Protein 9Q9S (pdb70)

InterPro domains:
  IPR000234 Herpesvirus Glycoprotein B [MF_04032] (1-897)
  IPR035377 Herpesvirus Glycoprotein B, PH-like domain 1 [PF17416] (148-359)
  IPR035381 Herpesvirus Glycoprotein B, PH-like domain 2 [PF17417] (361-458)
  IPR038631 Herpesvirus Glycoprotein B, PH-like domain 2 superfamily [G3DSA:2.30.29.100] (345-460)
  IPR055341 Herpesvirus glycoprotein B ectodomain C-terminal [PF00606] (497-718)

Secondary structure (DSSP, 8-state):
-HHHHHHHHHTT------EEE-PPP-SSSEEE------PPPTT--EEEEEEEEEEEEE----EEEEEEEEEEEE-----EEEEPPHHHIIIIIIHHSEEES-EEEEETTEEEEE-GGGPPP-EEE-EE-SS--SSS-EEES---EEEEEEEEEEEE-TT-S-EEETTS-EE-B-TT-SSSTTTTTS-B-S-GGGEEEEEEE--B-TTT-PBPSS-EEEEEEEETTEEEEEE--PPPPP--SEEEEEEEEEEEEEEETTEEEEE-SS-SS-EEE-SS---GGGT-TT-HHHHHHHHHHHHHHHHTGGGTEEE-SS-EEEEBSSSEEEEEEEEEEHHHHHHHHHHH---GGGGGG-HHHHHHHHHHHHHHHHHHHHHHHHHHHHHHHHHHH-HHHHHHHHHTS-EEEE-TBTSEEEEE-EEE-GGGEEE-SB-B-TT-TTEEESS-EEEE-SSTTSPPEEEEE-STTEEES----EEE--SS-EEEEEETTEEEEEETTEEEEEE-GGGSEE--SHHHHHTT----------/-THHHHHHHHTT------EEE-PPP-SSSEEE------PPPTT--EEEEEEEEEEEEE----EEEEEEEEEEEE-----EEEEPPHHHIIIIIHHHSEEES-EEEEETTEEEEE-GGGPPS-EEE-EE-SS--SSS-EEES---EEEEEEEEEEEE-TT-S-EEETTS-EE-B-TT--SSTTTTTS-B-S-GGGEEEEEEE--B-TTT-PBPSS-EEEEEEEETTEEEEEE--PPPPP--SEEEEEEEEEEEEEEETTEEEEE-SS--S--EE-SSPP-GGGT-TT-HHHHHHHHHHHHHHHHTGGGTEEE-SS-EEEEBSSSEEEEEEEEEEHHHHHHHHHHH---GGGTTT-HHHHHHHHHHHHHHHHHHHHHHHHHHHHHHHHHHH-HHHHHHHHHTS-EEEE-TBTSEEEEE-EEE-GGGEEE-SB-B-TT-TTEEESS-EEEE-SSTTSPPEEEEE-STTEEES----EEE--TT-EEEEEETTEEEEEETTEEEEEEEGGGSEE---HHHHHTT----------/-HHHHHHHHHTT------EEE-PPP-SSSEEE------PPPTT--EEEEEEEEEEEEE----EEEEEEEEEEEE-----EEEEPPHHHIIIIIIHHSEEES-EEEEETTEEEEE-GGGPPP-EEE-EE-SS--SSS-EEES---EEEEEEEEEEEE-TT-S-EEETTS-EE-B-TT-SSSTTTTTS-B-S-GGGEEEEEEE--B-TTT-PBPSS-EEEEEEEETTEEEEEE--PPPPP--SEEEEEEEEEEEEEEETTEEEEE-SS-----EE-SSPP-GGGT-TT-HHHHHHHHHHHHHHHHTGGGTEEE-SS-EEEEBSTTEEEEEEEEEEHHHHHHHHHHHT--GGGTTT-HHHHHHHHHHHHHHHHHHHHHHHHHHHHHHHHHHH-HHHHHHHHHTS-EEEE-TBTSEEEEEPEEE-GGGEEE-SB-B-TTSTTEEESS-EEEE-SSTTSPPEEEEE-STTEEES----EEE--TT-EEEEE-SSEEEEEETTEEEEEEEGGGSEEP-SHHHHHTT----------/---EEEE--EE--TT--EEEEEEE-TTB-GGG-SEEEEEEEETTEEEEEEEEESSTT--EE-TTTTTTEEEEEETTTTEEEEEE-S--GGG-EEEEEEEEETTEEEE--PEEEE-/---EEEE--EE--TT--EEEEEEE-TTB-GGG-SEEEEEEEETTEEEEEEEEEEETTEEEE-TTTTTTEEEEEETTTTEEEEEE-S--GGG-EEEEEEEEETTEEEE--PEEEE-/---EEEE--EE--TT--EEEEEEE-TTB-GGG-SEEEEEEEETTEEEEEEEEEEETTEEEE-TTTTTTEEEEEETTTTEEEEEE-S--GGG-EEEEEEEEETTEEEE--PEEEE-

B-factor: mean 46.83, std 28.15, range [9.67, 315.81]

Sequence (1935 aa):
QVQLVESGGGSVQPGGSLRLSCAASASGRLSMSGALGWYRQVQGKSRELVATITDRSSTNYADSVKGRFTISIDDAENTMYLQMNSLKPEDTGVYYCNARWRGMNVWGKGTRVTVQVQLVESGGGSVQPGGSLRLSCAASASGRLSMSGALGWYRQVQGKSRELVATITDRSSTNYADSVKGRFTISIDDAENTMYLQMNSLKPEDTGVYYCNARWRGMNVWGKGTRVTVQVQLVESGGGSVQPGGSLRLSCAASASGRLSMSGALGWYRQVQGKSRELVATITDRSSTNYADSVKGRFTISIDDAENTMYLQMNSLKPEDTGVYYCNARWRGMNVWGKGTRVTVATLRAHLREIKVENADAQFYVCPPPTGATVVQFEQPRRCPTRPEGQNYTEGIAVVFKENIAPYKFKATMYYKDVTVIFEDRAPVPFEEVIDKINAKGVCRSTAKYVRNNMETTAFHRDDHETDMELKPAKVATRTSRGWHTTDTVNCIVEEVDARSVYPYDEFVLATGDFVYMSPFYGYREGSHTEHTSYAADRFKQVDGFYARDLTTKARATSPTTRNLLTTPKFTVAWDWVPKRPAVCTMTKWQEVDEMLRAEYGGSFRFSSDAISTTFTTNLTQYSLSRVDLGDCIGRDAREAIDRMFARKYNATHIKVGQPQYYLATGGFLIAYQPLLSNTLAELYVREYMRFARLQFTYNHIQRHVNDMLGRIAVAWCELQNHELTLWNEARKLNPNAIASATVGRRVSARMLGDVMAVSTCVPVAPDNVIVQNSMRVSSRPGTCYSRPLVSFRYEDQGPLIEGQLGENNELRLTRDALEPCTVGHRRYFIFGGGYVYFEEYAYSHQLSRADVTTVSTFIDLNITMLEDHEFVPLATLRAHLREIKVENADAQFYVCPPPTGATVVQFEQPRRCPTRPEGQNYTEGIAVVFKENIAPYKFKATMYYKDVTVIFEDRAPVPFEEVIDKINAKGVCRSTAKYVRNNMETTAFHRDDHETDMELKPAKVATRTSRGWHTTDTVNCIVEEVDARSVYPYDEFVLATGDFVYMSPFYGYREGSHTEHTSYAADRFKQVDGFYARDLTTKARATSPTTRNLLTTPKFTVAWDWVPKRPAVCTMTKWQEVDEMLRAEYGGSFRFSSDAISTTFTTNLTQYSLSRVDLGDCIGRDAREAIDRMFARKYNATHIKVGQPQYYLATGGFLIAYQPLLSNTLAELYVREYMRFARLQFTYNHIQRHVNDMLGRIAVAWCELQNHELTLWNEARKLNPNAIASATVGRRVSARMLGDVMAVSTCVPVAPDNVIVQNSMRVSSRPGTCYSRPLVSFRYEDQGPLIEGQLGENNELRLTRDALEPCTVGHRRYFIFGGGYVYFEEYAYSHQLSRADVTTVSTFIDLNITMLEDHEFVPLATLRAHLREIKVENADAQFYVCPPPTGATVVQFEQPRRCPTRPEGQNYTEGIAVVFKENIAPYKFKATMYYKDVTVIFEDRAPVPFEEVIDKINAKGVCRSTAKYVRNNMETTAFHRDDHETDMELKPAKVATRTSRGWHTTDTVNCIVEEVDARSVYPYDEFVLATGDFVYMSPFYGYREGSHTEHTSYAADRFKQVDGFYARDLTTKARATSPTTRNLLTTPKFTVAWDWVPKRPAVCTMTKWQEVDEMLRAEYGGSFRFSSDAISTTFTTNLTQYSLSRVDLGDCIGRDAREAIDRMFARKYNATHIKVGQPQYYLATGGFLIAYQPLLSNTLAELYVREYMRFARLQFTYNHIQRHVNDMLGRIAVAWCELQNHELTLWNEARKLNPNAIASATVGRRVSARMLGDVMAVSTCVPVAPDNVIVQNSMRVSSRPGTCYSRPLVSFRYEDQGPLIEGQLGENNELRLTRDALEPCTVGHRRYFIFGGGYVYFEEYAYSHQLSRADVTTVSTFIDLNITMLEDHEFVPL

Solvent-accessible surface area: 89804 Å² total; per-residue (Å²): 110,4,107,12,102,20,58,37,37,36,79,42,125,87,55,11,65,23,118,0,25,0,31,15,40,86,14,0,33,3,27,22,3,16,3,4,0,0,7,18,62,53,198,73,126,67,99,47,28,0,0,1,20,10,57,105,116,22,61,3,38,20,134,75,0,151,77,47,3,73,14,47,61,52,59,98,115,22,12,0,49,0,49,0,64,60,2,103,71,130,6,46,7,25,0,36,0,2,0,2,4,50,38,33,57,19,73,4,163,29,27,148,0,54,38,112,5,120,18,106,26,55,33,36,34,90,29,122,87,56,14,60,32,116,0,22,0,34,14,41,88,15,0,33,2,32,22,3,14,3,5,0,0,8,20,62,58,196,73,130,67,98,45,28,0,0,0,17,9,44,105,115,17,66,4,38,21,136,71,0,144,82,38,4,73,9,49,62,50,58,98,115,23,12,0,47,0,50,0,62,57,3,86,81,140,3,47,10,27,0,36,0,3,0,2,4,50,40,32,57,18,80,5,180,29,26,154,1,49,37,112,4,119,13,104,27,60,33,38,37,79,45,126,85,59,13,62,19,121,0,24,0,36,15,41,88,15,0,33,3,29,24,4,16,2,4,0,0,7,21,58,46,203,72,127,68,99,46,28,0,0,1,18,9,43,96,114,22,59,3,40,24,143,81,0,146,81,44,3,72,10,48,60,52,60,98,115,23,11,0,49,0,45,0,65,63,1,102,71,123,2,47,5,29,0,36,0,2,0,1,4,50,38,34,55,18,70,4,171,30,26,147,0,52,41,114,74,8,33,65,71,1,127,124,41,29,71,126,100,73,142,30,67,0,37,4,18,29,72,2,6,2,6,4,20,1,15,28,52,41,44,54,171,21,30,88,94,109,78,8,85,54,20,6,36,0,0,0,0,0,2,61,16,28,65,24,37,44,85,30,84,0,12,0,15,12,7,33,1,42,82,188,59,88,32,38,10,39,0,69,23,105,6,3,37,86,38,4,28,52,132,8,22,0,81,2,24,5,123,28,73,116,118,147,135,118,51,58,10,70,24,218,129,82,150,90,75,76,59,93,9,92,76,28,122,83,33,24,162,50,17,88,6,15,37,14,39,154,77,2,26,2,19,3,31,34,2,22,0,29,2,58,92,74,26,34,24,2,4,0,0,5,1,32,49,1,15,0,0,4,4,34,0,129,100,155,62,7,112,88,38,26,22,0,12,8,84,118,74,13,79,15,32,89,46,17,70,46,57,69,22,58,91,128,58,152,37,142,66,76,55,18,28,0,0,0,32,21,59,106,5,0,0,0,2,68,32,60,86,92,150,99,104,94,52,24,5,52,78,35,44,56,5,54,58,1,7,11,9,43,86,80,51,22,23,44,0,12,3,76,80,20,48,34,32,6,68,8,104,81,110,92,41,56,8,90,197,39,13,145,61,50,34,4,4,129,58,0,109,89,0,0,74,98,3,23,67,98,89,9,100,83,73,30,94,71,20,32,155,30,35,31,7,25,1,58,16,11,36,0,0,0,0,6,2,1,25,23,73,102,19,21,99,47,12,73,132,30,130,132,216,172,53,185,30,14,68,88,34,109,108,20,10,150,96,4,13,51,82,11,0,86,68,11,23,56,42,5,106,103,7,11,60,82,18,5,17,24,19,17,6,8,98,76,29,27,41,30,0,1,19,28,45,11,29,93,70,2,4,8,80,40,10,20,16,0,3,0,1,0,42,15,25,76,1,37,60,110,6,9,90,19,62,65,53,0,119,18,118,94,136,119,55,23,0,31,27,34,0,16,0,15,0,56,35,75,90,168,25,83,100,16,116,0,1,1,4,79,41,10,26,1,65,61,78,72,90,34,70,63,104,32,80,114,36,4,58,54,12,4,8,14,23,15,8,2,0,6,0,20,98,4,23,7,2,5,48,17,17,70,38,66,10,48,38,25,38,58,42,124,26,1,80,88,12,3,2,26,6,42,96,28,101,85,113,115,78,5,35,63,58,0,130,116,33,24,71,118,65,77,137,30,68,1,54,8,20,35,67,4,11,2,7,4,20,2,13,35,36,40,47,82,148,24,35,90,96,111,68,11,88,42,19,5,38,0,0,0,0,0,2,62,21,28,67,24,37,45,88,29,88,0,15,0,15,11,7,36,2,44,82,188,59,92,32,36,9,40,0,68,23,104,6,4,41,86,36,5,30,48,130,7,20,0,85,4,20,6,133,29,80,108,120,146,138,117,47,60,10,77,33,197,132,82,152,89,78,70,39,97,11,109,77,25,133,79,34,20,170,54,12,86,7,12,36,15,31,150,75,4,27,3,18,2,26,37,0,20,0,29,2,57,93,76,25,36,25,1,4,0,0,5,2,33,48,1,14,1,0,4,5,35,0,132,104,153,61,8,111,85,36,28,21,0,12,10,90,116,71,10,76,19,31,89,46,15,72,48,54,40,22,57,96,129,59,156,39,141,59,77,52,17,32,0,0,0,26,19,56,108,4,0,0,0,2,68,34,60,84,93,143,99,106,94,43,18,8,53,79,35,45,60,6,48,66,1,10,12,11,46,88,80,59,23,13,49,0,12,1,78,77,19,44,30,24,7,65,9,105,74,113,92,35,49,8,90,192,38,11,149,60,50,37,4,3,131,55,0,112,92,0,2,72,90,2,27,68,96,85,10,98,80,72,25,97,73,20,29,153,28,36,30,8,25,1,63,18,11,36,0,0,0,0,5,1,1,26,22,62,103,22,22,94,55,11,64,139,30,129,141,214,174,53,183,27,12,74,82,43,111,105,14,11,149,112,4,17,51,82,9,0,91,68,16,31,55,39,15,112,101,15,20,57,81,22,6,15,26,19,18,7,10,98,77,33,26,42,30,0,0,20,27,46,13,26,111,75,2,4,9,92,37,8,18,10,0,4,0,1,0,46,16,25,76,2,37,55,114,5,13,74,19,63,67,53,0,118,17,116,93,135,120,55,24,0,32,27,32,0,16,0,13,0,50,38,76,90,168,23,89,99,18,104,0,0,1,4,72,38,11,26,1,64,69,80,70,84,31,69,65,101,39,90,104,37,8,55,60,11,3,9,14,26,14,7,1,0,7,0,21,89,4,23,7,4,5,47,19,18,62,34,60,9,55,50,24,31,60,37,123,34,0,77,92,16,1,1,31,5,41,77,19,111,78,107,116,75,3,32,64,65,1,128,126,37,29,73,122,92,73,142,29,67,1,47,5,19,28,62,4,10,2,6,4,20,2,16,30,39,43,45,72,141,21,36,84,99,112,77,9,85,56,19,4,46,1,0,0,0,0,2,52,25,27,72,27,36,46,88,30,87,1,14,0,15,11,7,31,1,44,81,188,61,90,28,21,9,38,0,69,22,103,7,4,39,90,41,6,24,42,123,8,21,0,76,5,18,5,133,26,78,107,120,147,137,118,50,61,12,76,31,192,131,84,148,90,82,62,38,101,13,103,77,27,121,82,32,19,172,51,15,80,6,14,37,16,34,152,72,5,30,4,18,3,30,36,2,20,0,30,2,56,98,78,25,38,23,2,6,0,0,5,2,36,50,1,14,2,0,4,4,33,0,132,103,155,60,6,104,85,35,27,20,1,12,9,85,122,74,11,79,21,30,90,44,17,92,44,43,59,21,56,90,130,58,122,43,143,63,77,52,18,32,0,0,0,31,23,53,97,9,1,0,0,2,69,34,60,85,91,146,101,106,95,50,25,8,54,78,35,36,60,5,48,62,1,8,12,8,44,100,77,49,23,23,55,0,17,1,78,76,24,40,24,23,6,64,10,104,80,108,95,36,48,8,94,192,38,14,144,62,52,37,5,4,131,57,0,110,89,0,0,72,101,6,26,64,98,93,12,97,80,70,29,97,74,28,33,155,27,34,29,8,25,1,63,19,10,37,0,0,0,0,6,2,2,28,24,63,103,25,21,97,45,14,88,134,30,125,139,197,176,48,195,33,12,69,84,44,113,108,18,10,149,102,5,15,50,87,14,0,89,72,15,23,55,38,11,107,97,13,13,59,82,20,5,18,25,15,17,8,11,98,75,37,28,42,36,0,0,17,30,48,11,38,98,68,2,4,10,94,38,10,20,12,0,4,0,1,0,46,16,23,76,2,37,61,114,6,12,79,20,61,66,52,0,120,16,115,94,135,115,54,30,0,34,34,38,0,15,0,15,0,54,36,76,92,167,24,90,94,17,116,0,0,1,4,67,33,11,24,1,65,61,84,71,88,32,71,59,96,39,82,110,36,7,56,58,12,4,10,15,25,15,6,1,0,6,0,20,94,4,22,7,3,5,49,19,18,70,40,66,11,54,47,23,34,58,40,122,25,1,80,88,17,2,1,20,6,42,104,24,101,78,109

Foldseek 3Di:
DKAWEKDWADEDDAQAKTKIKIAMDPVDQQLQFQKKAKWWDDPPDDTHGAKMDNHSPRIDGDPVQPPFWDKDDDRVRSMIMIIGGRDDQVPWGWMKIKTHHPPRIDIHDTGTHGD/DKAWDKDWADEDDAQAKTKIKIAMDPVDQQLQFQKKAKWWDDPPDDTHGAWMANHSPDIDGDPVCVPAKDKDDDRVRSMIMIIGGRDDQVPWGWMKIKTHHPHRIDIHDTGTHGD/DKAWDKDWADEDDFQDKTKIKIAMDPVDQQLQFQKKAKWWDDPPDDTHGAKMARHSPRIDGDPVCVPAKDKDDDRVRSMIMIIGGRDDQVPWGWMKIKTHHPPRIDIHDTGTHGD/DVVVVVVVVVLVDFDQDFFWAADAAQQLDWFADDAADDFDDLVFFFLKFKWWKFKKFFAFPKDKFKKKWKWKWDDLVDTDIFADDPCQCQVPCFPPQWGWQWDWDDDPNDIDIDGQVNDDIDIFHWDWDAPDDPVFTWTWRDCSMIIIMTMWMKMATPVQQWIATSNRDIARHGLQADPDDVHVPHHDDDDPVFKDKDWQDWGADSPPRDIHPGGFIKIWGGDGRIIMMGTHDHDDDDDDRIDGDDTDLMKMWTDGPQWIWIDDLPDLDIWTFHPDFDPCVVPCVVPPPPVVRVVSRVVSCVVPVVVFKDWLDDWTWTDTPDRMIMIITTIDTPVLVVVQVVVVVCGNVSSNPPCVSRVVVSSVVSVVSSVSSVVSNVVCVVLVVVCVVDVQVSVCVVVVHGWHWDCPDNIIRIDHIAIAGQVFKDWDFFQQDPVDRQKGAPFTKIWGDRDPPRDIQTFTQDAPSYTGNDSPHMDGQDPFDWDWGDGRQWTWIDTSRGTDDIGHNVVDDDDDDVVSPVVPDDPDDDDDDD/DCVVVVVVVCLVVFDQDFFWAADAAQQLDWFADDDADDDDALVFFALKFKWWKWKKFFDFPKDKFKKKWKKKWDDLVDTDIFADDPCQCQVPCQVPQWGWQWDWDADPNDIDIHGQVPDDTDIFHWDWDAPDDPPWTWIWRDCSMIIIMIMWMKMATPVQQWIATSNRDIARHGLQADPDDVRVPHHHPDDPVFKDKDWQDWGADSPVRDIHPGGFIKIWGGDGRIIMMGTHDHDDDDDDGMDGDDGGLMKMWTQGPQWIWIDDLPDLDIWIFHPDFDPCCVPCVVCPVPVVLVVSSVVSCVVPVVVFKDWLDDWTWTATPDRMIMIIITIDTPVLVVVQVVVVVCGNVSSRPPPVSRVVVSSVVSVVRVVSSVVSSVVCVVLVVVCVVPVQVSVCVVVVHGWHWDCPDNIIGIGHIQIARQVFKDWDFFFQDPVDRQKGAPFTKIWGDRDPPRDIQTFTQDAPSYTGRDSPHMDGQDPFDWDWGDGGSWTWIDTSRGTDDIGHNVVDDDDDDVVSPVVPDDPDDDDDDD/DVVVVVVVVVLVDFDQDFFWAADAAQQLDWFADDAADDFDDLVFFFLKFKWWKWKKFFAFPKDKFKKKWKKKWDDLCDTDIFADDPCQCQVPCFVPQWGWQWDWDADPNDIDIHGQVPDDIDIFHWDWDAPDDPQFTWTWRDCSMIIIMTMWMKMATPVQQWIATSNRDIARHGLQADPDPVHVPHHDDDDPVFKDKDWQDWGADSPPRDIDPGGFIKIWGGDGRIIMMGTHDHDDDDDDRIDGDDTALMKMWTDGPQWIWIDDLPDLDIWIFHPDFDPCVVPCVVPPPPVVLVVSSVVSCVVPVVPFKDWLDDWTWTATPDRMIMIIITIDTPVLVVVQVVVVVCDSVSSNPPPVSRVVVSSVVSVVSSVSSVVSNVVCVVLVVVCVVDVQVSVCVVVVHGWHWDCPDNIIGIGHIQIAGQVFKDWDFFFADPVDRQKGAPFTKIWGDRDPPRDIQTFTQDAPSYTGNDRPHMDGQDPFDWDWGDGRSWTWIDTSRGTDDIGHNVVDDDDDDVVSVVVPDDPDDDPDDD

GO terms:
  GO:0001618 virus receptor activity (F, TAS)

Radius of gyration: 41.73 Å; Cα contacts (8 Å, |Δi|>4): 4363; chains: 6; bounding box: 126×120×90 Å

Structure (mmCIF, N/CA/C/O backbone):
data_9Q9S
#
_entry.id   9Q9S
#
_cell.length_a   1.00
_cell.length_b   1.00
_cell.length_c   1.00
_cell.angle_alpha   90.00
_cell.angle_beta   90.00
_cell.angle_gamma   90.00
#
_symmetry.space_group_name_H-M   'P 1'
#
loop_
_entity.id
_entity.type
_entity.pdbx_description
1 polymer Nb1_gbHSV
2 polymer 'Envelope glycoprotein B'
3 branched 2-acetamido-2-deoxy-beta-D-glucopyranose-(1-4)-2-acetamido-2-deoxy-beta-D-glucopyranose
#
loop_
_atom_site.group_PDB
_atom_site.id
_atom_site.type_symbol
_atom_site.label_atom_id
_atom_site.label_alt_id
_atom_site.label_comp_id
_atom_site.label_asym_id
_atom_site.label_entity_id
_atom_site.label_seq_id
_atom_site.pdbx_PDB_ins_code
_atom_site.Cartn_x
_atom_site.Cartn_y
_atom_site.Cartn_z
_atom_site.occupancy
_atom_site.B_iso_or_equiv
_atom_site.auth_seq_id
_atom_site.auth_comp_id
_atom_site.auth_asym_id
_atom_site.auth_atom_id
_atom_site.pdbx_PDB_model_num
ATOM 1 N N . GLN A 1 1 ? 160.169 205.343 166.662 1.00 54.39 1 GLN d N 1
ATOM 2 C CA . GLN A 1 1 ? 160.014 206.796 166.487 1.00 51.80 1 GLN d CA 1
ATOM 3 C C . GLN A 1 1 ? 159.553 207.439 167.788 1.00 48.03 1 GLN d C 1
ATOM 4 O O . GLN A 1 1 ? 158.757 206.839 168.508 1.00 45.60 1 GLN d O 1
ATOM 10 N N . VAL A 1 2 ? 160.039 208.639 168.115 1.00 42.07 2 VAL d N 1
ATOM 11 C CA . VAL A 1 2 ? 159.684 209.383 169.308 1.00 36.51 2 VAL d CA 1
ATOM 12 C C . VAL A 1 2 ? 159.096 210.738 168.941 1.00 38.69 2 VAL d C 1
ATOM 13 O O . VAL A 1 2 ? 159.579 211.404 168.028 1.00 42.07 2 VAL d O 1
ATOM 17 N N . GLN A 1 3 ? 158.054 211.149 169.668 1.00 38.69 3 GLN d N 1
ATOM 18 C CA . GLN A 1 3 ? 157.354 212.406 169.489 1.00 38.69 3 GLN d CA 1
ATOM 19 C C . GLN A 1 3 ? 157.508 213.269 170.733 1.00 36.51 3 GLN d C 1
ATOM 20 O O . GLN A 1 3 ? 157.299 212.779 171.841 1.00 36.51 3 GLN d O 1
ATOM 26 N N . LEU A 1 4 ? 157.859 214.543 170.550 1.00 34.39 4 LEU d N 1
ATOM 27 C CA . LEU A 1 4 ? 158.003 215.539 171.594 1.00 33.36 4 LEU d CA 1
ATOM 28 C C . LEU A 1 4 ? 156.922 216.590 171.381 1.00 36.51 4 LEU d C 1
ATOM 29 O O . LEU A 1 4 ? 157.004 217.383 170.445 1.00 38.69 4 LEU d O 1
ATOM 34 N N . VAL A 1 5 ? 155.886 216.585 172.222 1.00 38.69 5 VAL d N 1
ATOM 35 C CA . VAL A 1 5 ? 154.798 217.542 172.169 1.00 39.80 5 VAL d CA 1
ATOM 36 C C . VAL A 1 5 ? 155.077 218.646 173.179 1.00 40.93 5 VAL d C 1
ATOM 37 O O . VAL A 1 5 ? 155.094 218.441 174.391 1.00 40.93 5 VAL d O 1
ATOM 41 N N . GLU A 1 6 ? 155.356 219.838 172.648 1.00 40.93 6 GLU d N 1
ATOM 42 C CA . GLU A 1 6 ? 155.736 221.024 173.390 1.00 42.07 6 GLU d CA 1
ATOM 43 C C . GLU A 1 6 ? 154.564 221.952 173.681 1.00 44.41 6 GLU d C 1
ATOM 44 O O . GLU A 1 6 ? 153.678 222.112 172.843 1.00 46.81 6 GLU d O 1
ATOM 50 N N . SER A 1 7 ? 154.518 222.577 174.860 1.00 44.41 7 SER d N 1
ATOM 51 C CA . SER A 1 7 ? 153.456 223.469 175.285 1.00 45.60 7 SER d CA 1
ATOM 52 C C . SER A 1 7 ? 153.858 224.385 176.432 1.00 45.60 7 SER d C 1
ATOM 53 O O . SER A 1 7 ? 154.721 224.029 177.231 1.00 44.41 7 SER d O 1
ATOM 56 N N . GLY A 1 8 ? 153.206 225.543 176.560 1.00 45.60 8 GLY d N 1
ATOM 57 C CA . GLY A 1 8 ? 153.446 226.514 177.611 1.00 45.60 8 GLY d CA 1
ATOM 58 C C . GLY A 1 8 ? 153.950 227.882 177.169 1.00 46.81 8 GLY d C 1
ATOM 59 O O . GLY A 1 8 ? 154.259 228.709 178.024 1.00 46.81 8 GLY d O 1
ATOM 60 N N . GLY A 1 9 ? 154.061 228.137 175.863 1.00 46.81 9 GLY d N 1
ATOM 61 C CA . GLY A 1 9 ? 154.494 229.404 175.305 1.00 44.41 9 GLY d CA 1
ATOM 62 C C . GLY A 1 9 ? 153.484 230.528 175.491 1.00 48.03 9 GLY d C 1
ATOM 63 O O . GLY A 1 9 ? 152.403 230.316 176.036 1.00 51.80 9 GLY d O 1
ATOM 64 N N . GLY A 1 10 ? 153.810 231.741 175.037 1.00 46.81 10 GLY d N 1
ATOM 65 C CA . GLY A 1 10 ? 152.930 232.887 175.156 1.00 48.03 10 GLY d CA 1
ATOM 66 C C . GLY A 1 10 ? 153.634 234.235 175.221 1.00 50.53 10 GLY d C 1
ATOM 67 O O . GLY A 1 10 ? 154.716 234.422 174.667 1.00 50.53 10 GLY d O 1
ATOM 68 N N . SER A 1 11 ? 153.016 235.189 175.922 1.00 50.53 11 SER d N 1
ATOM 69 C CA . SER A 1 11 ? 153.511 236.541 176.093 1.00 51.80 11 SER d CA 1
ATOM 70 C C . SER A 1 11 ? 153.170 237.109 177.464 1.00 53.09 11 SER d C 1
ATOM 71 O O . SER A 1 11 ? 152.040 236.959 177.924 1.00 54.39 11 SER d O 1
ATOM 74 N N . VAL A 1 12 ? 154.125 237.796 178.096 1.00 51.80 12 VAL d N 1
ATOM 75 C CA . VAL A 1 12 ? 153.978 238.439 179.387 1.00 54.39 12 VAL d CA 1
ATOM 76 C C . VAL A 1 12 ? 154.840 239.692 179.461 1.00 58.39 12 VAL d C 1
ATOM 77 O O . VAL A 1 12 ? 155.834 239.813 178.749 1.00 57.04 12 VAL d O 1
ATOM 81 N N . GLN A 1 13 ? 154.467 240.645 180.317 1.00 62.54 13 GLN d N 1
ATOM 82 C CA . GLN A 1 13 ? 155.218 241.865 180.541 1.00 63.95 13 GLN d CA 1
ATOM 83 C C . GLN A 1 13 ? 156.513 241.594 181.295 1.00 58.39 13 GLN d C 1
ATOM 84 O O . GLN A 1 13 ? 156.615 240.571 181.969 1.00 57.04 13 GLN d O 1
ATOM 90 N N . PRO A 1 14 ? 157.506 242.487 181.240 1.00 57.04 14 PRO d N 1
ATOM 91 C CA . PRO A 1 14 ? 158.754 242.323 181.960 1.00 57.04 14 PRO d CA 1
ATOM 92 C C . PRO A 1 14 ? 158.540 242.069 183.446 1.00 57.04 14 PRO d C 1
ATOM 93 O O . PRO A 1 14 ? 157.657 242.653 184.072 1.00 61.14 14 PRO d O 1
ATOM 97 N N . GLY A 1 15 ? 159.353 241.187 184.030 1.00 54.39 15 GLY d N 1
ATOM 98 C CA . GLY A 1 15 ? 159.254 240.773 185.416 1.00 55.71 15 GLY d CA 1
ATOM 99 C C . GLY A 1 15 ? 158.278 239.629 185.659 1.00 54.39 15 GLY d C 1
ATOM 100 O O . GLY A 1 15 ? 158.211 239.127 186.779 1.00 55.71 15 GLY d O 1
ATOM 101 N N . GLY A 1 16 ? 157.523 239.199 184.645 1.00 51.80 16 GLY d N 1
ATOM 102 C CA . GLY A 1 16 ? 156.595 238.087 184.722 1.00 50.53 16 GLY d CA 1
ATOM 103 C C . GLY A 1 16 ? 157.281 236.731 184.815 1.00 48.03 16 GLY d C 1
ATOM 104 O O . GLY A 1 16 ? 158.506 236.646 184.868 1.00 46.81 16 GLY d O 1
ATOM 105 N N . SER A 1 17 ? 156.494 235.652 184.810 1.00 45.60 17 SER d N 1
ATOM 106 C CA . SER A 1 17 ? 156.959 234.281 184.892 1.00 44.41 17 SER d CA 1
ATOM 107 C C . SER A 1 17 ? 156.177 233.345 183.980 1.00 40.93 17 SER d C 1
ATOM 108 O O . SER A 1 17 ? 154.982 233.542 183.769 1.00 42.07 17 SER d O 1
ATOM 111 N N . LEU A 1 18 ? 156.830 232.299 183.469 1.00 39.80 18 LEU d N 1
ATOM 112 C CA . LEU A 1 18 ? 156.295 231.298 182.567 1.00 37.59 18 LEU d CA 1
ATOM 113 C C . LEU A 1 18 ? 156.778 229.906 182.950 1.00 37.59 18 LEU d C 1
ATOM 114 O O . LEU A 1 18 ? 157.714 229.751 183.732 1.00 39.80 18 LEU d O 1
ATOM 119 N N . ARG A 1 19 ? 156.177 228.873 182.355 1.00 37.59 19 ARG d N 1
ATOM 120 C CA . ARG A 1 19 ? 156.556 227.489 182.565 1.00 36.51 19 ARG d CA 1
ATOM 121 C C . ARG A 1 19 ? 156.342 226.695 181.285 1.00 35.44 19 ARG d C 1
ATOM 122 O O . ARG A 1 19 ? 155.205 226.381 180.937 1.00 38.69 19 ARG d O 1
ATOM 130 N N . LEU A 1 20 ? 157.430 226.412 180.565 1.00 34.39 20 LEU d N 1
ATOM 131 C CA . LEU A 1 20 ? 157.373 225.602 179.364 1.00 33.36 20 LEU d CA 1
ATOM 132 C C . LEU A 1 20 ? 157.383 224.132 179.760 1.00 33.36 20 LEU d C 1
ATOM 133 O O . LEU A 1 20 ? 157.901 223.764 180.812 1.00 35.44 20 LEU d O 1
ATOM 138 N N . SER A 1 21 ? 156.830 223.282 178.893 1.00 36.51 21 SER d N 1
ATOM 139 C CA . SER A 1 21 ? 156.745 221.848 179.082 1.00 35.44 21 SER d CA 1
ATOM 140 C C . SER A 1 21 ? 156.932 221.128 177.754 1.00 36.51 21 SER d C 1
ATOM 141 O O . SER A 1 21 ? 156.575 221.638 176.694 1.00 38.69 21 SER d O 1
ATOM 144 N N . CYS A 1 22 ? 157.515 219.930 177.816 1.00 35.44 22 CYS d N 1
ATOM 145 C CA . CYS A 1 22 ? 157.782 219.088 176.667 1.00 36.51 22 CYS d CA 1
ATOM 146 C C . CYS A 1 22 ? 157.542 217.654 177.118 1.00 35.44 22 CYS d C 1
ATOM 147 O O . CYS A 1 22 ? 158.282 217.143 177.956 1.00 35.44 22 CYS d O 1
ATOM 150 N N . ALA A 1 23 ? 156.455 217.043 176.641 1.00 35.44 23 ALA d N 1
ATOM 151 C CA . ALA A 1 23 ? 156.076 215.681 176.960 1.00 33.36 23 ALA d CA 1
ATOM 152 C C . ALA A 1 23 ? 156.481 214.747 175.828 1.00 32.34 23 ALA d C 1
ATOM 153 O O . ALA A 1 23 ? 156.349 215.112 174.662 1.00 35.44 23 ALA d O 1
ATOM 155 N N . ALA A 1 24 ? 156.941 213.538 176.154 1.00 30.35 24 ALA d N 1
ATOM 156 C CA . ALA A 1 24 ? 157.388 212.577 175.166 1.00 29.38 24 ALA d CA 1
ATOM 157 C C . ALA A 1 24 ? 156.557 211.301 175.118 1.00 30.35 24 ALA d C 1
ATOM 158 O O . ALA A 1 24 ? 156.036 210.833 176.128 1.00 33.36 24 ALA d O 1
ATOM 160 N N . SER A 1 25 ? 156.450 210.720 173.921 1.00 32.34 25 SER d N 1
ATOM 161 C CA . SER A 1 25 ? 155.775 209.456 173.698 1.00 33.36 25 SER d CA 1
ATOM 162 C C . SER A 1 25 ? 156.465 208.335 174.463 1.00 32.34 25 SER d C 1
ATOM 163 O O . SER A 1 25 ? 157.652 208.422 174.768 1.00 33.36 25 SER d O 1
ATOM 166 N N . ALA A 1 26 ? 155.766 207.233 174.745 1.00 35.44 26 ALA d N 1
ATOM 167 C CA . ALA A 1 26 ? 156.300 206.110 175.492 1.00 35.44 26 ALA d CA 1
ATOM 168 C C . ALA A 1 26 ? 157.590 205.521 174.936 1.00 33.36 26 ALA d C 1
ATOM 169 O O . ALA A 1 26 ? 158.388 204.948 175.674 1.00 33.36 26 ALA d O 1
ATOM 171 N N . SER A 1 27 ? 157.833 205.664 173.631 1.00 32.34 27 SER d N 1
ATOM 172 C CA . SER A 1 27 ? 159.009 205.190 172.927 1.00 30.35 27 SER d CA 1
ATOM 173 C C . SER A 1 27 ? 160.317 205.872 173.303 1.00 30.35 27 SER d C 1
ATOM 174 O O . SER A 1 27 ? 161.369 205.463 172.816 1.00 30.35 27 SER d O 1
ATOM 177 N N . GLY A 1 28 ? 160.313 206.899 174.156 1.00 29.38 28 GLY d N 1
ATOM 178 C CA . GLY A 1 28 ? 161.507 207.579 174.619 1.00 26.56 28 GLY d CA 1
ATOM 179 C C . GLY A 1 28 ? 161.300 208.095 176.036 1.00 27.48 28 GLY d C 1
ATOM 180 O O . GLY A 1 28 ? 160.527 209.025 176.253 1.00 29.38 28 GLY d O 1
ATOM 181 N N . ARG A 1 29 ? 161.979 207.500 177.019 1.00 27.48 29 ARG d N 1
ATOM 182 C CA . ARG A 1 29 ? 161.874 207.855 178.421 1.00 26.56 29 ARG d CA 1
ATOM 183 C C . ARG A 1 29 ? 162.834 208.987 178.759 1.00 26.56 29 ARG d C 1
ATOM 184 O O . ARG A 1 29 ? 164.044 208.776 178.764 1.00 28.42 29 ARG d O 1
ATOM 192 N N . LEU A 1 30 ? 162.333 210.181 179.087 1.00 27.48 30 LEU d N 1
ATOM 193 C CA . LEU A 1 30 ? 163.173 211.332 179.357 1.00 27.48 30 LEU d CA 1
ATOM 194 C C . LEU A 1 30 ? 164.141 211.143 180.516 1.00 29.38 30 LEU d C 1
ATOM 195 O O . LEU A 1 30 ? 165.292 211.555 180.395 1.00 31.34 30 LEU d O 1
ATOM 200 N N . SER A 1 31 ? 163.759 210.485 181.613 1.00 31.34 31 SER d N 1
ATOM 201 C CA . SER A 1 31 ? 164.655 210.299 182.738 1.00 30.35 31 SER d CA 1
ATOM 202 C C . SER A 1 31 ? 165.900 209.481 182.422 1.00 31.34 31 SER d C 1
ATOM 203 O O . SER A 1 31 ? 166.876 209.557 183.164 1.00 33.36 31 SER d O 1
ATOM 206 N N . MET A 1 32 ? 165.901 208.721 181.324 1.00 30.35 32 MET d N 1
ATOM 207 C CA . MET A 1 32 ? 167.027 207.928 180.870 1.00 28.42 32 MET d CA 1
ATOM 208 C C . MET A 1 32 ? 167.788 208.575 179.721 1.00 29.38 32 MET d C 1
ATOM 209 O O . MET A 1 32 ? 168.807 208.039 179.290 1.00 32.34 32 MET d O 1
ATOM 214 N N . SER A 1 33 ? 167.330 209.723 179.218 1.00 29.38 33 SER d N 1
ATOM 215 C CA . SER A 1 33 ? 167.964 210.445 178.133 1.00 26.56 33 SER d CA 1
ATOM 216 C C . SER A 1 33 ? 169.378 210.867 178.504 1.00 25.65 33 SER d C 1
ATOM 217 O O . SER A 1 33 ? 169.633 211.247 179.644 1.00 27.48 33 SER d O 1
ATOM 220 N N . GLY A 1 34 ? 170.309 210.813 177.548 1.00 25.65 34 GLY d N 1
ATOM 221 C CA . GLY A 1 34 ? 171.688 211.198 177.772 1.00 25.65 34 GLY d CA 1
ATOM 222 C C . GLY A 1 34 ? 171.843 212.708 177.878 1.00 26.56 34 GLY d C 1
ATOM 223 O O . GLY A 1 34 ? 172.686 213.179 178.637 1.00 28.42 34 GLY d O 1
ATOM 224 N N . ALA A 1 35 ? 171.029 213.473 177.146 1.00 25.65 35 ALA d N 1
ATOM 225 C CA . ALA A 1 35 ? 171.024 214.922 177.187 1.00 25.65 35 ALA d CA 1
ATOM 226 C C . ALA A 1 35 ? 169.639 215.447 176.835 1.00 25.65 35 ALA d C 1
ATOM 227 O O . ALA A 1 35 ? 169.086 215.126 175.785 1.00 26.56 35 ALA d O 1
ATOM 229 N N . LEU A 1 36 ? 169.027 216.211 177.742 1.00 27.48 36 LEU d N 1
ATOM 230 C CA . LEU A 1 36 ? 167.726 216.834 177.594 1.00 28.42 36 LEU d CA 1
ATOM 231 C C . LEU A 1 36 ? 167.898 218.344 177.653 1.00 28.42 36 LEU d C 1
ATOM 232 O O . LEU A 1 36 ? 168.754 218.789 178.414 1.00 30.35 36 LEU d O 1
ATOM 237 N N . GLY A 1 37 ? 167.056 219.141 176.993 1.00 27.48 37 GLY d N 1
ATOM 238 C CA . GLY A 1 37 ? 167.219 220.573 177.146 1.00 27.48 37 GLY d CA 1
ATOM 239 C C . GLY A 1 37 ? 166.371 221.458 176.246 1.00 28.42 37 GLY d C 1
ATOM 240 O O . GLY A 1 37 ? 165.626 220.985 175.391 1.00 29.38 37 GLY d O 1
ATOM 241 N N . TRP A 1 38 ? 166.535 222.763 176.470 1.00 28.42 38 TRP d N 1
ATOM 242 C CA . TRP A 1 38 ? 165.864 223.837 175.765 1.00 29.38 38 TRP d CA 1
ATOM 243 C C . TRP A 1 38 ? 166.900 224.699 175.058 1.00 29.38 38 TRP d C 1
ATOM 244 O O . TRP A 1 38 ? 167.910 225.076 175.648 1.00 30.35 38 TRP d O 1
ATOM 255 N N . TYR A 1 39 ? 166.619 225.042 173.799 1.00 30.35 39 TYR d N 1
ATOM 256 C CA . TYR A 1 39 ? 167.472 225.865 172.966 1.00 31.34 39 TYR d CA 1
ATOM 257 C C . TYR A 1 39 ? 166.667 227.036 172.422 1.00 31.34 39 TYR d C 1
ATOM 258 O O . TYR A 1 39 ? 165.520 226.844 172.027 1.00 33.36 39 TYR d O 1
ATOM 267 N N . ARG A 1 40 ? 167.248 228.237 172.362 1.00 32.34 40 ARG d N 1
ATOM 268 C CA . ARG A 1 40 ? 166.580 229.440 171.904 1.00 33.36 40 ARG d CA 1
ATOM 269 C C . ARG A 1 40 ? 167.120 229.943 170.573 1.00 36.51 40 ARG d C 1
ATOM 270 O O . ARG A 1 40 ? 168.333 230.002 170.388 1.00 39.80 40 ARG d O 1
ATOM 278 N N . GLN A 1 41 ? 166.233 230.338 169.658 1.00 40.93 41 GLN d N 1
ATOM 279 C CA . GLN A 1 41 ? 166.598 231.036 168.440 1.00 46.81 41 GLN d CA 1
ATOM 280 C C . GLN A 1 41 ? 166.198 232.497 168.590 1.00 53.09 41 GLN d C 1
ATOM 281 O O . GLN A 1 41 ? 165.147 232.825 169.139 1.00 51.80 41 GLN d O 1
ATOM 287 N N . VAL A 1 42 ? 167.047 233.370 168.046 1.00 62.54 42 VAL d N 1
ATOM 288 C CA . VAL A 1 42 ? 166.882 234.810 168.008 1.00 68.29 42 VAL d CA 1
ATOM 289 C C . VAL A 1 42 ? 167.042 235.224 166.552 1.00 77.38 42 VAL d C 1
ATOM 290 O O . VAL A 1 42 ? 167.766 234.569 165.805 1.00 80.54 42 VAL d O 1
ATOM 294 N N . GLN A 1 43 ? 166.390 236.310 166.128 1.00 87.04 43 GLN d N 1
ATOM 295 C CA . GLN A 1 43 ? 166.380 236.786 164.758 1.00 93.80 43 GLN d CA 1
ATOM 296 C C . GLN A 1 43 ? 167.729 236.805 164.051 1.00 90.39 43 GLN d C 1
ATOM 297 O O . GLN A 1 43 ? 167.798 236.470 162.871 1.00 88.71 43 GLN d O 1
ATOM 303 N N . GLY A 1 44 ? 168.809 237.160 164.752 1.00 82.14 44 GLY d N 1
ATOM 304 C CA . GLY A 1 44 ? 170.162 237.221 164.235 1.00 80.54 44 GLY d CA 1
ATOM 305 C C . GLY A 1 44 ? 171.120 236.135 164.708 1.00 75.83 44 GLY d C 1
ATOM 306 O O . GLY A 1 44 ? 172.327 236.340 164.599 1.00 75.83 44 GLY d O 1
ATOM 307 N N . LYS A 1 45 ? 170.645 235.007 165.243 1.00 71.25 45 LYS d N 1
ATOM 308 C CA . LYS A 1 45 ? 171.484 233.948 165.772 1.00 68.29 45 LYS d CA 1
ATOM 309 C C . LYS A 1 45 ? 170.969 232.531 165.557 1.00 65.38 45 LYS d C 1
ATOM 310 O O . LYS A 1 45 ? 169.777 232.300 165.364 1.00 66.83 45 LYS d O 1
ATOM 316 N N . SER A 1 46 ? 171.894 231.571 165.638 1.00 61.14 46 SER d N 1
ATOM 317 C CA . SER A 1 46 ? 171.601 230.151 165.622 1.00 58.39 46 SER d CA 1
ATOM 318 C C . SER A 1 46 ? 171.084 229.722 166.990 1.00 55.71 46 SER d C 1
ATOM 319 O O . SER A 1 46 ? 170.930 230.550 167.885 1.00 53.09 46 SER d O 1
ATOM 322 N N . ARG A 1 47 ? 170.793 228.435 167.197 1.00 50.53 47 ARG d N 1
ATOM 323 C CA . ARG A 1 47 ? 170.286 227.902 168.447 1.00 44.41 47 ARG d CA 1
ATOM 324 C C . ARG A 1 47 ? 171.264 228.038 169.606 1.00 43.23 47 ARG d C 1
ATOM 325 O O . ARG A 1 47 ? 172.306 227.388 169.635 1.00 43.23 47 ARG d O 1
ATOM 333 N N . GLU A 1 48 ? 170.916 228.876 170.585 1.00 43.23 48 GLU d N 1
ATOM 334 C CA . GLU A 1 48 ? 171.657 229.063 171.817 1.00 43.23 48 GLU d CA 1
ATOM 335 C C . GLU A 1 48 ? 171.245 227.996 172.822 1.00 37.59 48 GLU d C 1
ATOM 336 O O . GLU A 1 48 ? 170.082 227.604 172.876 1.00 37.59 48 GLU d O 1
ATOM 342 N N . LEU A 1 49 ? 172.179 227.530 173.654 1.00 35.44 49 LEU d N 1
ATOM 343 C CA . LEU A 1 49 ? 171.927 226.597 174.735 1.00 32.34 49 LEU d CA 1
ATOM 344 C C . LEU A 1 49 ? 171.254 227.384 175.852 1.00 32.34 49 LEU d C 1
ATOM 345 O O . LEU A 1 49 ? 171.840 228.366 176.303 1.00 35.44 49 LEU d O 1
ATOM 350 N N . VAL A 1 50 ? 170.053 227.021 176.309 1.00 31.34 50 VAL d N 1
ATOM 351 C CA . VAL A 1 50 ? 169.392 227.726 177.391 1.00 30.35 50 VAL d CA 1
ATOM 352 C C . VAL A 1 50 ? 169.544 226.985 178.712 1.00 30.35 50 VAL d C 1
ATOM 353 O O . VAL A 1 50 ? 170.082 227.542 179.667 1.00 32.34 50 VAL d O 1
ATOM 357 N N . ALA A 1 51 ? 169.081 225.735 178.771 1.00 29.38 51 ALA d N 1
ATOM 358 C CA . ALA A 1 51 ? 169.155 224.904 179.957 1.00 28.42 51 ALA d CA 1
ATOM 359 C C . ALA A 1 51 ? 169.100 223.429 179.583 1.00 28.42 51 ALA d C 1
ATOM 360 O O . ALA A 1 51 ? 168.271 223.057 178.756 1.00 29.38 51 ALA d O 1
ATOM 362 N N . THR A 1 52 ? 169.932 222.577 180.187 1.00 28.42 52 THR d N 1
ATOM 363 C CA . THR A 1 52 ? 169.983 221.161 179.877 1.00 27.48 52 THR d CA 1
ATOM 364 C C . THR A 1 52 ? 170.382 220.292 181.061 1.00 27.48 52 THR d C 1
ATOM 365 O O . THR A 1 52 ? 170.939 220.775 182.044 1.00 30.35 52 THR d O 1
ATOM 369 N N . ILE A 1 53 ? 170.154 218.983 180.941 1.00 28.42 53 ILE d N 1
ATOM 370 C CA . ILE A 1 53 ? 170.508 217.943 181.888 1.00 28.42 53 ILE d CA 1
ATOM 371 C C . ILE A 1 53 ? 171.343 216.954 181.086 1.00 29.38 53 ILE d C 1
ATOM 372 O O . ILE A 1 53 ? 170.798 216.069 180.431 1.00 30.35 53 ILE d O 1
ATOM 377 N N . THR A 1 54 ? 172.663 217.146 181.037 1.00 28.42 54 THR d N 1
ATOM 378 C CA . THR A 1 54 ? 173.609 216.400 180.227 1.00 27.48 54 THR d CA 1
ATOM 379 C C . THR A 1 54 ? 174.056 215.034 180.724 1.00 29.38 54 THR d C 1
ATOM 380 O O . THR A 1 54 ? 174.930 214.385 180.153 1.00 30.35 54 THR d O 1
ATOM 384 N N . ASP A 1 55 ? 173.511 214.633 181.873 1.00 29.38 55 ASP d N 1
ATOM 385 C CA . ASP A 1 55 ? 173.691 213.324 182.466 1.00 30.35 55 ASP d CA 1
ATOM 386 C C . ASP A 1 55 ? 172.497 213.227 183.404 1.00 31.34 55 ASP d C 1
ATOM 387 O O . ASP A 1 55 ? 171.997 214.257 183.851 1.00 34.39 55 ASP d O 1
ATOM 392 N N . ARG A 1 56 ? 172.052 212.019 183.755 1.00 32.34 56 ARG d N 1
ATOM 393 C CA . ARG A 1 56 ? 170.833 211.820 184.514 1.00 34.39 56 ARG d CA 1
ATOM 394 C C . ARG A 1 56 ? 170.725 212.630 185.799 1.00 36.51 56 ARG d C 1
ATOM 395 O O . ARG A 1 56 ? 169.607 212.848 186.262 1.00 40.93 56 ARG d O 1
ATOM 403 N N . SER A 1 57 ? 171.834 213.157 186.324 1.00 36.51 57 SER d N 1
ATOM 404 C CA . SER A 1 57 ? 171.892 213.987 187.511 1.00 38.69 57 SER d CA 1
ATOM 405 C C . SER A 1 57 ? 172.585 215.335 187.356 1.00 35.44 57 SER d C 1
ATOM 406 O O . SER A 1 57 ? 172.631 216.086 188.329 1.00 38.69 57 SER d O 1
ATOM 409 N N . SER A 1 58 ? 173.146 215.687 186.197 1.00 32.34 58 SER d N 1
ATOM 410 C CA . SER A 1 58 ? 173.849 216.941 185.998 1.00 31.34 58 SER d CA 1
ATOM 411 C C . SER A 1 58 ? 172.947 218.059 185.493 1.00 31.34 58 SER d C 1
ATOM 412 O O . SER A 1 58 ? 171.811 217.794 185.107 1.00 32.34 58 SER d O 1
ATOM 415 N N . THR A 1 59 ? 173.387 219.319 185.467 1.00 31.34 59 THR d N 1
ATOM 416 C CA . THR A 1 59 ? 172.596 220.441 184.997 1.00 31.34 59 THR d CA 1
ATOM 417 C C . THR A 1 59 ? 173.467 221.534 184.392 1.00 31.34 59 THR d C 1
ATOM 418 O O . THR A 1 59 ? 174.605 221.727 184.816 1.00 34.39 59 THR d O 1
ATOM 422 N N . ASN A 1 60 ? 172.955 222.282 183.412 1.00 29.38 60 ASN d N 1
ATOM 423 C CA . ASN A 1 60 ? 173.655 223.340 182.710 1.00 28.42 60 ASN d CA 1
ATOM 424 C C . ASN A 1 60 ? 172.713 224.496 182.404 1.00 27.48 60 ASN d C 1
ATOM 425 O O . ASN A 1 60 ? 171.587 224.236 181.987 1.00 30.35 60 ASN d O 1
ATOM 430 N N . TYR A 1 61 ? 173.180 225.741 182.518 1.00 29.38 61 TYR d N 1
ATOM 431 C CA . TYR A 1 61 ? 172.406 226.932 182.227 1.00 30.35 61 TYR d CA 1
ATOM 432 C C . TYR A 1 61 ? 173.261 227.982 181.534 1.00 30.35 61 TYR d C 1
ATOM 433 O O . TYR A 1 61 ? 174.456 228.079 181.808 1.00 32.34 61 TYR d O 1
ATOM 442 N N . ALA A 1 62 ? 172.659 228.790 180.659 1.00 32.34 62 ALA d N 1
ATOM 443 C CA . ALA A 1 62 ? 173.382 229.884 180.041 1.00 34.39 62 ALA d CA 1
ATOM 444 C C . ALA A 1 62 ? 173.761 230.908 181.102 1.00 37.59 62 ALA d C 1
ATOM 445 O O . ALA A 1 62 ? 173.026 231.142 182.059 1.00 39.80 62 ALA d O 1
ATOM 447 N N . ASP A 1 63 ? 174.901 231.580 180.924 1.00 42.07 63 ASP d N 1
ATOM 448 C CA . ASP A 1 63 ? 175.399 232.594 181.833 1.00 44.41 63 ASP d CA 1
ATOM 449 C C . ASP A 1 63 ? 174.372 233.677 182.138 1.00 43.23 63 ASP d C 1
ATOM 450 O O . ASP A 1 63 ? 174.168 234.047 183.293 1.00 45.60 63 ASP d O 1
ATOM 455 N N . SER A 1 64 ? 173.668 234.142 181.104 1.00 43.23 64 SER d N 1
ATOM 456 C CA . SER A 1 64 ? 172.636 235.161 181.121 1.00 43.23 64 SER d CA 1
ATOM 457 C C . SER A 1 64 ? 171.278 234.685 181.619 1.00 39.80 64 SER d C 1
ATOM 458 O O . SER A 1 64 ? 170.308 235.438 181.575 1.00 42.07 64 SER d O 1
ATOM 461 N N . VAL A 1 65 ? 171.184 233.449 182.114 1.00 36.51 65 VAL d N 1
ATOM 462 C CA . VAL A 1 65 ? 169.971 232.812 182.589 1.00 34.39 65 VAL d CA 1
ATOM 463 C C . VAL A 1 65 ? 170.136 232.184 183.966 1.00 34.39 65 VAL d C 1
ATOM 464 O O . VAL A 1 65 ? 169.164 232.083 184.711 1.00 36.51 65 VAL d O 1
ATOM 468 N N . LYS A 1 66 ? 171.353 231.769 184.326 1.00 38.69 66 LYS d N 1
ATOM 469 C CA . LYS A 1 66 ? 171.662 231.124 185.587 1.00 40.93 66 LYS d CA 1
ATOM 470 C C . LYS A 1 66 ? 171.070 231.896 186.758 1.00 40.93 66 LYS d C 1
ATOM 471 O O . LYS A 1 66 ? 171.272 233.102 186.888 1.00 42.07 66 LYS d O 1
ATOM 477 N N . GLY A 1 67 ? 170.294 231.193 187.586 1.00 42.07 67 GLY d N 1
ATOM 478 C CA . GLY A 1 67 ? 169.593 231.726 188.738 1.00 40.93 67 GLY d CA 1
ATOM 479 C C . GLY A 1 67 ? 168.139 232.102 188.487 1.00 39.80 67 GLY d C 1
ATOM 480 O O . GLY A 1 67 ? 167.343 232.026 189.420 1.00 42.07 67 GLY d O 1
ATOM 481 N N . ARG A 1 68 ? 167.750 232.468 187.262 1.00 36.51 68 ARG d N 1
ATOM 482 C CA . ARG A 1 68 ? 166.384 232.828 186.933 1.00 34.39 68 ARG d CA 1
ATOM 483 C C . ARG A 1 68 ? 165.531 231.648 186.489 1.00 35.44 68 ARG d C 1
ATOM 484 O O . ARG A 1 68 ? 164.382 231.541 186.912 1.00 38.69 68 ARG d O 1
ATOM 492 N N . PHE A 1 69 ? 166.051 230.790 185.609 1.00 34.39 69 PHE d N 1
ATOM 493 C CA . PHE A 1 69 ? 165.320 229.639 185.117 1.00 33.36 69 PHE d CA 1
ATOM 494 C C . PHE A 1 69 ? 165.707 228.367 185.858 1.00 33.36 69 PHE d C 1
ATOM 495 O O . PHE A 1 69 ? 166.721 228.317 186.552 1.00 36.51 69 PHE d O 1
ATOM 503 N N . THR A 1 70 ? 164.907 227.307 185.726 1.00 34.39 70 THR d N 1
ATOM 504 C CA . THR A 1 70 ? 165.154 226.025 186.357 1.00 34.39 70 THR d CA 1
ATOM 505 C C . THR A 1 70 ? 164.540 224.899 185.538 1.00 33.36 70 THR d C 1
ATOM 506 O O . THR A 1 70 ? 163.355 224.949 185.213 1.00 35.44 70 THR d O 1
ATOM 510 N N . ILE A 1 71 ? 165.341 223.885 185.204 1.00 33.36 71 ILE d N 1
ATOM 511 C CA . ILE A 1 71 ? 164.908 222.719 184.458 1.00 31.34 71 ILE d CA 1
ATOM 512 C C . ILE A 1 71 ? 164.654 221.556 185.407 1.00 33.36 71 ILE d C 1
ATOM 513 O O . ILE A 1 71 ? 165.393 221.348 186.367 1.00 35.44 71 ILE d O 1
ATOM 518 N N . SER A 1 72 ? 163.594 220.786 185.150 1.00 34.39 72 SER d N 1
ATOM 519 C CA . SER A 1 72 ? 163.199 219.637 185.942 1.00 35.44 72 SER d CA 1
ATOM 520 C C . SER A 1 72 ? 162.445 218.621 185.096 1.00 34.39 72 SER d C 1
ATOM 521 O O . SER A 1 72 ? 161.958 218.951 184.017 1.00 34.39 72 SER d O 1
ATOM 524 N N . ILE A 1 73 ? 162.324 217.384 185.584 1.00 35.44 73 ILE d N 1
ATOM 525 C CA . ILE A 1 73 ? 161.636 216.311 184.893 1.00 35.44 73 ILE d CA 1
ATOM 526 C C . ILE A 1 73 ? 160.724 215.517 185.818 1.00 35.44 73 ILE d C 1
ATOM 527 O O . ILE A 1 73 ? 160.903 215.489 187.034 1.00 38.69 73 ILE d O 1
ATOM 532 N N . ASP A 1 74 ? 159.748 214.831 185.219 1.00 35.44 74 ASP d N 1
ATOM 533 C CA . ASP A 1 74 ? 158.796 213.961 185.880 1.00 36.51 74 ASP d CA 1
ATOM 534 C C . ASP A 1 74 ? 158.761 212.631 185.139 1.00 35.44 74 ASP d C 1
ATOM 535 O O . ASP A 1 74 ? 158.250 212.537 184.025 1.00 36.51 74 ASP d O 1
ATOM 540 N N . ASP A 1 75 ? 159.324 211.587 185.752 1.00 36.51 75 ASP d N 1
ATOM 541 C CA . ASP A 1 75 ? 159.399 210.259 185.176 1.00 37.59 75 ASP d CA 1
ATOM 542 C C . ASP A 1 75 ? 158.052 209.557 185.065 1.00 39.80 75 ASP d C 1
ATOM 543 O O . ASP A 1 75 ? 157.894 208.670 184.229 1.00 42.07 75 ASP d O 1
ATOM 548 N N . ALA A 1 76 ? 157.062 209.926 185.881 1.00 40.93 76 ALA d N 1
ATOM 549 C CA . ALA A 1 76 ? 155.744 209.324 185.841 1.00 40.93 76 ALA d CA 1
ATOM 550 C C . ALA A 1 76 ? 154.952 209.849 184.652 1.00 40.93 76 ALA d C 1
ATOM 551 O O . ALA A 1 76 ? 154.299 209.088 183.942 1.00 44.41 76 ALA d O 1
ATOM 553 N N . GLU A 1 77 ? 155.018 211.161 184.413 1.00 39.80 77 GLU d N 1
ATOM 554 C CA . GLU A 1 77 ? 154.354 211.805 183.296 1.00 39.80 77 GLU d CA 1
ATOM 555 C C . GLU A 1 77 ? 155.152 211.727 182.002 1.00 39.80 77 GLU d C 1
ATOM 556 O O . GLU A 1 77 ? 154.578 211.888 180.927 1.00 40.93 77 GLU d O 1
ATOM 562 N N . ASN A 1 78 ? 156.453 211.440 182.085 1.00 35.44 78 ASN d N 1
ATOM 563 C CA . ASN A 1 78 ? 157.395 211.415 180.982 1.00 33.36 78 ASN d CA 1
ATOM 564 C C . ASN A 1 78 ? 157.428 212.773 180.295 1.00 31.34 78 ASN d C 1
ATOM 565 O O . ASN A 1 78 ? 157.312 212.894 179.077 1.00 32.34 78 ASN d O 1
ATOM 570 N N . THR A 1 79 ? 157.595 213.807 181.123 1.00 32.34 79 THR d N 1
ATOM 571 C CA . THR A 1 79 ? 157.585 215.203 180.732 1.00 33.36 79 THR d CA 1
ATOM 572 C C . THR A 1 79 ? 158.677 215.987 181.445 1.00 32.34 79 THR d C 1
ATOM 573 O O . THR A 1 79 ? 159.011 215.682 182.588 1.00 34.39 79 THR d O 1
ATOM 577 N N . MET A 1 80 ? 159.231 217.003 180.779 1.00 32.34 80 MET d N 1
ATOM 578 C CA . MET A 1 80 ? 160.192 217.916 181.364 1.00 31.34 80 MET d CA 1
ATOM 579 C C . MET A 1 80 ? 159.645 219.335 181.313 1.00 33.36 80 MET d C 1
ATOM 580 O O . MET A 1 80 ? 158.937 219.685 180.371 1.00 35.44 80 MET d O 1
ATOM 585 N N . TYR A 1 81 ? 160.011 220.149 182.306 1.00 34.39 81 TYR d N 1
ATOM 586 C CA . TYR A 1 81 ? 159.557 221.517 182.456 1.00 33.36 81 TYR d CA 1
ATOM 587 C C . TYR A 1 81 ? 160.710 222.495 182.627 1.00 33.36 81 TYR d C 1
ATOM 588 O O . TYR A 1 81 ? 161.707 222.186 183.277 1.00 34.39 81 TYR d O 1
ATOM 597 N N . LEU A 1 82 ? 160.532 223.702 182.087 1.00 33.36 82 LEU d N 1
ATOM 598 C CA . LEU A 1 82 ? 161.462 224.805 182.230 1.00 32.34 82 LEU d CA 1
ATOM 599 C C . LEU A 1 82 ? 160.713 225.940 182.913 1.00 34.39 82 LEU d C 1
ATOM 600 O O . LEU A 1 82 ? 159.912 226.635 182.291 1.00 35.44 82 LEU d O 1
ATOM 605 N N . GLN A 1 83 ? 160.935 226.084 184.221 1.00 35.44 83 GLN d N 1
ATOM 606 C CA . GLN A 1 83 ? 160.346 227.152 185.004 1.00 36.51 83 GLN d CA 1
ATOM 607 C C . GLN A 1 83 ? 161.152 228.411 184.720 1.00 35.44 83 GLN d C 1
ATOM 608 O O . GLN A 1 83 ? 162.364 228.411 184.925 1.00 36.51 83 GLN d O 1
ATOM 614 N N . MET A 1 84 ? 160.515 229.483 184.244 1.00 35.44 84 MET d N 1
ATOM 615 C CA . MET A 1 84 ? 161.187 230.724 183.912 1.00 36.51 84 MET d CA 1
ATOM 616 C C . MET A 1 84 ? 160.621 231.860 184.751 1.00 37.59 84 MET d C 1
ATOM 617 O O . MET A 1 84 ? 159.477 232.264 184.553 1.00 40.93 84 MET d O 1
ATOM 622 N N . ASN A 1 85 ? 161.416 232.379 185.689 1.00 39.80 85 ASN d N 1
ATOM 623 C CA . ASN A 1 85 ? 161.014 233.461 186.565 1.00 42.07 85 ASN d CA 1
ATOM 624 C C . ASN A 1 85 ? 161.694 234.771 186.191 1.00 43.23 85 ASN d C 1
ATOM 625 O O . ASN A 1 85 ? 162.786 234.766 185.625 1.00 44.41 85 ASN d O 1
ATOM 630 N N . SER A 1 86 ? 161.062 235.900 186.520 1.00 44.41 86 SER d N 1
ATOM 631 C CA . SER A 1 86 ? 161.580 237.239 186.312 1.00 45.60 86 SER d CA 1
ATOM 632 C C . SER A 1 86 ? 162.078 237.506 184.898 1.00 43.23 86 SER d C 1
ATOM 633 O O . SER A 1 86 ? 163.226 237.900 184.703 1.00 43.23 86 SER d O 1
ATOM 636 N N . LEU A 1 87 ? 161.233 237.282 183.889 1.00 42.07 87 LEU d N 1
ATOM 637 C CA . LEU A 1 87 ? 161.618 237.456 182.501 1.00 43.23 87 LEU d CA 1
ATOM 638 C C . LEU A 1 87 ? 162.013 238.882 182.139 1.00 45.60 87 LEU d C 1
ATOM 639 O O . LEU A 1 87 ? 161.484 239.849 182.683 1.00 49.27 87 LEU d O 1
ATOM 644 N N . LYS A 1 88 ? 162.903 239.009 181.153 1.00 48.03 88 LYS d N 1
ATOM 645 C CA . LYS A 1 88 ? 163.419 240.248 180.603 1.00 49.27 88 LYS d CA 1
ATOM 646 C C . LYS A 1 88 ? 163.104 240.333 179.116 1.00 48.03 88 LYS d C 1
ATOM 647 O O . LYS A 1 88 ? 162.927 239.282 178.502 1.00 49.27 88 LYS d O 1
ATOM 653 N N . PRO A 1 89 ? 163.036 241.508 178.484 1.00 48.03 89 PRO d N 1
ATOM 654 C CA . PRO A 1 89 ? 162.747 241.620 177.068 1.00 48.03 89 PRO d CA 1
ATOM 655 C C . PRO A 1 89 ? 163.683 240.808 176.182 1.00 50.53 89 PRO d C 1
ATOM 656 O O . PRO A 1 89 ? 163.246 240.261 175.171 1.00 51.80 89 PRO d O 1
ATOM 660 N N . GLU A 1 90 ? 164.946 240.644 176.582 1.00 50.53 90 GLU d N 1
ATOM 661 C CA . GLU A 1 90 ? 165.955 239.867 175.888 1.00 51.80 90 GLU d CA 1
ATOM 662 C C . GLU A 1 90 ? 165.638 238.379 175.819 1.00 50.53 90 GLU d C 1
ATOM 663 O O . GLU A 1 90 ? 166.176 237.676 174.966 1.00 51.80 90 GLU d O 1
ATOM 669 N N . ASP A 1 91 ? 164.758 237.876 176.688 1.00 48.03 91 ASP d N 1
ATOM 670 C CA . ASP A 1 91 ? 164.331 236.490 176.724 1.00 45.60 91 ASP d CA 1
ATOM 671 C C . ASP A 1 91 ? 163.364 236.142 175.601 1.00 45.60 91 ASP d C 1
ATOM 672 O O . ASP A 1 91 ? 162.962 234.987 175.470 1.00 45.60 91 ASP d O 1
ATOM 677 N N . THR A 1 92 ? 162.972 237.109 174.768 1.00 48.03 92 THR d N 1
ATOM 678 C CA . THR A 1 92 ? 162.094 236.915 173.630 1.00 48.03 92 THR d CA 1
ATOM 679 C C . THR A 1 92 ? 162.743 236.045 172.562 1.00 45.60 92 THR d C 1
ATOM 680 O O . THR A 1 92 ? 163.911 236.235 172.232 1.00 48.03 92 THR d O 1
ATOM 684 N N . GLY A 1 93 ? 161.992 235.104 171.984 1.00 43.23 93 GLY d N 1
ATOM 685 C CA . GLY A 1 93 ? 162.464 234.224 170.933 1.00 40.93 93 GLY d CA 1
ATOM 686 C C . GLY A 1 93 ? 161.658 232.940 170.796 1.00 39.80 93 GLY d C 1
ATOM 687 O O . GLY A 1 93 ? 160.591 232.790 171.386 1.00 42.07 93 GLY d O 1
ATOM 688 N N . VAL A 1 94 ? 162.174 232.002 169.998 1.00 38.69 94 VAL d N 1
ATOM 689 C CA . VAL A 1 94 ? 161.563 230.703 169.788 1.00 37.59 94 VAL d CA 1
ATOM 690 C C . VAL A 1 94 ? 162.374 229.656 170.536 1.00 35.44 94 VAL d C 1
ATOM 691 O O . VAL A 1 94 ? 163.556 229.472 170.253 1.00 37.59 94 VAL d O 1
ATOM 695 N N . TYR A 1 95 ? 161.741 228.980 171.497 1.00 33.36 95 TYR d N 1
ATOM 696 C CA . TYR A 1 95 ? 162.345 227.960 172.331 1.00 31.34 95 TYR d CA 1
ATOM 697 C C . TYR A 1 95 ? 162.017 226.587 171.763 1.00 31.34 95 TYR d C 1
ATOM 698 O O . TYR A 1 95 ? 160.864 226.332 171.423 1.00 36.51 95 TYR d O 1
ATOM 707 N N . TYR A 1 96 ? 163.008 225.697 171.670 1.00 31.34 96 TYR d N 1
ATOM 708 C CA . TYR A 1 96 ? 162.878 224.359 171.129 1.00 30.35 96 TYR d CA 1
ATOM 709 C C . TYR A 1 96 ? 163.356 223.313 172.127 1.00 29.38 96 TYR d C 1
ATOM 710 O O . TYR A 1 96 ? 164.486 223.424 172.597 1.00 29.38 96 TYR d O 1
ATOM 719 N N . CYS A 1 97 ? 162.541 222.311 172.462 1.00 32.34 97 CYS d N 1
ATOM 720 C CA . CYS A 1 97 ? 163.016 221.233 173.306 1.00 30.35 97 CYS d CA 1
ATOM 721 C C . CYS A 1 97 ? 163.765 220.204 172.471 1.00 28.42 97 CYS d C 1
ATOM 722 O O . CYS A 1 97 ? 163.455 219.969 171.305 1.00 30.35 97 CYS d O 1
ATOM 725 N N . ASN A 1 98 ? 164.763 219.564 173.085 1.00 28.42 98 ASN d N 1
ATOM 726 C CA . ASN A 1 98 ? 165.602 218.538 172.498 1.00 26.56 98 ASN d CA 1
ATOM 727 C C . ASN A 1 98 ? 165.851 217.429 173.510 1.00 26.56 98 ASN d C 1
ATOM 728 O O . ASN A 1 98 ? 166.050 217.689 174.694 1.00 28.42 98 ASN d O 1
ATOM 733 N N . ALA A 1 99 ? 165.860 216.179 173.044 1.00 25.65 99 ALA d N 1
ATOM 734 C CA . ALA A 1 99 ? 166.141 215.015 173.860 1.00 24.76 99 ALA d CA 1
ATOM 735 C C . ALA A 1 99 ? 166.887 214.022 172.980 1.00 23.88 99 ALA d C 1
ATOM 736 O O . ALA A 1 99 ? 166.497 213.828 171.831 1.00 26.56 99 ALA d O 1
ATOM 738 N N . ARG A 1 100 ? 167.957 213.408 173.488 1.00 24.76 100 ARG d N 1
ATOM 739 C CA . ARG A 1 100 ? 168.747 212.469 172.715 1.00 24.76 100 ARG d CA 1
ATOM 740 C C . ARG A 1 100 ? 169.221 211.284 173.543 1.00 23.02 100 ARG d C 1
ATOM 741 O O . ARG A 1 100 ? 169.737 211.444 174.647 1.00 23.88 100 ARG d O 1
ATOM 749 N N . TRP A 1 101 ? 169.033 210.086 172.987 1.00 23.88 101 TRP d N 1
ATOM 750 C CA . TRP A 1 101 ? 169.380 208.825 173.610 1.00 23.88 101 TRP d CA 1
ATOM 751 C C . TRP A 1 101 ? 170.431 208.096 172.786 1.00 24.76 101 TRP d C 1
ATOM 752 O O . TRP A 1 101 ? 170.124 207.584 171.711 1.00 26.56 101 TRP d O 1
ATOM 763 N N . ARG A 1 102 ? 171.680 208.078 173.256 1.00 25.65 102 ARG d N 1
ATOM 764 C CA . ARG A 1 102 ? 172.751 207.281 172.690 1.00 24.76 102 ARG d CA 1
ATOM 765 C C . ARG A 1 102 ? 172.861 207.305 171.172 1.00 24.76 102 ARG d C 1
ATOM 766 O O . ARG A 1 102 ? 172.929 206.261 170.527 1.00 26.56 102 ARG d O 1
ATOM 774 N N . GLY A 1 103 ? 172.839 208.493 170.563 1.00 25.65 103 GLY d N 1
ATOM 775 C CA . GLY A 1 103 ? 172.931 208.661 169.126 1.00 24.76 103 GLY d CA 1
ATOM 776 C C . GLY A 1 103 ? 171.609 208.927 168.420 1.00 26.56 103 GLY d C 1
ATOM 777 O O . GLY A 1 103 ? 171.614 209.500 167.333 1.00 28.42 103 GLY d O 1
ATOM 778 N N . MET A 1 104 ? 170.466 208.537 168.990 1.00 26.56 104 MET d N 1
ATOM 779 C CA . MET A 1 104 ? 169.160 208.868 168.456 1.00 25.65 104 MET d CA 1
ATOM 780 C C . MET A 1 104 ? 168.814 210.252 168.987 1.00 23.88 104 MET d C 1
ATOM 781 O O . MET A 1 104 ? 168.934 210.498 170.185 1.00 25.65 104 MET d O 1
ATOM 786 N N . ASN A 1 105 ? 168.335 211.158 168.133 1.00 25.65 105 ASN d N 1
ATOM 787 C CA . ASN A 1 105 ? 168.066 212.539 168.482 1.00 25.65 105 ASN d CA 1
ATOM 788 C C . ASN A 1 105 ? 166.667 212.981 168.075 1.00 26.56 105 ASN d C 1
ATOM 789 O O . ASN A 1 105 ? 166.153 212.502 167.067 1.00 29.38 105 ASN d O 1
ATOM 794 N N . VAL A 1 106 ? 166.044 213.900 168.818 1.00 26.56 106 VAL d N 1
ATOM 795 C CA . VAL A 1 106 ? 164.703 214.389 168.563 1.00 26.56 106 VAL d CA 1
ATOM 796 C C . VAL A 1 106 ? 164.539 215.858 168.926 1.00 26.56 106 VAL d C 1
ATOM 797 O O . VAL A 1 106 ? 165.013 216.291 169.974 1.00 28.42 106 VAL d O 1
ATOM 801 N N . TRP A 1 107 ? 163.817 216.621 168.102 1.00 28.42 107 TRP d N 1
ATOM 802 C CA . TRP A 1 107 ? 163.525 218.026 168.305 1.00 29.38 107 TRP d CA 1
ATOM 803 C C . TRP A 1 107 ? 162.026 218.290 168.295 1.00 30.35 107 TRP d C 1
ATOM 804 O O . TRP A 1 107 ? 161.296 217.702 167.500 1.00 33.36 107 TRP d O 1
ATOM 815 N N . GLY A 1 108 ? 161.553 219.184 169.166 1.00 33.36 108 GLY d N 1
ATOM 816 C CA . GLY A 1 108 ? 160.166 219.604 169.208 1.00 35.44 108 GLY d CA 1
ATOM 817 C C . GLY A 1 108 ? 159.917 220.799 168.298 1.00 38.69 108 GLY d C 1
ATOM 818 O O . GLY A 1 108 ? 160.855 221.486 167.898 1.00 39.80 108 GLY d O 1
ATOM 819 N N . LYS A 1 109 ? 158.662 221.051 167.916 1.00 40.93 109 LYS d N 1
ATOM 820 C CA . LYS A 1 109 ? 158.291 222.210 167.126 1.00 42.07 109 LYS d CA 1
ATOM 821 C C . LYS A 1 109 ? 158.312 223.394 168.083 1.00 42.07 109 LYS d C 1
ATOM 822 O O . LYS A 1 109 ? 157.476 223.475 168.981 1.00 44.41 109 LYS d O 1
ATOM 828 N N . GLY A 1 110 ? 159.265 224.309 167.891 1.00 42.07 110 GLY d N 1
ATOM 829 C CA . GLY A 1 110 ? 159.501 225.411 168.802 1.00 42.07 110 GLY d CA 1
ATOM 830 C C . GLY A 1 110 ? 158.320 226.319 169.119 1.00 42.07 110 GLY d C 1
ATOM 831 O O . GLY A 1 110 ? 157.623 226.779 168.217 1.00 46.81 110 GLY d O 1
ATOM 832 N N . THR A 1 111 ? 158.097 226.586 170.408 1.00 42.07 111 THR d N 1
ATOM 833 C CA . THR A 1 111 ? 157.085 227.487 170.925 1.00 43.23 111 THR d CA 1
ATOM 834 C C . THR A 1 111 ? 157.656 228.889 171.092 1.00 40.93 111 THR d C 1
ATOM 835 O O . THR A 1 111 ? 158.824 229.068 171.430 1.00 40.93 111 THR d O 1
ATOM 839 N N . ARG A 1 112 ? 156.844 229.920 170.844 1.00 42.07 112 ARG d N 1
ATOM 840 C CA . ARG A 1 112 ? 157.251 231.307 170.954 1.00 42.07 112 ARG d CA 1
ATOM 841 C C . ARG A 1 112 ? 157.030 231.863 172.354 1.00 42.07 112 ARG d C 1
ATOM 842 O O . ARG A 1 112 ? 156.044 231.543 173.014 1.00 44.41 112 ARG d O 1
ATOM 850 N N . VAL A 1 113 ? 157.952 232.729 172.780 1.00 40.93 113 VAL d N 1
ATOM 851 C CA . VAL A 1 113 ? 157.912 233.455 174.034 1.00 40.93 113 VAL d CA 1
ATOM 852 C C . VAL A 1 113 ? 158.288 234.899 173.735 1.00 44.41 113 VAL d C 1
ATOM 853 O O . VAL A 1 113 ? 159.279 235.139 173.049 1.00 46.81 113 VAL d O 1
ATOM 857 N N . THR A 1 114 ? 157.521 235.871 174.234 1.00 46.81 114 THR d N 1
ATOM 858 C CA . THR A 1 114 ? 157.799 237.276 174.008 1.00 50.53 114 THR d CA 1
ATOM 859 C C . THR A 1 114 ? 157.510 238.139 175.229 1.00 51.80 114 THR d C 1
ATOM 860 O O . THR A 1 114 ? 156.555 237.901 175.966 1.00 51.80 114 THR d O 1
ATOM 864 N N . VAL A 1 115 ? 158.376 239.133 175.441 1.00 53.09 115 VAL d N 1
ATOM 865 C CA . VAL A 1 115 ? 158.360 240.064 176.553 1.00 54.39 115 VAL d CA 1
ATOM 866 C C . VAL A 1 115 ? 158.453 241.509 176.083 1.00 61.14 115 VAL d C 1
ATOM 867 O O . VAL A 1 115 ? 159.441 241.854 175.399 1.00 62.54 115 VAL d O 1
ATOM 871 N N . GLN B 1 1 ? 208.241 171.079 166.700 1.00 53.09 1 GLN e N 1
ATOM 872 C CA . GLN B 1 1 ? 209.552 170.435 166.519 1.00 51.80 1 GLN e CA 1
ATOM 873 C C . GLN B 1 1 ? 210.361 170.516 167.806 1.00 46.81 1 GLN e C 1
ATOM 874 O O . GLN B 1 1 ? 210.308 171.535 168.492 1.00 45.60 1 GLN e O 1
ATOM 880 N N . VAL B 1 2 ? 211.100 169.461 168.156 1.00 42.07 2 VAL e N 1
ATOM 881 C CA . VAL B 1 2 ? 211.940 169.374 169.336 1.00 36.51 2 VAL e CA 1
ATOM 882 C C . VAL B 1 2 ? 213.385 169.132 168.922 1.00 37.59 2 VAL e C 1
ATOM 883 O O . VAL B 1 2 ? 213.636 168.443 167.936 1.00 40.93 2 VAL e O 1
ATOM 887 N N . GLN B 1 3 ? 214.337 169.686 169.676 1.00 39.80 3 GLN e N 1
ATOM 888 C CA . GLN B 1 3 ? 215.760 169.566 169.424 1.00 40.93 3 GLN e CA 1
ATOM 889 C C . GLN B 1 3 ? 216.510 169.169 170.687 1.00 38.69 3 GLN e C 1
ATOM 890 O O . GLN B 1 3 ? 216.184 169.655 171.768 1.00 37.59 3 GLN e O 1
ATOM 896 N N . LEU B 1 4 ? 217.515 168.301 170.549 1.00 36.51 4 LEU e N 1
ATOM 897 C CA . LEU B 1 4 ? 218.340 167.812 171.637 1.00 34.39 4 LEU e CA 1
ATOM 898 C C . LEU B 1 4 ? 219.776 168.294 171.487 1.00 37.59 4 LEU e C 1
ATOM 899 O O . LEU B 1 4 ? 220.495 167.886 170.578 1.00 39.80 4 LEU e O 1
ATOM 904 N N . VAL B 1 5 ? 220.199 169.187 172.385 1.00 40.93 5 VAL e N 1
ATOM 905 C CA . VAL B 1 5 ? 221.530 169.759 172.445 1.00 42.07 5 VAL e CA 1
ATOM 906 C C . VAL B 1 5 ? 222.372 168.859 173.339 1.00 42.07 5 VAL e C 1
ATOM 907 O O . VAL B 1 5 ? 222.242 168.875 174.561 1.00 42.07 5 VAL e O 1
ATOM 911 N N . GLU B 1 6 ? 223.218 168.032 172.721 1.00 42.07 6 GLU e N 1
ATOM 912 C CA . GLU B 1 6 ? 224.048 167.051 173.393 1.00 42.07 6 GLU e CA 1
ATOM 913 C C . GLU B 1 6 ? 225.470 167.531 173.655 1.00 44.41 6 GLU e C 1
ATOM 914 O O . GLU B 1 6 ? 226.074 168.168 172.795 1.00 46.81 6 GLU e O 1
ATOM 920 N N . SER B 1 7 ? 226.046 167.212 174.817 1.00 45.60 7 SER e N 1
ATOM 921 C CA . SER B 1 7 ? 227.381 167.624 175.208 1.00 45.60 7 SER e CA 1
ATOM 922 C C . SER B 1 7 ? 228.015 166.731 176.266 1.00 45.60 7 SER e C 1
ATOM 923 O O . SER B 1 7 ? 227.376 165.820 176.789 1.00 44.41 7 SER e O 1
ATOM 926 N N . GLY B 1 8 ? 229.286 166.977 176.595 1.00 45.60 8 GLY e N 1
ATOM 927 C CA . GLY B 1 8 ? 230.037 166.258 177.606 1.00 45.60 8 GLY e CA 1
ATOM 928 C C . GLY B 1 8 ? 230.962 165.152 177.118 1.00 45.60 8 GLY e C 1
ATOM 929 O O . GLY B 1 8 ? 231.603 164.507 177.945 1.00 45.60 8 GLY e O 1
ATOM 930 N N . GLY B 1 9 ? 231.054 164.902 175.809 1.00 45.60 9 GLY e N 1
ATOM 931 C CA . GLY B 1 9 ? 231.926 163.896 175.233 1.00 45.60 9 GLY e CA 1
ATOM 932 C C . GLY B 1 9 ? 233.408 164.222 175.366 1.00 48.03 9 GLY e C 1
ATOM 933 O O . GLY B 1 9 ? 233.770 165.309 175.813 1.00 51.80 9 GLY e O 1
ATOM 934 N N . GLY B 1 10 ? 234.291 163.301 174.973 1.00 48.03 10 GLY e N 1
ATOM 935 C CA . GLY B 1 10 ? 235.726 163.499 175.042 1.00 49.27 10 GLY e CA 1
ATOM 936 C C . GLY B 1 10 ? 236.559 162.234 175.199 1.00 49.27 10 GLY e C 1
ATOM 937 O O . GLY B 1 10 ? 236.115 161.131 174.889 1.00 50.53 10 GLY e O 1
ATOM 938 N N . SER B 1 11 ? 237.788 162.404 175.694 1.00 50.53 11 SER e N 1
ATOM 939 C CA . SER B 1 11 ? 238.759 161.355 175.933 1.00 51.80 11 SER e CA 1
ATOM 940 C C . SER B 1 11 ? 239.176 161.314 177.396 1.00 53.09 11 SER e C 1
ATOM 941 O O . SER B 1 11 ? 239.513 162.348 177.970 1.00 55.71 11 SER e O 1
ATOM 944 N N . VAL B 1 12 ? 239.162 160.127 178.008 1.00 53.09 12 VAL e N 1
ATOM 945 C CA . VAL B 1 12 ? 239.511 159.900 179.398 1.00 54.39 12 VAL e CA 1
ATOM 946 C C . VAL B 1 12 ? 240.218 158.558 179.528 1.00 57.04 12 VAL e C 1
ATOM 947 O O . VAL B 1 12 ? 239.765 157.569 178.957 1.00 57.04 12 VAL e O 1
ATOM 951 N N . GLN B 1 13 ? 241.323 158.488 180.274 1.00 59.76 13 GLN e N 1
ATOM 952 C CA . GLN B 1 13 ? 242.069 157.260 180.475 1.00 61.14 13 GLN e CA 1
ATOM 953 C C . GLN B 1 13 ? 241.289 156.207 181.253 1.00 57.04 13 GLN e C 1
ATOM 954 O O . GLN B 1 13 ? 240.371 156.555 181.994 1.00 54.39 13 GLN e O 1
ATOM 960 N N . PRO B 1 14 ? 241.639 154.921 181.155 1.00 54.39 14 PRO e N 1
ATOM 961 C CA . PRO B 1 14 ? 240.971 153.863 181.888 1.00 54.39 14 PRO e CA 1
ATOM 962 C C . PRO B 1 14 ? 240.895 154.129 183.386 1.00 53.09 14 PRO e C 1
ATOM 963 O O . PRO B 1 14 ? 241.835 154.639 183.992 1.00 55.71 14 PRO e O 1
ATOM 967 N N . GLY B 1 15 ? 239.767 153.768 184.002 1.00 51.80 15 GLY e N 1
ATOM 968 C CA . GLY B 1 15 ? 239.486 153.975 185.409 1.00 53.09 15 GLY e CA 1
ATOM 969 C C . GLY B 1 15 ? 238.914 155.345 185.748 1.00 51.80 15 GLY e C 1
ATOM 970 O O . GLY B 1 15 ? 238.447 155.535 186.869 1.00 54.39 15 GLY e O 1
ATOM 971 N N . GLY B 1 16 ? 238.913 156.298 184.813 1.00 49.27 16 GLY e N 1
ATOM 972 C CA . GLY B 1 16 ? 238.377 157.631 185.009 1.00 49.27 16 GLY e CA 1
ATOM 973 C C . GLY B 1 16 ? 236.856 157.711 185.039 1.00 48.03 16 GLY e C 1
ATOM 974 O O . GLY B 1 16 ? 236.154 156.702 185.014 1.00 49.27 16 GLY e O 1
ATOM 975 N N . SER B 1 17 ? 236.341 158.942 185.068 1.00 48.03 17 SER e N 1
ATOM 976 C CA . SER B 1 17 ? 234.930 159.281 185.088 1.00 48.03 17 SER e CA 1
ATOM 977 C C . SER B 1 17 ? 234.601 160.362 184.067 1.00 45.60 17 SER e C 1
ATOM 978 O O . SER B 1 17 ? 235.470 161.142 183.684 1.00 48.03 17 SER e O 1
ATOM 981 N N . LEU B 1 18 ? 233.341 160.432 183.632 1.00 42.07 18 LEU e N 1
ATOM 982 C CA . LEU B 1 18 ? 232.847 161.378 182.650 1.00 39.80 18 LEU e CA 1
ATOM 983 C C . LEU B 1 18 ? 231.349 161.591 182.820 1.00 38.69 18 LEU e C 1
ATOM 984 O O . LEU B 1 18 ? 230.678 160.745 183.409 1.00 40.93 18 LEU e O 1
ATOM 989 N N . ARG B 1 19 ? 230.782 162.689 182.315 1.00 37.59 19 ARG e N 1
ATOM 990 C CA . ARG B 1 19 ? 229.369 162.989 182.447 1.00 36.51 19 ARG e CA 1
ATOM 991 C C . ARG B 1 19 ? 228.784 163.596 181.179 1.00 36.51 19 ARG e C 1
ATOM 992 O O . ARG B 1 19 ? 229.142 164.713 180.813 1.00 39.80 19 ARG e O 1
ATOM 1000 N N . LEU B 1 20 ? 227.889 162.861 180.515 1.00 36.51 20 LEU e N 1
ATOM 1001 C CA . LEU B 1 20 ? 227.208 163.331 179.324 1.00 35.44 20 LEU e CA 1
ATOM 1002 C C . LEU B 1 20 ? 225.938 164.079 179.704 1.00 36.51 20 LEU e C 1
ATOM 1003 O O . LEU B 1 20 ? 225.329 163.768 180.725 1.00 36.51 20 LEU e O 1
ATOM 1008 N N . SER B 1 21 ? 225.513 165.032 178.872 1.00 37.59 21 SER e N 1
ATOM 1009 C CA . SER B 1 21 ? 224.285 165.777 179.073 1.00 37.59 21 SER e CA 1
ATOM 1010 C C . SER B 1 21 ? 223.550 165.977 177.755 1.00 37.59 21 SER e C 1
ATOM 1011 O O . SER B 1 21 ? 224.162 166.050 176.691 1.00 39.80 21 SER e O 1
ATOM 1014 N N . CYS B 1 22 ? 222.219 166.040 177.825 1.00 36.51 22 CYS e N 1
ATOM 1015 C CA . CYS B 1 22 ? 221.339 166.208 176.685 1.00 36.51 22 CYS e CA 1
ATOM 1016 C C . CYS B 1 22 ? 220.217 167.137 177.127 1.00 35.44 22 CYS e C 1
ATOM 1017 O O . CYS B 1 22 ? 219.385 166.755 177.947 1.00 36.51 22 CYS e O 1
ATOM 1020 N N . ALA B 1 23 ? 220.251 168.386 176.656 1.00 36.51 23 ALA e N 1
ATOM 1021 C CA . ALA B 1 23 ? 219.289 169.424 176.971 1.00 36.51 23 ALA e CA 1
ATOM 1022 C C . ALA B 1 23 ? 218.262 169.552 175.856 1.00 34.39 23 ALA e C 1
ATOM 1023 O O . ALA B 1 23 ? 218.639 169.576 174.686 1.00 36.51 23 ALA e O 1
ATOM 1025 N N . ALA B 1 24 ? 216.976 169.683 176.189 1.00 32.34 24 ALA e N 1
ATOM 1026 C CA . ALA B 1 24 ? 215.919 169.768 175.200 1.00 30.35 24 ALA e CA 1
ATOM 1027 C C . ALA B 1 24 ? 215.234 171.125 175.119 1.00 31.34 24 ALA e C 1
ATOM 1028 O O . ALA B 1 24 ? 215.094 171.832 176.115 1.00 34.39 24 ALA e O 1
ATOM 1030 N N . SER B 1 25 ? 214.775 171.485 173.918 1.00 32.34 25 SER e N 1
ATOM 1031 C CA . SER B 1 25 ? 214.028 172.703 173.673 1.00 32.34 25 SER e CA 1
ATOM 1032 C C . SER B 1 25 ? 212.714 172.693 174.443 1.00 31.34 25 SER e C 1
ATOM 1033 O O . SER B 1 25 ? 212.177 171.631 174.749 1.00 32.34 25 SER e O 1
ATOM 1036 N N . ALA B 1 26 ? 212.129 173.856 174.735 1.00 33.36 26 ALA e N 1
ATOM 1037 C CA . ALA B 1 26 ? 210.900 173.962 175.498 1.00 33.36 26 ALA e CA 1
ATOM 1038 C C . ALA B 1 26 ? 209.722 173.169 174.948 1.00 32.34 26 ALA e C 1
ATOM 1039 O O . ALA B 1 26 ? 208.821 172.782 175.689 1.00 32.34 26 ALA e O 1
ATOM 1041 N N . SER B 1 27 ? 209.718 172.895 173.642 1.00 30.35 27 SER e N 1
ATOM 1042 C CA . SER B 1 27 ? 208.711 172.132 172.931 1.00 28.42 27 SER e CA 1
ATOM 1043 C C . SER B 1 27 ? 208.632 170.658 173.305 1.00 27.48 27 SER e C 1
ATOM 1044 O O . SER B 1 27 ? 207.724 169.971 172.842 1.00 28.42 27 SER e O 1
ATOM 1047 N N . GLY B 1 28 ? 209.539 170.128 174.129 1.00 26.56 28 GLY e N 1
ATOM 1048 C CA . GLY B 1 28 ? 209.521 168.751 174.581 1.00 24.76 28 GLY e CA 1
ATOM 1049 C C . GLY B 1 28 ? 210.066 168.660 175.999 1.00 25.65 28 GLY e C 1
ATOM 1050 O O . GLY B 1 28 ? 211.257 168.863 176.221 1.00 28.42 28 GLY e O 1
ATOM 1051 N N . ARG B 1 29 ? 209.207 168.362 176.977 1.00 26.56 29 ARG e N 1
ATOM 1052 C CA . ARG B 1 29 ? 209.576 168.275 178.376 1.00 27.48 29 ARG e CA 1
ATOM 1053 C C . ARG B 1 29 ? 210.079 166.880 178.715 1.00 28.42 29 ARG e C 1
ATOM 1054 O O . ARG B 1 29 ? 209.282 165.947 178.785 1.00 29.38 29 ARG e O 1
ATOM 1062 N N . LEU B 1 30 ? 211.378 166.715 178.978 1.00 29.38 30 LEU e N 1
ATOM 1063 C CA . LEU B 1 30 ? 211.960 165.418 179.263 1.00 27.48 30 LEU e CA 1
ATOM 1064 C C . LEU B 1 30 ? 211.312 164.707 180.442 1.00 27.48 30 LEU e C 1
ATOM 1065 O O . LEU B 1 30 ? 211.113 163.496 180.380 1.00 29.38 30 LEU e O 1
ATOM 1070 N N . SER B 1 31 ? 210.908 165.432 181.487 1.00 29.38 31 SER e N 1
ATOM 1071 C CA . SER B 1 31 ? 210.277 164.850 182.655 1.00 30.35 31 SER e CA 1
ATOM 1072 C C . SER B 1 31 ? 209.001 164.076 182.352 1.00 30.35 31 SER e C 1
ATOM 1073 O O . SER B 1 31 ? 208.678 163.121 183.054 1.00 32.34 31 SER e O 1
ATOM 1076 N N . MET B 1 32 ? 208.282 164.444 181.289 1.00 29.38 32 MET e N 1
ATOM 1077 C CA . MET B 1 32 ? 207.059 163.791 180.867 1.00 28.42 32 MET e CA 1
ATOM 1078 C C . MET B 1 32 ? 207.268 162.791 179.737 1.00 27.48 32 MET e C 1
ATOM 1079 O O . MET B 1 32 ? 206.310 162.148 179.315 1.00 31.34 32 MET e O 1
ATOM 1084 N N . SER B 1 33 ? 208.495 162.629 179.236 1.00 27.48 33 SER e N 1
ATOM 1085 C CA . SER B 1 33 ? 208.802 161.712 178.157 1.00 25.65 33 SER e CA 1
ATOM 1086 C C . SER B 1 33 ? 208.460 160.275 178.526 1.00 24.76 33 SER e C 1
ATOM 1087 O O . SER B 1 33 ? 208.684 159.843 179.654 1.00 27.48 33 SER e O 1
ATOM 1090 N N . GLY B 1 34 ? 207.927 159.521 177.562 1.00 25.65 34 GLY e N 1
ATOM 1091 C CA . GLY B 1 34 ? 207.550 158.134 177.756 1.00 23.88 34 GLY e CA 1
ATOM 1092 C C . GLY B 1 34 ? 208.770 157.234 177.886 1.00 24.76 34 GLY e C 1
ATOM 1093 O O . GLY B 1 34 ? 208.746 156.286 178.669 1.00 27.48 34 GLY e O 1
ATOM 1094 N N . ALA B 1 35 ? 209.844 157.535 177.154 1.00 24.76 35 ALA e N 1
ATOM 1095 C CA . ALA B 1 35 ? 211.105 156.823 177.209 1.00 23.88 35 ALA e CA 1
ATOM 1096 C C . ALA B 1 35 ? 212.240 157.771 176.847 1.00 24.76 35 ALA e C 1
ATOM 1097 O O . ALA B 1 35 ? 212.194 158.454 175.827 1.00 25.65 35 ALA e O 1
ATOM 1099 N N . LEU B 1 36 ? 213.251 157.870 177.713 1.00 27.48 36 LEU e N 1
ATOM 1100 C CA . LEU B 1 36 ? 214.436 158.690 177.561 1.00 26.56 36 LEU e CA 1
ATOM 1101 C C . LEU B 1 36 ? 215.667 157.800 177.627 1.00 27.48 36 LEU e C 1
ATOM 1102 O O . LEU B 1 36 ? 215.617 156.814 178.359 1.00 29.38 36 LEU e O 1
ATOM 1107 N N . GLY B 1 37 ? 216.791 158.167 177.008 1.00 26.56 37 GLY e N 1
ATOM 1108 C CA . GLY B 1 37 ? 217.960 157.327 177.174 1.00 27.48 37 GLY e CA 1
ATOM 1109 C C . GLY B 1 37 ? 219.139 157.610 176.255 1.00 27.48 37 GLY e C 1
ATOM 1110 O O . GLY B 1 37 ? 219.097 158.502 175.411 1.00 29.38 37 GLY e O 1
ATOM 1111 N N . TRP B 1 38 ? 220.174 156.791 176.451 1.00 29.38 38 TRP e N 1
ATOM 1112 C CA . TRP B 1 38 ? 221.433 156.828 175.735 1.00 29.38 38 TRP e CA 1
ATOM 1113 C C . TRP B 1 38 ? 221.663 155.500 175.030 1.00 29.38 38 TRP e C 1
ATOM 1114 O O . TRP B 1 38 ? 221.475 154.437 175.618 1.00 31.34 38 TRP e O 1
ATOM 1125 N N . TYR B 1 39 ? 222.112 155.570 173.775 1.00 30.35 39 TYR e N 1
ATOM 1126 C CA . TYR B 1 39 ? 222.406 154.411 172.955 1.00 30.35 39 TYR e CA 1
ATOM 1127 C C . TYR B 1 39 ? 223.822 154.529 172.411 1.00 31.34 39 TYR e C 1
ATOM 1128 O O . TYR B 1 39 ? 224.223 155.616 171.999 1.00 33.36 39 TYR e O 1
ATOM 1137 N N . ARG B 1 40 ? 224.581 153.431 172.380 1.00 33.36 40 ARG e N 1
ATOM 1138 C CA . ARG B 1 40 ? 225.958 153.406 171.927 1.00 34.39 40 ARG e CA 1
ATOM 1139 C C . ARG B 1 40 ? 226.103 152.723 170.575 1.00 38.69 40 ARG e C 1
ATOM 1140 O O . ARG B 1 40 ? 225.490 151.684 170.344 1.00 40.93 40 ARG e O 1
ATOM 1148 N N . GLN B 1 41 ? 226.932 153.287 169.695 1.00 44.41 41 GLN e N 1
ATOM 1149 C CA . GLN B 1 41 ? 227.354 152.654 168.460 1.00 49.27 41 GLN e CA 1
ATOM 1150 C C . GLN B 1 41 ? 228.837 152.333 168.587 1.00 57.04 41 GLN e C 1
ATOM 1151 O O . GLN B 1 41 ? 229.621 153.105 169.134 1.00 55.71 41 GLN e O 1
ATOM 1157 N N . VAL B 1 42 ? 229.211 151.177 168.035 1.00 66.83 42 VAL e N 1
ATOM 1158 C CA . VAL B 1 42 ? 230.561 150.653 167.971 1.00 75.83 42 VAL e CA 1
ATOM 1159 C C . VAL B 1 42 ? 230.755 150.115 166.559 1.00 85.39 42 VAL e C 1
ATOM 1160 O O . VAL B 1 42 ? 229.789 149.688 165.930 1.00 85.39 42 VAL e O 1
ATOM 1164 N N . GLN B 1 43 ? 231.986 150.122 166.043 1.00 92.09 43 GLN e N 1
ATOM 1165 C CA . GLN B 1 43 ? 232.326 149.736 164.687 1.00 100.81 43 GLN e CA 1
ATOM 1166 C C . GLN B 1 43 ? 231.640 148.490 164.141 1.00 99.04 43 GLN e C 1
ATOM 1167 O O . GLN B 1 43 ? 231.227 148.484 162.983 1.00 99.04 43 GLN e O 1
ATOM 1173 N N . GLY B 1 44 ? 231.484 147.438 164.948 1.00 93.80 44 GLY e N 1
ATOM 1174 C CA . GLY B 1 44 ? 230.874 146.183 164.554 1.00 95.53 44 GLY e CA 1
ATOM 1175 C C . GLY B 1 44 ? 229.400 145.972 164.873 1.00 88.71 44 GLY e C 1
ATOM 1176 O O . GLY B 1 44 ? 228.932 144.852 164.674 1.00 90.39 44 GLY e O 1
ATOM 1177 N N . LYS B 1 45 ? 228.651 146.967 165.357 1.00 82.14 45 LYS e N 1
ATOM 1178 C CA . LYS B 1 45 ? 227.262 146.802 165.744 1.00 78.95 45 LYS e CA 1
ATOM 1179 C C . LYS B 1 45 ? 226.365 148.015 165.538 1.00 74.29 45 LYS e C 1
ATOM 1180 O O . LYS B 1 45 ? 226.827 149.140 165.364 1.00 72.76 45 LYS e O 1
ATOM 1186 N N . SER B 1 46 ? 225.055 147.764 165.598 1.00 68.29 46 SER e N 1
ATOM 1187 C CA . SER B 1 46 ? 224.015 148.774 165.586 1.00 63.95 46 SER e CA 1
ATOM 1188 C C . SER B 1 46 ? 223.902 149.408 166.967 1.00 58.39 46 SER e C 1
ATOM 1189 O O . SER B 1 46 ? 224.689 149.105 167.861 1.00 55.71 46 SER e O 1
ATOM 1192 N N . ARG B 1 47 ? 222.935 150.303 167.183 1.00 53.09 47 ARG e N 1
ATOM 1193 C CA . ARG B 1 47 ? 222.711 150.994 168.438 1.00 44.41 47 ARG e CA 1
ATOM 1194 C C . ARG B 1 47 ? 222.351 150.068 169.591 1.00 42.07 47 ARG e C 1
ATOM 1195 O O . ARG B 1 47 ? 221.271 149.482 169.618 1.00 43.23 47 ARG e O 1
ATOM 1203 N N . GLU B 1 48 ? 223.255 149.950 170.566 1.00 42.07 48 GLU e N 1
ATOM 1204 C CA . GLU B 1 48 ? 223.047 149.205 171.793 1.00 40.93 48 GLU e CA 1
ATOM 1205 C C . GLU B 1 48 ? 222.338 150.094 172.806 1.00 36.51 48 GLU e C 1
ATOM 1206 O O . GLU B 1 48 ? 222.602 151.292 172.879 1.00 36.51 48 GLU e O 1
ATOM 1212 N N . LEU B 1 49 ? 221.455 149.523 173.628 1.00 34.39 49 LEU e N 1
ATOM 1213 C CA . LEU B 1 49 ? 220.795 150.207 174.722 1.00 31.34 49 LEU e CA 1
ATOM 1214 C C . LEU B 1 49 ? 221.831 150.389 175.823 1.00 30.35 49 LEU e C 1
ATOM 1215 O O . LEU B 1 49 ? 222.428 149.391 176.222 1.00 34.39 49 LEU e O 1
ATOM 1220 N N . VAL B 1 50 ? 222.090 151.601 176.319 1.00 30.35 50 VAL e N 1
ATOM 1221 C CA . VAL B 1 50 ? 223.043 151.813 177.392 1.00 30.35 50 VAL e CA 1
ATOM 1222 C C . VAL B 1 50 ? 222.340 152.041 178.722 1.00 30.35 50 VAL e C 1
ATOM 1223 O O . VAL B 1 50 ? 222.557 151.290 179.670 1.00 33.36 50 VAL e O 1
ATOM 1227 N N . ALA B 1 51 ? 221.488 153.067 178.786 1.00 30.35 51 ALA e N 1
ATOM 1228 C CA . ALA B 1 51 ? 220.736 153.453 179.964 1.00 28.42 51 ALA e CA 1
ATOM 1229 C C . ALA B 1 51 ? 219.493 154.231 179.555 1.00 28.42 51 ALA e C 1
ATOM 1230 O O . ALA B 1 51 ? 219.598 155.117 178.710 1.00 30.35 51 ALA e O 1
ATOM 1232 N N . THR B 1 52 ? 218.329 153.956 180.149 1.00 28.42 52 THR e N 1
ATOM 1233 C CA . THR B 1 52 ? 217.083 154.626 179.827 1.00 27.48 52 THR e CA 1
ATOM 1234 C C . THR B 1 52 ? 216.159 154.752 181.030 1.00 27.48 52 THR e C 1
ATOM 1235 O O . THR B 1 52 ? 216.383 154.131 182.066 1.00 29.38 52 THR e O 1
ATOM 1239 N N . ILE B 1 53 ? 215.115 155.574 180.903 1.00 27.48 53 ILE e N 1
ATOM 1240 C CA . ILE B 1 53 ? 214.057 155.780 181.874 1.00 27.48 53 ILE e CA 1
ATOM 1241 C C . ILE B 1 53 ? 212.776 155.518 181.095 1.00 26.56 53 ILE e C 1
ATOM 1242 O O . ILE B 1 53 ? 212.257 156.420 180.441 1.00 28.42 53 ILE e O 1
ATOM 1247 N N . THR B 1 54 ? 212.314 154.266 181.066 1.00 27.48 54 THR e N 1
ATOM 1248 C CA . THR B 1 54 ? 211.216 153.773 180.256 1.00 26.56 54 THR e CA 1
ATOM 1249 C C . THR B 1 54 ? 209.794 154.049 180.718 1.00 29.38 54 THR e C 1
ATOM 1250 O O . THR B 1 54 ? 208.814 153.625 180.108 1.00 31.34 54 THR e O 1
ATOM 1254 N N . ASP B 1 55 ? 209.690 154.744 181.851 1.00 29.38 55 ASP e N 1
ATOM 1255 C CA . ASP B 1 55 ? 208.462 155.259 182.421 1.00 30.35 55 ASP e CA 1
ATOM 1256 C C . ASP B 1 55 ? 208.972 156.344 183.359 1.00 32.34 55 ASP e C 1
ATOM 1257 O O . ASP B 1 55 ? 210.114 156.266 183.807 1.00 34.39 55 ASP e O 1
ATOM 1262 N N . ARG B 1 56 ? 208.148 157.329 183.722 1.00 32.34 56 ARG e N 1
ATOM 1263 C CA . ARG B 1 56 ? 208.567 158.477 184.501 1.00 34.39 56 ARG e CA 1
ATOM 1264 C C . ARG B 1 56 ? 209.285 158.178 185.811 1.00 36.51 56 ARG e C 1
ATOM 1265 O O . ARG B 1 56 ? 209.873 159.094 186.380 1.00 42.07 56 ARG e O 1
ATOM 1273 N N . SER B 1 57 ? 209.315 156.921 186.262 1.00 37.59 57 SER e N 1
ATOM 1274 C CA . SER B 1 57 ? 209.970 156.462 187.471 1.00 39.80 57 SER e CA 1
ATOM 1275 C C . SER B 1 57 ? 210.723 155.142 187.359 1.00 35.44 57 SER e C 1
ATOM 1276 O O . SER B 1 57 ? 211.034 154.567 188.400 1.00 38.69 57 SER e O 1
ATOM 1279 N N . SER B 1 58 ? 211.054 154.620 186.175 1.00 31.34 58 SER e N 1
ATOM 1280 C CA . SER B 1 58 ? 211.716 153.336 186.039 1.00 31.34 58 SER e CA 1
ATOM 1281 C C . SER B 1 58 ? 212.995 153.356 185.213 1.00 29.38 58 SER e C 1
ATOM 1282 O O . SER B 1 58 ? 212.931 153.619 184.014 1.00 31.34 58 SER e O 1
ATOM 1285 N N . THR B 1 59 ? 214.157 153.070 185.804 1.00 30.35 59 THR e N 1
ATOM 1286 C CA . THR B 1 59 ? 215.443 153.047 185.132 1.00 30.35 59 THR e CA 1
ATOM 1287 C C . THR B 1 59 ? 215.801 151.670 184.593 1.00 31.34 59 THR e C 1
ATOM 1288 O O . THR B 1 59 ? 215.469 150.650 185.193 1.00 35.44 59 THR e O 1
ATOM 1292 N N . ASN B 1 60 ? 216.505 151.611 183.460 1.00 30.35 60 ASN e N 1
ATOM 1293 C CA . ASN B 1 60 ? 216.941 150.401 182.790 1.00 29.38 60 ASN e CA 1
ATOM 1294 C C . ASN B 1 60 ? 218.388 150.558 182.346 1.00 28.42 60 ASN e C 1
ATOM 1295 O O . ASN B 1 60 ? 218.704 151.570 181.725 1.00 29.38 60 ASN e O 1
ATOM 1300 N N . TYR B 1 61 ? 219.255 149.572 182.587 1.00 30.35 61 TYR e N 1
ATOM 1301 C CA . TYR B 1 61 ? 220.661 149.616 182.233 1.00 31.34 61 TYR e CA 1
ATOM 1302 C C . TYR B 1 61 ? 221.151 148.342 181.559 1.00 32.34 61 TYR e C 1
ATOM 1303 O O . TYR B 1 61 ? 220.645 147.258 181.842 1.00 35.44 61 TYR e O 1
ATOM 1312 N N . ALA B 1 62 ? 222.164 148.459 180.698 1.00 33.36 62 ALA e N 1
ATOM 1313 C CA . ALA B 1 62 ? 222.790 147.300 180.093 1.00 35.44 62 ALA e CA 1
ATOM 1314 C C . ALA B 1 62 ? 223.538 146.505 181.154 1.00 38.69 62 ALA e C 1
ATOM 1315 O O . ALA B 1 62 ? 224.072 147.066 182.109 1.00 42.07 62 ALA e O 1
ATOM 1317 N N . ASP B 1 63 ? 223.648 145.186 180.982 1.00 43.23 63 ASP e N 1
ATOM 1318 C CA . ASP B 1 63 ? 224.310 144.299 181.919 1.00 45.60 63 ASP e CA 1
ATOM 1319 C C . ASP B 1 63 ? 225.739 144.702 182.257 1.00 45.60 63 ASP e C 1
ATOM 1320 O O . ASP B 1 63 ? 226.106 144.719 183.431 1.00 48.03 63 ASP e O 1
ATOM 1325 N N . SER B 1 64 ? 226.547 145.093 181.268 1.00 45.60 64 SER e N 1
ATOM 1326 C CA . SER B 1 64 ? 227.928 145.511 181.415 1.00 45.60 64 SER e CA 1
ATOM 1327 C C . SER B 1 64 ? 228.120 146.901 182.008 1.00 42.07 64 SER e C 1
ATOM 1328 O O . SER B 1 64 ? 229.244 147.333 182.258 1.00 44.41 64 SER e O 1
ATOM 1331 N N . VAL B 1 65 ? 227.020 147.616 182.250 1.00 37.59 65 VAL e N 1
ATOM 1332 C CA . VAL B 1 65 ? 226.967 148.972 182.761 1.00 36.51 65 VAL e CA 1
ATOM 1333 C C . VAL B 1 65 ? 226.262 149.068 184.106 1.00 37.59 65 VAL e C 1
ATOM 1334 O O . VAL B 1 65 ? 226.481 150.025 184.847 1.00 39.80 65 VAL e O 1
ATOM 1338 N N . LYS B 1 66 ? 225.429 148.085 184.458 1.00 40.93 66 LYS e N 1
ATOM 1339 C CA . LYS B 1 66 ? 224.656 148.079 185.684 1.00 42.07 66 LYS e CA 1
ATOM 1340 C C . LYS B 1 66 ? 225.541 148.308 186.902 1.00 43.23 66 LYS e C 1
ATOM 1341 O O . LYS B 1 66 ? 226.564 147.650 187.075 1.00 44.41 66 LYS e O 1
ATOM 1347 N N . GLY B 1 67 ? 225.167 149.291 187.724 1.00 44.41 67 GLY e N 1
ATOM 1348 C CA . GLY B 1 67 ? 225.892 149.702 188.911 1.00 45.60 67 GLY e CA 1
ATOM 1349 C C . GLY B 1 67 ? 227.123 150.567 188.667 1.00 43.23 67 GLY e C 1
ATOM 1350 O O . GLY B 1 67 ? 227.670 151.113 189.622 1.00 45.60 67 GLY e O 1
ATOM 1351 N N . ARG B 1 68 ? 227.562 150.732 187.417 1.00 39.80 68 ARG e N 1
ATOM 1352 C CA . ARG B 1 68 ? 228.724 151.504 187.017 1.00 37.59 68 ARG e CA 1
ATOM 1353 C C . ARG B 1 68 ? 228.370 152.896 186.512 1.00 37.59 68 ARG e C 1
ATOM 1354 O O . ARG B 1 68 ? 229.081 153.845 186.834 1.00 40.93 68 ARG e O 1
ATOM 1362 N N . PHE B 1 69 ? 227.294 153.043 185.735 1.00 37.59 69 PHE e N 1
ATOM 1363 C CA . PHE B 1 69 ? 226.780 154.314 185.261 1.00 35.44 69 PHE e CA 1
ATOM 1364 C C . PHE B 1 69 ? 225.476 154.655 185.969 1.00 35.44 69 PHE e C 1
ATOM 1365 O O . PHE B 1 69 ? 224.915 153.836 186.694 1.00 39.80 69 PHE e O 1
ATOM 1373 N N . THR B 1 70 ? 224.953 155.869 185.781 1.00 36.51 70 THR e N 1
ATOM 1374 C CA . THR B 1 70 ? 223.710 156.319 186.377 1.00 37.59 70 THR e CA 1
ATOM 1375 C C . THR B 1 70 ? 223.046 157.399 185.535 1.00 37.59 70 THR e C 1
ATOM 1376 O O . THR B 1 70 ? 223.706 158.360 185.145 1.00 37.59 70 THR e O 1
ATOM 1380 N N . ILE B 1 71 ? 221.748 157.256 185.258 1.00 36.51 71 ILE e N 1
ATOM 1381 C CA . ILE B 1 71 ? 220.968 158.213 184.498 1.00 34.39 71 ILE e CA 1
ATOM 1382 C C . ILE B 1 71 ? 220.072 159.030 185.419 1.00 35.44 71 ILE e C 1
ATOM 1383 O O . ILE B 1 71 ? 219.500 158.499 186.368 1.00 37.59 71 ILE e O 1
ATOM 1388 N N . SER B 1 72 ? 219.929 160.329 185.146 1.00 36.51 72 SER e N 1
ATOM 1389 C CA . SER B 1 72 ? 219.110 161.244 185.918 1.00 36.51 72 SER e CA 1
ATOM 1390 C C . SER B 1 72 ? 218.621 162.411 185.073 1.00 35.44 72 SER e C 1
ATOM 1391 O O . SER B 1 72 ? 219.160 162.678 184.001 1.00 35.44 72 SER e O 1
ATOM 1394 N N . ILE B 1 73 ? 217.596 163.121 185.549 1.00 35.44 73 ILE e N 1
ATOM 1395 C CA . ILE B 1 73 ? 217.002 164.250 184.858 1.00 34.39 73 ILE e CA 1
ATOM 1396 C C . ILE B 1 73 ? 216.748 165.431 185.786 1.00 34.39 73 ILE e C 1
ATOM 1397 O O . ILE B 1 73 ? 216.587 165.275 186.994 1.00 37.59 73 ILE e O 1
ATOM 1402 N N . ASP B 1 74 ? 216.669 166.626 185.197 1.00 35.44 74 ASP e N 1
ATOM 1403 C CA . ASP B 1 74 ? 216.404 167.884 185.866 1.00 36.51 74 ASP e CA 1
ATOM 1404 C C . ASP B 1 74 ? 215.285 168.602 185.125 1.00 35.44 74 ASP e C 1
ATOM 1405 O O . ASP B 1 74 ? 215.478 169.110 184.023 1.00 36.51 74 ASP e O 1
ATOM 1410 N N . ASP B 1 75 ? 214.094 168.635 185.726 1.00 35.44 75 ASP e N 1
ATOM 1411 C CA . ASP B 1 75 ? 212.918 169.253 185.144 1.00 35.44 75 ASP e CA 1
ATOM 1412 C C . ASP B 1 75 ? 213.006 170.770 185.040 1.00 38.69 75 ASP e C 1
ATOM 1413 O O . ASP B 1 75 ? 212.336 171.360 184.195 1.00 40.93 75 ASP e O 1
ATOM 1418 N N . ALA B 1 76 ? 213.818 171.438 185.862 1.00 40.93 76 ALA e N 1
ATOM 1419 C CA . ALA B 1 76 ? 213.967 172.879 185.806 1.00 40.93 76 ALA e CA 1
ATOM 1420 C C . ALA B 1 76 ? 214.823 173.275 184.610 1.00 42.07 76 ALA e C 1
ATOM 1421 O O . ALA B 1 76 ? 214.493 174.200 183.871 1.00 45.60 76 ALA e O 1
ATOM 1423 N N . GLU B 1 77 ? 215.918 172.545 184.390 1.00 40.93 77 GLU e N 1
ATOM 1424 C CA . GLU B 1 77 ? 216.824 172.752 183.276 1.00 39.80 77 GLU e CA 1
ATOM 1425 C C . GLU B 1 77 ? 216.396 172.026 182.008 1.00 39.80 77 GLU e C 1
ATOM 1426 O O . GLU B 1 77 ? 217.033 172.192 180.970 1.00 40.93 77 GLU e O 1
ATOM 1432 N N . ASN B 1 78 ? 215.346 171.204 182.069 1.00 36.51 78 ASN e N 1
ATOM 1433 C CA . ASN B 1 78 ? 214.843 170.379 180.987 1.00 34.39 78 ASN e CA 1
ATOM 1434 C C . ASN B 1 78 ? 215.988 169.629 180.319 1.00 33.36 78 ASN e C 1
ATOM 1435 O O . ASN B 1 78 ? 216.153 169.648 179.101 1.00 34.39 78 ASN e O 1
ATOM 1440 N N . THR B 1 79 ? 216.826 169.001 181.147 1.00 33.36 79 THR e N 1
ATOM 1441 C CA . THR B 1 79 ? 218.040 168.324 180.733 1.00 33.36 79 THR e CA 1
ATOM 1442 C C . THR B 1 79 ? 218.220 166.994 181.451 1.00 32.34 79 THR e C 1
ATOM 1443 O O . THR B 1 79 ? 217.827 166.865 182.609 1.00 34.39 79 THR e O 1
ATOM 1447 N N . MET B 1 80 ? 218.813 166.006 180.776 1.00 33.36 80 MET e N 1
ATOM 1448 C CA . MET B 1 80 ? 219.145 164.722 181.361 1.00 33.36 80 MET e CA 1
ATOM 1449 C C . MET B 1 80 ? 220.646 164.485 181.291 1.00 34.39 80 MET e C 1
ATOM 1450 O O . MET B 1 80 ? 221.303 164.945 180.359 1.00 36.51 80 MET e O 1
ATOM 1455 N N . TYR B 1 81 ? 221.166 163.727 182.259 1.00 35.44 81 TYR e N 1
ATOM 1456 C CA . TYR B 1 81 ? 222.576 163.423 182.398 1.00 35.44 81 TYR e CA 1
ATOM 1457 C C . TYR B 1 81 ? 222.840 161.931 182.544 1.00 35.44 81 TYR e C 1
ATOM 1458 O O . TYR B 1 81 ? 222.033 161.204 183.120 1.00 36.51 81 TYR e O 1
ATOM 1467 N N . LEU B 1 82 ? 224.000 161.490 182.054 1.00 34.39 82 LEU e N 1
ATOM 1468 C CA . 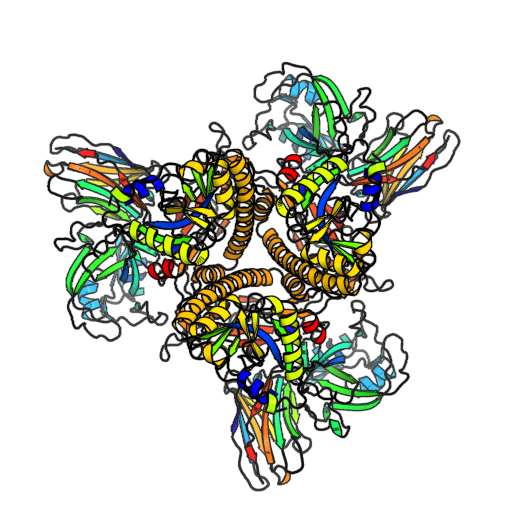LEU B 1 82 ? 224.487 160.133 182.202 1.00 34.39 82 LEU e CA 1
ATOM 1469 C C . LEU B 1 82 ? 225.834 160.224 182.905 1.00 35.44 82 LEU e C 1
ATOM 1470 O O . LEU B 1 82 ? 226.832 160.606 182.297 1.00 36.51 82 LEU e O 1
ATOM 1475 N N . GLN B 1 83 ? 225.846 159.929 184.206 1.00 36.51 83 GLN e N 1
ATOM 1476 C CA . GLN B 1 83 ? 227.061 159.918 184.996 1.00 37.59 83 GLN e CA 1
ATOM 1477 C C . GLN B 1 83 ? 227.771 158.593 184.754 1.00 36.51 83 GLN e C 1
ATOM 1478 O O . GLN B 1 83 ? 227.185 157.533 184.963 1.00 37.59 83 GLN e O 1
ATOM 1484 N N . MET B 1 84 ? 229.033 158.641 184.323 1.00 37.59 84 MET e N 1
ATOM 1485 C CA . MET B 1 84 ? 229.845 157.472 184.049 1.00 36.51 84 MET e CA 1
ATOM 1486 C C . MET B 1 84 ? 231.054 157.454 184.974 1.00 39.80 84 MET e C 1
ATOM 1487 O O . MET B 1 84 ? 231.713 158.474 185.168 1.00 43.23 84 MET e O 1
ATOM 1492 N N . ASN B 1 85 ? 231.354 156.286 185.545 1.00 40.93 85 ASN e N 1
ATOM 1493 C CA . ASN B 1 85 ? 232.453 156.056 186.462 1.00 43.23 85 ASN e CA 1
ATOM 1494 C C . ASN B 1 85 ? 233.147 154.744 186.122 1.00 44.41 85 ASN e C 1
ATOM 1495 O O . ASN B 1 85 ? 232.545 153.888 185.479 1.00 46.81 85 ASN e O 1
ATOM 1500 N N . SER B 1 86 ? 234.394 154.560 186.565 1.00 45.60 86 SER e N 1
ATOM 1501 C CA . SER B 1 86 ? 235.160 153.351 186.328 1.00 48.03 86 SER e CA 1
ATOM 1502 C C . SER B 1 86 ? 235.161 152.955 184.857 1.00 46.81 86 SER e C 1
ATOM 1503 O O . SER B 1 86 ? 234.823 151.834 184.483 1.00 49.27 86 SER e O 1
ATOM 1506 N N . LEU B 1 87 ? 235.460 153.918 183.983 1.00 44.41 87 LEU e N 1
ATOM 1507 C CA . LEU B 1 87 ? 235.477 153.729 182.545 1.00 44.41 87 LEU e CA 1
ATOM 1508 C C . LEU B 1 87 ? 236.485 152.675 182.105 1.00 46.81 87 LEU e C 1
ATOM 1509 O O . LEU B 1 87 ? 237.585 152.584 182.647 1.00 50.53 87 LEU e O 1
ATOM 1514 N N . LYS B 1 88 ? 236.130 151.894 181.082 1.00 49.27 88 LYS e N 1
ATOM 1515 C CA . LYS B 1 88 ? 236.910 150.818 180.501 1.00 51.80 88 LYS e CA 1
ATOM 1516 C C . LYS B 1 88 ? 237.144 151.070 179.017 1.00 53.09 88 LYS e C 1
ATOM 1517 O O . LYS B 1 88 ? 236.322 151.752 178.409 1.00 53.09 88 LYS e O 1
ATOM 1523 N N . PRO B 1 89 ? 238.180 150.513 178.383 1.00 54.39 89 PRO e N 1
ATOM 1524 C CA . PRO B 1 89 ? 238.414 150.700 176.964 1.00 55.71 89 PRO e CA 1
ATOM 1525 C C . PRO B 1 89 ? 237.220 150.291 176.111 1.00 55.71 89 PRO e C 1
ATOM 1526 O O . PRO B 1 89 ? 236.933 150.911 175.089 1.00 54.39 89 PRO e O 1
ATOM 1530 N N . GLU B 1 90 ? 236.470 149.292 176.582 1.00 55.71 90 GLU e N 1
ATOM 1531 C CA . GLU B 1 90 ? 235.271 148.738 175.984 1.00 57.04 90 GLU e CA 1
ATOM 1532 C C . GLU B 1 90 ? 234.132 149.740 175.851 1.00 53.09 90 GLU e C 1
ATOM 1533 O O . GLU B 1 90 ? 233.264 149.573 174.996 1.00 54.39 90 GLU e O 1
ATOM 1539 N N . ASP B 1 91 ? 234.112 150.792 176.672 1.00 50.53 91 ASP e N 1
ATOM 1540 C CA . ASP B 1 91 ? 233.104 151.834 176.649 1.00 46.81 91 ASP e CA 1
ATOM 1541 C C . ASP B 1 91 ? 233.294 152.817 175.502 1.00 45.60 91 ASP e C 1
ATOM 1542 O O . ASP B 1 91 ? 232.456 153.695 175.304 1.00 45.60 91 ASP e O 1
ATOM 1547 N N . THR B 1 92 ? 234.383 152.713 174.737 1.00 45.60 92 THR e N 1
ATOM 1548 C CA . THR B 1 92 ? 234.669 153.579 173.610 1.00 45.60 92 THR e CA 1
ATOM 1549 C C . THR B 1 92 ? 233.616 153.458 172.517 1.00 44.41 92 THR e C 1
ATOM 1550 O O . THR B 1 92 ? 233.257 152.351 172.121 1.00 46.81 92 THR e O 1
ATOM 1554 N N . GLY B 1 93 ? 233.136 154.585 171.988 1.00 42.07 93 GLY e N 1
ATOM 1555 C CA . GLY B 1 93 ? 232.150 154.622 170.926 1.00 40.93 93 GLY e CA 1
ATOM 1556 C C . GLY B 1 93 ? 231.420 155.954 170.812 1.00 40.93 93 GLY e C 1
ATOM 1557 O O . GLY B 1 93 ? 231.802 156.946 171.430 1.00 42.07 93 GLY e O 1
ATOM 1558 N N . VAL B 1 94 ? 230.361 155.980 169.999 1.00 40.93 94 VAL e N 1
ATOM 1559 C CA . VAL B 1 94 ? 229.529 157.150 169.796 1.00 39.80 94 VAL e CA 1
ATOM 1560 C C . VAL B 1 94 ? 228.216 156.961 170.542 1.00 38.69 94 VAL e C 1
ATOM 1561 O O . VAL B 1 94 ? 227.471 156.027 170.257 1.00 40.93 94 VAL e O 1
ATOM 1565 N N . TYR B 1 95 ? 227.943 157.843 171.505 1.00 36.51 95 TYR e N 1
ATOM 1566 C CA . TYR B 1 95 ? 226.758 157.834 172.340 1.00 33.36 95 TYR e CA 1
ATOM 1567 C C . TYR B 1 95 ? 225.731 158.802 171.770 1.00 33.36 95 TYR e C 1
ATOM 1568 O O . TYR B 1 95 ? 226.083 159.931 171.438 1.00 38.69 95 TYR e O 1
ATOM 1577 N N . TYR B 1 96 ? 224.467 158.385 171.665 1.00 32.34 96 TYR e N 1
ATOM 1578 C CA . TYR B 1 96 ? 223.373 159.169 171.127 1.00 32.34 96 TYR e CA 1
ATOM 1579 C C . TYR B 1 96 ? 222.230 159.278 172.126 1.00 31.34 96 TYR e C 1
ATOM 1580 O O . TYR B 1 96 ? 221.763 158.244 172.600 1.00 32.34 96 TYR e O 1
ATOM 1589 N N . CYS B 1 97 ? 221.764 160.487 172.446 1.00 32.34 97 CYS e N 1
ATOM 1590 C CA . CYS B 1 97 ? 220.599 160.617 173.299 1.00 30.35 97 CYS e CA 1
ATOM 1591 C C . CYS B 1 97 ? 219.328 160.495 172.470 1.00 28.42 97 CYS e C 1
ATOM 1592 O O . CYS B 1 97 ? 219.278 160.882 171.304 1.00 30.35 97 CYS e O 1
ATOM 1595 N N . ASN B 1 98 ? 218.273 159.955 173.083 1.00 28.42 98 ASN e N 1
ATOM 1596 C CA . ASN B 1 98 ? 216.971 159.749 172.480 1.00 26.56 98 ASN e CA 1
ATOM 1597 C C . ASN B 1 98 ? 215.871 160.066 173.483 1.00 26.56 98 ASN e C 1
ATOM 1598 O O . ASN B 1 98 ? 215.982 159.722 174.658 1.00 28.42 98 ASN e O 1
ATOM 1603 N N . ALA B 1 99 ? 214.785 160.691 173.024 1.00 24.76 99 ALA e N 1
ATOM 1604 C CA . ALA B 1 99 ? 213.630 160.991 173.846 1.00 23.88 99 ALA e CA 1
ATOM 1605 C C . ALA B 1 99 ? 212.396 160.827 172.971 1.00 23.02 99 ALA e C 1
ATOM 1606 O O . ALA B 1 99 ? 212.415 161.251 171.817 1.00 25.65 99 ALA e O 1
ATOM 1608 N N . ARG B 1 100 ? 211.330 160.212 173.490 1.00 23.02 100 ARG e N 1
ATOM 1609 C CA . ARG B 1 100 ? 210.124 159.995 172.717 1.00 23.02 100 ARG e CA 1
ATOM 1610 C C . ARG B 1 100 ? 208.865 160.174 173.552 1.00 23.02 100 ARG e C 1
ATOM 1611 O O . ARG B 1 100 ? 208.739 159.621 174.642 1.00 23.88 100 ARG e O 1
ATOM 1619 N N . TRP B 1 101 ? 207.940 160.966 173.006 1.00 23.02 101 TRP e N 1
ATOM 1620 C CA . TRP B 1 101 ? 206.678 161.316 173.625 1.00 24.76 101 TRP e CA 1
ATOM 1621 C C . TRP B 1 101 ? 205.520 160.774 172.801 1.00 24.76 101 TRP e C 1
ATOM 1622 O O . TRP B 1 101 ? 205.220 161.300 171.732 1.00 27.48 101 TRP e O 1
ATOM 1633 N N . ARG B 1 102 ? 204.896 159.690 173.268 1.00 26.56 102 ARG e N 1
ATOM 1634 C CA . ARG B 1 102 ? 203.669 159.155 172.713 1.00 25.65 102 ARG e CA 1
ATOM 1635 C C . ARG B 1 102 ? 203.623 159.054 171.194 1.00 26.56 102 ARG e C 1
ATOM 1636 O O . ARG B 1 102 ? 202.694 159.542 170.554 1.00 28.42 102 ARG e O 1
ATOM 1644 N N . GLY B 1 103 ? 204.649 158.458 170.582 1.00 26.56 103 GLY e N 1
ATOM 1645 C CA . GLY B 1 103 ? 204.739 158.288 169.145 1.00 27.48 103 GLY e CA 1
ATOM 1646 C C . GLY B 1 103 ? 205.620 159.302 168.429 1.00 27.48 103 GLY e C 1
ATOM 1647 O O . GLY B 1 103 ? 206.097 159.014 167.333 1.00 29.38 103 GLY e O 1
ATOM 1648 N N . MET B 1 104 ? 205.866 160.483 169.001 1.00 27.48 104 MET e N 1
ATOM 1649 C CA . MET B 1 104 ? 206.793 161.459 168.462 1.00 25.65 104 MET e CA 1
ATOM 1650 C C . MET B 1 104 ? 208.172 161.083 168.986 1.00 24.76 104 MET e C 1
ATOM 1651 O O . MET B 1 104 ? 208.343 160.912 170.191 1.00 26.56 104 MET e O 1
ATOM 1656 N N . ASN B 1 105 ? 209.185 160.979 168.124 1.00 25.65 105 ASN e N 1
ATOM 1657 C CA . ASN B 1 105 ? 210.517 160.529 168.478 1.00 25.65 105 ASN e CA 1
ATOM 1658 C C . ASN B 1 105 ? 211.598 161.515 168.055 1.00 26.56 105 ASN e C 1
ATOM 1659 O O . ASN B 1 105 ? 211.450 162.172 167.027 1.00 31.34 105 ASN e O 1
ATOM 1664 N N . VAL B 1 106 ? 212.696 161.614 168.808 1.00 26.56 106 VAL e N 1
ATOM 1665 C CA . VAL B 1 106 ? 213.791 162.531 168.551 1.00 27.48 106 VAL e CA 1
ATOM 1666 C C . VAL B 1 106 ? 215.146 161.948 168.926 1.00 27.48 106 VAL e C 1
ATOM 1667 O O . VAL B 1 106 ? 215.290 161.353 169.991 1.00 29.38 106 VAL e O 1
ATOM 1671 N N . TRP B 1 107 ? 216.163 162.161 168.087 1.00 29.38 107 TRP e N 1
ATOM 1672 C CA . TRP B 1 107 ? 217.528 161.720 168.299 1.00 29.38 107 TRP e CA 1
ATOM 1673 C C . TRP B 1 107 ? 218.498 162.893 168.294 1.00 31.34 107 TRP e C 1
ATOM 1674 O O . TRP B 1 107 ? 218.349 163.824 167.506 1.00 33.36 107 TRP e O 1
ATOM 1685 N N . GLY B 1 108 ? 219.509 162.862 169.165 1.00 33.36 108 GLY e N 1
ATOM 1686 C CA . GLY B 1 108 ? 220.554 163.866 169.216 1.00 35.44 108 GLY e CA 1
ATOM 1687 C C . GLY B 1 108 ? 221.728 163.500 168.317 1.00 38.69 108 GLY e C 1
ATOM 1688 O O . GLY B 1 108 ? 221.875 162.345 167.922 1.00 38.69 108 GLY e O 1
ATOM 1689 N N . LYS B 1 109 ? 222.570 164.468 167.948 1.00 44.41 109 LYS e N 1
ATOM 1690 C CA . LYS B 1 109 ? 223.760 164.232 167.153 1.00 48.03 109 LYS e CA 1
ATOM 1691 C C . LYS B 1 109 ? 224.794 163.602 168.077 1.00 45.60 109 LYS e C 1
ATOM 1692 O O . LYS B 1 109 ? 225.301 164.270 168.976 1.00 48.03 109 LYS e O 1
ATOM 1698 N N . GLY B 1 110 ? 225.112 162.324 167.861 1.00 43.23 110 GLY e N 1
ATOM 1699 C CA . GLY B 1 110 ? 225.967 161.553 168.742 1.00 43.23 110 GLY e CA 1
ATOM 1700 C C . GLY B 1 110 ? 227.336 162.129 169.079 1.00 43.23 110 GLY e C 1
ATOM 1701 O O . GLY B 1 110 ? 228.085 162.534 168.193 1.00 46.81 110 GLY e O 1
ATOM 1702 N N . THR B 1 111 ? 227.675 162.149 170.370 1.00 42.07 111 THR e N 1
ATOM 1703 C CA . THR B 1 111 ? 228.947 162.586 170.913 1.00 42.07 111 THR e CA 1
ATOM 1704 C C . THR B 1 111 ? 229.882 161.402 171.115 1.00 40.93 111 THR e C 1
ATOM 1705 O O . THR B 1 111 ? 229.458 160.322 171.521 1.00 43.23 111 THR e O 1
ATOM 1709 N N . ARG B 1 112 ? 231.174 161.568 170.821 1.00 42.07 112 ARG e N 1
ATOM 1710 C CA . ARG B 1 112 ? 232.163 160.518 170.976 1.00 42.07 112 ARG e CA 1
ATOM 1711 C C . ARG B 1 112 ? 232.750 160.471 172.379 1.00 42.07 112 ARG e C 1
ATOM 1712 O O . ARG B 1 112 ? 232.994 161.499 173.007 1.00 44.41 112 ARG e O 1
ATOM 1720 N N . VAL B 1 113 ? 233.016 159.247 172.841 1.00 40.93 113 VAL e N 1
ATOM 1721 C CA . VAL B 1 113 ? 233.648 158.932 174.107 1.00 40.93 113 VAL e CA 1
ATOM 1722 C C . VAL B 1 113 ? 234.727 157.902 173.807 1.00 43.23 113 VAL e C 1
ATOM 1723 O O . VAL B 1 113 ? 234.445 156.903 173.149 1.00 45.60 113 VAL e O 1
ATOM 1727 N N . THR B 1 114 ? 235.960 158.133 174.264 1.00 48.03 114 THR e N 1
ATOM 1728 C CA . THR B 1 114 ? 237.075 157.241 174.012 1.00 50.53 114 THR e CA 1
ATOM 1729 C C . THR B 1 114 ? 237.942 157.031 175.246 1.00 51.80 114 THR e C 1
ATOM 1730 O O . THR B 1 114 ? 238.200 157.962 176.006 1.00 51.80 114 THR e O 1
ATOM 1734 N N . VAL B 1 115 ? 238.382 155.783 175.429 1.00 51.80 115 VAL e N 1
ATOM 1735 C CA . VAL B 1 115 ? 239.165 155.311 176.554 1.00 54.39 115 VAL e CA 1
ATOM 1736 C C . VAL B 1 115 ? 240.414 154.560 176.115 1.00 59.76 115 VAL e C 1
ATOM 1737 O O . VAL B 1 115 ? 240.279 153.515 175.442 1.00 59.76 115 VAL e O 1
ATOM 1741 N N . GLN C 1 1 ? 154.604 146.493 166.699 1.00 54.39 1 GLN f N 1
ATOM 1742 C CA . GLN C 1 1 ? 153.370 145.710 166.522 1.00 51.80 1 GLN f CA 1
ATOM 1743 C C . GLN C 1 1 ? 153.015 144.978 167.809 1.00 46.81 1 GLN f C 1
ATOM 1744 O O . GLN C 1 1 ? 153.914 144.500 168.497 1.00 46.81 1 GLN f O 1
ATOM 1750 N N . VAL C 1 2 ? 151.731 144.888 168.163 1.00 42.07 2 VAL f N 1
ATOM 1751 C CA . VAL C 1 2 ? 151.231 144.207 169.342 1.00 36.51 2 VAL f CA 1
ATOM 1752 C C . VAL C 1 2 ? 150.316 143.062 168.930 1.00 37.59 2 VAL f C 1
ATOM 1753 O O . VAL C 1 2 ? 149.598 143.173 167.939 1.00 39.80 2 VAL f O 1
ATOM 1757 N N . GLN C 1 3 ? 150.333 141.962 169.686 1.00 38.69 3 GLN f N 1
ATOM 1758 C CA . GLN C 1 3 ? 149.528 140.784 169.427 1.00 40.93 3 GLN f CA 1
ATOM 1759 C C . GLN C 1 3 ? 148.818 140.320 170.691 1.00 37.59 3 GLN f C 1
ATOM 1760 O O . GLN C 1 3 ? 149.426 140.269 171.758 1.00 36.51 3 GLN f O 1
ATOM 1766 N N . LEU C 1 4 ? 147.532 139.986 170.559 1.00 35.44 4 LEU f N 1
ATOM 1767 C CA . LEU C 1 4 ? 146.662 139.521 171.622 1.00 33.36 4 LEU f CA 1
ATOM 1768 C C . LEU C 1 4 ? 146.366 138.038 171.439 1.00 36.51 4 LEU f C 1
ATOM 1769 O O . LEU C 1 4 ? 145.701 137.631 170.489 1.00 38.69 4 LEU f O 1
ATOM 1774 N N . VAL C 1 5 ? 146.876 137.217 172.360 1.00 39.80 5 VAL f N 1
ATOM 1775 C CA . VAL C 1 5 ? 146.721 135.776 172.403 1.00 40.93 5 VAL f CA 1
ATOM 1776 C C . VAL C 1 5 ? 145.530 135.461 173.297 1.00 42.07 5 VAL f C 1
ATOM 1777 O O . VAL C 1 5 ? 145.612 135.509 174.523 1.00 42.07 5 VAL f O 1
ATOM 1781 N N . GLU C 1 6 ? 144.386 135.188 172.665 1.00 40.93 6 GLU f N 1
ATOM 1782 C CA . GLU C 1 6 ? 143.127 134.919 173.332 1.00 42.07 6 GLU f CA 1
ATOM 1783 C C . GLU C 1 6 ? 142.902 133.440 173.615 1.00 44.41 6 GLU f C 1
ATOM 1784 O O . GLU C 1 6 ? 143.205 132.593 172.777 1.00 46.81 6 GLU f O 1
ATOM 1790 N N . SER C 1 7 ? 142.346 133.107 174.782 1.00 44.41 7 SER f N 1
ATOM 1791 C CA . SER C 1 7 ? 142.101 131.749 175.231 1.00 44.41 7 SER f CA 1
ATOM 1792 C C . SER C 1 7 ? 141.002 131.659 176.283 1.00 43.23 7 SER f C 1
ATOM 1793 O O . SER C 1 7 ? 140.494 132.675 176.751 1.00 44.41 7 SER f O 1
ATOM 1796 N N . GLY C 1 8 ? 140.609 130.443 176.668 1.00 44.41 8 GLY f N 1
ATOM 1797 C CA . GLY C 1 8 ? 139.613 130.161 177.683 1.00 44.41 8 GLY f CA 1
ATOM 1798 C C . GLY C 1 8 ? 138.185 129.919 177.212 1.00 45.60 8 GLY f C 1
ATOM 1799 O O . GLY C 1 8 ? 137.303 129.763 178.054 1.00 45.60 8 GLY f O 1
ATOM 1800 N N . GLY C 1 9 ? 137.926 129.890 175.902 1.00 45.60 9 GLY f N 1
ATOM 1801 C CA . GLY C 1 9 ? 136.616 129.643 175.331 1.00 44.41 9 GLY f CA 1
ATOM 1802 C C . GLY C 1 9 ? 136.116 128.218 175.528 1.00 48.03 9 GLY f C 1
ATOM 1803 O O . GLY C 1 9 ? 136.812 127.390 176.112 1.00 51.80 9 GLY f O 1
ATOM 1804 N N . GLY C 1 10 ? 134.915 127.894 175.044 1.00 48.03 10 GLY f N 1
ATOM 1805 C CA . GLY C 1 10 ? 134.353 126.563 175.169 1.00 49.27 10 GLY f CA 1
ATOM 1806 C C . GLY C 1 10 ? 132.834 126.506 175.256 1.00 50.53 10 GLY f C 1
ATOM 1807 O O . GLY C 1 10 ? 132.134 127.316 174.652 1.00 51.80 10 GLY f O 1
ATOM 1808 N N . SER C 1 11 ? 132.310 125.536 176.010 1.00 51.80 11 SER f N 1
ATOM 1809 C CA . SER C 1 11 ? 130.887 125.337 176.205 1.00 51.80 11 SER f CA 1
ATOM 1810 C C . SER C 1 11 ? 130.555 124.688 177.542 1.00 53.09 11 SER f C 1
ATOM 1811 O O . SER C 1 11 ? 131.283 123.817 178.012 1.00 54.39 11 SER f O 1
ATOM 1814 N N . VAL C 1 12 ? 129.446 125.112 178.154 1.00 53.09 12 VAL f N 1
ATOM 1815 C CA . VAL C 1 12 ? 128.929 124.630 179.420 1.00 54.39 12 VAL f CA 1
ATOM 1816 C C . VAL C 1 12 ? 127.417 124.798 179.468 1.00 57.04 12 VAL f C 1
ATOM 1817 O O . VAL C 1 12 ? 126.864 125.658 178.785 1.00 57.04 12 VAL f O 1
ATOM 1821 N N . GLN C 1 13 ? 126.727 123.988 180.274 1.00 61.14 13 GLN f N 1
ATOM 1822 C CA . GLN C 1 13 ? 125.294 124.080 180.479 1.00 62.54 13 GLN f CA 1
ATOM 1823 C C . GLN C 1 13 ? 124.929 125.315 181.294 1.00 58.39 13 GLN f C 1
ATOM 1824 O O . GLN C 1 13 ? 125.798 125.878 181.956 1.00 57.04 13 GLN f O 1
ATOM 1830 N N . PRO C 1 14 ? 123.668 125.757 181.301 1.00 57.04 14 PRO f N 1
ATOM 1831 C CA . PRO C 1 14 ? 123.238 126.901 182.083 1.00 57.04 14 PRO f CA 1
ATOM 1832 C C . PRO C 1 14 ? 123.611 126.791 183.555 1.00 55.71 14 PRO f C 1
ATOM 1833 O O . PRO C 1 14 ? 123.598 125.711 184.142 1.00 59.76 14 PRO f O 1
ATOM 1837 N N . GLY C 1 15 ? 123.942 127.927 184.173 1.00 54.39 15 GLY f N 1
ATOM 1838 C CA . GLY C 1 15 ? 124.381 128.020 185.552 1.00 54.39 15 GLY f CA 1
ATOM 1839 C C . GLY C 1 15 ? 125.870 127.776 185.754 1.00 54.39 15 GLY f C 1
ATOM 1840 O O . GLY C 1 15 ? 126.356 127.939 186.872 1.00 55.71 15 GLY f O 1
ATOM 1841 N N . GLY C 1 16 ? 126.613 127.400 184.710 1.00 51.80 16 GLY f N 1
ATOM 1842 C CA . GLY C 1 16 ? 128.042 127.156 184.759 1.00 50.53 16 GLY f CA 1
ATOM 1843 C C . GLY C 1 16 ? 128.896 128.409 184.898 1.00 48.03 16 GLY f C 1
ATOM 1844 O O . GLY C 1 16 ? 128.391 129.514 185.089 1.00 48.03 16 GLY f O 1
ATOM 1845 N N . SER C 1 17 ? 130.215 128.244 184.773 1.00 46.81 17 SER f N 1
ATOM 1846 C CA . SER C 1 17 ? 131.204 129.300 184.871 1.00 45.60 17 SER f CA 1
ATOM 1847 C C . SER C 1 17 ? 132.389 129.085 183.939 1.00 43.23 17 SER f C 1
ATOM 1848 O O . SER C 1 17 ? 132.817 127.952 183.728 1.00 44.41 17 SER f O 1
ATOM 1851 N N . LEU C 1 18 ? 132.933 130.175 183.392 1.00 42.07 18 LEU f N 1
ATOM 1852 C CA . LEU C 1 18 ? 134.065 130.230 182.487 1.00 39.80 18 LEU f CA 1
ATOM 1853 C C . LEU C 1 18 ? 135.014 131.349 182.895 1.00 39.80 18 LEU f C 1
ATOM 1854 O O . LEU C 1 18 ? 134.646 132.247 183.650 1.00 40.93 18 LEU f O 1
ATOM 1859 N N . ARG C 1 19 ? 136.234 131.328 182.354 1.00 38.69 19 ARG f N 1
ATOM 1860 C CA . ARG C 1 19 ? 137.236 132.351 182.581 1.00 37.59 19 ARG f CA 1
ATOM 1861 C C . ARG C 1 19 ? 138.040 132.567 181.306 1.00 38.69 19 ARG f C 1
ATOM 1862 O O . ARG C 1 19 ? 138.931 131.782 180.989 1.00 40.93 19 ARG f O 1
ATOM 1870 N N . LEU C 1 20 ? 137.683 133.610 180.554 1.00 37.59 20 LEU f N 1
ATOM 1871 C CA . LEU C 1 20 ? 138.373 133.982 179.335 1.00 35.44 20 LEU f CA 1
ATOM 1872 C C . LEU C 1 20 ? 139.639 134.741 179.704 1.00 35.44 20 LEU f C 1
ATOM 1873 O O . LEU C 1 20 ? 139.659 135.446 180.711 1.00 36.51 20 LEU f O 1
ATOM 1878 N N . SER C 1 21 ? 140.690 134.621 178.890 1.00 36.51 21 SER f N 1
ATOM 1879 C CA . SER C 1 21 ? 141.948 135.312 179.098 1.00 35.44 21 SER f CA 1
ATOM 1880 C C . SER C 1 21 ? 142.506 135.835 177.782 1.00 36.51 21 SER f C 1
ATOM 1881 O O . SER C 1 21 ? 142.343 135.220 176.729 1.00 39.80 21 SER f O 1
ATOM 1884 N N . CYS C 1 22 ? 143.195 136.975 177.843 1.00 36.51 22 CYS f N 1
ATOM 1885 C CA . CYS C 1 22 ? 143.793 137.629 176.696 1.00 36.51 22 CYS f CA 1
ATOM 1886 C C . CYS C 1 22 ? 145.160 138.134 177.137 1.00 34.39 22 CYS f C 1
ATOM 1887 O O . CYS C 1 22 ? 145.246 139.055 177.946 1.00 33.36 22 CYS f O 1
ATOM 1890 N N . ALA C 1 23 ? 146.219 137.456 176.689 1.00 35.44 23 ALA f N 1
ATOM 1891 C CA . ALA C 1 23 ? 147.600 137.771 176.995 1.00 34.39 23 ALA f CA 1
ATOM 1892 C C . ALA C 1 23 ? 148.212 138.597 175.873 1.00 33.36 23 ALA f C 1
ATOM 1893 O O . ALA C 1 23 ? 147.989 138.287 174.704 1.00 35.44 23 ALA f O 1
ATOM 1895 N N . ALA C 1 24 ? 149.010 139.617 176.194 1.00 32.34 24 ALA f N 1
ATOM 1896 C CA . ALA C 1 24 ? 149.600 140.493 175.201 1.00 30.35 24 ALA f CA 1
ATOM 1897 C C . ALA C 1 24 ? 151.119 140.428 175.135 1.00 31.34 24 ALA f C 1
ATOM 1898 O O . ALA C 1 24 ? 151.798 140.202 176.135 1.00 34.39 24 ALA f O 1
ATOM 1900 N N . SER C 1 25 ? 151.663 140.647 173.936 1.00 33.36 25 SER f N 1
ATOM 1901 C CA . SER C 1 25 ? 153.093 140.697 173.696 1.00 33.36 25 SER f CA 1
ATOM 1902 C C . SER C 1 25 ? 153.731 141.850 174.458 1.00 34.39 25 SER f C 1
ATOM 1903 O O . SER C 1 25 ? 153.073 142.848 174.745 1.00 35.44 25 SER f O 1
ATOM 1906 N N . ALA C 1 26 ? 155.031 141.783 174.753 1.00 35.44 26 ALA f N 1
ATOM 1907 C CA . ALA C 1 26 ? 155.731 142.805 175.508 1.00 35.44 26 ALA f CA 1
ATOM 1908 C C . ALA C 1 26 ? 155.632 144.215 174.942 1.00 33.36 26 ALA f C 1
ATOM 1909 O O . ALA C 1 26 ? 155.780 145.195 175.668 1.00 33.36 26 ALA f O 1
ATOM 1911 N N . SER C 1 27 ? 155.368 144.352 173.640 1.00 31.34 27 SER f N 1
ATOM 1912 C CA . SER C 1 27 ? 155.209 145.608 172.935 1.00 29.38 27 SER f CA 1
ATOM 1913 C C . SER C 1 27 ? 153.972 146.406 173.324 1.00 28.42 27 SER f C 1
ATOM 1914 O O . SER C 1 27 ? 153.818 147.531 172.854 1.00 29.38 27 SER f O 1
ATOM 1917 N N . GLY C 1 28 ? 153.076 145.883 174.165 1.00 28.42 28 GLY f N 1
ATOM 1918 C CA . GLY C 1 28 ? 151.888 146.574 174.625 1.00 26.56 28 GLY f CA 1
ATOM 1919 C C . GLY C 1 28 ? 151.545 146.140 176.043 1.00 25.65 28 GLY f C 1
ATOM 1920 O O . GLY C 1 28 ? 151.157 144.996 176.267 1.00 29.38 28 GLY f O 1
ATOM 1921 N N . ARG C 1 29 ? 151.680 147.041 177.019 1.00 25.65 29 ARG f N 1
ATOM 1922 C CA . ARG C 1 29 ? 151.428 146.765 178.419 1.00 25.65 29 ARG f CA 1
ATOM 1923 C C . ARG C 1 29 ? 149.967 147.016 178.764 1.00 25.65 29 ARG f C 1
ATOM 1924 O O . ARG C 1 29 ? 149.546 148.170 178.793 1.00 27.48 29 ARG f O 1
ATOM 1932 N N . LEU C 1 30 ? 149.186 145.977 179.068 1.00 27.48 30 LEU f N 1
ATOM 1933 C CA . LEU C 1 30 ? 147.768 146.122 179.335 1.00 27.48 30 LEU f CA 1
ATOM 1934 C C . LEU C 1 30 ? 147.444 147.056 180.492 1.00 28.42 30 LEU f C 1
ATOM 1935 O O . LEU C 1 30 ? 146.514 147.849 180.370 1.00 29.38 30 LEU f O 1
ATOM 1940 N N . SER C 1 31 ? 148.206 147.051 181.588 1.00 29.38 31 SER f N 1
ATOM 1941 C CA . SER C 1 31 ? 147.927 147.922 182.713 1.00 30.35 31 SER f CA 1
ATOM 1942 C C . SER C 1 31 ? 148.042 149.407 182.396 1.00 31.34 31 SER f C 1
ATOM 1943 O O . SER C 1 31 ? 147.490 150.223 183.130 1.00 32.34 31 SER f O 1
ATOM 1946 N N . MET C 1 32 ? 148.722 149.773 181.308 1.00 29.38 32 MET f N 1
ATOM 1947 C CA . MET C 1 32 ? 148.867 151.142 180.853 1.00 28.42 32 MET f CA 1
ATOM 1948 C C . MET C 1 32 ? 147.930 151.482 179.702 1.00 27.48 32 MET f C 1
ATOM 1949 O O . MET C 1 32 ? 147.932 152.614 179.224 1.00 29.38 32 MET f O 1
ATOM 1954 N N . SER C 1 33 ? 147.117 150.531 179.235 1.00 26.56 33 SER f N 1
ATOM 1955 C CA . SER C 1 33 ? 146.175 150.730 178.151 1.00 25.65 33 SER f CA 1
ATOM 1956 C C . SER C 1 33 ? 145.118 151.760 178.523 1.00 24.76 33 SER f C 1
ATOM 1957 O O . SER C 1 33 ? 144.669 151.815 179.666 1.00 26.56 33 SER f O 1
ATOM 1960 N N . GLY C 1 34 ? 144.698 152.576 177.554 1.00 25.65 34 GLY f N 1
ATOM 1961 C CA . GLY C 1 34 ? 143.689 153.593 177.774 1.00 24.76 34 GLY f CA 1
ATOM 1962 C C . GLY C 1 34 ? 142.301 152.981 177.897 1.00 24.76 34 GLY f C 1
ATOM 1963 O O . GLY C 1 34 ? 141.495 153.460 178.691 1.00 27.48 34 GLY f O 1
ATOM 1964 N N . ALA C 1 35 ? 142.027 151.910 177.149 1.00 24.76 35 ALA f N 1
ATOM 1965 C CA . ALA C 1 35 ? 140.776 151.179 177.188 1.00 23.88 35 ALA f CA 1
ATOM 1966 C C . ALA C 1 35 ? 141.011 149.724 176.810 1.00 24.76 35 ALA f C 1
ATOM 1967 O O . ALA C 1 35 ? 141.601 149.428 175.773 1.00 25.65 35 ALA f O 1
ATOM 1969 N N . LEU C 1 36 ? 140.603 148.795 177.677 1.00 27.48 36 LEU f N 1
ATOM 1970 C CA . LEU C 1 36 ? 140.698 147.357 177.516 1.00 26.56 36 LEU f CA 1
ATOM 1971 C C . LEU C 1 36 ? 139.305 146.752 177.597 1.00 28.42 36 LEU f C 1
ATOM 1972 O O . LEU C 1 36 ? 138.488 147.310 178.325 1.00 30.35 36 LEU f O 1
ATOM 1977 N N . GLY C 1 37 ? 139.039 145.597 176.983 1.00 28.42 37 GLY f N 1
ATOM 1978 C CA . GLY C 1 37 ? 137.741 144.981 177.176 1.00 29.38 37 GLY f CA 1
ATOM 1979 C C . GLY C 1 37 ? 137.388 143.835 176.241 1.00 29.38 37 GLY f C 1
ATOM 1980 O O . GLY C 1 37 ? 138.164 143.453 175.368 1.00 31.34 37 GLY f O 1
ATOM 1981 N N . TRP C 1 38 ? 136.176 143.320 176.459 1.00 30.35 38 TRP f N 1
ATOM 1982 C CA . TRP C 1 38 ? 135.581 142.212 175.739 1.00 30.35 38 TRP f CA 1
ATOM 1983 C C . TRP C 1 38 ? 134.310 142.675 175.042 1.00 31.34 38 TRP f C 1
ATOM 1984 O O . TRP C 1 38 ? 133.484 143.364 175.636 1.00 30.35 38 TRP f O 1
ATOM 1995 N N . TYR C 1 39 ? 134.148 142.263 173.783 1.00 32.34 39 TYR f N 1
ATOM 1996 C CA . TYR C 1 39 ? 133.003 142.586 172.956 1.00 32.34 39 TYR f CA 1
ATOM 1997 C C . TYR C 1 39 ? 132.405 141.300 172.406 1.00 34.39 39 TYR f C 1
ATOM 1998 O O . TYR C 1 39 ? 133.153 140.419 171.990 1.00 35.44 39 TYR f O 1
ATOM 2007 N N . ARG C 1 40 ? 131.075 141.186 172.374 1.00 35.44 40 ARG f N 1
ATOM 2008 C CA . ARG C 1 40 ? 130.367 140.010 171.908 1.00 36.51 40 ARG f CA 1
ATOM 2009 C C . ARG C 1 40 ? 129.654 140.254 170.585 1.00 39.80 40 ARG f C 1
ATOM 2010 O O . ARG C 1 40 ? 129.060 141.311 170.385 1.00 42.07 40 ARG f O 1
ATOM 2018 N N . GLN C 1 41 ? 129.708 139.273 169.682 1.00 43.23 41 GLN f N 1
ATOM 2019 C CA . GLN C 1 41 ? 128.938 139.237 168.454 1.00 48.03 41 GLN f CA 1
ATOM 2020 C C . GLN C 1 41 ? 127.943 138.089 168.558 1.00 53.09 41 GLN f C 1
ATOM 2021 O O . GLN C 1 41 ? 128.246 137.023 169.091 1.00 51.80 41 GLN f O 1
ATOM 2027 N N . VAL C 1 42 ? 126.760 138.318 167.984 1.00 57.04 42 VAL f N 1
ATOM 2028 C CA . VAL C 1 42 ? 125.663 137.376 167.877 1.00 61.14 42 VAL f CA 1
ATOM 2029 C C . VAL C 1 42 ? 125.156 137.425 166.442 1.00 66.83 42 VAL f C 1
ATOM 2030 O O . VAL C 1 42 ? 125.387 138.405 165.736 1.00 68.29 42 VAL f O 1
ATOM 2034 N N . GLN C 1 43 ? 124.438 136.389 166.003 1.00 69.76 43 GLN f N 1
ATOM 2035 C CA . GLN C 1 43 ? 123.947 136.246 164.646 1.00 72.76 43 GLN f CA 1
ATOM 2036 C C . GLN C 1 43 ? 123.271 137.475 164.053 1.00 74.29 43 GLN f C 1
ATOM 2037 O O . GLN C 1 43 ? 123.486 137.779 162.882 1.00 75.83 43 GLN f O 1
ATOM 2043 N N . GLY C 1 44 ? 122.479 138.204 164.844 1.00 72.76 44 GLY f N 1
ATOM 2044 C CA . GLY C 1 44 ? 121.746 139.380 164.417 1.00 74.29 44 GLY f CA 1
ATOM 2045 C C . GLY C 1 44 ? 122.327 140.746 164.755 1.00 71.25 44 GLY f C 1
ATOM 2046 O O . GLY C 1 44 ? 121.620 141.725 164.531 1.00 72.76 44 GLY f O 1
ATOM 2047 N N . LYS C 1 45 ? 123.550 140.871 165.278 1.00 66.83 45 LYS f N 1
ATOM 2048 C CA . LYS C 1 45 ? 124.111 142.149 165.673 1.00 65.38 45 LYS f CA 1
ATOM 2049 C C . LYS C 1 45 ? 125.615 142.311 165.494 1.00 65.38 45 LYS f C 1
ATOM 2050 O O . LYS C 1 45 ? 126.364 141.341 165.396 1.00 65.38 45 LYS f O 1
ATOM 2056 N N . SER C 1 46 ? 126.044 143.575 165.498 1.00 63.95 46 SER f N 1
ATOM 2057 C CA . SER C 1 46 ? 127.437 143.979 165.503 1.00 62.54 46 SER f CA 1
ATOM 2058 C C . SER C 1 46 ? 128.020 143.787 166.897 1.00 58.39 46 SER f C 1
ATOM 2059 O O . SER C 1 46 ? 127.342 143.291 167.795 1.00 54.39 46 SER f O 1
ATOM 2062 N N . ARG C 1 47 ? 129.282 144.160 167.121 1.00 53.09 47 ARG f N 1
ATOM 2063 C CA . ARG C 1 47 ? 129.973 144.026 168.389 1.00 44.41 47 ARG f CA 1
ATOM 2064 C C . ARG C 1 47 ? 129.335 144.834 169.511 1.00 40.93 47 ARG f C 1
ATOM 2065 O O . ARG C 1 47 ? 129.352 146.063 169.497 1.00 42.07 47 ARG f O 1
ATOM 2073 N N . GLU C 1 48 ? 128.783 144.135 170.505 1.00 42.07 48 GLU f N 1
ATOM 2074 C CA . GLU C 1 48 ? 128.213 144.701 171.712 1.00 42.07 48 GLU f CA 1
ATOM 2075 C C . GLU C 1 48 ? 129.303 144.803 172.771 1.00 37.59 48 GLU f C 1
ATOM 2076 O O . GLU C 1 48 ? 130.114 143.889 172.904 1.00 37.59 48 GLU f O 1
ATOM 2082 N N . LEU C 1 49 ? 129.340 145.883 173.554 1.00 34.39 49 LEU f N 1
ATOM 2083 C CA . LEU C 1 49 ? 130.261 146.003 174.668 1.00 30.35 49 LEU f CA 1
ATOM 2084 C C . LEU C 1 49 ? 129.837 145.018 175.748 1.00 29.38 49 LEU f C 1
ATOM 2085 O O . LEU C 1 49 ? 128.652 144.971 176.071 1.00 32.34 49 LEU f O 1
ATOM 2090 N N . VAL C 1 50 ? 130.758 144.246 176.330 1.00 28.42 50 VAL f N 1
ATOM 2091 C CA . VAL C 1 50 ? 130.461 143.319 177.405 1.00 28.42 50 VAL f CA 1
ATOM 2092 C C . VAL C 1 50 ? 131.043 143.819 178.719 1.00 28.42 50 VAL f C 1
ATOM 2093 O O . VAL C 1 50 ? 130.303 143.971 179.689 1.00 32.34 50 VAL f O 1
ATOM 2097 N N . ALA C 1 51 ? 132.349 144.092 178.750 1.00 29.38 51 ALA f N 1
ATOM 2098 C CA . ALA C 1 51 ? 133.054 144.584 179.918 1.00 28.42 51 ALA f CA 1
ATOM 2099 C C . ALA C 1 51 ? 134.350 145.272 179.512 1.00 29.38 51 ALA f C 1
ATOM 2100 O O . ALA C 1 51 ? 135.082 144.722 178.692 1.00 31.34 51 ALA f O 1
ATOM 2102 N N . THR C 1 52 ? 134.672 146.435 180.083 1.00 29.38 52 THR f N 1
ATOM 2103 C CA . THR C 1 52 ? 135.881 147.179 179.783 1.00 28.42 52 THR f CA 1
ATOM 2104 C C . THR C 1 52 ? 136.437 147.907 180.999 1.00 28.42 52 THR f C 1
ATOM 2105 O O . THR C 1 52 ? 135.741 148.128 181.987 1.00 30.35 52 THR f O 1
ATOM 2109 N N . ILE C 1 53 ? 137.701 148.325 180.902 1.00 28.42 53 ILE f N 1
ATOM 2110 C CA . ILE C 1 53 ? 138.412 149.135 181.871 1.00 28.42 53 ILE f CA 1
ATOM 2111 C C . ILE C 1 53 ? 138.837 150.371 181.091 1.00 28.42 53 ILE f C 1
ATOM 2112 O O . ILE C 1 53 ? 139.870 150.350 180.425 1.00 29.38 53 ILE f O 1
ATOM 2117 N N . THR C 1 54 ? 138.005 151.415 181.069 1.00 29.38 54 THR f N 1
ATOM 2118 C CA . THR C 1 54 ? 138.155 152.604 180.250 1.00 28.42 54 THR f CA 1
ATOM 2119 C C . THR C 1 54 ? 139.101 153.695 180.728 1.00 30.35 54 THR f C 1
ATOM 2120 O O . THR C 1 54 ? 139.205 154.771 180.142 1.00 33.36 54 THR f O 1
ATOM 2124 N N . ASP C 1 55 ? 139.749 153.446 181.865 1.00 29.38 55 ASP f N 1
ATOM 2125 C CA . ASP C 1 55 ? 140.793 154.282 182.422 1.00 31.34 55 ASP f CA 1
ATOM 2126 C C . ASP C 1 55 ? 141.536 153.315 183.333 1.00 32.34 55 ASP f C 1
ATOM 2127 O O . ASP C 1 55 ? 140.949 152.327 183.769 1.00 34.39 55 ASP f O 1
ATOM 2132 N N . ARG C 1 56 ? 142.793 153.587 183.688 1.00 32.34 56 ARG f N 1
ATOM 2133 C CA . ARG C 1 56 ? 143.596 152.647 184.445 1.00 33.36 56 ARG f CA 1
ATOM 2134 C C . ARG C 1 56 ? 142.984 152.150 185.748 1.00 36.51 56 ARG f C 1
ATOM 2135 O O . ARG C 1 56 ? 143.435 151.123 186.250 1.00 40.93 56 ARG f O 1
ATOM 2143 N N . SER C 1 57 ? 141.913 152.776 186.243 1.00 37.59 57 SER f N 1
ATOM 2144 C CA . SER C 1 57 ? 141.203 152.418 187.455 1.00 39.80 57 SER f CA 1
ATOM 2145 C C . SER C 1 57 ? 139.681 152.458 187.380 1.00 36.51 57 SER f C 1
ATOM 2146 O O . SER C 1 57 ? 139.045 152.547 188.428 1.00 38.69 57 SER f O 1
ATOM 2149 N N . SER C 1 58 ? 139.037 152.385 186.212 1.00 32.34 58 SER f N 1
ATOM 2150 C CA . SER C 1 58 ? 137.593 152.465 186.094 1.00 32.34 58 SER f CA 1
ATOM 2151 C C . SER C 1 58 ? 136.985 151.367 185.232 1.00 31.34 58 SER f C 1
ATOM 2152 O O . SER C 1 58 ? 137.508 151.130 184.146 1.00 33.36 58 SER f O 1
ATOM 2155 N N . THR C 1 59 ? 135.888 150.728 185.646 1.00 32.34 59 THR f N 1
ATOM 2156 C CA . THR C 1 59 ? 135.255 149.642 184.921 1.00 31.34 59 THR f CA 1
ATOM 2157 C C . THR C 1 59 ? 133.874 149.958 184.364 1.00 32.34 59 THR f C 1
ATOM 2158 O O . THR C 1 59 ? 133.203 150.890 184.803 1.00 37.59 59 THR f O 1
ATOM 2162 N N . ASN C 1 60 ? 133.418 149.159 183.396 1.00 31.34 60 ASN f N 1
ATOM 2163 C CA . ASN C 1 60 ? 132.134 149.263 182.732 1.00 30.35 60 ASN f CA 1
ATOM 2164 C C . ASN C 1 60 ? 131.611 147.872 182.404 1.00 31.34 60 ASN f C 1
ATOM 2165 O O . ASN C 1 60 ? 132.405 147.039 181.971 1.00 32.34 60 ASN f O 1
ATOM 2170 N N . TYR C 1 61 ? 130.301 147.640 182.508 1.00 32.34 61 TYR f N 1
ATOM 2171 C CA . TYR C 1 61 ? 129.673 146.371 182.196 1.00 33.36 61 TYR f CA 1
ATOM 2172 C C . TYR C 1 61 ? 128.345 146.573 181.481 1.00 33.36 61 TYR f C 1
ATOM 2173 O O . TYR C 1 61 ? 127.651 147.555 181.736 1.00 35.44 61 TYR f O 1
ATOM 2182 N N . ALA C 1 62 ? 127.976 145.642 180.599 1.00 34.39 62 ALA f N 1
ATOM 2183 C CA . ALA C 1 62 ? 126.676 145.680 179.960 1.00 35.44 62 ALA f CA 1
ATOM 2184 C C . ALA C 1 62 ? 125.593 145.477 181.011 1.00 39.80 62 ALA f C 1
ATOM 2185 O O . ALA C 1 62 ? 125.794 144.786 182.007 1.00 42.07 62 ALA f O 1
ATOM 2187 N N . ASP C 1 63 ? 124.396 146.023 180.786 1.00 42.07 63 ASP f N 1
ATOM 2188 C CA . ASP C 1 63 ? 123.320 145.950 181.755 1.00 44.41 63 ASP f CA 1
ATOM 2189 C C . ASP C 1 63 ? 122.909 144.532 182.131 1.00 44.41 63 ASP f C 1
ATOM 2190 O O . ASP C 1 63 ? 122.662 144.237 183.298 1.00 45.60 63 ASP f O 1
ATOM 2195 N N . SER C 1 64 ? 122.893 143.615 181.161 1.00 43.23 64 SER f N 1
ATOM 2196 C CA . SER C 1 64 ? 122.554 142.215 181.326 1.00 43.23 64 SER f CA 1
ATOM 2197 C C . SER C 1 64 ? 123.663 141.362 181.928 1.00 42.07 64 SER f C 1
ATOM 2198 O O . SER C 1 64 ? 123.499 140.160 182.128 1.00 43.23 64 SER f O 1
ATOM 2201 N N . VAL C 1 65 ? 124.810 141.971 182.237 1.00 37.59 65 VAL f N 1
ATOM 2202 C CA . VAL C 1 65 ? 126.007 141.338 182.753 1.00 35.44 65 VAL f CA 1
ATOM 2203 C C . VAL C 1 65 ? 126.455 141.900 184.095 1.00 35.44 65 VAL f C 1
ATOM 2204 O O . VAL C 1 65 ? 127.170 141.224 184.831 1.00 36.51 65 VAL f O 1
ATOM 2208 N N . LYS C 1 66 ? 126.039 143.118 184.447 1.00 38.69 66 LYS f N 1
ATOM 2209 C CA . LYS C 1 66 ? 126.437 143.777 185.676 1.00 38.69 66 LYS f CA 1
ATOM 2210 C C . LYS C 1 66 ? 126.177 142.899 186.892 1.00 40.93 66 LYS f C 1
ATOM 2211 O O . LYS C 1 66 ? 125.087 142.357 187.062 1.00 42.07 66 LYS f O 1
ATOM 2217 N N . GLY C 1 67 ? 127.211 142.715 187.716 1.00 42.07 67 GLY f N 1
ATOM 2218 C CA . GLY C 1 67 ? 127.201 141.876 188.899 1.00 42.07 67 GLY f CA 1
ATOM 2219 C C . GLY C 1 67 ? 127.364 140.385 188.637 1.00 40.93 67 GLY f C 1
ATOM 2220 O O . GLY C 1 67 ? 127.644 139.636 189.571 1.00 42.07 67 GLY f O 1
ATOM 2221 N N . ARG C 1 68 ? 127.231 139.930 187.389 1.00 37.59 68 ARG f N 1
ATOM 2222 C CA . ARG C 1 68 ? 127.339 138.543 186.978 1.00 36.51 68 ARG f CA 1
ATOM 2223 C C . ARG C 1 68 ? 128.731 138.171 186.486 1.00 36.51 68 ARG f C 1
ATOM 2224 O O . ARG C 1 68 ? 129.211 137.091 186.822 1.00 39.80 68 ARG f O 1
ATOM 2232 N N . PHE C 1 69 ? 129.395 139.032 185.710 1.00 36.51 69 PHE f N 1
ATOM 2233 C CA . PHE C 1 69 ? 130.757 138.846 185.247 1.00 34.39 69 PHE f CA 1
ATOM 2234 C C . PHE C 1 69 ? 131.700 139.809 185.957 1.00 34.39 69 PHE f C 1
ATOM 2235 O O . PHE C 1 69 ? 131.270 140.706 186.679 1.00 36.51 69 PHE f O 1
ATOM 2243 N N . THR C 1 70 ? 133.014 139.653 185.775 1.00 33.36 70 THR f N 1
ATOM 2244 C CA . THR C 1 70 ? 134.024 140.504 186.374 1.00 33.36 70 THR f CA 1
ATOM 2245 C C . THR C 1 70 ? 135.285 140.533 185.524 1.00 33.36 70 THR f C 1
ATOM 2246 O O . THR C 1 70 ? 135.772 139.479 185.122 1.00 35.44 70 THR f O 1
ATOM 2250 N N . ILE C 1 71 ? 135.815 141.727 185.248 1.00 33.36 71 ILE f N 1
ATOM 2251 C CA . ILE C 1 71 ? 137.035 141.927 184.489 1.00 31.34 71 ILE f CA 1
ATOM 2252 C C . ILE C 1 71 ? 138.169 142.334 185.419 1.00 33.36 71 ILE f C 1
ATOM 2253 O O . ILE C 1 71 ? 137.973 143.118 186.345 1.00 34.39 71 ILE f O 1
ATOM 2258 N N . SER C 1 72 ? 139.372 141.807 185.179 1.00 33.36 72 SER f N 1
ATOM 2259 C CA . SER C 1 72 ? 140.558 142.076 185.969 1.00 34.39 72 SER f CA 1
ATOM 2260 C C . SER C 1 72 ? 141.823 141.875 185.145 1.00 34.39 72 SER f C 1
ATOM 2261 O O . SER C 1 72 ? 141.791 141.201 184.118 1.00 33.36 72 SER f O 1
ATOM 2264 N N . ILE C 1 73 ? 142.957 142.410 185.603 1.00 33.36 73 ILE f N 1
ATOM 2265 C CA . ILE C 1 73 ? 144.225 142.302 184.906 1.00 33.36 73 ILE f CA 1
ATOM 2266 C C . ILE C 1 73 ? 145.381 141.955 185.833 1.00 34.39 73 ILE f C 1
ATOM 2267 O O . ILE C 1 73 ? 145.331 142.185 187.040 1.00 37.59 73 ILE f O 1
ATOM 2272 N N . ASP C 1 74 ? 146.454 141.425 185.242 1.00 35.44 74 ASP f N 1
ATOM 2273 C CA . ASP C 1 74 ? 147.692 141.048 185.894 1.00 37.59 74 ASP f CA 1
ATOM 2274 C C . ASP C 1 74 ? 148.855 141.690 185.149 1.00 36.51 74 ASP f C 1
ATOM 2275 O O . ASP C 1 74 ? 149.171 141.314 184.022 1.00 36.51 74 ASP f O 1
ATOM 2280 N N . ASP C 1 75 ? 149.497 142.679 185.775 1.00 36.51 75 ASP f N 1
ATOM 2281 C CA . ASP C 1 75 ? 150.607 143.404 185.187 1.00 36.51 75 ASP f CA 1
ATOM 2282 C C . ASP C 1 75 ? 151.879 142.579 185.043 1.00 39.80 75 ASP f C 1
ATOM 2283 O O . ASP C 1 75 ? 152.709 142.884 184.190 1.00 42.07 75 ASP f O 1
ATOM 2288 N N . ALA C 1 76 ? 152.069 141.536 185.854 1.00 42.07 76 ALA f N 1
ATOM 2289 C CA . ALA C 1 76 ? 153.245 140.692 185.786 1.00 42.07 76 ALA f CA 1
ATOM 2290 C C . ALA C 1 76 ? 153.155 139.742 184.600 1.00 42.07 76 ALA f C 1
ATOM 2291 O O . ALA C 1 76 ? 154.126 139.546 183.872 1.00 45.60 76 ALA f O 1
ATOM 2293 N N . GLU C 1 77 ? 151.972 139.164 184.380 1.00 42.07 77 GLU f N 1
ATOM 2294 C CA . GLU C 1 77 ? 151.695 138.268 183.274 1.00 40.93 77 GLU f CA 1
ATOM 2295 C C . GLU C 1 77 ? 151.274 139.000 182.006 1.00 38.69 77 GLU f C 1
ATOM 2296 O O . GLU C 1 77 ? 151.105 138.364 180.968 1.00 39.80 77 GLU f O 1
ATOM 2302 N N . ASN C 1 78 ? 151.075 140.319 182.067 1.00 35.44 78 ASN f N 1
ATOM 2303 C CA . ASN C 1 78 ? 150.606 141.157 180.981 1.00 33.36 78 ASN f CA 1
ATOM 2304 C C . ASN C 1 78 ? 149.385 140.526 180.326 1.00 32.34 78 ASN f C 1
ATOM 2305 O O . ASN C 1 78 ? 149.331 140.311 179.117 1.00 33.36 78 ASN f O 1
ATOM 2310 N N . THR C 1 79 ? 148.408 140.161 181.160 1.00 31.34 79 THR f N 1
ATOM 2311 C CA . THR C 1 79 ? 147.216 139.446 180.750 1.00 31.34 79 THR f CA 1
ATOM 2312 C C . THR C 1 79 ? 145.968 139.950 181.459 1.00 30.35 79 THR f C 1
ATOM 2313 O O . THR C 1 79 ? 146.034 140.301 182.635 1.00 32.34 79 THR f O 1
ATOM 2317 N N . MET C 1 80 ? 144.834 139.982 180.755 1.00 31.34 80 MET f N 1
ATOM 2318 C CA . MET C 1 80 ? 143.548 140.327 181.330 1.00 31.34 80 MET f CA 1
ATOM 2319 C C . MET C 1 80 ? 142.627 139.116 181.295 1.00 33.36 80 MET f C 1
ATOM 2320 O O . MET C 1 80 ? 142.725 138.290 180.390 1.00 35.44 80 MET f O 1
ATOM 2325 N N . TYR C 1 81 ? 141.704 139.054 182.256 1.00 34.39 81 TYR f N 1
ATOM 2326 C CA . TYR C 1 81 ? 140.767 137.963 182.435 1.00 34.39 81 TYR f CA 1
ATOM 2327 C C . TYR C 1 81 ? 139.335 138.453 182.591 1.00 33.36 81 TYR f C 1
ATOM 2328 O O . TYR C 1 81 ? 139.096 139.497 183.195 1.00 34.39 81 TYR f O 1
ATOM 2337 N N . LEU C 1 82 ? 138.382 137.670 182.082 1.00 33.36 82 LEU f N 1
ATOM 2338 C CA . LEU C 1 82 ? 136.961 137.917 182.229 1.00 32.34 82 LEU f CA 1
ATOM 2339 C C . LEU C 1 82 ? 136.362 136.701 182.921 1.00 33.36 82 LEU f C 1
ATOM 2340 O O . LEU C 1 82 ? 136.184 135.650 182.308 1.00 36.51 82 LEU f O 1
ATOM 2345 N N . GLN C 1 83 ? 136.103 136.842 184.222 1.00 35.44 83 GLN f N 1
ATOM 2346 C CA . GLN C 1 83 ? 135.489 135.811 185.034 1.00 36.51 83 GLN f CA 1
ATOM 2347 C C . GLN C 1 83 ? 133.989 135.847 184.776 1.00 35.44 83 GLN f C 1
ATOM 2348 O O . GLN C 1 83 ? 133.343 136.863 185.024 1.00 37.59 83 GLN f O 1
ATOM 2354 N N . MET C 1 84 ? 133.426 134.749 184.268 1.00 36.51 84 MET f N 1
ATOM 2355 C CA . MET C 1 84 ? 132.018 134.636 183.942 1.00 36.51 84 MET f CA 1
ATOM 2356 C C . MET C 1 84 ? 131.365 133.605 184.853 1.00 39.80 84 MET f C 1
ATOM 2357 O O . MET C 1 84 ? 131.769 132.444 184.873 1.00 43.23 84 MET f O 1
ATOM 2362 N N . ASN C 1 85 ? 130.343 134.018 185.606 1.00 40.93 85 ASN f N 1
ATOM 2363 C CA . ASN C 1 85 ? 129.600 133.176 186.522 1.00 42.07 85 ASN f CA 1
ATOM 2364 C C . ASN C 1 85 ? 128.125 133.173 186.144 1.00 43.23 85 ASN f C 1
ATOM 2365 O O . ASN C 1 85 ? 127.660 134.099 185.484 1.00 45.60 85 ASN f O 1
ATOM 2370 N N . SER C 1 86 ? 127.372 132.151 186.560 1.00 44.41 86 SER f N 1
ATOM 2371 C CA . SER C 1 86 ? 125.952 132.026 186.290 1.00 44.41 86 SER f CA 1
ATOM 2372 C C . SER C 1 86 ? 125.597 132.238 184.824 1.00 44.41 86 SER f C 1
ATOM 2373 O O . SER C 1 86 ? 124.761 133.077 184.496 1.00 45.60 86 SER f O 1
ATOM 2376 N N . LEU C 1 87 ? 126.274 131.533 183.914 1.00 44.41 87 LEU f N 1
ATOM 2377 C CA . LEU C 1 87 ? 126.022 131.665 182.492 1.00 44.41 87 LEU f CA 1
ATOM 2378 C C . LEU C 1 87 ? 124.600 131.269 182.118 1.00 48.03 87 LEU f C 1
ATOM 2379 O O . LEU C 1 87 ? 124.016 130.358 182.702 1.00 51.80 87 LEU f O 1
ATOM 2384 N N . LYS C 1 88 ? 124.057 131.929 181.093 1.00 49.27 88 LYS f N 1
ATOM 2385 C CA . LYS C 1 88 ? 122.717 131.764 180.564 1.00 50.53 88 LYS f CA 1
ATOM 2386 C C . LYS C 1 88 ? 122.762 131.537 179.058 1.00 51.80 88 LYS f C 1
ATOM 2387 O O . LYS C 1 88 ? 123.746 131.936 178.439 1.00 51.80 88 LYS f O 1
ATOM 2393 N N . PRO C 1 89 ? 121.753 130.930 178.428 1.00 51.80 89 PRO f N 1
ATOM 2394 C CA . PRO C 1 89 ? 121.754 130.671 177.000 1.00 53.09 89 PRO f CA 1
ATOM 2395 C C . PRO C 1 89 ? 122.014 131.899 176.137 1.00 53.09 89 PRO f C 1
ATOM 2396 O O . PRO C 1 89 ? 122.681 131.789 175.110 1.00 53.09 89 PRO f O 1
ATOM 2400 N N . GLU C 1 90 ? 121.568 133.079 176.573 1.00 54.39 90 GLU f N 1
ATOM 2401 C CA . GLU C 1 90 ? 121.753 134.350 175.900 1.00 55.71 90 GLU f CA 1
ATOM 2402 C C . GLU C 1 90 ? 123.209 134.783 175.795 1.00 54.39 90 GLU f C 1
ATOM 2403 O O . GLU C 1 90 ? 123.541 135.606 174.945 1.00 55.71 90 GLU f O 1
ATOM 2409 N N . ASP C 1 91 ? 124.098 134.239 176.629 1.00 50.53 91 ASP f N 1
ATOM 2410 C CA . ASP C 1 91 ? 125.518 134.529 176.613 1.00 46.81 91 ASP f CA 1
ATOM 2411 C C . ASP C 1 91 ? 126.239 133.856 175.452 1.00 46.81 91 ASP f C 1
ATOM 2412 O O . ASP C 1 91 ? 127.436 134.063 175.267 1.00 46.81 91 ASP f O 1
ATOM 2417 N N . THR C 1 92 ? 125.558 133.032 174.652 1.00 48.03 92 THR f N 1
ATOM 2418 C CA . THR C 1 92 ? 126.146 132.365 173.506 1.00 48.03 92 THR f CA 1
ATOM 2419 C C . THR C 1 92 ? 126.572 133.357 172.433 1.00 46.81 92 THR f C 1
ATOM 2420 O O . THR C 1 92 ? 125.793 134.226 172.046 1.00 49.27 92 THR f O 1
ATOM 2424 N N . GLY C 1 93 ? 127.790 133.218 171.906 1.00 44.41 93 GLY f N 1
ATOM 2425 C CA . GLY C 1 93 ? 128.321 134.067 170.857 1.00 43.23 93 GLY f CA 1
ATOM 2426 C C . GLY C 1 93 ? 129.838 134.022 170.729 1.00 43.23 93 GLY f C 1
ATOM 2427 O O . GLY C 1 93 ? 130.511 133.196 171.341 1.00 44.41 93 GLY f O 1
ATOM 2428 N N . VAL C 1 94 ? 130.379 134.923 169.906 1.00 40.93 94 VAL f N 1
ATOM 2429 C CA . VAL C 1 94 ? 131.806 135.066 169.693 1.00 40.93 94 VAL f CA 1
ATOM 2430 C C . VAL C 1 94 ? 132.287 136.292 170.456 1.00 39.80 94 VAL f C 1
ATOM 2431 O O . VAL C 1 94 ? 131.825 137.403 170.204 1.00 42.07 94 VAL f O 1
ATOM 2435 N N . TYR C 1 95 ? 133.202 136.075 171.402 1.00 37.59 95 TYR f N 1
ATOM 2436 C CA . TYR C 1 95 ? 133.795 137.091 172.250 1.00 35.44 95 TYR f CA 1
ATOM 2437 C C . TYR C 1 95 ? 135.134 137.511 171.662 1.00 34.39 95 TYR f C 1
ATOM 2438 O O . TYR C 1 95 ? 135.901 136.652 171.234 1.00 39.80 95 TYR f O 1
ATOM 2447 N N . TYR C 1 96 ? 135.437 138.811 171.656 1.00 34.39 96 TYR f N 1
ATOM 2448 C CA . TYR C 1 96 ? 136.659 139.373 171.116 1.00 33.36 96 TYR f CA 1
ATOM 2449 C C . TYR C 1 96 ? 137.316 140.307 172.121 1.00 33.36 96 TYR f C 1
ATOM 2450 O O . TYR C 1 96 ? 136.643 141.211 172.612 1.00 32.34 96 TYR f O 1
ATOM 2459 N N . CYS C 1 97 ? 138.600 140.116 172.432 1.00 34.39 97 CYS f N 1
ATOM 2460 C CA . CYS C 1 97 ? 139.300 141.056 173.286 1.00 31.34 97 CYS f CA 1
ATOM 2461 C C . CYS C 1 97 ? 139.830 142.219 172.460 1.00 29.38 97 CYS f C 1
ATOM 2462 O O . CYS C 1 97 ? 140.189 142.076 171.293 1.00 31.34 97 CYS f O 1
ATOM 2465 N N . ASN C 1 98 ? 139.899 143.399 173.081 1.00 28.42 98 ASN f N 1
ATOM 2466 C CA . ASN C 1 98 ? 140.377 144.631 172.487 1.00 27.48 98 ASN f CA 1
ATOM 2467 C C . ASN C 1 98 ? 141.199 145.420 173.496 1.00 26.56 98 ASN f C 1
ATOM 2468 O O . ASN C 1 98 ? 140.831 145.508 174.666 1.00 28.42 98 ASN f O 1
ATOM 2473 N N . ALA C 1 99 ? 142.301 146.023 173.047 1.00 25.65 99 ALA f N 1
ATOM 2474 C CA . ALA C 1 99 ? 143.147 146.865 173.868 1.00 24.76 99 ALA f CA 1
ATOM 2475 C C . ALA C 1 99 ? 143.611 148.019 172.991 1.00 23.88 99 ALA f C 1
ATOM 2476 O O . ALA C 1 99 ? 143.973 147.792 171.839 1.00 25.65 99 ALA f O 1
ATOM 2478 N N . ARG C 1 100 ? 143.595 149.250 173.506 1.00 23.88 100 ARG f N 1
ATOM 2479 C CA . ARG C 1 100 ? 144.006 150.400 172.725 1.00 23.88 100 ARG f CA 1
ATOM 2480 C C . ARG C 1 100 ? 144.792 151.412 173.545 1.00 23.88 100 ARG f C 1
ATOM 2481 O O . ARG C 1 100 ? 144.374 151.817 174.627 1.00 25.65 100 ARG f O 1
ATOM 2489 N N . TRP C 1 101 ? 145.944 151.807 172.999 1.00 23.88 101 TRP f N 1
ATOM 2490 C CA . TRP C 1 101 ? 146.864 152.743 173.613 1.00 24.76 101 TRP f CA 1
ATOM 2491 C C . TRP C 1 101 ? 146.960 154.013 172.780 1.00 25.65 101 TRP f C 1
ATOM 2492 O O . TRP C 1 101 ? 147.574 154.008 171.715 1.00 27.48 101 TRP f O 1
ATOM 2503 N N . ARG C 1 102 ? 146.316 155.091 173.231 1.00 27.48 102 ARG f N 1
ATOM 2504 C CA . ARG C 1 102 ? 146.464 156.420 172.669 1.00 26.56 102 ARG f CA 1
ATOM 2505 C C . ARG C 1 102 ? 146.414 156.509 171.150 1.00 26.56 102 ARG f C 1
ATOM 2506 O O . ARG C 1 102 ? 147.297 157.086 170.519 1.00 28.42 102 ARG f O 1
ATOM 2514 N N . GLY C 1 103 ? 145.396 155.906 170.532 1.00 26.56 103 GLY f N 1
ATOM 2515 C CA . GLY C 1 103 ? 145.219 155.900 169.093 1.00 26.56 103 GLY f CA 1
ATOM 2516 C C . GLY C 1 103 ? 145.667 154.621 168.399 1.00 27.48 103 GLY f C 1
ATOM 2517 O O . GLY C 1 103 ? 145.196 154.344 167.297 1.00 29.38 103 GLY f O 1
ATOM 2518 N N . MET C 1 104 ? 146.549 153.816 168.995 1.00 27.48 104 MET f N 1
ATOM 2519 C CA . MET C 1 104 ? 146.939 152.527 168.459 1.00 26.56 104 MET f CA 1
ATOM 2520 C C . MET C 1 104 ? 145.948 151.499 168.988 1.00 24.76 104 MET f C 1
ATOM 2521 O O . MET C 1 104 ? 145.848 151.295 170.195 1.00 27.48 104 MET f O 1
ATOM 2526 N N . ASN C 1 105 ? 145.220 150.821 168.099 1.00 26.56 105 ASN f N 1
ATOM 2527 C CA . ASN C 1 105 ? 144.187 149.861 168.435 1.00 25.65 105 ASN f CA 1
ATOM 2528 C C . ASN C 1 105 ? 144.558 148.436 168.047 1.00 26.56 105 ASN f C 1
ATOM 2529 O O . ASN C 1 105 ? 145.230 148.240 167.036 1.00 30.35 105 ASN f O 1
ATOM 2534 N N . VAL C 1 106 ? 144.104 147.428 168.796 1.00 26.56 106 VAL f N 1
ATOM 2535 C CA . VAL C 1 106 ? 144.370 146.026 168.537 1.00 27.48 106 VAL f CA 1
ATOM 2536 C C . VAL C 1 106 ? 143.203 145.129 168.923 1.00 27.48 106 VAL f C 1
ATOM 2537 O O . VAL C 1 106 ? 142.624 145.287 169.996 1.00 29.38 106 VAL f O 1
ATOM 2541 N N . TRP C 1 107 ? 142.887 144.138 168.086 1.00 29.38 107 TRP f N 1
ATOM 2542 C CA . TRP C 1 107 ? 141.835 143.164 168.301 1.00 30.35 107 TRP f CA 1
ATOM 2543 C C . TRP C 1 107 ? 142.382 141.743 168.293 1.00 31.34 107 TRP f C 1
ATOM 2544 O O . TRP C 1 107 ? 143.268 141.419 167.505 1.00 33.36 107 TRP f O 1
ATOM 2555 N N . GLY C 1 108 ? 141.860 140.878 169.166 1.00 33.36 108 GLY f N 1
ATOM 2556 C CA . GLY C 1 108 ? 142.207 139.471 169.210 1.00 36.51 108 GLY f CA 1
ATOM 2557 C C . GLY C 1 108 ? 141.298 138.654 168.300 1.00 39.80 108 GLY f C 1
ATOM 2558 O O . GLY C 1 108 ? 140.221 139.115 167.929 1.00 40.93 108 GLY f O 1
ATOM 2559 N N . LYS C 1 109 ? 141.713 137.454 167.888 1.00 43.23 109 LYS f N 1
ATOM 2560 C CA . LYS C 1 109 ? 140.893 136.563 167.089 1.00 45.60 109 LYS f CA 1
ATOM 2561 C C . LYS C 1 109 ? 139.856 135.967 168.031 1.00 43.23 109 LYS f C 1
ATOM 2562 O O . LYS C 1 109 ? 140.212 135.214 168.934 1.00 45.60 109 LYS f O 1
ATOM 2568 N N . GLY C 1 110 ? 138.579 136.294 167.818 1.00 42.07 110 GLY f N 1
ATOM 2569 C CA . GLY C 1 110 ? 137.504 135.918 168.716 1.00 42.07 110 GLY f CA 1
ATOM 2570 C C . GLY C 1 110 ? 137.350 134.442 169.057 1.00 42.07 110 GLY f C 1
ATOM 2571 O O . GLY C 1 110 ? 137.407 133.583 168.180 1.00 46.81 110 GLY f O 1
ATOM 2572 N N . THR C 1 111 ? 137.128 134.148 170.340 1.00 42.07 111 THR f N 1
ATOM 2573 C CA . THR C 1 111 ? 136.874 132.829 170.886 1.00 43.23 111 THR f CA 1
ATOM 2574 C C . THR C 1 111 ? 135.378 132.607 171.064 1.00 43.23 111 THR f C 1
ATOM 2575 O O . THR C 1 111 ? 134.633 133.528 171.393 1.00 43.23 111 THR f O 1
ATOM 2579 N N . ARG C 1 112 ? 134.901 131.382 170.831 1.00 44.41 112 ARG f N 1
ATOM 2580 C CA . ARG C 1 112 ? 133.498 131.036 170.956 1.00 45.60 112 ARG f CA 1
ATOM 2581 C C . ARG C 1 112 ? 133.134 130.570 172.358 1.00 45.60 112 ARG f C 1
ATOM 2582 O O . ARG C 1 112 ? 133.896 129.854 173.005 1.00 46.81 112 ARG f O 1
ATOM 2590 N N . VAL C 1 113 ? 131.933 130.955 172.795 1.00 44.41 113 VAL f N 1
ATOM 2591 C CA . VAL C 1 113 ? 131.328 130.571 174.055 1.00 43.23 113 VAL f CA 1
ATOM 2592 C C . VAL C 1 113 ? 129.883 130.194 173.761 1.00 45.60 113 VAL f C 1
ATOM 2593 O O . VAL C 1 113 ? 129.183 130.940 173.080 1.00 48.03 113 VAL f O 1
ATOM 2597 N N . THR C 1 114 ? 129.415 129.040 174.241 1.00 48.03 114 THR f N 1
ATOM 2598 C CA . THR C 1 114 ? 128.053 128.595 174.011 1.00 49.27 114 THR f CA 1
ATOM 2599 C C . THR C 1 114 ? 127.460 127.865 175.208 1.00 50.53 114 THR f C 1
ATOM 2600 O O . THR C 1 114 ? 128.161 127.169 175.940 1.00 50.53 114 THR f O 1
ATOM 2604 N N . VAL C 1 115 ? 126.154 128.061 175.402 1.00 50.53 115 VAL f N 1
ATOM 2605 C CA . VAL C 1 115 ? 125.349 127.545 176.493 1.00 53.09 115 VAL f CA 1
ATOM 2606 C C . VAL C 1 115 ? 124.094 126.847 175.988 1.00 58.39 115 VAL f C 1
ATOM 2607 O O . VAL C 1 115 ? 123.298 127.500 175.280 1.00 59.76 115 VAL f O 1
ATOM 2611 N N . ALA D 2 90 ? 171.790 217.312 149.902 1.00 75.83 90 ALA A N 1
ATOM 2612 C CA . ALA D 2 90 ? 171.007 217.675 151.095 1.00 77.38 90 ALA A CA 1
ATOM 2613 C C . ALA D 2 90 ? 169.635 217.015 151.142 1.00 71.25 90 ALA A C 1
ATOM 2614 O O . ALA D 2 90 ? 169.445 216.081 151.918 1.00 65.38 90 ALA A O 1
ATOM 2616 N N . THR D 2 91 ? 168.688 217.427 150.296 1.00 65.38 91 THR A N 1
ATOM 2617 C CA . THR D 2 91 ? 167.306 216.986 150.251 1.00 62.54 91 THR A CA 1
ATOM 2618 C C . THR D 2 91 ? 167.070 215.484 150.327 1.00 57.04 91 THR A C 1
ATOM 2619 O O . THR D 2 91 ? 166.114 215.048 150.965 1.00 55.71 91 THR A O 1
ATOM 2623 N N . LEU D 2 92 ? 167.940 214.659 149.738 1.00 53.09 92 LEU A N 1
ATOM 2624 C CA . LEU D 2 92 ? 167.809 213.215 149.772 1.00 48.03 92 LEU A CA 1
ATOM 2625 C C . LEU D 2 92 ? 167.792 212.666 151.192 1.00 48.03 92 LEU A C 1
ATOM 2626 O O . LEU D 2 92 ? 167.020 211.752 151.473 1.00 48.03 92 LEU A O 1
ATOM 2631 N N . ARG D 2 93 ? 168.561 213.233 152.126 1.00 46.81 93 ARG A N 1
ATOM 2632 C CA . ARG D 2 93 ? 168.546 212.783 153.504 1.00 45.60 93 ARG A CA 1
ATOM 2633 C C . ARG D 2 93 ? 167.182 213.017 154.140 1.00 49.27 93 ARG A C 1
ATOM 2634 O O . ARG D 2 93 ? 166.770 212.189 154.949 1.00 53.09 93 ARG A O 1
ATOM 2642 N N . ALA D 2 94 ? 166.460 214.078 153.772 1.00 51.80 94 ALA A N 1
ATOM 2643 C CA . ALA D 2 94 ? 165.131 214.331 154.293 1.00 53.09 94 ALA A CA 1
ATOM 2644 C C . ALA D 2 94 ? 164.165 213.242 153.845 1.00 57.04 94 ALA A C 1
ATOM 2645 O O . ALA D 2 94 ? 163.387 212.747 154.658 1.00 58.39 94 ALA A O 1
ATOM 2647 N N . HIS D 2 95 ? 164.239 212.814 152.582 1.00 54.39 95 HIS A N 1
ATOM 2648 C CA . HIS D 2 95 ? 163.420 211.732 152.069 1.00 55.71 95 HIS A CA 1
ATOM 2649 C C . HIS D 2 95 ? 163.760 210.419 152.760 1.00 54.39 95 HIS A C 1
ATOM 2650 O O . HIS D 2 95 ? 162.856 209.682 153.148 1.00 58.39 95 HIS A O 1
ATOM 2657 N N . LEU D 2 96 ? 165.047 210.133 152.972 1.00 50.53 96 LEU A N 1
ATOM 2658 C CA . LEU D 2 96 ? 165.493 208.936 153.658 1.00 50.53 96 LEU A CA 1
ATOM 2659 C C . LEU D 2 96 ? 165.035 208.936 155.110 1.00 54.39 96 LEU A C 1
ATOM 2660 O O . LEU D 2 96 ? 164.524 207.924 155.584 1.00 57.04 96 LEU A O 1
ATOM 2665 N N . ARG D 2 97 ? 165.159 210.067 155.810 1.00 58.39 97 ARG A N 1
ATOM 2666 C CA . ARG D 2 97 ? 164.714 210.238 157.180 1.00 62.54 97 ARG A CA 1
ATOM 2667 C C . ARG D 2 97 ? 163.215 210.000 157.295 1.00 65.38 97 ARG A C 1
ATOM 2668 O O . ARG D 2 97 ? 162.781 209.396 158.274 1.00 68.29 97 ARG A O 1
ATOM 2676 N N . GLU D 2 98 ? 162.432 210.427 156.301 1.00 69.76 98 GLU A N 1
ATOM 2677 C CA . GLU D 2 98 ? 160.999 210.208 156.258 1.00 77.38 98 GLU A CA 1
ATOM 2678 C C . GLU D 2 98 ? 160.670 208.746 155.984 1.00 74.29 98 GLU A C 1
ATOM 2679 O O . GLU D 2 98 ? 159.820 208.172 156.661 1.00 82.14 98 GLU A O 1
ATOM 2685 N N . ILE D 2 99 ? 161.363 208.093 155.048 1.00 63.95 99 ILE A N 1
ATOM 2686 C CA . ILE D 2 99 ? 161.164 206.690 154.735 1.00 62.54 99 ILE A CA 1
ATOM 2687 C C . ILE D 2 99 ? 161.567 205.806 155.908 1.00 65.38 99 ILE A C 1
ATOM 2688 O O . ILE D 2 99 ? 160.925 204.786 156.149 1.00 68.29 99 ILE A O 1
ATOM 2693 N N . LYS D 2 100 ? 162.564 206.208 156.700 1.00 63.95 100 LYS A N 1
ATOM 2694 C CA . LYS D 2 100 ? 163.018 205.505 157.885 1.00 65.38 100 LYS A CA 1
ATOM 2695 C C . LYS D 2 100 ? 161.957 205.400 158.973 1.00 75.83 100 LYS A C 1
ATOM 2696 O O . LYS D 2 100 ? 162.133 204.618 159.905 1.00 78.95 100 LYS A O 1
ATOM 2702 N N . VAL D 2 101 ? 160.853 206.145 158.872 1.00 85.39 101 VAL A N 1
ATOM 2703 C CA . VAL D 2 101 ? 159.719 206.076 159.774 1.00 93.80 101 VAL A CA 1
ATOM 2704 C C . VAL D 2 101 ? 158.838 204.874 159.456 1.00 97.28 101 VAL A C 1
ATOM 2705 O O . VAL D 2 101 ? 158.156 204.370 160.346 1.00 99.04 101 VAL A O 1
ATOM 2709 N N . GLU D 2 102 ? 158.847 204.362 158.222 1.00 97.28 102 GLU A N 1
ATOM 2710 C CA . GLU D 2 102 ? 158.064 203.210 157.819 1.00 100.81 102 GLU A CA 1
ATOM 2711 C C . GLU D 2 102 ? 158.566 201.937 158.487 1.00 100.81 102 GLU A C 1
ATOM 2712 O O . GLU D 2 102 ? 159.676 201.475 158.230 1.00 100.81 102 GLU A O 1
ATOM 2718 N N . ASN D 2 103 ? 157.736 201.359 159.358 1.00 104.41 103 ASN A N 1
ATOM 2719 C CA . ASN D 2 103 ? 158.019 200.126 160.068 1.00 108.08 103 ASN A CA 1
ATOM 2720 C C . ASN D 2 103 ? 157.425 198.925 159.344 1.00 100.81 103 ASN A C 1
ATOM 2721 O O . ASN D 2 103 ? 156.390 199.025 158.688 1.00 97.28 103 ASN A O 1
ATOM 2726 N N . ALA D 2 104 ? 158.074 197.766 159.483 1.00 93.80 104 ALA A N 1
ATOM 2727 C CA . ALA D 2 104 ? 157.596 196.519 158.919 1.00 92.09 104 ALA A CA 1
ATOM 2728 C C . ALA D 2 104 ? 156.302 196.079 159.592 1.00 90.39 104 ALA A C 1
ATOM 2729 O O . ALA D 2 104 ? 156.020 196.454 160.729 1.00 85.39 104 ALA A O 1
ATOM 2731 N N . ASP D 2 105 ? 155.511 195.238 158.921 1.00 85.39 105 ASP A N 1
ATOM 2732 C CA . ASP D 2 105 ? 154.257 194.713 159.426 1.00 80.54 105 ASP A CA 1
ATOM 2733 C C . ASP D 2 105 ? 154.440 193.554 160.399 1.00 77.38 105 ASP A C 1
ATOM 2734 O O . ASP D 2 105 ? 153.791 192.515 160.306 1.00 75.83 105 ASP A O 1
ATOM 2739 N N . ALA D 2 106 ? 155.393 193.696 161.323 1.00 68.29 106 ALA A N 1
ATOM 2740 C CA . ALA D 2 106 ? 155.733 192.732 162.352 1.00 57.04 106 ALA A CA 1
ATOM 2741 C C . ALA D 2 106 ? 154.704 192.724 163.475 1.00 49.27 106 ALA A C 1
ATOM 2742 O O . ALA D 2 106 ? 154.173 193.763 163.863 1.00 46.81 106 ALA A O 1
ATOM 2744 N N . GLN D 2 107 ? 154.446 191.539 164.033 1.00 43.23 107 GLN A N 1
ATOM 2745 C CA . GLN D 2 107 ? 153.475 191.299 165.082 1.00 36.51 107 GLN A CA 1
ATOM 2746 C C . GLN D 2 107 ? 154.051 190.437 166.196 1.00 34.39 107 GLN A C 1
ATOM 2747 O O . GLN D 2 107 ? 155.051 189.751 165.996 1.00 37.59 107 GLN A O 1
ATOM 2753 N N . PHE D 2 108 ? 153.422 190.483 167.372 1.00 31.34 108 PHE A N 1
ATOM 2754 C CA . PHE D 2 108 ? 153.805 189.658 168.501 1.00 30.35 108 PHE A CA 1
ATOM 2755 C C . PHE D 2 108 ? 153.024 188.352 168.466 1.00 28.42 108 PHE A C 1
ATOM 2756 O O . PHE D 2 108 ? 151.961 188.299 167.852 1.00 30.35 108 PHE A O 1
ATOM 2764 N N . TYR D 2 109 ? 153.511 187.308 169.140 1.00 28.42 109 TYR A N 1
ATOM 2765 C CA . TYR D 2 109 ? 152.861 186.012 169.170 1.00 28.42 109 TYR A CA 1
ATOM 2766 C C . TYR D 2 109 ? 152.857 185.398 170.563 1.00 28.42 109 TYR A C 1
ATOM 2767 O O . TYR D 2 109 ? 153.897 185.323 171.213 1.00 31.34 109 TYR A O 1
ATOM 2776 N N . VAL D 2 110 ? 151.697 184.933 171.031 1.00 29.38 110 VAL A N 1
ATOM 2777 C CA . VAL D 2 110 ? 151.571 184.248 172.303 1.00 29.38 110 VAL A CA 1
ATOM 2778 C C . VAL D 2 110 ? 151.618 182.760 171.986 1.00 29.38 110 VAL A C 1
ATOM 2779 O O . VAL D 2 110 ? 150.638 182.215 171.484 1.00 30.35 110 VAL A O 1
ATOM 2783 N N . CYS D 2 111 ? 152.759 182.109 172.221 1.00 31.34 111 CYS A N 1
ATOM 2784 C CA . CYS D 2 111 ? 152.944 180.702 171.923 1.00 31.34 111 CYS A CA 1
ATOM 2785 C C . CYS D 2 111 ? 152.839 179.840 173.174 1.00 31.34 111 CYS A C 1
ATOM 2786 O O . CYS D 2 111 ? 153.829 179.718 173.892 1.00 34.39 111 CYS A O 1
ATOM 2789 N N . PRO D 2 112 ? 151.681 179.246 173.479 1.00 30.35 112 PRO A N 1
ATOM 2790 C CA . PRO D 2 112 ? 151.498 178.410 174.649 1.00 31.34 112 PRO A CA 1
ATOM 2791 C C . PRO D 2 112 ? 152.215 177.074 174.506 1.00 32.34 112 PRO A C 1
ATOM 2792 O O . PRO D 2 112 ? 152.453 176.642 173.380 1.00 34.39 112 PRO A O 1
ATOM 2796 N N . PRO D 2 113 ? 152.559 176.385 175.597 1.00 32.34 113 PRO A N 1
ATOM 2797 C CA . PRO D 2 113 ? 153.262 175.118 175.539 1.00 33.36 113 PRO A CA 1
ATOM 2798 C C . PRO D 2 113 ? 152.396 173.996 174.982 1.00 31.34 113 PRO A C 1
ATOM 2799 O O . PRO D 2 113 ? 151.273 173.822 175.452 1.00 33.36 113 PRO A O 1
ATOM 2803 N N . PRO D 2 114 ? 152.878 173.207 174.019 1.00 31.34 114 PRO A N 1
ATOM 2804 C CA . PRO D 2 114 ? 152.138 172.086 173.473 1.00 31.34 114 PRO A CA 1
ATOM 2805 C C . PRO D 2 114 ? 151.873 171.022 174.529 1.00 32.34 114 PRO A C 1
ATOM 2806 O O . PRO D 2 114 ? 152.715 170.795 175.395 1.00 35.44 114 PRO A O 1
ATOM 2810 N N . THR D 2 115 ? 150.739 170.323 174.438 1.00 32.34 115 THR A N 1
ATOM 2811 C CA . THR D 2 115 ? 150.330 169.277 175.356 1.00 31.34 115 THR A CA 1
ATOM 2812 C C . THR D 2 115 ? 150.619 167.869 174.857 1.00 30.35 115 THR A C 1
ATOM 2813 O O . THR D 2 115 ? 150.515 166.914 175.624 1.00 32.34 115 THR A O 1
ATOM 2817 N N . GLY D 2 116 ? 151.002 167.710 173.588 1.00 29.38 116 GLY A N 1
ATOM 2818 C CA . GLY D 2 116 ? 151.260 166.416 172.987 1.00 27.48 116 GLY A CA 1
ATOM 2819 C C . GLY D 2 116 ? 150.066 165.857 172.225 1.00 27.48 116 GLY A C 1
ATOM 2820 O O . GLY D 2 116 ? 150.071 164.680 171.871 1.00 30.35 116 GLY A O 1
ATOM 2821 N N . ALA D 2 117 ? 149.023 166.651 171.973 1.00 26.56 117 ALA A N 1
ATOM 2822 C CA . ALA D 2 117 ? 147.890 166.221 171.177 1.00 25.65 117 ALA A CA 1
ATOM 2823 C C . ALA D 2 117 ? 148.265 166.066 169.710 1.00 26.56 117 ALA A C 1
ATOM 2824 O O . ALA D 2 117 ? 147.545 165.416 168.955 1.00 28.42 117 ALA A O 1
ATOM 2826 N N . THR D 2 118 ? 149.381 166.652 169.270 1.00 27.48 118 THR A N 1
ATOM 2827 C CA . THR D 2 118 ? 149.912 166.557 167.924 1.00 26.56 118 THR A CA 1
ATOM 2828 C C . THR D 2 118 ? 151.427 166.438 168.008 1.00 26.56 118 THR A C 1
ATOM 2829 O O . THR D 2 118 ? 152.085 167.369 168.468 1.00 28.42 118 THR A O 1
ATOM 2833 N N . VAL D 2 119 ? 151.987 165.300 167.592 1.00 26.56 119 VAL A N 1
ATOM 2834 C CA . VAL D 2 119 ? 153.417 165.061 167.570 1.00 25.65 119 VAL A CA 1
ATOM 2835 C C . VAL D 2 119 ? 153.849 164.754 166.145 1.00 26.56 119 VAL A C 1
ATOM 2836 O O . VAL D 2 119 ? 153.122 164.093 165.406 1.00 30.35 119 VAL A O 1
ATOM 2840 N N . VAL D 2 120 ? 155.042 165.221 165.768 1.00 27.48 120 VAL A N 1
ATOM 2841 C CA . VAL D 2 120 ? 155.607 165.015 164.450 1.00 27.48 120 VAL A CA 1
ATOM 2842 C C . VAL D 2 120 ? 157.041 164.515 164.544 1.00 28.42 120 VAL A C 1
ATOM 2843 O O . VAL D 2 120 ? 157.816 164.925 165.407 1.00 29.38 120 VAL A O 1
ATOM 2847 N N . GLN D 2 121 ? 157.389 163.592 163.647 1.00 30.35 121 GLN A N 1
ATOM 2848 C CA . GLN D 2 121 ? 158.731 163.052 163.556 1.00 29.38 121 GLN A CA 1
ATOM 2849 C C . GLN D 2 121 ? 159.525 163.768 162.473 1.00 32.34 121 GLN A C 1
ATOM 2850 O O . GLN D 2 121 ? 158.994 164.517 161.656 1.00 36.51 121 GLN A O 1
ATOM 2856 N N . PHE D 2 122 ? 160.823 163.459 162.445 1.00 33.36 122 PHE A N 1
ATOM 2857 C CA . PHE D 2 122 ? 161.808 163.990 161.524 1.00 33.36 122 PHE A CA 1
ATOM 2858 C C . PHE D 2 122 ? 162.801 162.889 161.177 1.00 34.39 122 PHE A C 1
ATOM 2859 O O . PHE D 2 122 ? 162.943 161.916 161.914 1.00 36.51 122 PHE A O 1
ATOM 2867 N N . GLU D 2 123 ? 163.473 163.009 160.030 1.00 35.44 123 GLU A N 1
ATOM 2868 C CA . GLU D 2 123 ? 164.415 162.002 159.586 1.00 36.51 123 GLU A CA 1
ATOM 2869 C C . GLU D 2 123 ? 165.692 161.923 160.412 1.00 36.51 123 GLU A C 1
ATOM 2870 O O . GLU D 2 123 ? 166.136 162.887 161.031 1.00 37.59 123 GLU A O 1
ATOM 2876 N N . GLN D 2 124 ? 166.300 160.734 160.389 1.00 37.59 124 GLN A N 1
ATOM 2877 C CA . GLN D 2 124 ? 167.554 160.401 161.035 1.00 38.69 124 GLN A CA 1
ATOM 2878 C C . GLN D 2 124 ? 168.581 160.055 159.966 1.00 38.69 124 GLN A C 1
ATOM 2879 O O . GLN D 2 124 ? 168.230 159.367 159.009 1.00 39.80 124 GLN A O 1
ATOM 2885 N N . PRO D 2 125 ? 169.835 160.501 160.080 1.00 37.59 125 PRO A N 1
ATOM 2886 C CA . PRO D 2 125 ? 170.860 160.172 159.108 1.00 38.69 125 PRO A CA 1
ATOM 2887 C C . PRO D 2 125 ? 171.039 158.662 159.045 1.00 42.07 125 PRO A C 1
ATOM 2888 O O . PRO D 2 125 ? 170.943 157.969 160.056 1.00 44.41 125 PRO A O 1
ATOM 2892 N N . ARG D 2 126 ? 171.309 158.150 157.842 1.00 45.60 126 ARG A N 1
ATOM 2893 C CA . ARG D 2 126 ? 171.405 156.740 157.515 1.00 48.03 126 ARG A CA 1
ATOM 2894 C C . ARG D 2 126 ? 172.756 156.336 156.941 1.00 50.53 126 ARG A C 1
ATOM 2895 O O . ARG D 2 126 ? 173.477 157.184 156.421 1.00 50.53 126 ARG A O 1
ATOM 2903 N N . ARG D 2 127 ? 173.108 155.049 156.993 1.00 55.71 127 ARG A N 1
ATOM 2904 C CA . ARG D 2 127 ? 174.335 154.540 156.409 1.00 58.39 127 ARG A CA 1
ATOM 2905 C C . ARG D 2 127 ? 174.225 154.652 154.895 1.00 57.04 127 ARG A C 1
ATOM 2906 O O . ARG D 2 127 ? 173.454 153.930 154.266 1.00 59.76 127 ARG A O 1
ATOM 2914 N N . CYS D 2 128 ? 174.979 155.585 154.310 1.00 51.80 128 CYS A N 1
ATOM 2915 C CA . CYS D 2 128 ? 174.958 155.857 152.886 1.00 49.27 128 CYS A CA 1
ATOM 2916 C C . CYS D 2 128 ? 175.658 154.770 152.079 1.00 50.53 128 CYS A C 1
ATOM 2917 O O . CYS D 2 128 ? 176.765 154.387 152.452 1.00 53.09 128 CYS A O 1
ATOM 2920 N N . PRO D 2 129 ? 175.077 154.241 150.998 1.00 51.80 129 PRO A N 1
ATOM 2921 C CA . PRO D 2 129 ? 175.688 153.199 150.195 1.00 53.09 129 PRO A CA 1
ATOM 2922 C C . PRO D 2 129 ? 176.848 153.711 149.352 1.00 57.04 129 PRO A C 1
ATOM 2923 O O . PRO D 2 129 ? 176.911 154.890 149.011 1.00 54.39 129 PRO A O 1
ATOM 2927 N N . THR D 2 130 ? 177.777 152.821 148.993 1.00 58.39 130 THR A N 1
ATOM 2928 C CA . THR D 2 130 ? 178.922 153.118 148.155 1.00 61.14 130 THR A CA 1
ATOM 2929 C C . THR D 2 130 ? 178.568 152.982 146.679 1.00 61.14 130 THR A C 1
ATOM 2930 O O . THR D 2 130 ? 177.700 152.197 146.307 1.00 62.54 130 THR A O 1
ATOM 2934 N N . ARG D 2 131 ? 179.243 153.730 145.802 1.00 61.14 131 ARG A N 1
ATOM 2935 C CA . ARG D 2 131 ? 178.996 153.767 144.372 1.00 61.14 131 ARG A CA 1
ATOM 2936 C C . ARG D 2 131 ? 178.982 152.428 143.645 1.00 62.54 131 ARG A C 1
ATOM 2937 O O . ARG D 2 131 ? 178.202 152.321 142.701 1.00 65.38 131 ARG A O 1
ATOM 2945 N N . PRO D 2 132 ? 179.762 151.411 144.021 1.00 63.95 132 PRO A N 1
ATOM 2946 C CA . PRO D 2 132 ? 179.707 150.111 143.381 1.00 65.38 132 PRO A CA 1
ATOM 2947 C C . PRO D 2 132 ? 178.381 149.382 143.553 1.00 68.29 132 PRO A C 1
ATOM 2948 O O . PRO D 2 132 ? 178.095 148.460 142.792 1.00 72.76 132 PRO A O 1
ATOM 2952 N N . GLU D 2 133 ? 177.574 149.743 144.553 1.00 66.83 133 GLU A N 1
ATOM 2953 C CA . GLU D 2 133 ? 176.287 149.128 144.811 1.00 65.38 133 GLU A CA 1
ATOM 2954 C C . GLU D 2 133 ? 175.194 149.583 143.853 1.00 59.76 133 GLU A C 1
ATOM 2955 O O . GLU D 2 133 ? 175.178 150.703 143.345 1.00 57.04 133 GLU A O 1
ATOM 2961 N N . GLY D 2 134 ? 174.220 148.693 143.650 1.00 58.39 134 GLY A N 1
ATOM 2962 C CA . GLY D 2 134 ? 173.068 148.910 142.796 1.00 57.04 134 GLY A CA 1
ATOM 2963 C C . GLY D 2 134 ? 173.304 148.629 141.319 1.00 54.39 134 GLY A C 1
ATOM 2964 O O . GLY D 2 134 ? 174.417 148.719 140.806 1.00 57.04 134 GLY A O 1
ATOM 2965 N N . GLN D 2 135 ? 172.218 148.291 140.619 1.00 53.09 135 GLN A N 1
ATOM 2966 C CA . GLN D 2 135 ? 172.162 147.951 139.211 1.00 53.09 135 GLN A CA 1
ATOM 2967 C C . GLN D 2 135 ? 170.890 148.496 138.577 1.00 50.53 135 GLN A C 1
ATOM 2968 O O . GLN D 2 135 ? 169.968 148.917 139.272 1.00 51.80 135 GLN A O 1
ATOM 2974 N N . ASN D 2 136 ? 170.817 148.489 137.244 1.00 48.03 136 ASN A N 1
ATOM 2975 C CA . ASN D 2 136 ? 169.680 148.970 136.477 1.00 46.81 136 ASN A CA 1
ATOM 2976 C C . ASN D 2 136 ? 169.272 150.397 136.829 1.00 45.60 136 ASN A C 1
ATOM 2977 O O . ASN D 2 136 ? 168.086 150.707 136.931 1.00 46.81 136 ASN A O 1
ATOM 2982 N N . TYR D 2 137 ? 170.246 151.283 137.050 1.00 42.07 137 TYR A N 1
ATOM 2983 C CA . TYR D 2 137 ? 169.960 152.673 137.349 1.00 39.80 137 TYR A CA 1
ATOM 2984 C C . TYR D 2 137 ? 169.242 153.345 136.186 1.00 39.80 137 TYR A C 1
ATOM 2985 O O . TYR D 2 137 ? 169.579 153.139 135.022 1.00 44.41 137 TYR A O 1
ATOM 2994 N N . THR D 2 138 ? 168.265 154.192 136.518 1.00 39.80 138 THR A N 1
ATOM 2995 C CA . THR D 2 138 ? 167.486 154.983 135.586 1.00 40.93 138 THR A CA 1
ATOM 2996 C C . THR D 2 138 ? 166.933 156.217 136.284 1.00 39.80 138 THR A C 1
ATOM 2997 O O . THR D 2 138 ? 166.770 156.230 137.502 1.00 40.93 138 THR A O 1
ATOM 3001 N N . GLU D 2 139 ? 166.643 157.260 135.504 1.00 40.93 139 GLU A N 1
ATOM 3002 C CA . GLU D 2 139 ? 166.010 158.478 135.970 1.00 42.07 139 GLU A CA 1
ATOM 3003 C C . GLU D 2 139 ? 164.547 158.477 135.549 1.00 43.23 139 GLU A C 1
ATOM 3004 O O . GLU D 2 139 ? 164.168 157.765 134.621 1.00 44.41 139 GLU A O 1
ATOM 3010 N N . GLY D 2 140 ? 163.704 159.262 136.222 1.00 43.23 140 GLY A N 1
ATOM 3011 C CA . GLY D 2 140 ? 162.289 159.349 135.919 1.00 40.93 140 GLY A CA 1
ATOM 3012 C C . GLY D 2 140 ? 161.535 160.342 136.792 1.00 40.93 140 GLY A C 1
ATOM 3013 O O . GLY D 2 140 ? 162.108 160.957 137.689 1.00 42.07 140 GLY A O 1
ATOM 3014 N N . ILE D 2 141 ? 160.244 160.515 136.501 1.00 39.80 141 ILE A N 1
ATOM 3015 C CA . ILE D 2 141 ? 159.333 161.369 137.239 1.00 39.80 141 ILE A CA 1
ATOM 3016 C C . ILE D 2 141 ? 158.571 160.490 138.221 1.00 39.80 141 ILE A C 1
ATOM 3017 O O . ILE D 2 141 ? 158.219 159.365 137.872 1.00 40.93 141 ILE A O 1
ATOM 3022 N N . ALA D 2 142 ? 158.286 160.978 139.431 1.00 38.69 142 ALA A N 1
ATOM 3023 C CA . ALA D 2 142 ? 157.521 160.239 140.416 1.00 37.59 142 ALA A CA 1
ATOM 3024 C C . ALA D 2 142 ? 156.489 161.101 141.132 1.00 36.51 142 ALA A C 1
ATOM 3025 O O . ALA D 2 142 ? 156.615 162.321 141.217 1.00 39.80 142 ALA A O 1
ATOM 3027 N N . VAL D 2 143 ? 155.450 160.459 141.670 1.00 36.51 143 VAL A N 1
ATOM 3028 C CA . VAL D 2 143 ? 154.408 161.098 142.450 1.00 36.51 143 VAL A CA 1
ATOM 3029 C C . VAL D 2 143 ? 154.147 160.190 143.643 1.00 35.44 143 VAL A C 1
ATOM 3030 O O . VAL D 2 143 ? 153.765 159.035 143.466 1.00 36.51 143 VAL A O 1
ATOM 3034 N N . VAL D 2 144 ? 154.408 160.696 144.851 1.00 35.44 144 VAL A N 1
ATOM 3035 C CA . VAL D 2 144 ? 154.248 159.949 146.083 1.00 34.39 144 VAL A CA 1
ATOM 3036 C C . VAL D 2 144 ? 152.918 160.275 146.747 1.00 35.44 144 VAL A C 1
ATOM 3037 O O . VAL D 2 144 ? 152.591 161.435 146.989 1.00 38.69 144 VAL A O 1
ATOM 3041 N N . PHE D 2 145 ? 152.160 159.224 147.066 1.00 35.44 145 PHE A N 1
ATOM 3042 C CA . PHE D 2 145 ? 150.896 159.294 147.770 1.00 35.44 145 PHE A CA 1
ATOM 3043 C C . PHE D 2 145 ? 151.049 158.597 149.115 1.00 37.59 145 PHE A C 1
ATOM 3044 O O . PHE D 2 145 ? 151.876 157.700 149.264 1.00 38.69 145 PHE A O 1
ATOM 3052 N N . LYS D 2 146 ? 150.222 158.983 150.088 1.00 38.69 146 LYS A N 1
ATOM 3053 C CA . LYS D 2 146 ? 150.178 158.385 151.408 1.00 38.69 146 LYS A CA 1
ATOM 3054 C C . LYS D 2 146 ? 148.734 158.165 151.836 1.00 39.80 146 LYS A C 1
ATOM 3055 O O . LYS D 2 146 ? 147.829 158.761 151.256 1.00 39.80 146 LYS A O 1
ATOM 3061 N N . GLU D 2 147 ? 148.514 157.305 152.833 1.00 39.80 147 GLU A N 1
ATOM 3062 C CA . GLU D 2 147 ? 147.179 157.001 153.310 1.00 38.69 147 GLU A CA 1
ATOM 3063 C C . GLU D 2 147 ? 146.441 158.263 153.737 1.00 37.59 147 GLU A C 1
ATOM 3064 O O . GLU D 2 147 ? 146.929 159.038 154.557 1.00 38.69 147 GLU A O 1
ATOM 3070 N N . ASN D 2 148 ? 145.253 158.479 153.168 1.00 37.59 148 ASN A N 1
ATOM 3071 C CA . ASN D 2 148 ? 144.421 159.619 153.494 1.00 36.51 148 ASN A CA 1
ATOM 3072 C C . ASN D 2 148 ? 143.717 159.328 154.811 1.00 37.59 148 ASN A C 1
ATOM 3073 O O . ASN D 2 148 ? 142.826 158.483 154.876 1.00 37.59 148 ASN A O 1
ATOM 3078 N N . ILE D 2 149 ? 144.137 160.025 155.869 1.00 36.51 149 ILE A N 1
ATOM 3079 C CA . ILE D 2 149 ? 143.590 159.856 157.201 1.00 34.39 149 ILE A CA 1
ATOM 3080 C C . ILE D 2 149 ? 142.384 160.744 157.475 1.00 33.36 149 ILE A C 1
ATOM 3081 O O . ILE D 2 149 ? 141.716 160.558 158.489 1.00 32.34 149 ILE A O 1
ATOM 3086 N N . ALA D 2 150 ? 142.099 161.695 156.582 1.00 35.44 150 ALA A N 1
ATOM 3087 C CA . ALA D 2 150 ? 140.977 162.614 156.603 1.00 35.44 150 ALA A CA 1
ATOM 3088 C C . ALA D 2 150 ? 140.612 163.152 157.981 1.00 33.36 150 ALA A C 1
ATOM 3089 O O . ALA D 2 150 ? 139.547 162.819 158.496 1.00 35.44 150 ALA A O 1
ATOM 3091 N N . PRO D 2 151 ? 141.449 163.980 158.612 1.00 31.34 151 PRO A N 1
ATOM 3092 C CA . PRO D 2 151 ? 141.175 164.511 159.933 1.00 29.38 151 PRO A CA 1
ATOM 3093 C C . PRO D 2 151 ? 139.864 165.281 160.010 1.00 30.35 151 PRO A C 1
ATOM 3094 O O . PRO D 2 151 ? 139.534 166.053 159.112 1.00 34.39 151 PRO A O 1
ATOM 3098 N N . TYR D 2 152 ? 139.130 165.099 161.109 1.00 29.38 152 TYR A N 1
ATOM 3099 C CA . TYR D 2 152 ? 137.874 165.761 161.398 1.00 28.42 152 TYR A CA 1
ATOM 3100 C C . TYR D 2 152 ? 138.033 166.556 162.686 1.00 28.42 152 TYR A C 1
ATOM 3101 O O . TYR D 2 152 ? 138.097 165.985 163.772 1.00 29.38 152 TYR A O 1
ATOM 3110 N N . LYS D 2 153 ? 138.170 167.879 162.569 1.00 28.42 153 LYS A N 1
ATOM 3111 C CA . LYS D 2 153 ? 138.324 168.790 163.686 1.00 26.56 153 LYS A CA 1
ATOM 3112 C C . LYS D 2 153 ? 136.972 169.368 164.080 1.00 27.48 153 LYS A C 1
ATOM 3113 O O . LYS D 2 153 ? 136.192 169.758 163.214 1.00 30.35 153 LYS A O 1
ATOM 3119 N N . PHE D 2 154 ? 136.696 169.453 165.383 1.00 28.42 154 PHE A N 1
ATOM 3120 C CA . PHE D 2 154 ? 135.463 169.984 165.931 1.00 28.42 154 PHE A CA 1
ATOM 3121 C C . PHE D 2 154 ? 135.733 170.633 167.281 1.00 28.42 154 PHE A C 1
ATOM 3122 O O . PHE D 2 154 ? 136.883 170.697 167.713 1.00 30.35 154 PHE A O 1
ATOM 3130 N N . LYS D 2 155 ? 134.706 171.175 167.940 1.00 28.42 155 LYS A N 1
ATOM 3131 C CA . LYS D 2 155 ? 134.821 171.810 169.239 1.00 27.48 155 LYS A CA 1
ATOM 3132 C C . LYS D 2 155 ? 133.999 171.078 170.290 1.00 26.56 155 LYS A C 1
ATOM 3133 O O . LYS D 2 155 ? 132.842 170.738 170.052 1.00 29.38 155 LYS A O 1
ATOM 3139 N N . ALA D 2 156 ? 134.624 170.876 171.451 1.00 26.56 156 ALA A N 1
ATOM 3140 C CA . ALA D 2 156 ? 134.070 170.175 172.592 1.00 24.76 156 ALA A CA 1
ATOM 3141 C C . ALA D 2 156 ? 134.175 171.036 173.843 1.00 26.56 156 ALA A C 1
ATOM 3142 O O . ALA D 2 156 ? 135.103 171.827 173.992 1.00 29.38 156 ALA A O 1
ATOM 3144 N N . THR D 2 157 ? 133.227 170.873 174.767 1.00 27.48 157 THR A N 1
ATOM 3145 C CA . THR D 2 157 ? 133.175 171.606 176.017 1.00 27.48 157 THR A CA 1
ATOM 3146 C C . THR D 2 157 ? 133.421 170.654 177.177 1.00 26.56 157 THR A C 1
ATOM 3147 O O . THR D 2 157 ? 132.755 169.624 177.249 1.00 27.48 157 THR A O 1
ATOM 3151 N N . MET D 2 158 ? 134.367 170.955 178.070 1.00 25.65 158 MET A N 1
ATOM 3152 C CA . MET D 2 158 ? 134.666 170.159 179.244 1.00 24.76 158 MET A CA 1
ATOM 3153 C C . MET D 2 158 ? 134.084 170.815 180.488 1.00 23.88 158 MET A C 1
ATOM 3154 O O . MET D 2 158 ? 134.224 172.027 180.638 1.00 25.65 158 MET A O 1
ATOM 3159 N N . TYR D 2 159 ? 133.516 170.049 181.422 1.00 24.76 159 TYR A N 1
ATOM 3160 C CA . TYR D 2 159 ? 132.940 170.567 182.648 1.00 24.76 159 TYR A CA 1
ATOM 3161 C C . TYR D 2 159 ? 133.461 169.767 183.833 1.00 25.65 159 TYR A C 1
ATOM 3162 O O . TYR D 2 159 ? 133.355 168.542 183.849 1.00 28.42 159 TYR A O 1
ATOM 3171 N N . TYR D 2 160 ? 134.022 170.432 184.845 1.00 27.48 160 TYR A N 1
ATOM 3172 C CA . TYR D 2 160 ? 134.556 169.766 186.017 1.00 28.42 160 TYR A CA 1
ATOM 3173 C C . TYR D 2 160 ? 134.602 170.669 187.242 1.00 28.42 160 TYR A C 1
ATOM 3174 O O . TYR D 2 160 ? 134.469 171.887 187.151 1.00 31.34 160 TYR A O 1
ATOM 3183 N N . LYS D 2 161 ? 134.762 170.056 188.418 1.00 30.35 161 LYS A N 1
ATOM 3184 C CA . LYS D 2 161 ? 134.838 170.692 189.718 1.00 30.35 161 LYS A CA 1
ATOM 3185 C C . LYS D 2 161 ? 136.206 170.439 190.337 1.00 33.36 161 LYS A C 1
ATOM 3186 O O . LYS D 2 161 ? 136.663 169.299 190.363 1.00 35.44 161 LYS A O 1
ATOM 3192 N N . ASP D 2 162 ? 136.863 171.496 190.819 1.00 37.59 162 ASP A N 1
ATOM 3193 C CA . ASP D 2 162 ? 138.088 171.435 191.593 1.00 40.93 162 ASP A CA 1
ATOM 3194 C C . ASP D 2 162 ? 137.713 171.468 193.068 1.00 44.41 162 ASP A C 1
ATOM 3195 O O . ASP D 2 162 ? 136.834 172.232 193.462 1.00 44.41 162 ASP A O 1
ATOM 3200 N N . VAL D 2 163 ? 138.387 170.675 193.903 1.00 49.27 163 VAL A N 1
ATOM 3201 C CA . VAL D 2 163 ? 138.164 170.591 195.334 1.00 51.80 163 VAL A CA 1
ATOM 3202 C C . VAL D 2 163 ? 139.509 170.654 196.045 1.00 57.04 163 VAL A C 1
ATOM 3203 O O . VAL D 2 163 ? 140.463 170.001 195.627 1.00 58.39 163 VAL A O 1
ATOM 3207 N N . THR D 2 164 ? 139.598 171.433 197.126 1.00 59.76 164 THR A N 1
ATOM 3208 C CA . THR D 2 164 ? 140.814 171.627 197.893 1.00 61.14 164 THR A CA 1
ATOM 3209 C C . THR D 2 164 ? 140.666 171.386 199.390 1.00 65.38 164 THR A C 1
ATOM 3210 O O . THR D 2 164 ? 141.654 171.443 200.119 1.00 68.29 164 THR A O 1
ATOM 3214 N N . VAL D 2 165 ? 139.441 171.082 199.829 1.00 65.38 165 VAL A N 1
ATOM 3215 C CA . VAL D 2 165 ? 138.978 170.863 201.186 1.00 69.76 165 VAL A CA 1
ATOM 3216 C C . VAL D 2 165 ? 139.086 172.123 202.035 1.00 75.83 165 VAL A C 1
ATOM 3217 O O . VAL D 2 165 ? 138.207 172.991 201.844 1.00 72.76 165 VAL A O 1
ATOM 3221 N N . ILE D 2 180 ? 144.686 172.084 200.715 1.00 78.95 180 ILE A N 1
ATOM 3222 C CA . ILE D 2 180 ? 145.018 171.072 201.731 1.00 83.76 180 ILE A CA 1
ATOM 3223 C C . ILE D 2 180 ? 145.038 169.697 201.075 1.00 82.14 180 ILE A C 1
ATOM 3224 O O . ILE D 2 180 ? 146.115 169.119 200.944 1.00 82.14 180 ILE A O 1
ATOM 3229 N N . PHE D 2 181 ? 143.887 169.170 200.652 1.00 77.38 181 PHE A N 1
ATOM 3230 C CA . PHE D 2 181 ? 143.769 167.911 199.943 1.00 75.83 181 PHE A CA 1
ATOM 3231 C C . PHE D 2 181 ? 143.157 168.208 198.580 1.00 74.29 181 PHE A C 1
ATOM 3232 O O . PHE D 2 181 ? 141.980 168.547 198.480 1.00 72.76 181 PHE A O 1
ATOM 3240 N N . GLU D 2 182 ? 143.976 168.133 197.528 1.00 75.83 182 GLU A N 1
ATOM 3241 C CA . GLU D 2 182 ? 143.596 168.477 196.172 1.00 71.25 182 GLU A CA 1
ATOM 3242 C C . GLU D 2 182 ? 142.907 167.338 195.432 1.00 66.83 182 GLU A C 1
ATOM 3243 O O . GLU D 2 182 ? 143.435 166.230 195.365 1.00 66.83 182 GLU A O 1
ATOM 3249 N N . ASP D 2 183 ? 141.746 167.603 194.829 1.00 61.14 183 ASP A N 1
ATOM 3250 C CA . ASP D 2 183 ? 140.968 166.656 194.053 1.00 57.04 183 ASP A CA 1
ATOM 3251 C C . ASP D 2 183 ? 140.217 167.308 192.899 1.00 51.80 183 ASP A C 1
ATOM 3252 O O . ASP D 2 183 ? 140.002 168.519 192.872 1.00 51.80 183 ASP A O 1
ATOM 3257 N N . ARG D 2 184 ? 139.792 166.493 191.930 1.00 45.60 184 ARG A N 1
ATOM 3258 C CA . ARG D 2 184 ? 139.134 166.834 190.684 1.00 39.80 184 ARG A CA 1
ATOM 3259 C C . ARG D 2 184 ? 137.955 165.904 190.433 1.00 38.69 184 ARG A C 1
ATOM 3260 O O . ARG D 2 184 ? 138.103 164.698 190.624 1.00 40.93 184 ARG A O 1
ATOM 3268 N N . ALA D 2 185 ? 136.815 166.414 189.963 1.00 34.39 185 ALA A N 1
ATOM 3269 C CA . ALA D 2 185 ? 135.635 165.607 189.721 1.00 34.39 185 ALA A CA 1
ATOM 3270 C C . ALA D 2 185 ? 134.780 166.070 188.548 1.00 32.34 185 ALA A C 1
ATOM 3271 O O . ALA D 2 185 ? 134.739 167.267 188.272 1.00 32.34 185 ALA A O 1
ATOM 3273 N N . PRO D 2 186 ? 134.070 165.179 187.851 1.00 31.34 186 PRO A N 1
ATOM 3274 C CA . PRO D 2 186 ? 133.207 165.537 186.743 1.00 30.35 186 PRO A CA 1
ATOM 3275 C C . PRO D 2 186 ? 131.863 166.091 187.196 1.00 30.35 186 PRO A C 1
ATOM 3276 O O . PRO D 2 186 ? 131.344 165.723 188.248 1.00 34.39 186 PRO A O 1
ATOM 3280 N N . VAL D 2 187 ? 131.259 166.960 186.383 1.00 29.38 187 VAL A N 1
ATOM 3281 C CA . VAL D 2 187 ? 129.937 167.503 186.633 1.00 29.38 187 VAL A CA 1
ATOM 3282 C C . VAL D 2 187 ? 128.901 166.533 186.081 1.00 31.34 187 VAL A C 1
ATOM 3283 O O . VAL D 2 187 ? 129.075 166.090 184.948 1.00 32.34 187 VAL A O 1
ATOM 3287 N N . PRO D 2 188 ? 127.843 166.145 186.798 1.00 33.36 188 PRO A N 1
ATOM 3288 C CA . PRO D 2 188 ? 126.831 165.244 186.281 1.00 34.39 188 PRO A CA 1
ATOM 3289 C C . PRO D 2 188 ? 125.948 165.905 185.230 1.00 34.39 188 PRO A C 1
ATOM 3290 O O . PRO D 2 188 ? 125.782 167.122 185.227 1.00 35.44 188 PRO A O 1
ATOM 3294 N N . PHE D 2 189 ? 125.302 165.122 184.363 1.00 35.44 189 PHE A N 1
ATOM 3295 C CA . PHE D 2 189 ? 124.464 165.641 183.299 1.00 36.51 189 PHE A CA 1
ATOM 3296 C C . PHE D 2 189 ? 123.342 166.556 183.768 1.00 39.80 189 PHE A C 1
ATOM 3297 O O . PHE D 2 189 ? 123.043 167.556 183.118 1.00 39.80 189 PHE A O 1
ATOM 3305 N N . GLU D 2 190 ? 122.713 166.240 184.902 1.00 42.07 190 GLU A N 1
ATOM 3306 C CA . GLU D 2 190 ? 121.621 167.019 185.452 1.00 43.23 190 GLU A CA 1
ATOM 3307 C C . GLU D 2 190 ? 122.076 168.431 185.792 1.00 42.07 190 GLU A C 1
ATOM 3308 O O . GLU D 2 190 ? 121.344 169.389 185.553 1.00 43.23 190 GLU A O 1
ATOM 3314 N N . GLU D 2 191 ? 123.302 168.596 186.295 1.00 37.59 191 GLU A N 1
ATOM 3315 C CA . GLU D 2 191 ? 123.849 169.903 186.600 1.00 36.51 191 GLU A CA 1
ATOM 3316 C C . GLU D 2 191 ? 124.214 170.645 185.321 1.00 34.39 191 GLU A C 1
ATOM 3317 O O . GLU D 2 191 ? 123.982 171.848 185.227 1.00 36.51 191 GLU A O 1
ATOM 3323 N N . VAL D 2 192 ? 124.720 169.957 184.295 1.00 33.36 192 VAL A N 1
ATOM 3324 C CA . VAL D 2 192 ? 125.044 170.598 183.034 1.00 31.34 192 VAL A CA 1
ATOM 3325 C C . VAL D 2 192 ? 123.792 171.102 182.330 1.00 32.34 192 VAL A C 1
ATOM 3326 O O . VAL D 2 192 ? 123.765 172.245 181.881 1.00 35.44 192 VAL A O 1
ATOM 3330 N N . ILE D 2 193 ? 122.732 170.294 182.247 1.00 35.44 193 ILE A N 1
ATOM 3331 C CA . ILE D 2 193 ? 121.519 170.671 181.549 1.00 36.51 193 ILE A CA 1
ATOM 3332 C C . ILE D 2 193 ? 120.628 171.610 182.353 1.00 42.07 193 ILE A C 1
ATOM 3333 O O . ILE D 2 193 ? 120.230 172.655 181.844 1.00 44.41 193 ILE A O 1
ATOM 3338 N N . ASP D 2 194 ? 120.337 171.288 183.616 1.00 43.23 194 ASP A N 1
ATOM 3339 C CA . ASP D 2 194 ? 119.404 172.040 184.432 1.00 45.60 194 ASP A CA 1
ATOM 3340 C C . ASP D 2 194 ? 119.961 173.257 185.158 1.00 43.23 194 ASP A C 1
ATOM 3341 O O . ASP D 2 194 ? 119.170 174.052 185.661 1.00 44.41 194 ASP A O 1
ATOM 3346 N N . LYS D 2 195 ? 121.281 173.447 185.226 1.00 39.80 195 LYS A N 1
ATOM 3347 C CA . LYS D 2 195 ? 121.879 174.587 185.894 1.00 38.69 195 LYS A CA 1
ATOM 3348 C C . LYS D 2 195 ? 122.892 175.333 185.038 1.00 36.51 195 LYS A C 1
ATOM 3349 O O . LYS D 2 195 ? 122.718 176.537 184.858 1.00 40.93 195 LYS A O 1
ATOM 3355 N N . ILE D 2 196 ? 123.876 174.662 184.436 1.00 33.36 196 ILE A N 1
ATOM 3356 C CA . ILE D 2 196 ? 124.856 175.351 183.617 1.00 31.34 196 ILE A CA 1
ATOM 3357 C C . ILE D 2 196 ? 124.226 175.880 182.336 1.00 33.36 196 ILE A C 1
ATOM 3358 O O . ILE D 2 196 ? 124.263 177.087 182.108 1.00 37.59 196 ILE A O 1
ATOM 3363 N N . ASN D 2 197 ? 123.589 175.051 181.507 1.00 35.44 197 ASN A N 1
ATOM 3364 C CA . ASN D 2 197 ? 122.980 175.540 180.285 1.00 37.59 197 ASN A CA 1
ATOM 3365 C C . ASN D 2 197 ? 121.706 176.335 180.531 1.00 43.23 197 ASN A C 1
ATOM 3366 O O . ASN D 2 197 ? 121.484 177.351 179.876 1.00 48.03 197 ASN A O 1
ATOM 3371 N N . ALA D 2 198 ? 120.850 175.906 181.462 1.00 45.60 198 ALA A N 1
ATOM 3372 C CA . ALA D 2 198 ? 119.592 176.585 181.703 1.00 46.81 198 ALA A CA 1
ATOM 3373 C C . ALA D 2 198 ? 119.713 177.942 182.384 1.00 48.03 198 ALA A C 1
ATOM 3374 O O . ALA D 2 198 ? 118.996 178.867 182.007 1.00 50.53 198 ALA A O 1
ATOM 3376 N N . LYS D 2 199 ? 120.621 178.095 183.352 1.00 46.81 199 LYS A N 1
ATOM 3377 C CA . LYS D 2 199 ? 120.755 179.292 184.160 1.00 48.03 199 LYS A CA 1
ATOM 3378 C C . LYS D 2 199 ? 122.126 179.954 184.180 1.00 45.60 199 LYS A C 1
ATOM 3379 O O . LYS D 2 199 ? 122.210 181.124 184.549 1.00 48.03 199 LYS A O 1
ATOM 3385 N N . GLY D 2 200 ? 123.202 179.263 183.797 1.00 43.23 200 GLY A N 1
ATOM 3386 C CA . GLY D 2 200 ? 124.552 179.789 183.844 1.00 42.07 200 GLY A CA 1
ATOM 3387 C C . GLY D 2 200 ? 125.154 179.743 185.242 1.00 42.07 200 GLY A C 1
ATOM 3388 O O . GLY D 2 200 ? 125.916 180.638 185.602 1.00 43.23 200 GLY A O 1
ATOM 3389 N N . VAL D 2 201 ? 124.810 178.726 186.036 1.00 42.07 201 VAL A N 1
ATOM 3390 C CA . VAL D 2 201 ? 125.262 178.542 187.402 1.00 43.23 201 VAL A CA 1
ATOM 3391 C C . VAL D 2 201 ? 125.626 177.101 187.732 1.00 42.07 201 VAL A C 1
ATOM 3392 O O . VAL D 2 201 ? 125.158 176.179 187.068 1.00 42.07 201 VAL A O 1
ATOM 3396 N N . CYS D 2 202 ? 126.423 176.885 188.781 1.00 40.93 202 CYS A N 1
ATOM 3397 C CA . CYS D 2 202 ? 126.798 175.584 189.300 1.00 39.80 202 CYS A CA 1
ATOM 3398 C C . CYS D 2 202 ? 126.383 175.450 190.758 1.00 39.80 202 CYS A C 1
ATOM 3399 O O . CYS D 2 202 ? 126.206 176.457 191.441 1.00 44.41 202 CYS A O 1
ATOM 3402 N N . ARG D 2 203 ? 126.245 174.227 191.277 1.00 40.93 203 ARG A N 1
ATOM 3403 C CA . ARG D 2 203 ? 125.968 173.996 192.682 1.00 43.23 203 ARG A CA 1
ATOM 3404 C C . ARG D 2 203 ? 127.266 174.102 193.470 1.00 45.60 203 ARG A C 1
ATOM 3405 O O . ARG D 2 203 ? 128.294 173.590 193.032 1.00 44.41 203 ARG A O 1
ATOM 3413 N N . SER D 2 204 ? 127.217 174.702 194.662 1.00 50.53 204 SER A N 1
ATOM 3414 C CA . SER D 2 204 ? 128.350 174.809 195.561 1.00 51.80 204 SER A CA 1
ATOM 3415 C C . SER D 2 204 ? 128.883 173.448 195.992 1.00 51.80 204 SER A C 1
ATOM 3416 O O . SER D 2 204 ? 130.060 173.304 196.313 1.00 51.80 204 SER A O 1
ATOM 3419 N N . THR D 2 205 ? 128.038 172.414 195.986 1.00 48.03 205 THR A N 1
ATOM 3420 C CA . THR D 2 205 ? 128.395 171.051 196.333 1.00 48.03 205 THR A CA 1
ATOM 3421 C C . THR D 2 205 ? 129.212 170.351 195.256 1.00 46.81 205 THR A C 1
ATOM 3422 O O . THR D 2 205 ? 128.990 170.536 194.061 1.00 44.41 205 THR A O 1
ATOM 3426 N N . ALA D 2 206 ? 130.118 169.471 195.687 1.00 46.81 206 ALA A N 1
ATOM 3427 C CA . ALA D 2 206 ? 130.952 168.671 194.811 1.00 45.60 206 ALA A CA 1
ATOM 3428 C C . ALA D 2 206 ? 131.306 167.340 195.460 1.00 48.03 206 ALA A C 1
ATOM 3429 O O . ALA D 2 206 ? 131.923 167.313 196.523 1.00 53.09 206 ALA A O 1
ATOM 3431 N N . LYS D 2 207 ? 130.902 166.222 194.852 1.00 50.53 207 LYS A N 1
ATOM 3432 C CA . LYS D 2 207 ? 131.231 164.900 195.351 1.00 54.39 207 LYS A CA 1
ATOM 3433 C C . LYS D 2 207 ? 132.656 164.538 194.955 1.00 55.71 207 LYS A C 1
ATOM 3434 O O . LYS D 2 207 ? 133.060 164.749 193.814 1.00 58.39 207 LYS A O 1
ATOM 3440 N N . TYR D 2 208 ? 133.412 163.971 195.897 1.00 59.76 208 TYR A N 1
ATOM 3441 C CA . TYR D 2 208 ? 134.795 163.564 195.740 1.00 61.14 208 TYR A CA 1
ATOM 3442 C C . TYR D 2 208 ? 135.063 162.301 196.549 1.00 65.38 208 TYR A C 1
ATOM 3443 O O . TYR D 2 208 ? 134.158 161.785 197.201 1.00 68.29 208 TYR A O 1
ATOM 3452 N N . VAL D 2 209 ? 136.289 161.773 196.506 1.00 69.76 209 VAL A N 1
ATOM 3453 C CA . VAL D 2 209 ? 136.661 160.560 197.208 1.00 74.29 209 VAL A CA 1
ATOM 3454 C C . VAL D 2 209 ? 137.946 160.743 198.004 1.00 80.54 209 VAL A C 1
ATOM 3455 O O . VAL D 2 209 ? 138.944 161.240 197.486 1.00 83.76 209 VAL A O 1
ATOM 3459 N N . ARG D 2 210 ? 137.933 160.302 199.264 1.00 87.04 210 ARG A N 1
ATOM 3460 C CA . ARG D 2 210 ? 139.048 160.314 200.192 1.00 97.28 210 ARG A CA 1
ATOM 3461 C C . ARG D 2 210 ? 139.046 158.987 200.940 1.00 99.04 210 ARG A C 1
ATOM 3462 O O . ARG D 2 210 ? 137.995 158.554 201.408 1.00 99.04 210 ARG A O 1
ATOM 3470 N N . ASN D 2 211 ? 140.199 158.321 201.029 1.00 108.08 211 ASN A N 1
ATOM 3471 C CA . ASN D 2 211 ? 140.359 157.027 201.664 1.00 115.59 211 ASN A CA 1
ATOM 3472 C C . ASN D 2 211 ? 139.374 155.996 201.125 1.00 115.59 211 ASN A C 1
ATOM 3473 O O . ASN D 2 211 ? 138.785 155.219 201.874 1.00 115.59 211 ASN A O 1
ATOM 3478 N N . ASN D 2 212 ? 139.157 156.008 199.808 1.00 115.59 212 ASN A N 1
ATOM 3479 C CA . ASN D 2 212 ? 138.243 155.173 199.051 1.00 119.45 212 ASN A CA 1
ATOM 3480 C C . ASN D 2 212 ? 136.761 155.336 199.365 1.00 109.93 212 ASN A C 1
ATOM 3481 O O . ASN D 2 212 ? 135.945 154.562 198.867 1.00 111.80 212 ASN A O 1
ATOM 3486 N N . MET D 2 213 ? 136.373 156.343 200.151 1.00 100.81 213 MET A N 1
ATOM 3487 C CA . MET D 2 213 ? 135.006 156.654 200.525 1.00 99.04 213 MET A CA 1
ATOM 3488 C C . MET D 2 213 ? 134.533 157.959 199.901 1.00 93.80 213 MET A C 1
ATOM 3489 O O . MET D 2 213 ? 135.301 158.912 199.781 1.00 87.04 213 MET A O 1
ATOM 3494 N N . GLU D 2 214 ? 133.261 158.020 199.500 1.00 88.71 214 GLU A N 1
ATOM 3495 C CA . GLU D 2 214 ? 132.669 159.219 198.938 1.00 85.39 214 GLU A CA 1
ATOM 3496 C C . GLU D 2 214 ? 132.382 160.264 200.008 1.00 78.95 214 GLU A C 1
ATOM 3497 O O . GLU D 2 214 ? 131.827 159.968 201.063 1.00 78.95 214 GLU A O 1
ATOM 3503 N N . THR D 2 215 ? 132.704 161.521 199.694 1.00 74.29 215 THR A N 1
ATOM 3504 C CA . THR D 2 215 ? 132.553 162.697 200.529 1.00 72.76 215 THR A CA 1
ATOM 3505 C C . THR D 2 215 ? 132.034 163.868 199.705 1.00 66.83 215 THR A C 1
ATOM 3506 O O . THR D 2 215 ? 132.198 163.885 198.487 1.00 65.38 215 THR A O 1
ATOM 3510 N N . THR D 2 216 ? 131.421 164.869 200.341 1.00 61.14 216 THR A N 1
ATOM 3511 C CA . THR D 2 216 ? 130.885 166.037 199.668 1.00 57.04 216 THR A CA 1
ATOM 3512 C C . THR D 2 216 ? 131.501 167.317 200.215 1.00 54.39 216 THR A C 1
ATOM 3513 O O . THR D 2 216 ? 131.442 167.568 201.417 1.00 57.04 216 THR A O 1
ATOM 3517 N N . ALA D 2 217 ? 132.114 168.116 199.339 1.00 51.80 217 ALA A N 1
ATOM 3518 C CA . ALA D 2 217 ? 132.713 169.396 199.664 1.00 53.09 217 ALA A CA 1
ATOM 3519 C C . ALA D 2 217 ? 131.748 170.542 199.390 1.00 53.09 217 ALA A C 1
ATOM 3520 O O . ALA D 2 217 ? 130.800 170.386 198.623 1.00 53.09 217 ALA A O 1
ATOM 3522 N N . PHE D 2 218 ? 132.011 171.710 199.979 1.00 53.09 218 PHE A N 1
ATOM 3523 C CA . PHE D 2 218 ? 131.218 172.917 199.846 1.00 54.39 218 PHE A CA 1
ATOM 3524 C C . PHE D 2 218 ? 132.097 174.161 199.853 1.00 54.39 218 PHE A C 1
ATOM 3525 O O . PHE D 2 218 ? 133.171 174.154 200.451 1.00 54.39 218 PHE A O 1
ATOM 3533 N N . HIS D 2 219 ? 131.666 175.258 199.225 1.00 54.39 219 HIS A N 1
ATOM 3534 C CA . HIS D 2 219 ? 132.411 176.502 199.258 1.00 55.71 219 HIS A CA 1
ATOM 3535 C C . HIS D 2 219 ? 132.430 177.043 200.682 1.00 61.14 219 HIS A C 1
ATOM 3536 O O . HIS D 2 219 ? 131.377 177.367 201.226 1.00 61.14 219 HIS A O 1
ATOM 3543 N N . ARG D 2 220 ? 133.613 177.125 201.297 1.00 65.38 220 ARG A N 1
ATOM 3544 C CA . ARG D 2 220 ? 133.837 177.624 202.641 1.00 68.29 220 ARG A CA 1
ATOM 3545 C C . ARG D 2 220 ? 132.918 176.999 203.682 1.00 66.83 220 ARG A C 1
ATOM 3546 O O . ARG D 2 220 ? 132.482 177.655 204.625 1.00 69.76 220 ARG A O 1
ATOM 3554 N N . ASP D 2 221 ? 132.603 175.714 203.499 1.00 66.83 221 ASP A N 1
ATOM 3555 C CA . ASP D 2 221 ? 131.733 174.906 204.331 1.00 68.29 221 ASP A CA 1
ATOM 3556 C C . ASP D 2 221 ? 130.302 175.407 204.476 1.00 68.29 221 ASP A C 1
ATOM 3557 O O . ASP D 2 221 ? 129.577 174.991 205.377 1.00 68.29 221 ASP A O 1
ATOM 3562 N N . ASP D 2 222 ? 129.856 176.307 203.596 1.00 66.83 222 ASP A N 1
ATOM 3563 C CA . ASP D 2 222 ? 128.513 176.851 203.542 1.00 68.29 222 ASP A CA 1
ATOM 3564 C C . ASP D 2 222 ? 127.519 175.851 202.964 1.00 69.76 222 ASP A C 1
ATOM 3565 O O . ASP D 2 222 ? 127.893 174.790 202.469 1.00 68.29 222 ASP A O 1
ATOM 3570 N N . HIS D 2 223 ? 126.219 176.151 203.009 1.00 71.25 223 HIS A N 1
ATOM 3571 C CA . HIS D 2 223 ? 125.159 175.320 202.472 1.00 72.76 223 HIS A CA 1
ATOM 3572 C C . HIS D 2 223 ? 125.116 175.323 200.950 1.00 71.25 223 HIS A C 1
ATOM 3573 O O . HIS D 2 223 ? 125.629 176.232 200.300 1.00 69.76 223 HIS A O 1
ATOM 3580 N N . GLU D 2 224 ? 124.471 174.320 200.348 1.00 69.76 224 GLU A N 1
ATOM 3581 C CA . GLU D 2 224 ? 124.322 174.219 198.909 1.00 69.76 224 GLU A CA 1
ATOM 3582 C C . GLU D 2 224 ? 123.616 175.450 198.357 1.00 66.83 224 GLU A C 1
ATOM 3583 O O . GLU D 2 224 ? 122.486 175.757 198.731 1.00 68.29 224 GLU A O 1
ATOM 3589 N N . THR D 2 225 ? 124.292 176.160 197.449 1.00 63.95 225 THR A N 1
ATOM 3590 C CA . THR D 2 225 ? 123.841 177.397 196.842 1.00 62.54 225 THR A CA 1
ATOM 3591 C C . THR D 2 225 ? 124.309 177.476 195.395 1.00 59.76 225 THR A C 1
ATOM 3592 O O . THR D 2 225 ? 125.352 176.919 195.059 1.00 61.14 225 THR A O 1
ATOM 3596 N N . ASP D 2 226 ? 123.548 178.143 194.524 1.00 55.71 226 ASP A N 1
ATOM 3597 C CA . ASP D 2 226 ? 123.902 178.330 193.130 1.00 54.39 226 ASP A CA 1
ATOM 3598 C C . ASP D 2 226 ? 124.946 179.427 192.970 1.00 51.80 226 ASP A C 1
ATOM 3599 O O . ASP D 2 226 ? 124.868 180.465 193.625 1.00 54.39 226 ASP A O 1
ATOM 3604 N N . MET D 2 227 ? 125.906 179.235 192.063 1.00 48.03 227 MET A N 1
ATOM 3605 C CA . MET D 2 227 ? 126.985 180.169 191.807 1.00 46.81 227 MET A CA 1
ATOM 3606 C C . MET D 2 227 ? 127.189 180.407 190.317 1.00 46.81 227 MET A C 1
ATOM 3607 O O . MET D 2 227 ? 127.383 179.459 189.560 1.00 46.81 227 MET A O 1
ATOM 3612 N N . GLU D 2 228 ? 127.145 181.666 189.874 1.00 49.27 228 GLU A N 1
ATOM 3613 C CA . GLU D 2 228 ? 127.313 182.037 188.482 1.00 50.53 228 GLU A CA 1
ATOM 3614 C C . GLU D 2 228 ? 128.767 182.022 188.029 1.00 49.27 228 GLU A C 1
ATOM 3615 O O . GLU D 2 228 ? 129.666 182.400 188.776 1.00 49.27 228 GLU A O 1
ATOM 3621 N N . LEU D 2 229 ? 129.001 181.569 186.795 1.00 45.60 229 LEU A N 1
ATOM 3622 C CA . LEU D 2 229 ? 130.319 181.484 186.197 1.00 42.07 229 LEU A CA 1
ATOM 3623 C C . LEU D 2 229 ? 130.696 182.779 185.489 1.00 43.23 229 LEU A C 1
ATOM 3624 O O . LEU D 2 229 ? 129.890 183.361 184.766 1.00 45.60 229 LEU A O 1
ATOM 3629 N N . LYS D 2 230 ? 131.961 183.178 185.638 1.00 45.60 230 LYS A N 1
ATOM 3630 C CA . LYS D 2 230 ? 132.542 184.378 185.068 1.00 44.41 230 LYS A CA 1
ATOM 3631 C C . LYS D 2 230 ? 133.643 184.006 184.084 1.00 43.23 230 LYS A C 1
ATOM 3632 O O . LYS D 2 230 ? 134.378 183.061 184.365 1.00 42.07 230 LYS A O 1
ATOM 3638 N N . PRO D 2 231 ? 133.779 184.693 182.946 1.00 40.93 231 PRO A N 1
ATOM 3639 C CA . PRO D 2 231 ? 134.805 184.375 181.973 1.00 42.07 231 PRO A CA 1
ATOM 3640 C C . PRO D 2 231 ? 136.207 184.558 182.538 1.00 43.23 231 PRO A C 1
ATOM 3641 O O . PRO D 2 231 ? 136.471 185.505 183.275 1.00 45.60 231 PRO A O 1
ATOM 3645 N N . ALA D 2 232 ? 137.119 183.648 182.187 1.00 45.60 232 ALA A N 1
ATOM 3646 C CA . ALA D 2 232 ? 138.499 183.685 182.631 1.00 48.03 232 ALA A CA 1
ATOM 3647 C C . ALA D 2 232 ? 139.251 184.859 182.017 1.00 54.39 232 ALA A C 1
ATOM 3648 O O . ALA D 2 232 ? 139.033 185.209 180.859 1.00 57.04 232 ALA A O 1
ATOM 3650 N N . LYS D 2 233 ? 140.179 185.446 182.776 1.00 61.14 233 LYS A N 1
ATOM 3651 C CA . LYS D 2 233 ? 140.939 186.612 182.366 1.00 65.38 233 LYS A CA 1
ATOM 3652 C C . LYS D 2 233 ? 141.950 186.334 181.262 1.00 59.76 233 LYS A C 1
ATOM 3653 O O . LYS D 2 233 ? 141.946 187.013 180.238 1.00 58.39 233 LYS A O 1
ATOM 3659 N N . VAL D 2 234 ? 142.805 185.327 181.457 1.00 53.09 234 VAL A N 1
ATOM 3660 C CA . VAL D 2 234 ? 143.880 184.950 180.558 1.00 49.27 234 VAL A CA 1
ATOM 3661 C C . VAL D 2 234 ? 143.457 184.196 179.304 1.00 49.27 234 VAL A C 1
ATOM 3662 O O . VAL D 2 234 ? 144.244 184.071 178.368 1.00 48.03 234 VAL A O 1
ATOM 3666 N N . ALA D 2 235 ? 142.219 183.701 179.243 1.00 49.27 235 ALA A N 1
ATOM 3667 C CA . ALA D 2 235 ? 141.725 182.927 178.121 1.00 49.27 235 ALA A CA 1
ATOM 3668 C C . ALA D 2 235 ? 141.689 183.689 176.802 1.00 48.03 235 ALA A C 1
ATOM 3669 O O . ALA D 2 235 ? 141.253 184.835 176.721 1.00 49.27 235 ALA A O 1
ATOM 3671 N N . THR D 2 236 ? 142.130 183.008 175.742 1.00 46.81 236 THR A N 1
ATOM 3672 C CA . THR D 2 236 ? 142.170 183.482 174.373 1.00 44.41 236 THR A CA 1
ATOM 3673 C C . THR D 2 236 ? 140.772 183.633 173.790 1.00 49.27 236 THR A C 1
ATOM 3674 O O . THR D 2 236 ? 139.856 182.924 174.200 1.00 54.39 236 THR A O 1
ATOM 3678 N N . ARG D 2 237 ? 140.594 184.485 172.777 1.00 51.80 237 ARG A N 1
ATOM 3679 C CA . ARG D 2 237 ? 139.323 184.694 172.108 1.00 57.04 237 ARG A CA 1
ATOM 3680 C C . ARG D 2 237 ? 138.705 183.414 171.561 1.00 53.09 237 ARG A C 1
ATOM 3681 O O . ARG D 2 237 ? 137.483 183.285 171.549 1.00 53.09 237 ARG A O 1
ATOM 3689 N N . THR D 2 238 ? 139.526 182.458 171.119 1.00 48.03 238 THR A N 1
ATOM 3690 C CA . THR D 2 238 ? 139.070 181.180 170.606 1.00 48.03 238 THR A CA 1
ATOM 3691 C C . THR D 2 238 ? 138.828 180.167 171.716 1.00 45.60 238 THR A C 1
ATOM 3692 O O . THR D 2 238 ? 137.701 179.710 171.891 1.00 46.81 238 THR A O 1
ATOM 3696 N N . SER D 2 239 ? 139.854 179.819 172.497 1.00 42.07 239 SER A N 1
ATOM 3697 C CA . SER D 2 239 ? 139.785 178.878 173.599 1.00 42.07 239 SER A CA 1
ATOM 3698 C C . SER D 2 239 ? 139.141 179.468 174.847 1.00 42.07 239 SER A C 1
ATOM 3699 O O . SER D 2 239 ? 139.767 179.544 175.902 1.00 44.41 239 SER A O 1
ATOM 3702 N N . ARG D 2 240 ? 137.887 179.916 174.747 1.00 39.80 240 ARG A N 1
ATOM 3703 C CA . ARG D 2 240 ? 137.127 180.532 175.818 1.00 37.59 240 ARG A CA 1
ATOM 3704 C C . ARG D 2 240 ? 136.902 179.600 177.001 1.00 34.39 240 ARG A C 1
ATOM 3705 O O . ARG D 2 240 ? 136.858 178.382 176.841 1.00 35.44 240 ARG A O 1
ATOM 3713 N N . GLY D 2 241 ? 136.722 180.176 178.191 1.00 33.36 241 GLY A N 1
ATOM 3714 C CA . GLY D 2 241 ? 136.497 179.447 179.424 1.00 31.34 241 GLY A CA 1
ATOM 3715 C C . GLY D 2 241 ? 135.873 180.305 180.514 1.00 31.34 241 GLY A C 1
ATOM 3716 O O . GLY D 2 241 ? 135.979 181.530 180.483 1.00 36.51 241 GLY A O 1
ATOM 3717 N N . TRP D 2 242 ? 135.250 179.656 181.500 1.00 30.35 242 TRP A N 1
ATOM 3718 C CA . TRP D 2 242 ? 134.553 180.279 182.609 1.00 31.34 242 TRP A CA 1
ATOM 3719 C C . TRP D 2 242 ? 134.748 179.505 183.905 1.00 31.34 242 TRP A C 1
ATOM 3720 O O . TRP D 2 242 ? 134.977 178.297 183.881 1.00 32.34 242 TRP A O 1
ATOM 3731 N N . HIS D 2 243 ? 134.621 180.180 185.050 1.00 34.39 243 HIS A N 1
ATOM 3732 C CA . HIS D 2 243 ? 134.742 179.579 186.364 1.00 35.44 243 HIS A CA 1
ATOM 3733 C C . HIS D 2 243 ? 133.972 180.357 187.423 1.00 36.51 243 HIS A C 1
ATOM 3734 O O . HIS D 2 243 ? 133.666 181.532 187.231 1.00 39.80 243 HIS A O 1
ATOM 3741 N N . THR D 2 244 ? 133.667 179.724 188.558 1.00 38.69 244 THR A N 1
ATOM 3742 C CA . THR D 2 244 ? 132.940 180.364 189.638 1.00 40.93 244 THR A CA 1
ATOM 3743 C C . THR D 2 244 ? 133.768 181.262 190.548 1.00 45.60 244 THR A C 1
ATOM 3744 O O . THR D 2 244 ? 133.254 182.299 190.961 1.00 49.27 244 THR A O 1
ATOM 3748 N N . THR D 2 245 ? 135.015 180.917 190.879 1.00 48.03 245 THR A N 1
ATOM 3749 C CA . THR D 2 245 ? 135.851 181.687 191.782 1.00 53.09 245 THR A CA 1
ATOM 3750 C C . THR D 2 245 ? 136.935 182.508 191.095 1.00 59.76 245 THR A C 1
ATOM 3751 O O . THR D 2 245 ? 137.289 182.253 189.946 1.00 61.14 245 THR A O 1
ATOM 3755 N N . ASP D 2 246 ? 137.501 183.468 191.832 1.00 74.29 246 ASP A N 1
ATOM 3756 C CA . ASP D 2 246 ? 138.570 184.372 191.448 1.00 85.39 246 ASP A CA 1
ATOM 3757 C C . ASP D 2 246 ? 138.320 185.168 190.173 1.00 95.53 246 ASP A C 1
ATOM 3758 O O . ASP D 2 246 ? 137.187 185.661 189.986 1.00 93.80 246 ASP A O 1
ATOM 3763 N N . THR D 2 263 ? 138.241 174.857 199.804 1.00 63.95 263 THR A N 1
ATOM 3764 C CA . THR D 2 263 ? 137.384 175.515 198.803 1.00 63.95 263 THR A CA 1
ATOM 3765 C C . THR D 2 263 ? 136.995 174.556 197.687 1.00 59.76 263 THR A C 1
ATOM 3766 O O . THR D 2 263 ? 137.440 173.410 197.666 1.00 57.04 263 THR A O 1
ATOM 3770 N N . VAL D 2 264 ? 136.132 175.011 196.775 1.00 54.39 264 VAL A N 1
ATOM 3771 C CA . VAL D 2 264 ? 135.605 174.311 195.619 1.00 48.03 264 VAL A CA 1
ATOM 3772 C C . VAL D 2 264 ? 135.496 175.298 194.463 1.00 45.60 264 VAL A C 1
ATOM 3773 O O . VAL D 2 264 ? 135.327 176.490 194.710 1.00 50.53 264 VAL A O 1
ATOM 3777 N N . ASN D 2 265 ? 135.622 174.867 193.206 1.00 42.07 265 ASN A N 1
ATOM 3778 C CA . ASN D 2 265 ? 135.479 175.729 192.049 1.00 42.07 265 ASN A CA 1
ATOM 3779 C C . ASN D 2 265 ? 134.956 174.974 190.835 1.00 39.80 265 ASN A C 1
ATOM 3780 O O . ASN D 2 265 ? 135.524 173.960 190.438 1.00 40.93 265 ASN A O 1
ATOM 3785 N N . CYS D 2 266 ? 133.855 175.449 190.246 1.00 38.69 266 CYS A N 1
ATOM 3786 C CA . CYS D 2 266 ? 133.263 174.898 189.043 1.00 35.44 266 CYS A CA 1
ATOM 3787 C C . CYS D 2 266 ? 133.928 175.540 187.834 1.00 33.36 266 CYS A C 1
ATOM 3788 O O . CYS D 2 266 ? 134.047 176.763 187.791 1.00 36.51 266 CYS A O 1
ATOM 3791 N N . ILE D 2 267 ? 134.342 174.744 186.845 1.00 31.34 267 ILE A N 1
ATOM 3792 C CA . ILE D 2 267 ? 135.038 175.187 185.652 1.00 30.35 267 ILE A CA 1
ATOM 3793 C C . ILE D 2 267 ? 134.375 174.638 184.396 1.00 27.48 267 ILE A C 1
ATOM 3794 O O . ILE D 2 267 ? 133.934 173.491 184.372 1.00 29.38 267 ILE A O 1
ATOM 3799 N N . VAL D 2 268 ? 134.333 175.448 183.336 1.00 27.48 268 VAL A N 1
ATOM 3800 C CA . VAL D 2 268 ? 133.791 175.114 182.033 1.00 25.65 268 VAL A CA 1
ATOM 3801 C C . VAL D 2 268 ? 134.739 175.657 180.974 1.00 25.65 268 VAL A C 1
ATOM 3802 O O . VAL D 2 268 ? 135.023 176.852 180.987 1.00 30.35 268 VAL A O 1
ATOM 3806 N N . GLU D 2 269 ? 135.228 174.831 180.046 1.00 27.48 269 GLU A N 1
ATOM 3807 C CA . GLU D 2 269 ? 136.166 175.254 179.024 1.00 28.42 269 GLU A CA 1
ATOM 3808 C C . GLU D 2 269 ? 135.813 174.703 177.650 1.00 28.42 269 GLU A C 1
ATOM 3809 O O . GLU D 2 269 ? 135.440 173.538 177.528 1.00 30.35 269 GLU A O 1
ATOM 3815 N N . GLU D 2 270 ? 135.931 175.526 176.606 1.00 30.35 270 GLU A N 1
ATOM 3816 C CA . GLU D 2 270 ? 135.702 175.116 175.234 1.00 31.34 270 GLU A CA 1
ATOM 3817 C C . GLU D 2 270 ? 137.055 174.867 174.582 1.00 31.34 270 GLU A C 1
ATOM 3818 O O . GLU D 2 270 ? 137.891 175.767 174.535 1.00 33.36 270 GLU A O 1
ATOM 3824 N N . VAL D 2 271 ? 137.289 173.658 174.065 1.00 31.34 271 VAL A N 1
ATOM 3825 C CA . VAL D 2 271 ? 138.543 173.223 173.479 1.00 29.38 271 VAL A CA 1
ATOM 3826 C C . VAL D 2 271 ? 138.382 172.542 172.128 1.00 28.42 271 VAL A C 1
ATOM 3827 O O . VAL D 2 271 ? 137.329 171.994 171.806 1.00 29.38 271 VAL A O 1
ATOM 3831 N N . ASP D 2 272 ? 139.447 172.579 171.326 1.00 29.38 272 ASP A N 1
ATOM 3832 C CA . ASP D 2 272 ? 139.506 171.892 170.050 1.00 29.38 272 ASP A CA 1
ATOM 3833 C C . ASP D 2 272 ? 139.598 170.390 170.278 1.00 27.48 272 ASP A C 1
ATOM 3834 O O . ASP D 2 272 ? 140.225 169.936 171.233 1.00 27.48 272 ASP A O 1
ATOM 3839 N N . ALA D 2 273 ? 139.039 169.600 169.359 1.00 27.48 273 ALA A N 1
ATOM 3840 C CA . ALA D 2 273 ? 139.081 168.151 169.381 1.00 25.65 273 ALA A CA 1
ATOM 3841 C C . ALA D 2 273 ? 139.333 167.637 167.971 1.00 26.56 273 ALA A C 1
ATOM 3842 O O . ALA D 2 273 ? 138.900 168.270 167.010 1.00 29.38 273 ALA A O 1
ATOM 3844 N N . ARG D 2 274 ? 140.004 166.494 167.811 1.00 26.56 274 ARG A N 1
ATOM 3845 C CA . ARG D 2 274 ? 140.305 165.917 166.515 1.00 24.76 274 ARG A CA 1
ATOM 3846 C C . ARG D 2 274 ? 140.094 164.410 166.491 1.00 24.76 274 ARG A C 1
ATOM 3847 O O . ARG D 2 274 ? 140.494 163.724 167.428 1.00 24.76 274 ARG A O 1
ATOM 3855 N N . SER D 2 275 ? 139.518 163.899 165.401 1.00 24.76 275 SER A N 1
ATOM 3856 C CA . SER D 2 275 ? 139.290 162.489 165.154 1.00 23.88 275 SER A CA 1
ATOM 3857 C C . SER D 2 275 ? 139.789 162.154 163.756 1.00 24.76 275 SER A C 1
ATOM 3858 O O . SER D 2 275 ? 139.575 162.949 162.844 1.00 28.42 275 SER A O 1
ATOM 3861 N N . VAL D 2 276 ? 140.466 161.023 163.546 1.00 26.56 276 VAL A N 1
ATOM 3862 C CA . VAL D 2 276 ? 140.986 160.618 162.254 1.00 26.56 276 VAL A CA 1
ATOM 3863 C C . VAL D 2 276 ? 140.459 159.241 161.877 1.00 28.42 276 VAL A C 1
ATOM 3864 O O . VAL D 2 276 ? 140.069 158.481 162.761 1.00 30.35 276 VAL A O 1
ATOM 3868 N N . TYR D 2 277 ? 140.441 158.898 160.587 1.00 30.35 277 TYR A N 1
ATOM 3869 C CA . TYR D 2 277 ? 139.906 157.637 160.114 1.00 30.35 277 TYR A CA 1
ATOM 3870 C C . TYR D 2 277 ? 140.426 156.443 160.904 1.00 30.35 277 TYR A C 1
ATOM 3871 O O . TYR D 2 277 ? 141.634 156.386 161.126 1.00 31.34 277 TYR A O 1
ATOM 3880 N N . PRO D 2 278 ? 139.614 155.457 161.296 1.00 29.38 278 PRO A N 1
ATOM 3881 C CA . PRO D 2 278 ? 138.196 155.260 161.063 1.00 29.38 278 PRO A CA 1
ATOM 3882 C C . PRO D 2 278 ? 137.228 155.994 161.982 1.00 30.35 278 PRO A C 1
ATOM 3883 O O . PRO D 2 278 ? 136.044 155.664 161.999 1.00 31.34 278 PRO A O 1
ATOM 3887 N N . TYR D 2 279 ? 137.678 156.992 162.747 1.00 30.35 279 TYR A N 1
ATOM 3888 C CA . TYR D 2 279 ? 136.874 157.781 163.660 1.00 29.38 279 TYR A CA 1
ATOM 3889 C C . TYR D 2 279 ? 136.311 157.032 164.860 1.00 28.42 279 TYR A C 1
ATOM 3890 O O . TYR D 2 279 ? 135.166 157.241 165.255 1.00 28.42 279 TYR A O 1
ATOM 3899 N N . ASP D 2 280 ? 137.096 156.136 165.462 1.00 29.38 280 ASP A N 1
ATOM 3900 C CA . ASP D 2 280 ? 136.719 155.395 166.650 1.00 28.42 280 ASP A CA 1
ATOM 3901 C C . ASP D 2 280 ? 136.978 156.156 167.943 1.00 28.42 280 ASP A C 1
ATOM 3902 O O . ASP D 2 280 ? 136.358 155.865 168.963 1.00 28.42 280 ASP A O 1
ATOM 3907 N N . GLU D 2 281 ? 137.891 157.130 167.940 1.00 27.48 281 GLU A N 1
ATOM 3908 C CA . GLU D 2 281 ? 138.245 157.950 169.082 1.00 24.76 281 GLU A CA 1
ATOM 3909 C C . GLU D 2 281 ? 138.433 159.403 168.670 1.00 23.88 281 GLU A C 1
ATOM 3910 O O . GLU D 2 281 ? 138.475 159.736 167.488 1.00 26.56 281 GLU A O 1
ATOM 3916 N N . PHE D 2 282 ? 138.628 160.273 169.663 1.00 23.02 282 PHE A N 1
ATOM 3917 C CA . PHE D 2 282 ? 139.021 161.649 169.439 1.00 23.02 282 PHE A CA 1
ATOM 3918 C C . PHE D 2 282 ? 139.948 162.093 170.561 1.00 21.35 282 PHE A C 1
ATOM 3919 O O . PHE D 2 282 ? 139.908 161.547 171.661 1.00 23.88 282 PHE A O 1
ATOM 3927 N N . VAL D 2 283 ? 140.830 163.050 170.265 1.00 22.18 283 VAL A N 1
ATOM 3928 C CA . VAL D 2 283 ? 141.764 163.620 171.216 1.00 19.74 283 VAL A CA 1
ATOM 3929 C C . VAL D 2 283 ? 141.372 165.068 171.472 1.00 21.35 283 VAL A C 1
ATOM 3930 O O . VAL D 2 283 ? 140.911 165.747 170.557 1.00 25.65 283 VAL A O 1
ATOM 3934 N N . LEU D 2 284 ? 141.506 165.538 172.714 1.00 23.02 284 LEU A N 1
ATOM 3935 C CA . LEU D 2 284 ? 141.205 166.898 173.116 1.00 23.02 284 LEU A CA 1
ATOM 3936 C C . LEU D 2 284 ? 142.471 167.743 173.101 1.00 23.88 284 LEU A C 1
ATOM 3937 O O . LEU D 2 284 ? 143.573 167.216 173.234 1.00 25.65 284 LEU A O 1
ATOM 3942 N N . ALA D 2 285 ? 142.361 169.072 173.036 1.00 25.65 285 ALA A N 1
ATOM 3943 C CA . ALA D 2 285 ? 143.513 169.952 173.066 1.00 25.65 285 ALA A CA 1
ATOM 3944 C C . ALA D 2 285 ? 144.362 169.824 174.324 1.00 28.42 285 ALA A C 1
ATOM 3945 O O . ALA D 2 285 ? 145.477 170.340 174.374 1.00 32.34 285 ALA A O 1
ATOM 3947 N N . THR D 2 286 ? 143.867 169.155 175.368 1.00 28.42 286 THR A N 1
ATOM 3948 C CA . THR D 2 286 ? 144.568 168.883 176.608 1.00 28.42 286 THR A CA 1
ATOM 3949 C C . THR D 2 286 ? 145.530 167.707 176.506 1.00 28.42 286 THR A C 1
ATOM 3950 O O . THR D 2 286 ? 146.287 167.458 177.442 1.00 31.34 286 THR A O 1
ATOM 3954 N N . GLY D 2 287 ? 145.513 166.974 175.391 1.00 28.42 287 GLY A N 1
ATOM 3955 C CA . GLY D 2 287 ? 146.322 165.797 175.143 1.00 27.48 287 GLY A CA 1
ATOM 3956 C C . GLY D 2 287 ? 145.644 164.497 175.555 1.00 28.42 287 GLY A C 1
ATOM 3957 O O . GLY D 2 287 ? 146.223 163.432 175.353 1.00 30.35 287 GLY A O 1
ATOM 3958 N N . ASP D 2 288 ? 144.437 164.549 176.123 1.00 29.38 288 ASP A N 1
ATOM 3959 C CA . ASP D 2 288 ? 143.678 163.392 176.557 1.00 28.42 288 ASP A CA 1
ATOM 3960 C C . ASP D 2 288 ? 142.792 162.807 175.466 1.00 26.56 288 ASP A C 1
ATOM 3961 O O . ASP D 2 288 ? 142.171 163.530 174.689 1.00 24.76 288 ASP A O 1
ATOM 3966 N N . PHE D 2 289 ? 142.698 161.476 175.429 1.00 24.76 289 PHE A N 1
ATOM 3967 C CA . PHE D 2 289 ? 141.871 160.732 174.500 1.00 23.02 289 PHE A CA 1
ATOM 3968 C C . PHE D 2 289 ? 140.511 160.390 175.091 1.00 22.18 289 PHE A C 1
ATOM 3969 O O . PHE D 2 289 ? 140.361 160.236 176.301 1.00 25.65 289 PHE A O 1
ATOM 3977 N N . VAL D 2 290 ? 139.533 160.200 174.203 1.00 20.54 290 VAL A N 1
ATOM 3978 C CA . VAL D 2 290 ? 138.185 159.773 174.523 1.00 18.96 290 VAL A CA 1
ATOM 3979 C C . VAL D 2 290 ? 137.912 158.588 173.608 1.00 18.96 290 VAL A C 1
ATOM 3980 O O . VAL D 2 290 ? 137.857 158.745 172.390 1.00 20.54 290 VAL A O 1
ATOM 3984 N N . TYR D 2 291 ? 137.756 157.386 174.165 1.00 21.35 291 TYR A N 1
ATOM 3985 C CA . TYR D 2 291 ? 137.592 156.159 173.411 1.00 22.18 291 TYR A CA 1
ATOM 3986 C C . TYR D 2 291 ? 136.158 155.885 172.981 1.00 23.02 291 TYR A C 1
ATOM 3987 O O . TYR D 2 291 ? 135.573 154.854 173.309 1.00 23.88 291 TYR A O 1
ATOM 3996 N N . MET D 2 292 ? 135.580 156.850 172.262 1.00 23.02 292 MET A N 1
ATOM 3997 C CA . MET D 2 292 ? 134.240 156.811 171.711 1.00 23.02 292 MET A CA 1
ATOM 3998 C C . MET D 2 292 ? 134.200 157.586 170.402 1.00 23.02 292 MET A C 1
ATOM 3999 O O . MET D 2 292 ? 134.849 158.625 170.298 1.00 25.65 292 MET A O 1
ATOM 4004 N N . SER D 2 293 ? 133.436 157.140 169.402 1.00 25.65 293 SER A N 1
ATOM 4005 C CA . SER D 2 293 ? 133.368 157.830 168.129 1.00 25.65 293 SER A CA 1
ATOM 4006 C C . SER D 2 293 ? 132.641 159.165 168.214 1.00 26.56 293 SER A C 1
ATOM 4007 O O . SER D 2 293 ? 131.565 159.197 168.806 1.00 29.38 293 SER A O 1
ATOM 4010 N N . PRO D 2 294 ? 133.106 160.248 167.586 1.00 24.76 294 PRO A N 1
ATOM 4011 C CA . PRO D 2 294 ? 132.398 161.513 167.610 1.00 24.76 294 PRO A CA 1
ATOM 4012 C C . PRO D 2 294 ? 131.005 161.432 167.003 1.00 27.48 294 PRO A C 1
ATOM 4013 O O . PRO D 2 294 ? 130.170 162.292 167.278 1.00 29.38 294 PRO A O 1
ATOM 4017 N N . PHE D 2 295 ? 130.754 160.417 166.173 1.00 28.42 295 PHE A N 1
ATOM 4018 C CA . PHE D 2 295 ? 129.506 160.170 165.480 1.00 28.42 295 PHE A CA 1
ATOM 4019 C C . PHE D 2 295 ? 128.558 159.234 166.218 1.00 30.35 295 PHE A C 1
ATOM 4020 O O . PHE D 2 295 ? 127.455 158.996 165.729 1.00 34.39 295 PHE A O 1
ATOM 4028 N N . TYR D 2 296 ? 128.948 158.689 167.373 1.00 31.34 296 TYR A N 1
ATOM 4029 C CA . TYR D 2 296 ? 128.109 157.812 168.166 1.00 30.35 296 TYR A CA 1
ATOM 4030 C C . TYR D 2 296 ? 126.864 158.540 168.652 1.00 30.35 296 TYR A C 1
ATOM 4031 O O . TYR D 2 296 ? 126.899 159.739 168.920 1.00 32.34 296 TYR A O 1
ATOM 4040 N N . GLY D 2 297 ? 125.746 157.827 168.806 1.00 32.34 297 GLY A N 1
ATOM 4041 C CA . GLY D 2 297 ? 124.486 158.383 169.258 1.00 33.36 297 GLY A CA 1
ATOM 4042 C C . GLY D 2 297 ? 123.361 157.360 169.194 1.00 35.44 297 GLY A C 1
ATOM 4043 O O . GLY D 2 297 ? 123.546 156.280 168.637 1.00 37.59 297 GLY A O 1
ATOM 4044 N N . TYR D 2 298 ? 122.191 157.681 169.750 1.00 38.69 298 TYR A N 1
ATOM 4045 C CA . TYR D 2 298 ? 121.042 156.795 169.746 1.00 39.80 298 TYR A CA 1
ATOM 4046 C C . TYR D 2 298 ? 120.318 156.749 168.408 1.00 43.23 298 TYR A C 1
ATOM 4047 O O . TYR D 2 298 ? 119.482 155.872 168.197 1.00 45.60 298 TYR A O 1
ATOM 4056 N N . ARG D 2 299 ? 120.613 157.678 167.496 1.00 45.60 299 ARG A N 1
ATOM 4057 C CA . ARG D 2 299 ? 120.051 157.737 166.161 1.00 49.27 299 ARG A CA 1
ATOM 4058 C C . ARG D 2 299 ? 120.375 156.457 165.402 1.00 53.09 299 ARG A C 1
ATOM 4059 O O . ARG D 2 299 ? 121.432 155.864 165.606 1.00 51.80 299 ARG A O 1
ATOM 4067 N N . GLU D 2 300 ? 119.503 156.051 164.476 1.00 57.04 300 GLU A N 1
ATOM 4068 C CA . GLU D 2 300 ? 119.601 154.805 163.741 1.00 61.14 300 GLU A CA 1
ATOM 4069 C C . GLU D 2 300 ? 120.977 154.461 163.185 1.00 57.04 300 GLU A C 1
ATOM 4070 O O . GLU D 2 300 ? 121.537 153.428 163.547 1.00 54.39 300 GLU A O 1
ATOM 4076 N N . GLY D 2 301 ? 121.572 155.321 162.355 1.00 50.53 301 GLY A N 1
ATOM 4077 C CA . GLY D 2 301 ? 122.877 155.067 161.776 1.00 48.03 301 GLY A CA 1
ATOM 4078 C C . GLY D 2 301 ? 124.063 155.243 162.716 1.00 45.60 301 GLY A C 1
ATOM 4079 O O . GLY D 2 301 ? 125.193 154.997 162.297 1.00 46.81 301 GLY A O 1
ATOM 4080 N N . SER D 2 302 ? 123.851 155.651 163.969 1.00 43.23 302 SER A N 1
ATOM 4081 C CA . SER D 2 302 ? 124.897 155.938 164.930 1.00 39.80 302 SER A CA 1
ATOM 4082 C C . SER D 2 302 ? 125.056 154.954 166.080 1.00 38.69 302 SER A C 1
ATOM 4083 O O . SER D 2 302 ? 126.153 154.853 166.625 1.00 38.69 302 SER A O 1
ATOM 4086 N N . HIS D 2 303 ? 124.025 154.192 166.454 1.00 42.07 303 HIS A N 1
ATOM 4087 C CA . HIS D 2 303 ? 124.137 153.270 167.568 1.00 42.07 303 HIS A CA 1
ATOM 4088 C C . HIS D 2 303 ? 125.081 152.100 167.321 1.00 40.93 303 HIS A C 1
ATOM 4089 O O . HIS D 2 303 ? 125.330 151.306 168.226 1.00 44.41 303 HIS A O 1
ATOM 4096 N N . THR D 2 304 ? 125.621 151.970 166.107 1.00 40.93 304 THR A N 1
ATOM 4097 C CA . THR D 2 304 ? 126.568 150.954 165.689 1.00 40.93 304 THR A CA 1
ATOM 4098 C C . THR D 2 304 ? 128.010 151.444 165.663 1.00 38.69 304 THR A C 1
ATOM 4099 O O . THR D 2 304 ? 128.906 150.661 165.358 1.00 42.07 304 THR A O 1
ATOM 4103 N N . GLU D 2 305 ? 128.274 152.725 165.930 1.00 36.51 305 GLU A N 1
ATOM 4104 C CA . GLU D 2 305 ? 129.614 153.278 165.991 1.00 33.36 305 GLU A CA 1
ATOM 4105 C C . GLU D 2 305 ? 130.364 152.750 167.207 1.00 32.34 305 GLU A C 1
ATOM 4106 O O . GLU D 2 305 ? 129.790 152.089 168.070 1.00 36.51 305 GLU A O 1
ATOM 4112 N N . HIS D 2 306 ? 131.664 153.027 167.327 1.00 30.35 306 HIS A N 1
ATOM 4113 C CA . HIS D 2 306 ? 132.447 152.550 168.450 1.00 28.42 306 HIS A CA 1
ATOM 4114 C C . HIS D 2 306 ? 132.258 153.335 169.741 1.00 26.56 306 HIS A C 1
ATOM 4115 O O . HIS D 2 306 ? 132.125 154.557 169.726 1.00 27.48 306 HIS A O 1
ATOM 4122 N N . THR D 2 307 ? 132.295 152.618 170.867 1.00 26.56 307 THR A N 1
ATOM 4123 C CA . THR D 2 307 ? 132.247 153.134 172.221 1.00 25.65 307 THR A CA 1
ATOM 4124 C C . THR D 2 307 ? 132.844 152.124 173.191 1.00 24.76 307 THR A C 1
ATOM 4125 O O . THR D 2 307 ? 132.562 150.933 173.084 1.00 27.48 307 THR A O 1
ATOM 4129 N N . SER D 2 308 ? 133.662 152.593 174.136 1.00 23.88 308 SER A N 1
ATOM 4130 C CA . SER D 2 308 ? 134.259 151.762 175.164 1.00 24.76 308 SER A CA 1
ATOM 4131 C C . SER D 2 308 ? 133.560 151.869 176.512 1.00 25.65 308 SER A C 1
ATOM 4132 O O . SER D 2 308 ? 133.873 151.082 177.402 1.00 28.42 308 SER A O 1
ATOM 4135 N N . TYR D 2 309 ? 132.635 152.815 176.689 1.00 26.56 309 TYR A N 1
ATOM 4136 C CA . TYR D 2 309 ? 131.971 153.120 177.942 1.00 25.65 309 TYR A CA 1
ATOM 4137 C C . TYR D 2 309 ? 130.581 152.521 178.104 1.00 26.56 309 TYR A C 1
ATOM 4138 O O . TYR D 2 309 ? 129.849 152.380 177.127 1.00 29.38 309 TYR A O 1
ATOM 4147 N N . ALA D 2 310 ? 130.181 152.213 179.340 1.00 28.42 310 ALA A N 1
ATOM 4148 C CA . ALA D 2 310 ? 128.848 151.716 179.621 1.00 28.42 310 ALA A CA 1
ATOM 4149 C C . ALA D 2 310 ? 127.798 152.761 179.271 1.00 29.38 310 ALA A C 1
ATOM 4150 O O . ALA D 2 310 ? 128.052 153.956 179.408 1.00 31.34 310 ALA A O 1
ATOM 4152 N N . ALA D 2 311 ? 126.584 152.337 178.912 1.00 32.34 311 ALA A N 1
ATOM 4153 C CA . ALA D 2 311 ? 125.499 153.224 178.541 1.00 32.34 311 ALA A CA 1
ATOM 4154 C C . ALA D 2 311 ? 125.168 154.276 179.591 1.00 33.36 311 ALA A C 1
ATOM 4155 O O . ALA D 2 311 ? 124.734 155.377 179.259 1.00 35.44 311 ALA A O 1
ATOM 4157 N N . ASP D 2 312 ? 125.409 153.985 180.871 1.00 34.39 312 ASP A N 1
ATOM 4158 C CA . ASP D 2 312 ? 125.176 154.886 181.983 1.00 34.39 312 ASP A CA 1
ATOM 4159 C C . ASP D 2 312 ? 126.081 156.111 181.978 1.00 33.36 312 ASP A C 1
ATOM 4160 O O . ASP D 2 312 ? 125.771 157.102 182.636 1.00 35.44 312 ASP A O 1
ATOM 4165 N N . ARG D 2 313 ? 127.203 156.062 181.256 1.00 31.34 313 ARG A N 1
ATOM 4166 C CA . ARG D 2 313 ? 128.161 157.145 181.138 1.00 29.38 313 ARG A CA 1
ATOM 4167 C C . ARG D 2 313 ? 127.917 158.064 179.949 1.00 29.38 313 ARG A C 1
ATOM 4168 O O . ARG D 2 313 ? 128.671 159.023 179.803 1.00 29.38 313 ARG A O 1
ATOM 4176 N N . PHE D 2 314 ? 126.903 157.817 179.117 1.00 29.38 314 PHE A N 1
ATOM 4177 C CA . PHE D 2 314 ? 126.602 158.622 177.949 1.00 28.42 314 PHE A CA 1
ATOM 4178 C C . PHE D 2 314 ? 125.139 159.041 177.903 1.00 30.35 314 PHE A C 1
ATOM 4179 O O . PHE D 2 314 ? 124.254 158.288 178.304 1.00 33.36 314 PHE A O 1
ATOM 4187 N N . LYS D 2 315 ? 124.884 160.246 177.387 1.00 31.34 315 LYS A N 1
ATOM 4188 C CA . LYS D 2 315 ? 123.564 160.827 177.237 1.00 32.34 315 LYS A CA 1
ATOM 4189 C C . LYS D 2 315 ? 123.518 161.690 175.985 1.00 31.34 315 LYS A C 1
ATOM 4190 O O . LYS D 2 315 ? 124.435 162.472 175.743 1.00 31.34 315 LYS A O 1
ATOM 4196 N N . GLN D 2 316 ? 122.441 161.571 175.206 1.00 32.34 316 GLN A N 1
ATOM 4197 C CA . GLN D 2 316 ? 122.218 162.358 174.009 1.00 32.34 316 GLN A CA 1
ATOM 4198 C C . GLN D 2 316 ? 120.922 163.138 174.177 1.00 34.39 316 GLN A C 1
ATOM 4199 O O . GLN D 2 316 ? 119.900 162.563 174.546 1.00 36.51 316 GLN A O 1
ATOM 4205 N N . VAL D 2 317 ? 120.960 164.445 173.906 1.00 35.44 317 VAL A N 1
ATOM 4206 C CA . VAL D 2 317 ? 119.827 165.341 174.037 1.00 35.44 317 VAL A CA 1
ATOM 4207 C C . VAL D 2 317 ? 119.443 165.927 172.686 1.00 37.59 317 VAL A C 1
ATOM 4208 O O . VAL D 2 317 ? 120.173 166.749 172.136 1.00 37.59 317 VAL A O 1
ATOM 4212 N N . ASP D 2 318 ? 118.310 165.486 172.134 1.00 40.93 318 ASP A N 1
ATOM 4213 C CA . ASP D 2 318 ? 117.755 166.013 170.902 1.00 40.93 318 ASP A CA 1
ATOM 4214 C C . ASP D 2 318 ? 116.988 167.295 171.201 1.00 40.93 318 ASP A C 1
ATOM 4215 O O . ASP D 2 318 ? 116.366 167.422 172.253 1.00 40.93 318 ASP A O 1
ATOM 4220 N N . GLY D 2 319 ? 116.976 168.253 170.271 1.00 40.93 319 GLY A N 1
ATOM 4221 C CA . GLY D 2 319 ? 116.262 169.499 170.471 1.00 39.80 319 GLY A CA 1
ATOM 4222 C C . GLY D 2 319 ? 116.855 170.373 171.567 1.00 39.80 319 GLY A C 1
ATOM 4223 O O . GLY D 2 319 ? 116.125 171.055 172.284 1.00 43.23 319 GLY A O 1
ATOM 4224 N N . PHE D 2 320 ? 118.175 170.311 171.756 1.00 39.80 320 PHE A N 1
ATOM 4225 C CA . PHE D 2 320 ? 118.911 171.097 172.727 1.00 38.69 320 PHE A CA 1
ATOM 4226 C C . PHE D 2 320 ? 119.105 172.526 172.235 1.00 40.93 320 PHE A C 1
ATOM 4227 O O . PHE D 2 320 ? 119.317 172.746 171.045 1.00 44.41 320 PHE A O 1
ATOM 4235 N N . TYR D 2 321 ? 119.063 173.503 173.144 1.00 40.93 321 TYR A N 1
ATOM 4236 C CA . TYR D 2 321 ? 119.269 174.908 172.849 1.00 42.07 321 TYR A CA 1
ATOM 4237 C C . TYR D 2 321 ? 120.343 175.468 173.771 1.00 40.93 321 TYR A C 1
ATOM 4238 O O . TYR D 2 321 ? 120.143 175.587 174.979 1.00 42.07 321 TYR A O 1
ATOM 4247 N N . ALA D 2 322 ? 121.496 175.807 173.190 1.00 39.80 322 ALA A N 1
ATOM 4248 C CA . ALA D 2 322 ? 122.628 176.350 173.915 1.00 39.80 322 ALA A CA 1
ATOM 4249 C C . ALA D 2 322 ? 122.364 177.742 174.472 1.00 42.07 322 ALA A C 1
ATOM 4250 O O . ALA D 2 322 ? 121.462 178.446 174.022 1.00 46.81 322 ALA A O 1
ATOM 4252 N N . ARG D 2 323 ? 123.183 178.176 175.432 1.00 43.23 323 ARG A N 1
ATOM 4253 C CA . ARG D 2 323 ? 123.129 179.479 176.067 1.00 44.41 323 ARG A CA 1
ATOM 4254 C C . ARG D 2 323 ? 124.553 179.908 176.391 1.00 44.41 323 ARG A C 1
ATOM 4255 O O . ARG D 2 323 ? 125.232 179.249 177.175 1.00 46.81 323 ARG A O 1
ATOM 4263 N N . ASP D 2 324 ? 125.016 181.002 175.784 1.00 44.41 324 ASP A N 1
ATOM 4264 C CA . ASP D 2 324 ? 126.374 181.475 175.968 1.00 45.60 324 ASP A CA 1
ATOM 4265 C C . ASP D 2 324 ? 126.639 181.951 177.390 1.00 45.60 324 ASP A C 1
ATOM 4266 O O . ASP D 2 324 ? 125.964 182.855 177.877 1.00 48.03 324 ASP A O 1
ATOM 4271 N N . LEU D 2 325 ? 127.675 181.422 178.044 1.00 44.41 325 LEU A N 1
ATOM 4272 C CA . LEU D 2 325 ? 128.041 181.820 179.390 1.00 44.41 325 LEU A CA 1
ATOM 4273 C C . LEU D 2 325 ? 128.545 183.254 179.488 1.00 48.03 325 LEU A C 1
ATOM 4274 O O . LEU D 2 325 ? 128.718 183.768 180.591 1.00 51.80 325 LEU A O 1
ATOM 4279 N N . THR D 2 326 ? 128.791 183.915 178.355 1.00 49.27 326 THR A N 1
ATOM 4280 C CA . THR D 2 326 ? 129.210 185.301 178.275 1.00 50.53 326 THR A CA 1
ATOM 4281 C C . THR D 2 326 ? 128.018 186.217 178.027 1.00 51.80 326 THR A C 1
ATOM 4282 O O . THR D 2 326 ? 127.566 186.886 178.954 1.00 55.71 326 THR A O 1
ATOM 4286 N N . THR D 2 327 ? 127.427 186.207 176.830 1.00 49.27 327 THR A N 1
ATOM 4287 C CA . THR D 2 327 ? 126.320 187.069 176.462 1.00 49.27 327 THR A CA 1
ATOM 4288 C C . THR D 2 327 ? 124.972 186.703 177.069 1.00 48.03 327 THR A C 1
ATOM 4289 O O . THR D 2 327 ? 124.047 187.509 176.999 1.00 51.80 327 THR A O 1
ATOM 4293 N N . LYS D 2 328 ? 124.827 185.512 177.654 1.00 49.27 328 LYS A N 1
ATOM 4294 C CA . LYS D 2 328 ? 123.601 184.981 178.218 1.00 50.53 328 LYS A CA 1
ATOM 4295 C C . LYS D 2 328 ? 122.481 184.823 177.198 1.00 48.03 328 LYS A C 1
ATOM 4296 O O . LYS D 2 328 ? 121.335 184.562 177.558 1.00 50.53 328 LYS A O 1
ATOM 4302 N N . ALA D 2 329 ? 122.806 184.937 175.909 1.00 46.81 329 ALA A N 1
ATOM 4303 C CA . ALA D 2 329 ? 121.886 184.767 174.802 1.00 46.81 329 ALA A CA 1
ATOM 4304 C C . ALA D 2 329 ? 121.640 183.288 174.539 1.00 46.81 329 ALA A C 1
ATOM 4305 O O . ALA D 2 329 ? 122.583 182.506 174.432 1.00 49.27 329 ALA A O 1
ATOM 4307 N N . ARG D 2 330 ? 120.369 182.890 174.441 1.00 46.81 330 ARG A N 1
ATOM 4308 C CA . ARG D 2 330 ? 119.953 181.536 174.134 1.00 46.81 330 ARG A CA 1
ATOM 4309 C C . ARG D 2 330 ? 119.913 181.345 172.624 1.00 48.03 330 ARG A C 1
ATOM 4310 O O . ARG D 2 330 ? 119.546 182.262 171.893 1.00 51.80 330 ARG A O 1
ATOM 4318 N N . ALA D 2 331 ? 120.287 180.155 172.149 1.00 50.53 331 ALA A N 1
ATOM 4319 C CA . ALA D 2 331 ? 120.346 179.807 170.743 1.00 53.09 331 ALA A CA 1
ATOM 4320 C C . ALA D 2 331 ? 119.005 179.916 170.031 1.00 57.04 331 ALA A C 1
ATOM 4321 O O . ALA D 2 331 ? 117.947 179.659 170.603 1.00 57.04 331 ALA A O 1
ATOM 4323 N N . THR D 2 332 ? 119.063 180.264 168.744 1.00 59.76 332 THR A N 1
ATOM 4324 C CA . THR D 2 332 ? 117.918 180.450 167.872 1.00 63.95 332 THR A CA 1
ATOM 4325 C C . THR D 2 332 ? 117.418 179.178 167.199 1.00 62.54 332 THR A C 1
ATOM 4326 O O . THR D 2 332 ? 116.280 179.153 166.737 1.00 63.95 332 THR A O 1
ATOM 4330 N N . SER D 2 333 ? 118.226 178.116 167.140 1.00 58.39 333 SER A N 1
ATOM 4331 C CA . SER D 2 333 ? 117.891 176.860 166.498 1.00 59.76 333 SER A CA 1
ATOM 4332 C C . SER D 2 333 ? 118.321 175.651 167.317 1.00 57.04 333 SER A C 1
ATOM 4333 O O . SER D 2 333 ? 119.336 175.713 168.007 1.00 57.04 333 SER A O 1
ATOM 4336 N N . PRO D 2 334 ? 117.565 174.550 167.274 1.00 53.09 334 PRO A N 1
ATOM 4337 C CA . PRO D 2 334 ? 117.873 173.348 168.024 1.00 50.53 334 PRO A CA 1
ATOM 4338 C C . PRO D 2 334 ? 119.028 172.564 167.416 1.00 48.03 334 PRO A C 1
ATOM 4339 O O . PRO D 2 334 ? 119.271 172.616 166.212 1.00 49.27 334 PRO A O 1
ATOM 4343 N N . THR D 2 335 ? 119.704 171.776 168.255 1.00 45.60 335 THR A N 1
ATOM 4344 C CA . THR D 2 335 ? 120.798 170.888 167.909 1.00 43.23 335 THR A CA 1
ATOM 4345 C C . THR D 2 335 ? 120.710 169.603 168.720 1.00 42.07 335 THR A C 1
ATOM 4346 O O . THR D 2 335 ? 119.891 169.495 169.631 1.00 42.07 335 THR A O 1
ATOM 4350 N N . THR D 2 336 ? 121.498 168.583 168.369 1.00 38.69 336 THR A N 1
ATOM 4351 C CA . THR D 2 336 ? 121.574 167.344 169.118 1.00 36.51 336 THR A CA 1
ATOM 4352 C C . THR D 2 336 ? 122.902 167.356 169.862 1.00 33.36 336 THR A C 1
ATOM 4353 O O . THR D 2 336 ? 123.943 167.357 169.209 1.00 35.44 336 THR A O 1
ATOM 4357 N N . ARG D 2 337 ? 122.902 167.384 171.197 1.00 32.34 337 ARG A N 1
ATOM 4358 C CA . ARG D 2 337 ? 124.123 167.425 171.978 1.00 30.35 337 ARG A CA 1
ATOM 4359 C C . ARG D 2 337 ? 124.413 166.107 172.681 1.00 31.34 337 ARG A C 1
ATOM 4360 O O . ARG D 2 337 ? 123.556 165.555 173.367 1.00 33.36 337 ARG A O 1
ATOM 4368 N N . ASN D 2 338 ? 125.638 165.611 172.495 1.00 30.35 338 ASN A N 1
ATOM 4369 C CA . ASN D 2 338 ? 126.170 164.424 173.134 1.00 29.38 338 ASN A CA 1
ATOM 4370 C C . ASN D 2 338 ? 126.886 164.839 174.411 1.00 28.42 338 ASN A C 1
ATOM 4371 O O . ASN D 2 338 ? 127.599 165.840 174.390 1.00 29.38 338 ASN A O 1
ATOM 4376 N N . LEU D 2 339 ? 126.746 164.068 175.491 1.00 28.42 339 LEU A N 1
ATOM 4377 C CA . LEU D 2 339 ? 127.410 164.256 176.766 1.00 28.42 339 LEU A CA 1
ATOM 4378 C C . LEU D 2 339 ? 127.991 162.923 177.218 1.00 27.48 339 LEU A C 1
ATOM 4379 O O . LEU D 2 339 ? 127.326 161.896 177.106 1.00 29.38 339 LEU A O 1
ATOM 4384 N N . LEU D 2 340 ? 129.201 162.926 177.782 1.00 27.48 340 LEU A N 1
ATOM 4385 C CA . LEU D 2 340 ? 129.904 161.747 178.248 1.00 26.56 340 LEU A CA 1
ATOM 4386 C C . LEU D 2 340 ? 130.582 162.019 179.584 1.00 26.56 340 LEU A C 1
ATOM 4387 O O . LEU D 2 340 ? 131.184 163.079 179.741 1.00 28.42 340 LEU A O 1
ATOM 4392 N N . THR D 2 341 ? 130.539 161.097 180.548 1.00 27.48 341 THR A N 1
ATOM 4393 C CA . THR D 2 341 ? 131.170 161.263 181.843 1.00 27.48 341 THR A CA 1
ATOM 4394 C C . THR D 2 341 ? 132.442 160.440 181.992 1.00 26.56 341 THR A C 1
ATOM 4395 O O . THR D 2 341 ? 132.398 159.226 182.173 1.00 29.38 341 THR A O 1
ATOM 4399 N N . THR D 2 342 ? 133.602 161.098 181.925 1.00 28.42 342 THR A N 1
ATOM 4400 C CA . THR D 2 342 ? 134.897 160.492 182.169 1.00 29.38 342 THR A CA 1
ATOM 4401 C C . THR D 2 342 ? 135.200 160.675 183.650 1.00 31.34 342 THR A C 1
ATOM 4402 O O . THR D 2 342 ? 134.794 161.693 184.208 1.00 33.36 342 THR A O 1
ATOM 4406 N N . PRO D 2 343 ? 135.938 159.800 184.337 1.00 32.34 343 PRO A N 1
ATOM 4407 C CA . PRO D 2 343 ? 136.243 159.946 185.747 1.00 33.36 343 PRO A CA 1
ATOM 4408 C C . PRO D 2 343 ? 136.910 161.240 186.196 1.00 33.36 343 PRO A C 1
ATOM 4409 O O . PRO D 2 343 ? 136.984 161.479 187.399 1.00 35.44 343 PRO A O 1
ATOM 4413 N N . LYS D 2 344 ? 137.395 162.093 185.290 1.00 33.36 344 LYS A N 1
ATOM 4414 C CA . LYS D 2 344 ? 138.028 163.363 185.593 1.00 33.36 344 LYS A CA 1
ATOM 4415 C C . LYS D 2 344 ? 137.229 164.589 185.170 1.00 32.34 344 LYS A C 1
ATOM 4416 O O . LYS D 2 344 ? 137.488 165.666 185.702 1.00 34.39 344 LYS A O 1
ATOM 4422 N N . PHE D 2 345 ? 136.300 164.472 184.219 1.00 31.34 345 PHE A N 1
ATOM 4423 C CA . PHE D 2 345 ? 135.506 165.560 183.682 1.00 29.38 345 PHE A CA 1
ATOM 4424 C C . PHE D 2 345 ? 134.393 165.030 182.788 1.00 28.42 345 PHE A C 1
ATOM 4425 O O . PHE D 2 345 ? 134.467 163.893 182.327 1.00 29.38 345 PHE A O 1
ATOM 4433 N N . THR D 2 346 ? 133.335 165.804 182.538 1.00 26.56 346 THR A N 1
ATOM 4434 C CA . THR D 2 346 ? 132.344 165.430 181.547 1.00 26.56 346 THR A CA 1
ATOM 4435 C C . THR D 2 346 ? 132.656 166.211 180.279 1.00 25.65 346 THR A C 1
ATOM 4436 O O . THR D 2 346 ? 133.105 167.351 180.368 1.00 27.48 346 THR A O 1
ATOM 4440 N N . VAL D 2 347 ? 132.486 165.606 179.101 1.00 26.56 347 VAL A N 1
ATOM 4441 C CA . VAL D 2 347 ? 132.718 166.228 177.812 1.00 24.76 347 VAL A CA 1
ATOM 4442 C C . VAL D 2 347 ? 131.401 166.269 177.053 1.00 25.65 347 VAL A C 1
ATOM 4443 O O . VAL D 2 347 ? 130.633 165.312 177.119 1.00 27.48 347 VAL A O 1
ATOM 4447 N N . ALA D 2 348 ? 131.160 167.349 176.308 1.00 26.56 348 ALA A N 1
ATOM 4448 C CA . ALA D 2 348 ? 129.991 167.465 175.461 1.00 26.56 348 ALA A CA 1
ATOM 4449 C C . ALA D 2 348 ? 130.368 168.078 174.120 1.00 26.56 348 ALA A C 1
ATOM 4450 O O . ALA D 2 348 ? 131.305 168.869 174.041 1.00 26.56 348 ALA A O 1
ATOM 4452 N N . TRP D 2 349 ? 129.665 167.683 173.056 1.00 27.48 349 TRP A N 1
ATOM 4453 C CA . TRP D 2 349 ? 129.874 168.156 171.701 1.00 27.48 349 TRP A CA 1
ATOM 4454 C C . TRP D 2 349 ? 128.585 168.021 170.902 1.00 29.38 349 TRP A C 1
ATOM 4455 O O . TRP D 2 349 ? 127.698 167.244 171.246 1.00 30.35 349 TRP A O 1
ATOM 4466 N N . ASP D 2 350 ? 128.456 168.809 169.832 1.00 32.34 350 ASP A N 1
ATOM 4467 C CA . ASP D 2 350 ? 127.284 168.758 168.980 1.00 33.36 350 ASP A CA 1
ATOM 4468 C C . ASP D 2 350 ? 127.421 167.604 167.996 1.00 32.34 350 ASP A C 1
ATOM 4469 O O . ASP D 2 350 ? 128.404 167.511 167.264 1.00 34.39 350 ASP A O 1
ATOM 4474 N N . TRP D 2 351 ? 126.433 166.708 167.982 1.00 33.36 351 TRP A N 1
ATOM 4475 C CA . TRP D 2 351 ? 126.406 165.572 167.083 1.00 33.36 351 TRP A CA 1
ATOM 4476 C C . TRP D 2 351 ? 125.969 165.982 165.683 1.00 37.59 351 TRP A C 1
ATOM 4477 O O . TRP D 2 351 ? 125.067 166.799 165.510 1.00 40.93 351 TRP A O 1
ATOM 4488 N N . VAL D 2 352 ? 126.595 165.368 164.677 1.00 39.80 352 VAL A N 1
ATOM 4489 C CA . VAL D 2 352 ? 126.336 165.554 163.263 1.00 38.69 352 VAL A CA 1
ATOM 4490 C C . VAL D 2 352 ? 126.534 164.215 162.565 1.00 40.93 352 VAL A C 1
ATOM 4491 O O . VAL D 2 352 ? 127.384 163.448 163.011 1.00 42.07 352 VAL A O 1
ATOM 4495 N N . PRO D 2 353 ? 125.793 163.888 161.503 1.00 42.07 353 PRO A N 1
ATOM 4496 C CA . PRO D 2 353 ? 125.958 162.631 160.800 1.00 42.07 353 PRO A CA 1
ATOM 4497 C C . PRO D 2 353 ? 127.345 162.528 160.179 1.00 40.93 353 PRO A C 1
ATOM 4498 O O . PRO D 2 353 ? 127.938 163.533 159.792 1.00 40.93 353 PRO A O 1
ATOM 4502 N N . LYS D 2 354 ? 127.867 161.304 160.061 1.00 38.69 354 LYS A N 1
ATOM 4503 C CA . LYS D 2 354 ? 129.188 161.027 159.531 1.00 36.51 354 LYS A CA 1
ATOM 4504 C C . LYS D 2 354 ? 129.385 161.584 158.128 1.00 38.69 354 LYS A C 1
ATOM 4505 O O . LYS D 2 354 ? 128.498 161.492 157.281 1.00 42.07 354 LYS A O 1
ATOM 4511 N N . ARG D 2 355 ? 130.566 162.151 157.874 1.00 40.93 355 ARG A N 1
ATOM 4512 C CA . ARG D 2 355 ? 130.960 162.695 156.588 1.00 44.41 355 ARG A CA 1
ATOM 4513 C C . ARG D 2 355 ? 131.040 161.592 155.540 1.00 46.81 355 ARG A C 1
ATOM 4514 O O . ARG D 2 355 ? 131.422 160.477 155.890 1.00 48.03 355 ARG A O 1
ATOM 4522 N N . PRO D 2 356 ? 130.699 161.838 154.273 1.00 45.60 356 PRO A N 1
ATOM 4523 C CA . PRO D 2 356 ? 130.788 160.833 153.231 1.00 46.81 356 PRO A CA 1
ATOM 4524 C C . PRO D 2 356 ? 132.234 160.437 152.962 1.00 48.03 356 PRO A C 1
ATOM 4525 O O . PRO D 2 356 ? 133.157 161.204 153.228 1.00 51.80 356 PRO A O 1
ATOM 4529 N N . ALA D 2 357 ? 132.449 159.235 152.424 1.00 48.03 357 ALA A N 1
ATOM 4530 C CA . ALA D 2 357 ? 133.766 158.705 152.128 1.00 48.03 357 ALA A CA 1
ATOM 4531 C C . ALA D 2 357 ? 134.542 159.508 151.091 1.00 49.27 357 ALA A C 1
ATOM 4532 O O . ALA D 2 357 ? 133.970 160.225 150.273 1.00 51.80 357 ALA A O 1
ATOM 4534 N N . VAL D 2 358 ? 135.868 159.352 151.098 1.00 48.03 358 VAL A N 1
ATOM 4535 C CA . VAL D 2 358 ? 136.818 160.010 150.221 1.00 48.03 358 VAL A CA 1
ATOM 4536 C C . VAL D 2 358 ? 137.922 159.058 149.781 1.00 48.03 358 VAL A C 1
ATOM 4537 O O . VAL D 2 358 ? 138.042 157.955 150.311 1.00 49.27 358 VAL A O 1
ATOM 4541 N N . CYS D 2 359 ? 138.736 159.469 148.806 1.00 46.81 359 CYS A N 1
ATOM 4542 C CA . CYS D 2 359 ? 139.826 158.679 148.267 1.00 45.60 359 CYS A CA 1
ATOM 4543 C C . CYS D 2 359 ? 140.758 158.171 149.359 1.00 42.07 359 CYS A C 1
ATOM 4544 O O . CYS D 2 359 ? 141.165 158.926 150.239 1.00 40.93 359 CYS A O 1
ATOM 4547 N N . THR D 2 360 ? 141.135 156.893 149.280 1.00 38.69 360 THR A N 1
ATOM 4548 C CA . THR D 2 360 ? 141.967 156.215 150.256 1.00 35.44 360 THR A CA 1
ATOM 4549 C C . THR D 2 360 ? 143.392 156.737 150.372 1.00 35.44 360 THR A C 1
ATOM 4550 O O . THR D 2 360 ? 143.995 156.599 151.435 1.00 36.51 360 THR A O 1
ATOM 4554 N N . MET D 2 361 ? 143.955 157.350 149.328 1.00 36.51 361 MET A N 1
ATOM 4555 C CA . MET D 2 361 ? 145.287 157.923 149.348 1.00 36.51 361 MET A CA 1
ATOM 4556 C C . MET D 2 361 ? 145.236 159.365 148.865 1.00 37.59 361 MET A C 1
ATOM 4557 O O . MET D 2 361 ? 144.381 159.735 148.062 1.00 39.80 361 MET A O 1
ATOM 4562 N N . THR D 2 362 ? 146.180 160.177 149.346 1.00 38.69 362 THR A N 1
ATOM 4563 C CA . THR D 2 362 ? 146.308 161.578 148.998 1.00 39.80 362 THR A CA 1
ATOM 4564 C C . THR D 2 362 ? 147.688 161.874 148.428 1.00 42.07 362 THR A C 1
ATOM 4565 O O . THR D 2 362 ? 148.672 161.255 148.829 1.00 42.07 362 THR A O 1
ATOM 4569 N N . LYS D 2 363 ? 147.766 162.789 147.459 1.00 43.23 363 LYS A N 1
ATOM 4570 C CA . LYS D 2 363 ? 148.995 163.175 146.793 1.00 43.23 363 LYS A CA 1
ATOM 4571 C C . LYS D 2 363 ? 149.844 164.018 147.734 1.00 42.07 363 LYS A C 1
ATOM 4572 O O . LYS D 2 363 ? 149.535 165.178 147.997 1.00 43.23 363 LYS A O 1
ATOM 4578 N N . TRP D 2 364 ? 150.923 163.419 148.243 1.00 42.07 364 TRP A N 1
ATOM 4579 C CA . TRP D 2 364 ? 151.812 164.040 149.205 1.00 40.93 364 TRP A CA 1
ATOM 4580 C C . TRP D 2 364 ? 152.939 164.851 148.580 1.00 42.07 364 TRP A C 1
ATOM 4581 O O . TRP D 2 364 ? 153.174 165.983 148.997 1.00 45.60 364 TRP A O 1
ATOM 4592 N N . GLN D 2 365 ? 153.610 164.301 147.565 1.00 42.07 365 GLN A N 1
ATOM 4593 C CA . GLN D 2 365 ? 154.744 164.921 146.907 1.00 40.93 365 GLN A CA 1
ATOM 4594 C C . GLN D 2 365 ? 154.804 164.641 145.412 1.00 40.93 365 GLN A C 1
ATOM 4595 O O . GLN D 2 365 ? 154.559 163.525 144.961 1.00 40.93 365 GLN A O 1
ATOM 4601 N N . GLU D 2 366 ? 155.175 165.658 144.631 1.00 40.93 366 GLU A N 1
ATOM 4602 C CA . GLU D 2 366 ? 155.404 165.588 143.201 1.00 42.07 366 GLU A CA 1
ATOM 4603 C C . GLU D 2 366 ? 156.894 165.831 143.005 1.00 39.80 366 GLU A C 1
ATOM 4604 O O . GLU D 2 366 ? 157.345 166.959 143.190 1.00 43.23 366 GLU A O 1
ATOM 4610 N N . VAL D 2 367 ? 157.690 164.804 142.694 1.00 38.69 367 VAL A N 1
ATOM 4611 C CA . VAL D 2 367 ? 159.121 164.975 142.532 1.00 39.80 367 VAL A CA 1
ATOM 4612 C C . VAL D 2 367 ? 159.502 165.269 141.088 1.00 43.23 367 VAL A C 1
ATOM 4613 O O . VAL D 2 367 ? 159.187 164.526 140.161 1.00 45.60 367 VAL A O 1
ATOM 4617 N N . ASP D 2 368 ? 160.237 166.371 140.923 1.00 48.03 368 ASP A N 1
ATOM 4618 C CA . ASP D 2 368 ? 160.711 166.888 139.654 1.00 48.03 368 ASP A CA 1
ATOM 4619 C C . ASP D 2 368 ? 161.629 165.921 138.918 1.00 44.41 368 ASP A C 1
ATOM 4620 O O . ASP D 2 368 ? 161.659 165.920 137.689 1.00 45.60 368 ASP A O 1
ATOM 4625 N N . GLU D 2 369 ? 162.383 165.095 139.646 1.00 44.41 369 GLU A N 1
ATOM 4626 C CA . GLU D 2 369 ? 163.276 164.063 139.155 1.00 43.23 369 GLU A CA 1
ATOM 4627 C C . GLU D 2 369 ? 163.511 163.037 140.255 1.00 40.93 369 GLU A C 1
ATOM 4628 O O . GLU D 2 369 ? 163.601 163.394 141.428 1.00 43.23 369 GLU A O 1
ATOM 4634 N N . MET D 2 370 ? 163.632 161.756 139.898 1.00 38.69 370 MET A N 1
ATOM 4635 C CA . MET D 2 370 ? 163.811 160.667 140.838 1.00 36.51 370 MET A CA 1
ATOM 4636 C C . MET D 2 370 ? 164.561 159.503 140.207 1.00 36.51 370 MET A C 1
ATOM 4637 O O . MET D 2 370 ? 164.126 158.942 139.204 1.00 40.93 370 MET A O 1
ATOM 4642 N N . LEU D 2 371 ? 165.693 159.127 140.806 1.00 35.44 371 LEU A N 1
ATOM 4643 C CA . LEU D 2 371 ? 166.478 157.998 140.349 1.00 34.39 371 LEU A CA 1
ATOM 4644 C C . LEU D 2 371 ? 165.953 156.724 140.994 1.00 34.39 371 LEU A C 1
ATOM 4645 O O . LEU D 2 371 ? 165.630 156.715 142.180 1.00 35.44 371 LEU A O 1
ATOM 4650 N N . ARG D 2 372 ? 165.900 155.641 140.215 1.00 36.51 372 ARG A N 1
ATOM 4651 C CA . ARG D 2 372 ? 165.509 154.313 140.644 1.00 36.51 372 ARG A CA 1
ATOM 4652 C C . ARG D 2 372 ? 166.653 153.362 140.322 1.00 39.80 372 ARG A C 1
ATOM 4653 O O . ARG D 2 372 ? 167.238 153.450 139.245 1.00 40.93 372 ARG A O 1
ATOM 4661 N N . ALA D 2 373 ? 166.943 152.440 141.243 1.00 40.93 373 ALA A N 1
ATOM 4662 C CA . ALA D 2 373 ? 167.977 151.437 141.082 1.00 44.41 373 ALA A CA 1
ATOM 4663 C C . ALA D 2 373 ? 167.603 150.159 141.821 1.00 48.03 373 ALA A C 1
ATOM 4664 O O . ALA D 2 373 ? 166.959 150.223 142.866 1.00 48.03 373 ALA A O 1
ATOM 4666 N N . GLU D 2 374 ? 167.956 148.996 141.269 1.00 50.53 374 GLU A N 1
ATOM 4667 C CA . GLU D 2 374 ? 167.753 147.724 141.934 1.00 50.53 374 GLU A CA 1
ATOM 4668 C C . GLU D 2 374 ? 168.941 147.495 142.858 1.00 49.27 374 GLU A C 1
ATOM 4669 O O . GLU D 2 374 ? 170.088 147.619 142.437 1.00 53.09 374 GLU A O 1
ATOM 4675 N N . TYR D 2 375 ? 168.678 147.175 144.127 1.00 53.09 375 TYR A N 1
ATOM 4676 C CA . TYR D 2 375 ? 169.695 146.949 145.135 1.00 57.04 375 TYR A CA 1
ATOM 4677 C C . TYR D 2 375 ? 169.215 145.929 146.158 1.00 61.14 375 TYR A C 1
ATOM 4678 O O . TYR D 2 375 ? 168.200 146.125 146.822 1.00 63.95 375 TYR A O 1
ATOM 4687 N N . GLY D 2 376 ? 169.936 144.812 146.286 1.00 63.95 376 GLY A N 1
ATOM 4688 C CA . GLY D 2 376 ? 169.612 143.746 147.214 1.00 66.83 376 GLY A CA 1
ATOM 4689 C C . GLY D 2 376 ? 168.291 143.036 146.950 1.00 69.76 376 GLY A C 1
ATOM 4690 O O . GLY D 2 376 ? 167.670 142.548 147.892 1.00 71.25 376 GLY A O 1
ATOM 4691 N N . GLY D 2 377 ? 167.819 142.989 145.701 1.00 65.38 377 GLY A N 1
ATOM 4692 C CA . GLY D 2 377 ? 166.573 142.353 145.318 1.00 63.95 377 GLY A CA 1
ATOM 4693 C C . GLY D 2 377 ? 165.332 143.210 145.531 1.00 63.95 377 GLY A C 1
ATOM 4694 O O . GLY D 2 377 ? 164.223 142.684 145.588 1.00 63.95 377 GLY A O 1
ATOM 4695 N N . SER D 2 378 ? 165.505 144.528 145.651 1.00 61.14 378 SER A N 1
ATOM 4696 C CA . SER D 2 378 ? 164.453 145.503 145.868 1.00 58.39 378 SER A CA 1
ATOM 4697 C C . SER D 2 378 ? 164.812 146.833 145.220 1.00 51.80 378 SER A C 1
ATOM 4698 O O . SER D 2 378 ? 165.987 147.174 145.109 1.00 53.09 378 SER A O 1
ATOM 4701 N N . PHE D 2 379 ? 163.820 147.595 144.751 1.00 46.81 379 PHE A N 1
ATOM 4702 C CA . PHE D 2 379 ? 164.072 148.911 144.199 1.00 44.41 379 PHE A CA 1
ATOM 4703 C C . PHE D 2 379 ? 164.319 149.897 145.333 1.00 45.60 379 PHE A C 1
ATOM 4704 O O . PHE D 2 379 ? 163.689 149.814 146.385 1.00 48.03 379 PHE A O 1
ATOM 4712 N N . ARG D 2 380 ? 165.203 150.869 145.093 1.00 45.60 380 ARG A N 1
ATOM 4713 C CA . ARG D 2 380 ? 165.527 151.960 145.992 1.00 44.41 380 ARG A CA 1
ATOM 4714 C C . ARG D 2 380 ? 165.430 153.257 145.201 1.00 43.23 380 ARG A C 1
ATOM 4715 O O . ARG D 2 380 ? 166.135 153.431 144.210 1.00 43.23 380 ARG A O 1
ATOM 4723 N N . PHE D 2 381 ? 164.507 154.133 145.605 1.00 39.80 381 PHE A N 1
ATOM 4724 C CA . PHE D 2 381 ? 164.247 155.417 144.983 1.00 36.51 381 PHE A CA 1
ATOM 4725 C C . PHE D 2 381 ? 164.911 156.545 145.760 1.00 35.44 381 PHE A C 1
ATOM 4726 O O . PHE D 2 381 ? 164.909 156.518 146.989 1.00 38.69 381 PHE A O 1
ATOM 4734 N N . SER D 2 382 ? 165.435 157.565 145.077 1.00 35.44 382 SER A N 1
ATOM 4735 C CA . SER D 2 382 ? 166.061 158.710 145.709 1.00 35.44 382 SER A CA 1
ATOM 4736 C C . SER D 2 382 ? 166.099 159.938 144.810 1.00 35.44 382 SER A C 1
ATOM 4737 O O . SER D 2 382 ? 166.255 159.829 143.596 1.00 37.59 382 SER A O 1
ATOM 4740 N N . SER D 2 383 ? 166.006 161.122 145.421 1.00 36.51 383 SER A N 1
ATOM 4741 C CA . SER D 2 383 ? 166.061 162.422 144.781 1.00 37.59 383 SER A CA 1
ATOM 4742 C C . SER D 2 383 ? 166.794 163.411 145.676 1.00 38.69 383 SER A C 1
ATOM 4743 O O . SER D 2 383 ? 167.087 163.112 146.832 1.00 40.93 383 SER A O 1
ATOM 4746 N N . ASP D 2 384 ? 167.118 164.594 145.151 1.00 42.07 384 ASP A N 1
ATOM 4747 C CA . ASP D 2 384 ? 167.786 165.646 145.893 1.00 44.41 384 ASP A CA 1
ATOM 4748 C C . ASP D 2 384 ? 166.856 166.342 146.878 1.00 48.03 384 ASP A C 1
ATOM 4749 O O . ASP D 2 384 ? 167.250 166.634 148.005 1.00 51.80 384 ASP A O 1
ATOM 4754 N N . ALA D 2 385 ? 165.618 166.611 146.457 1.00 49.27 385 ALA A N 1
ATOM 4755 C CA . ALA D 2 385 ? 164.610 167.313 147.228 1.00 51.80 385 ALA A CA 1
ATOM 4756 C C . ALA D 2 385 ? 164.061 166.518 148.405 1.00 50.53 385 ALA A C 1
ATOM 4757 O O . ALA D 2 385 ? 163.973 167.037 149.516 1.00 53.09 385 ALA A O 1
ATOM 4759 N N . ILE D 2 386 ? 163.668 165.262 148.179 1.00 48.03 386 ILE A N 1
ATOM 4760 C CA . ILE D 2 386 ? 163.104 164.416 149.212 1.00 48.03 386 ILE A CA 1
ATOM 4761 C C . ILE D 2 386 ? 164.228 163.854 150.072 1.00 49.27 386 ILE A C 1
ATOM 4762 O O . ILE D 2 386 ? 165.054 163.081 149.592 1.00 50.53 386 ILE A O 1
ATOM 4767 N N . SER D 2 387 ? 164.252 164.223 151.355 1.00 48.03 387 SER A N 1
ATOM 4768 C CA . SER D 2 387 ? 165.266 163.777 152.290 1.00 49.27 387 SER A CA 1
ATOM 4769 C C . SER D 2 387 ? 165.182 162.295 152.632 1.00 50.53 387 SER A C 1
ATOM 4770 O O . SER D 2 387 ? 166.132 161.747 153.186 1.00 53.09 387 SER A O 1
ATOM 4773 N N . THR D 2 388 ? 164.058 161.639 152.334 1.00 51.80 388 THR A N 1
ATOM 4774 C CA . THR D 2 388 ? 163.815 160.221 152.515 1.00 50.53 388 THR A CA 1
ATOM 4775 C C . THR D 2 388 ? 164.100 159.434 151.243 1.00 48.03 388 THR A C 1
ATOM 4776 O O . THR D 2 388 ? 164.202 159.980 150.146 1.00 48.03 388 THR A O 1
ATOM 4780 N N . THR D 2 389 ? 164.230 158.111 151.371 1.00 44.41 389 THR A N 1
ATOM 4781 C CA . THR D 2 389 ? 164.449 157.186 150.275 1.00 42.07 389 THR A CA 1
ATOM 4782 C C . THR D 2 389 ? 163.488 156.016 150.434 1.00 40.93 389 THR A C 1
ATOM 4783 O O . THR D 2 389 ? 163.337 155.473 151.526 1.00 44.41 389 THR A O 1
ATOM 4787 N N . PHE D 2 390 ? 162.807 155.634 149.351 1.00 40.93 390 PHE A N 1
ATOM 4788 C CA . PHE D 2 390 ? 161.793 154.598 149.390 1.00 42.07 390 PHE A CA 1
ATOM 4789 C C . PHE D 2 390 ? 162.279 153.242 148.898 1.00 43.23 390 PHE A C 1
ATOM 4790 O O . PHE D 2 390 ? 162.807 153.137 147.793 1.00 44.41 390 PHE A O 1
ATOM 4798 N N . THR D 2 391 ? 162.049 152.205 149.707 1.00 45.60 391 THR A N 1
ATOM 4799 C CA . THR D 2 391 ? 162.372 150.819 149.429 1.00 46.81 391 THR A CA 1
ATOM 4800 C C . THR D 2 391 ? 161.097 150.066 149.075 1.00 44.41 391 THR A C 1
ATOM 4801 O O . THR D 2 391 ? 160.122 150.148 149.818 1.00 46.81 391 THR A O 1
ATOM 4805 N N . THR D 2 392 ? 161.090 149.308 147.976 1.00 45.60 392 THR A N 1
ATOM 4806 C CA . THR D 2 392 ? 159.939 148.559 147.511 1.00 45.60 392 THR A CA 1
ATOM 4807 C C . THR D 2 392 ? 160.323 147.323 146.708 1.00 50.53 392 THR A C 1
ATOM 4808 O O . THR D 2 392 ? 161.483 147.151 146.341 1.00 54.39 392 THR A O 1
ATOM 4812 N N . ASN D 2 393 ? 159.384 146.406 146.463 1.00 53.09 393 ASN A N 1
ATOM 4813 C CA . ASN D 2 393 ? 159.605 145.205 145.677 1.00 57.04 393 ASN A CA 1
ATOM 4814 C C . ASN D 2 393 ? 159.708 145.513 144.188 1.00 55.71 393 ASN A C 1
ATOM 4815 O O . ASN D 2 393 ? 159.247 146.547 143.708 1.00 54.39 393 ASN A O 1
ATOM 4820 N N . LEU D 2 394 ? 160.287 144.583 143.425 1.00 55.71 394 LEU A N 1
ATOM 4821 C CA . LEU D 2 394 ? 160.481 144.711 141.993 1.00 55.71 394 LEU A CA 1
ATOM 4822 C C . LEU D 2 394 ? 159.225 144.480 141.163 1.00 55.71 394 LEU A C 1
ATOM 4823 O O . LEU D 2 394 ? 159.264 144.611 139.941 1.00 55.71 394 LEU A O 1
ATOM 4828 N N . THR D 2 395 ? 158.102 144.146 141.803 1.00 54.39 395 THR A N 1
ATOM 4829 C CA . THR D 2 395 ? 156.818 143.882 141.181 1.00 54.39 395 THR A CA 1
ATOM 4830 C C . THR D 2 395 ? 155.850 145.034 141.413 1.00 53.09 395 THR A C 1
ATOM 4831 O O . THR D 2 395 ? 155.654 145.457 142.551 1.00 54.39 395 THR A O 1
ATOM 4835 N N . GLN D 2 396 ? 155.224 145.528 140.343 1.00 53.09 396 GLN A N 1
ATOM 4836 C CA . GLN D 2 396 ? 154.249 146.600 140.413 1.00 51.80 396 GLN A CA 1
ATOM 4837 C C . GLN D 2 396 ? 152.968 146.177 141.120 1.00 53.09 396 GLN A C 1
ATOM 4838 O O . GLN D 2 396 ? 152.538 145.031 141.012 1.00 55.71 396 GLN A O 1
ATOM 4844 N N . TYR D 2 397 ? 152.318 147.111 141.818 1.00 53.09 397 TYR A N 1
ATOM 4845 C CA . TYR D 2 397 ? 151.055 146.872 142.489 1.00 55.71 397 TYR A CA 1
ATOM 4846 C C . TYR D 2 397 ? 149.887 146.994 141.519 1.00 55.71 397 TYR A C 1
ATOM 4847 O O . TYR D 2 397 ? 149.858 147.889 140.677 1.00 54.39 397 TYR A O 1
ATOM 4856 N N . SER D 2 398 ? 148.894 146.110 141.645 1.00 57.04 398 SER A N 1
ATOM 4857 C CA . SER D 2 398 ? 147.721 146.074 140.792 1.00 58.39 398 SER A CA 1
ATOM 4858 C C . SER D 2 398 ? 146.664 147.083 141.222 1.00 57.04 398 SER A C 1
ATOM 4859 O O . SER D 2 398 ? 145.552 146.749 141.629 1.00 61.14 398 SER A O 1
ATOM 4862 N N . LEU D 2 399 ? 147.034 148.363 141.139 1.00 53.09 399 LEU A N 1
ATOM 4863 C CA . LEU D 2 399 ? 146.239 149.506 141.544 1.00 51.80 399 LEU A CA 1
ATOM 4864 C C . LEU D 2 399 ? 144.850 149.570 140.923 1.00 57.04 399 LEU A C 1
ATOM 4865 O O . LEU D 2 399 ? 143.877 149.782 141.642 1.00 59.76 399 LEU A O 1
ATOM 4870 N N . SER D 2 400 ? 144.732 149.346 139.612 1.00 62.54 400 SER A N 1
ATOM 4871 C CA . SER D 2 400 ? 143.492 149.431 138.865 1.00 66.83 400 SER A CA 1
ATOM 4872 C C . SER D 2 400 ? 142.356 148.559 139.383 1.00 71.25 400 SER A C 1
ATOM 4873 O O . SER D 2 400 ? 141.192 148.905 139.191 1.00 72.76 400 SER A O 1
ATOM 4876 N N . ARG D 2 401 ? 142.655 147.450 140.063 1.00 72.76 401 ARG A N 1
ATOM 4877 C CA . ARG D 2 401 ? 141.671 146.554 140.642 1.00 74.29 401 ARG A CA 1
ATOM 4878 C C . ARG D 2 401 ? 141.001 147.116 141.888 1.00 72.76 401 ARG A C 1
ATOM 4879 O O . ARG D 2 401 ? 139.902 146.686 142.234 1.00 74.29 401 ARG A O 1
ATOM 4887 N N . VAL D 2 402 ? 141.661 148.058 142.565 1.00 66.83 402 VAL A N 1
ATOM 4888 C CA . VAL D 2 402 ? 141.213 148.649 143.811 1.00 65.38 402 VAL A CA 1
ATOM 4889 C C . VAL D 2 402 ? 140.837 150.117 143.666 1.00 63.95 402 VAL A C 1
ATOM 4890 O O . VAL D 2 402 ? 139.904 150.580 144.317 1.00 66.83 402 VAL A O 1
ATOM 4894 N N . ASP D 2 403 ? 141.514 150.855 142.783 1.00 62.54 403 ASP A N 1
ATOM 4895 C CA . ASP D 2 403 ? 141.289 152.261 142.506 1.00 62.54 403 ASP A CA 1
ATOM 4896 C C . ASP D 2 403 ? 140.110 152.502 141.571 1.00 62.54 403 ASP A C 1
ATOM 4897 O O . ASP D 2 403 ? 140.230 153.083 140.495 1.00 63.95 403 ASP A O 1
ATOM 4902 N N . LEU D 2 404 ? 138.937 151.998 141.960 1.00 65.38 404 LEU A N 1
ATOM 4903 C CA . LEU D 2 404 ? 137.706 152.166 141.213 1.00 68.29 404 LEU A CA 1
ATOM 4904 C C . LEU D 2 404 ? 137.357 153.649 141.194 1.00 69.76 404 LEU A C 1
ATOM 4905 O O . LEU D 2 404 ? 137.263 154.286 142.241 1.00 69.76 404 LEU A O 1
ATOM 4910 N N . GLY D 2 405 ? 137.184 154.215 139.998 1.00 69.76 405 GLY A N 1
ATOM 4911 C CA . GLY D 2 405 ? 136.929 155.627 139.787 1.00 69.76 405 GLY A CA 1
ATOM 4912 C C . GLY D 2 405 ? 138.179 156.469 139.564 1.00 68.29 405 GLY A C 1
ATOM 4913 O O . GLY D 2 405 ? 138.070 157.683 139.410 1.00 68.29 405 GLY A O 1
ATOM 4914 N N . ASP D 2 406 ? 139.364 155.855 139.532 1.00 62.54 406 ASP A N 1
ATOM 4915 C CA . ASP D 2 406 ? 140.662 156.463 139.309 1.00 59.76 406 ASP A CA 1
ATOM 4916 C C . ASP D 2 406 ? 140.999 157.645 140.208 1.00 57.04 406 ASP A C 1
ATOM 4917 O O . ASP D 2 406 ? 141.416 158.699 139.732 1.00 57.04 406 ASP A O 1
ATOM 4922 N N . CYS D 2 407 ? 140.833 157.509 141.526 1.00 53.09 407 CYS A N 1
ATOM 4923 C CA . CYS D 2 407 ? 141.222 158.540 142.468 1.00 53.09 407 CYS A CA 1
ATOM 4924 C C . CYS D 2 407 ? 142.717 158.810 142.356 1.00 51.80 407 CYS A C 1
ATOM 4925 O O . CYS D 2 407 ? 143.152 159.960 142.360 1.00 51.80 407 CYS A O 1
ATOM 4928 N N . ILE D 2 408 ? 143.511 157.741 142.257 1.00 48.03 408 ILE A N 1
ATOM 4929 C CA . ILE D 2 408 ? 144.960 157.774 142.198 1.00 45.60 408 ILE A CA 1
ATOM 4930 C C . ILE D 2 408 ? 145.458 157.846 140.762 1.00 46.81 408 ILE A C 1
ATOM 4931 O O . ILE D 2 408 ? 146.306 158.679 140.447 1.00 48.03 408 ILE A O 1
ATOM 4936 N N . GLY D 2 409 ? 144.893 157.027 139.872 1.00 49.27 409 GLY A N 1
ATOM 4937 C CA . GLY D 2 409 ? 145.261 156.986 138.470 1.00 48.03 409 GLY A CA 1
ATOM 4938 C C . GLY D 2 409 ? 145.170 158.343 137.786 1.00 49.27 409 GLY A C 1
ATOM 4939 O O . GLY D 2 409 ? 146.148 158.786 137.186 1.00 50.53 409 GLY A O 1
ATOM 4940 N N . ARG D 2 410 ? 144.047 159.053 137.923 1.00 51.80 410 ARG A N 1
ATOM 4941 C CA . ARG D 2 410 ? 143.831 160.344 137.299 1.00 54.39 410 ARG A CA 1
ATOM 4942 C C . ARG D 2 410 ? 144.842 161.397 137.733 1.00 53.09 410 ARG A C 1
ATOM 4943 O O . ARG D 2 410 ? 145.403 162.088 136.886 1.00 53.09 410 ARG A O 1
ATOM 4951 N N . ASP D 2 411 ? 145.106 161.495 139.038 1.00 50.53 411 ASP A N 1
ATOM 4952 C CA . ASP D 2 411 ? 146.054 162.448 139.579 1.00 50.53 411 ASP A CA 1
ATOM 4953 C C . ASP D 2 411 ? 147.493 162.107 139.217 1.00 46.81 411 ASP A C 1
ATOM 4954 O O . ASP D 2 411 ? 148.264 163.008 138.897 1.00 48.03 411 ASP A O 1
ATOM 4959 N N . ALA D 2 412 ? 147.865 160.825 139.227 1.00 44.41 412 ALA A N 1
ATOM 4960 C CA . ALA D 2 412 ? 149.198 160.394 138.853 1.00 42.07 412 ALA A CA 1
ATOM 4961 C C . ALA D 2 412 ? 149.486 160.745 137.399 1.00 43.23 412 ALA A C 1
ATOM 4962 O O . ALA D 2 412 ? 150.533 161.320 137.107 1.00 45.60 412 ALA A O 1
ATOM 4964 N N . ARG D 2 413 ? 148.554 160.470 136.483 1.00 45.60 413 ARG A N 1
ATOM 4965 C CA . ARG D 2 413 ? 148.700 160.790 135.076 1.00 46.81 413 ARG A CA 1
ATOM 4966 C C . ARG D 2 413 ? 148.783 162.292 134.840 1.00 49.27 413 ARG A C 1
ATOM 4967 O O . ARG D 2 413 ? 149.642 162.734 134.080 1.00 51.80 413 ARG A O 1
ATOM 4975 N N . GLU D 2 414 ? 147.939 163.085 135.503 1.00 49.27 414 GLU A N 1
ATOM 4976 C CA . GLU D 2 414 ? 147.932 164.529 135.370 1.00 49.27 414 GLU A CA 1
ATOM 4977 C C . GLU D 2 414 ? 149.237 165.163 135.835 1.00 48.03 414 GLU A C 1
ATOM 4978 O O . GLU D 2 414 ? 149.825 165.957 135.105 1.00 50.53 414 GLU A O 1
ATOM 4984 N N . ALA D 2 415 ? 149.724 164.788 137.021 1.00 45.60 415 ALA A N 1
ATOM 4985 C CA . ALA D 2 415 ? 150.945 165.322 137.592 1.00 45.60 415 ALA A CA 1
ATOM 4986 C C . ALA D 2 415 ? 152.189 164.939 136.802 1.00 44.41 415 ALA A C 1
ATOM 4987 O O . ALA D 2 415 ? 153.041 165.794 136.570 1.00 46.81 415 ALA A O 1
ATOM 4989 N N . ILE D 2 416 ? 152.304 163.685 136.358 1.00 44.41 416 ILE A N 1
ATOM 4990 C CA . ILE D 2 416 ? 153.434 163.218 135.578 1.00 43.23 416 ILE A CA 1
ATOM 4991 C C . ILE D 2 416 ? 153.514 163.983 134.264 1.00 44.41 416 ILE A C 1
ATOM 4992 O O . ILE D 2 416 ? 154.577 164.495 133.918 1.00 46.81 416 ILE A O 1
ATOM 4997 N N . ASP D 2 417 ? 152.397 164.133 133.547 1.00 48.03 417 ASP A N 1
ATOM 4998 C CA . ASP D 2 417 ? 152.372 164.877 132.304 1.00 51.80 417 ASP A CA 1
ATOM 4999 C C . ASP D 2 417 ? 152.687 166.353 132.507 1.00 53.09 417 ASP A C 1
ATOM 5000 O O . ASP D 2 417 ? 153.431 166.928 131.716 1.00 54.39 417 ASP A O 1
ATOM 5005 N N . ARG D 2 418 ? 152.178 166.970 133.576 1.00 53.09 418 ARG A N 1
ATOM 5006 C CA . ARG D 2 418 ? 152.436 168.361 133.895 1.00 55.71 418 ARG A CA 1
ATOM 5007 C C . ARG D 2 418 ? 153.915 168.608 134.161 1.00 53.09 418 ARG A C 1
ATOM 5008 O O . ARG D 2 418 ? 154.479 169.541 133.593 1.00 54.39 418 ARG A O 1
ATOM 5016 N N . MET D 2 419 ? 154.569 167.766 134.964 1.00 49.27 419 MET A N 1
ATOM 5017 C CA . MET D 2 419 ? 155.986 167.883 135.250 1.00 48.03 419 MET A CA 1
ATOM 5018 C C . MET D 2 419 ? 156.845 167.621 134.020 1.00 49.27 419 MET A C 1
ATOM 5019 O O . MET D 2 419 ? 157.844 168.306 133.811 1.00 50.53 419 MET A O 1
ATOM 5024 N N . PHE D 2 420 ? 156.462 166.658 133.179 1.00 48.03 420 PHE A N 1
ATOM 5025 C CA . PHE D 2 420 ? 157.178 166.358 131.954 1.00 48.03 420 PHE A CA 1
ATOM 5026 C C . PHE D 2 420 ? 157.127 167.543 130.998 1.00 50.53 420 PHE A C 1
ATOM 5027 O O . PHE D 2 420 ? 158.165 167.975 130.500 1.00 54.39 420 PHE A O 1
ATOM 5035 N N . ALA D 2 421 ? 155.943 168.127 130.805 1.00 51.80 421 ALA A N 1
ATOM 5036 C CA . ALA D 2 421 ? 155.734 169.284 129.957 1.00 55.71 421 ALA A CA 1
ATOM 5037 C C . ALA D 2 421 ? 156.515 170.503 130.431 1.00 55.71 421 ALA A C 1
ATOM 5038 O O . ALA D 2 421 ? 157.096 171.222 129.620 1.00 59.76 421 ALA A O 1
ATOM 5040 N N . ARG D 2 422 ? 156.571 170.724 131.747 1.00 54.39 422 ARG A N 1
ATOM 5041 C CA . ARG D 2 422 ? 157.252 171.830 132.392 1.00 55.71 422 ARG A CA 1
ATOM 5042 C C . ARG D 2 422 ? 158.766 171.823 132.230 1.00 53.09 422 ARG A C 1
ATOM 5043 O O . ARG D 2 422 ? 159.370 172.889 132.339 1.00 54.39 422 ARG A O 1
ATOM 5051 N N . LYS D 2 423 ? 159.390 170.677 131.946 1.00 51.80 423 LYS A N 1
ATOM 5052 C CA . LYS D 2 423 ? 160.832 170.560 131.831 1.00 51.80 423 LYS A CA 1
ATOM 5053 C C . LYS D 2 423 ? 161.325 169.625 130.736 1.00 53.09 423 LYS A C 1
ATOM 5054 O O . LYS D 2 423 ? 161.866 170.065 129.723 1.00 57.04 423 LYS A O 1
ATOM 5060 N N . TYR D 2 424 ? 161.154 168.320 130.958 1.00 50.53 424 TYR A N 1
ATOM 5061 C CA . TYR D 2 424 ? 161.660 167.240 130.133 1.00 51.80 424 TYR A CA 1
ATOM 5062 C C . TYR D 2 424 ? 161.258 167.210 128.665 1.00 58.39 424 TYR A C 1
ATOM 5063 O O . TYR D 2 424 ? 161.999 166.646 127.862 1.00 58.39 424 TYR A O 1
ATOM 5072 N N . ASN D 2 425 ? 160.136 167.839 128.310 1.00 65.38 425 ASN A N 1
ATOM 5073 C CA . ASN D 2 425 ? 159.569 167.883 126.975 1.00 72.76 425 ASN A CA 1
ATOM 5074 C C . ASN D 2 425 ? 160.564 168.113 125.841 1.00 69.76 425 ASN A C 1
ATOM 5075 O O . ASN D 2 425 ? 160.433 167.496 124.786 1.00 77.38 425 ASN A O 1
ATOM 5080 N N . ALA D 2 426 ? 161.556 168.985 126.034 1.00 66.83 426 ALA A N 1
ATOM 5081 C CA . ALA D 2 426 ? 162.538 169.329 125.024 1.00 66.83 426 ALA A CA 1
ATOM 5082 C C . ALA D 2 426 ? 163.855 168.564 125.062 1.00 63.95 426 ALA A C 1
ATOM 5083 O O . ALA D 2 426 ? 164.668 168.753 124.159 1.00 65.38 426 ALA A O 1
ATOM 5085 N N . THR D 2 427 ? 164.102 167.695 126.046 1.00 61.14 427 THR A N 1
ATOM 5086 C CA . THR D 2 427 ? 165.378 167.025 126.218 1.00 61.14 427 THR A CA 1
ATOM 5087 C C . THR D 2 427 ? 165.338 165.538 126.540 1.00 57.04 427 THR A C 1
ATOM 5088 O O . THR D 2 427 ? 166.376 164.881 126.484 1.00 55.71 427 THR A O 1
ATOM 5092 N N . HIS D 2 428 ? 164.173 164.983 126.882 1.00 54.39 428 HIS A N 1
ATOM 5093 C CA . HIS D 2 428 ? 163.996 163.587 127.229 1.00 51.80 428 HIS A CA 1
ATOM 5094 C C . HIS D 2 428 ? 162.772 162.981 126.554 1.00 53.09 428 HIS A C 1
ATOM 5095 O O . HIS D 2 428 ? 161.908 163.675 126.022 1.00 54.39 428 HIS A O 1
ATOM 5102 N N . ILE D 2 429 ? 162.690 161.651 126.619 1.00 51.80 429 ILE A N 1
ATOM 5103 C CA . ILE D 2 429 ? 161.623 160.829 126.083 1.00 53.09 429 ILE A CA 1
ATOM 5104 C C . ILE D 2 429 ? 161.154 159.843 127.144 1.00 53.09 429 ILE A C 1
ATOM 5105 O O . ILE D 2 429 ? 161.948 159.339 127.936 1.00 50.53 429 ILE A O 1
ATOM 5110 N N . LYS D 2 430 ? 159.843 159.596 127.195 1.00 51.80 430 LYS A N 1
ATOM 5111 C CA . LYS D 2 430 ? 159.209 158.678 128.122 1.00 48.03 430 LYS A CA 1
ATOM 5112 C C . LYS D 2 430 ? 159.477 157.236 127.711 1.00 46.81 430 LYS A C 1
ATOM 5113 O O . LYS D 2 430 ? 159.286 156.894 126.546 1.00 51.80 430 LYS A O 1
ATOM 5119 N N . VAL D 2 431 ? 159.885 156.377 128.648 1.00 45.60 431 VAL A N 1
ATOM 5120 C CA . VAL D 2 431 ? 160.155 154.982 128.357 1.00 46.81 431 VAL A CA 1
ATOM 5121 C C . VAL D 2 431 ? 158.874 154.209 128.075 1.00 50.53 431 VAL A C 1
ATOM 5122 O O . VAL D 2 431 ? 158.827 153.432 127.124 1.00 55.71 431 VAL A O 1
ATOM 5126 N N . GLY D 2 432 ? 157.822 154.436 128.865 1.00 51.80 432 GLY A N 1
ATOM 5127 C CA . GLY D 2 432 ? 156.538 153.777 128.734 1.00 54.39 432 GLY A CA 1
ATOM 5128 C C . GLY D 2 432 ? 155.480 154.363 129.658 1.00 55.71 432 GLY A C 1
ATOM 5129 O O . GLY D 2 432 ? 155.652 155.457 130.191 1.00 54.39 432 GLY A O 1
ATOM 5130 N N . GLN D 2 433 ? 154.370 153.647 129.857 1.00 54.39 433 GLN A N 1
ATOM 5131 C CA . GLN D 2 433 ? 153.283 154.083 130.713 1.00 54.39 433 GLN A CA 1
ATOM 5132 C C . GLN D 2 433 ? 153.652 154.074 132.191 1.00 53.09 433 GLN A C 1
ATOM 5133 O O . GLN D 2 433 ? 154.494 153.271 132.588 1.00 53.09 433 GLN A O 1
ATOM 5139 N N . PRO D 2 434 ? 153.039 154.917 133.028 1.00 50.53 434 PRO A N 1
ATOM 5140 C CA . PRO D 2 434 ? 153.319 154.956 134.450 1.00 46.81 434 PRO A CA 1
ATOM 5141 C C . PRO D 2 434 ? 153.118 153.618 135.150 1.00 45.60 434 PRO A C 1
ATOM 5142 O O . PRO D 2 434 ? 152.244 152.826 134.803 1.00 48.03 434 PRO A O 1
ATOM 5146 N N . GLN D 2 435 ? 153.950 153.388 136.168 1.00 44.41 435 GLN A N 1
ATOM 5147 C CA . GLN D 2 435 ? 154.017 152.204 137.002 1.00 43.23 435 GLN A CA 1
ATOM 5148 C C . GLN D 2 435 ? 153.651 152.550 138.439 1.00 42.07 435 GLN A C 1
ATOM 5149 O O . GLN D 2 435 ? 153.737 153.720 138.805 1.00 44.41 435 GLN A O 1
ATOM 5155 N N . TYR D 2 436 ? 153.315 151.570 139.280 1.00 39.80 436 TYR A N 1
ATOM 5156 C CA . TYR D 2 436 ? 152.948 151.801 140.664 1.00 37.59 436 TYR A CA 1
ATOM 5157 C C . TYR D 2 436 ? 153.620 150.816 141.611 1.00 38.69 436 TYR A C 1
ATOM 5158 O O . TYR D 2 436 ? 153.634 149.618 141.339 1.00 43.23 436 TYR A O 1
ATOM 5167 N N . TYR D 2 437 ? 154.133 151.294 142.748 1.00 37.59 437 TYR A N 1
ATOM 5168 C CA . TYR D 2 437 ? 154.835 150.502 143.739 1.00 38.69 437 TYR A CA 1
ATOM 5169 C C . TYR D 2 437 ? 154.457 150.895 145.160 1.00 38.69 437 TYR A C 1
ATOM 5170 O O . TYR D 2 437 ? 154.172 152.064 145.412 1.00 38.69 437 TYR A O 1
ATOM 5179 N N . LEU D 2 438 ? 154.465 149.957 146.110 1.00 40.93 438 LEU A N 1
ATOM 5180 C CA . LEU D 2 438 ? 154.167 150.210 147.507 1.00 40.93 438 LEU A CA 1
ATOM 5181 C C . LEU D 2 438 ? 155.443 150.105 148.331 1.00 40.93 438 LEU A C 1
ATOM 5182 O O . LEU D 2 438 ? 156.128 149.087 148.267 1.00 45.60 438 LEU A O 1
ATOM 5187 N N . ALA D 2 439 ? 155.764 151.129 149.125 1.00 40.93 439 ALA A N 1
ATOM 5188 C CA . ALA D 2 439 ? 156.972 151.159 149.925 1.00 42.07 439 ALA A CA 1
ATOM 5189 C C . ALA D 2 439 ? 156.723 151.036 151.422 1.00 44.41 439 ALA A C 1
ATOM 5190 O O . ALA D 2 439 ? 155.588 151.158 151.878 1.00 46.81 439 ALA A O 1
ATOM 5192 N N . THR D 2 440 ? 157.793 150.799 152.184 1.00 46.81 440 THR A N 1
ATOM 5193 C CA . THR D 2 440 ? 157.743 150.739 153.633 1.00 51.80 440 THR A CA 1
ATOM 5194 C C . THR D 2 440 ? 157.108 152.014 154.170 1.00 50.53 440 THR A C 1
ATOM 5195 O O . THR D 2 440 ? 157.324 153.099 153.634 1.00 49.27 440 THR A O 1
ATOM 5199 N N . GLY D 2 441 ? 156.323 151.902 155.244 1.00 51.80 441 GLY A N 1
ATOM 5200 C CA . GLY D 2 441 ? 155.533 152.999 155.769 1.00 49.27 441 GLY A CA 1
ATOM 5201 C C . GLY D 2 441 ? 154.202 153.055 155.031 1.00 49.27 441 GLY A C 1
ATOM 5202 O O . GLY D 2 441 ? 153.773 152.075 154.427 1.00 51.80 441 GLY A O 1
ATOM 5203 N N . GLY D 2 442 ? 153.505 154.193 155.060 1.00 46.81 442 GLY A N 1
ATOM 5204 C CA . GLY D 2 442 ? 152.217 154.335 154.409 1.00 48.03 442 GLY A CA 1
ATOM 5205 C C . GLY D 2 442 ? 152.242 154.806 152.961 1.00 45.60 442 GLY A C 1
ATOM 5206 O O . GLY D 2 442 ? 151.232 155.344 152.511 1.00 45.60 442 GLY A O 1
ATOM 5207 N N . PHE D 2 443 ? 153.347 154.648 152.229 1.00 42.07 443 PHE A N 1
ATOM 5208 C CA . PHE D 2 443 ? 153.505 155.206 150.900 1.00 38.69 443 PHE A CA 1
ATOM 5209 C C . PHE D 2 443 ? 153.255 154.311 149.694 1.00 37.59 443 PHE A C 1
ATOM 5210 O O . PHE D 2 443 ? 153.539 153.115 149.689 1.00 39.80 443 PHE A O 1
ATOM 5218 N N . LEU D 2 444 ? 152.810 154.968 148.621 1.00 35.44 444 LEU A N 1
ATOM 5219 C CA . LEU D 2 444 ? 152.599 154.458 147.280 1.00 34.39 444 LEU A CA 1
ATOM 5220 C C . LEU D 2 444 ? 153.344 155.403 146.349 1.00 33.36 444 LEU A C 1
ATOM 5221 O O . LEU D 2 444 ? 153.205 156.617 146.479 1.00 35.44 444 LEU A O 1
ATOM 5226 N N . ILE D 2 445 ? 154.115 154.869 145.398 1.00 34.39 445 ILE A N 1
ATOM 5227 C CA . ILE D 2 445 ? 154.892 155.639 144.447 1.00 33.36 445 ILE A CA 1
ATOM 5228 C C . ILE D 2 445 ? 154.455 155.330 143.023 1.00 34.39 445 ILE A C 1
ATOM 5229 O O . ILE D 2 445 ? 154.536 154.186 142.580 1.00 36.51 445 ILE A O 1
ATOM 5234 N N . ALA D 2 446 ? 153.967 156.351 142.315 1.00 35.44 446 ALA A N 1
ATOM 5235 C CA . ALA D 2 446 ? 153.712 156.272 140.891 1.00 36.51 446 ALA A CA 1
ATOM 5236 C C . ALA D 2 446 ? 155.029 156.674 140.240 1.00 38.69 446 ALA A C 1
ATOM 5237 O O . ALA D 2 446 ? 155.653 157.619 140.719 1.00 40.93 446 ALA A O 1
ATOM 5239 N N . TYR D 2 447 ? 155.478 156.014 139.170 1.00 39.80 447 TYR A N 1
ATOM 5240 C CA . TYR D 2 447 ? 156.751 156.314 138.543 1.00 39.80 447 TYR A CA 1
ATOM 5241 C C . TYR D 2 447 ? 156.729 156.164 137.028 1.00 40.93 447 TYR A C 1
ATOM 5242 O O . TYR D 2 447 ? 156.101 155.247 136.503 1.00 44.41 447 TYR A O 1
ATOM 5251 N N . GLN D 2 448 ? 157.430 157.052 136.320 1.00 40.93 448 GLN A N 1
ATOM 5252 C CA . GLN D 2 448 ? 157.588 157.007 134.879 1.00 39.80 448 GLN A CA 1
ATOM 5253 C C . GLN D 2 448 ? 159.058 157.199 134.533 1.00 39.80 448 GLN A C 1
ATOM 5254 O O . GLN D 2 448 ? 159.539 158.328 134.614 1.00 40.93 448 GLN A O 1
ATOM 5260 N N . PRO D 2 449 ? 159.787 156.143 134.162 1.00 38.69 449 PRO A N 1
ATOM 5261 C CA . PRO D 2 449 ? 161.179 156.271 133.779 1.00 38.69 449 PRO A CA 1
ATOM 5262 C C . PRO D 2 449 ? 161.328 157.044 132.476 1.00 38.69 449 PRO A C 1
ATOM 5263 O O . PRO D 2 449 ? 160.492 156.966 131.577 1.00 43.23 449 PRO A O 1
ATOM 5267 N N . LEU D 2 450 ? 162.417 157.809 132.379 1.00 39.80 450 LEU A N 1
ATOM 5268 C CA . LEU D 2 450 ? 162.789 158.633 131.246 1.00 40.93 450 LEU A CA 1
ATOM 5269 C C . LEU D 2 450 ? 164.166 158.275 130.704 1.00 44.41 450 LEU A C 1
ATOM 5270 O O . LEU D 2 450 ? 165.012 157.708 131.391 1.00 48.03 450 LEU A O 1
ATOM 5275 N N . LEU D 2 451 ? 164.403 158.674 129.452 1.00 46.81 451 LEU A N 1
ATOM 5276 C CA . LEU D 2 451 ? 165.669 158.556 128.756 1.00 46.81 451 LEU A CA 1
ATOM 5277 C C . LEU D 2 451 ? 165.997 159.921 128.168 1.00 50.53 451 LEU A C 1
ATOM 5278 O O . LEU D 2 451 ? 165.142 160.552 127.550 1.00 50.53 451 LEU A O 1
ATOM 5283 N N . SER D 2 452 ? 167.214 160.418 128.399 1.00 53.09 452 SER A N 1
ATOM 5284 C CA . SER D 2 452 ? 167.644 161.661 127.788 1.00 54.39 452 SER A CA 1
ATOM 5285 C C . SER D 2 452 ? 167.875 161.415 126.303 1.00 55.71 452 SER A C 1
ATOM 5286 O O . SER D 2 452 ? 168.320 160.332 125.931 1.00 53.09 452 SER A O 1
ATOM 5289 N N . ASN D 2 453 ? 167.632 162.410 125.446 1.00 54.39 453 ASN A N 1
ATOM 5290 C CA . ASN D 2 453 ? 167.823 162.269 124.015 1.00 54.39 453 ASN A CA 1
ATOM 5291 C C . ASN D 2 453 ? 169.207 161.735 123.667 1.00 55.71 453 ASN A C 1
ATOM 5292 O O . ASN D 2 453 ? 169.323 160.817 122.858 1.00 55.71 453 ASN A O 1
ATOM 5297 N N . THR D 2 454 ? 170.261 162.216 124.330 1.00 57.04 454 THR A N 1
ATOM 5298 C CA . THR D 2 454 ? 171.622 161.769 124.101 1.00 59.76 454 THR A CA 1
ATOM 5299 C C . THR D 2 454 ? 171.840 160.293 124.410 1.00 57.04 454 THR A C 1
ATOM 5300 O O . THR D 2 454 ? 172.645 159.644 123.747 1.00 58.39 454 THR A O 1
ATOM 5304 N N . LEU D 2 455 ? 171.116 159.737 125.384 1.00 53.09 455 LEU A N 1
ATOM 5305 C CA . LEU D 2 455 ? 171.178 158.338 125.761 1.00 50.53 455 LEU A CA 1
ATOM 5306 C C . LEU D 2 455 ? 170.313 157.489 124.840 1.00 50.53 455 LEU A C 1
ATOM 5307 O O . LEU D 2 455 ? 170.705 156.381 124.479 1.00 50.53 455 LEU A O 1
ATOM 5312 N N . ALA D 2 456 ? 169.160 158.006 124.410 1.00 49.27 456 ALA A N 1
ATOM 5313 C CA . ALA D 2 456 ? 168.264 157.326 123.495 1.00 49.27 456 ALA A CA 1
ATOM 5314 C C . ALA D 2 456 ? 168.976 156.971 122.196 1.00 53.09 456 ALA A C 1
ATOM 5315 O O . ALA D 2 456 ? 168.824 155.861 121.691 1.00 55.71 456 ALA A O 1
ATOM 5317 N N . GLU D 2 457 ? 169.823 157.868 121.684 1.00 55.71 457 GLU A N 1
ATOM 5318 C CA . GLU D 2 457 ? 170.610 157.642 120.487 1.00 55.71 457 GLU A CA 1
ATOM 5319 C C . GLU D 2 457 ? 171.525 156.431 120.606 1.00 57.04 457 GLU A C 1
ATOM 5320 O O . GLU D 2 457 ? 171.747 155.743 119.611 1.00 59.76 457 GLU A O 1
ATOM 5326 N N . LEU D 2 458 ? 172.037 156.124 121.800 1.00 55.71 458 LEU A N 1
ATOM 5327 C CA . LEU D 2 458 ? 172.888 154.968 122.010 1.00 55.71 458 LEU A CA 1
ATOM 5328 C C . LEU D 2 458 ? 172.093 153.688 121.795 1.00 58.39 458 LEU A C 1
ATOM 5329 O O . LEU D 2 458 ? 172.555 152.782 121.105 1.00 61.14 458 LEU A O 1
ATOM 5334 N N . TYR D 2 459 ? 170.873 153.624 122.334 1.00 58.39 459 TYR A N 1
ATOM 5335 C CA . TYR D 2 459 ? 169.994 152.484 122.159 1.00 58.39 459 TYR A CA 1
ATOM 5336 C C . TYR D 2 459 ? 169.603 152.312 120.698 1.00 61.14 459 TYR A C 1
ATOM 5337 O O . TYR D 2 459 ? 169.572 151.182 120.213 1.00 63.95 459 TYR A O 1
ATOM 5346 N N . VAL D 2 460 ? 169.365 153.411 119.979 1.00 62.54 460 VAL A N 1
ATOM 5347 C CA . VAL D 2 460 ? 169.028 153.412 118.568 1.00 65.38 460 VAL A CA 1
ATOM 5348 C C . VAL D 2 460 ? 170.165 152.829 117.739 1.00 65.38 460 VAL A C 1
ATOM 5349 O O . VAL D 2 460 ? 169.948 151.882 116.986 1.00 66.83 460 VAL A O 1
ATOM 5353 N N . ARG D 2 461 ? 171.395 153.324 117.899 1.00 63.95 461 ARG A N 1
ATOM 5354 C CA . ARG D 2 461 ? 172.535 152.825 117.155 1.00 65.38 461 ARG A CA 1
ATOM 5355 C C . ARG D 2 461 ? 172.869 151.378 117.493 1.00 63.95 461 ARG A C 1
ATOM 5356 O O . ARG D 2 461 ? 173.209 150.620 116.587 1.00 66.83 461 ARG A O 1
ATOM 5364 N N . GLU D 2 462 ? 172.731 150.956 118.752 1.00 62.54 462 GLU A N 1
ATOM 5365 C CA . GLU D 2 462 ? 172.968 149.582 119.152 1.00 65.38 462 GLU A CA 1
ATOM 5366 C C . GLU D 2 462 ? 171.874 148.624 118.699 1.00 68.29 462 GLU A C 1
ATOM 5367 O O . GLU D 2 462 ? 172.114 147.422 118.618 1.00 72.76 462 GLU A O 1
ATOM 5373 N N . TYR D 2 463 ? 170.675 149.122 118.387 1.00 68.29 463 TYR A N 1
ATOM 5374 C CA . TYR D 2 463 ? 169.585 148.340 117.835 1.00 72.76 463 TYR A CA 1
ATOM 5375 C C . TYR D 2 463 ? 169.814 148.060 116.355 1.00 77.38 463 TYR A C 1
ATOM 5376 O O . TYR D 2 463 ? 169.446 146.995 115.863 1.00 78.95 463 TYR A O 1
ATOM 5385 N N . MET D 2 464 ? 170.462 148.983 115.641 1.00 75.83 464 MET A N 1
ATOM 5386 C CA . MET D 2 464 ? 170.809 148.888 114.236 1.00 75.83 464 MET A CA 1
ATOM 5387 C C . MET D 2 464 ? 172.017 147.992 113.992 1.00 78.95 464 MET A C 1
ATOM 5388 O O . MET D 2 464 ? 173.053 148.430 113.496 1.00 75.83 464 MET A O 1
ATOM 5393 N N . ARG D 2 465 ? 171.890 146.714 114.359 1.00 80.54 465 ARG A N 1
ATOM 5394 C CA . ARG D 2 465 ? 172.876 145.659 114.227 1.00 85.39 465 ARG A CA 1
ATOM 5395 C C . ARG D 2 465 ? 172.230 144.362 113.759 1.00 92.09 465 ARG A C 1
ATOM 5396 O O . ARG D 2 465 ? 171.274 143.894 114.415 1.00 90.39 465 ARG A O 1
ATOM 5404 N N . PHE D 2 500 ? 160.920 152.297 122.874 1.00 83.76 500 PHE A N 1
ATOM 5405 C CA . PHE D 2 500 ? 161.172 150.847 122.922 1.00 83.76 500 PHE A CA 1
ATOM 5406 C C . PHE D 2 500 ? 161.678 150.457 124.304 1.00 77.38 500 PHE A C 1
ATOM 5407 O O . PHE D 2 500 ? 162.878 150.312 124.524 1.00 74.29 500 PHE A O 1
ATOM 5415 N N . ALA D 2 501 ? 160.768 150.251 125.260 1.00 71.25 501 ALA A N 1
ATOM 5416 C CA . ALA D 2 501 ? 161.090 149.948 126.642 1.00 69.76 501 ALA A CA 1
ATOM 5417 C C . ALA D 2 501 ? 161.899 148.681 126.884 1.00 71.25 501 ALA A C 1
ATOM 5418 O O . ALA D 2 501 ? 162.772 148.671 127.750 1.00 72.76 501 ALA A O 1
ATOM 5420 N N . ARG D 2 502 ? 161.665 147.625 126.102 1.00 72.76 502 ARG A N 1
ATOM 5421 C CA . ARG D 2 502 ? 162.312 146.332 126.227 1.00 74.29 502 ARG A CA 1
ATOM 5422 C C . ARG D 2 502 ? 163.832 146.353 126.137 1.00 71.25 502 ARG A C 1
ATOM 5423 O O . ARG D 2 502 ? 164.476 145.464 126.690 1.00 71.25 502 ARG A O 1
ATOM 5431 N N . LEU D 2 503 ? 164.419 147.341 125.457 1.00 66.83 503 LEU A N 1
ATOM 5432 C CA . LEU D 2 503 ? 165.851 147.447 125.250 1.00 63.95 503 LEU A CA 1
ATOM 5433 C C . LEU D 2 503 ? 166.656 147.886 126.466 1.00 62.54 503 LEU A C 1
ATOM 5434 O O . LEU D 2 503 ? 167.784 147.425 126.627 1.00 62.54 503 LEU A O 1
ATOM 5439 N N . GLN D 2 504 ? 166.077 148.718 127.335 1.00 59.76 504 GLN A N 1
ATOM 5440 C CA . GLN D 2 504 ? 166.721 149.372 128.458 1.00 58.39 504 GLN A CA 1
ATOM 5441 C C . GLN D 2 504 ? 167.824 148.610 129.181 1.00 58.39 504 GLN A C 1
ATOM 5442 O O . GLN D 2 504 ? 169.000 148.887 128.955 1.00 59.76 504 GLN A O 1
ATOM 5448 N N . PHE D 2 505 ? 167.512 147.614 130.014 1.00 57.04 505 PHE A N 1
ATOM 5449 C CA . PHE D 2 505 ? 168.520 146.903 130.776 1.00 58.39 505 PHE A CA 1
ATOM 5450 C C . PHE D 2 505 ? 169.165 145.711 130.080 1.00 59.76 505 PHE A C 1
ATOM 5451 O O . PHE D 2 505 ? 169.759 144.862 130.742 1.00 61.14 505 PHE A O 1
ATOM 5459 N N . THR D 2 506 ? 169.075 145.619 128.751 1.00 58.39 506 THR A N 1
ATOM 5460 C CA . THR D 2 506 ? 169.628 144.521 127.981 1.00 59.76 506 THR A CA 1
ATOM 5461 C C . THR D 2 506 ? 171.024 144.785 127.433 1.00 62.54 506 THR A C 1
ATOM 5462 O O . THR D 2 506 ? 171.841 143.868 127.374 1.00 65.38 506 THR A O 1
ATOM 5466 N N . TYR D 2 507 ? 171.337 146.027 127.055 1.00 61.14 507 TYR A N 1
ATOM 5467 C CA . TYR D 2 507 ? 172.632 146.418 126.532 1.00 61.14 507 TYR A CA 1
ATOM 5468 C C . TYR D 2 507 ? 173.627 146.650 127.662 1.00 62.54 507 TYR A C 1
ATOM 5469 O O . TYR D 2 507 ? 173.839 147.782 128.094 1.00 62.54 507 TYR A O 1
ATOM 5478 N N . ASN D 2 508 ? 174.258 145.575 128.139 1.00 63.95 508 ASN A N 1
ATOM 5479 C CA . ASN D 2 508 ? 175.221 145.582 129.224 1.00 66.83 508 ASN A CA 1
ATOM 5480 C C . ASN D 2 508 ? 176.313 146.633 129.070 1.00 68.29 508 ASN A C 1
ATOM 5481 O O . ASN D 2 508 ? 176.656 147.315 130.034 1.00 68.29 508 ASN A O 1
ATOM 5486 N N . HIS D 2 509 ? 176.824 146.829 127.852 1.00 69.76 509 HIS A N 1
ATOM 5487 C CA . HIS D 2 509 ? 177.845 147.800 127.512 1.00 72.76 509 HIS A CA 1
ATOM 5488 C C . HIS D 2 509 ? 177.389 149.242 127.695 1.00 68.29 509 HIS A C 1
ATOM 5489 O O . HIS D 2 509 ? 178.195 150.085 128.082 1.00 69.76 509 HIS A O 1
ATOM 5496 N N . ILE D 2 510 ? 176.111 149.540 127.447 1.00 62.54 510 ILE A N 1
ATOM 5497 C CA . ILE D 2 510 ? 175.525 150.853 127.644 1.00 59.76 510 ILE A CA 1
ATOM 5498 C C . ILE D 2 510 ? 175.176 151.042 129.114 1.00 61.14 510 ILE A C 1
ATOM 5499 O O . ILE D 2 510 ? 175.524 152.054 129.717 1.00 58.39 510 ILE A O 1
ATOM 5504 N N . GLN D 2 511 ? 174.547 150.043 129.738 1.00 59.76 511 GLN A N 1
ATOM 5505 C CA . GLN D 2 511 ? 174.137 150.116 131.127 1.00 59.76 511 GLN A CA 1
ATOM 5506 C C . GLN D 2 511 ? 175.307 150.216 132.097 1.00 58.39 511 GLN A C 1
ATOM 5507 O O . GLN D 2 511 ? 175.184 150.910 133.103 1.00 57.04 511 GLN A O 1
ATOM 5513 N N . ARG D 2 512 ? 176.457 149.598 131.816 1.00 61.14 512 ARG A N 1
ATOM 5514 C CA . ARG D 2 512 ? 177.642 149.686 132.648 1.00 65.38 512 ARG A CA 1
ATOM 5515 C C . ARG D 2 512 ? 178.095 151.128 132.829 1.00 62.54 512 ARG A C 1
ATOM 5516 O O . ARG D 2 512 ? 178.521 151.506 133.919 1.00 61.14 512 ARG A O 1
ATOM 5524 N N . HIS D 2 513 ? 177.976 151.942 131.778 1.00 57.04 513 HIS A N 1
ATOM 5525 C CA . HIS D 2 513 ? 178.287 153.357 131.819 1.00 55.71 513 HIS A CA 1
ATOM 5526 C C . HIS D 2 513 ? 177.255 154.098 132.660 1.00 54.39 513 HIS A C 1
ATOM 5527 O O . HIS D 2 513 ? 177.619 154.862 133.551 1.00 51.80 513 HIS A O 1
ATOM 5534 N N . VAL D 2 514 ? 175.965 153.833 132.437 1.00 49.27 514 VAL A N 1
ATOM 5535 C CA . VAL D 2 514 ? 174.865 154.467 133.137 1.00 46.81 514 VAL A CA 1
ATOM 5536 C C . VAL D 2 514 ? 174.845 154.159 134.629 1.00 45.60 514 VAL A C 1
ATOM 5537 O O . VAL D 2 514 ? 174.618 155.071 135.421 1.00 45.60 514 VAL A O 1
ATOM 5541 N N . ASN D 2 515 ? 175.115 152.918 135.040 1.00 46.81 515 ASN A N 1
ATOM 5542 C CA . ASN D 2 515 ? 175.162 152.523 136.434 1.00 48.03 515 ASN A CA 1
ATOM 5543 C C . ASN D 2 515 ? 176.174 153.355 137.213 1.00 49.27 515 ASN A C 1
ATOM 5544 O O . ASN D 2 515 ? 175.903 153.762 138.340 1.00 50.53 515 ASN A O 1
ATOM 5549 N N . ASP D 2 516 ? 177.338 153.644 136.626 1.00 49.27 516 ASP A N 1
ATOM 5550 C CA . ASP D 2 516 ? 178.340 154.475 137.263 1.00 49.27 516 ASP A CA 1
ATOM 5551 C C . ASP D 2 516 ? 177.991 155.955 137.181 1.00 48.03 516 ASP A C 1
ATOM 5552 O O . ASP D 2 516 ? 178.083 156.668 138.179 1.00 50.53 516 ASP A O 1
ATOM 5557 N N . MET D 2 517 ? 177.537 156.419 136.015 1.00 44.41 517 MET A N 1
ATOM 5558 C CA . MET D 2 517 ? 177.195 157.806 135.766 1.00 44.41 517 MET A CA 1
ATOM 5559 C C . MET D 2 517 ? 176.082 158.326 136.665 1.00 45.60 517 MET A C 1
ATOM 5560 O O . MET D 2 517 ? 176.198 159.431 137.192 1.00 46.81 517 MET A O 1
ATOM 5565 N N . LEU D 2 518 ? 175.025 157.544 136.897 1.00 44.41 518 LEU A N 1
ATOM 5566 C CA . LEU D 2 518 ? 173.939 157.903 137.789 1.00 40.93 518 LEU A CA 1
ATOM 5567 C C . LEU D 2 518 ? 174.282 157.575 139.236 1.00 42.07 518 LEU A C 1
ATOM 5568 O O . LEU D 2 518 ? 173.925 158.346 140.123 1.00 43.23 518 LEU A O 1
ATOM 5573 N N . GLY D 2 519 ? 175.015 156.491 139.501 1.00 43.23 519 GLY A N 1
ATOM 5574 C CA . GLY D 2 519 ? 175.448 156.126 140.836 1.00 43.23 519 GLY A CA 1
ATOM 5575 C C . GLY D 2 519 ? 176.248 157.245 141.490 1.00 44.41 519 GLY A C 1
ATOM 5576 O O . GLY D 2 519 ? 176.105 157.509 142.682 1.00 45.60 519 GLY A O 1
ATOM 5577 N N . ARG D 2 520 ? 177.030 157.973 140.689 1.00 48.03 520 ARG A N 1
ATOM 5578 C CA . ARG D 2 520 ? 177.801 159.134 141.089 1.00 49.27 520 ARG A CA 1
ATOM 5579 C C . ARG D 2 520 ? 176.902 160.181 141.733 1.00 48.03 520 ARG A C 1
ATOM 5580 O O . ARG D 2 520 ? 177.223 160.683 142.808 1.00 49.27 520 ARG A O 1
ATOM 5588 N N . ILE D 2 521 ? 175.756 160.470 141.111 1.00 43.23 521 ILE A N 1
ATOM 5589 C CA . ILE D 2 521 ? 174.789 161.455 141.556 1.00 42.07 521 ILE A CA 1
ATOM 5590 C C . ILE D 2 521 ? 174.045 160.978 142.795 1.00 42.07 521 ILE A C 1
ATOM 5591 O O . ILE D 2 521 ? 173.938 161.712 143.775 1.00 43.23 521 ILE A O 1
ATOM 5596 N N . ALA D 2 522 ? 173.574 159.729 142.786 1.00 42.07 522 ALA A N 1
ATOM 5597 C CA . ALA D 2 522 ? 172.844 159.140 143.891 1.00 40.93 522 ALA A CA 1
ATOM 5598 C C . ALA D 2 522 ? 173.626 159.195 145.197 1.00 42.07 522 ALA A C 1
ATOM 5599 O O . ALA D 2 522 ? 173.090 159.596 146.228 1.00 43.23 522 ALA A O 1
ATOM 5601 N N . VAL D 2 523 ? 174.912 158.837 145.161 1.00 42.07 523 VAL A N 1
ATOM 5602 C CA . VAL D 2 523 ? 175.776 158.870 146.325 1.00 40.93 523 VAL A CA 1
ATOM 5603 C C . VAL D 2 523 ? 176.051 160.302 146.765 1.00 39.80 523 VAL A C 1
ATOM 5604 O O . VAL D 2 523 ? 176.027 160.577 147.963 1.00 40.93 523 VAL A O 1
ATOM 5608 N N . ALA D 2 524 ? 176.237 161.238 145.832 1.00 40.93 524 ALA A N 1
ATOM 5609 C CA . ALA D 2 524 ? 176.472 162.631 146.161 1.00 40.93 524 ALA A CA 1
ATOM 5610 C C . ALA D 2 524 ? 175.304 163.237 146.928 1.00 42.07 524 ALA A C 1
ATOM 5611 O O . ALA D 2 524 ? 175.514 163.895 147.944 1.00 43.23 524 ALA A O 1
ATOM 5613 N N . TRP D 2 525 ? 174.067 162.995 146.487 1.00 40.93 525 TRP A N 1
ATOM 5614 C CA . TRP D 2 525 ? 172.877 163.475 147.162 1.00 38.69 525 TRP A CA 1
ATOM 5615 C C . TRP D 2 525 ? 172.739 162.865 148.549 1.00 38.69 525 TRP A C 1
ATOM 5616 O O . TRP D 2 525 ? 172.453 163.573 149.512 1.00 39.80 525 TRP A O 1
ATOM 5627 N N . CYS D 2 526 ? 172.971 161.556 148.669 1.00 38.69 526 CYS A N 1
ATOM 5628 C CA . CYS D 2 526 ? 172.872 160.842 149.926 1.00 38.69 526 CYS A CA 1
ATOM 5629 C C . CYS D 2 526 ? 173.845 161.363 150.975 1.00 38.69 526 CYS A C 1
ATOM 5630 O O . CYS D 2 526 ? 173.450 161.606 152.113 1.00 40.93 526 CYS A O 1
ATOM 5633 N N . GLU D 2 527 ? 175.108 161.602 150.616 1.00 39.80 527 GLU A N 1
ATOM 5634 C CA . GLU D 2 527 ? 176.099 162.127 151.536 1.00 39.80 527 GLU A CA 1
ATOM 5635 C C . GLU D 2 527 ? 175.771 163.549 151.967 1.00 37.59 527 GLU A C 1
ATOM 5636 O O . GLU D 2 527 ? 175.989 163.908 153.123 1.00 39.80 527 GLU A O 1
ATOM 5642 N N . LEU D 2 528 ? 175.222 164.362 151.061 1.00 37.59 528 LEU A N 1
ATOM 5643 C CA . LEU D 2 528 ? 174.829 165.730 151.337 1.00 36.51 528 LEU A CA 1
ATOM 5644 C C . LEU D 2 528 ? 173.630 165.792 152.275 1.00 37.59 528 LEU A C 1
ATOM 5645 O O . LEU D 2 528 ? 173.639 166.556 153.238 1.00 38.69 528 LEU A O 1
ATOM 5650 N N . GLN D 2 529 ? 172.604 164.966 152.057 1.00 37.59 529 GLN A N 1
ATOM 5651 C CA . GLN D 2 529 ? 171.431 164.934 152.909 1.00 36.51 529 GLN A CA 1
ATOM 5652 C C . GLN D 2 529 ? 171.792 164.552 154.338 1.00 36.51 529 GLN A C 1
ATOM 5653 O O . GLN D 2 529 ? 171.258 165.152 155.268 1.00 36.51 529 GLN A O 1
ATOM 5659 N N . ASN D 2 530 ? 172.723 163.620 154.557 1.00 35.44 530 ASN A N 1
ATOM 5660 C CA . ASN D 2 530 ? 173.156 163.277 155.897 1.00 35.44 530 ASN A CA 1
ATOM 5661 C C . ASN D 2 530 ? 173.811 164.458 156.602 1.00 33.36 530 ASN A C 1
ATOM 5662 O O . ASN D 2 530 ? 173.658 164.612 157.812 1.00 34.39 530 ASN A O 1
ATOM 5667 N N . HIS D 2 531 ? 174.550 165.296 155.871 1.00 33.36 531 HIS A N 1
ATOM 5668 C CA . HIS D 2 531 ? 175.197 166.467 156.428 1.00 32.34 531 HIS A CA 1
ATOM 5669 C C . HIS D 2 531 ? 174.150 167.486 156.857 1.00 32.34 531 HIS A C 1
ATOM 5670 O O . HIS D 2 531 ? 174.204 167.982 157.980 1.00 33.36 531 HIS A O 1
ATOM 5677 N N . GLU D 2 532 ? 173.133 167.751 156.033 1.00 34.39 532 GLU A N 1
ATOM 5678 C CA . GLU D 2 532 ? 172.065 168.668 156.377 1.00 34.39 532 GLU A CA 1
ATOM 5679 C C . GLU D 2 532 ? 171.227 168.169 157.546 1.00 33.36 532 GLU A C 1
ATOM 5680 O O . GLU D 2 532 ? 170.944 168.942 158.458 1.00 33.36 532 GLU A O 1
ATOM 5686 N N . LEU D 2 533 ? 170.853 166.887 157.562 1.00 32.34 533 LEU A N 1
ATOM 5687 C CA . LEU D 2 533 ? 170.084 166.307 158.645 1.00 30.35 533 LEU A CA 1
ATOM 5688 C C . LEU D 2 533 ? 170.840 166.389 159.964 1.00 30.35 533 LEU A C 1
ATOM 5689 O O . LEU D 2 533 ? 170.239 166.693 160.992 1.00 32.34 533 LEU A O 1
ATOM 5694 N N . THR D 2 534 ? 172.150 166.136 159.951 1.00 30.35 534 THR A N 1
ATOM 5695 C CA . THR D 2 534 ? 172.951 166.181 161.159 1.00 29.38 534 THR A CA 1
ATOM 5696 C C . THR D 2 534 ? 172.941 167.578 161.763 1.00 27.48 534 THR A C 1
ATOM 5697 O O . THR D 2 534 ? 172.735 167.715 162.967 1.00 30.35 534 THR A O 1
ATOM 5701 N N . LEU D 2 535 ? 173.104 168.630 160.956 1.00 28.42 535 LEU A N 1
ATOM 5702 C CA . LEU D 2 535 ? 173.085 169.992 161.453 1.00 26.56 535 LEU A CA 1
ATOM 5703 C C . LEU D 2 535 ? 171.701 170.430 161.911 1.00 27.48 535 LEU A C 1
ATOM 5704 O O . LEU D 2 535 ? 171.565 171.027 162.976 1.00 30.35 535 LEU A O 1
ATOM 5709 N N . TRP D 2 536 ? 170.662 170.125 161.130 1.00 28.42 536 TRP A N 1
ATOM 5710 C CA . TRP D 2 536 ? 169.299 170.501 161.447 1.00 27.48 536 TRP A CA 1
ATOM 5711 C C . TRP D 2 536 ? 168.798 169.821 162.713 1.00 28.42 536 TRP A C 1
ATOM 5712 O O . TRP D 2 536 ? 168.180 170.471 163.553 1.00 29.38 536 TRP A O 1
ATOM 5723 N N . ASN D 2 537 ? 169.126 168.544 162.926 1.00 30.35 537 ASN A N 1
ATOM 5724 C CA . ASN D 2 537 ? 168.721 167.819 164.114 1.00 29.38 537 ASN A CA 1
ATOM 5725 C C . ASN D 2 537 ? 169.398 168.332 165.378 1.00 29.38 537 ASN A C 1
ATOM 5726 O O . ASN D 2 537 ? 168.782 168.282 166.440 1.00 32.34 537 ASN A O 1
ATOM 5731 N N . GLU D 2 538 ? 170.631 168.840 165.313 1.00 30.35 538 GLU A N 1
ATOM 5732 C CA . GLU D 2 538 ? 171.256 169.424 166.483 1.00 29.38 538 GLU A CA 1
ATOM 5733 C C . GLU D 2 538 ? 170.634 170.776 166.800 1.00 27.48 538 GLU A C 1
ATOM 5734 O O . GLU D 2 538 ? 170.353 171.054 167.964 1.00 29.38 538 GLU A O 1
ATOM 5740 N N . ALA D 2 539 ? 170.348 171.608 165.796 1.00 28.42 539 ALA A N 1
ATOM 5741 C CA . ALA D 2 539 ? 169.723 172.898 166.008 1.00 27.48 539 ALA A CA 1
ATOM 5742 C C . ALA D 2 539 ? 168.329 172.758 166.604 1.00 28.42 539 ALA A C 1
ATOM 5743 O O . ALA D 2 539 ? 167.957 173.526 167.488 1.00 30.35 539 ALA A O 1
ATOM 5745 N N . ARG D 2 540 ? 167.569 171.737 166.197 1.00 28.42 540 ARG A N 1
ATOM 5746 C CA . ARG D 2 540 ? 166.234 171.453 166.686 1.00 27.48 540 ARG A CA 1
ATOM 5747 C C . ARG D 2 540 ? 166.180 171.331 168.202 1.00 28.42 540 ARG A C 1
ATOM 5748 O O . ARG D 2 540 ? 165.206 171.773 168.807 1.00 29.38 540 ARG A O 1
ATOM 5756 N N . LYS D 2 541 ? 167.206 170.761 168.839 1.00 28.42 541 LYS A N 1
ATOM 5757 C CA . LYS D 2 541 ? 167.262 170.613 170.280 1.00 28.42 541 LYS A CA 1
ATOM 5758 C C . LYS D 2 541 ? 167.492 171.937 170.995 1.00 29.38 541 LYS A C 1
ATOM 5759 O O . LYS D 2 541 ? 167.022 172.104 172.119 1.00 31.34 541 LYS A O 1
ATOM 5765 N N . LEU D 2 542 ? 168.220 172.866 170.373 1.00 28.42 542 LEU A N 1
ATOM 5766 C CA . LEU D 2 542 ? 168.539 174.163 170.938 1.00 27.48 542 LEU A CA 1
ATOM 5767 C C . LEU D 2 542 ? 167.362 175.126 170.897 1.00 28.42 542 LEU A C 1
ATOM 5768 O O . LEU D 2 542 ? 167.139 175.855 171.861 1.00 31.34 542 LEU A O 1
ATOM 5773 N N . ASN D 2 543 ? 166.606 175.136 169.797 1.00 28.42 543 ASN A N 1
ATOM 5774 C CA . ASN D 2 543 ? 165.463 176.010 169.620 1.00 28.42 543 ASN A CA 1
ATOM 5775 C C . ASN D 2 543 ? 164.379 175.346 168.782 1.00 27.48 543 ASN A C 1
ATOM 5776 O O . ASN D 2 543 ? 164.281 175.605 167.584 1.00 29.38 543 ASN A O 1
ATOM 5781 N N . PRO D 2 544 ? 163.532 174.503 169.378 1.00 27.48 544 PRO A N 1
ATOM 5782 C CA . PRO D 2 544 ? 162.486 173.826 168.639 1.00 26.56 544 PRO A CA 1
ATOM 5783 C C . PRO D 2 544 ? 161.458 174.787 168.057 1.00 28.42 544 PRO A C 1
ATOM 5784 O O . PRO D 2 544 ? 160.951 174.513 166.972 1.00 29.38 544 PRO A O 1
ATOM 5788 N N . ASN D 2 545 ? 161.172 175.934 168.679 1.00 29.38 545 ASN A N 1
ATOM 5789 C CA . ASN D 2 545 ? 160.220 176.885 168.138 1.00 28.42 545 ASN A CA 1
ATOM 5790 C C . ASN D 2 545 ? 160.671 177.415 166.783 1.00 29.38 545 ASN A C 1
ATOM 5791 O O . ASN D 2 545 ? 159.872 177.484 165.852 1.00 31.34 545 ASN A O 1
ATOM 5796 N N . ALA D 2 546 ? 161.949 177.776 166.649 1.00 29.38 546 ALA A N 1
ATOM 5797 C CA . ALA D 2 546 ? 162.483 178.292 165.405 1.00 29.38 546 ALA A CA 1
ATOM 5798 C C . ALA D 2 546 ? 162.583 177.221 164.327 1.00 28.42 546 ALA A C 1
ATOM 5799 O O . ALA D 2 546 ? 162.184 177.474 163.192 1.00 29.38 546 ALA A O 1
ATOM 5801 N N . ILE D 2 547 ? 163.063 176.019 164.653 1.00 27.48 547 ILE A N 1
ATOM 5802 C CA . ILE D 2 547 ? 163.191 174.960 163.670 1.00 25.65 547 ILE A CA 1
ATOM 5803 C C . ILE D 2 547 ? 161.823 174.478 163.205 1.00 26.56 547 ILE A C 1
ATOM 5804 O O . ILE D 2 547 ? 161.642 174.241 162.013 1.00 30.35 547 ILE A O 1
ATOM 5809 N N . ALA D 2 548 ? 160.835 174.365 164.095 1.00 27.48 548 ALA A N 1
ATOM 5810 C CA . ALA D 2 548 ? 159.493 173.973 163.713 1.00 26.56 548 ALA A CA 1
ATOM 5811 C C . ALA D 2 548 ? 158.893 175.022 162.788 1.00 28.42 548 ALA A C 1
ATOM 5812 O O . ALA D 2 548 ? 158.417 174.695 161.703 1.00 31.34 548 ALA A O 1
ATOM 5814 N N . SER D 2 549 ? 159.005 176.303 163.149 1.00 29.38 549 SER A N 1
ATOM 5815 C CA . SER D 2 549 ? 158.486 177.392 162.346 1.00 28.42 549 SER A CA 1
ATOM 5816 C C . SER D 2 549 ? 159.158 177.487 160.984 1.00 29.38 549 SER A C 1
ATOM 5817 O O . SER D 2 549 ? 158.483 177.734 159.987 1.00 32.34 549 SER A O 1
ATOM 5820 N N . ALA D 2 550 ? 160.470 177.254 160.901 1.00 30.35 550 ALA A N 1
ATOM 5821 C CA . ALA D 2 550 ? 161.201 177.293 159.650 1.00 30.35 550 ALA A CA 1
ATOM 5822 C C . ALA D 2 550 ? 160.836 176.127 158.742 1.00 30.35 550 ALA A C 1
ATOM 5823 O O . ALA D 2 550 ? 160.774 176.286 157.525 1.00 34.39 550 ALA A O 1
ATOM 5825 N N . THR D 2 551 ? 160.570 174.952 159.318 1.00 31.34 551 THR A N 1
ATOM 5826 C CA . THR D 2 551 ? 160.192 173.755 158.593 1.00 31.34 551 THR A CA 1
ATOM 5827 C C . THR D 2 551 ? 158.805 173.892 157.980 1.00 30.35 551 THR A C 1
ATOM 5828 O O . THR D 2 551 ? 158.585 173.528 156.827 1.00 34.39 551 THR A O 1
ATOM 5832 N N . VAL D 2 552 ? 157.861 174.438 158.750 1.00 30.35 552 VAL A N 1
ATOM 5833 C CA . VAL D 2 552 ? 156.471 174.616 158.380 1.00 30.35 552 VAL A CA 1
ATOM 5834 C C . VAL D 2 552 ? 156.211 175.866 157.550 1.00 33.36 552 VAL A C 1
ATOM 5835 O O . VAL D 2 552 ? 155.306 175.865 156.719 1.00 35.44 552 VAL A O 1
ATOM 5839 N N . GLY D 2 553 ? 156.988 176.936 157.735 1.00 34.39 553 GLY A N 1
ATOM 5840 C CA . GLY D 2 553 ? 156.826 178.198 157.039 1.00 34.39 553 GLY A CA 1
ATOM 5841 C C . GLY D 2 553 ? 155.826 179.152 157.677 1.00 36.51 553 GLY A C 1
ATOM 5842 O O . GLY D 2 553 ? 155.400 180.109 157.034 1.00 39.80 553 GLY A O 1
ATOM 5843 N N . ARG D 2 554 ? 155.432 178.918 158.932 1.00 35.44 554 ARG A N 1
ATOM 5844 C CA . ARG D 2 554 ? 154.494 179.696 159.718 1.00 35.44 554 ARG A CA 1
ATOM 5845 C C . ARG D 2 554 ? 154.883 179.619 161.188 1.00 32.34 554 ARG A C 1
ATOM 5846 O O . ARG D 2 554 ? 155.548 178.662 161.579 1.00 32.34 554 ARG A O 1
ATOM 5854 N N . ARG D 2 555 ? 154.477 180.566 162.036 1.00 31.34 555 ARG A N 1
ATOM 5855 C CA . ARG D 2 555 ? 154.788 180.505 163.451 1.00 29.38 555 ARG A CA 1
ATOM 5856 C C . ARG D 2 555 ? 154.011 179.401 164.154 1.00 28.42 555 ARG A C 1
ATOM 5857 O O . ARG D 2 555 ? 152.784 179.362 164.083 1.00 31.34 555 ARG A O 1
ATOM 5865 N N . VAL D 2 556 ? 154.738 178.548 164.878 1.00 27.48 556 VAL A N 1
ATOM 5866 C CA . VAL D 2 556 ? 154.186 177.467 165.671 1.00 26.56 556 VAL A CA 1
ATOM 5867 C C . VAL D 2 556 ? 154.973 177.353 166.968 1.00 25.65 556 VAL A C 1
ATOM 5868 O O . VAL D 2 556 ? 156.133 177.754 167.044 1.00 28.42 556 VAL A O 1
ATOM 5872 N N . SER D 2 557 ? 154.316 176.840 168.010 1.00 27.48 557 SER A N 1
ATOM 5873 C CA . SER D 2 557 ? 154.910 176.560 169.302 1.00 28.42 557 SER A CA 1
ATOM 5874 C C . SER D 2 557 ? 155.375 175.110 169.292 1.00 29.38 557 SER A C 1
ATOM 5875 O O . SER D 2 557 ? 154.640 174.277 168.767 1.00 29.38 557 SER A O 1
ATOM 5878 N N . ALA D 2 558 ? 156.534 174.768 169.859 1.00 29.38 558 ALA A N 1
ATOM 5879 C CA . ALA D 2 558 ? 157.022 173.403 169.864 1.00 27.48 558 ALA A CA 1
ATOM 5880 C C . ALA D 2 558 ? 157.811 173.021 171.110 1.00 27.48 558 ALA A C 1
ATOM 5881 O O . ALA D 2 558 ? 158.463 173.847 171.744 1.00 29.38 558 ALA A O 1
ATOM 5883 N N . ARG D 2 559 ? 157.752 171.738 171.472 1.00 28.42 559 ARG A N 1
ATOM 5884 C CA . ARG D 2 559 ? 158.422 171.112 172.595 1.00 28.42 559 ARG A CA 1
ATOM 5885 C C . ARG D 2 559 ? 159.107 169.847 172.098 1.00 28.42 559 ARG A C 1
ATOM 5886 O O . ARG D 2 559 ? 158.598 169.211 171.177 1.00 29.38 559 ARG A O 1
ATOM 5894 N N . MET D 2 560 ? 160.206 169.429 172.729 1.00 28.42 560 MET A N 1
ATOM 5895 C CA . MET D 2 560 ? 160.948 168.280 172.248 1.00 28.42 560 MET A CA 1
ATOM 5896 C C . MET D 2 560 ? 160.472 166.907 172.702 1.00 30.35 560 MET A C 1
ATOM 5897 O O . MET D 2 560 ? 160.966 165.925 172.154 1.00 34.39 560 MET A O 1
ATOM 5902 N N . LEU D 2 561 ? 159.573 166.785 173.682 1.00 27.48 561 LEU A N 1
ATOM 5903 C CA . LEU D 2 561 ? 158.902 165.575 174.118 1.00 25.65 561 LEU A CA 1
ATOM 5904 C C . LEU D 2 561 ? 159.587 164.224 173.944 1.00 26.56 561 LEU A C 1
ATOM 5905 O O . LEU D 2 561 ? 158.948 163.227 173.615 1.00 25.65 561 LEU A O 1
ATOM 5910 N N . GLY D 2 562 ? 160.886 164.116 174.233 1.00 27.48 562 GLY A N 1
ATOM 5911 C CA . GLY D 2 562 ? 161.682 162.920 174.041 1.00 25.65 562 GLY A CA 1
ATOM 5912 C C . GLY D 2 562 ? 162.463 163.012 172.738 1.00 27.48 562 GLY A C 1
ATOM 5913 O O . GLY D 2 562 ? 163.324 163.877 172.596 1.00 29.38 562 GLY A O 1
ATOM 5914 N N . ASP D 2 563 ? 162.174 162.121 171.787 1.00 27.48 563 ASP A N 1
ATOM 5915 C CA . ASP D 2 563 ? 162.773 162.039 170.469 1.00 27.48 563 ASP A CA 1
ATOM 5916 C C . ASP D 2 563 ? 161.768 162.333 169.362 1.00 26.56 563 ASP A C 1
ATOM 5917 O O . ASP D 2 563 ? 161.957 161.935 168.214 1.00 28.42 563 ASP A O 1
ATOM 5922 N N . VAL D 2 564 ? 160.661 163.010 169.675 1.00 25.65 564 VAL A N 1
ATOM 5923 C CA . VAL D 2 564 ? 159.598 163.377 168.760 1.00 23.88 564 VAL A CA 1
ATOM 5924 C C . VAL D 2 564 ? 159.120 164.775 169.126 1.00 23.02 564 VAL A C 1
ATOM 5925 O O . VAL D 2 564 ? 158.995 165.085 170.308 1.00 25.65 564 VAL A O 1
ATOM 5929 N N . MET D 2 565 ? 158.832 165.651 168.161 1.00 24.76 565 MET A N 1
ATOM 5930 C CA . MET D 2 565 ? 158.478 167.028 168.445 1.00 24.76 565 MET A CA 1
ATOM 5931 C C . MET D 2 565 ? 156.980 167.266 168.581 1.00 25.65 565 MET A C 1
ATOM 5932 O O . MET D 2 565 ? 156.224 166.934 167.671 1.00 27.48 565 MET A O 1
ATOM 5937 N N . ALA D 2 566 ? 156.514 167.842 169.691 1.00 26.56 566 ALA A N 1
ATOM 5938 C CA . ALA D 2 566 ? 155.122 168.191 169.893 1.00 25.65 566 ALA A CA 1
ATOM 5939 C C . ALA D 2 566 ? 154.891 169.610 169.391 1.00 25.65 566 ALA A C 1
ATOM 5940 O O . ALA D 2 566 ? 155.702 170.475 169.716 1.00 28.42 566 ALA A O 1
ATOM 5942 N N . VAL D 2 567 ? 153.806 169.888 168.665 1.00 26.56 567 VAL A N 1
ATOM 5943 C CA . VAL D 2 567 ? 153.537 171.192 168.089 1.00 25.65 567 VAL A CA 1
ATOM 5944 C C . VAL D 2 567 ? 152.122 171.705 168.317 1.00 26.56 567 VAL A C 1
ATOM 5945 O O . VAL D 2 567 ? 151.185 170.933 168.511 1.00 29.38 567 VAL A O 1
ATOM 5949 N N . SER D 2 568 ? 151.956 173.028 168.260 1.00 27.48 568 SER A N 1
ATOM 5950 C CA . SER D 2 568 ? 150.708 173.739 168.454 1.00 27.48 568 SER A CA 1
ATOM 5951 C C . SER D 2 568 ? 150.712 175.080 167.733 1.00 27.48 568 SER A C 1
ATOM 5952 O O . SER D 2 568 ? 151.765 175.696 167.587 1.00 29.38 568 SER A O 1
ATOM 5955 N N . THR D 2 569 ? 149.551 175.588 167.315 1.00 28.42 569 THR A N 1
ATOM 5956 C CA . THR D 2 569 ? 149.461 176.903 166.710 1.00 28.42 569 THR A CA 1
ATOM 5957 C C . THR D 2 569 ? 149.701 177.987 167.752 1.00 29.38 569 THR A C 1
ATOM 5958 O O . THR D 2 569 ? 149.508 177.738 168.940 1.00 30.35 569 THR A O 1
ATOM 5962 N N . CYS D 2 570 ? 150.093 179.193 167.334 1.00 30.35 570 CYS A N 1
ATOM 5963 C CA . CYS D 2 570 ? 150.212 180.319 168.239 1.00 30.35 570 CYS A CA 1
ATOM 5964 C C . CYS D 2 570 ? 149.516 181.588 167.770 1.00 30.35 570 CYS A C 1
ATOM 5965 O O . CYS D 2 570 ? 149.450 181.897 166.582 1.00 33.36 570 CYS A O 1
ATOM 5968 N N . VAL D 2 571 ? 148.949 182.292 168.753 1.00 31.34 571 VAL A N 1
ATOM 5969 C CA . VAL D 2 571 ? 148.079 183.444 168.620 1.00 33.36 571 VAL A CA 1
ATOM 5970 C C . VAL D 2 571 ? 148.798 184.746 168.296 1.00 34.39 571 VAL A C 1
ATOM 5971 O O . VAL D 2 571 ? 149.663 185.139 169.075 1.00 34.39 571 VAL A O 1
ATOM 5975 N N . PRO D 2 572 ? 148.468 185.457 167.214 1.00 33.36 572 PRO A N 1
ATOM 5976 C CA . PRO D 2 572 ? 149.068 186.744 166.921 1.00 32.34 572 PRO A CA 1
ATOM 5977 C C . PRO D 2 572 ? 148.449 187.850 167.765 1.00 30.35 572 PRO A C 1
ATOM 5978 O O . PRO D 2 572 ? 147.253 187.837 168.050 1.00 32.34 572 PRO A O 1
ATOM 5982 N N . VAL D 2 573 ? 149.248 188.855 168.128 1.00 29.38 573 VAL A N 1
ATOM 5983 C CA . VAL D 2 573 ? 148.879 190.023 168.906 1.00 28.42 573 VAL A CA 1
ATOM 5984 C C . VAL D 2 573 ? 149.391 191.267 168.195 1.00 29.38 573 VAL A C 1
ATOM 5985 O O . VAL D 2 573 ? 150.567 191.339 167.846 1.00 32.34 573 VAL A O 1
ATOM 5989 N N . ALA D 2 574 ? 148.522 192.255 167.964 1.00 33.36 574 ALA A N 1
ATOM 5990 C CA . ALA D 2 574 ? 148.885 193.484 167.286 1.00 35.44 574 ALA A CA 1
ATOM 5991 C C . ALA D 2 574 ? 149.890 194.295 168.093 1.00 35.44 574 ALA A C 1
ATOM 5992 O O . ALA D 2 574 ? 149.738 194.411 169.308 1.00 36.51 574 ALA A O 1
ATOM 5994 N N . PRO D 2 575 ? 150.887 194.924 167.465 1.00 34.39 575 PRO A N 1
ATOM 5995 C CA . PRO D 2 575 ? 151.935 195.639 168.167 1.00 35.44 575 PRO A CA 1
ATOM 5996 C C . PRO D 2 575 ? 151.473 196.808 169.026 1.00 37.59 575 PRO A C 1
ATOM 5997 O O . PR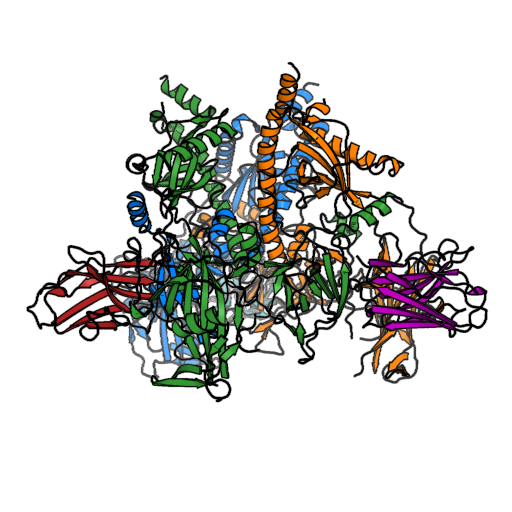O D 2 575 ? 152.146 197.141 169.999 1.00 38.69 575 PRO A O 1
ATOM 6001 N N . ASP D 2 576 ? 150.337 197.442 168.727 1.00 38.69 576 ASP A N 1
ATOM 6002 C CA . ASP D 2 576 ? 149.824 198.545 169.516 1.00 40.93 576 ASP A CA 1
ATOM 6003 C C . ASP D 2 576 ? 149.148 198.096 170.805 1.00 39.80 576 ASP A C 1
ATOM 6004 O O . ASP D 2 576 ? 148.875 198.926 171.670 1.00 42.07 576 ASP A O 1
ATOM 6009 N N . ASN D 2 577 ? 148.884 196.799 170.974 1.00 38.69 577 ASN A N 1
ATOM 6010 C CA . ASN D 2 577 ? 148.295 196.228 172.170 1.00 38.69 577 ASN A CA 1
ATOM 6011 C C . ASN D 2 577 ? 149.323 195.731 173.177 1.00 36.51 577 ASN A C 1
ATOM 6012 O O . ASN D 2 577 ? 148.942 195.103 174.163 1.00 36.51 577 ASN A O 1
ATOM 6017 N N . VAL D 2 578 ? 150.615 195.992 172.966 1.00 35.44 578 VAL A N 1
ATOM 6018 C CA . VAL D 2 578 ? 151.704 195.589 173.835 1.00 32.34 578 VAL A CA 1
ATOM 6019 C C . VAL D 2 578 ? 152.390 196.806 174.440 1.00 33.36 578 VAL A C 1
ATOM 6020 O O . VAL D 2 578 ? 152.715 197.754 173.728 1.00 36.51 578 VAL A O 1
ATOM 6024 N N . ILE D 2 579 ? 152.642 196.770 175.750 1.00 33.36 579 ILE A N 1
ATOM 6025 C CA . ILE D 2 579 ? 153.289 197.796 176.544 1.00 33.36 579 ILE A CA 1
ATOM 6026 C C . ILE D 2 579 ? 154.479 197.178 177.266 1.00 31.34 579 ILE A C 1
ATOM 6027 O O . ILE D 2 579 ? 154.356 196.079 177.802 1.00 31.34 579 ILE A O 1
ATOM 6032 N N . VAL D 2 580 ? 155.624 197.863 177.318 1.00 29.38 580 VAL A N 1
ATOM 6033 C CA . VAL D 2 580 ? 156.821 197.402 177.995 1.00 27.48 580 VAL A CA 1
ATOM 6034 C C . VAL D 2 580 ? 156.990 198.116 179.329 1.00 28.42 580 VAL A C 1
ATOM 6035 O O . VAL D 2 580 ? 156.831 199.332 179.406 1.00 31.34 580 VAL A O 1
ATOM 6039 N N . GLN D 2 581 ? 157.286 197.378 180.402 1.00 31.34 581 GLN A N 1
ATOM 6040 C CA . GLN D 2 581 ? 157.441 197.935 181.732 1.00 32.34 581 GLN A CA 1
ATOM 6041 C C . GLN D 2 581 ? 158.782 198.633 181.913 1.00 33.36 581 GLN A C 1
ATOM 6042 O O . GLN D 2 581 ? 159.798 198.178 181.391 1.00 34.39 581 GLN A O 1
ATOM 6048 N N . ASN D 2 582 ? 158.820 199.695 182.720 1.00 33.36 582 ASN A N 1
ATOM 6049 C CA . ASN D 2 582 ? 160.006 200.504 182.921 1.00 31.34 582 ASN A CA 1
ATOM 6050 C C . ASN D 2 582 ? 161.183 199.853 183.635 1.00 31.34 582 ASN A C 1
ATOM 6051 O O . ASN D 2 582 ? 162.288 200.373 183.501 1.00 33.36 582 ASN A O 1
ATOM 6056 N N . SER D 2 583 ? 161.020 198.746 184.363 1.00 32.34 583 SER A N 1
ATOM 6057 C CA . SER D 2 583 ? 162.110 198.117 185.085 1.00 31.34 583 SER A CA 1
ATOM 6058 C C . SER D 2 583 ? 162.172 196.603 184.945 1.00 31.34 583 SER A C 1
ATOM 6059 O O . SER D 2 583 ? 161.154 195.924 184.828 1.00 33.36 583 SER A O 1
ATOM 6062 N N . MET D 2 584 ? 163.400 196.080 184.970 1.00 30.35 584 MET A N 1
ATOM 6063 C CA . MET D 2 584 ? 163.752 194.677 184.875 1.00 29.38 584 MET A CA 1
ATOM 6064 C C . MET D 2 584 ? 164.216 194.097 186.204 1.00 31.34 584 MET A C 1
ATOM 6065 O O . MET D 2 584 ? 164.658 192.951 186.236 1.00 33.36 584 MET A O 1
ATOM 6070 N N . ARG D 2 585 ? 164.155 194.830 187.319 1.00 33.36 585 ARG A N 1
ATOM 6071 C CA . ARG D 2 585 ? 164.555 194.334 188.622 1.00 34.39 585 ARG A CA 1
ATOM 6072 C C . ARG D 2 585 ? 163.414 193.638 189.350 1.00 36.51 585 ARG A C 1
ATOM 6073 O O . ARG D 2 585 ? 162.260 194.030 189.185 1.00 38.69 585 ARG A O 1
ATOM 6081 N N . VAL D 2 586 ? 163.719 192.631 190.172 1.00 39.80 586 VAL A N 1
ATOM 6082 C CA . VAL D 2 586 ? 162.733 191.967 191.003 1.00 39.80 586 VAL A CA 1
ATOM 6083 C C . VAL D 2 586 ? 162.648 192.753 192.304 1.00 44.41 586 VAL A C 1
ATOM 6084 O O . VAL D 2 586 ? 163.599 192.775 193.082 1.00 46.81 586 VAL A O 1
ATOM 6088 N N . SER D 2 587 ? 161.509 193.397 192.571 1.00 46.81 587 SER A N 1
ATOM 6089 C CA . SER D 2 587 ? 161.317 194.246 193.731 1.00 49.27 587 SER A CA 1
ATOM 6090 C C . SER D 2 587 ? 161.479 193.557 195.079 1.00 50.53 587 SER A C 1
ATOM 6091 O O . SER D 2 587 ? 162.047 194.136 196.003 1.00 53.09 587 SER A O 1
ATOM 6094 N N . SER D 2 588 ? 161.016 192.311 195.208 1.00 49.27 588 SER A N 1
ATOM 6095 C CA . SER D 2 588 ? 161.055 191.537 196.434 1.00 50.53 588 SER A CA 1
ATOM 6096 C C . SER D 2 588 ? 162.361 190.807 196.718 1.00 48.03 588 SER A C 1
ATOM 6097 O O . SER D 2 588 ? 162.581 190.391 197.854 1.00 51.80 588 SER A O 1
ATOM 6100 N N . ARG D 2 589 ? 163.240 190.644 195.726 1.00 44.41 589 ARG A N 1
ATOM 6101 C CA . ARG D 2 589 ? 164.492 189.917 195.815 1.00 44.41 589 ARG A CA 1
ATOM 6102 C C . ARG D 2 589 ? 165.615 190.798 195.285 1.00 43.23 589 ARG A C 1
ATOM 6103 O O . ARG D 2 589 ? 166.041 190.585 194.152 1.00 45.60 589 ARG A O 1
ATOM 6111 N N . PRO D 2 590 ? 166.125 191.763 196.056 1.00 42.07 590 PRO A N 1
ATOM 6112 C CA . PRO D 2 590 ? 167.105 192.735 195.610 1.00 44.41 590 PRO A CA 1
ATOM 6113 C C . PRO D 2 590 ? 168.304 192.249 194.807 1.00 46.81 590 PRO A C 1
ATOM 6114 O O . PRO D 2 590 ? 168.772 192.977 193.935 1.00 50.53 590 PRO A O 1
ATOM 6118 N N . GLY D 2 591 ? 168.817 191.039 195.041 1.00 44.41 591 GLY A N 1
ATOM 6119 C CA . GLY D 2 591 ? 169.931 190.511 194.275 1.00 46.81 591 GLY A CA 1
ATOM 6120 C C . GLY D 2 591 ? 169.570 189.917 192.920 1.00 44.41 591 GLY A C 1
ATOM 6121 O O . GLY D 2 591 ? 170.472 189.552 192.168 1.00 44.41 591 GLY A O 1
ATOM 6122 N N . THR D 2 592 ? 168.284 189.804 192.581 1.00 43.23 592 THR A N 1
ATOM 6123 C CA . THR D 2 592 ? 167.782 189.187 191.367 1.00 42.07 592 THR A CA 1
ATOM 6124 C C . THR D 2 592 ? 167.031 190.147 190.454 1.00 42.07 592 THR A C 1
ATOM 6125 O O . THR D 2 592 ? 166.298 191.037 190.881 1.00 40.93 592 THR A O 1
ATOM 6129 N N . CYS D 2 593 ? 167.216 189.936 189.149 1.00 40.93 593 CYS A N 1
ATOM 6130 C CA . CYS D 2 593 ? 166.676 190.698 188.042 1.00 36.51 593 CYS A CA 1
ATOM 6131 C C . CYS D 2 593 ? 166.136 189.754 186.976 1.00 34.39 593 CYS A C 1
ATOM 6132 O O . CYS D 2 593 ? 166.536 188.594 186.899 1.00 37.59 593 CYS A O 1
ATOM 6135 N N . TYR D 2 594 ? 165.190 190.210 186.153 1.00 32.34 594 TYR A N 1
ATOM 6136 C CA . TYR D 2 594 ? 164.657 189.443 185.045 1.00 31.34 594 TYR A CA 1
ATOM 6137 C C . TYR D 2 594 ? 165.660 189.455 183.900 1.00 30.35 594 TYR A C 1
ATOM 6138 O O . TYR D 2 594 ? 166.313 190.471 183.673 1.00 32.34 594 TYR A O 1
ATOM 6147 N N . SER D 2 595 ? 165.799 188.367 183.139 1.00 32.34 595 SER A N 1
ATOM 6148 C CA . SER D 2 595 ? 166.745 188.333 182.041 1.00 31.34 595 SER A CA 1
ATOM 6149 C C . SER D 2 595 ? 166.258 189.049 180.788 1.00 31.34 595 SER A C 1
ATOM 6150 O O . SER D 2 595 ? 167.074 189.513 179.994 1.00 33.36 595 SER A O 1
ATOM 6153 N N . ARG D 2 596 ? 164.941 189.163 180.599 1.00 30.35 596 ARG A N 1
ATOM 6154 C CA . ARG D 2 596 ? 164.280 189.816 179.485 1.00 28.42 596 ARG A CA 1
ATOM 6155 C C . ARG D 2 596 ? 163.158 190.718 179.982 1.00 28.42 596 ARG A C 1
ATOM 6156 O O . ARG D 2 596 ? 162.621 190.437 181.051 1.00 30.35 596 ARG A O 1
ATOM 6164 N N . PRO D 2 597 ? 162.765 191.759 179.244 1.00 27.48 597 PRO A N 1
ATOM 6165 C CA . PRO D 2 597 ? 161.779 192.733 179.671 1.00 27.48 597 PRO A CA 1
ATOM 6166 C C . PRO D 2 597 ? 160.411 192.196 180.066 1.00 28.42 597 PRO A C 1
ATOM 6167 O O . PRO D 2 597 ? 159.885 191.264 179.460 1.00 30.35 597 PRO A O 1
ATOM 6171 N N . LEU D 2 598 ? 159.799 192.830 181.068 1.00 29.38 598 LEU A N 1
ATOM 6172 C CA . LEU D 2 598 ? 158.439 192.535 181.472 1.00 28.42 598 LEU A CA 1
ATOM 6173 C C . LEU D 2 598 ? 157.499 193.318 180.566 1.00 27.48 598 LEU A C 1
ATOM 6174 O O . LEU D 2 598 ? 157.798 194.448 180.188 1.00 29.38 598 LEU A O 1
ATOM 6179 N N . VAL D 2 599 ? 156.322 192.765 180.268 1.00 27.48 599 VAL A N 1
ATOM 6180 C CA . VAL D 2 599 ? 155.342 193.400 179.409 1.00 26.56 599 VAL A CA 1
ATOM 6181 C C . VAL D 2 599 ? 153.923 193.241 179.936 1.00 29.38 599 VAL A C 1
ATOM 6182 O O . VAL D 2 599 ? 153.659 192.431 180.822 1.00 33.36 599 VAL A O 1
ATOM 6186 N N . SER D 2 600 ? 153.014 194.027 179.357 1.00 31.34 600 SER A N 1
ATOM 6187 C CA . SER D 2 600 ? 151.586 194.000 179.606 1.00 33.36 600 SER A CA 1
ATOM 6188 C C . SER D 2 600 ? 150.901 194.088 178.250 1.00 32.34 600 SER A C 1
ATOM 6189 O O . SER D 2 600 ? 151.263 194.946 177.448 1.00 34.39 600 SER A O 1
ATOM 6192 N N . PHE D 2 601 ? 149.928 193.220 177.967 1.00 33.36 601 PHE A N 1
ATOM 6193 C CA . PHE D 2 601 ? 149.267 193.223 176.677 1.00 32.34 601 PHE A CA 1
ATOM 6194 C C . PHE D 2 601 ? 147.821 192.752 176.740 1.00 33.36 601 PHE A C 1
ATOM 6195 O O . PHE D 2 601 ? 147.347 192.314 177.786 1.00 36.51 601 PHE A O 1
ATOM 6203 N N . ARG D 2 602 ? 147.107 192.837 175.616 1.00 34.39 602 ARG A N 1
ATOM 6204 C CA . ARG D 2 602 ? 145.737 192.383 175.479 1.00 35.44 602 ARG A CA 1
ATOM 6205 C C . ARG D 2 602 ? 145.529 191.751 174.110 1.00 36.51 602 ARG A C 1
ATOM 6206 O O . ARG D 2 602 ? 146.093 192.236 173.132 1.00 36.51 602 ARG A O 1
ATOM 6214 N N . TYR D 2 603 ? 144.747 190.673 174.012 1.00 37.59 603 TYR A N 1
ATOM 6215 C CA . TYR D 2 603 ? 144.525 190.022 172.735 1.00 36.51 603 TYR A CA 1
ATOM 6216 C C . TYR D 2 603 ? 143.671 190.854 171.788 1.00 40.93 603 TYR A C 1
ATOM 6217 O O . TYR D 2 603 ? 143.902 190.852 170.581 1.00 43.23 603 TYR A O 1
ATOM 6226 N N . GLU D 2 604 ? 142.687 191.574 172.332 1.00 44.41 604 GLU A N 1
ATOM 6227 C CA . GLU D 2 604 ? 141.766 192.439 171.621 1.00 46.81 604 GLU A CA 1
ATOM 6228 C C . GLU D 2 604 ? 141.787 193.835 172.228 1.00 46.81 604 GLU A C 1
ATOM 6229 O O . GLU D 2 604 ? 141.966 193.980 173.435 1.00 45.60 604 GLU A O 1
ATOM 6235 N N . ASP D 2 605 ? 141.522 194.859 171.414 1.00 46.81 605 ASP A N 1
ATOM 6236 C CA . ASP D 2 605 ? 141.600 196.267 171.753 1.00 48.03 605 ASP A CA 1
ATOM 6237 C C . ASP D 2 605 ? 140.916 196.742 173.029 1.00 49.27 605 ASP A C 1
ATOM 6238 O O . ASP D 2 605 ? 141.323 197.764 173.577 1.00 51.80 605 ASP A O 1
ATOM 6243 N N . GLN D 2 606 ? 139.901 196.035 173.533 1.00 49.27 606 GLN A N 1
ATOM 6244 C CA . GLN D 2 606 ? 139.191 196.369 174.752 1.00 51.80 606 GLN A CA 1
ATOM 6245 C C . GLN D 2 606 ? 139.334 195.326 175.852 1.00 51.80 606 GLN A C 1
ATOM 6246 O O . GLN D 2 606 ? 138.727 195.462 176.913 1.00 53.09 606 GLN A O 1
ATOM 6252 N N . GLY D 2 607 ? 140.119 194.268 175.634 1.00 48.03 607 GLY A N 1
ATOM 6253 C CA . GLY D 2 607 ? 140.342 193.220 176.610 1.00 46.81 607 GLY A CA 1
ATOM 6254 C C . GLY D 2 607 ? 141.166 193.670 177.809 1.00 46.81 607 GLY A C 1
ATOM 6255 O O . GLY D 2 607 ? 141.830 194.704 177.755 1.00 48.03 607 GLY A O 1
ATOM 6256 N N . PRO D 2 608 ? 141.138 192.913 178.909 1.00 46.81 608 PRO A N 1
ATOM 6257 C CA . PRO D 2 608 ? 141.899 193.216 180.105 1.00 46.81 608 PRO A CA 1
ATOM 6258 C C . PRO D 2 608 ? 143.392 193.034 179.866 1.00 45.60 608 PRO A C 1
ATOM 6259 O O . PRO D 2 608 ? 143.799 192.217 179.043 1.00 45.60 608 PRO A O 1
ATOM 6263 N N . LEU D 2 609 ? 144.228 193.785 180.587 1.00 44.41 609 LEU A N 1
ATOM 6264 C CA . LEU D 2 609 ? 145.669 193.688 180.460 1.00 40.93 609 LEU A CA 1
ATOM 6265 C C . LEU D 2 609 ? 146.206 192.466 181.192 1.00 39.80 609 LEU A C 1
ATOM 6266 O O . LEU D 2 609 ? 145.944 192.254 182.374 1.00 42.07 609 LEU A O 1
ATOM 6271 N N . ILE D 2 610 ? 146.996 191.671 180.468 1.00 37.59 610 ILE A N 1
ATOM 6272 C CA . ILE D 2 610 ? 147.637 190.444 180.899 1.00 36.51 610 ILE A CA 1
ATOM 6273 C C . ILE D 2 610 ? 149.118 190.716 181.121 1.00 35.44 610 ILE A C 1
ATOM 6274 O O . ILE D 2 610 ? 149.777 191.289 180.257 1.00 36.51 610 ILE A O 1
ATOM 6279 N N . GLU D 2 611 ? 149.657 190.308 182.272 1.00 35.44 611 GLU A N 1
ATOM 6280 C CA . GLU D 2 611 ? 151.061 190.467 182.598 1.00 34.39 611 GLU A CA 1
ATOM 6281 C C . GLU D 2 611 ? 151.878 189.315 182.030 1.00 32.34 611 GLU A C 1
ATOM 6282 O O . GLU D 2 611 ? 151.530 188.154 182.235 1.00 35.44 611 GLU A O 1
ATOM 6288 N N . GLY D 2 612 ? 152.988 189.609 181.349 1.00 30.35 612 GLY A N 1
ATOM 6289 C CA . GLY D 2 612 ? 153.857 188.605 180.767 1.00 29.38 612 GLY A CA 1
ATOM 6290 C C . GLY D 2 612 ? 155.311 189.050 180.704 1.00 29.38 612 GLY A C 1
ATOM 6291 O O . GLY D 2 612 ? 155.697 190.046 181.311 1.00 31.34 612 GLY A O 1
ATOM 6292 N N . GLN D 2 613 ? 156.126 188.301 179.959 1.00 29.38 613 GLN A N 1
ATOM 6293 C CA . GLN D 2 613 ? 157.533 188.576 179.745 1.00 29.38 613 GLN A CA 1
ATOM 6294 C C . GLN D 2 613 ? 157.861 188.423 178.267 1.00 28.42 613 GLN A C 1
ATOM 6295 O O . GLN D 2 613 ? 157.313 187.558 177.586 1.00 31.34 613 GLN A O 1
ATOM 6301 N N . LEU D 2 614 ? 158.750 189.278 177.758 1.00 28.42 614 LEU A N 1
ATOM 6302 C CA . LEU D 2 614 ? 159.163 189.283 176.369 1.00 28.42 614 LEU A CA 1
ATOM 6303 C C . LEU D 2 614 ? 160.103 188.123 176.073 1.00 28.42 614 LEU A C 1
ATOM 6304 O O . LEU D 2 614 ? 161.210 188.053 176.602 1.00 30.35 614 LEU A O 1
ATOM 6309 N N . GLY D 2 615 ? 159.669 187.184 175.230 1.00 30.35 615 GLY A N 1
ATOM 6310 C CA . GLY D 2 615 ? 160.465 186.053 174.794 1.00 29.38 615 GLY A CA 1
ATOM 6311 C C . GLY D 2 615 ? 161.346 186.438 173.614 1.00 29.38 615 GLY A C 1
ATOM 6312 O O . GLY D 2 615 ? 161.583 187.615 173.352 1.00 31.34 615 GLY A O 1
ATOM 6313 N N . GLU D 2 616 ? 161.878 185.448 172.894 1.00 31.34 616 GLU A N 1
ATOM 6314 C CA . GLU D 2 616 ? 162.705 185.699 171.730 1.00 32.34 616 GLU A CA 1
ATOM 6315 C C . GLU D 2 616 ? 161.870 185.950 170.481 1.00 32.34 616 GLU A C 1
ATOM 6316 O O . GLU D 2 616 ? 160.845 185.303 170.276 1.00 34.39 616 GLU A O 1
ATOM 6322 N N . ASN D 2 617 ? 162.313 186.878 169.630 1.00 33.36 617 ASN A N 1
ATOM 6323 C CA . ASN D 2 617 ? 161.680 187.224 168.372 1.00 33.36 617 ASN A CA 1
ATOM 6324 C C . ASN D 2 617 ? 160.180 187.469 168.474 1.00 33.36 617 ASN A C 1
ATOM 6325 O O . ASN D 2 617 ? 159.369 186.716 167.940 1.00 34.39 617 ASN A O 1
ATOM 6330 N N . ASN D 2 618 ? 159.781 188.529 169.180 1.00 32.34 618 ASN A N 1
ATOM 6331 C CA . ASN D 2 618 ? 158.406 188.946 169.376 1.00 30.35 618 ASN A CA 1
ATOM 6332 C C . ASN D 2 618 ? 157.474 187.963 170.073 1.00 30.35 618 ASN A C 1
ATOM 6333 O O . ASN D 2 618 ? 156.260 188.153 170.063 1.00 31.34 618 ASN A O 1
ATOM 6338 N N . GLU D 2 619 ? 157.985 186.889 170.677 1.00 31.34 619 GLU A N 1
ATOM 6339 C CA . GLU D 2 619 ? 157.151 185.979 171.438 1.00 30.35 619 GLU A CA 1
ATOM 6340 C C . GLU D 2 619 ? 156.774 186.612 172.771 1.00 30.35 619 GLU A C 1
ATOM 6341 O O . GLU D 2 619 ? 157.589 187.284 173.399 1.00 32.34 619 GLU A O 1
ATOM 6347 N N . LEU D 2 620 ? 155.542 186.406 173.241 1.00 30.35 620 LEU A N 1
ATOM 6348 C CA . LEU D 2 620 ? 155.049 186.887 174.517 1.00 29.38 620 LEU A CA 1
ATOM 6349 C C . LEU D 2 620 ? 154.784 185.680 175.406 1.00 31.34 620 LEU A C 1
ATOM 6350 O O . LEU D 2 620 ? 153.986 184.816 175.049 1.00 33.36 620 LEU A O 1
ATOM 6355 N N . ARG D 2 621 ? 155.440 185.599 176.566 1.00 33.36 621 ARG A N 1
ATOM 6356 C CA . ARG D 2 621 ? 155.290 184.506 177.507 1.00 33.36 621 ARG A CA 1
ATOM 6357 C C . ARG D 2 621 ? 154.421 184.929 178.683 1.00 34.39 621 ARG A C 1
ATOM 6358 O O . ARG D 2 621 ? 154.577 186.043 179.179 1.00 35.44 621 ARG A O 1
ATOM 6366 N N . LEU D 2 622 ? 153.534 184.057 179.166 1.00 35.44 622 LEU A N 1
ATOM 6367 C CA . LEU D 2 622 ? 152.658 184.373 180.278 1.00 35.44 622 LEU A CA 1
ATOM 6368 C C . LEU D 2 622 ? 153.342 184.292 181.637 1.00 38.69 622 LEU A C 1
ATOM 6369 O O . LEU D 2 622 ? 152.864 184.891 182.598 1.00 38.69 622 LEU A O 1
ATOM 6374 N N . THR D 2 623 ? 154.453 183.561 181.750 1.00 40.93 623 THR A N 1
ATOM 6375 C CA . THR D 2 623 ? 155.177 183.362 182.991 1.00 43.23 623 THR A CA 1
ATOM 6376 C C . THR D 2 623 ? 156.404 184.255 183.114 1.00 42.07 623 THR A C 1
ATOM 6377 O O . THR D 2 623 ? 157.373 184.090 182.376 1.00 42.07 623 THR A O 1
ATOM 6381 N N . ARG D 2 624 ? 156.402 185.181 184.076 1.00 38.69 624 ARG A N 1
ATOM 6382 C CA . ARG D 2 624 ? 157.523 186.054 184.370 1.00 36.51 624 ARG A CA 1
ATOM 6383 C C . ARG D 2 624 ? 158.542 185.276 185.191 1.00 37.59 624 ARG A C 1
ATOM 6384 O O . ARG D 2 624 ? 158.696 185.524 186.385 1.00 39.80 624 ARG A O 1
ATOM 6392 N N . ASP D 2 625 ? 159.223 184.308 184.574 1.00 39.80 625 ASP A N 1
ATOM 6393 C CA . ASP D 2 625 ? 160.138 183.404 185.245 1.00 42.07 625 ASP A CA 1
ATOM 6394 C C . ASP D 2 625 ? 161.582 183.364 184.765 1.00 43.23 625 ASP A C 1
ATOM 6395 O O . ASP D 2 625 ? 162.374 182.633 185.357 1.00 44.41 625 ASP A O 1
ATOM 6400 N N . ALA D 2 626 ? 161.981 184.096 183.722 1.00 40.93 626 ALA A N 1
ATOM 6401 C CA . ALA D 2 626 ? 163.367 184.115 183.296 1.00 37.59 626 ALA A CA 1
ATOM 6402 C C . ALA D 2 626 ? 164.125 185.116 184.160 1.00 36.51 626 ALA A C 1
ATOM 6403 O O . ALA D 2 626 ? 163.892 186.317 184.039 1.00 37.59 626 ALA A O 1
ATOM 6405 N N . LEU D 2 627 ? 165.020 184.642 185.030 1.00 36.51 627 LEU A N 1
ATOM 6406 C CA . LEU D 2 627 ? 165.757 185.424 186.004 1.00 36.51 627 LEU A CA 1
ATOM 6407 C C . LEU D 2 627 ? 167.272 185.280 185.927 1.00 37.59 627 LEU A C 1
ATOM 6408 O O . LEU D 2 627 ? 167.796 184.318 185.370 1.00 38.69 627 LEU A O 1
ATOM 6413 N N . GLU D 2 628 ? 167.978 186.226 186.550 1.00 38.69 628 GLU A N 1
ATOM 6414 C CA . GLU D 2 628 ? 169.418 186.362 186.644 1.00 38.69 628 GLU A CA 1
ATOM 6415 C C . GLU D 2 628 ? 169.853 187.153 187.870 1.00 39.80 628 GLU A C 1
ATOM 6416 O O . GLU D 2 628 ? 169.090 187.980 188.367 1.00 40.93 628 GLU A O 1
ATOM 6422 N N . PRO D 2 629 ? 171.081 186.976 188.364 1.00 38.69 629 PRO A N 1
ATOM 6423 C CA . PRO D 2 629 ? 171.620 187.828 189.406 1.00 39.80 629 PRO A CA 1
ATOM 6424 C C . PRO D 2 629 ? 171.919 189.191 188.797 1.00 38.69 629 PRO A C 1
ATOM 6425 O O . PRO D 2 629 ? 172.422 189.280 187.678 1.00 38.69 629 PRO A O 1
ATOM 6429 N N . CYS D 2 630 ? 171.642 190.283 189.513 1.00 39.80 630 CYS A N 1
ATOM 6430 C CA . CYS D 2 630 ? 171.825 191.637 189.026 1.00 39.80 630 CYS A CA 1
ATOM 6431 C C . CYS D 2 630 ? 173.279 192.073 188.896 1.00 40.93 630 CYS A C 1
ATOM 6432 O O . CYS D 2 630 ? 173.819 192.756 189.764 1.00 42.07 630 CYS A O 1
ATOM 6435 N N . THR D 2 631 ? 173.940 191.693 187.800 1.00 42.07 631 THR A N 1
ATOM 6436 C CA . THR D 2 631 ? 175.303 192.071 187.482 1.00 43.23 631 THR A CA 1
ATOM 6437 C C . THR D 2 631 ? 175.398 193.515 187.006 1.00 43.23 631 THR A C 1
ATOM 6438 O O . THR D 2 631 ? 174.470 194.025 186.383 1.00 42.07 631 THR A O 1
ATOM 6442 N N . VAL D 2 632 ? 176.514 194.190 187.291 1.00 44.41 632 VAL A N 1
ATOM 6443 C CA . VAL D 2 632 ? 176.790 195.576 186.964 1.00 43.23 632 VAL A CA 1
ATOM 6444 C C . VAL D 2 632 ? 177.229 195.777 185.519 1.00 43.23 632 VAL A C 1
ATOM 6445 O O . VAL D 2 632 ? 177.832 194.891 184.917 1.00 45.60 632 VAL A O 1
ATOM 6449 N N . GLY D 2 633 ? 176.955 196.955 184.954 1.00 40.93 633 GLY A N 1
ATOM 6450 C CA . GLY D 2 633 ? 177.306 197.326 183.597 1.00 37.59 633 GLY A CA 1
ATOM 6451 C C . GLY D 2 633 ? 176.406 196.722 182.528 1.00 36.51 633 GLY A C 1
ATOM 6452 O O . GLY D 2 633 ? 176.829 196.520 181.391 1.00 37.59 633 GLY A O 1
ATOM 6453 N N . HIS D 2 634 ? 175.166 196.379 182.885 1.00 35.44 634 HIS A N 1
ATOM 6454 C CA . HIS D 2 634 ? 174.189 195.772 182.004 1.00 32.34 634 HIS A CA 1
ATOM 6455 C C . HIS D 2 634 ? 173.675 196.724 180.932 1.00 32.34 634 HIS A C 1
ATOM 6456 O O . HIS D 2 634 ? 173.152 197.792 181.241 1.00 33.36 634 HIS A O 1
ATOM 6463 N N . ARG D 2 635 ? 173.746 196.305 179.667 1.00 31.34 635 ARG A N 1
ATOM 6464 C CA . ARG D 2 635 ? 173.248 196.981 178.484 1.00 29.38 635 ARG A CA 1
ATOM 6465 C C . ARG D 2 635 ? 172.646 195.920 177.574 1.00 29.38 635 ARG A C 1
ATOM 6466 O O . ARG D 2 635 ? 173.298 194.899 177.368 1.00 29.38 635 ARG A O 1
ATOM 6474 N N . ARG D 2 636 ? 171.440 196.115 177.037 1.00 28.42 636 ARG A N 1
ATOM 6475 C CA . ARG D 2 636 ? 170.789 195.137 176.186 1.00 27.48 636 ARG A CA 1
ATOM 6476 C C . ARG D 2 636 ? 169.850 195.778 175.175 1.00 26.56 636 ARG A C 1
ATOM 6477 O O . ARG D 2 636 ? 169.190 196.765 175.493 1.00 28.42 636 ARG A O 1
ATOM 6485 N N . TYR D 2 637 ? 169.758 195.183 173.984 1.00 25.65 637 TYR A N 1
ATOM 6486 C CA . TYR D 2 637 ? 168.845 195.565 172.926 1.00 24.76 637 TYR A CA 1
ATOM 6487 C C . TYR D 2 637 ? 167.971 194.348 172.661 1.00 24.76 637 TYR A C 1
ATOM 6488 O O . TYR D 2 637 ? 168.517 193.310 172.295 1.00 24.76 637 TYR A O 1
ATOM 6497 N N . PHE D 2 638 ? 166.650 194.423 172.834 1.00 25.65 638 PHE A N 1
ATOM 6498 C CA . PHE D 2 638 ? 165.765 193.302 172.585 1.00 24.76 638 PHE A CA 1
ATOM 6499 C C . PHE D 2 638 ? 164.880 193.573 171.377 1.00 25.65 638 PHE A C 1
ATOM 6500 O O . PHE D 2 638 ? 164.481 194.715 171.162 1.00 27.48 638 PHE A O 1
ATOM 6508 N N . ILE D 2 639 ? 164.582 192.559 170.561 1.00 27.48 639 ILE A N 1
ATOM 6509 C CA . ILE D 2 639 ? 163.715 192.718 169.410 1.00 27.48 639 ILE A CA 1
ATOM 6510 C C . ILE D 2 639 ? 162.311 193.027 169.908 1.00 28.42 639 ILE A C 1
ATOM 6511 O O . ILE D 2 639 ? 161.791 192.285 170.740 1.00 28.42 639 ILE A O 1
ATOM 6516 N N . PHE D 2 640 ? 161.673 194.074 169.379 1.00 28.42 640 PHE A N 1
ATOM 6517 C CA . PHE D 2 640 ? 160.349 194.474 169.811 1.00 27.48 640 PHE A CA 1
ATOM 6518 C C . PHE D 2 640 ? 159.578 195.198 168.715 1.00 27.48 640 PHE A C 1
ATOM 6519 O O . PHE D 2 640 ? 159.800 196.380 168.465 1.00 30.35 640 PHE A O 1
ATOM 6527 N N . GLY D 2 641 ? 158.683 194.488 168.024 1.00 28.42 641 GLY A N 1
ATOM 6528 C CA . GLY D 2 641 ? 157.815 195.013 166.988 1.00 29.38 641 GLY A CA 1
ATOM 6529 C C . GLY D 2 641 ? 158.528 195.677 165.817 1.00 30.35 641 GLY A C 1
ATOM 6530 O O . GLY D 2 641 ? 158.373 196.874 165.587 1.00 33.36 641 GLY A O 1
ATOM 6531 N N . GLY D 2 642 ? 159.325 194.918 165.061 1.00 31.34 642 GLY A N 1
ATOM 6532 C CA . GLY D 2 642 ? 160.069 195.422 163.923 1.00 33.36 642 GLY A CA 1
ATOM 6533 C C . GLY D 2 642 ? 161.359 196.118 164.335 1.00 35.44 642 GLY A C 1
ATOM 6534 O O . GLY D 2 642 ? 162.426 195.799 163.815 1.00 37.59 642 GLY A O 1
ATOM 6535 N N . GLY D 2 643 ? 161.287 197.046 165.292 1.00 31.34 643 GLY A N 1
ATOM 6536 C CA . GLY D 2 643 ? 162.435 197.735 165.847 1.00 30.35 643 GLY A CA 1
ATOM 6537 C C . GLY D 2 643 ? 163.057 196.975 167.011 1.00 27.48 643 GLY A C 1
ATOM 6538 O O . GLY D 2 643 ? 162.905 195.763 167.150 1.00 28.42 643 GLY A O 1
ATOM 6539 N N . TYR D 2 644 ? 163.750 197.714 167.880 1.00 27.48 644 TYR A N 1
ATOM 6540 C CA . TYR D 2 644 ? 164.390 197.229 169.087 1.00 24.76 644 TYR A CA 1
ATOM 6541 C C . TYR D 2 644 ? 163.988 198.081 170.282 1.00 23.88 644 TYR A C 1
ATOM 6542 O O . TYR D 2 644 ? 163.508 199.201 170.121 1.00 26.56 644 TYR A O 1
ATOM 6551 N N . VAL D 2 645 ? 164.249 197.589 171.495 1.00 23.88 645 VAL A N 1
ATOM 6552 C CA . VAL D 2 645 ? 164.006 198.290 172.740 1.00 23.88 645 VAL A CA 1
ATOM 6553 C C . VAL D 2 645 ? 165.284 198.227 173.566 1.00 23.88 645 VAL A C 1
ATOM 6554 O O . VAL D 2 645 ? 165.812 197.136 173.772 1.00 25.65 645 VAL A O 1
ATOM 6558 N N . TYR D 2 646 ? 165.835 199.367 173.991 1.00 25.65 646 TYR A N 1
ATOM 6559 C CA . TYR D 2 646 ? 167.088 199.437 174.716 1.00 25.65 646 TYR A CA 1
ATOM 6560 C C . TYR D 2 646 ? 166.920 199.611 176.219 1.00 25.65 646 TYR A C 1
ATOM 6561 O O . TYR D 2 646 ? 166.274 200.546 176.689 1.00 27.48 646 TYR A O 1
ATOM 6570 N N . PHE D 2 647 ? 167.563 198.719 176.976 1.00 26.56 647 PHE A N 1
ATOM 6571 C CA . PHE D 2 647 ? 167.585 198.668 178.425 1.00 26.56 647 PHE A CA 1
ATOM 6572 C C . PHE D 2 647 ? 169.006 198.872 178.932 1.00 26.56 647 PHE A C 1
ATOM 6573 O O . PHE D 2 647 ? 169.939 198.208 178.485 1.00 28.42 647 PHE A O 1
ATOM 6581 N N . GLU D 2 648 ? 169.167 199.729 179.942 1.00 28.42 648 GLU A N 1
ATOM 6582 C CA . GLU D 2 648 ? 170.451 200.040 180.538 1.00 29.38 648 GLU A CA 1
ATOM 6583 C C . GLU D 2 648 ? 170.323 199.954 182.052 1.00 31.34 648 GLU A C 1
ATOM 6584 O O . GLU D 2 648 ? 169.427 200.565 182.631 1.00 33.36 648 GLU A O 1
ATOM 6590 N N . GLU D 2 649 ? 171.171 199.151 182.699 1.00 33.36 649 GLU A N 1
ATOM 6591 C CA . GLU D 2 649 ? 171.148 198.926 184.132 1.00 34.39 649 GLU A CA 1
ATOM 6592 C C . GLU D 2 649 ? 169.764 198.531 184.630 1.00 35.44 649 GLU A C 1
ATOM 6593 O O . GLU D 2 649 ? 169.233 199.068 185.600 1.00 38.69 649 GLU A O 1
ATOM 6599 N N . TYR D 2 650 ? 169.168 197.563 183.930 1.00 33.36 650 TYR A N 1
ATOM 6600 C CA . TYR D 2 650 ? 167.852 197.007 184.178 1.00 31.34 650 TYR A CA 1
ATOM 6601 C C . TYR D 2 650 ? 166.714 198.016 184.120 1.00 31.34 650 TYR A C 1
ATOM 6602 O O . TYR D 2 650 ? 165.651 197.751 184.676 1.00 32.34 650 TYR A O 1
ATOM 6611 N N . ALA D 2 651 ? 166.874 199.150 183.433 1.00 32.34 651 ALA A N 1
ATOM 6612 C CA . ALA D 2 651 ? 165.848 200.162 183.276 1.00 31.34 651 ALA A CA 1
ATOM 6613 C C . ALA D 2 651 ? 165.604 200.487 181.808 1.00 30.35 651 ALA A C 1
ATOM 6614 O O . ALA D 2 651 ? 166.541 200.658 181.031 1.00 32.34 651 ALA A O 1
ATOM 6616 N N . TYR D 2 652 ? 164.335 200.563 181.404 1.00 29.38 652 TYR A N 1
ATOM 6617 C CA . TYR D 2 652 ? 163.943 200.882 180.045 1.00 28.42 652 TYR A CA 1
ATOM 6618 C C . TYR D 2 652 ? 164.333 202.313 179.703 1.00 27.48 652 TYR A C 1
ATOM 6619 O O . TYR D 2 652 ? 164.087 203.190 180.528 1.00 29.38 652 TYR A O 1
ATOM 6628 N N . SER D 2 653 ? 164.862 202.562 178.503 1.00 27.48 653 SER A N 1
ATOM 6629 C CA . SER D 2 653 ? 165.235 203.897 178.078 1.00 25.65 653 SER A CA 1
ATOM 6630 C C . SER D 2 653 ? 164.574 204.385 176.797 1.00 25.65 653 SER A C 1
ATOM 6631 O O . SER D 2 653 ? 164.004 205.474 176.821 1.00 27.48 653 SER A O 1
ATOM 6634 N N . HIS D 2 654 ? 164.601 203.649 175.683 1.00 26.56 654 HIS A N 1
ATOM 6635 C CA . HIS D 2 654 ? 163.979 204.070 174.443 1.00 26.56 654 HIS A CA 1
ATOM 6636 C C . HIS D 2 654 ? 163.832 202.938 173.435 1.00 26.56 654 HIS A C 1
ATOM 6637 O O . HIS D 2 654 ? 164.351 201.842 173.637 1.00 27.48 654 HIS A O 1
ATOM 6644 N N . GLN D 2 655 ? 163.108 203.194 172.343 1.00 27.48 655 GLN A N 1
ATOM 6645 C CA . GLN D 2 655 ? 162.927 202.286 171.227 1.00 26.56 655 GLN A CA 1
ATOM 6646 C C . GLN D 2 655 ? 163.670 202.786 169.997 1.00 24.76 655 GLN A C 1
ATOM 6647 O O . GLN D 2 655 ? 163.628 203.974 169.685 1.00 27.48 655 GLN A O 1
ATOM 6653 N N . LEU D 2 656 ? 164.294 201.866 169.258 1.00 25.65 656 LEU A N 1
ATOM 6654 C CA . LEU D 2 656 ? 165.018 202.141 168.033 1.00 25.65 656 LEU A CA 1
ATOM 6655 C C . LEU D 2 656 ? 164.308 201.541 166.829 1.00 27.48 656 LEU A C 1
ATOM 6656 O O . LEU D 2 656 ? 163.687 200.486 166.944 1.00 29.38 656 LEU A O 1
ATOM 6661 N N . SER D 2 657 ? 164.440 202.164 165.656 1.00 31.34 657 SER A N 1
ATOM 6662 C CA . SER D 2 657 ? 163.972 201.555 164.427 1.00 33.36 657 SER A CA 1
ATOM 6663 C C . SER D 2 657 ? 165.047 200.574 163.980 1.00 33.36 657 SER A C 1
ATOM 6664 O O . SER D 2 657 ? 166.213 200.708 164.348 1.00 34.39 657 SER A O 1
ATOM 6667 N N . ARG D 2 658 ? 164.720 199.598 163.131 1.00 34.39 658 ARG A N 1
ATOM 6668 C CA . ARG D 2 658 ? 165.713 198.654 162.655 1.00 32.34 658 ARG A CA 1
ATOM 6669 C C . ARG D 2 658 ? 166.813 199.317 161.837 1.00 33.36 658 ARG A C 1
ATOM 6670 O O . ARG D 2 658 ? 167.893 198.753 161.675 1.00 35.44 658 ARG A O 1
ATOM 6678 N N . ALA D 2 659 ? 166.577 200.530 161.332 1.00 35.44 659 ALA A N 1
ATOM 6679 C CA . ALA D 2 659 ? 167.537 201.307 160.572 1.00 36.51 659 ALA A CA 1
ATOM 6680 C C . ALA D 2 659 ? 168.554 202.040 161.437 1.00 36.51 659 ALA A C 1
ATOM 6681 O O . ALA D 2 659 ? 169.548 202.539 160.915 1.00 39.80 659 ALA A O 1
ATOM 6683 N N . ASP D 2 660 ? 168.347 202.145 162.752 1.00 36.51 660 ASP A N 1
ATOM 6684 C CA . ASP D 2 660 ? 169.257 202.816 163.660 1.00 35.44 660 ASP A CA 1
ATOM 6685 C C . ASP D 2 660 ? 170.452 201.971 164.081 1.00 35.44 660 ASP A C 1
ATOM 6686 O O . ASP D 2 660 ? 171.350 202.472 164.755 1.00 37.59 660 ASP A O 1
ATOM 6691 N N . VAL D 2 661 ? 170.495 200.693 163.700 1.00 34.39 661 VAL A N 1
ATOM 6692 C CA . VAL D 2 661 ? 171.554 199.749 164.001 1.00 32.34 661 VAL A CA 1
ATOM 6693 C C . VAL D 2 661 ? 172.311 199.388 162.731 1.00 33.36 661 VAL A C 1
ATOM 6694 O O . VAL D 2 661 ? 171.712 199.215 161.672 1.00 37.59 661 VAL A O 1
ATOM 6698 N N . THR D 2 662 ? 173.639 199.274 162.806 1.00 33.36 662 THR A N 1
ATOM 6699 C CA . THR D 2 662 ? 174.482 198.963 161.669 1.00 33.36 662 THR A CA 1
ATOM 6700 C C . THR D 2 662 ? 174.254 197.557 161.132 1.00 33.36 662 THR A C 1
ATOM 6701 O O . THR D 2 662 ? 174.130 196.611 161.907 1.00 34.39 662 THR A O 1
ATOM 6705 N N . THR D 2 663 ? 174.227 197.384 159.808 1.00 36.51 663 THR A N 1
ATOM 6706 C CA . THR D 2 663 ? 174.102 196.086 159.174 1.00 37.59 663 THR A CA 1
ATOM 6707 C C . THR D 2 663 ? 175.431 195.757 158.509 1.00 39.80 663 THR A C 1
ATOM 6708 O O . THR D 2 663 ? 175.962 196.567 157.752 1.00 42.07 663 THR A O 1
ATOM 6712 N N . VAL D 2 664 ? 175.982 194.575 158.792 1.00 39.80 664 VAL A N 1
ATOM 6713 C CA . VAL D 2 664 ? 177.263 194.129 158.279 1.00 42.07 664 VAL A CA 1
ATOM 6714 C C . VAL D 2 664 ? 177.159 193.310 157.000 1.00 46.81 664 VAL A C 1
ATOM 6715 O O . VAL D 2 664 ? 176.206 192.555 156.816 1.00 49.27 664 VAL A O 1
ATOM 6719 N N . SER D 2 665 ? 178.155 193.432 156.120 1.00 49.27 665 SER A N 1
ATOM 6720 C CA . SER D 2 665 ? 178.264 192.661 154.897 1.00 51.80 665 SER A CA 1
ATOM 6721 C C . SER D 2 665 ? 179.695 192.309 154.511 1.00 53.09 665 SER A C 1
ATOM 6722 O O . SER D 2 665 ? 179.918 191.219 153.988 1.00 54.39 665 SER A O 1
ATOM 6725 N N . THR D 2 666 ? 180.677 193.166 154.800 1.00 50.53 666 THR A N 1
ATOM 6726 C CA . THR D 2 666 ? 182.084 192.970 154.504 1.00 49.27 666 THR A CA 1
ATOM 6727 C C . THR D 2 666 ? 182.985 193.612 155.550 1.00 46.81 666 THR A C 1
ATOM 6728 O O . THR D 2 666 ? 182.538 194.471 156.307 1.00 46.81 666 THR A O 1
ATOM 6732 N N . PHE D 2 667 ? 184.272 193.257 155.580 1.00 45.60 667 PHE A N 1
ATOM 6733 C CA . PHE D 2 667 ? 185.219 193.880 156.484 1.00 44.41 667 PHE A CA 1
ATOM 6734 C C . PHE D 2 667 ? 185.411 195.361 156.183 1.00 44.41 667 PHE A C 1
ATOM 6735 O O . PHE D 2 667 ? 185.694 196.120 157.107 1.00 46.81 667 PHE A O 1
ATOM 6743 N N . ILE D 2 668 ? 185.212 195.816 154.944 1.00 44.41 668 ILE A N 1
ATOM 6744 C CA . ILE D 2 668 ? 185.347 197.215 154.589 1.00 45.60 668 ILE A CA 1
ATOM 6745 C C . ILE D 2 668 ? 184.319 198.054 155.336 1.00 45.60 668 ILE A C 1
ATOM 6746 O O . ILE D 2 668 ? 184.661 199.116 155.851 1.00 46.81 668 ILE A O 1
ATOM 6751 N N . ASP D 2 669 ? 183.087 197.558 155.474 1.00 44.41 669 ASP A N 1
ATOM 6752 C CA . ASP D 2 669 ? 182.021 198.222 156.198 1.00 46.81 669 ASP A CA 1
ATOM 6753 C C . ASP D 2 669 ? 182.381 198.441 157.662 1.00 44.41 669 ASP A C 1
ATOM 6754 O O . ASP D 2 669 ? 182.010 199.444 158.268 1.00 45.60 669 ASP A O 1
ATOM 6759 N N . LEU D 2 670 ? 183.088 197.474 158.253 1.00 39.80 670 LEU A N 1
ATOM 6760 C CA . LEU D 2 670 ? 183.468 197.520 159.651 1.00 36.51 670 LEU A CA 1
ATOM 6761 C C . LEU D 2 670 ? 184.806 198.188 159.932 1.00 37.59 670 LEU A C 1
ATOM 6762 O O . LEU D 2 670 ? 184.898 198.856 160.959 1.00 37.59 670 LEU A O 1
ATOM 6767 N N . ASN D 2 671 ? 185.830 198.078 159.083 1.00 42.07 671 ASN A N 1
ATOM 6768 C CA . ASN D 2 671 ? 187.125 198.673 159.363 1.00 45.60 671 ASN A CA 1
ATOM 6769 C C . ASN D 2 671 ? 187.030 200.179 159.583 1.00 42.07 671 ASN A C 1
ATOM 6770 O O . ASN D 2 671 ? 187.763 200.752 160.388 1.00 40.93 671 ASN A O 1
ATOM 6775 N N . ILE D 2 672 ? 186.078 200.820 158.902 1.00 39.80 672 ILE A N 1
ATOM 6776 C CA . ILE D 2 672 ? 185.789 202.237 159.005 1.00 37.59 672 ILE A CA 1
ATOM 6777 C C . ILE D 2 672 ? 184.916 202.595 160.200 1.00 35.44 672 ILE A C 1
ATOM 6778 O O . ILE D 2 672 ? 184.766 203.778 160.498 1.00 34.39 672 ILE A O 1
ATOM 6783 N N . THR D 2 673 ? 184.347 201.618 160.911 1.00 33.36 673 THR A N 1
ATOM 6784 C CA . THR D 2 673 ? 183.441 201.840 162.021 1.00 31.34 673 THR A CA 1
ATOM 6785 C C . THR D 2 673 ? 183.936 201.282 163.348 1.00 30.35 673 THR A C 1
ATOM 6786 O O . THR D 2 673 ? 183.832 201.982 164.352 1.00 30.35 673 THR A O 1
ATOM 6790 N N . MET D 2 674 ? 184.467 200.058 163.402 1.00 31.34 674 MET A N 1
ATOM 6791 C CA . MET D 2 674 ? 184.941 199.428 164.619 1.00 30.35 674 MET A CA 1
ATOM 6792 C C . MET D 2 674 ? 186.050 200.204 165.315 1.00 31.34 674 MET A C 1
ATOM 6793 O O . MET D 2 674 ? 186.853 200.890 164.687 1.00 34.39 674 MET A O 1
ATOM 6798 N N . LEU D 2 675 ? 186.126 200.005 166.633 1.00 30.35 675 LEU A N 1
ATOM 6799 C CA . LEU D 2 675 ? 187.106 200.590 167.525 1.00 29.38 675 LEU A CA 1
ATOM 6800 C C . LEU D 2 675 ? 187.741 199.494 168.369 1.00 30.35 675 LEU A C 1
ATOM 6801 O O . LEU D 2 675 ? 187.199 198.399 168.504 1.00 32.34 675 LEU A O 1
ATOM 6806 N N . GLU D 2 676 ? 188.916 199.775 168.936 1.00 31.34 676 GLU A N 1
ATOM 6807 C CA . GLU D 2 676 ? 189.557 198.869 169.869 1.00 32.34 676 GLU A CA 1
ATOM 6808 C C . GLU D 2 676 ? 188.953 199.189 171.229 1.00 32.34 676 GLU A C 1
ATOM 6809 O O . GLU D 2 676 ? 189.409 200.087 171.934 1.00 34.39 676 GLU A O 1
ATOM 6815 N N . ASP D 2 677 ? 187.860 198.503 171.573 1.00 33.36 677 ASP A N 1
ATOM 6816 C CA . ASP D 2 677 ? 187.099 198.722 172.787 1.00 33.36 677 ASP A CA 1
ATOM 6817 C C . ASP D 2 677 ? 187.953 198.613 174.043 1.00 34.39 677 ASP A C 1
ATOM 6818 O O . ASP D 2 677 ? 188.829 197.757 174.143 1.00 37.59 677 ASP A O 1
ATOM 6823 N N . HIS D 2 678 ? 187.664 199.466 175.027 1.00 35.44 678 HIS A N 1
ATOM 6824 C CA . HIS D 2 678 ? 188.416 199.584 176.261 1.00 36.51 678 HIS A CA 1
ATOM 6825 C C . HIS D 2 678 ? 187.481 199.662 177.460 1.00 36.51 678 HIS A C 1
ATOM 6826 O O . HIS D 2 678 ? 186.880 200.706 177.702 1.00 36.51 678 HIS A O 1
ATOM 6833 N N . GLU D 2 679 ? 187.320 198.577 178.220 1.00 42.07 679 GLU A N 1
ATOM 6834 C CA . GLU D 2 679 ? 186.412 198.543 179.350 1.00 44.41 679 GLU A CA 1
ATOM 6835 C C . GLU D 2 679 ? 186.771 199.527 180.455 1.00 44.41 679 GLU A C 1
ATOM 6836 O O . GLU D 2 679 ? 187.932 199.684 180.828 1.00 45.60 679 GLU A O 1
ATOM 6842 N N . PHE D 2 680 ? 185.746 200.176 181.012 1.00 43.23 680 PHE A N 1
ATOM 6843 C CA . PHE D 2 680 ? 185.880 201.212 182.018 1.00 42.07 680 PHE A CA 1
ATOM 6844 C C . PHE D 2 680 ? 185.724 200.763 183.465 1.00 49.27 680 PHE A C 1
ATOM 6845 O O . PHE D 2 680 ? 186.006 201.547 184.369 1.00 51.80 680 PHE A O 1
ATOM 6853 N N . VAL D 2 681 ? 185.282 199.525 183.700 1.00 54.39 681 VAL A N 1
ATOM 6854 C CA . VAL D 2 681 ? 185.071 198.885 184.985 1.00 57.04 681 VAL A CA 1
ATOM 6855 C C . VAL D 2 681 ? 184.403 199.758 186.039 1.00 58.39 681 VAL A C 1
ATOM 6856 O O . VAL D 2 681 ? 185.067 200.219 186.966 1.00 61.14 681 VAL A O 1
ATOM 6860 N N . PRO D 2 682 ? 183.093 200.003 185.943 1.00 59.76 682 PRO A N 1
ATOM 6861 C CA . PRO D 2 682 ? 182.348 200.807 186.893 1.00 62.54 682 PRO A CA 1
ATOM 6862 C C . PRO D 2 682 ? 182.433 200.319 188.334 1.00 69.76 682 PRO A C 1
ATOM 6863 O O . PRO D 2 682 ? 182.547 199.123 188.599 1.00 71.25 682 PRO A O 1
ATOM 6867 N N . LEU D 2 683 ? 182.350 201.266 189.271 1.00 75.83 683 LEU A N 1
ATOM 6868 C CA . LEU D 2 683 ? 182.416 201.081 190.708 1.00 82.14 683 LEU A CA 1
ATOM 6869 C C . LEU D 2 683 ? 181.093 200.627 191.310 1.00 90.39 683 LEU A C 1
ATOM 6870 O O . LEU D 2 683 ? 180.053 201.263 191.037 1.00 90.39 683 LEU A O 1
ATOM 6875 N N . ALA E 2 90 ? 138.274 150.708 149.736 1.00 78.95 90 ALA B N 1
ATOM 6876 C CA . ALA E 2 90 ? 138.266 149.852 150.933 1.00 80.54 90 ALA B CA 1
ATOM 6877 C C . ALA E 2 90 ? 139.520 148.999 151.075 1.00 75.83 90 ALA B C 1
ATOM 6878 O O . ALA E 2 90 ? 140.391 149.345 151.870 1.00 68.29 90 ALA B O 1
ATOM 6880 N N . THR E 2 91 ? 139.670 147.929 150.290 1.00 69.76 91 THR B N 1
ATOM 6881 C CA . THR E 2 91 ? 140.750 146.960 150.341 1.00 66.83 91 THR B CA 1
ATOM 6882 C C . THR E 2 91 ? 142.163 147.525 150.390 1.00 61.14 91 THR B C 1
ATOM 6883 O O . THR E 2 91 ? 143.025 146.945 151.047 1.00 58.39 91 THR B O 1
ATOM 6887 N N . LEU E 2 92 ? 142.429 148.671 149.759 1.00 55.71 92 LEU B N 1
ATOM 6888 C CA . LEU E 2 92 ? 143.746 149.279 149.765 1.00 50.53 92 LEU B CA 1
ATOM 6889 C C . LEU E 2 92 ? 144.259 149.539 151.175 1.00 49.27 92 LEU B C 1
ATOM 6890 O O . LEU E 2 92 ? 145.430 149.277 151.444 1.00 48.03 92 LEU B O 1
ATOM 6895 N N . ARG E 2 93 ? 143.410 149.951 152.121 1.00 48.03 93 ARG B N 1
ATOM 6896 C CA . ARG E 2 93 ? 143.836 150.174 153.490 1.00 46.81 93 ARG B CA 1
ATOM 6897 C C . ARG E 2 93 ? 144.376 148.903 154.130 1.00 49.27 93 ARG B C 1
ATOM 6898 O O . ARG E 2 93 ? 145.320 149.000 154.912 1.00 53.09 93 ARG B O 1
ATOM 6906 N N . ALA E 2 94 ? 143.844 147.728 153.785 1.00 50.53 94 ALA B N 1
ATOM 6907 C CA . ALA E 2 94 ? 144.338 146.467 154.302 1.00 51.80 94 ALA B CA 1
ATOM 6908 C C . ALA E 2 94 ? 145.779 146.239 153.863 1.00 54.39 94 ALA B C 1
ATOM 6909 O O . ALA E 2 94 ? 146.598 145.802 154.669 1.00 58.39 94 ALA B O 1
ATOM 6911 N N . HIS E 2 95 ? 146.126 146.583 152.620 1.00 54.39 95 HIS B N 1
ATOM 6912 C CA . HIS E 2 95 ? 147.484 146.480 152.122 1.00 55.71 95 HIS B CA 1
ATOM 6913 C C . HIS E 2 95 ? 148.399 147.464 152.840 1.00 54.39 95 HIS B C 1
ATOM 6914 O O . HIS E 2 95 ? 149.499 147.081 153.232 1.00 58.39 95 HIS B O 1
ATOM 6921 N N . LEU E 2 96 ? 147.969 148.708 153.065 1.00 50.53 96 LEU B N 1
ATOM 6922 C CA . LEU E 2 96 ? 148.778 149.665 153.795 1.00 50.53 96 LEU B CA 1
ATOM 6923 C C . LEU E 2 96 ? 148.982 149.199 155.231 1.00 54.39 96 LEU B C 1
ATOM 6924 O O . LEU E 2 96 ? 150.107 149.237 155.723 1.00 57.04 96 LEU B O 1
ATOM 6929 N N . ARG E 2 97 ? 147.935 148.709 155.899 1.00 59.76 97 ARG B N 1
ATOM 6930 C CA . ARG E 2 97 ? 147.988 148.183 157.249 1.00 63.95 97 ARG B CA 1
ATOM 6931 C C . ARG E 2 97 ? 148.972 147.026 157.349 1.00 66.83 97 ARG B C 1
ATOM 6932 O O . ARG E 2 97 ? 149.718 146.942 158.322 1.00 68.29 97 ARG B O 1
ATOM 6940 N N . GLU E 2 98 ? 149.000 146.159 156.334 1.00 69.76 98 GLU B N 1
ATOM 6941 C CA . GLU E 2 98 ? 149.899 145.025 156.242 1.00 75.83 98 GLU B CA 1
ATOM 6942 C C . GLU E 2 98 ? 151.344 145.469 156.057 1.00 72.76 98 GLU B C 1
ATOM 6943 O O . GLU E 2 98 ? 152.224 145.043 156.802 1.00 71.25 98 GLU B O 1
ATOM 6949 N N . ILE E 2 99 ? 151.605 146.383 155.118 1.00 66.83 99 ILE B N 1
ATOM 6950 C CA . ILE E 2 99 ? 152.926 146.909 154.830 1.00 63.95 99 ILE B CA 1
ATOM 6951 C C . ILE E 2 99 ? 153.475 147.741 155.981 1.00 63.95 99 ILE B C 1
ATOM 6952 O O . ILE E 2 99 ? 154.683 147.736 156.209 1.00 68.29 99 ILE B O 1
ATOM 6957 N N . LYS E 2 100 ? 152.623 148.406 156.766 1.00 63.95 100 LYS B N 1
ATOM 6958 C CA . LYS E 2 100 ? 153.006 149.202 157.917 1.00 65.38 100 LYS B CA 1
ATOM 6959 C C . LYS E 2 100 ? 153.699 148.408 159.016 1.00 71.25 100 LYS B C 1
ATOM 6960 O O . LYS E 2 100 ? 154.346 149.012 159.870 1.00 71.25 100 LYS B O 1
ATOM 6966 N N . VAL E 2 101 ? 153.603 147.076 159.006 1.00 72.76 101 VAL B N 1
ATOM 6967 C CA . VAL E 2 101 ? 154.273 146.182 159.932 1.00 75.83 101 VAL B CA 1
ATOM 6968 C C . VAL E 2 101 ? 155.721 145.934 159.526 1.00 80.54 101 VAL B C 1
ATOM 6969 O O . VAL E 2 101 ? 156.557 145.605 160.365 1.00 82.14 101 VAL B O 1
ATOM 6973 N N . GLU E 2 102 ? 156.065 146.128 158.251 1.00 82.14 102 GLU B N 1
ATOM 6974 C CA . GLU E 2 102 ? 157.380 145.906 157.679 1.00 83.76 102 GLU B CA 1
ATOM 6975 C C . GLU E 2 102 ? 158.362 147.037 157.953 1.00 83.76 102 GLU B C 1
ATOM 6976 O O . GLU E 2 102 ? 158.760 147.790 157.066 1.00 83.76 102 GLU B O 1
ATOM 6982 N N . ASN E 2 103 ? 158.740 147.174 159.226 1.00 85.39 103 ASN B N 1
ATOM 6983 C CA . ASN E 2 103 ? 159.707 148.139 159.710 1.00 88.71 103 ASN B CA 1
ATOM 6984 C C . ASN E 2 103 ? 161.111 147.810 159.216 1.00 85.39 103 ASN B C 1
ATOM 6985 O O . ASN E 2 103 ? 161.430 146.658 158.926 1.00 85.39 103 ASN B O 1
ATOM 6990 N N . ALA E 2 104 ? 161.977 148.822 159.130 1.00 82.14 104 ALA B N 1
ATOM 6991 C CA . ALA E 2 104 ? 163.345 148.694 158.669 1.00 83.76 104 ALA B CA 1
ATOM 6992 C C . ALA E 2 104 ? 164.224 147.798 159.532 1.00 82.14 104 ALA B C 1
ATOM 6993 O O . ALA E 2 104 ? 163.948 147.550 160.704 1.00 78.95 104 ALA B O 1
ATOM 6995 N N . ASP E 2 105 ? 165.339 147.337 158.958 1.00 80.54 105 ASP B N 1
ATOM 6996 C CA . ASP E 2 105 ? 166.330 146.486 159.588 1.00 80.54 105 ASP B CA 1
ATOM 6997 C C . ASP E 2 105 ? 167.299 147.255 160.477 1.00 72.76 105 ASP B C 1
ATOM 6998 O O . ASP E 2 105 ? 168.516 147.205 160.312 1.00 71.25 105 ASP B O 1
ATOM 7003 N N . ALA E 2 106 ? 166.761 148.048 161.407 1.00 63.95 106 ALA B N 1
ATOM 7004 C CA . ALA E 2 106 ? 167.508 148.850 162.356 1.00 53.09 106 ALA B CA 1
ATOM 7005 C C . ALA E 2 106 ? 168.093 148.010 163.484 1.00 45.60 106 ALA B C 1
ATOM 7006 O O . ALA E 2 106 ? 167.514 147.005 163.890 1.00 44.41 106 ALA B O 1
ATOM 7008 N N . GLN E 2 107 ? 169.227 148.448 164.036 1.00 39.80 107 GLN B N 1
ATOM 7009 C CA . GLN E 2 107 ? 169.960 147.763 165.082 1.00 35.44 107 GLN B CA 1
ATOM 7010 C C . GLN E 2 107 ? 170.405 148.701 166.194 1.00 31.34 107 GLN B C 1
ATOM 7011 O O . GLN E 2 107 ? 170.443 149.915 166.003 1.00 35.44 107 GLN B O 1
ATOM 7017 N N . PHE E 2 108 ? 170.738 148.130 167.354 1.00 29.38 108 PHE B N 1
ATOM 7018 C CA . PHE E 2 108 ? 171.260 148.865 168.489 1.00 29.38 108 PHE B CA 1
ATOM 7019 C C . PHE E 2 108 ? 172.781 148.830 168.465 1.00 29.38 108 PHE B C 1
ATOM 7020 O O . PHE E 2 108 ? 173.363 147.944 167.843 1.00 31.34 108 PHE B O 1
ATOM 7028 N N . TYR E 2 109 ? 173.436 149.768 169.154 1.00 30.35 109 TYR B N 1
ATOM 7029 C CA . TYR E 2 109 ? 174.884 149.847 169.186 1.00 29.38 109 TYR B CA 1
ATOM 7030 C C . TYR E 2 109 ? 175.432 150.162 170.571 1.00 29.38 109 TYR B C 1
ATOM 7031 O O . TYR E 2 109 ? 174.997 151.117 171.209 1.00 31.34 109 TYR B O 1
ATOM 7040 N N . VAL E 2 110 ? 176.409 149.383 171.039 1.00 30.35 110 VAL B N 1
ATOM 7041 C CA . VAL E 2 110 ? 177.106 149.657 172.281 1.00 31.34 110 VAL B CA 1
ATOM 7042 C C . VAL E 2 110 ? 178.346 150.450 171.893 1.00 33.36 110 VAL B C 1
ATOM 7043 O O . VAL E 2 110 ? 179.241 149.923 171.235 1.00 34.39 110 VAL B O 1
ATOM 7047 N N . CYS E 2 111 ? 178.399 151.732 172.260 1.00 34.39 111 CYS B N 1
ATOM 7048 C CA . CYS E 2 111 ? 179.503 152.608 171.925 1.00 33.36 111 CYS B CA 1
ATOM 7049 C C . CYS E 2 111 ? 180.330 152.910 173.169 1.00 34.39 111 CYS B C 1
ATOM 7050 O O . CYS E 2 111 ? 179.975 153.824 173.910 1.00 36.51 111 CYS B O 1
ATOM 7053 N N . PRO E 2 112 ? 181.401 152.165 173.454 1.00 33.36 112 PRO B N 1
ATOM 7054 C CA . PRO E 2 112 ? 182.241 152.402 174.612 1.00 32.34 112 PRO B CA 1
ATOM 7055 C C . PRO E 2 112 ? 183.007 153.711 174.476 1.00 32.34 112 PRO B C 1
ATOM 7056 O O . PRO E 2 112 ? 183.250 154.146 173.352 1.00 34.39 112 PRO B O 1
ATOM 7060 N N . PRO E 2 113 ? 183.407 154.363 175.571 1.00 32.34 113 PRO B N 1
ATOM 7061 C CA . PRO E 2 113 ? 184.126 155.621 175.537 1.00 32.34 113 PRO B CA 1
ATOM 7062 C C . PRO E 2 113 ? 185.534 155.471 174.976 1.00 32.34 113 PRO B C 1
ATOM 7063 O O . PRO E 2 113 ? 186.268 154.595 175.426 1.00 35.44 113 PRO B O 1
ATOM 7067 N N . PRO E 2 114 ? 185.959 156.311 174.028 1.00 31.34 114 PRO B N 1
ATOM 7068 C CA . PRO E 2 114 ? 187.294 156.267 173.464 1.00 30.35 114 PRO B CA 1
ATOM 7069 C C . PRO E 2 114 ? 188.362 156.570 174.505 1.00 32.34 114 PRO B C 1
ATOM 7070 O O . PRO E 2 114 ? 188.166 157.443 175.348 1.00 35.44 114 PRO B O 1
ATOM 7074 N N . THR E 2 115 ? 189.520 155.910 174.428 1.00 32.34 115 THR B N 1
ATOM 7075 C CA . THR E 2 115 ? 190.635 156.073 175.342 1.00 32.34 115 THR B CA 1
ATOM 7076 C C . THR E 2 115 ? 191.719 157.014 174.835 1.00 30.35 115 THR B C 1
ATOM 7077 O O . THR E 2 115 ? 192.603 157.387 175.603 1.00 33.36 115 THR B O 1
ATOM 7081 N N . GLY E 2 116 ? 191.676 157.427 173.566 1.00 29.38 116 GLY B N 1
ATOM 7082 C CA . GLY E 2 116 ? 192.680 158.290 172.974 1.00 28.42 116 GLY B CA 1
ATOM 7083 C C . GLY E 2 116 ? 193.759 157.533 172.212 1.00 28.42 116 GLY B C 1
ATOM 7084 O O . GLY E 2 116 ? 194.784 158.113 171.862 1.00 29.38 116 GLY B O 1
ATOM 7085 N N . ALA E 2 117 ? 193.582 156.234 171.960 1.00 27.48 117 ALA B N 1
ATOM 7086 C CA . ALA E 2 117 ? 194.521 155.455 171.176 1.00 24.76 117 ALA B CA 1
ATOM 7087 C C . ALA E 2 117 ? 194.474 155.827 169.701 1.00 25.65 117 ALA B C 1
ATOM 7088 O O . ALA E 2 117 ? 195.413 155.547 168.959 1.00 28.42 117 ALA B O 1
ATOM 7090 N N . THR E 2 118 ? 193.389 156.461 169.248 1.00 26.56 118 THR B N 1
ATOM 7091 C CA . THR E 2 118 ? 193.196 156.955 167.898 1.00 25.65 118 THR B CA 1
ATOM 7092 C C . THR E 2 118 ? 192.543 158.326 167.997 1.00 24.76 118 THR B C 1
ATOM 7093 O O . THR E 2 118 ? 191.403 158.425 168.448 1.00 26.56 118 THR B O 1
ATOM 7097 N N . VAL E 2 119 ? 193.256 159.386 167.613 1.00 24.76 119 VAL B N 1
ATOM 7098 C CA . VAL E 2 119 ? 192.739 160.740 167.627 1.00 24.76 119 VAL B CA 1
ATOM 7099 C C . VAL E 2 119 ? 192.819 161.307 166.217 1.00 25.65 119 VAL B C 1
ATOM 7100 O O . VAL E 2 119 ? 193.773 161.028 165.493 1.00 28.42 119 VAL B O 1
ATOM 7104 N N . VAL E 2 120 ? 191.817 162.096 165.826 1.00 26.56 120 VAL B N 1
ATOM 7105 C CA . VAL E 2 120 ? 191.733 162.708 164.514 1.00 26.56 120 VAL B CA 1
ATOM 7106 C C . VAL E 2 120 ? 191.431 164.195 164.613 1.00 27.48 120 VAL B C 1
ATOM 7107 O O . VAL E 2 120 ? 190.736 164.653 165.518 1.00 28.42 120 VAL B O 1
ATOM 7111 N N . GLN E 2 121 ? 191.966 164.958 163.658 1.00 29.38 121 GLN B N 1
ATOM 7112 C CA . GLN E 2 121 ? 191.729 166.384 163.563 1.00 28.42 121 GLN B CA 1
ATOM 7113 C C . GLN E 2 121 ? 190.748 166.706 162.446 1.00 30.35 121 GLN B C 1
ATOM 7114 O O . GLN E 2 121 ? 190.419 165.880 161.598 1.00 33.36 121 GLN B O 1
ATOM 7120 N N . PHE E 2 122 ? 190.333 167.975 162.438 1.00 30.35 122 PHE B N 1
ATOM 7121 C CA . PHE E 2 122 ? 189.396 168.562 161.502 1.00 31.34 122 PHE B CA 1
ATOM 7122 C C . PHE E 2 122 ? 189.900 169.934 161.076 1.00 33.36 122 PHE B C 1
ATOM 7123 O O . PHE E 2 122 ? 190.747 170.530 161.737 1.00 35.44 122 PHE B O 1
ATOM 7131 N N . GLU E 2 123 ? 189.409 170.429 159.938 1.00 34.39 123 GLU B N 1
ATOM 7132 C CA . GLU E 2 123 ? 189.833 171.716 159.423 1.00 36.51 123 GLU B CA 1
ATOM 7133 C C . GLU E 2 123 ? 189.371 172.895 160.268 1.00 36.51 123 GLU B C 1
ATOM 7134 O O . GLU E 2 123 ? 188.338 172.859 160.934 1.00 36.51 123 GLU B O 1
ATOM 7140 N N . GLN E 2 124 ? 190.147 173.978 160.190 1.00 37.59 124 GLN B N 1
ATOM 7141 C CA . GLN E 2 124 ? 189.925 175.223 160.900 1.00 38.69 124 GLN B CA 1
ATOM 7142 C C . GLN E 2 124 ? 189.686 176.349 159.902 1.00 39.80 124 GLN B C 1
ATOM 7143 O O . GLN E 2 124 ? 190.393 176.397 158.898 1.00 42.07 124 GLN B O 1
ATOM 7149 N N . PRO E 2 125 ? 188.727 177.256 160.109 1.00 39.80 125 PRO B N 1
ATOM 7150 C CA . PRO E 2 125 ? 188.467 178.354 159.197 1.00 40.93 125 PRO B CA 1
ATOM 7151 C C . PRO E 2 125 ? 189.681 179.243 158.966 1.00 43.23 125 PRO B C 1
ATOM 7152 O O . PRO E 2 125 ? 190.515 179.390 159.857 1.00 45.60 125 PRO B O 1
ATOM 7156 N N . ARG E 2 126 ? 189.766 179.880 157.796 1.00 45.60 126 ARG B N 1
ATOM 7157 C CA . ARG E 2 126 ? 190.888 180.704 157.388 1.00 48.03 126 ARG B CA 1
ATOM 7158 C C . ARG E 2 126 ? 190.516 182.014 156.707 1.00 50.53 126 ARG B C 1
ATOM 7159 O O . ARG E 2 126 ? 189.522 182.088 155.988 1.00 50.53 126 ARG B O 1
ATOM 7167 N N . ARG E 2 127 ? 191.336 183.052 156.886 1.00 54.39 127 ARG B N 1
ATOM 7168 C CA . ARG E 2 127 ? 191.182 184.344 156.246 1.00 57.04 127 ARG B CA 1
ATOM 7169 C C . ARG E 2 127 ? 191.817 184.255 154.865 1.00 59.76 127 ARG B C 1
ATOM 7170 O O . ARG E 2 127 ? 193.016 184.480 154.712 1.00 65.38 127 ARG B O 1
ATOM 7178 N N . CYS E 2 128 ? 191.038 183.838 153.865 1.00 59.76 128 CYS B N 1
ATOM 7179 C CA . CYS E 2 128 ? 191.508 183.686 152.502 1.00 63.95 128 CYS B CA 1
ATOM 7180 C C . CYS E 2 128 ? 191.631 185.009 151.756 1.00 66.83 128 CYS B C 1
ATOM 7181 O O . CYS E 2 128 ? 190.949 185.971 152.102 1.00 66.83 128 CYS B O 1
ATOM 7184 N N . PRO E 2 129 ? 192.483 185.080 150.730 1.00 68.29 129 PRO B N 1
ATOM 7185 C CA . PRO E 2 129 ? 192.705 186.291 149.964 1.00 68.29 129 PRO B CA 1
ATOM 7186 C C . PRO E 2 129 ? 191.497 186.729 149.146 1.00 65.38 129 PRO B C 1
ATOM 7187 O O . PRO E 2 129 ? 190.643 185.927 148.774 1.00 61.14 129 PRO B O 1
ATOM 7191 N N . THR E 2 130 ? 191.446 188.033 148.863 1.00 63.95 130 THR B N 1
ATOM 7192 C CA . THR E 2 130 ? 190.433 188.700 148.067 1.00 63.95 130 THR B CA 1
ATOM 7193 C C . THR E 2 130 ? 190.722 188.565 146.578 1.00 63.95 130 THR B C 1
ATOM 7194 O O . THR E 2 130 ? 191.853 188.306 146.173 1.00 62.54 130 THR B O 1
ATOM 7198 N N . ARG E 2 131 ? 189.713 188.768 145.726 1.00 62.54 131 ARG B N 1
ATOM 7199 C CA . ARG E 2 131 ? 189.789 188.617 144.285 1.00 63.95 131 ARG B CA 1
ATOM 7200 C C . ARG E 2 131 ? 190.939 189.319 143.575 1.00 65.38 131 ARG B C 1
ATOM 7201 O O . ARG E 2 131 ? 191.431 188.730 142.614 1.00 66.83 131 ARG B O 1
ATOM 7209 N N . PRO E 2 132 ? 191.408 190.504 143.976 1.00 65.38 132 PRO B N 1
ATOM 7210 C CA . PRO E 2 132 ? 192.543 191.147 143.343 1.00 68.29 132 PRO B CA 1
ATOM 7211 C C . PRO E 2 132 ? 193.863 190.399 143.479 1.00 68.29 132 PRO B C 1
ATOM 7212 O O . PRO E 2 132 ? 194.791 190.657 142.716 1.00 71.25 132 PRO B O 1
ATOM 7216 N N . GLU E 2 133 ? 193.984 189.492 144.451 1.00 66.83 133 GLU B N 1
ATOM 7217 C CA . GLU E 2 133 ? 195.173 188.709 144.725 1.00 66.83 133 GLU B CA 1
ATOM 7218 C C . GLU E 2 133 ? 195.358 187.524 143.786 1.00 62.54 133 GLU B C 1
ATOM 7219 O O . GLU E 2 133 ? 194.414 186.988 143.208 1.00 58.39 133 GLU B O 1
ATOM 7225 N N . GLY E 2 134 ? 196.603 187.054 143.690 1.00 62.54 134 GLY B N 1
ATOM 7226 C CA . GLY E 2 134 ? 196.995 185.932 142.859 1.00 62.54 134 GLY B CA 1
ATOM 7227 C C . GLY E 2 134 ? 197.192 186.298 141.395 1.00 59.76 134 GLY B C 1
ATOM 7228 O O . GLY E 2 134 ? 196.624 187.261 140.884 1.00 61.14 134 GLY B O 1
ATOM 7229 N N . GLN E 2 135 ? 198.019 185.508 140.708 1.00 58.39 135 GLN B N 1
ATOM 7230 C CA . GLN E 2 135 ? 198.401 185.662 139.317 1.00 55.71 135 GLN B CA 1
ATOM 7231 C C . GLN E 2 135 ? 198.465 184.308 138.624 1.00 53.09 135 GLN B C 1
ATOM 7232 O O . GLN E 2 135 ? 198.490 183.268 139.280 1.00 53.09 135 GLN B O 1
ATOM 7238 N N . ASN E 2 136 ? 198.506 184.309 137.290 1.00 50.53 136 ASN B N 1
ATOM 7239 C CA . ASN E 2 136 ? 198.612 183.107 136.482 1.00 49.27 136 ASN B CA 1
ATOM 7240 C C . ASN E 2 136 ? 197.593 182.027 136.835 1.00 48.03 136 ASN B C 1
ATOM 7241 O O . ASN E 2 136 ? 197.934 180.848 136.922 1.00 50.53 136 ASN B O 1
ATOM 7246 N N . TYR E 2 137 ? 196.334 182.409 137.064 1.00 44.41 137 TYR B N 1
ATOM 7247 C CA . TYR E 2 137 ? 195.280 181.459 137.365 1.00 40.93 137 TYR B CA 1
ATOM 7248 C C . TYR E 2 137 ? 195.060 180.493 136.208 1.00 40.93 137 TYR B C 1
ATOM 7249 O O . TYR E 2 137 ? 195.068 180.877 135.041 1.00 45.60 137 TYR B O 1
ATOM 7258 N N . THR E 2 138 ? 194.817 179.226 136.549 1.00 40.93 138 THR B N 1
ATOM 7259 C CA . THR E 2 138 ? 194.548 178.143 135.623 1.00 43.23 138 THR B CA 1
ATOM 7260 C C . THR E 2 138 ? 193.730 177.062 136.317 1.00 40.93 138 THR B C 1
ATOM 7261 O O . THR E 2 138 ? 193.629 177.044 137.542 1.00 40.93 138 THR B O 1
ATOM 7265 N N . GLU E 2 139 ? 193.137 176.152 135.543 1.00 40.93 139 GLU B N 1
ATOM 7266 C CA . GLU E 2 139 ? 192.329 175.048 136.024 1.00 42.07 139 GLU B CA 1
ATOM 7267 C C . GLU E 2 139 ? 192.902 173.724 135.535 1.00 42.07 139 GLU B C 1
ATOM 7268 O O . GLU E 2 139 ? 193.470 173.663 134.447 1.00 43.23 139 GLU B O 1
ATOM 7274 N N . GLY E 2 140 ? 192.756 172.646 136.309 1.00 40.93 140 GLY B N 1
ATOM 7275 C CA . GLY E 2 140 ? 193.269 171.343 135.934 1.00 39.80 140 GLY B CA 1
ATOM 7276 C C . GLY E 2 140 ? 192.776 170.199 136.808 1.00 38.69 140 GLY B C 1
ATOM 7277 O O . GLY E 2 140 ? 191.957 170.386 137.706 1.00 39.80 140 GLY B O 1
ATOM 7278 N N . ILE E 2 141 ? 193.256 168.992 136.500 1.00 38.69 141 ILE B N 1
ATOM 7279 C CA . ILE E 2 141 ? 192.968 167.781 137.244 1.00 38.69 141 ILE B CA 1
ATOM 7280 C C . ILE E 2 141 ? 194.092 167.594 138.254 1.00 37.59 141 ILE B C 1
ATOM 7281 O O . ILE E 2 141 ? 195.245 167.866 137.928 1.00 38.69 141 ILE B O 1
ATOM 7286 N N . ALA E 2 142 ? 193.789 167.109 139.461 1.00 36.51 142 ALA B N 1
ATOM 7287 C CA . ALA E 2 142 ? 194.784 166.857 140.484 1.00 35.44 142 ALA B CA 1
ATOM 7288 C C . ALA E 2 142 ? 194.576 165.521 141.184 1.00 35.44 142 ALA B C 1
ATOM 7289 O O . ALA E 2 142 ? 193.448 165.062 141.354 1.00 39.80 142 ALA B O 1
ATOM 7291 N N . VAL E 2 143 ? 195.669 164.890 141.618 1.00 35.44 143 VAL B N 1
ATOM 7292 C CA . VAL E 2 143 ? 195.649 163.657 142.381 1.00 36.51 143 VAL B CA 1
ATOM 7293 C C . VAL E 2 143 ? 196.568 163.874 143.574 1.00 35.44 143 VAL B C 1
ATOM 7294 O O . VAL E 2 143 ? 197.762 164.110 143.400 1.00 36.51 143 VAL B O 1
ATOM 7298 N N . VAL E 2 144 ? 195.996 163.841 144.779 1.00 36.51 144 VAL B N 1
ATOM 7299 C CA . VAL E 2 144 ? 196.720 164.076 146.013 1.00 36.51 144 VAL B CA 1
ATOM 7300 C C . VAL E 2 144 ? 197.104 162.764 146.681 1.00 37.59 144 VAL B C 1
ATOM 7301 O O . VAL E 2 144 ? 196.267 161.889 146.892 1.00 40.93 144 VAL B O 1
ATOM 7305 N N . PHE E 2 145 ? 198.384 162.653 147.039 1.00 37.59 145 PHE B N 1
ATOM 7306 C CA . PHE E 2 145 ? 198.965 161.527 147.742 1.00 36.51 145 PHE B CA 1
ATOM 7307 C C . PHE E 2 145 ? 199.492 162.002 149.089 1.00 37.59 145 PHE B C 1
ATOM 7308 O O . PHE E 2 145 ? 199.857 163.166 149.243 1.00 39.80 145 PHE B O 1
ATOM 7316 N N . LYS E 2 146 ? 199.581 161.085 150.054 1.00 38.69 146 LYS B N 1
ATOM 7317 C CA . LYS E 2 146 ? 200.120 161.331 151.378 1.00 38.69 146 LYS B CA 1
ATOM 7318 C C . LYS E 2 146 ? 201.024 160.184 151.806 1.00 39.80 146 LYS B C 1
ATOM 7319 O O . LYS E 2 146 ? 200.972 159.107 151.215 1.00 39.80 146 LYS B O 1
ATOM 7325 N N . GLU E 2 147 ? 201.856 160.417 152.823 1.00 38.69 147 GLU B N 1
ATOM 7326 C CA . GLU E 2 147 ? 202.792 159.423 153.314 1.00 37.59 147 GLU B CA 1
ATOM 7327 C C . GLU E 2 147 ? 202.088 158.140 153.733 1.00 36.51 147 GLU B C 1
ATOM 7328 O O . GLU E 2 147 ? 201.196 158.147 154.579 1.00 37.59 147 GLU B O 1
ATOM 7334 N N . ASN E 2 148 ? 202.494 157.018 153.134 1.00 35.44 148 ASN B N 1
ATOM 7335 C CA . ASN E 2 148 ? 201.952 155.713 153.452 1.00 34.39 148 ASN B CA 1
ATOM 7336 C C . ASN E 2 148 ? 202.570 155.252 154.764 1.00 34.39 148 ASN B C 1
ATOM 7337 O O . ASN E 2 148 ? 203.749 154.910 154.819 1.00 34.39 148 ASN B O 1
ATOM 7342 N N . ILE E 2 149 ? 201.768 155.265 155.831 1.00 34.39 149 ILE B N 1
ATOM 7343 C CA . ILE E 2 149 ? 202.204 154.881 157.160 1.00 32.34 149 ILE B CA 1
ATOM 7344 C C . ILE E 2 149 ? 202.043 153.392 157.435 1.00 32.34 149 ILE B C 1
ATOM 7345 O O . ILE E 2 149 ? 202.579 152.894 158.423 1.00 32.34 149 ILE B O 1
ATOM 7350 N N . ALA E 2 150 ? 201.320 152.676 156.570 1.00 35.44 150 ALA B N 1
ATOM 7351 C CA . ALA E 2 150 ? 201.056 151.250 156.603 1.00 34.39 150 ALA B CA 1
ATOM 7352 C C . ALA E 2 150 ? 200.771 150.677 157.985 1.00 33.36 150 ALA B C 1
ATOM 7353 O O . ALA E 2 150 ? 201.578 149.901 158.494 1.00 35.44 150 ALA B O 1
ATOM 7355 N N . PRO E 2 151 ? 199.648 151.016 158.623 1.00 31.34 151 PRO B N 1
ATOM 7356 C CA . PRO E 2 151 ? 199.307 150.524 159.944 1.00 30.35 151 PRO B CA 1
ATOM 7357 C C . PRO E 2 151 ? 199.288 149.005 160.025 1.00 30.35 151 PRO B C 1
ATOM 7358 O O . PRO E 2 151 ? 198.772 148.334 159.133 1.00 34.39 151 PRO B O 1
ATOM 7362 N N . TYR E 2 152 ? 199.819 148.458 161.120 1.00 29.38 152 TYR B N 1
ATOM 7363 C CA . TYR E 2 152 ? 199.876 147.039 161.410 1.00 29.38 152 TYR B CA 1
ATOM 7364 C C . TYR E 2 152 ? 199.119 146.775 162.704 1.00 28.42 152 TYR B C 1
ATOM 7365 O O . TYR E 2 152 ? 199.584 147.138 163.782 1.00 30.35 152 TYR B O 1
ATOM 7374 N N . LYS E 2 153 ? 197.917 146.205 162.600 1.00 28.42 153 LYS B N 1
ATOM 7375 C CA . LYS E 2 153 ? 197.057 145.876 163.720 1.00 27.48 153 LYS B CA 1
ATOM 7376 C C . LYS E 2 153 ? 197.240 144.419 164.123 1.00 27.48 153 LYS B C 1
ATOM 7377 O O . LYS E 2 153 ? 197.299 143.544 163.262 1.00 30.35 153 LYS B O 1
ATOM 7383 N N . PHE E 2 154 ? 197.289 144.141 165.427 1.00 28.42 154 PHE B N 1
ATOM 7384 C CA . PHE E 2 154 ? 197.448 142.806 165.970 1.00 28.42 154 PHE B CA 1
ATOM 7385 C C . PHE E 2 154 ? 196.776 142.684 167.331 1.00 28.42 154 PHE B C 1
ATOM 7386 O O . PHE E 2 154 ? 196.209 143.653 167.832 1.00 30.35 154 PHE B O 1
ATOM 7394 N N . LYS E 2 155 ? 196.772 141.486 167.920 1.00 29.38 155 LYS B N 1
ATOM 7395 C CA . LYS E 2 155 ? 196.185 141.202 169.216 1.00 29.38 155 LYS B CA 1
ATOM 7396 C C . LYS E 2 155 ? 197.264 140.995 170.269 1.00 28.42 155 LYS B C 1
ATOM 7397 O O . LYS E 2 155 ? 198.198 140.228 170.050 1.00 30.35 155 LYS B O 1
ATOM 7403 N N . ALA E 2 156 ? 197.085 141.637 171.425 1.00 27.48 156 ALA B N 1
ATOM 7404 C CA . ALA E 2 156 ? 197.976 141.564 172.566 1.00 25.65 156 ALA B CA 1
ATOM 7405 C C . ALA E 2 156 ? 197.185 141.206 173.816 1.00 25.65 156 ALA B C 1
ATOM 7406 O O . ALA E 2 156 ? 196.017 141.568 173.936 1.00 28.42 156 ALA B O 1
ATOM 7408 N N . THR E 2 157 ? 197.804 140.499 174.764 1.00 26.56 157 THR B N 1
ATOM 7409 C CA . THR E 2 157 ? 197.176 140.096 176.008 1.00 26.56 157 THR B CA 1
ATOM 7410 C C . THR E 2 157 ? 197.882 140.765 177.178 1.00 24.76 157 THR B C 1
ATOM 7411 O O . THR E 2 157 ? 199.103 140.661 177.271 1.00 25.65 157 THR B O 1
ATOM 7415 N N . MET E 2 158 ? 197.147 141.453 178.054 1.00 24.76 158 MET B N 1
ATOM 7416 C CA . MET E 2 158 ? 197.669 142.117 179.232 1.00 24.76 158 MET B CA 1
ATOM 7417 C C . MET E 2 158 ? 197.393 141.281 180.474 1.00 24.76 158 MET B C 1
ATOM 7418 O O . MET E 2 158 ? 196.286 140.762 180.602 1.00 27.48 158 MET B O 1
ATOM 7423 N N . TYR E 2 159 ? 198.332 141.191 181.418 1.00 26.56 159 TYR B N 1
ATOM 7424 C CA . TYR E 2 159 ? 198.166 140.441 182.648 1.00 26.56 159 TYR B CA 1
ATOM 7425 C C . TYR E 2 159 ? 198.620 141.283 183.832 1.00 27.48 159 TYR B C 1
ATOM 7426 O O . TYR E 2 159 ? 199.734 141.801 183.832 1.00 30.35 159 TYR B O 1
ATOM 7435 N N . TYR E 2 160 ? 197.784 141.413 184.864 1.00 30.35 160 TYR B N 1
ATOM 7436 C CA . TYR E 2 160 ? 198.107 142.192 186.044 1.00 31.34 160 TYR B CA 1
ATOM 7437 C C . TYR E 2 160 ? 197.306 141.755 187.262 1.00 32.34 160 TYR B C 1
ATOM 7438 O O . TYR E 2 160 ? 196.326 141.021 187.158 1.00 35.44 160 TYR B O 1
ATOM 7447 N N . LYS E 2 161 ? 197.751 142.193 188.442 1.00 33.36 161 LYS B N 1
ATOM 7448 C CA . LYS E 2 161 ? 197.162 141.925 189.739 1.00 33.36 161 LYS B CA 1
ATOM 7449 C C . LYS E 2 161 ? 196.669 143.232 190.345 1.00 36.51 161 LYS B C 1
ATOM 7450 O O . LYS E 2 161 ? 197.428 144.197 190.409 1.00 37.59 161 LYS B O 1
ATOM 7456 N N . ASP E 2 162 ? 195.403 143.276 190.764 1.00 39.80 162 ASP B N 1
ATOM 7457 C CA . ASP E 2 162 ? 194.827 144.371 191.520 1.00 42.07 162 ASP B CA 1
ATOM 7458 C C . ASP E 2 162 ? 194.976 144.035 192.997 1.00 43.23 162 ASP B C 1
ATOM 7459 O O . ASP E 2 162 ? 194.748 142.894 193.393 1.00 44.41 162 ASP B O 1
ATOM 7464 N N . VAL E 2 163 ? 195.317 145.017 193.835 1.00 46.81 163 VAL B N 1
ATOM 7465 C CA . VAL E 2 163 ? 195.498 144.857 195.265 1.00 49.27 163 VAL B CA 1
ATOM 7466 C C . VAL E 2 163 ? 194.756 145.963 196.002 1.00 54.39 163 VAL B C 1
ATOM 7467 O O . VAL E 2 163 ? 194.792 147.120 195.588 1.00 55.71 163 VAL B O 1
ATOM 7471 N N . THR E 2 164 ? 194.083 145.618 197.102 1.00 57.04 164 THR B N 1
ATOM 7472 C CA . THR E 2 164 ? 193.310 146.543 197.910 1.00 59.76 164 THR B CA 1
ATOM 7473 C C . THR E 2 164 ? 193.646 146.518 199.395 1.00 63.95 164 THR B C 1
ATOM 7474 O O . THR E 2 164 ? 193.073 147.287 200.164 1.00 68.29 164 THR B O 1
ATOM 7478 N N . VAL E 2 165 ? 194.583 145.651 199.788 1.00 65.38 165 VAL B N 1
ATOM 7479 C CA . VAL E 2 165 ? 195.045 145.358 201.132 1.00 69.76 165 VAL B CA 1
ATOM 7480 C C . VAL E 2 165 ? 193.932 144.763 201.984 1.00 74.29 165 VAL B C 1
ATOM 7481 O O . VAL E 2 165 ? 193.632 143.574 201.739 1.00 71.25 165 VAL B O 1
ATOM 7485 N N . ILE E 2 180 ? 190.849 150.179 200.828 1.00 80.54 180 ILE B N 1
ATOM 7486 C CA . ILE E 2 180 ? 191.737 150.772 201.842 1.00 87.04 180 ILE B CA 1
ATOM 7487 C C . ILE E 2 180 ? 192.936 151.408 201.152 1.00 85.39 180 ILE B C 1
ATOM 7488 O O . ILE E 2 180 ? 192.976 152.632 201.048 1.00 85.39 180 ILE B O 1
ATOM 7493 N N . PHE E 2 181 ? 193.898 150.620 200.666 1.00 80.54 181 PHE B N 1
ATOM 7494 C CA . PHE E 2 181 ? 195.057 151.086 199.929 1.00 77.38 181 PHE B CA 1
ATOM 7495 C C . PHE E 2 181 ? 195.059 150.381 198.579 1.00 75.83 181 PHE B C 1
ATOM 7496 O O . PHE E 2 181 ? 195.295 149.177 198.501 1.00 74.29 181 PHE B O 1
ATOM 7504 N N . GLU E 2 182 ? 194.737 151.117 197.512 1.00 75.83 182 GLU B N 1
ATOM 7505 C CA . GLU E 2 182 ? 194.617 150.582 196.170 1.00 71.25 182 GLU B CA 1
ATOM 7506 C C . GLU E 2 182 ? 195.950 150.541 195.435 1.00 66.83 182 GLU B C 1
ATOM 7507 O O . GLU E 2 182 ? 196.662 151.542 195.387 1.00 68.29 182 GLU B O 1
ATOM 7513 N N . ASP E 2 183 ? 196.290 149.405 194.819 1.00 61.14 183 ASP B N 1
ATOM 7514 C CA . ASP E 2 183 ? 197.503 149.213 194.047 1.00 58.39 183 ASP B CA 1
ATOM 7515 C C . ASP E 2 183 ? 197.331 148.251 192.879 1.00 54.39 183 ASP B C 1
ATOM 7516 O O . ASP E 2 183 ? 196.385 147.467 192.826 1.00 54.39 183 ASP B O 1
ATOM 7521 N N . ARG E 2 184 ? 198.263 148.301 191.924 1.00 46.81 184 ARG B N 1
ATOM 7522 C CA . ARG E 2 184 ? 198.315 147.576 190.669 1.00 40.93 184 ARG B CA 1
ATOM 7523 C C . ARG E 2 184 ? 199.715 147.032 190.423 1.00 39.80 184 ARG B C 1
ATOM 7524 O O . ARG E 2 184 ? 200.679 147.772 190.609 1.00 42.07 184 ARG B O 1
ATOM 7532 N N . ALA E 2 185 ? 199.855 145.787 189.962 1.00 36.51 185 ALA B N 1
ATOM 7533 C CA . ALA E 2 185 ? 201.154 145.191 189.716 1.00 35.44 185 ALA B CA 1
ATOM 7534 C C . ALA E 2 185 ? 201.189 144.204 188.557 1.00 34.39 185 ALA B C 1
ATOM 7535 O O . ALA E 2 185 ? 200.179 143.554 188.292 1.00 35.44 185 ALA B O 1
ATOM 7537 N N . PRO E 2 186 ? 202.313 144.041 187.855 1.00 32.34 186 PRO B N 1
ATOM 7538 C CA . PRO E 2 186 ? 202.437 143.098 186.761 1.00 31.34 186 PRO B CA 1
ATOM 7539 C C . PRO E 2 186 ? 202.638 141.663 187.230 1.00 31.34 186 PRO B C 1
ATOM 7540 O O . PRO E 2 186 ? 203.206 141.415 188.291 1.00 35.44 186 PRO B O 1
ATOM 7544 N N . VAL E 2 187 ? 202.199 140.699 186.418 1.00 30.35 187 VAL B N 1
ATOM 7545 C CA . VAL E 2 187 ? 202.388 139.281 186.660 1.00 30.35 187 VAL B CA 1
ATOM 7546 C C . VAL E 2 187 ? 203.748 138.874 186.108 1.00 31.34 187 VAL B C 1
ATOM 7547 O O . VAL E 2 187 ? 204.039 139.240 184.971 1.00 34.39 187 VAL B O 1
ATOM 7551 N N . PRO E 2 188 ? 204.617 138.159 186.828 1.00 34.39 188 PRO B N 1
ATOM 7552 C CA . PRO E 2 188 ? 205.902 137.739 186.302 1.00 35.44 188 PRO B CA 1
ATOM 7553 C C . PRO E 2 188 ? 205.759 136.654 185.243 1.00 37.59 188 PRO B C 1
ATOM 7554 O O . PRO E 2 188 ? 204.795 135.892 185.248 1.00 38.69 188 PRO B O 1
ATOM 7558 N N . PHE E 2 189 ? 206.751 136.505 184.361 1.00 37.59 189 PHE B N 1
ATOM 7559 C CA . PHE E 2 189 ? 206.717 135.530 183.288 1.00 37.59 189 PHE B CA 1
ATOM 7560 C C . PHE E 2 189 ? 206.500 134.094 183.746 1.00 39.80 189 PHE B C 1
ATOM 7561 O O . PHE E 2 189 ? 205.813 133.326 183.076 1.00 40.93 189 PHE B O 1
ATOM 7569 N N . GLU E 2 190 ? 207.069 133.711 184.891 1.00 42.07 190 GLU B N 1
ATOM 7570 C CA . GLU E 2 190 ? 206.948 132.370 185.428 1.00 43.23 190 GLU B CA 1
ATOM 7571 C C . GLU E 2 190 ? 205.501 132.040 185.765 1.00 42.07 190 GLU B C 1
ATOM 7572 O O . GLU E 2 190 ? 205.040 130.935 185.487 1.00 44.41 190 GLU B O 1
ATOM 7578 N N . GLU E 2 191 ? 204.745 132.997 186.308 1.00 39.80 191 GLU B N 1
ATOM 7579 C CA . GLU E 2 191 ? 203.342 132.797 186.615 1.00 39.80 191 GLU B CA 1
ATOM 7580 C C . GLU E 2 191 ? 202.517 132.732 185.337 1.00 38.69 191 GLU B C 1
ATOM 7581 O O . GLU E 2 191 ? 201.606 131.912 185.234 1.00 39.80 191 GLU B O 1
ATOM 7587 N N . VAL E 2 192 ? 202.849 133.525 184.315 1.00 36.51 192 VAL B N 1
ATOM 7588 C CA . VAL E 2 192 ? 202.138 133.482 183.052 1.00 32.34 192 VAL B CA 1
ATOM 7589 C C . VAL E 2 192 ? 202.351 132.156 182.335 1.00 32.34 192 VAL B C 1
ATOM 7590 O O . VAL E 2 192 ? 201.386 131.567 181.853 1.00 36.51 192 VAL B O 1
ATOM 7594 N N . ILE E 2 193 ? 203.582 131.644 182.276 1.00 35.44 193 ILE B N 1
ATOM 7595 C CA . ILE E 2 193 ? 203.875 130.412 181.571 1.00 37.59 193 ILE B CA 1
ATOM 7596 C C . ILE E 2 193 ? 203.509 129.161 182.359 1.00 42.07 193 ILE B C 1
ATOM 7597 O O . ILE E 2 193 ? 202.838 128.279 181.826 1.00 45.60 193 ILE B O 1
ATOM 7602 N N . ASP E 2 194 ? 203.902 129.081 183.632 1.00 44.41 194 ASP B N 1
ATOM 7603 C CA . ASP E 2 194 ? 203.730 127.902 184.459 1.00 45.60 194 ASP B CA 1
ATOM 7604 C C . ASP E 2 194 ? 202.398 127.770 185.186 1.00 43.23 194 ASP B C 1
ATOM 7605 O O . ASP E 2 194 ? 202.137 126.699 185.730 1.00 46.81 194 ASP B O 1
ATOM 7610 N N . LYS E 2 195 ? 201.545 128.796 185.217 1.00 39.80 195 LYS B N 1
ATOM 7611 C CA . LYS E 2 195 ? 200.255 128.724 185.876 1.00 39.80 195 LYS B CA 1
ATOM 7612 C C . LYS E 2 195 ? 199.099 129.207 185.011 1.00 38.69 195 LYS B C 1
ATOM 7613 O O . LYS E 2 195 ? 198.148 128.448 184.836 1.00 42.07 195 LYS B O 1
ATOM 7619 N N . ILE E 2 196 ? 199.184 130.389 184.396 1.00 35.44 196 ILE B N 1
ATOM 7620 C CA . ILE E 2 196 ? 198.101 130.881 183.567 1.00 33.36 196 ILE B CA 1
ATOM 7621 C C . ILE E 2 196 ? 197.980 130.064 182.287 1.00 35.44 196 ILE B C 1
ATOM 7622 O O . ILE E 2 196 ? 196.933 129.463 182.061 1.00 38.69 196 ILE B O 1
ATOM 7627 N N . ASN E 2 197 ? 199.026 129.949 181.465 1.00 37.59 197 ASN B N 1
ATOM 7628 C CA . ASN E 2 197 ? 198.935 129.150 180.258 1.00 38.69 197 ASN B CA 1
ATOM 7629 C C . ASN E 2 197 ? 198.906 127.654 180.542 1.00 44.41 197 ASN B C 1
ATOM 7630 O O . ASN E 2 197 ? 198.324 126.892 179.773 1.00 48.03 197 ASN B O 1
ATOM 7635 N N . ALA E 2 198 ? 199.521 127.193 181.633 1.00 46.81 198 ALA B N 1
ATOM 7636 C CA . ALA E 2 198 ? 199.557 125.780 181.953 1.00 46.81 198 ALA B CA 1
ATOM 7637 C C . ALA E 2 198 ? 198.250 125.220 182.499 1.00 46.81 198 ALA B C 1
ATOM 7638 O O . ALA E 2 198 ? 197.883 124.101 182.146 1.00 48.03 198 ALA B O 1
ATOM 7640 N N . LYS E 2 199 ? 197.530 125.975 183.334 1.00 46.81 199 LYS B N 1
ATOM 7641 C CA . LYS E 2 199 ? 196.338 125.515 184.020 1.00 49.27 199 LYS B CA 1
ATOM 7642 C C . LYS E 2 199 ? 195.170 126.488 184.114 1.00 46.81 199 LYS B C 1
ATOM 7643 O O . LYS E 2 199 ? 194.088 126.079 184.529 1.00 50.53 199 LYS B O 1
ATOM 7649 N N . GLY E 2 200 ? 195.329 127.759 183.737 1.00 43.23 200 GLY B N 1
ATOM 7650 C CA . GLY E 2 200 ? 194.280 128.754 183.848 1.00 43.23 200 GLY B CA 1
ATOM 7651 C C . GLY E 2 200 ? 194.087 129.255 185.273 1.00 43.23 200 GLY B C 1
ATOM 7652 O O . GLY E 2 200 ? 192.975 129.621 185.648 1.00 45.60 200 GLY B O 1
ATOM 7653 N N . VAL E 2 201 ? 195.157 129.271 186.072 1.00 43.23 201 VAL B N 1
ATOM 7654 C CA . VAL E 2 201 ? 195.145 129.692 187.460 1.00 44.41 201 VAL B CA 1
ATOM 7655 C C . VAL E 2 201 ? 196.239 130.700 187.784 1.00 44.41 201 VAL B C 1
ATOM 7656 O O . VAL E 2 201 ? 197.269 130.735 187.114 1.00 44.41 201 VAL B O 1
ATOM 7660 N N . CYS E 2 202 ? 196.040 131.508 188.827 1.00 43.23 202 CYS B N 1
ATOM 7661 C CA . CYS E 2 202 ? 196.987 132.482 189.333 1.00 42.07 202 CYS B CA 1
ATOM 7662 C C . CYS E 2 202 ? 197.287 132.223 190.803 1.00 44.41 202 CYS B C 1
ATOM 7663 O O . CYS E 2 202 ? 196.484 131.603 191.497 1.00 48.03 202 CYS B O 1
ATOM 7666 N N . ARG E 2 203 ? 198.417 132.713 191.319 1.00 44.41 203 ARG B N 1
ATOM 7667 C CA . ARG E 2 203 ? 198.744 132.613 192.729 1.00 45.60 203 ARG B CA 1
ATOM 7668 C C . ARG E 2 203 ? 197.957 133.671 193.490 1.00 46.81 203 ARG B C 1
ATOM 7669 O O . ARG E 2 203 ? 197.868 134.811 193.039 1.00 46.81 203 ARG B O 1
ATOM 7677 N N . SER E 2 204 ? 197.439 133.323 194.669 1.00 50.53 204 SER B N 1
ATOM 7678 C CA . SER E 2 204 ? 196.727 134.230 195.549 1.00 51.80 204 SER B CA 1
ATOM 7679 C C . SER E 2 204 ? 197.573 135.423 195.977 1.00 51.80 204 SER B C 1
ATOM 7680 O O . SER E 2 204 ? 197.042 136.487 196.292 1.00 51.80 204 SER B O 1
ATOM 7683 N N . THR E 2 205 ? 198.900 135.276 195.974 1.00 49.27 205 THR B N 1
ATOM 7684 C CA . THR E 2 205 ? 199.869 136.291 196.342 1.00 50.53 205 THR B CA 1
ATOM 7685 C C . THR E 2 205 ? 200.150 137.320 195.257 1.00 46.81 205 THR B C 1
ATOM 7686 O O . THR E 2 205 ? 200.090 137.032 194.063 1.00 45.60 205 THR B O 1
ATOM 7690 N N . ALA E 2 206 ? 200.544 138.521 195.687 1.00 45.60 206 ALA B N 1
ATOM 7691 C CA . ALA E 2 206 ? 200.901 139.619 194.811 1.00 45.60 206 ALA B CA 1
ATOM 7692 C C . ALA E 2 206 ? 201.912 140.558 195.457 1.00 48.03 206 ALA B C 1
ATOM 7693 O O . ALA E 2 206 ? 201.647 141.125 196.515 1.00 51.80 206 ALA B O 1
ATOM 7695 N N . LYS E 2 207 ? 203.086 140.720 194.842 1.00 51.80 207 LYS B N 1
ATOM 7696 C CA . LYS E 2 207 ? 204.107 141.641 195.302 1.00 55.71 207 LYS B CA 1
ATOM 7697 C C . LYS E 2 207 ? 203.749 143.060 194.880 1.00 57.04 207 LYS B C 1
ATOM 7698 O O . LYS E 2 207 ? 203.337 143.294 193.746 1.00 59.76 207 LYS B O 1
ATOM 7704 N N . TYR E 2 208 ? 203.933 144.013 195.795 1.00 59.76 208 TYR B N 1
ATOM 7705 C CA . TYR E 2 208 ? 203.681 145.428 195.603 1.00 61.14 208 TYR B CA 1
ATOM 7706 C C . TYR E 2 208 ? 204.664 146.240 196.435 1.00 65.38 208 TYR B C 1
ATOM 7707 O O . TYR E 2 208 ? 205.501 145.673 197.135 1.00 68.29 208 TYR B O 1
ATOM 7716 N N . VAL E 2 209 ? 204.608 147.570 196.342 1.00 68.29 209 VAL B N 1
ATOM 7717 C CA . VAL E 2 209 ? 205.491 148.467 197.064 1.00 72.76 209 VAL B CA 1
ATOM 7718 C C . VAL E 2 209 ? 204.694 149.524 197.816 1.00 77.38 209 VAL B C 1
ATOM 7719 O O . VAL E 2 209 ? 203.856 150.210 197.234 1.00 80.54 209 VAL B O 1
ATOM 7723 N N . ARG E 2 210 ? 204.985 149.678 199.110 1.00 82.14 210 ARG B N 1
ATOM 7724 C CA . ARG E 2 210 ? 204.390 150.644 200.013 1.00 88.71 210 ARG B CA 1
ATOM 7725 C C . ARG E 2 210 ? 205.514 151.355 200.754 1.00 90.39 210 ARG B C 1
ATOM 7726 O O . ARG E 2 210 ? 206.397 150.696 201.300 1.00 88.71 210 ARG B O 1
ATOM 7734 N N . ASN E 2 211 ? 205.510 152.690 200.754 1.00 93.80 211 ASN B N 1
ATOM 7735 C CA . ASN E 2 211 ? 206.525 153.521 201.375 1.00 97.28 211 ASN B CA 1
ATOM 7736 C C . ASN E 2 211 ? 207.934 153.130 200.947 1.00 97.28 211 ASN B C 1
ATOM 7737 O O . ASN E 2 211 ? 208.854 153.041 201.758 1.00 97.28 211 ASN B O 1
ATOM 7742 N N . ASN E 2 212 ? 208.102 152.852 199.652 1.00 95.53 212 ASN B N 1
ATOM 7743 C CA . ASN E 2 212 ? 209.311 152.413 198.981 1.00 95.53 212 ASN B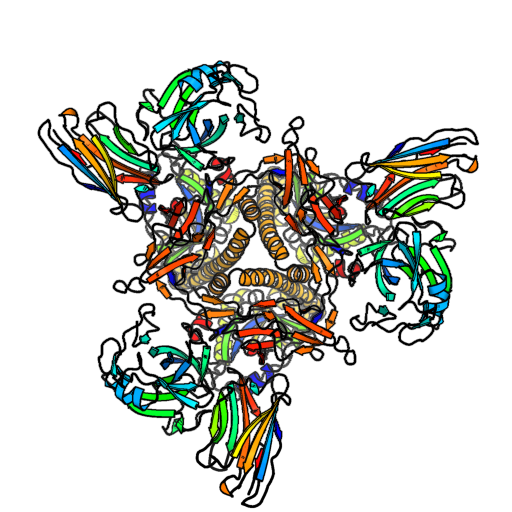 CA 1
ATOM 7744 C C . ASN E 2 212 ? 209.854 151.046 199.380 1.00 93.80 212 ASN B C 1
ATOM 7745 O O . ASN E 2 212 ? 210.937 150.672 198.935 1.00 95.53 212 ASN B O 1
ATOM 7750 N N . MET E 2 213 ? 209.121 150.264 200.176 1.00 90.39 213 MET B N 1
ATOM 7751 C CA . MET E 2 213 ? 209.477 148.926 200.611 1.00 90.39 213 MET B CA 1
ATOM 7752 C C . MET E 2 213 ? 208.598 147.870 199.953 1.00 85.39 213 MET B C 1
ATOM 7753 O O . MET E 2 213 ? 207.406 148.094 199.753 1.00 80.54 213 MET B O 1
ATOM 7758 N N . GLU E 2 214 ? 209.164 146.709 199.617 1.00 83.76 214 GLU B N 1
ATOM 7759 C CA . GLU E 2 214 ? 208.398 145.613 199.056 1.00 82.14 214 GLU B CA 1
ATOM 7760 C C . GLU E 2 214 ? 207.513 144.959 200.109 1.00 77.38 214 GLU B C 1
ATOM 7761 O O . GLU E 2 214 ? 207.929 144.707 201.238 1.00 77.38 214 GLU B O 1
ATOM 7767 N N . THR E 2 215 ? 206.288 144.620 199.701 1.00 71.25 215 THR B N 1
ATOM 7768 C CA . THR E 2 215 ? 205.253 144.001 200.506 1.00 69.76 215 THR B CA 1
ATOM 7769 C C . THR E 2 215 ? 204.512 142.954 199.685 1.00 65.38 215 THR B C 1
ATOM 7770 O O . THR E 2 215 ? 204.393 143.089 198.469 1.00 63.95 215 THR B O 1
ATOM 7774 N N . THR E 2 216 ? 203.994 141.907 200.332 1.00 61.14 216 THR B N 1
ATOM 7775 C CA . THR E 2 216 ? 203.272 140.836 199.671 1.00 57.04 216 THR B CA 1
ATOM 7776 C C . THR E 2 216 ? 201.853 140.728 200.210 1.00 54.39 216 THR B C 1
ATOM 7777 O O . THR E 2 216 ? 201.654 140.480 201.398 1.00 57.04 216 THR B O 1
ATOM 7781 N N . ALA E 2 217 ? 200.863 140.953 199.344 1.00 51.80 217 ALA B N 1
ATOM 7782 C CA . ALA E 2 217 ? 199.455 140.841 199.669 1.00 51.80 217 ALA B CA 1
ATOM 7783 C C . ALA E 2 217 ? 198.967 139.415 199.449 1.00 53.09 217 ALA B C 1
ATOM 7784 O O . ALA E 2 217 ? 199.555 138.673 198.665 1.00 54.39 217 ALA B O 1
ATOM 7786 N N . PHE E 2 218 ? 197.862 139.043 200.100 1.00 53.09 218 PHE B N 1
ATOM 7787 C CA . PHE E 2 218 ? 197.247 137.732 200.022 1.00 53.09 218 PHE B CA 1
ATOM 7788 C C . PHE E 2 218 ? 195.730 137.854 199.975 1.00 53.09 218 PHE B C 1
ATOM 7789 O O . PHE E 2 218 ? 195.156 138.705 200.652 1.00 53.09 218 PHE B O 1
ATOM 7797 N N . HIS E 2 219 ? 195.048 137.005 199.202 1.00 53.09 219 HIS B N 1
ATOM 7798 C CA . HIS E 2 219 ? 193.601 137.022 199.122 1.00 54.39 219 HIS B CA 1
ATOM 7799 C C . HIS E 2 219 ? 193.004 136.620 200.465 1.00 58.39 219 HIS B C 1
ATOM 7800 O O . HIS E 2 219 ? 193.191 135.491 200.912 1.00 61.14 219 HIS B O 1
ATOM 7807 N N . ARG E 2 220 ? 192.310 137.547 201.130 1.00 61.14 220 ARG B N 1
ATOM 7808 C CA . ARG E 2 220 ? 191.694 137.383 202.434 1.00 62.54 220 ARG B CA 1
ATOM 7809 C C . ARG E 2 220 ? 192.666 136.905 203.505 1.00 61.14 220 ARG B C 1
ATOM 7810 O O . ARG E 2 220 ? 192.293 136.170 204.418 1.00 62.54 220 ARG B O 1
ATOM 7818 N N . ASP E 2 221 ? 193.933 137.311 203.392 1.00 61.14 221 ASP B N 1
ATOM 7819 C CA . ASP E 2 221 ? 195.032 136.967 204.273 1.00 62.54 221 ASP B CA 1
ATOM 7820 C C . ASP E 2 221 ? 195.323 135.477 204.404 1.00 62.54 221 ASP B C 1
ATOM 7821 O O . ASP E 2 221 ? 196.044 135.054 205.305 1.00 63.95 221 ASP B O 1
ATOM 7826 N N . ASP E 2 222 ? 194.774 134.649 203.511 1.00 62.54 222 ASP B N 1
ATOM 7827 C CA . ASP E 2 222 ? 194.975 133.214 203.451 1.00 66.83 222 ASP B CA 1
ATOM 7828 C C . ASP E 2 222 ? 196.338 132.867 202.866 1.00 68.29 222 ASP B C 1
ATOM 7829 O O . ASP E 2 222 ? 197.024 133.718 202.304 1.00 68.29 222 ASP B O 1
ATOM 7834 N N . HIS E 2 223 ? 196.779 131.612 202.973 1.00 71.25 223 HIS B N 1
ATOM 7835 C CA . HIS E 2 223 ? 198.044 131.146 202.440 1.00 74.29 223 HIS B CA 1
ATOM 7836 C C . HIS E 2 223 ? 198.065 131.107 200.917 1.00 74.29 223 HIS B C 1
ATOM 7837 O O . HIS E 2 223 ? 197.025 131.009 200.269 1.00 72.76 223 HIS B O 1
ATOM 7844 N N . GLU E 2 224 ? 199.260 131.149 200.322 1.00 74.29 224 GLU B N 1
ATOM 7845 C CA . GLU E 2 224 ? 199.430 131.089 198.883 1.00 74.29 224 GLU B CA 1
ATOM 7846 C C . GLU E 2 224 ? 198.784 129.826 198.327 1.00 72.76 224 GLU B C 1
ATOM 7847 O O . GLU E 2 224 ? 199.167 128.710 198.671 1.00 72.76 224 GLU B O 1
ATOM 7853 N N . THR E 2 225 ? 197.788 130.016 197.459 1.00 69.76 225 THR B N 1
ATOM 7854 C CA . THR E 2 225 ? 196.982 128.978 196.847 1.00 66.83 225 THR B CA 1
ATOM 7855 C C . THR E 2 225 ? 196.617 129.379 195.425 1.00 62.54 225 THR B C 1
ATOM 7856 O O . THR E 2 225 ? 196.546 130.568 195.122 1.00 61.14 225 THR B O 1
ATOM 7860 N N . ASP E 2 226 ? 196.399 128.404 194.540 1.00 57.04 226 ASP B N 1
ATOM 7861 C CA . ASP E 2 226 ? 195.992 128.651 193.170 1.00 54.39 226 ASP B CA 1
ATOM 7862 C C . ASP E 2 226 ? 194.526 129.057 193.090 1.00 51.80 226 ASP B C 1
ATOM 7863 O O . ASP E 2 226 ? 193.668 128.480 193.755 1.00 55.71 226 ASP B O 1
ATOM 7868 N N . MET E 2 227 ? 194.219 130.040 192.241 1.00 49.27 227 MET B N 1
ATOM 7869 C CA . MET E 2 227 ? 192.891 130.574 192.010 1.00 49.27 227 MET B CA 1
ATOM 7870 C C . MET E 2 227 ? 192.587 130.533 190.519 1.00 49.27 227 MET B C 1
ATOM 7871 O O . MET E 2 227 ? 193.374 131.048 189.728 1.00 49.27 227 MET B O 1
ATOM 7876 N N . GLU E 2 228 ? 191.473 129.928 190.101 1.00 51.80 228 GLU B N 1
ATOM 7877 C CA . GLU E 2 228 ? 191.131 129.825 188.696 1.00 53.09 228 GLU B CA 1
ATOM 7878 C C . GLU E 2 228 ? 190.447 131.062 188.128 1.00 51.80 228 GLU B C 1
ATOM 7879 O O . GLU E 2 228 ? 189.685 131.754 188.801 1.00 50.53 228 GLU B O 1
ATOM 7885 N N . LEU E 2 229 ? 190.730 131.337 186.853 1.00 48.03 229 LEU B N 1
ATOM 7886 C CA . LEU E 2 229 ? 190.211 132.463 186.100 1.00 44.41 229 LEU B CA 1
ATOM 7887 C C . LEU E 2 229 ? 188.854 132.163 185.476 1.00 46.81 229 LEU B C 1
ATOM 7888 O O . LEU E 2 229 ? 188.699 131.174 184.763 1.00 48.03 229 LEU B O 1
ATOM 7893 N N . LYS E 2 230 ? 187.881 133.049 185.699 1.00 50.53 230 LYS B N 1
ATOM 7894 C CA . LYS E 2 230 ? 186.533 132.997 185.164 1.00 54.39 230 LYS B CA 1
ATOM 7895 C C . LYS E 2 230 ? 186.337 134.094 184.127 1.00 50.53 230 LYS B C 1
ATOM 7896 O O . LYS E 2 230 ? 186.828 135.199 184.351 1.00 48.03 230 LYS B O 1
ATOM 7902 N N . PRO E 2 231 ? 185.647 133.852 183.009 1.00 48.03 231 PRO B N 1
ATOM 7903 C CA . PRO E 2 231 ? 185.417 134.869 182.001 1.00 46.81 231 PRO B CA 1
ATOM 7904 C C . PRO E 2 231 ? 184.603 136.037 182.542 1.00 46.81 231 PRO B C 1
ATOM 7905 O O . PRO E 2 231 ? 183.683 135.856 183.337 1.00 50.53 231 PRO B O 1
ATOM 7909 N N . ALA E 2 232 ? 184.938 137.252 182.102 1.00 48.03 232 ALA B N 1
ATOM 7910 C CA . ALA E 2 232 ? 184.276 138.475 182.511 1.00 48.03 232 ALA B CA 1
ATOM 7911 C C . ALA E 2 232 ? 182.843 138.529 182.000 1.00 51.80 232 ALA B C 1
ATOM 7912 O O . ALA E 2 232 ? 182.555 138.173 180.859 1.00 54.39 232 ALA B O 1
ATOM 7914 N N . LYS E 2 233 ? 181.943 139.028 182.850 1.00 57.04 233 LYS B N 1
ATOM 7915 C CA . LYS E 2 233 ? 180.514 139.095 182.609 1.00 59.76 233 LYS B CA 1
ATOM 7916 C C . LYS E 2 233 ? 180.089 140.126 181.573 1.00 55.71 233 LYS B C 1
ATOM 7917 O O . LYS E 2 233 ? 179.269 139.825 180.708 1.00 54.39 233 LYS B O 1
ATOM 7923 N N . VAL E 2 234 ? 180.655 141.334 181.637 1.00 49.27 234 VAL B N 1
ATOM 7924 C CA . VAL E 2 234 ? 180.325 142.462 180.786 1.00 46.81 234 VAL B CA 1
ATOM 7925 C C . VAL E 2 234 ? 181.071 142.546 179.462 1.00 46.81 234 VAL B C 1
ATOM 7926 O O . VAL E 2 234 ? 180.649 143.268 178.561 1.00 45.60 234 VAL B O 1
ATOM 7930 N N . ALA E 2 235 ? 182.173 141.809 179.304 1.00 46.81 235 ALA B N 1
ATOM 7931 C CA . ALA E 2 235 ? 182.997 141.843 178.111 1.00 45.60 235 ALA B CA 1
ATOM 7932 C C . ALA E 2 235 ? 182.328 141.293 176.858 1.00 46.81 235 ALA B C 1
ATOM 7933 O O . ALA E 2 235 ? 181.590 140.310 176.890 1.00 48.03 235 ALA B O 1
ATOM 7935 N N . THR E 2 236 ? 182.620 141.937 175.726 1.00 45.60 236 THR B N 1
ATOM 7936 C CA . THR E 2 236 ? 182.148 141.585 174.401 1.00 45.60 236 THR B CA 1
ATOM 7937 C C . THR E 2 236 ? 182.916 140.404 173.821 1.00 50.53 236 THR B C 1
ATOM 7938 O O . THR E 2 236 ? 184.003 140.066 174.285 1.00 54.39 236 THR B O 1
ATOM 7942 N N . ARG E 2 237 ? 182.370 139.767 172.782 1.00 53.09 237 ARG B N 1
ATOM 7943 C CA . ARG E 2 237 ? 182.950 138.636 172.083 1.00 55.71 237 ARG B CA 1
ATOM 7944 C C . ARG E 2 237 ? 184.335 138.925 171.518 1.00 53.09 237 ARG B C 1
ATOM 7945 O O . ARG E 2 237 ? 185.160 138.017 171.439 1.00 53.09 237 ARG B O 1
ATOM 7953 N N . THR E 2 238 ? 184.611 140.175 171.141 1.00 51.80 238 THR B N 1
ATOM 7954 C CA . THR E 2 238 ? 185.880 140.591 170.575 1.00 50.53 238 THR B CA 1
ATOM 7955 C C . THR E 2 238 ? 186.969 140.773 171.624 1.00 49.27 238 THR B C 1
ATOM 7956 O O . THR E 2 238 ? 187.948 140.029 171.625 1.00 48.03 238 THR B O 1
ATOM 7960 N N . SER E 2 239 ? 186.833 141.740 172.535 1.00 44.41 239 SER B N 1
ATOM 7961 C CA . SER E 2 239 ? 187.802 142.009 173.580 1.00 40.93 239 SER B CA 1
ATOM 7962 C C . SER E 2 239 ? 187.542 141.191 174.838 1.00 39.80 239 SER B C 1
ATOM 7963 O O . SER E 2 239 ? 187.145 141.722 175.873 1.00 42.07 239 SER B O 1
ATOM 7966 N N . ARG E 2 240 ? 187.755 139.875 174.754 1.00 37.59 240 ARG B N 1
ATOM 7967 C CA . ARG E 2 240 ? 187.585 138.940 175.850 1.00 36.51 240 ARG B CA 1
ATOM 7968 C C . ARG E 2 240 ? 188.430 139.293 177.066 1.00 35.44 240 ARG B C 1
ATOM 7969 O O . ARG E 2 240 ? 189.490 139.904 176.943 1.00 36.51 240 ARG B O 1
ATOM 7977 N N . GLY E 2 241 ? 187.987 138.853 178.246 1.00 36.51 241 GLY B N 1
ATOM 7978 C CA . GLY E 2 241 ? 188.665 139.071 179.509 1.00 34.39 241 GLY B CA 1
ATOM 7979 C C . GLY E 2 241 ? 188.306 138.017 180.547 1.00 36.51 241 GLY B C 1
ATOM 7980 O O . GLY E 2 241 ? 187.269 137.367 180.437 1.00 42.07 241 GLY B O 1
ATOM 7981 N N . TRP E 2 242 ? 189.153 137.854 181.566 1.00 35.44 242 TRP B N 1
ATOM 7982 C CA . TRP E 2 242 ? 188.992 136.898 182.643 1.00 36.51 242 TRP B CA 1
ATOM 7983 C C . TRP E 2 242 ? 189.557 137.437 183.950 1.00 38.69 242 TRP B C 1
ATOM 7984 O O . TRP E 2 242 ? 190.491 138.236 183.933 1.00 38.69 242 TRP B O 1
ATOM 7995 N N . HIS E 2 243 ? 189.023 136.989 185.089 1.00 42.07 243 HIS B N 1
ATOM 7996 C CA . HIS E 2 243 ? 189.493 137.373 186.406 1.00 40.93 243 HIS B CA 1
ATOM 7997 C C . HIS E 2 243 ? 189.197 136.311 187.456 1.00 43.23 243 HIS B C 1
ATOM 7998 O O . HIS E 2 243 ? 188.369 135.426 187.247 1.00 46.81 243 HIS B O 1
ATOM 8005 N N . THR E 2 244 ? 189.909 136.361 188.584 1.00 42.07 244 THR B N 1
ATOM 8006 C CA . THR E 2 244 ? 189.763 135.400 189.660 1.00 43.23 244 THR B CA 1
ATOM 8007 C C . THR E 2 244 ? 188.587 135.640 190.597 1.00 45.60 244 THR B C 1
ATOM 8008 O O . THR E 2 244 ? 187.939 134.670 190.984 1.00 49.27 244 THR B O 1
ATOM 8012 N N . THR E 2 245 ? 188.286 136.883 190.980 1.00 48.03 245 THR B N 1
ATOM 8013 C CA . THR E 2 245 ? 187.217 137.217 191.903 1.00 51.80 245 THR B CA 1
ATOM 8014 C C . THR E 2 245 ? 185.960 137.741 191.223 1.00 55.71 245 THR B C 1
ATOM 8015 O O . THR E 2 245 ? 185.941 137.925 190.008 1.00 57.04 245 THR B O 1
ATOM 8019 N N . ASP E 2 246 ? 184.894 137.956 191.999 1.00 65.38 246 ASP B N 1
ATOM 8020 C CA . ASP E 2 246 ? 183.598 138.490 191.625 1.00 75.83 246 ASP B CA 1
ATOM 8021 C C . ASP E 2 246 ? 182.972 137.889 190.373 1.00 85.39 246 ASP B C 1
ATOM 8022 O O . ASP E 2 246 ? 182.629 138.619 189.417 1.00 87.04 246 ASP B O 1
ATOM 8027 N N . THR E 2 263 ? 192.077 142.622 199.670 1.00 63.95 263 THR B N 1
ATOM 8028 C CA . THR E 2 263 ? 191.799 141.672 198.581 1.00 62.54 263 THR B CA 1
ATOM 8029 C C . THR E 2 263 ? 192.875 141.732 197.505 1.00 59.76 263 THR B C 1
ATOM 8030 O O . THR E 2 263 ? 193.662 142.676 197.481 1.00 58.39 263 THR B O 1
ATOM 8034 N N . VAL E 2 264 ? 192.917 140.726 196.628 1.00 53.09 264 VAL B N 1
ATOM 8035 C CA . VAL E 2 264 ? 193.837 140.588 195.515 1.00 48.03 264 VAL B CA 1
ATOM 8036 C C . VAL E 2 264 ? 193.096 139.943 194.351 1.00 45.60 264 VAL B C 1
ATOM 8037 O O . VAL E 2 264 ? 192.437 138.928 194.561 1.00 49.27 264 VAL B O 1
ATOM 8041 N N . ASN E 2 265 ? 193.190 140.474 193.130 1.00 44.41 265 ASN B N 1
ATOM 8042 C CA . ASN E 2 265 ? 192.514 139.916 191.975 1.00 42.07 265 ASN B CA 1
ATOM 8043 C C . ASN E 2 265 ? 193.411 139.856 190.745 1.00 40.93 265 ASN B C 1
ATOM 8044 O O . ASN E 2 265 ? 193.946 140.872 190.309 1.00 42.07 265 ASN B O 1
ATOM 8049 N N . CYS E 2 266 ? 193.590 138.655 190.190 1.00 39.80 266 CYS B N 1
ATOM 8050 C CA . CYS E 2 266 ? 194.348 138.415 188.978 1.00 38.69 266 CYS B CA 1
ATOM 8051 C C . CYS E 2 266 ? 193.443 138.689 187.786 1.00 36.51 266 CYS B C 1
ATOM 8052 O O . CYS E 2 266 ? 192.327 138.174 187.747 1.00 39.80 266 CYS B O 1
ATOM 8055 N N . ILE E 2 267 ? 193.908 139.475 186.812 1.00 34.39 267 ILE B N 1
ATOM 8056 C CA . ILE E 2 267 ? 193.162 139.870 185.633 1.00 32.34 267 ILE B CA 1
ATOM 8057 C C . ILE E 2 267 ? 193.957 139.560 184.373 1.00 30.35 267 ILE B C 1
ATOM 8058 O O . ILE E 2 267 ? 195.173 139.738 184.339 1.00 31.34 267 ILE B O 1
ATOM 8063 N N . VAL E 2 268 ? 193.265 139.116 183.322 1.00 29.38 268 VAL B N 1
ATOM 8064 C CA . VAL E 2 268 ? 193.814 138.818 182.014 1.00 27.48 268 VAL B CA 1
ATOM 8065 C C . VAL E 2 268 ? 192.863 139.403 180.980 1.00 27.48 268 VAL B C 1
ATOM 8066 O O . VAL E 2 268 ? 191.670 139.114 181.036 1.00 32.34 268 VAL B O 1
ATOM 8070 N N . GLU E 2 269 ? 193.352 140.204 180.030 1.00 27.48 269 GLU B N 1
ATOM 8071 C CA . GLU E 2 269 ? 192.525 140.833 179.018 1.00 28.42 269 GLU B CA 1
ATOM 8072 C C . GLU E 2 269 ? 193.171 140.780 177.641 1.00 27.48 269 GLU B C 1
ATOM 8073 O O . GLU E 2 269 ? 194.371 141.005 177.506 1.00 29.38 269 GLU B O 1
ATOM 8079 N N . GLU E 2 270 ? 192.380 140.491 176.606 1.00 30.35 270 GLU B N 1
ATOM 8080 C CA . GLU E 2 270 ? 192.835 140.458 175.230 1.00 30.35 270 GLU B CA 1
ATOM 8081 C C . GLU E 2 270 ? 192.405 141.761 174.568 1.00 29.38 270 GLU B C 1
ATOM 8082 O O . GLU E 2 270 ? 191.216 142.066 174.519 1.00 31.34 270 GLU B O 1
ATOM 8088 N N . VAL E 2 271 ? 193.351 142.555 174.062 1.00 28.42 271 VAL B N 1
ATOM 8089 C CA . VAL E 2 271 ? 193.116 143.867 173.489 1.00 27.48 271 VAL B CA 1
ATOM 8090 C C . VAL E 2 271 ? 193.771 144.066 172.129 1.00 27.48 271 VAL B C 1
ATOM 8091 O O . VAL E 2 271 ? 194.733 143.387 171.776 1.00 29.38 271 VAL B O 1
ATOM 8095 N N . ASP E 2 272 ? 193.227 145.000 171.347 1.00 28.42 272 ASP B N 1
ATOM 8096 C CA . ASP E 2 272 ? 193.787 145.387 170.067 1.00 28.42 272 ASP B CA 1
ATOM 8097 C C . ASP E 2 272 ? 195.043 146.218 170.289 1.00 27.48 272 ASP B C 1
ATOM 8098 O O . ASP E 2 272 ? 195.133 146.980 171.249 1.00 27.48 272 ASP B O 1
ATOM 8103 N N . ALA E 2 273 ? 196.000 146.133 169.362 1.00 27.48 273 ALA B N 1
ATOM 8104 C CA . ALA E 2 273 ? 197.231 146.898 169.389 1.00 25.65 273 ALA B CA 1
ATOM 8105 C C . ALA E 2 273 ? 197.561 147.357 167.976 1.00 26.56 273 ALA B C 1
ATOM 8106 O O . ALA E 2 273 ? 197.245 146.652 167.020 1.00 29.38 273 ALA B O 1
ATOM 8108 N N . ARG E 2 274 ? 198.210 148.512 167.816 1.00 26.56 274 ARG B N 1
ATOM 8109 C CA . ARG E 2 274 ? 198.558 149.059 166.518 1.00 24.76 274 ARG B CA 1
ATOM 8110 C C . ARG E 2 274 ? 199.968 149.629 166.489 1.00 24.76 274 ARG B C 1
ATOM 8111 O O . ARG E 2 274 ? 200.369 150.311 167.428 1.00 25.65 274 ARG B O 1
ATOM 8119 N N . SER E 2 275 ? 200.688 149.392 165.390 1.00 25.65 275 SER B N 1
ATOM 8120 C CA . SER E 2 275 ? 202.023 149.900 165.144 1.00 24.76 275 SER B CA 1
ATOM 8121 C C . SER E 2 275 ? 202.070 150.498 163.746 1.00 25.65 275 SER B C 1
ATOM 8122 O O . SER E 2 275 ? 201.488 149.919 162.832 1.00 28.42 275 SER B O 1
ATOM 8125 N N . VAL E 2 276 ? 202.722 151.644 163.538 1.00 26.56 276 VAL B N 1
ATOM 8126 C CA . VAL E 2 276 ? 202.825 152.302 162.250 1.00 25.65 276 VAL B CA 1
ATOM 8127 C C . VAL E 2 276 ? 204.284 152.532 161.884 1.00 27.48 276 VAL B C 1
ATOM 8128 O O . VAL E 2 276 ? 205.122 152.596 162.780 1.00 30.35 276 VAL B O 1
ATOM 8132 N N . TYR E 2 277 ? 204.609 152.669 160.596 1.00 29.38 277 TYR B N 1
ATOM 8133 C CA . TYR E 2 277 ? 205.974 152.840 160.138 1.00 30.35 277 TYR B CA 1
ATOM 8134 C C . TYR E 2 277 ? 206.725 153.895 160.939 1.00 31.34 277 TYR B C 1
ATOM 8135 O O . TYR E 2 277 ? 206.152 154.964 161.143 1.00 34.39 277 TYR B O 1
ATOM 8144 N N . PRO E 2 278 ? 207.975 153.695 161.365 1.00 30.35 278 PRO B N 1
ATOM 8145 C CA . PRO E 2 278 ? 208.872 152.575 161.151 1.00 29.38 278 PRO B CA 1
ATOM 8146 C C . PRO E 2 278 ? 208.658 151.319 161.984 1.00 30.35 278 PRO B C 1
ATOM 8147 O O . PRO E 2 278 ? 209.490 150.416 161.922 1.00 32.34 278 PRO B O 1
ATOM 8151 N N . TYR E 2 279 ? 207.582 151.231 162.769 1.00 29.38 279 TYR B N 1
ATOM 8152 C CA . TYR E 2 279 ? 207.281 150.125 163.658 1.00 27.48 279 TYR B CA 1
ATOM 8153 C C . TYR E 2 279 ? 208.207 150.016 164.862 1.00 26.56 279 TYR B C 1
ATOM 8154 O O . TYR E 2 279 ? 208.589 148.921 165.269 1.00 27.48 279 TYR B O 1
ATOM 8163 N N . ASP E 2 280 ? 208.596 151.149 165.450 1.00 27.48 280 ASP B N 1
ATOM 8164 C CA . ASP E 2 280 ? 209.427 151.202 166.638 1.00 27.48 280 ASP B CA 1
ATOM 8165 C C . ASP E 2 280 ? 208.640 151.045 167.932 1.00 27.48 280 ASP B C 1
ATOM 8166 O O . ASP E 2 280 ? 209.206 150.654 168.950 1.00 28.42 280 ASP B O 1
ATOM 8171 N N . GLU E 2 281 ? 207.341 151.349 167.929 1.00 26.56 281 GLU B N 1
ATOM 8172 C CA . GLU E 2 281 ? 206.453 151.256 169.071 1.00 24.76 281 GLU B CA 1
ATOM 8173 C C . GLU E 2 281 ? 205.098 150.692 168.670 1.00 23.88 281 GLU B C 1
ATOM 8174 O O . GLU E 2 281 ? 204.788 150.557 167.488 1.00 26.56 281 GLU B O 1
ATOM 8180 N N . PHE E 2 282 ? 204.251 150.425 169.666 1.00 23.02 282 PHE B N 1
ATOM 8181 C CA . PHE E 2 282 ? 202.862 150.071 169.451 1.00 23.02 282 PHE B CA 1
ATOM 8182 C C . PHE E 2 282 ? 202.007 150.668 170.558 1.00 22.18 282 PHE B C 1
ATOM 8183 O O . PHE E 2 282 ? 202.489 150.875 171.670 1.00 23.88 282 PHE B O 1
ATOM 8191 N N . VAL E 2 283 ? 200.751 150.998 170.250 1.00 23.02 283 VAL B N 1
ATOM 8192 C CA . VAL E 2 283 ? 199.788 151.522 171.198 1.00 22.18 283 VAL B CA 1
ATOM 8193 C C . VAL E 2 283 ? 198.743 150.447 171.459 1.00 23.02 283 VAL B C 1
ATOM 8194 O O . VAL E 2 283 ? 198.389 149.706 170.545 1.00 26.56 283 VAL B O 1
ATOM 8198 N N . LEU E 2 284 ? 198.279 150.314 172.703 1.00 23.88 284 LEU B N 1
ATOM 8199 C CA . LEU E 2 284 ? 197.252 149.371 173.102 1.00 23.02 284 LEU B CA 1
ATOM 8200 C C . LEU E 2 284 ? 195.885 150.040 173.080 1.00 23.02 284 LEU B C 1
ATOM 8201 O O . LEU E 2 284 ? 195.778 151.258 173.198 1.00 24.76 284 LEU B O 1
ATOM 8206 N N . ALA E 2 285 ? 194.795 149.271 173.029 1.00 24.76 285 ALA B N 1
ATOM 8207 C CA . ALA E 2 285 ? 193.456 149.826 173.071 1.00 25.65 285 ALA B CA 1
ATOM 8208 C C . ALA E 2 285 ? 193.164 150.623 174.336 1.00 28.42 285 ALA B C 1
ATOM 8209 O O . ALA E 2 285 ? 192.182 151.360 174.395 1.00 32.34 285 ALA B O 1
ATOM 8211 N N . THR E 2 286 ? 193.987 150.492 175.379 1.00 27.48 286 THR B N 1
ATOM 8212 C CA . THR E 2 286 ? 193.894 151.216 176.632 1.00 27.48 286 THR B CA 1
ATOM 8213 C C . THR E 2 286 ? 194.423 152.641 176.541 1.00 28.42 286 THR B C 1
ATOM 8214 O O . THR E 2 286 ? 194.240 153.419 177.475 1.00 31.34 286 THR B O 1
ATOM 8218 N N . GLY E 2 287 ? 195.079 152.999 175.436 1.00 27.48 287 GLY B N 1
ATOM 8219 C CA . GLY E 2 287 ? 195.698 154.289 175.201 1.00 26.56 287 GLY B CA 1
ATOM 8220 C C . GLY E 2 287 ? 197.167 154.337 175.598 1.00 25.65 287 GLY B C 1
ATOM 8221 O O . GLY E 2 287 ? 197.803 155.371 175.408 1.00 28.42 287 GLY B O 1
ATOM 8222 N N . ASP E 2 288 ? 197.730 153.256 176.144 1.00 26.56 288 ASP B N 1
ATOM 8223 C CA . ASP E 2 288 ? 199.114 153.158 176.565 1.00 26.56 288 ASP B CA 1
ATOM 8224 C C . ASP E 2 288 ? 200.053 152.732 175.446 1.00 25.65 288 ASP B C 1
ATOM 8225 O O . ASP E 2 288 ? 199.709 151.878 174.631 1.00 25.65 288 ASP B O 1
ATOM 8230 N N . PHE E 2 289 ? 201.267 153.287 175.429 1.00 24.76 289 PHE B N 1
ATOM 8231 C CA . PHE E 2 289 ? 202.312 152.956 174.480 1.00 23.02 289 PHE B CA 1
ATOM 8232 C C . PHE E 2 289 ? 203.301 151.954 175.058 1.00 22.18 289 PHE B C 1
ATOM 8233 O O . PHE E 2 289 ? 203.545 151.927 176.262 1.00 26.56 289 PHE B O 1
ATOM 8241 N N . VAL E 2 290 ? 203.922 151.173 174.172 1.00 22.18 290 VAL B N 1
ATOM 8242 C CA . VAL E 2 290 ? 204.973 150.230 174.501 1.00 20.54 290 VAL B CA 1
ATOM 8243 C C . VAL E 2 290 ? 206.141 150.597 173.596 1.00 20.54 290 VAL B C 1
ATOM 8244 O O . VAL E 2 290 ? 206.044 150.484 172.376 1.00 22.18 290 VAL B O 1
ATOM 8248 N N . TYR E 2 291 ? 207.247 151.078 174.168 1.00 23.02 291 TYR B N 1
ATOM 8249 C CA . TYR E 2 291 ? 208.392 151.560 173.421 1.00 23.02 291 TYR B CA 1
ATOM 8250 C C . TYR E 2 291 ? 209.364 150.464 173.006 1.00 23.88 291 TYR B C 1
ATOM 8251 O O . TYR E 2 291 ? 210.549 150.493 173.334 1.00 24.76 291 TYR B O 1
ATOM 8260 N N . MET E 2 292 ? 208.831 149.467 172.297 1.00 23.02 292 MET B N 1
ATOM 8261 C CA . MET E 2 292 ? 209.519 148.315 171.750 1.00 23.02 292 MET B CA 1
ATOM 8262 C C . MET E 2 292 ? 208.846 147.954 170.433 1.00 23.02 292 MET B C 1
ATOM 8263 O O . MET E 2 292 ? 207.626 148.055 170.326 1.00 25.65 292 MET B O 1
ATOM 8268 N N . SER E 2 293 ? 209.603 147.495 169.434 1.00 24.76 293 SER B N 1
ATOM 8269 C CA . SER E 2 293 ? 209.041 147.126 168.150 1.00 24.76 293 SER B CA 1
ATOM 8270 C C . SER E 2 293 ? 208.237 145.835 168.221 1.00 26.56 293 SER B C 1
ATOM 8271 O O . SER E 2 293 ? 208.739 144.874 168.800 1.00 29.38 293 SER B O 1
ATOM 8274 N N . PRO E 2 294 ? 207.065 145.710 167.592 1.00 25.65 294 PRO B N 1
ATOM 8275 C CA . PRO E 2 294 ? 206.306 144.475 167.610 1.00 25.65 294 PRO B CA 1
ATOM 8276 C C . PRO E 2 294 ? 207.068 143.296 167.021 1.00 27.48 294 PRO B C 1
ATOM 8277 O O . PRO E 2 294 ? 206.734 142.146 167.300 1.00 29.38 294 PRO B O 1
ATOM 8281 N N . PHE E 2 295 ? 208.077 143.575 166.193 1.00 29.38 295 PHE B N 1
ATOM 8282 C CA . PHE E 2 295 ? 208.917 142.613 165.507 1.00 29.38 295 PHE B CA 1
ATOM 8283 C C . PHE E 2 295 ? 210.192 142.250 166.256 1.00 31.34 295 PHE B C 1
ATOM 8284 O O . PHE E 2 295 ? 210.930 141.388 165.785 1.00 34.39 295 PHE B O 1
ATOM 8292 N N . TYR E 2 296 ? 210.486 142.871 167.400 1.00 31.34 296 TYR B N 1
ATOM 8293 C CA . TYR E 2 296 ? 211.666 142.571 168.187 1.00 30.35 296 TYR B CA 1
ATOM 8294 C C . TYR E 2 296 ? 211.662 141.126 168.669 1.00 30.35 296 TYR B C 1
ATOM 8295 O O . TYR E 2 296 ? 210.610 140.562 168.962 1.00 31.34 296 TYR B O 1
ATOM 8304 N N . GLY E 2 297 ? 212.840 140.510 168.792 1.00 33.36 297 GLY B N 1
ATOM 8305 C CA . GLY E 2 297 ? 212.996 139.143 169.248 1.00 33.36 297 GLY B CA 1
ATOM 8306 C C . GLY E 2 297 ? 214.449 138.690 169.221 1.00 35.44 297 GLY B C 1
ATOM 8307 O O . GLY E 2 297 ? 215.298 139.381 168.661 1.00 37.59 297 GLY B O 1
ATOM 8308 N N . TYR E 2 298 ? 214.759 137.531 169.806 1.00 37.59 298 TYR B N 1
ATOM 8309 C CA . TYR E 2 298 ? 216.107 136.995 169.827 1.00 38.69 298 TYR B CA 1
ATOM 8310 C C . TYR E 2 298 ? 216.560 136.437 168.484 1.00 40.93 298 TYR B C 1
ATOM 8311 O O . TYR E 2 298 ? 217.755 136.231 168.281 1.00 43.23 298 TYR B O 1
ATOM 8320 N N . ARG E 2 299 ? 215.629 136.168 167.566 1.00 44.41 299 ARG B N 1
ATOM 8321 C CA . ARG E 2 299 ? 215.898 135.647 166.239 1.00 46.81 299 ARG B CA 1
ATOM 8322 C C . ARG E 2 299 ? 216.837 136.567 165.469 1.00 51.80 299 ARG B C 1
ATOM 8323 O O . ARG E 2 299 ? 216.796 137.784 165.636 1.00 51.80 299 ARG B O 1
ATOM 8331 N N . GLU E 2 300 ? 217.633 135.996 164.562 1.00 58.39 300 GLU B N 1
ATOM 8332 C CA . GLU E 2 300 ? 218.653 136.670 163.783 1.00 63.95 300 GLU B CA 1
ATOM 8333 C C . GLU E 2 300 ? 218.286 138.047 163.244 1.00 59.76 300 GLU B C 1
ATOM 8334 O O . GLU E 2 300 ? 218.897 139.038 163.638 1.00 58.39 300 GLU B O 1
ATOM 8340 N N . GLY E 2 301 ? 217.268 138.155 162.387 1.00 54.39 301 GLY B N 1
ATOM 8341 C CA . GLY E 2 301 ? 216.850 139.418 161.810 1.00 51.80 301 GLY B CA 1
ATOM 8342 C C . GLY E 2 301 ? 216.005 140.310 162.711 1.00 49.27 301 GLY B C 1
ATOM 8343 O O . GLY E 2 301 ? 215.538 141.350 162.251 1.00 49.27 301 GLY B O 1
ATOM 8344 N N . SER E 2 302 ? 215.779 139.929 163.971 1.00 45.60 302 SER B N 1
ATOM 8345 C CA . SER E 2 302 ? 214.934 140.641 164.909 1.00 42.07 302 SER B CA 1
ATOM 8346 C C . SER E 2 302 ? 215.662 141.316 166.063 1.00 40.93 302 SER B C 1
ATOM 8347 O O . SER E 2 302 ? 215.179 142.328 166.567 1.00 39.80 302 SER B O 1
ATOM 8350 N N . HIS E 2 303 ? 216.833 140.827 166.479 1.00 42.07 303 HIS B N 1
ATOM 8351 C CA . HIS E 2 303 ? 217.550 141.408 167.598 1.00 40.93 303 HIS B CA 1
ATOM 8352 C C . HIS E 2 303 ? 218.092 142.808 167.346 1.00 39.80 303 HIS B C 1
ATOM 8353 O O . HIS E 2 303 ? 218.644 143.432 168.250 1.00 42.07 303 HIS B O 1
ATOM 8360 N N . THR E 2 304 ? 217.953 143.324 166.122 1.00 39.80 304 THR B N 1
ATOM 8361 C CA . THR E 2 304 ? 218.359 144.647 165.686 1.00 39.80 304 THR B CA 1
ATOM 8362 C C . THR E 2 304 ? 217.219 145.656 165.667 1.00 38.69 304 THR B C 1
ATOM 8363 O O . THR E 2 304 ? 217.452 146.832 165.395 1.00 40.93 304 THR B O 1
ATOM 8367 N N . GLU E 2 305 ? 215.977 145.242 165.927 1.00 36.51 305 GLU B N 1
ATOM 8368 C CA . GLU E 2 305 ? 214.829 146.126 165.999 1.00 34.39 305 GLU B CA 1
ATOM 8369 C C . GLU E 2 305 ? 214.907 147.022 167.228 1.00 33.36 305 GLU B C 1
ATOM 8370 O O . GLU E 2 305 ? 215.743 146.830 168.109 1.00 36.51 305 GLU B O 1
ATOM 8376 N N . HIS E 2 306 ? 214.036 148.028 167.332 1.00 31.34 306 HIS B N 1
ATOM 8377 C CA . HIS E 2 306 ? 214.050 148.940 168.458 1.00 29.38 306 HIS B CA 1
ATOM 8378 C C . HIS E 2 306 ? 213.473 148.373 169.748 1.00 28.42 306 HIS B C 1
ATOM 8379 O O . HIS E 2 306 ? 212.511 147.608 169.732 1.00 27.48 306 HIS B O 1
ATOM 8386 N N . THR E 2 307 ? 214.052 148.789 170.877 1.00 28.42 307 THR B N 1
ATOM 8387 C CA . THR E 2 307 ? 213.635 148.474 172.229 1.00 25.65 307 THR B CA 1
ATOM 8388 C C . THR E 2 307 ? 214.219 149.501 173.188 1.00 25.65 307 THR B C 1
ATOM 8389 O O . THR E 2 307 ? 215.396 149.838 173.083 1.00 27.48 307 THR B O 1
ATOM 8393 N N . SER E 2 308 ? 213.400 150.006 174.113 1.00 24.76 308 SER B N 1
ATOM 8394 C CA . SER E 2 308 ? 213.832 150.936 175.138 1.00 25.65 308 SER B CA 1
ATOM 8395 C C . SER E 2 308 ? 214.085 150.256 176.475 1.00 26.56 308 SER B C 1
ATOM 8396 O O . SER E 2 308 ? 214.658 150.885 177.363 1.00 28.42 308 SER B O 1
ATOM 8399 N N . TYR E 2 309 ? 213.667 148.999 176.635 1.00 27.48 309 TYR B N 1
ATOM 8400 C CA . TYR E 2 309 ? 213.736 148.233 177.864 1.00 25.65 309 TYR B CA 1
ATOM 8401 C C . TYR E 2 309 ? 214.962 147.343 178.005 1.00 26.56 309 TYR B C 1
ATOM 8402 O O . TYR E 2 309 ? 215.441 146.777 177.024 1.00 29.38 309 TYR B O 1
ATOM 8411 N N . ALA E 2 310 ? 215.442 147.166 179.238 1.00 27.48 310 ALA B N 1
ATOM 8412 C CA . ALA E 2 310 ? 216.559 146.292 179.537 1.00 27.48 310 ALA B CA 1
ATOM 8413 C C . ALA E 2 310 ? 216.222 144.841 179.222 1.00 28.42 310 ALA B C 1
ATOM 8414 O O . ALA E 2 310 ? 215.076 144.429 179.384 1.00 29.38 310 ALA B O 1
ATOM 8416 N N . ALA E 2 311 ? 217.219 144.031 178.858 1.00 31.34 311 ALA B N 1
ATOM 8417 C CA . ALA E 2 311 ? 217.037 142.638 178.499 1.00 32.34 311 ALA B CA 1
ATOM 8418 C C . ALA E 2 311 ? 216.301 141.803 179.540 1.00 32.34 311 ALA B C 1
ATOM 8419 O O . ALA E 2 311 ? 215.586 140.867 179.190 1.00 34.39 311 ALA B O 1
ATOM 8421 N N . ASP E 2 312 ? 216.412 142.143 180.826 1.00 34.39 312 ASP B N 1
ATOM 8422 C CA . ASP E 2 312 ? 215.745 141.458 181.916 1.00 34.39 312 ASP B CA 1
ATOM 8423 C C . ASP E 2 312 ? 214.232 141.627 181.922 1.00 32.34 312 ASP B C 1
ATOM 8424 O O . ASP E 2 312 ? 213.535 140.860 182.584 1.00 35.44 312 ASP B O 1
ATOM 8429 N N . ARG E 2 313 ? 213.698 142.623 181.212 1.00 30.35 313 ARG B N 1
ATOM 8430 C CA . ARG E 2 313 ? 212.279 142.910 181.116 1.00 27.48 313 ARG B CA 1
ATOM 8431 C C . ARG E 2 313 ? 211.584 142.253 179.933 1.00 26.56 313 ARG B C 1
ATOM 8432 O O . ARG E 2 313 ? 210.377 142.439 179.802 1.00 27.48 313 ARG B O 1
ATOM 8440 N N . PHE E 2 314 ? 212.290 141.494 179.092 1.00 26.56 314 PHE B N 1
ATOM 8441 C CA . PHE E 2 314 ? 211.724 140.850 177.923 1.00 25.65 314 PHE B CA 1
ATOM 8442 C C . PHE E 2 314 ? 212.121 139.383 177.843 1.00 27.48 314 PHE B C 1
ATOM 8443 O O . PHE E 2 314 ? 213.261 139.027 178.132 1.00 31.34 314 PHE B O 1
ATOM 8451 N N . LYS E 2 315 ? 211.182 138.537 177.412 1.00 28.42 315 LYS B N 1
ATOM 8452 C CA . LYS E 2 315 ? 211.358 137.106 177.261 1.00 28.42 315 LYS B CA 1
ATOM 8453 C C . LYS E 2 315 ? 210.637 136.620 176.012 1.00 28.42 315 LYS B C 1
ATOM 8454 O O . LYS E 2 315 ? 209.481 136.977 175.801 1.00 29.38 315 LYS B O 1
ATOM 8460 N N . GLN E 2 316 ? 211.302 135.794 175.201 1.00 30.35 316 GLN B N 1
ATOM 8461 C CA . GLN E 2 316 ? 210.728 135.202 174.009 1.00 30.35 316 GLN B CA 1
ATOM 8462 C C . GLN E 2 316 ? 210.718 133.688 174.171 1.00 31.34 316 GLN B C 1
ATOM 8463 O O . GLN E 2 316 ? 211.735 133.090 174.517 1.00 33.36 316 GLN B O 1
ATOM 8469 N N . VAL E 2 317 ? 209.565 133.067 173.915 1.00 32.34 317 VAL B N 1
ATOM 8470 C CA . VAL E 2 317 ? 209.353 131.638 174.043 1.00 33.36 317 VAL B CA 1
ATOM 8471 C C . VAL E 2 317 ? 209.070 131.018 172.683 1.00 35.44 317 VAL B C 1
ATOM 8472 O O . VAL E 2 317 ? 208.039 131.302 172.077 1.00 35.44 317 VAL B O 1
ATOM 8476 N N . ASP E 2 318 ? 209.993 130.194 172.180 1.00 38.69 318 ASP B N 1
ATOM 8477 C CA . ASP E 2 318 ? 209.802 129.446 170.953 1.00 39.80 318 ASP B CA 1
ATOM 8478 C C . ASP E 2 318 ? 209.084 128.139 171.262 1.00 40.93 318 ASP B C 1
ATOM 8479 O O . ASP E 2 318 ? 209.305 127.529 172.306 1.00 40.93 318 ASP B O 1
ATOM 8484 N N . GLY E 2 319 ? 208.236 127.668 170.345 1.00 39.80 319 GLY B N 1
ATOM 8485 C CA . GLY E 2 319 ? 207.500 126.435 170.545 1.00 39.80 319 GLY B CA 1
ATOM 8486 C C . GLY E 2 319 ? 206.422 126.539 171.614 1.00 38.69 319 GLY B C 1
ATOM 8487 O O . GLY E 2 319 ? 206.160 125.573 172.328 1.00 42.07 319 GLY B O 1
ATOM 8488 N N . PHE E 2 320 ? 205.827 127.723 171.782 1.00 38.69 320 PHE B N 1
ATOM 8489 C CA . PHE E 2 320 ? 204.767 127.987 172.734 1.00 38.69 320 PHE B CA 1
ATOM 8490 C C . PHE E 2 320 ? 203.426 127.486 172.213 1.00 40.93 320 PHE B C 1
ATOM 8491 O O . PHE E 2 320 ? 203.067 127.753 171.068 1.00 43.23 320 PHE B O 1
ATOM 8499 N N . TYR E 2 321 ? 202.671 126.792 173.068 1.00 42.07 321 TYR B N 1
ATOM 8500 C CA . TYR E 2 321 ? 201.351 126.266 172.780 1.00 42.07 321 TYR B CA 1
ATOM 8501 C C . TYR E 2 321 ? 200.339 126.920 173.710 1.00 40.93 321 TYR B C 1
ATOM 8502 O O . TYR E 2 321 ? 200.322 126.668 174.913 1.00 42.07 321 TYR B O 1
ATOM 8511 N N . ALA E 2 322 ? 199.493 127.779 173.138 1.00 39.80 322 ALA B N 1
ATOM 8512 C CA . ALA E 2 322 ? 198.483 128.501 173.886 1.00 38.69 322 ALA B CA 1
ATOM 8513 C C . ALA E 2 322 ? 197.387 127.590 174.423 1.00 39.80 322 ALA B C 1
ATOM 8514 O O . ALA E 2 322 ? 197.074 126.562 173.827 1.00 44.41 322 ALA B O 1
ATOM 8516 N N . ARG E 2 323 ? 196.751 127.987 175.527 1.00 40.93 323 ARG B N 1
ATOM 8517 C CA . ARG E 2 323 ? 195.644 127.292 176.154 1.00 43.23 323 ARG B CA 1
ATOM 8518 C C . ARG E 2 323 ? 194.529 128.299 176.400 1.00 42.07 323 ARG B C 1
ATOM 8519 O O . ARG E 2 323 ? 194.670 129.201 177.222 1.00 45.60 323 ARG B O 1
ATOM 8527 N N . ASP E 2 324 ? 193.421 128.155 175.670 1.00 42.07 324 ASP B N 1
ATOM 8528 C CA . ASP E 2 324 ? 192.304 129.072 175.782 1.00 43.23 324 ASP B CA 1
ATOM 8529 C C . ASP E 2 324 ? 191.695 129.076 177.178 1.00 42.07 324 ASP B C 1
ATOM 8530 O O . ASP E 2 324 ? 191.239 128.040 177.656 1.00 45.60 324 ASP B O 1
ATOM 8535 N N . LEU E 2 325 ? 191.614 130.239 177.828 1.00 43.23 325 LEU B N 1
ATOM 8536 C CA . LEU E 2 325 ? 191.061 130.370 179.162 1.00 44.41 325 LEU B CA 1
ATOM 8537 C C . LEU E 2 325 ? 189.580 130.031 179.265 1.00 46.81 325 LEU B C 1
ATOM 8538 O O . LEU E 2 325 ? 189.144 129.708 180.368 1.00 50.53 325 LEU B O 1
ATOM 8543 N N . THR E 2 326 ? 188.788 130.095 178.191 1.00 46.81 326 THR B N 1
ATOM 8544 C CA . THR E 2 326 ? 187.386 129.728 178.256 1.00 48.03 326 THR B CA 1
ATOM 8545 C C . THR E 2 326 ? 187.159 128.255 177.942 1.00 49.27 326 THR B C 1
ATOM 8546 O O . THR E 2 326 ? 186.765 127.510 178.837 1.00 55.71 326 THR B O 1
ATOM 8550 N N . THR E 2 327 ? 187.470 127.775 176.736 1.00 48.03 327 THR B N 1
ATOM 8551 C CA . THR E 2 327 ? 187.256 126.389 176.366 1.00 48.03 327 THR B CA 1
ATOM 8552 C C . THR E 2 327 ? 188.230 125.397 176.987 1.00 48.03 327 THR B C 1
ATOM 8553 O O . THR E 2 327 ? 187.995 124.194 176.905 1.00 50.53 327 THR B O 1
ATOM 8557 N N . LYS E 2 328 ? 189.327 125.863 177.591 1.00 49.27 328 LYS B N 1
ATOM 8558 C CA . LYS E 2 328 ? 190.385 125.066 178.182 1.00 50.53 328 LYS B CA 1
ATOM 8559 C C . LYS E 2 328 ? 191.102 124.167 177.183 1.00 48.03 328 LYS B C 1
ATOM 8560 O O . LYS E 2 328 ? 191.878 123.295 177.567 1.00 49.27 328 LYS B O 1
ATOM 8566 N N . ALA E 2 329 ? 190.878 124.392 175.886 1.00 45.60 329 ALA B N 1
ATOM 8567 C CA . ALA E 2 329 ? 191.501 123.667 174.797 1.00 44.41 329 ALA B CA 1
ATOM 8568 C C . ALA E 2 329 ? 192.908 124.183 174.529 1.00 44.41 329 ALA B C 1
ATOM 8569 O O . ALA E 2 329 ? 193.125 125.389 174.427 1.00 46.81 329 ALA B O 1
ATOM 8571 N N . ARG E 2 330 ? 193.879 123.274 174.411 1.00 44.41 330 ARG B N 1
ATOM 8572 C CA . ARG E 2 330 ? 195.258 123.584 174.087 1.00 45.60 330 ARG B CA 1
ATOM 8573 C C . ARG E 2 330 ? 195.416 123.625 172.573 1.00 46.81 330 ARG B C 1
ATOM 8574 O O . ARG E 2 330 ? 194.856 122.786 171.870 1.00 50.53 330 ARG B O 1
ATOM 8582 N N . ALA E 2 331 ? 196.170 124.602 172.063 1.00 50.53 331 ALA B N 1
ATOM 8583 C CA . ALA E 2 331 ? 196.390 124.821 170.647 1.00 53.09 331 ALA B CA 1
ATOM 8584 C C . ALA E 2 331 ? 197.045 123.639 169.944 1.00 55.71 331 ALA B C 1
ATOM 8585 O O . ALA E 2 331 ? 197.871 122.927 170.512 1.00 57.04 331 ALA B O 1
ATOM 8587 N N . THR E 2 332 ? 196.693 123.459 168.669 1.00 58.39 332 THR B N 1
ATOM 8588 C CA . THR E 2 332 ? 197.173 122.378 167.830 1.00 63.95 332 THR B CA 1
ATOM 8589 C C . THR E 2 332 ? 198.507 122.631 167.140 1.00 62.54 332 THR B C 1
ATOM 8590 O O . THR E 2 332 ? 199.045 121.711 166.528 1.00 65.38 332 THR B O 1
ATOM 8594 N N . SER E 2 333 ? 199.065 123.842 167.208 1.00 58.39 333 SER B N 1
ATOM 8595 C CA . SER E 2 333 ? 200.305 124.198 166.544 1.00 57.04 333 SER B CA 1
ATOM 8596 C C . SER E 2 333 ? 201.177 125.132 167.373 1.00 54.39 333 SER B C 1
ATOM 8597 O O . SER E 2 333 ? 200.643 125.986 168.078 1.00 54.39 333 SER B O 1
ATOM 8600 N N . PRO E 2 334 ? 202.505 125.008 167.297 1.00 49.27 334 PRO B N 1
ATOM 8601 C CA . PRO E 2 334 ? 203.423 125.853 168.036 1.00 48.03 334 PRO B CA 1
ATOM 8602 C C . PRO E 2 334 ? 203.488 127.259 167.457 1.00 45.60 334 PRO B C 1
ATOM 8603 O O . PRO E 2 334 ? 203.214 127.487 166.280 1.00 46.81 334 PRO B O 1
ATOM 8607 N N . THR E 2 335 ? 203.912 128.211 168.291 1.00 44.41 335 THR B N 1
ATOM 8608 C CA . THR E 2 335 ? 204.072 129.619 167.980 1.00 42.07 335 THR B CA 1
ATOM 8609 C C . THR E 2 335 ? 205.248 130.206 168.749 1.00 40.93 335 THR B C 1
ATOM 8610 O O . THR E 2 335 ? 205.755 129.576 169.675 1.00 40.93 335 THR B O 1
ATOM 8614 N N . THR E 2 336 ? 205.711 131.399 168.369 1.00 38.69 336 THR B N 1
ATOM 8615 C CA . THR E 2 336 ? 206.742 132.116 169.094 1.00 36.51 336 THR B CA 1
ATOM 8616 C C . THR E 2 336 ? 206.058 133.262 169.824 1.00 33.36 336 THR B C 1
ATOM 8617 O O . THR E 2 336 ? 205.502 134.141 169.168 1.00 35.44 336 THR B O 1
ATOM 8621 N N . ARG E 2 337 ? 206.081 133.276 171.159 1.00 32.34 337 ARG B N 1
ATOM 8622 C CA . ARG E 2 337 ? 205.428 134.304 171.945 1.00 30.35 337 ARG B CA 1
ATOM 8623 C C . ARG E 2 337 ? 206.417 135.217 172.654 1.00 30.35 337 ARG B C 1
ATOM 8624 O O . ARG E 2 337 ? 207.339 134.753 173.321 1.00 32.34 337 ARG B O 1
ATOM 8632 N N . ASN E 2 338 ? 206.200 136.525 172.499 1.00 29.38 338 ASN B N 1
ATOM 8633 C CA . ASN E 2 338 ? 206.953 137.581 173.146 1.00 27.48 338 ASN B CA 1
ATOM 8634 C C . ASN E 2 338 ? 206.237 137.986 174.426 1.00 25.65 338 ASN B C 1
ATOM 8635 O O . ASN E 2 338 ? 205.014 138.107 174.412 1.00 26.56 338 ASN B O 1
ATOM 8640 N N . LEU E 2 339 ? 206.981 138.248 175.503 1.00 26.56 339 LEU B N 1
ATOM 8641 C CA . LEU E 2 339 ? 206.479 138.720 176.779 1.00 26.56 339 LEU B CA 1
ATOM 8642 C C . LEU E 2 339 ? 207.339 139.889 177.238 1.00 24.76 339 LEU B C 1
ATOM 8643 O O . LEU E 2 339 ? 208.565 139.815 177.188 1.00 26.56 339 LEU B O 1
ATOM 8648 N N . LEU E 2 340 ? 206.713 140.955 177.743 1.00 24.76 340 LEU B N 1
ATOM 8649 C CA . LEU E 2 340 ? 207.370 142.153 178.225 1.00 24.76 340 LEU B CA 1
ATOM 8650 C C . LEU E 2 340 ? 206.791 142.563 179.572 1.00 24.76 340 LEU B C 1
ATOM 8651 O O . LEU E 2 340 ? 205.577 142.481 179.748 1.00 27.48 340 LEU B O 1
ATOM 8656 N N . THR E 2 341 ? 207.609 143.005 180.529 1.00 26.56 341 THR B N 1
ATOM 8657 C CA . THR E 2 341 ? 207.146 143.441 181.833 1.00 27.48 341 THR B CA 1
ATOM 8658 C C . THR E 2 341 ? 207.242 144.950 182.013 1.00 27.48 341 THR B C 1
ATOM 8659 O O . THR E 2 341 ? 208.321 145.496 182.234 1.00 30.35 341 THR B O 1
ATOM 8663 N N . THR E 2 342 ? 206.104 145.642 181.926 1.00 29.38 342 THR B N 1
ATOM 8664 C CA . THR E 2 342 ? 205.976 147.065 182.173 1.00 30.35 342 THR B CA 1
ATOM 8665 C C . THR E 2 342 ? 205.653 147.242 183.651 1.00 33.36 342 THR B C 1
ATOM 8666 O O . THR E 2 342 ? 204.960 146.388 184.201 1.00 34.39 342 THR B O 1
ATOM 8670 N N . PRO E 2 343 ? 206.037 148.318 184.341 1.00 34.39 343 PRO B N 1
ATOM 8671 C CA . PRO E 2 343 ? 205.746 148.511 185.749 1.00 34.39 343 PRO B CA 1
ATOM 8672 C C . PRO E 2 343 ? 204.287 148.445 186.184 1.00 34.39 343 PRO B C 1
ATOM 8673 O O . PRO E 2 343 ? 204.030 148.384 187.384 1.00 36.51 343 PRO B O 1
ATOM 8677 N N . LYS E 2 344 ? 203.314 148.443 185.270 1.00 34.39 344 LYS B N 1
ATOM 8678 C CA . LYS E 2 344 ? 201.897 148.361 185.570 1.00 34.39 344 LYS B CA 1
ATOM 8679 C C . LYS E 2 344 ? 201.229 147.060 185.148 1.00 33.36 344 LYS B C 1
ATOM 8680 O O . LYS E 2 344 ? 200.163 146.752 185.676 1.00 35.44 344 LYS B O 1
ATOM 8686 N N . PHE E 2 345 ? 201.798 146.307 184.204 1.00 32.34 345 PHE B N 1
ATOM 8687 C CA . PHE E 2 345 ? 201.250 145.073 183.675 1.00 30.35 345 PHE B CA 1
ATOM 8688 C C . PHE E 2 345 ? 202.273 144.374 182.790 1.00 29.38 345 PHE B C 1
ATOM 8689 O O . PHE E 2 345 ? 203.215 145.008 182.321 1.00 30.35 345 PHE B O 1
ATOM 8697 N N . THR E 2 346 ? 202.139 143.067 182.553 1.00 29.38 346 THR B N 1
ATOM 8698 C CA . THR E 2 346 ? 202.962 142.401 181.562 1.00 27.48 346 THR B CA 1
ATOM 8699 C C . THR E 2 346 ? 202.130 142.292 180.293 1.00 25.65 346 THR B C 1
ATOM 8700 O O . THR E 2 346 ? 200.914 142.131 180.376 1.00 28.42 346 THR B O 1
ATOM 8704 N N . VAL E 2 347 ? 202.745 142.423 179.116 1.00 24.76 347 VAL B N 1
ATOM 8705 C CA . VAL E 2 347 ? 202.085 142.313 177.829 1.00 22.18 347 VAL B CA 1
ATOM 8706 C C . VAL E 2 347 ? 202.697 141.148 177.066 1.00 23.02 347 VAL B C 1
ATOM 8707 O O . VAL E 2 347 ? 203.906 140.940 177.137 1.00 24.76 347 VAL B O 1
ATOM 8711 N N . ALA E 2 348 ? 201.875 140.420 176.308 1.00 23.02 348 ALA B N 1
ATOM 8712 C CA . ALA E 2 348 ? 202.359 139.347 175.463 1.00 23.02 348 ALA B CA 1
ATOM 8713 C C . ALA E 2 348 ? 201.650 139.367 174.117 1.00 23.02 348 ALA B C 1
ATOM 8714 O O . ALA E 2 348 ? 200.480 139.735 174.037 1.00 25.65 348 ALA B O 1
ATOM 8716 N N . TRP E 2 349 ? 202.367 138.987 173.057 1.00 24.76 349 TRP B N 1
ATOM 8717 C CA . TRP E 2 349 ? 201.869 138.940 171.697 1.00 25.65 349 TRP B CA 1
ATOM 8718 C C . TRP E 2 349 ? 202.627 137.888 170.900 1.00 27.48 349 TRP B C 1
ATOM 8719 O O . TRP E 2 349 ? 203.734 137.491 171.258 1.00 29.38 349 TRP B O 1
ATOM 8730 N N . ASP E 2 350 ? 202.016 137.393 169.822 1.00 30.35 350 ASP B N 1
ATOM 8731 C CA . ASP E 2 350 ? 202.640 136.399 168.972 1.00 32.34 350 ASP B CA 1
ATOM 8732 C C . ASP E 2 350 ? 203.591 137.084 168.000 1.00 31.34 350 ASP B C 1
ATOM 8733 O O . ASP E 2 350 ? 203.199 137.995 167.274 1.00 33.36 350 ASP B O 1
ATOM 8738 N N . TRP E 2 351 ? 204.854 136.654 167.982 1.00 31.34 351 TRP B N 1
ATOM 8739 C CA . TRP E 2 351 ? 205.847 137.201 167.079 1.00 30.35 351 TRP B CA 1
ATOM 8740 C C . TRP E 2 351 ? 205.697 136.610 165.685 1.00 31.34 351 TRP B C 1
ATOM 8741 O O . TRP E 2 351 ? 205.450 135.417 165.521 1.00 35.44 351 TRP B O 1
ATOM 8752 N N . VAL E 2 352 ? 205.890 137.455 164.670 1.00 33.36 352 VAL B N 1
ATOM 8753 C CA . VAL E 2 352 ? 205.852 137.123 163.259 1.00 34.39 352 VAL B CA 1
ATOM 8754 C C . VAL E 2 352 ? 206.902 137.973 162.558 1.00 35.44 352 VAL B C 1
ATOM 8755 O O . VAL E 2 352 ? 207.123 139.103 162.990 1.00 36.51 352 VAL B O 1
ATOM 8759 N N . PRO E 2 353 ? 207.564 137.493 161.502 1.00 36.51 353 PRO B N 1
ATOM 8760 C CA . PRO E 2 353 ? 208.566 138.271 160.801 1.00 37.59 353 PRO B CA 1
ATOM 8761 C C . PRO E 2 353 ? 207.952 139.513 160.169 1.00 38.69 353 PRO B C 1
ATOM 8762 O O . PRO E 2 353 ? 206.789 139.513 159.773 1.00 37.59 353 PRO B O 1
ATOM 8766 N N . LYS E 2 354 ? 208.746 140.582 160.060 1.00 37.59 354 LYS B N 1
ATOM 8767 C CA . LYS E 2 354 ? 208.321 141.862 159.527 1.00 36.51 354 LYS B CA 1
ATOM 8768 C C . LYS E 2 354 ? 207.729 141.743 158.129 1.00 38.69 354 LYS B C 1
ATOM 8769 O O . LYS E 2 354 ? 208.250 141.025 157.278 1.00 43.23 354 LYS B O 1
ATOM 8775 N N . ARG E 2 355 ? 206.635 142.470 157.891 1.00 42.07 355 ARG B N 1
ATOM 8776 C CA . ARG E 2 355 ? 205.949 142.531 156.615 1.00 44.41 355 ARG B CA 1
ATOM 8777 C C . ARG E 2 355 ? 206.877 143.097 155.547 1.00 46.81 355 ARG B C 1
ATOM 8778 O O . ARG E 2 355 ? 207.673 143.978 155.867 1.00 48.03 355 ARG B O 1
ATOM 8786 N N . PRO E 2 356 ? 206.823 142.634 154.296 1.00 46.81 356 PRO B N 1
ATOM 8787 C CA . PRO E 2 356 ? 207.661 143.163 153.238 1.00 46.81 356 PRO B CA 1
ATOM 8788 C C . PRO E 2 356 ? 207.300 144.616 152.963 1.00 48.03 356 PRO B C 1
ATOM 8789 O O . PRO E 2 356 ? 206.165 145.036 153.182 1.00 49.27 356 PRO B O 1
ATOM 8793 N N . ALA E 2 357 ? 208.262 145.408 152.483 1.00 48.03 357 ALA B N 1
ATOM 8794 C CA . ALA E 2 357 ? 208.058 146.819 152.218 1.00 46.81 357 ALA B CA 1
ATOM 8795 C C . ALA E 2 357 ? 206.998 147.111 151.163 1.00 49.27 357 ALA B C 1
ATOM 8796 O O . ALA E 2 357 ? 206.712 146.295 150.289 1.00 51.80 357 ALA B O 1
ATOM 8798 N N . VAL E 2 358 ? 206.436 148.320 151.233 1.00 49.27 358 VAL B N 1
ATOM 8799 C CA . VAL E 2 358 ? 205.435 148.875 150.343 1.00 49.27 358 VAL B CA 1
ATOM 8800 C C . VAL E 2 358 ? 205.831 150.297 149.970 1.00 50.53 358 VAL B C 1
ATOM 8801 O O . VAL E 2 358 ? 206.650 150.908 150.655 1.00 50.53 358 VAL B O 1
ATOM 8805 N N . CYS E 2 359 ? 205.283 150.846 148.884 1.00 49.27 359 CYS B N 1
ATOM 8806 C CA . CYS E 2 359 ? 205.682 152.168 148.439 1.00 49.27 359 CYS B CA 1
ATOM 8807 C C . CYS E 2 359 ? 205.325 153.282 149.414 1.00 43.23 359 CYS B C 1
ATOM 8808 O O . CYS E 2 359 ? 204.320 153.229 150.119 1.00 40.93 359 CYS B O 1
ATOM 8811 N N . THR E 2 360 ? 206.182 154.306 149.439 1.00 39.80 360 THR B N 1
ATOM 8812 C CA . THR E 2 360 ? 206.156 155.415 150.373 1.00 36.51 360 THR B CA 1
ATOM 8813 C C . THR E 2 360 ? 204.930 156.317 150.346 1.00 35.44 360 THR B C 1
ATOM 8814 O O . THR E 2 360 ? 204.670 156.986 151.343 1.00 36.51 360 THR B O 1
ATOM 8818 N N . MET E 2 361 ? 204.140 156.351 149.270 1.00 37.59 361 MET B N 1
ATOM 8819 C CA . MET E 2 361 ? 202.972 157.206 149.179 1.00 37.59 361 MET B CA 1
ATOM 8820 C C . MET E 2 361 ? 201.718 156.434 148.795 1.00 38.69 361 MET B C 1
ATOM 8821 O O . MET E 2 361 ? 201.775 155.434 148.083 1.00 39.80 361 MET B O 1
ATOM 8826 N N . THR E 2 362 ? 200.568 156.935 149.253 1.00 38.69 362 THR B N 1
ATOM 8827 C CA . THR E 2 362 ? 199.266 156.361 148.973 1.00 40.93 362 THR B CA 1
ATOM 8828 C C . THR E 2 362 ? 198.331 157.418 148.402 1.00 42.07 362 THR B C 1
ATOM 8829 O O . THR E 2 362 ? 198.390 158.580 148.801 1.00 43.23 362 THR B O 1
ATOM 8833 N N . LYS E 2 363 ? 197.502 157.037 147.428 1.00 43.23 363 LYS B N 1
ATOM 8834 C CA . LYS E 2 363 ? 196.566 157.923 146.764 1.00 44.41 363 LYS B CA 1
ATOM 8835 C C . LYS E 2 363 ? 195.418 158.252 147.708 1.00 43.23 363 LYS B C 1
ATOM 8836 O O . LYS E 2 363 ? 194.593 157.399 148.024 1.00 44.41 363 LYS B O 1
ATOM 8842 N N . TRP E 2 364 ? 195.370 159.509 148.155 1.00 40.93 364 TRP B N 1
ATOM 8843 C CA . TRP E 2 364 ? 194.376 159.987 149.096 1.00 39.80 364 TRP B CA 1
ATOM 8844 C C . TRP E 2 364 ? 193.126 160.564 148.448 1.00 40.93 364 TRP B C 1
ATOM 8845 O O . TRP E 2 364 ? 192.022 160.252 148.891 1.00 44.41 364 TRP B O 1
ATOM 8856 N N . GLN E 2 365 ? 193.269 161.373 147.395 1.00 42.07 365 GLN B N 1
ATOM 8857 C CA . GLN E 2 365 ? 192.160 162.024 146.724 1.00 42.07 365 GLN B CA 1
ATOM 8858 C C . GLN E 2 365 ? 192.346 162.182 145.221 1.00 42.07 365 GLN B C 1
ATOM 8859 O O . GLN E 2 365 ? 193.399 162.611 144.753 1.00 42.07 365 GLN B O 1
ATOM 8865 N N . GLU E 2 366 ? 191.292 161.881 144.459 1.00 42.07 366 GLU B N 1
ATOM 8866 C CA . GLU E 2 366 ? 191.200 162.107 143.030 1.00 43.23 366 GLU B CA 1
ATOM 8867 C C . GLU E 2 366 ? 190.339 163.355 142.884 1.00 40.93 366 GLU B C 1
ATOM 8868 O O . GLU E 2 366 ? 189.119 163.284 143.010 1.00 44.41 366 GLU B O 1
ATOM 8874 N N . VAL E 2 367 ? 190.954 164.524 142.695 1.00 39.80 367 VAL B N 1
ATOM 8875 C CA . VAL E 2 367 ? 190.258 165.794 142.613 1.00 39.80 367 VAL B CA 1
ATOM 8876 C C . VAL E 2 367 ? 189.805 166.088 141.189 1.00 40.93 367 VAL B C 1
ATOM 8877 O O . VAL E 2 367 ? 190.599 166.426 140.314 1.00 43.23 367 VAL B O 1
ATOM 8881 N N . ASP E 2 368 ? 188.486 166.004 141.002 1.00 44.41 368 ASP B N 1
ATOM 8882 C CA . ASP E 2 368 ? 187.762 166.178 139.758 1.00 45.60 368 ASP B CA 1
ATOM 8883 C C . ASP E 2 368 ? 188.064 167.474 139.018 1.00 43.23 368 ASP B C 1
ATOM 8884 O O . ASP E 2 368 ? 188.145 167.467 137.792 1.00 44.41 368 ASP B O 1
ATOM 8889 N N . GLU E 2 369 ? 188.237 168.589 139.732 1.00 44.41 369 GLU B N 1
ATOM 8890 C CA . GLU E 2 369 ? 188.596 169.892 139.205 1.00 44.41 369 GLU B CA 1
ATOM 8891 C C . GLU E 2 369 ? 189.323 170.677 140.289 1.00 40.93 369 GLU B C 1
ATOM 8892 O O . GLU E 2 369 ? 188.852 170.755 141.422 1.00 43.23 369 GLU B O 1
ATOM 8898 N N . MET E 2 370 ? 190.472 171.269 139.958 1.00 37.59 370 MET B N 1
ATOM 8899 C CA . MET E 2 370 ? 191.326 171.988 140.883 1.00 35.44 370 MET B CA 1
ATOM 8900 C C . MET E 2 370 ? 191.911 173.225 140.218 1.00 35.44 370 MET B C 1
ATOM 8901 O O . MET E 2 370 ? 192.461 173.133 139.123 1.00 38.69 370 MET B O 1
ATOM 8906 N N . LEU E 2 371 ? 191.783 174.391 140.856 1.00 34.39 371 LEU B N 1
ATOM 8907 C CA . LEU E 2 371 ? 192.356 175.632 140.374 1.00 34.39 371 LEU B CA 1
ATOM 8908 C C . LEU E 2 371 ? 193.734 175.824 140.991 1.00 35.44 371 LEU B C 1
ATOM 8909 O O . LEU E 2 371 ? 193.962 175.444 142.138 1.00 36.51 371 LEU B O 1
ATOM 8914 N N . ARG E 2 372 ? 194.641 176.460 140.246 1.00 37.59 372 ARG B N 1
ATOM 8915 C CA . ARG E 2 372 ? 195.993 176.774 140.666 1.00 38.69 372 ARG B CA 1
ATOM 8916 C C . ARG E 2 372 ? 196.280 178.241 140.378 1.00 39.80 372 ARG B C 1
ATOM 8917 O O . ARG E 2 372 ? 195.959 178.720 139.292 1.00 42.07 372 ARG B O 1
ATOM 8925 N N . ALA E 2 373 ? 196.910 178.934 141.329 1.00 42.07 373 ALA B N 1
ATOM 8926 C CA . ALA E 2 373 ? 197.281 180.330 141.210 1.00 44.41 373 ALA B CA 1
ATOM 8927 C C . ALA E 2 373 ? 198.622 180.599 141.878 1.00 48.03 373 ALA B C 1
ATOM 8928 O O . ALA E 2 373 ? 198.960 179.948 142.864 1.00 49.27 373 ALA B O 1
ATOM 8930 N N . GLU E 2 374 ? 199.401 181.541 141.341 1.00 51.80 374 GLU B N 1
ATOM 8931 C CA . GLU E 2 374 ? 200.670 181.966 141.899 1.00 53.09 374 GLU B CA 1
ATOM 8932 C C . GLU E 2 374 ? 200.417 183.162 142.807 1.00 53.09 374 GLU B C 1
ATOM 8933 O O . GLU E 2 374 ? 199.858 184.168 142.377 1.00 55.71 374 GLU B O 1
ATOM 8939 N N . TYR E 2 375 ? 200.835 183.076 144.072 1.00 55.71 375 TYR B N 1
ATOM 8940 C CA . TYR E 2 375 ? 200.616 184.110 145.065 1.00 59.76 375 TYR B CA 1
ATOM 8941 C C . TYR E 2 375 ? 201.759 184.153 146.071 1.00 63.95 375 TYR B C 1
ATOM 8942 O O . TYR E 2 375 ? 202.091 183.144 146.690 1.00 65.38 375 TYR B O 1
ATOM 8951 N N . GLY E 2 376 ? 202.403 185.312 146.223 1.00 65.38 376 GLY B N 1
ATOM 8952 C CA . GLY E 2 376 ? 203.515 185.496 147.136 1.00 68.29 376 GLY B CA 1
ATOM 8953 C C . GLY E 2 376 ? 204.722 184.614 146.847 1.00 69.76 376 GLY B C 1
ATOM 8954 O O . GLY E 2 376 ? 205.393 184.173 147.778 1.00 71.25 376 GLY B O 1
ATOM 8955 N N . GLY E 2 377 ? 204.994 184.307 145.576 1.00 66.83 377 GLY B N 1
ATOM 8956 C CA . GLY E 2 377 ? 206.093 183.457 145.162 1.00 65.38 377 GLY B CA 1
ATOM 8957 C C . GLY E 2 377 ? 205.895 181.981 145.477 1.00 63.95 377 GLY B C 1
ATOM 8958 O O . GLY E 2 377 ? 206.864 181.241 145.635 1.00 62.54 377 GLY B O 1
ATOM 8959 N N . SER E 2 378 ? 204.640 181.539 145.587 1.00 61.14 378 SER B N 1
ATOM 8960 C CA . SER E 2 378 ? 204.230 180.186 145.911 1.00 58.39 378 SER B CA 1
ATOM 8961 C C . SER E 2 378 ? 202.904 179.838 145.247 1.00 53.09 378 SER B C 1
ATOM 8962 O O . SER E 2 378 ? 202.063 180.708 145.031 1.00 53.09 378 SER B O 1
ATOM 8965 N N . PHE E 2 379 ? 202.709 178.579 144.849 1.00 49.27 379 PHE B N 1
ATOM 8966 C CA . PHE E 2 379 ? 201.450 178.133 144.284 1.00 46.81 379 PHE B CA 1
ATOM 8967 C C . PHE E 2 379 ? 200.450 177.861 145.399 1.00 46.81 379 PHE B C 1
ATOM 8968 O O . PHE E 2 379 ? 200.807 177.320 146.443 1.00 49.27 379 PHE B O 1
ATOM 8976 N N . ARG E 2 380 ? 199.177 178.165 145.136 1.00 45.60 380 ARG B N 1
ATOM 8977 C CA . ARG E 2 380 ? 198.047 177.908 146.008 1.00 44.41 380 ARG B CA 1
ATOM 8978 C C . ARG E 2 380 ? 196.995 177.166 145.195 1.00 43.23 380 ARG B C 1
ATOM 8979 O O . ARG E 2 380 ? 196.568 177.648 144.149 1.00 43.23 380 ARG B O 1
ATOM 8987 N N . PHE E 2 381 ? 196.628 175.966 145.650 1.00 38.69 381 PHE B N 1
ATOM 8988 C CA . PHE E 2 381 ? 195.660 175.088 145.023 1.00 36.51 381 PHE B CA 1
ATOM 8989 C C . PHE E 2 381 ? 194.334 175.112 145.772 1.00 34.39 381 PHE B C 1
ATOM 8990 O O . PHE E 2 381 ? 194.328 175.222 146.997 1.00 38.69 381 PHE B O 1
ATOM 8998 N N . SER E 2 382 ? 193.204 174.979 145.075 1.00 34.39 382 SER B N 1
ATOM 8999 C CA . SER E 2 382 ? 191.893 174.949 145.694 1.00 35.44 382 SER B CA 1
ATOM 9000 C C . SER E 2 382 ? 190.835 174.315 144.803 1.00 35.44 382 SER B C 1
ATOM 9001 O O . SER E 2 382 ? 190.945 174.307 143.579 1.00 37.59 382 SER B O 1
ATOM 9004 N N . SER E 2 383 ? 189.795 173.751 145.422 1.00 36.51 383 SER B N 1
ATOM 9005 C CA . SER E 2 383 ? 188.663 173.119 144.772 1.00 38.69 383 SER B CA 1
ATOM 9006 C C . SER E 2 383 ? 187.425 173.263 145.646 1.00 39.80 383 SER B C 1
ATOM 9007 O O . SER E 2 383 ? 187.525 173.679 146.798 1.00 42.07 383 SER B O 1
ATOM 9010 N N . ASP E 2 384 ? 186.247 172.933 145.113 1.00 43.23 384 ASP B N 1
ATOM 9011 C CA . ASP E 2 384 ? 184.998 172.977 145.849 1.00 45.60 384 ASP B CA 1
ATOM 9012 C C . ASP E 2 384 ? 184.888 171.846 146.863 1.00 49.27 384 ASP B C 1
ATOM 9013 O O . ASP E 2 384 ? 184.402 172.053 147.972 1.00 51.80 384 ASP B O 1
ATOM 9018 N N . ALA E 2 385 ? 185.342 170.645 146.495 1.00 48.03 385 ALA B N 1
ATOM 9019 C CA . ALA E 2 385 ? 185.270 169.449 147.310 1.00 49.27 385 ALA B CA 1
ATOM 9020 C C . ALA E 2 385 ? 186.286 169.401 148.444 1.00 48.03 385 ALA B C 1
ATOM 9021 O O . ALA E 2 385 ? 185.925 169.145 149.591 1.00 50.53 385 ALA B O 1
ATOM 9023 N N . ILE E 2 386 ? 187.565 169.630 148.140 1.00 46.81 386 ILE B N 1
ATOM 9024 C CA . ILE E 2 386 ? 188.639 169.561 149.111 1.00 46.81 386 ILE B CA 1
ATOM 9025 C C . ILE E 2 386 ? 188.695 170.842 149.934 1.00 46.81 386 ILE B C 1
ATOM 9026 O O . ILE E 2 386 ? 189.179 171.870 149.464 1.00 49.27 386 ILE B O 1
ATOM 9031 N N . SER E 2 387 ? 188.247 170.763 151.189 1.00 46.81 387 SER B N 1
ATOM 9032 C CA . SER E 2 387 ? 188.217 171.878 152.116 1.00 48.03 387 SER B CA 1
ATOM 9033 C C . SER E 2 387 ? 189.587 172.430 152.487 1.00 49.27 387 SER B C 1
ATOM 9034 O O . SER E 2 387 ? 189.671 173.532 153.025 1.00 50.53 387 SER B O 1
ATOM 9037 N N . THR E 2 388 ? 190.668 171.689 152.227 1.00 48.03 388 THR B N 1
ATOM 9038 C CA . THR E 2 388 ? 192.041 172.088 152.471 1.00 49.27 388 THR B CA 1
ATOM 9039 C C . THR E 2 388 ? 192.669 172.712 151.232 1.00 46.81 388 THR B C 1
ATOM 9040 O O . THR E 2 388 ? 192.679 172.104 150.164 1.00 48.03 388 THR B O 1
ATOM 9044 N N . THR E 2 389 ? 193.261 173.903 151.353 1.00 44.41 389 THR B N 1
ATOM 9045 C CA . THR E 2 389 ? 193.919 174.591 150.258 1.00 44.41 389 THR B CA 1
ATOM 9046 C C . THR E 2 389 ? 195.429 174.422 150.361 1.00 44.41 389 THR B C 1
ATOM 9047 O O . THR E 2 389 ? 196.071 175.029 151.215 1.00 48.03 389 THR B O 1
ATOM 9051 N N . PHE E 2 390 ? 196.019 173.585 149.504 1.00 43.23 390 PHE B N 1
ATOM 9052 C CA . PHE E 2 390 ? 197.439 173.291 149.528 1.00 43.23 390 PHE B CA 1
ATOM 9053 C C . PHE E 2 390 ? 198.329 174.431 149.051 1.00 45.60 390 PHE B C 1
ATOM 9054 O O . PHE E 2 390 ? 198.013 175.105 148.073 1.00 45.60 390 PHE B O 1
ATOM 9062 N N . THR E 2 391 ? 199.487 174.587 149.698 1.00 48.03 391 THR B N 1
ATOM 9063 C CA . THR E 2 391 ? 200.504 175.585 149.428 1.00 48.03 391 THR B CA 1
ATOM 9064 C C . THR E 2 391 ? 201.827 174.909 149.095 1.00 48.03 391 THR B C 1
ATOM 9065 O O . THR E 2 391 ? 202.227 173.992 149.810 1.00 49.27 391 THR B O 1
ATOM 9069 N N . THR E 2 392 ? 202.532 175.348 148.050 1.00 48.03 392 THR B N 1
ATOM 9070 C CA . THR E 2 392 ? 203.782 174.758 147.608 1.00 50.53 392 THR B CA 1
ATOM 9071 C C . THR E 2 392 ? 204.689 175.719 146.850 1.00 53.09 392 THR B C 1
ATOM 9072 O O . THR E 2 392 ? 204.276 176.816 146.481 1.00 55.71 392 THR B O 1
ATOM 9076 N N . ASN E 2 393 ? 205.960 175.363 146.644 1.00 57.04 393 ASN B N 1
ATOM 9077 C CA . ASN E 2 393 ? 206.905 176.159 145.882 1.00 59.76 393 ASN B CA 1
ATOM 9078 C C . ASN E 2 393 ? 206.601 176.080 144.389 1.00 57.04 393 ASN B C 1
ATOM 9079 O O . ASN E 2 393 ? 205.954 175.147 143.916 1.00 54.39 393 ASN B O 1
ATOM 9084 N N . LEU E 2 394 ? 207.083 177.057 143.618 1.00 55.71 394 LEU B N 1
ATOM 9085 C CA . LEU E 2 394 ? 206.855 177.119 142.187 1.00 55.71 394 LEU B CA 1
ATOM 9086 C C . LEU E 2 394 ? 207.624 176.076 141.385 1.00 55.71 394 LEU B C 1
ATOM 9087 O O . LEU E 2 394 ? 207.271 175.808 140.239 1.00 57.04 394 LEU B O 1
ATOM 9092 N N . THR E 2 395 ? 208.654 175.458 141.968 1.00 54.39 395 THR B N 1
ATOM 9093 C CA . THR E 2 395 ? 209.487 174.447 141.345 1.00 54.39 395 THR B CA 1
ATOM 9094 C C . THR E 2 395 ? 208.927 173.043 141.533 1.00 53.09 395 THR B C 1
ATOM 9095 O O . THR E 2 395 ? 208.591 172.657 142.650 1.00 54.39 395 THR B O 1
ATOM 9099 N N . GLN E 2 396 ? 208.854 172.258 140.456 1.00 51.80 396 GLN B N 1
ATOM 9100 C CA . GLN E 2 396 ? 208.396 170.882 140.491 1.00 51.80 396 GLN B CA 1
ATOM 9101 C C . GLN E 2 396 ? 209.370 169.959 141.210 1.00 51.80 396 GLN B C 1
ATOM 9102 O O . GLN E 2 396 ? 210.578 170.191 141.214 1.00 55.71 396 GLN B O 1
ATOM 9108 N N . TYR E 2 397 ? 208.865 168.862 141.779 1.00 53.09 397 TYR B N 1
ATOM 9109 C CA . TYR E 2 397 ? 209.667 167.859 142.452 1.00 54.39 397 TYR B CA 1
ATOM 9110 C C . TYR E 2 397 ? 210.204 166.809 141.487 1.00 55.71 397 TYR B C 1
ATOM 9111 O O . TYR E 2 397 ? 209.516 166.367 140.570 1.00 55.71 397 TYR B O 1
ATOM 9120 N N . SER E 2 398 ? 211.442 166.365 141.717 1.00 58.39 398 SER B N 1
ATOM 9121 C CA . SER E 2 398 ? 212.186 165.385 140.950 1.00 59.76 398 SER B CA 1
ATOM 9122 C C . SER E 2 398 ? 211.775 163.947 141.242 1.00 58.39 398 SER B C 1
ATOM 9123 O O . SER E 2 398 ? 212.612 163.062 141.407 1.00 62.54 398 SER B O 1
ATOM 9126 N N . LEU E 2 399 ? 210.466 163.684 141.257 1.00 54.39 399 LEU B N 1
ATOM 9127 C CA . LEU E 2 399 ? 209.851 162.414 141.590 1.00 54.39 399 LEU B CA 1
ATOM 9128 C C . LEU E 2 399 ? 210.488 161.179 140.967 1.00 59.76 399 LEU B C 1
ATOM 9129 O O . LEU E 2 399 ? 210.744 160.210 141.679 1.00 62.54 399 LEU B O 1
ATOM 9134 N N . SER E 2 400 ? 210.775 161.201 139.664 1.00 63.95 400 SER B N 1
ATOM 9135 C CA . SER E 2 400 ? 211.341 160.086 138.929 1.00 71.25 400 SER B CA 1
ATOM 9136 C C . SER E 2 400 ? 212.665 159.560 139.469 1.00 75.83 400 SER B C 1
ATOM 9137 O O . SER E 2 400 ? 212.982 158.394 139.247 1.00 77.38 400 SER B O 1
ATOM 9140 N N . ARG E 2 401 ? 213.440 160.369 140.196 1.00 77.38 401 ARG B N 1
ATOM 9141 C CA . ARG E 2 401 ? 214.696 159.970 140.802 1.00 80.54 401 ARG B CA 1
ATOM 9142 C C . ARG E 2 401 ? 214.511 159.086 142.028 1.00 75.83 401 ARG B C 1
ATOM 9143 O O . ARG E 2 401 ? 215.412 158.328 142.378 1.00 78.95 401 ARG B O 1
ATOM 9151 N N . VAL E 2 402 ? 213.354 159.201 142.686 1.00 66.83 402 VAL B N 1
ATOM 9152 C CA . VAL E 2 402 ? 213.018 158.519 143.921 1.00 63.95 402 VAL B CA 1
ATOM 9153 C C . VAL E 2 402 ? 211.982 157.420 143.728 1.00 63.95 402 VAL B C 1
ATOM 9154 O O . VAL E 2 402 ? 212.108 156.353 144.324 1.00 68.29 402 VAL B O 1
ATOM 9158 N N . ASP E 2 403 ? 210.976 157.641 142.878 1.00 63.95 403 ASP B N 1
ATOM 9159 C CA . ASP E 2 403 ? 209.913 156.702 142.579 1.00 65.38 403 ASP B CA 1
ATOM 9160 C C . ASP E 2 403 ? 210.327 155.624 141.586 1.00 68.29 403 ASP B C 1
ATOM 9161 O O . ASP E 2 403 ? 209.784 155.486 140.491 1.00 66.83 403 ASP B O 1
ATOM 9166 N N . LEU E 2 404 ? 211.354 154.856 141.954 1.00 69.76 404 LEU B N 1
ATOM 9167 C CA . LEU E 2 404 ? 211.850 153.747 141.163 1.00 71.25 404 LEU B CA 1
ATOM 9168 C C . LEU E 2 404 ? 210.762 152.681 141.133 1.00 72.76 404 LEU B C 1
ATOM 9169 O O . LEU E 2 404 ? 210.356 152.163 142.171 1.00 72.76 404 LEU B O 1
ATOM 9174 N N . GLY E 2 405 ? 210.271 152.364 139.933 1.00 71.25 405 GLY B N 1
ATOM 9175 C CA . GLY E 2 405 ? 209.173 151.444 139.705 1.00 69.76 405 GLY B CA 1
ATOM 9176 C C . GLY E 2 405 ? 207.828 152.123 139.485 1.00 68.29 405 GLY B C 1
ATOM 9177 O O . GLY E 2 405 ? 206.825 151.429 139.329 1.00 65.38 405 GLY B O 1
ATOM 9178 N N . ASP E 2 406 ? 207.780 153.457 139.462 1.00 62.54 406 ASP B N 1
ATOM 9179 C CA . ASP E 2 406 ? 206.615 154.289 139.231 1.00 58.39 406 ASP B CA 1
ATOM 9180 C C . ASP E 2 406 ? 205.392 153.958 140.076 1.00 55.71 406 ASP B C 1
ATOM 9181 O O . ASP E 2 406 ? 204.286 153.844 139.551 1.00 55.71 406 ASP B O 1
ATOM 9186 N N . CYS E 2 407 ? 205.526 153.779 141.393 1.00 53.09 407 CYS B N 1
ATOM 9187 C CA . CYS E 2 407 ? 204.374 153.515 142.233 1.00 53.09 407 CYS B CA 1
ATOM 9188 C C . CYS E 2 407 ? 203.434 154.713 142.271 1.00 50.53 407 CYS B C 1
ATOM 9189 O O . CYS E 2 407 ? 202.217 154.545 142.228 1.00 50.53 407 CYS B O 1
ATOM 9192 N N . ILE E 2 408 ? 203.982 155.929 142.332 1.00 48.03 408 ILE B N 1
ATOM 9193 C CA . ILE E 2 408 ? 203.244 157.178 142.313 1.00 45.60 408 ILE B CA 1
ATOM 9194 C C . ILE E 2 408 ? 202.947 157.553 140.867 1.00 45.60 408 ILE B C 1
ATOM 9195 O O . ILE E 2 408 ? 201.798 157.830 140.529 1.00 46.81 408 ILE B O 1
ATOM 9200 N N . GLY E 2 409 ? 203.954 157.499 139.992 1.00 46.81 409 GLY B N 1
ATOM 9201 C CA . GLY E 2 409 ? 203.829 157.835 138.588 1.00 46.81 409 GLY B CA 1
ATOM 9202 C C . GLY E 2 409 ? 202.720 157.083 137.863 1.00 49.27 409 GLY B C 1
ATOM 9203 O O . GLY E 2 409 ? 201.878 157.713 137.227 1.00 50.53 409 GLY B O 1
ATOM 9204 N N . ARG E 2 410 ? 202.651 155.756 137.991 1.00 50.53 410 ARG B N 1
ATOM 9205 C CA . ARG E 2 410 ? 201.651 154.936 137.333 1.00 51.80 410 ARG B CA 1
ATOM 9206 C C . ARG E 2 410 ? 200.230 155.278 137.759 1.00 51.80 410 ARG B C 1
ATOM 9207 O O . ARG E 2 410 ? 199.358 155.413 136.904 1.00 51.80 410 ARG B O 1
ATOM 9215 N N . ASP E 2 411 ? 200.001 155.456 139.062 1.00 49.27 411 ASP B N 1
ATOM 9216 C CA . ASP E 2 411 ? 198.699 155.804 139.597 1.00 50.53 411 ASP B CA 1
ATOM 9217 C C . ASP E 2 411 ? 198.293 157.229 139.245 1.00 46.81 411 ASP B C 1
ATOM 9218 O O . ASP E 2 411 ? 197.127 157.463 138.934 1.00 49.27 411 ASP B O 1
ATOM 9223 N N . ALA E 2 412 ? 199.226 158.184 139.253 1.00 44.41 412 ALA B N 1
ATOM 9224 C CA . ALA E 2 412 ? 198.937 159.557 138.887 1.00 43.23 412 ALA B CA 1
ATOM 9225 C C . ALA E 2 412 ? 198.488 159.635 137.434 1.00 45.60 412 ALA B C 1
ATOM 9226 O O . ALA E 2 412 ? 197.454 160.234 137.148 1.00 46.81 412 ALA B O 1
ATOM 9228 N N . ARG E 2 413 ? 199.201 158.980 136.515 1.00 48.03 413 ARG B N 1
ATOM 9229 C CA . ARG E 2 413 ? 198.859 158.948 135.105 1.00 49.27 413 ARG B CA 1
ATOM 9230 C C . ARG E 2 413 ? 197.524 158.259 134.856 1.00 50.53 413 ARG B C 1
ATOM 9231 O O . ARG E 2 413 ? 196.704 158.782 134.105 1.00 53.09 413 ARG B O 1
ATOM 9239 N N . GLU E 2 414 ? 197.272 157.121 135.506 1.00 50.53 414 GLU B N 1
ATOM 9240 C CA . GLU E 2 414 ? 196.048 156.359 135.352 1.00 50.53 414 GLU B CA 1
ATOM 9241 C C . GLU E 2 414 ? 194.810 157.097 135.844 1.00 49.27 414 GLU B C 1
ATOM 9242 O O . GLU E 2 414 ? 193.798 157.132 135.147 1.00 50.53 414 GLU B O 1
ATOM 9248 N N . ALA E 2 415 ? 194.886 157.742 137.011 1.00 45.60 415 ALA B N 1
ATOM 9249 C CA . ALA E 2 415 ? 193.784 158.484 137.592 1.00 45.60 415 ALA B CA 1
ATOM 9250 C C . ALA E 2 415 ? 193.485 159.783 136.854 1.00 43.23 415 ALA B C 1
ATOM 9251 O O . ALA E 2 415 ? 192.317 160.128 136.687 1.00 45.60 415 ALA B O 1
ATOM 9253 N N . ILE E 2 416 ? 194.507 160.510 136.394 1.00 43.23 416 ILE B N 1
ATOM 9254 C CA . ILE E 2 416 ? 194.321 161.733 135.638 1.00 43.23 416 ILE B CA 1
ATOM 9255 C C . ILE E 2 416 ? 193.586 161.419 134.341 1.00 45.60 416 ILE B C 1
ATOM 9256 O O . ILE E 2 416 ? 192.617 162.098 134.007 1.00 45.60 416 ILE B O 1
ATOM 9261 N N . ASP E 2 417 ? 193.981 160.359 133.632 1.00 46.81 417 ASP B N 1
ATOM 9262 C CA . ASP E 2 417 ? 193.315 159.948 132.412 1.00 49.27 417 ASP B CA 1
ATOM 9263 C C . ASP E 2 417 ? 191.880 159.502 132.657 1.00 50.53 417 ASP B C 1
ATOM 9264 O O . ASP E 2 417 ? 191.015 159.814 131.840 1.00 51.80 417 ASP B O 1
ATOM 9269 N N . ARG E 2 418 ? 191.596 158.825 133.773 1.00 49.27 418 ARG B N 1
ATOM 9270 C CA . ARG E 2 418 ? 190.256 158.406 134.136 1.00 51.80 418 ARG B CA 1
ATOM 9271 C C . ARG E 2 418 ? 189.339 159.616 134.256 1.00 49.27 418 ARG B C 1
ATOM 9272 O O . ARG E 2 418 ? 188.313 159.678 133.583 1.00 50.53 418 ARG B O 1
ATOM 9280 N N . MET E 2 419 ? 189.721 160.596 135.078 1.00 45.60 419 MET B N 1
ATOM 9281 C CA . MET E 2 419 ? 188.949 161.803 135.302 1.00 44.41 419 MET B CA 1
ATOM 9282 C C . MET E 2 419 ? 188.787 162.635 134.037 1.00 43.23 419 MET B C 1
ATOM 9283 O O . MET E 2 419 ? 187.705 163.159 133.783 1.00 46.81 419 MET B O 1
ATOM 9288 N N . PHE E 2 420 ? 189.831 162.734 133.210 1.00 43.23 420 PHE B N 1
ATOM 9289 C CA . PHE E 2 420 ? 189.754 163.470 131.964 1.00 43.23 420 PHE B CA 1
ATOM 9290 C C . PHE E 2 420 ? 188.743 162.836 131.017 1.00 46.81 420 PHE B C 1
ATOM 9291 O O . PHE E 2 420 ? 187.839 163.519 130.543 1.00 51.80 420 PHE B O 1
ATOM 9299 N N . ALA E 2 421 ? 188.834 161.521 130.806 1.00 49.27 421 ALA B N 1
ATOM 9300 C CA . ALA E 2 421 ? 187.935 160.771 129.950 1.00 51.80 421 ALA B CA 1
ATOM 9301 C C . ALA E 2 421 ? 186.489 160.824 130.427 1.00 51.80 421 ALA B C 1
ATOM 9302 O O . ALA E 2 421 ? 185.569 160.949 129.622 1.00 55.71 421 ALA B O 1
ATOM 9304 N N . ARG E 2 422 ? 186.272 160.766 131.744 1.00 50.53 422 ARG B N 1
ATOM 9305 C CA . ARG E 2 422 ? 184.967 160.786 132.375 1.00 53.09 422 ARG B CA 1
ATOM 9306 C C . ARG E 2 422 ? 184.220 162.106 132.236 1.00 50.53 422 ARG B C 1
ATOM 9307 O O . ARG E 2 422 ? 182.991 162.090 132.257 1.00 51.80 422 ARG B O 1
ATOM 9315 N N . LYS E 2 423 ? 184.922 163.229 132.067 1.00 49.27 423 LYS B N 1
ATOM 9316 C CA . LYS E 2 423 ? 184.321 164.547 131.986 1.00 50.53 423 LYS B CA 1
ATOM 9317 C C . LYS E 2 423 ? 184.861 165.425 130.866 1.00 51.80 423 LYS B C 1
ATOM 9318 O O . LYS E 2 423 ? 184.198 165.636 129.852 1.00 54.39 423 LYS B O 1
ATOM 9324 N N . TYR E 2 424 ? 186.074 165.947 131.061 1.00 50.53 424 TYR B N 1
ATOM 9325 C CA . TYR E 2 424 ? 186.737 166.907 130.201 1.00 51.80 424 TYR B CA 1
ATOM 9326 C C . TYR E 2 424 ? 186.966 166.529 128.744 1.00 55.71 424 TYR B C 1
ATOM 9327 O O . TYR E 2 424 ? 187.138 167.429 127.925 1.00 55.71 424 TYR B O 1
ATOM 9336 N N . ASN E 2 425 ? 186.919 165.235 128.419 1.00 61.14 425 ASN B N 1
ATOM 9337 C CA . ASN E 2 425 ? 187.165 164.645 127.115 1.00 65.38 425 ASN B CA 1
ATOM 9338 C C . ASN E 2 425 ? 186.719 165.449 125.897 1.00 65.38 425 ASN B C 1
ATOM 9339 O O . ASN E 2 425 ? 187.488 165.588 124.948 1.00 65.38 425 ASN B O 1
ATOM 9344 N N . ALA E 2 426 ? 185.488 165.967 125.907 1.00 62.54 426 ALA B N 1
ATOM 9345 C CA . ALA E 2 426 ? 184.917 166.713 124.803 1.00 63.95 426 ALA B CA 1
ATOM 9346 C C . ALA E 2 426 ? 184.957 168.231 124.926 1.00 59.76 426 ALA B C 1
ATOM 9347 O O . ALA E 2 426 ? 184.741 168.912 123.925 1.00 61.14 426 ALA B O 1
ATOM 9349 N N . THR E 2 427 ? 185.247 168.788 126.104 1.00 55.71 427 THR B N 1
ATOM 9350 C CA . THR E 2 427 ? 185.180 170.214 126.363 1.00 55.71 427 THR B CA 1
ATOM 9351 C C . THR E 2 427 ? 186.501 170.922 126.633 1.00 51.80 427 THR B C 1
ATOM 9352 O O . THR E 2 427 ? 186.557 172.144 126.509 1.00 50.53 427 THR B O 1
ATOM 9356 N N . HIS E 2 428 ? 187.558 170.197 127.006 1.00 49.27 428 HIS B N 1
ATOM 9357 C CA . HIS E 2 428 ? 188.859 170.753 127.322 1.00 48.03 428 HIS B CA 1
ATOM 9358 C C . HIS E 2 428 ? 189.998 169.995 126.654 1.00 48.03 428 HIS B C 1
ATOM 9359 O O . HIS E 2 428 ? 189.860 168.854 126.218 1.00 49.27 428 HIS B O 1
ATOM 9366 N N . ILE E 2 429 ? 191.160 170.653 126.626 1.00 48.03 429 ILE B N 1
ATOM 9367 C CA . ILE E 2 429 ? 192.421 170.214 126.062 1.00 49.27 429 ILE B CA 1
ATOM 9368 C C . ILE E 2 429 ? 193.477 170.204 127.159 1.00 49.27 429 ILE B C 1
ATOM 9369 O O . ILE E 2 429 ? 193.527 171.119 127.978 1.00 49.27 429 ILE B O 1
ATOM 9374 N N . LYS E 2 430 ? 194.319 169.168 127.197 1.00 46.81 430 LYS B N 1
ATOM 9375 C CA . LYS E 2 430 ? 195.411 169.042 128.142 1.00 44.41 430 LYS B CA 1
ATOM 9376 C C . LYS E 2 430 ? 196.547 169.973 127.740 1.00 44.41 430 LYS B C 1
ATOM 9377 O O . LYS E 2 430 ? 196.979 169.941 126.589 1.00 48.03 430 LYS B O 1
ATOM 9383 N N . VAL E 2 431 ? 197.065 170.778 128.670 1.00 45.60 431 VAL B N 1
ATOM 9384 C CA . VAL E 2 431 ? 198.154 171.693 128.386 1.00 46.81 431 VAL B CA 1
ATOM 9385 C C . VAL E 2 431 ? 199.448 170.947 128.090 1.00 51.80 431 VAL B C 1
ATOM 9386 O O . VAL E 2 431 ? 200.127 171.261 127.116 1.00 57.04 431 VAL B O 1
ATOM 9390 N N . GLY E 2 432 ? 199.782 169.936 128.897 1.00 55.71 432 GLY B N 1
ATOM 9391 C CA . GLY E 2 432 ? 200.981 169.133 128.756 1.00 59.76 432 GLY B CA 1
ATOM 9392 C C . GLY E 2 432 ? 200.991 167.938 129.700 1.00 61.14 432 GLY B C 1
ATOM 9393 O O . GLY E 2 432 ? 199.962 167.581 130.268 1.00 61.14 432 GLY B O 1
ATOM 9394 N N . GLN E 2 433 ? 202.154 167.305 129.872 1.00 61.14 433 GLN B N 1
ATOM 9395 C CA . GLN E 2 433 ? 202.305 166.158 130.746 1.00 59.76 433 GLN B CA 1
ATOM 9396 C C . GLN E 2 433 ? 202.134 166.514 132.217 1.00 57.04 433 GLN B C 1
ATOM 9397 O O . GLN E 2 433 ? 202.401 167.656 132.584 1.00 55.71 433 GLN B O 1
ATOM 9403 N N . PRO E 2 434 ? 201.708 165.584 133.078 1.00 51.80 434 PRO B N 1
ATOM 9404 C CA . PRO E 2 434 ? 201.536 165.839 134.495 1.00 48.03 434 PRO B CA 1
ATOM 9405 C C . PRO E 2 434 ? 202.793 166.358 135.181 1.00 45.60 434 PRO B C 1
ATOM 9406 O O . PRO E 2 434 ? 203.915 165.984 134.847 1.00 48.03 434 PRO B O 1
ATOM 9410 N N . GLN E 2 435 ? 202.581 167.231 136.168 1.00 44.41 435 GLN B N 1
ATOM 9411 C CA . GLN E 2 435 ? 203.573 167.908 136.980 1.00 44.41 435 GLN B CA 1
ATOM 9412 C C . GLN E 2 435 ? 203.443 167.453 138.427 1.00 43.23 435 GLN B C 1
ATOM 9413 O O . GLN E 2 435 ? 202.362 167.014 138.814 1.00 44.41 435 GLN B O 1
ATOM 9419 N N . TYR E 2 436 ? 204.486 167.577 139.252 1.00 40.93 436 TYR B N 1
ATOM 9420 C CA . TYR E 2 436 ? 204.461 167.147 140.637 1.00 39.80 436 TYR B CA 1
ATOM 9421 C C . TYR E 2 436 ? 204.981 168.209 141.597 1.00 42.07 436 TYR B C 1
ATOM 9422 O O . TYR E 2 436 ? 206.025 168.805 141.343 1.00 45.60 436 TYR B O 1
ATOM 9431 N N . TYR E 2 437 ? 204.304 168.402 142.731 1.00 40.93 437 TYR B N 1
ATOM 9432 C CA . TYR E 2 437 ? 204.637 169.394 143.735 1.00 42.07 437 TYR B CA 1
ATOM 9433 C C . TYR E 2 437 ? 204.466 168.863 145.152 1.00 43.23 437 TYR B C 1
ATOM 9434 O O . TYR E 2 437 ? 203.521 168.123 145.414 1.00 43.23 437 TYR B O 1
ATOM 9443 N N . LEU E 2 438 ? 205.346 169.233 146.085 1.00 44.41 438 LEU B N 1
ATOM 9444 C CA . LEU E 2 438 ? 205.268 168.845 147.480 1.00 43.23 438 LEU B CA 1
ATOM 9445 C C . LEU E 2 438 ? 204.708 170.005 148.291 1.00 43.23 438 LEU B C 1
ATOM 9446 O O . LEU E 2 438 ? 205.245 171.109 148.218 1.00 49.27 438 LEU B O 1
ATOM 9451 N N . ALA E 2 439 ? 203.649 169.784 149.072 1.00 42.07 439 ALA B N 1
ATOM 9452 C CA . ALA E 2 439 ? 203.012 170.820 149.861 1.00 44.41 439 ALA B CA 1
ATOM 9453 C C . ALA E 2 439 ? 203.249 170.690 151.359 1.00 45.60 439 ALA B C 1
ATOM 9454 O O . ALA E 2 439 ? 203.783 169.684 151.822 1.00 48.03 439 ALA B O 1
ATOM 9456 N N . THR E 2 440 ? 202.850 171.713 152.118 1.00 46.81 440 THR B N 1
ATOM 9457 C CA . THR E 2 440 ? 202.911 171.713 153.568 1.00 50.53 440 THR B CA 1
ATOM 9458 C C . THR E 2 440 ? 202.195 170.482 154.106 1.00 49.27 440 THR B C 1
ATOM 9459 O O . THR E 2 440 ? 201.197 170.041 153.540 1.00 48.03 440 THR B O 1
ATOM 9463 N N . GLY E 2 441 ? 202.678 169.913 155.213 1.00 46.81 441 GLY B N 1
ATOM 9464 C CA . GLY E 2 441 ? 202.175 168.656 155.731 1.00 45.60 441 GLY B CA 1
ATOM 9465 C C . GLY E 2 441 ? 202.826 167.504 154.976 1.00 44.41 441 GLY B C 1
ATOM 9466 O O . GLY E 2 441 ? 203.912 167.650 154.420 1.00 48.03 441 GLY B O 1
ATOM 9467 N N . GLY E 2 442 ? 202.198 166.326 154.943 1.00 42.07 442 GLY B N 1
ATOM 9468 C CA . GLY E 2 442 ? 202.743 165.163 154.270 1.00 45.60 442 GLY B CA 1
ATOM 9469 C C . GLY E 2 442 ? 202.282 164.946 152.835 1.00 43.23 442 GLY B C 1
ATOM 9470 O O . GLY E 2 442 ? 202.323 163.806 152.377 1.00 44.41 442 GLY B O 1
ATOM 9471 N N . PHE E 2 443 ? 201.815 165.980 152.131 1.00 40.93 443 PHE B N 1
ATOM 9472 C CA . PHE E 2 443 ? 201.227 165.843 150.813 1.00 38.69 443 PHE B CA 1
ATOM 9473 C C . PHE E 2 443 ? 202.122 166.062 149.600 1.00 38.69 443 PHE B C 1
ATOM 9474 O O . PHE E 2 443 ? 203.006 166.915 149.585 1.00 40.93 443 PHE B O 1
ATOM 9482 N N . LEU E 2 444 ? 201.793 165.323 148.537 1.00 38.69 444 LEU B N 1
ATOM 9483 C CA . LEU E 2 444 ? 202.345 165.393 147.198 1.00 37.59 444 LEU B CA 1
ATOM 9484 C C . LEU E 2 444 ? 201.153 165.553 146.265 1.00 38.69 444 LEU B C 1
ATOM 9485 O O . LEU E 2 444 ? 200.199 164.784 146.362 1.00 39.80 444 LEU B O 1
ATOM 9490 N N . ILE E 2 445 ? 201.195 166.534 145.360 1.00 38.69 445 ILE B N 1
ATOM 9491 C CA . ILE E 2 445 ? 200.140 166.812 144.406 1.00 37.59 445 ILE B CA 1
ATOM 9492 C C . ILE E 2 445 ? 200.639 166.585 142.986 1.00 37.59 445 ILE B C 1
ATOM 9493 O O . ILE E 2 445 ? 201.580 167.238 142.541 1.00 39.80 445 ILE B O 1
ATOM 9498 N N . ALA E 2 446 ? 200.015 165.633 142.289 1.00 37.59 446 ALA B N 1
ATOM 9499 C CA . ALA E 2 446 ? 200.214 165.442 140.866 1.00 36.51 446 ALA B CA 1
ATOM 9500 C C . ALA E 2 446 ? 199.177 166.349 140.219 1.00 36.51 446 ALA B C 1
ATOM 9501 O O . ALA E 2 446 ? 198.035 166.357 140.672 1.00 39.80 446 ALA B O 1
ATOM 9503 N N . TYR E 2 447 ? 199.518 167.106 139.173 1.00 36.51 447 TYR B N 1
ATOM 9504 C CA . TYR E 2 447 ? 198.608 168.050 138.554 1.00 36.51 447 TYR B CA 1
ATOM 9505 C C . TYR E 2 447 ? 198.763 168.134 137.042 1.00 37.59 447 TYR B C 1
ATOM 9506 O O . TYR E 2 447 ? 199.879 168.076 136.530 1.00 42.07 447 TYR B O 1
ATOM 9515 N N . GLN E 2 448 ? 197.651 168.293 136.321 1.00 38.69 448 GLN B N 1
ATOM 9516 C CA . GLN E 2 448 ? 197.633 168.462 134.881 1.00 39.80 448 GLN B CA 1
ATOM 9517 C C . GLN E 2 448 ? 196.749 169.647 134.517 1.00 39.80 448 GLN B C 1
ATOM 9518 O O . GLN E 2 448 ? 195.529 169.508 134.587 1.00 40.93 448 GLN B O 1
ATOM 9524 N N . PRO E 2 449 ? 197.309 170.799 134.140 1.00 38.69 449 PRO B N 1
ATOM 9525 C CA . PRO E 2 449 ? 196.503 171.933 133.734 1.00 38.69 449 PRO B CA 1
ATOM 9526 C C . PRO E 2 449 ? 195.766 171.660 132.430 1.00 39.80 449 PRO B C 1
ATOM 9527 O O . PRO E 2 449 ? 196.239 170.938 131.554 1.00 44.41 449 PRO B O 1
ATOM 9531 N N . LEU E 2 450 ? 194.582 172.265 132.306 1.00 39.80 450 LEU B N 1
ATOM 9532 C CA . LEU E 2 450 ? 193.670 172.183 131.182 1.00 42.07 450 LEU B CA 1
ATOM 9533 C C . LEU E 2 450 ? 193.295 173.560 130.653 1.00 44.41 450 LEU B C 1
ATOM 9534 O O . LEU E 2 450 ? 193.337 174.565 131.360 1.00 45.60 450 LEU B O 1
ATOM 9539 N N . LEU E 2 451 ? 192.868 173.593 129.389 1.00 45.60 451 LEU B N 1
ATOM 9540 C CA . LEU E 2 451 ? 192.352 174.764 128.706 1.00 45.60 451 LEU B CA 1
ATOM 9541 C C . LEU E 2 451 ? 191.038 174.357 128.055 1.00 46.81 451 LEU B C 1
ATOM 9542 O O . LEU E 2 451 ? 190.988 173.364 127.333 1.00 46.81 451 LEU B O 1
ATOM 9547 N N . SER E 2 452 ? 189.956 175.082 128.347 1.00 48.03 452 SER B N 1
ATOM 9548 C CA . SER E 2 452 ? 188.669 174.829 127.729 1.00 48.03 452 SER B CA 1
ATOM 9549 C C . SER E 2 452 ? 188.745 175.137 126.240 1.00 50.53 452 SER B C 1
ATOM 9550 O O . SER E 2 452 ? 189.472 176.048 125.847 1.00 50.53 452 SER B O 1
ATOM 9553 N N . ASN E 2 453 ? 187.979 174.434 125.403 1.00 50.53 453 ASN B N 1
ATOM 9554 C CA . ASN E 2 453 ? 187.965 174.658 123.970 1.00 51.80 453 ASN B CA 1
ATOM 9555 C C . ASN E 2 453 ? 187.767 176.129 123.630 1.00 54.39 453 ASN B C 1
ATOM 9556 O O . ASN E 2 453 ? 188.524 176.684 122.836 1.00 55.71 453 ASN B O 1
ATOM 9561 N N . THR E 2 454 ? 186.819 176.80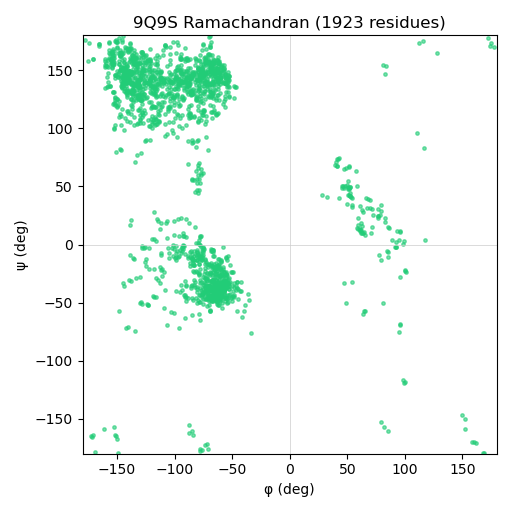0 124.289 1.00 55.71 454 THR B N 1
ATOM 9562 C CA . THR E 2 454 ? 186.534 178.206 124.078 1.00 59.76 454 THR B CA 1
ATOM 9563 C C . THR E 2 454 ? 187.676 179.137 124.463 1.00 58.39 454 THR B C 1
ATOM 9564 O O . THR E 2 454 ? 187.734 180.246 123.937 1.00 59.76 454 THR B O 1
ATOM 9568 N N . LEU E 2 455 ? 188.558 178.737 125.382 1.00 53.09 455 LEU B N 1
ATOM 9569 C CA . LEU E 2 455 ? 189.706 179.524 125.790 1.00 50.53 455 LEU B CA 1
ATOM 9570 C C . LEU E 2 455 ? 190.882 179.275 124.855 1.00 50.53 455 LEU B C 1
ATOM 9571 O O . LEU E 2 455 ? 191.611 180.210 124.530 1.00 51.80 455 LEU B O 1
ATOM 9576 N N . ALA E 2 456 ? 191.050 178.042 124.371 1.00 50.53 456 ALA B N 1
ATOM 9577 C CA . ALA E 2 456 ? 192.109 177.683 123.449 1.00 49.27 456 ALA B CA 1
ATOM 9578 C C . ALA E 2 456 ? 192.083 178.548 122.195 1.00 51.80 456 ALA B C 1
ATOM 9579 O O . ALA E 2 456 ? 193.133 178.970 121.715 1.00 53.09 456 ALA B O 1
ATOM 9581 N N . GLU E 2 457 ? 190.893 178.896 121.699 1.00 53.09 457 GLU B N 1
ATOM 9582 C CA . GLU E 2 457 ? 190.713 179.748 120.540 1.00 54.39 457 GLU B CA 1
ATOM 9583 C C . GLU E 2 457 ? 191.367 181.115 120.688 1.00 55.71 457 GLU B C 1
ATOM 9584 O O . GLU E 2 457 ? 191.882 181.640 119.703 1.00 59.76 457 GLU B O 1
ATOM 9590 N N . LEU E 2 458 ? 191.403 181.698 121.889 1.00 55.71 458 LEU B N 1
ATOM 9591 C CA . LEU E 2 458 ? 192.036 182.982 122.123 1.00 57.04 458 LEU B CA 1
ATOM 9592 C C . LEU E 2 458 ? 193.532 182.873 121.862 1.00 58.39 458 LEU B C 1
ATOM 9593 O O . LEU E 2 458 ? 194.103 183.713 121.169 1.00 59.76 458 LEU B O 1
ATOM 9598 N N . TYR E 2 459 ? 194.163 181.815 122.376 1.00 57.04 459 TYR B N 1
ATOM 9599 C CA . TYR E 2 459 ? 195.575 181.557 122.175 1.00 57.04 459 TYR B CA 1
ATOM 9600 C C . TYR E 2 459 ? 195.873 181.282 120.707 1.00 58.39 459 TYR B C 1
ATOM 9601 O O . TYR E 2 459 ? 196.882 181.768 120.201 1.00 61.14 459 TYR B O 1
ATOM 9610 N N . VAL E 2 460 ? 194.994 180.571 119.996 1.00 58.39 460 VAL B N 1
ATOM 9611 C CA . VAL E 2 460 ? 195.144 180.290 118.581 1.00 61.14 460 VAL B CA 1
ATOM 9612 C C . VAL E 2 460 ? 195.123 181.581 117.773 1.00 62.54 460 VAL B C 1
ATOM 9613 O O . VAL E 2 460 ? 196.048 181.844 117.007 1.00 66.83 460 VAL B O 1
ATOM 9617 N N . ARG E 2 461 ? 194.116 182.436 117.970 1.00 62.54 461 ARG B N 1
ATOM 9618 C CA . ARG E 2 461 ? 194.001 183.688 117.246 1.00 63.95 461 ARG B CA 1
ATOM 9619 C C . ARG E 2 461 ? 195.092 184.689 117.600 1.00 63.95 461 ARG B C 1
ATOM 9620 O O . ARG E 2 461 ? 195.499 185.453 116.727 1.00 66.83 461 ARG B O 1
ATOM 9628 N N . GLU E 2 462 ? 195.609 184.687 118.831 1.00 61.14 462 GLU B N 1
ATOM 9629 C CA . GLU E 2 462 ? 196.722 185.530 119.223 1.00 63.95 462 GLU B CA 1
ATOM 9630 C C . GLU E 2 462 ? 198.046 185.036 118.654 1.00 66.83 462 GLU B C 1
ATOM 9631 O O . GLU E 2 462 ? 198.939 185.840 118.394 1.00 69.76 462 GLU B O 1
ATOM 9637 N N . TYR E 2 463 ? 198.190 183.730 118.420 1.00 68.29 463 TYR B N 1
ATOM 9638 C CA . TYR E 2 463 ? 199.357 183.142 117.792 1.00 74.29 463 TYR B CA 1
ATOM 9639 C C . TYR E 2 463 ? 199.388 183.466 116.304 1.00 77.38 463 TYR B C 1
ATOM 9640 O O . TYR E 2 463 ? 200.456 183.708 115.746 1.00 77.38 463 TYR B O 1
ATOM 9649 N N . MET E 2 464 ? 198.221 183.517 115.657 1.00 75.83 464 MET B N 1
ATOM 9650 C CA . MET E 2 464 ? 198.019 183.850 114.259 1.00 78.95 464 MET B CA 1
ATOM 9651 C C . MET E 2 464 ? 198.159 185.342 113.982 1.00 75.83 464 MET B C 1
ATOM 9652 O O . MET E 2 464 ? 197.223 186.005 113.541 1.00 75.83 464 MET B O 1
ATOM 9657 N N . ARG E 2 465 ? 199.349 185.887 114.250 1.00 75.83 465 ARG B N 1
ATOM 9658 C CA . ARG E 2 465 ? 199.750 187.266 114.051 1.00 78.95 465 ARG B CA 1
ATOM 9659 C C . ARG E 2 465 ? 201.169 187.347 113.504 1.00 83.76 465 ARG B C 1
ATOM 9660 O O . ARG E 2 465 ? 202.089 186.774 114.127 1.00 82.14 465 ARG B O 1
ATOM 9668 N N . PHE E 2 500 ? 199.854 174.005 122.771 1.00 75.83 500 PHE B N 1
ATOM 9669 C CA . PHE E 2 500 ? 201.178 174.628 122.925 1.00 74.29 500 PHE B CA 1
ATOM 9670 C C . PHE E 2 500 ? 201.290 175.240 124.315 1.00 71.25 500 PHE B C 1
ATOM 9671 O O . PHE E 2 500 ? 200.859 176.368 124.543 1.00 68.29 500 PHE B O 1
ATOM 9679 N N . ALA E 2 501 ? 201.887 174.512 125.262 1.00 66.83 501 ALA B N 1
ATOM 9680 C CA . ALA E 2 501 ? 202.007 174.905 126.653 1.00 68.29 501 ALA B CA 1
ATOM 9681 C C . ALA E 2 501 ? 202.681 176.243 126.925 1.00 69.76 501 ALA B C 1
ATOM 9682 O O . ALA E 2 501 ? 202.249 176.975 127.814 1.00 71.25 501 ALA B O 1
ATOM 9684 N N . ARG E 2 502 ? 203.702 176.601 126.143 1.00 71.25 502 ARG B N 1
ATOM 9685 C CA . ARG E 2 502 ? 204.472 177.820 126.302 1.00 74.29 502 ARG B CA 1
ATOM 9686 C C . ARG E 2 502 ? 203.655 179.103 126.235 1.00 71.25 502 ARG B C 1
ATOM 9687 O O . ARG E 2 502 ? 204.059 180.101 126.828 1.00 71.25 502 ARG B O 1
ATOM 9695 N N . LEU E 2 503 ? 202.517 179.096 125.537 1.00 65.38 503 LEU B N 1
ATOM 9696 C CA . LEU E 2 503 ? 201.678 180.262 125.338 1.00 63.95 503 LEU B CA 1
ATOM 9697 C C . LEU E 2 503 ? 200.841 180.693 126.535 1.00 63.95 503 LEU B C 1
ATOM 9698 O O . LEU E 2 503 ? 200.579 181.887 126.662 1.00 65.38 503 LEU B O 1
ATOM 9703 N N . GLN E 2 504 ? 200.465 179.773 127.427 1.00 62.54 504 GLN B N 1
ATOM 9704 C CA . GLN E 2 504 ? 199.532 179.985 128.517 1.00 61.14 504 GLN B CA 1
ATOM 9705 C C . GLN E 2 504 ? 199.600 181.312 129.263 1.00 61.14 504 GLN B C 1
ATOM 9706 O O . GLN E 2 504 ? 198.583 181.996 129.351 1.00 62.54 504 GLN B O 1
ATOM 9712 N N . PHE E 2 505 ? 200.770 181.730 129.752 1.00 59.76 505 PHE B N 1
ATOM 9713 C CA . PHE E 2 505 ? 200.920 182.951 130.520 1.00 61.14 505 PHE B CA 1
ATOM 9714 C C . PHE E 2 505 ? 201.605 184.095 129.785 1.00 63.95 505 PHE B C 1
ATOM 9715 O O . PHE E 2 505 ? 202.113 185.020 130.416 1.00 65.38 505 PHE B O 1
ATOM 9723 N N . THR E 2 506 ? 201.629 184.061 128.450 1.00 63.95 506 THR B N 1
ATOM 9724 C CA . THR E 2 506 ? 202.272 185.065 127.624 1.00 66.83 506 THR B CA 1
ATOM 9725 C C . THR E 2 506 ? 201.360 186.204 127.187 1.00 66.83 506 THR B C 1
ATOM 9726 O O . THR E 2 506 ? 201.766 187.362 127.257 1.00 68.29 506 THR B O 1
ATOM 9730 N N . TYR E 2 507 ? 200.127 185.920 126.761 1.00 61.14 507 TYR B N 1
ATOM 9731 C CA . TYR E 2 507 ? 199.179 186.927 126.323 1.00 62.54 507 TYR B CA 1
ATOM 9732 C C . TYR E 2 507 ? 198.521 187.610 127.514 1.00 61.14 507 TYR B C 1
ATOM 9733 O O . TYR E 2 507 ? 197.473 187.184 127.995 1.00 61.14 507 TYR B O 1
ATOM 9742 N N . ASN E 2 508 ? 199.139 188.696 127.984 1.00 61.14 508 ASN B N 1
ATOM 9743 C CA . ASN E 2 508 ? 198.730 189.476 129.137 1.00 63.95 508 ASN B CA 1
ATOM 9744 C C . ASN E 2 508 ? 197.254 189.849 129.160 1.00 63.95 508 ASN B C 1
ATOM 9745 O O . ASN E 2 508 ? 196.610 189.691 130.196 1.00 62.54 508 ASN B O 1
ATOM 9750 N N . HIS E 2 509 ? 196.674 190.286 128.040 1.00 65.38 509 HIS B N 1
ATOM 9751 C CA . HIS E 2 509 ? 195.273 190.650 127.957 1.00 66.83 509 HIS B CA 1
ATOM 9752 C C . HIS E 2 509 ? 194.337 189.455 128.086 1.00 63.95 509 HIS B C 1
ATOM 9753 O O . HIS E 2 509 ? 193.245 189.606 128.630 1.00 63.95 509 HIS B O 1
ATOM 9760 N N . ILE E 2 510 ? 194.741 188.266 127.631 1.00 58.39 510 ILE B N 1
ATOM 9761 C CA . ILE E 2 510 ? 193.959 187.053 127.770 1.00 57.04 510 ILE B CA 1
ATOM 9762 C C . ILE E 2 510 ? 194.013 186.602 129.223 1.00 57.04 510 ILE B C 1
ATOM 9763 O O . ILE E 2 510 ? 192.982 186.341 129.839 1.00 57.04 510 ILE B O 1
ATOM 9768 N N . GLN E 2 511 ? 195.208 186.587 129.819 1.00 55.71 511 GLN B N 1
ATOM 9769 C CA . GLN E 2 511 ? 195.390 186.193 131.202 1.00 57.04 511 GLN B CA 1
ATOM 9770 C C . GLN E 2 511 ? 194.728 187.156 132.178 1.00 57.04 511 GLN B C 1
ATOM 9771 O O . GLN E 2 511 ? 194.210 186.710 133.199 1.00 54.39 511 GLN B O 1
ATOM 9777 N N . ARG E 2 512 ? 194.669 188.457 131.880 1.00 55.71 512 ARG B N 1
ATOM 9778 C CA . ARG E 2 512 ? 194.004 189.453 132.698 1.00 57.04 512 ARG B CA 1
ATOM 9779 C C . ARG E 2 512 ? 192.525 189.132 132.864 1.00 57.04 512 ARG B C 1
ATOM 9780 O O . ARG E 2 512 ? 191.981 189.301 133.953 1.00 55.71 512 ARG B O 1
ATOM 9788 N N . HIS E 2 513 ? 191.881 188.643 131.801 1.00 54.39 513 HIS B N 1
ATOM 9789 C CA . HIS E 2 513 ? 190.497 188.212 131.828 1.00 55.71 513 HIS B CA 1
ATOM 9790 C C . HIS E 2 513 ? 190.355 186.942 132.656 1.00 54.39 513 HIS B C 1
ATOM 9791 O O . HIS E 2 513 ? 189.483 186.868 133.518 1.00 51.80 513 HIS B O 1
ATOM 9798 N N . VAL E 2 514 ? 191.238 185.962 132.451 1.00 50.53 514 VAL B N 1
ATOM 9799 C CA . VAL E 2 514 ? 191.236 184.694 133.155 1.00 48.03 514 VAL B CA 1
ATOM 9800 C C . VAL E 2 514 ? 191.484 184.844 134.650 1.00 45.60 514 VAL B C 1
ATOM 9801 O O . VAL E 2 514 ? 190.792 184.201 135.436 1.00 45.60 514 VAL B O 1
ATOM 9805 N N . ASN E 2 515 ? 192.416 185.704 135.069 1.00 45.60 515 ASN B N 1
ATOM 9806 C CA . ASN E 2 515 ? 192.718 185.957 136.465 1.00 45.60 515 ASN B CA 1
ATOM 9807 C C . ASN E 2 515 ? 191.482 186.419 137.226 1.00 48.03 515 ASN B C 1
ATOM 9808 O O . ASN E 2 515 ? 191.250 185.977 138.350 1.00 49.27 515 ASN B O 1
ATOM 9813 N N . ASP E 2 516 ? 190.663 187.289 136.632 1.00 50.53 516 ASP B N 1
ATOM 9814 C CA . ASP E 2 516 ? 189.434 187.737 137.257 1.00 50.53 516 ASP B CA 1
ATOM 9815 C C . ASP E 2 516 ? 188.340 186.681 137.172 1.00 48.03 516 ASP B C 1
ATOM 9816 O O . ASP E 2 516 ? 187.699 186.386 138.178 1.00 48.03 516 ASP B O 1
ATOM 9821 N N . MET E 2 517 ? 188.162 186.062 136.003 1.00 44.41 517 MET B N 1
ATOM 9822 C CA . MET E 2 517 ? 187.138 185.067 135.750 1.00 43.23 517 MET B CA 1
ATOM 9823 C C . MET E 2 517 ? 187.234 183.848 136.657 1.00 42.07 517 MET B C 1
ATOM 9824 O O . MET E 2 517 ? 186.211 183.397 137.169 1.00 43.23 517 MET B O 1
ATOM 9829 N N . LEU E 2 518 ? 188.438 183.328 136.908 1.00 40.93 518 LEU B N 1
ATOM 9830 C CA . LEU E 2 518 ? 188.664 182.209 137.803 1.00 38.69 518 LEU B CA 1
ATOM 9831 C C . LEU E 2 518 ? 188.785 182.666 139.250 1.00 39.80 518 LEU B C 1
ATOM 9832 O O . LEU E 2 518 ? 188.298 181.972 140.140 1.00 39.80 518 LEU B O 1
ATOM 9837 N N . GLY E 2 519 ? 189.370 183.837 139.516 1.00 40.93 519 GLY B N 1
ATOM 9838 C CA . GLY E 2 519 ? 189.475 184.382 140.855 1.00 40.93 519 GLY B CA 1
ATOM 9839 C C . GLY E 2 519 ? 188.106 184.532 141.504 1.00 40.93 519 GLY B C 1
ATOM 9840 O O . GLY E 2 519 ? 187.941 184.285 142.697 1.00 42.07 519 GLY B O 1
ATOM 9841 N N . ARG E 2 520 ? 187.089 184.850 140.699 1.00 43.23 520 ARG B N 1
ATOM 9842 C CA . ARG E 2 520 ? 185.698 184.951 141.097 1.00 44.41 520 ARG B CA 1
ATOM 9843 C C . ARG E 2 520 ? 185.229 183.657 141.748 1.00 44.41 520 ARG B C 1
ATOM 9844 O O . ARG E 2 520 ? 184.615 183.693 142.812 1.00 46.81 520 ARG B O 1
ATOM 9852 N N . ILE E 2 521 ? 185.561 182.515 141.142 1.00 40.93 521 ILE B N 1
ATOM 9853 C CA . ILE E 2 521 ? 185.187 181.188 141.592 1.00 39.80 521 ILE B CA 1
ATOM 9854 C C . ILE E 2 521 ? 185.964 180.787 142.838 1.00 38.69 521 ILE B C 1
ATOM 9855 O O . ILE E 2 521 ? 185.374 180.338 143.819 1.00 42.07 521 ILE B O 1
ATOM 9860 N N . ALA E 2 522 ? 187.283 180.993 142.831 1.00 38.69 522 ALA B N 1
ATOM 9861 C CA . ALA E 2 522 ? 188.150 180.649 143.940 1.00 38.69 522 ALA B CA 1
ATOM 9862 C C . ALA E 2 522 ? 187.721 181.311 145.243 1.00 40.93 522 ALA B C 1
ATOM 9863 O O . ALA E 2 522 ? 187.682 180.659 146.285 1.00 43.23 522 ALA B O 1
ATOM 9865 N N . VAL E 2 523 ? 187.363 182.596 145.195 1.00 40.93 523 VAL B N 1
ATOM 9866 C CA . VAL E 2 523 ? 186.909 183.329 146.361 1.00 42.07 523 VAL B CA 1
ATOM 9867 C C . VAL E 2 523 ? 185.535 182.846 146.805 1.00 40.93 523 VAL B C 1
ATOM 9868 O O . VAL E 2 523 ? 185.323 182.664 148.002 1.00 43.23 523 VAL B O 1
ATOM 9872 N N . ALA E 2 524 ? 184.620 182.565 145.874 1.00 42.07 524 ALA B N 1
ATOM 9873 C CA . ALA E 2 524 ? 183.304 182.058 146.212 1.00 42.07 524 ALA B CA 1
ATOM 9874 C C . ALA E 2 524 ? 183.391 180.736 146.962 1.00 43.23 524 ALA B C 1
ATOM 9875 O O . ALA E 2 524 ? 182.696 180.552 147.959 1.00 45.60 524 ALA B O 1
ATOM 9877 N N . TRP E 2 525 ? 184.266 179.821 146.539 1.00 42.07 525 TRP B N 1
ATOM 9878 C CA . TRP E 2 525 ? 184.462 178.550 147.209 1.00 40.93 525 TRP B CA 1
ATOM 9879 C C . TRP E 2 525 ? 185.013 178.716 148.618 1.00 39.80 525 TRP B C 1
ATOM 9880 O O . TRP E 2 525 ? 184.568 178.001 149.514 1.00 40.93 525 TRP B O 1
ATOM 9891 N N . CYS E 2 526 ? 185.942 179.648 148.844 1.00 39.80 526 CYS B N 1
ATOM 9892 C CA . CYS E 2 526 ? 186.478 179.881 150.171 1.00 39.80 526 CYS B CA 1
ATOM 9893 C C . CYS E 2 526 ? 185.394 180.323 151.144 1.00 40.93 526 CYS B C 1
ATOM 9894 O O . CYS E 2 526 ? 185.250 179.743 152.218 1.00 42.07 526 CYS B O 1
ATOM 9897 N N . GLU E 2 527 ? 184.620 181.351 150.788 1.00 43.23 527 GLU B N 1
ATOM 9898 C CA . GLU E 2 527 ? 183.583 181.892 151.645 1.00 43.23 527 GLU B CA 1
ATOM 9899 C C . GLU E 2 527 ? 182.558 180.831 152.020 1.00 40.93 527 GLU B C 1
ATOM 9900 O O . GLU E 2 527 ? 182.121 180.766 153.167 1.00 42.07 527 GLU B O 1
ATOM 9906 N N . LEU E 2 528 ? 182.214 179.965 151.064 1.00 38.69 528 LEU B N 1
ATOM 9907 C CA . LEU E 2 528 ? 181.289 178.866 151.259 1.00 38.69 528 LEU B CA 1
ATOM 9908 C C . LEU E 2 528 ? 181.886 177.832 152.204 1.00 38.69 528 LEU B C 1
ATOM 9909 O O . LEU E 2 528 ? 181.251 177.461 153.189 1.00 39.80 528 LEU B O 1
ATOM 9914 N N . GLN E 2 529 ? 183.133 177.408 151.986 1.00 37.59 529 GLN B N 1
ATOM 9915 C CA . GLN E 2 529 ? 183.795 176.441 152.839 1.00 36.51 529 GLN B CA 1
ATOM 9916 C C . GLN E 2 529 ? 183.950 176.941 154.269 1.00 35.44 529 GLN B C 1
ATOM 9917 O O . GLN E 2 529 ? 183.741 176.163 155.198 1.00 36.51 529 GLN B O 1
ATOM 9923 N N . ASN E 2 530 ? 184.268 178.219 154.488 1.00 35.44 530 ASN B N 1
ATOM 9924 C CA . ASN E 2 530 ? 184.358 178.764 155.828 1.00 35.44 530 ASN B CA 1
ATOM 9925 C C . ASN E 2 530 ? 183.007 178.711 156.529 1.00 34.39 530 ASN B C 1
ATOM 9926 O O . ASN E 2 530 ? 182.950 178.365 157.706 1.00 35.44 530 ASN B O 1
ATOM 9931 N N . HIS E 2 531 ? 181.914 179.020 155.828 1.00 34.39 531 HIS B N 1
ATOM 9932 C CA . HIS E 2 531 ? 180.582 178.974 156.399 1.00 33.36 531 HIS B CA 1
ATOM 9933 C C . HIS E 2 531 ? 180.223 177.558 156.828 1.00 32.34 531 HIS B C 1
ATOM 9934 O O . HIS E 2 531 ? 179.724 177.352 157.932 1.00 33.36 531 HIS B O 1
ATOM 9941 N N . GLU E 2 532 ? 180.538 176.546 156.016 1.00 34.39 532 GLU B N 1
ATOM 9942 C CA . GLU E 2 532 ? 180.292 175.160 156.365 1.00 34.39 532 GLU B CA 1
ATOM 9943 C C . GLU E 2 532 ? 181.144 174.698 157.539 1.00 33.36 532 GLU B C 1
ATOM 9944 O O . GLU E 2 532 ? 180.616 174.053 158.442 1.00 33.36 532 GLU B O 1
ATOM 9950 N N . LEU E 2 533 ? 182.438 175.027 157.571 1.00 33.36 533 LEU B N 1
ATOM 9951 C CA . LEU E 2 533 ? 183.317 174.652 158.661 1.00 30.35 533 LEU B CA 1
ATOM 9952 C C . LEU E 2 533 ? 182.870 175.270 159.978 1.00 30.35 533 LEU B C 1
ATOM 9953 O O . LEU E 2 533 ? 182.864 174.580 160.995 1.00 32.34 533 LEU B O 1
ATOM 9958 N N . THR E 2 534 ? 182.479 176.547 159.987 1.00 31.34 534 THR B N 1
ATOM 9959 C CA . THR E 2 534 ? 182.027 177.205 161.197 1.00 28.42 534 THR B CA 1
ATOM 9960 C C . THR E 2 534 ? 180.813 176.497 161.782 1.00 28.42 534 THR B C 1
ATOM 9961 O O . THR E 2 534 ? 180.795 176.253 162.987 1.00 30.35 534 THR B O 1
ATOM 9965 N N . LEU E 2 535 ? 179.825 176.112 160.972 1.00 28.42 535 LEU B N 1
ATOM 9966 C CA . LEU E 2 535 ? 178.661 175.404 161.469 1.00 27.48 535 LEU B CA 1
ATOM 9967 C C . LEU E 2 535 ? 178.986 173.985 161.914 1.00 27.48 535 LEU B C 1
ATOM 9968 O O . LEU E 2 535 ? 178.579 173.575 162.999 1.00 30.35 535 LEU B O 1
ATOM 9973 N N . TRP E 2 536 ? 179.736 173.225 161.113 1.00 28.42 536 TRP B N 1
ATOM 9974 C CA . TRP E 2 536 ? 180.084 171.852 161.424 1.00 27.48 536 TRP B CA 1
ATOM 9975 C C . TRP E 2 536 ? 180.940 171.740 162.678 1.00 28.42 536 TRP B C 1
ATOM 9976 O O . TRP E 2 536 ? 180.656 170.918 163.547 1.00 29.38 536 TRP B O 1
ATOM 9987 N N . ASN E 2 537 ? 181.940 172.609 162.843 1.00 30.35 537 ASN B N 1
ATOM 9988 C CA . ASN E 2 537 ? 182.795 172.604 164.014 1.00 29.38 537 ASN B CA 1
ATOM 9989 C C . ASN E 2 537 ? 182.043 172.985 165.282 1.00 30.35 537 ASN B C 1
ATOM 9990 O O . ASN E 2 537 ? 182.403 172.521 166.361 1.00 30.35 537 ASN B O 1
ATOM 9995 N N . GLU E 2 538 ? 180.995 173.806 165.183 1.00 30.35 538 GLU B N 1
ATOM 9996 C CA . GLU E 2 538 ? 180.215 174.163 166.351 1.00 29.38 538 GLU B CA 1
ATOM 9997 C C . GLU E 2 538 ? 179.289 173.021 166.745 1.00 27.48 538 GLU B C 1
ATOM 9998 O O . GLU E 2 538 ? 179.173 172.710 167.928 1.00 29.38 538 GLU B O 1
ATOM 10004 N N . ALA E 2 539 ? 178.690 172.322 165.777 1.00 28.42 539 ALA B N 1
ATOM 10005 C CA . ALA E 2 539 ? 177.843 171.173 166.030 1.00 27.48 539 ALA B CA 1
ATOM 10006 C C . ALA E 2 539 ? 178.630 170.014 166.626 1.00 28.42 539 ALA B C 1
ATOM 10007 O O . ALA E 2 539 ? 178.135 169.324 167.515 1.00 28.42 539 ALA B O 1
ATOM 10009 N N . ARG E 2 540 ? 179.884 169.819 166.210 1.00 27.48 540 ARG B N 1
ATOM 10010 C CA . ARG E 2 540 ? 180.771 168.778 166.692 1.00 25.65 540 ARG B CA 1
ATOM 10011 C C . ARG E 2 540 ? 180.896 168.765 168.208 1.00 25.65 540 ARG B C 1
ATOM 10012 O O . ARG E 2 540 ? 180.990 167.687 168.791 1.00 27.48 540 ARG B O 1
ATOM 10020 N N . LYS E 2 541 ? 180.885 169.923 168.872 1.00 27.48 541 LYS B N 1
ATOM 10021 C CA . LYS E 2 541 ? 180.990 170.008 170.316 1.00 27.48 541 L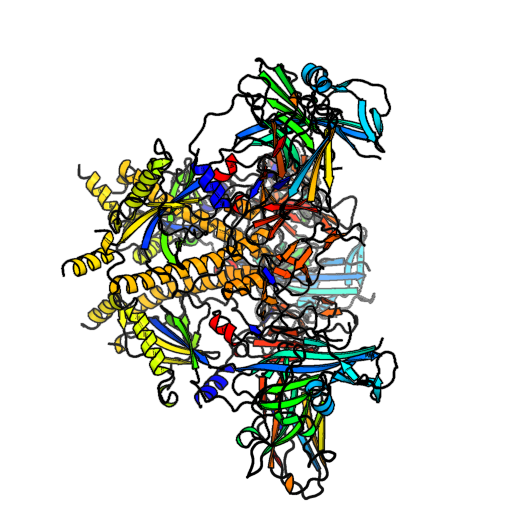YS B CA 1
ATOM 10022 C C . LYS E 2 541 ? 179.727 169.545 171.029 1.00 28.42 541 LYS B C 1
ATOM 10023 O O . LYS E 2 541 ? 179.815 169.051 172.151 1.00 30.35 541 LYS B O 1
ATOM 10029 N N . LEU E 2 542 ? 178.562 169.727 170.403 1.00 28.42 542 LEU B N 1
ATOM 10030 C CA . LEU E 2 542 ? 177.274 169.357 170.957 1.00 27.48 542 LEU B CA 1
ATOM 10031 C C . LEU E 2 542 ? 177.039 167.854 170.901 1.00 27.48 542 LEU B C 1
ATOM 10032 O O . LEU E 2 542 ? 176.537 167.279 171.864 1.00 30.35 542 LEU B O 1
ATOM 10037 N N . ASN E 2 543 ? 177.405 167.205 169.793 1.00 27.48 543 ASN B N 1
ATOM 10038 C CA . ASN E 2 543 ? 177.221 165.779 169.607 1.00 27.48 543 ASN B CA 1
ATOM 10039 C C . ASN E 2 543 ? 178.345 165.178 168.774 1.00 26.56 543 ASN B C 1
ATOM 10040 O O . ASN E 2 543 ? 178.177 164.963 167.575 1.00 28.42 543 ASN B O 1
ATOM 10045 N N . PRO E 2 544 ? 179.498 164.871 169.375 1.00 26.56 544 PRO B N 1
ATOM 10046 C CA . PRO E 2 544 ? 180.613 164.311 168.638 1.00 26.56 544 PRO B CA 1
ATOM 10047 C C . PRO E 2 544 ? 180.302 162.943 168.047 1.00 27.48 544 PRO B C 1
ATOM 10048 O O . PRO E 2 544 ? 180.814 162.641 166.971 1.00 29.38 544 PRO B O 1
ATOM 10052 N N . ASN E 2 545 ? 179.446 162.121 168.659 1.00 29.38 545 ASN B N 1
ATOM 10053 C CA . ASN E 2 545 ? 179.096 160.825 168.111 1.00 28.42 545 ASN B CA 1
ATOM 10054 C C . ASN E 2 545 ? 178.415 160.959 166.756 1.00 30.35 545 ASN B C 1
ATOM 10055 O O . ASN E 2 545 ? 178.764 160.243 165.819 1.00 31.34 545 ASN B O 1
ATOM 10060 N N . ALA E 2 546 ? 177.457 161.879 166.626 1.00 29.38 546 ALA B N 1
ATOM 10061 C CA . ALA E 2 546 ? 176.740 162.085 165.383 1.00 28.42 546 ALA B CA 1
ATOM 10062 C C . ALA E 2 546 ? 177.619 162.695 164.301 1.00 28.42 546 ALA B C 1
ATOM 10063 O O . ALA E 2 546 ? 177.609 162.214 163.170 1.00 29.38 546 ALA B O 1
ATOM 10065 N N . ILE E 2 547 ? 178.413 163.718 164.627 1.00 27.48 547 ILE B N 1
ATOM 10066 C CA . ILE E 2 547 ? 179.275 164.364 163.657 1.00 26.56 547 ILE B CA 1
ATOM 10067 C C . ILE E 2 547 ? 180.379 163.423 163.194 1.00 26.56 547 ILE B C 1
ATOM 10068 O O . ILE E 2 547 ? 180.680 163.384 162.003 1.00 30.35 547 ILE B O 1
ATOM 10073 N N . ALA E 2 548 ? 180.968 162.621 164.084 1.00 28.42 548 ALA B N 1
ATOM 10074 C CA . ALA E 2 548 ? 181.974 161.653 163.694 1.00 28.42 548 ALA B CA 1
ATOM 10075 C C . ALA E 2 548 ? 181.354 160.611 162.773 1.00 29.38 548 ALA B C 1
ATOM 10076 O O . ALA E 2 548 ? 181.871 160.362 161.687 1.00 32.34 548 ALA B O 1
ATOM 10078 N N . SER E 2 549 ? 180.195 160.061 163.142 1.00 30.35 549 SER B N 1
ATOM 10079 C CA . SER E 2 549 ? 179.516 159.062 162.341 1.00 30.35 549 SER B CA 1
ATOM 10080 C C . SER E 2 549 ? 179.110 159.590 160.973 1.00 31.34 549 SER B C 1
ATOM 10081 O O . SER E 2 549 ? 179.241 158.878 159.980 1.00 33.36 549 SER B O 1
ATOM 10084 N N . ALA E 2 550 ? 178.666 160.845 160.876 1.00 31.34 550 ALA B N 1
ATOM 10085 C CA . ALA E 2 550 ? 178.286 161.456 159.617 1.00 31.34 550 ALA B CA 1
ATOM 10086 C C . ALA E 2 550 ? 179.487 161.723 158.720 1.00 31.34 550 ALA B C 1
ATOM 10087 O O . ALA E 2 550 ? 179.400 161.559 157.505 1.00 34.39 550 ALA B O 1
ATOM 10089 N N . THR E 2 551 ? 180.617 162.127 159.304 1.00 32.34 551 THR B N 1
ATOM 10090 C CA . THR E 2 551 ? 181.852 162.399 158.595 1.00 32.34 551 THR B CA 1
ATOM 10091 C C . THR E 2 551 ? 182.432 161.127 157.992 1.00 31.34 551 THR B C 1
ATOM 10092 O O . THR E 2 551 ? 182.876 161.112 156.847 1.00 34.39 551 THR B O 1
ATOM 10096 N N . VAL E 2 552 ? 182.423 160.043 158.771 1.00 31.34 552 VAL B N 1
ATOM 10097 C CA . VAL E 2 552 ? 182.964 158.748 158.406 1.00 30.35 552 VAL B CA 1
ATOM 10098 C C . VAL E 2 552 ? 182.014 157.916 157.556 1.00 33.36 552 VAL B C 1
ATOM 10099 O O . VAL E 2 552 ? 182.467 157.151 156.706 1.00 36.51 552 VAL B O 1
ATOM 10103 N N . GLY E 2 553 ? 180.699 158.050 157.742 1.00 34.39 553 GLY B N 1
ATOM 10104 C CA . GLY E 2 553 ? 179.683 157.303 157.026 1.00 35.44 553 GLY B CA 1
ATOM 10105 C C . GLY E 2 553 ? 179.338 155.951 157.635 1.00 37.59 553 GLY B C 1
ATOM 10106 O O . GLY E 2 553 ? 178.700 155.132 156.977 1.00 40.93 553 GLY B O 1
ATOM 10107 N N . ARG E 2 554 ? 179.752 155.691 158.878 1.00 37.59 554 ARG B N 1
ATOM 10108 C CA . ARG E 2 554 ? 179.535 154.481 159.648 1.00 37.59 554 ARG B CA 1
ATOM 10109 C C . ARG E 2 554 ? 179.429 154.844 161.123 1.00 34.39 554 ARG B C 1
ATOM 10110 O O . ARG E 2 554 ? 179.984 155.864 161.525 1.00 34.39 554 ARG B O 1
ATOM 10118 N N . ARG E 2 555 ? 178.769 154.039 161.958 1.00 33.36 555 ARG B N 1
ATOM 10119 C CA . ARG E 2 555 ? 178.666 154.322 163.377 1.00 30.35 555 ARG B CA 1
ATOM 10120 C C . ARG E 2 555 ? 180.011 154.201 164.077 1.00 30.35 555 ARG B C 1
ATOM 10121 O O . ARG E 2 555 ? 180.661 153.162 163.982 1.00 33.36 555 ARG B O 1
ATOM 10129 N N . VAL E 2 556 ? 180.378 155.237 164.834 1.00 29.38 556 VAL B N 1
ATOM 10130 C CA . VAL E 2 556 ? 181.592 155.292 165.625 1.00 28.42 556 VAL B CA 1
ATOM 10131 C C . VAL E 2 556 ? 181.311 156.025 166.929 1.00 28.42 556 VAL B C 1
ATOM 10132 O O . VAL E 2 556 ? 180.404 156.852 167.011 1.00 29.38 556 VAL B O 1
ATOM 10136 N N . SER E 2 557 ? 182.069 155.685 167.973 1.00 28.42 557 SER B N 1
ATOM 10137 C CA . SER E 2 557 ? 182.016 156.325 169.272 1.00 27.48 557 SER B CA 1
ATOM 10138 C C . SER E 2 557 ? 183.051 157.440 169.258 1.00 26.56 557 SER B C 1
ATOM 10139 O O . SER E 2 557 ? 184.161 157.191 168.795 1.00 28.42 557 SER B O 1
ATOM 10142 N N . ALA E 2 558 ? 182.748 158.648 169.741 1.00 26.56 558 ALA B N 1
ATOM 10143 C CA . ALA E 2 558 ? 183.686 159.753 169.733 1.00 25.65 558 ALA B CA 1
ATOM 10144 C C . ALA E 2 558 ? 183.614 160.596 170.998 1.00 25.65 558 ALA B C 1
ATOM 10145 O O . ALA E 2 558 ? 182.584 160.669 171.666 1.00 28.42 558 ALA B O 1
ATOM 10147 N N . ARG E 2 559 ? 184.723 161.257 171.337 1.00 27.48 559 ARG B N 1
ATOM 10148 C CA . ARG E 2 559 ? 184.887 162.078 172.522 1.00 28.42 559 ARG B CA 1
ATOM 10149 C C . ARG E 2 559 ? 185.768 163.268 172.170 1.00 28.42 559 ARG B C 1
ATOM 10150 O O . ARG E 2 559 ? 186.703 163.107 171.390 1.00 28.42 559 ARG B O 1
ATOM 10158 N N . MET E 2 560 ? 185.514 164.453 172.729 1.00 27.48 560 MET B N 1
ATOM 10159 C CA . MET E 2 560 ? 186.216 165.644 172.291 1.00 26.56 560 MET B CA 1
ATOM 10160 C C . MET E 2 560 ? 187.673 165.811 172.701 1.00 27.48 560 MET B C 1
ATOM 10161 O O . MET E 2 560 ? 188.398 166.468 171.959 1.00 30.35 560 MET B O 1
ATOM 10166 N N . LEU E 2 561 ? 188.145 165.284 173.833 1.00 26.56 561 LEU B N 1
ATOM 10167 C CA . LEU E 2 561 ? 189.544 165.273 174.214 1.00 25.65 561 LEU B CA 1
ATOM 10168 C C . LEU E 2 561 ? 190.369 166.533 173.982 1.00 25.65 561 LEU B C 1
ATOM 10169 O O . LEU E 2 561 ? 191.545 166.471 173.632 1.00 25.65 561 LEU B O 1
ATOM 10174 N N . GLY E 2 562 ? 189.805 167.718 174.231 1.00 26.56 562 GLY B N 1
ATOM 10175 C CA . GLY E 2 562 ? 190.455 168.997 174.022 1.00 24.76 562 GLY B CA 1
ATOM 10176 C C . GLY E 2 562 ? 189.988 169.624 172.716 1.00 24.76 562 GLY B C 1
ATOM 10177 O O . GLY E 2 562 ? 188.804 169.918 172.566 1.00 27.48 562 GLY B O 1
ATOM 10178 N N . ASP E 2 563 ? 190.906 169.840 171.771 1.00 25.65 563 ASP B N 1
ATOM 10179 C CA . ASP E 2 563 ? 190.666 170.404 170.457 1.00 25.65 563 ASP B CA 1
ATOM 10180 C C . ASP E 2 563 ? 190.894 169.395 169.339 1.00 25.65 563 ASP B C 1
ATOM 10181 O O . ASP E 2 563 ? 190.979 169.769 168.171 1.00 27.48 563 ASP B O 1
ATOM 10186 N N . VAL E 2 564 ? 190.997 168.101 169.653 1.00 25.65 564 VAL B N 1
ATOM 10187 C CA . VAL E 2 564 ? 191.219 166.991 168.745 1.00 23.88 564 VAL B CA 1
ATOM 10188 C C . VAL E 2 564 ? 190.308 165.844 169.160 1.00 23.88 564 VAL B C 1
ATOM 10189 O O . VAL E 2 564 ? 190.401 165.390 170.298 1.00 26.56 564 VAL B O 1
ATOM 10193 N N . MET E 2 565 ? 189.478 165.317 168.258 1.00 25.65 565 MET B N 1
ATOM 10194 C CA . MET E 2 565 ? 188.504 164.286 168.561 1.00 25.65 565 MET B CA 1
ATOM 10195 C C . MET E 2 565 ? 189.055 162.868 168.620 1.00 25.65 565 MET B C 1
ATOM 10196 O O . MET E 2 565 ? 189.699 162.410 167.679 1.00 27.48 565 MET B O 1
ATOM 10201 N N . ALA E 2 566 ? 188.793 162.132 169.703 1.00 24.76 566 ALA B N 1
ATOM 10202 C CA . ALA E 2 566 ? 189.170 160.743 169.878 1.00 23.02 566 ALA B CA 1
ATOM 10203 C C . ALA E 2 566 ? 188.054 159.844 169.362 1.00 23.02 566 ALA B C 1
ATOM 10204 O O . ALA E 2 566 ? 186.894 160.143 169.635 1.00 26.56 566 ALA B O 1
ATOM 10206 N N . VAL E 2 567 ? 188.357 158.735 168.684 1.00 23.88 567 VAL B N 1
ATOM 10207 C CA . VAL E 2 567 ? 187.360 157.859 168.097 1.00 23.88 567 VAL B CA 1
ATOM 10208 C C . VAL E 2 567 ? 187.610 156.376 168.332 1.00 23.88 567 VAL B C 1
ATOM 10209 O O . VAL E 2 567 ? 188.746 155.953 168.538 1.00 25.65 567 VAL B O 1
ATOM 10213 N N . SER E 2 568 ? 186.551 155.566 168.275 1.00 26.56 568 SER B N 1
ATOM 10214 C CA . SER E 2 568 ? 186.559 154.131 168.485 1.00 27.48 568 SER B CA 1
ATOM 10215 C C . SER E 2 568 ? 185.384 153.460 167.787 1.00 29.38 568 SER B C 1
ATOM 10216 O O . SER E 2 568 ? 184.373 154.104 167.521 1.00 31.34 568 SER B O 1
ATOM 10219 N N . THR E 2 569 ? 185.461 152.157 167.505 1.00 30.35 569 THR B N 1
ATOM 10220 C CA . THR E 2 569 ? 184.359 151.430 166.904 1.00 30.35 569 THR B CA 1
ATOM 10221 C C . THR E 2 569 ? 183.240 151.149 167.897 1.00 30.35 569 THR B C 1
ATOM 10222 O O . THR E 2 569 ? 183.485 151.071 169.099 1.00 32.34 569 THR B O 1
ATOM 10226 N N . CYS E 2 570 ? 182.002 151.019 167.414 1.00 30.35 570 CYS B N 1
ATOM 10227 C CA . CYS E 2 570 ? 180.836 150.649 168.193 1.00 30.35 570 CYS B CA 1
ATOM 10228 C C . CYS E 2 570 ? 180.467 149.203 167.886 1.00 30.35 570 CYS B C 1
ATOM 10229 O O . CYS E 2 570 ? 180.630 148.752 166.754 1.00 33.36 570 CYS B O 1
ATOM 10232 N N . VAL E 2 571 ? 179.917 148.475 168.859 1.00 32.34 571 VAL B N 1
ATOM 10233 C CA . VAL E 2 571 ? 179.525 147.084 168.730 1.00 32.34 571 VAL B CA 1
ATOM 10234 C C . VAL E 2 571 ? 178.041 146.954 168.411 1.00 33.36 571 VAL B C 1
ATOM 10235 O O . VAL E 2 571 ? 177.231 147.397 169.223 1.00 33.36 571 VAL B O 1
ATOM 10239 N N . PRO E 2 572 ? 177.621 146.369 167.287 1.00 32.34 572 PRO B N 1
ATOM 10240 C CA . PRO E 2 572 ? 176.216 146.208 166.971 1.00 32.34 572 PRO B CA 1
ATOM 10241 C C . PRO E 2 572 ? 175.557 145.111 167.797 1.00 31.34 572 PRO B C 1
ATOM 10242 O O . PRO E 2 572 ? 176.163 144.081 168.085 1.00 34.39 572 PRO B O 1
ATOM 10246 N N . VAL E 2 573 ? 174.283 145.310 168.141 1.00 30.35 573 VAL B N 1
ATOM 10247 C CA . VAL E 2 573 ? 173.436 144.418 168.909 1.00 29.38 573 VAL B CA 1
ATOM 10248 C C . VAL E 2 573 ? 172.107 144.247 168.185 1.00 31.34 573 VAL B C 1
ATOM 10249 O O . VAL E 2 573 ? 171.465 145.231 167.823 1.00 33.36 573 VAL B O 1
ATOM 10253 N N . ALA E 2 574 ? 171.679 143.003 167.963 1.00 33.36 574 ALA B N 1
ATOM 10254 C CA . ALA E 2 574 ? 170.437 142.707 167.275 1.00 35.44 574 ALA B CA 1
ATOM 10255 C C . ALA E 2 574 ? 169.227 143.165 168.078 1.00 35.44 574 ALA B C 1
ATOM 10256 O O . ALA E 2 574 ? 169.203 142.975 169.293 1.00 37.59 574 ALA B O 1
ATOM 10258 N N . PRO E 2 575 ? 168.180 143.709 167.452 1.00 35.44 575 PRO B N 1
ATOM 10259 C CA . PRO E 2 575 ? 167.034 144.249 168.157 1.00 36.51 575 PRO B CA 1
ATOM 10260 C C . PRO E 2 575 ? 166.253 143.262 169.014 1.00 38.69 575 PRO B C 1
ATOM 10261 O O . PRO E 2 575 ? 165.648 143.673 170.002 1.00 40.93 575 PRO B O 1
ATOM 10265 N N . ASP E 2 576 ? 166.258 141.964 168.702 1.00 42.07 576 ASP B N 1
ATOM 10266 C CA . ASP E 2 576 ? 165.564 140.962 169.487 1.00 43.23 576 ASP B CA 1
ATOM 10267 C C . ASP E 2 576 ? 166.291 140.600 170.776 1.00 42.07 576 ASP B C 1
ATOM 10268 O O . ASP E 2 576 ? 165.715 139.941 171.640 1.00 44.41 576 ASP B O 1
ATOM 10273 N N . ASN E 2 577 ? 167.542 141.035 170.943 1.00 39.80 577 ASN B N 1
ATOM 10274 C CA . ASN E 2 577 ? 168.339 140.813 172.134 1.00 38.69 577 ASN B CA 1
ATOM 10275 C C . ASN E 2 577 ? 168.243 141.947 173.146 1.00 36.51 577 ASN B C 1
ATOM 10276 O O . ASN E 2 577 ? 169.006 141.956 174.110 1.00 36.51 577 ASN B O 1
ATOM 10281 N N . VAL E 2 578 ? 167.329 142.902 172.964 1.00 35.44 578 VAL B N 1
ATOM 10282 C CA . VAL E 2 578 ? 167.130 144.044 173.836 1.00 32.34 578 VAL B CA 1
ATOM 10283 C C . VAL E 2 578 ? 165.738 144.028 174.452 1.00 33.36 578 VAL B C 1
ATOM 10284 O O . VAL E 2 578 ? 164.749 143.783 173.764 1.00 35.44 578 VAL B O 1
ATOM 10288 N N . ILE E 2 579 ? 165.648 144.320 175.752 1.00 33.36 579 ILE B N 1
ATOM 10289 C CA . ILE E 2 579 ? 164.432 144.377 176.539 1.00 32.34 579 ILE B CA 1
ATOM 10290 C C . ILE E 2 579 ? 164.388 145.706 177.280 1.00 30.35 579 ILE B C 1
ATOM 10291 O O . ILE E 2 579 ? 165.398 146.138 177.831 1.00 31.34 579 ILE B O 1
ATOM 10296 N N . VAL E 2 580 ? 163.225 146.360 177.305 1.00 29.38 580 VAL B N 1
ATOM 10297 C CA . VAL E 2 580 ? 163.008 147.623 177.984 1.00 28.42 580 VAL B CA 1
ATOM 10298 C C . VAL E 2 580 ? 162.309 147.404 179.319 1.00 30.35 580 VAL B C 1
ATOM 10299 O O . VAL E 2 580 ? 161.349 146.642 179.403 1.00 32.34 580 VAL B O 1
ATOM 10303 N N . GLN E 2 581 ? 162.788 148.049 180.386 1.00 31.34 581 GLN B N 1
ATOM 10304 C CA . GLN E 2 581 ? 162.243 147.903 181.722 1.00 32.34 581 GLN B CA 1
ATOM 10305 C C . GLN E 2 581 ? 160.962 148.704 181.916 1.00 32.34 581 GLN B C 1
ATOM 10306 O O . GLN E 2 581 ? 160.850 149.825 181.426 1.00 33.36 581 GLN B O 1
ATOM 10312 N N . ASN E 2 582 ? 160.020 148.187 182.708 1.00 32.34 582 ASN B N 1
ATOM 10313 C CA . ASN E 2 582 ? 158.718 148.794 182.905 1.00 32.34 582 ASN B CA 1
ATOM 10314 C C . ASN E 2 582 ? 158.658 150.145 183.604 1.00 32.34 582 ASN B C 1
ATOM 10315 O O . ASN E 2 582 ? 157.647 150.829 183.458 1.00 33.36 582 ASN B O 1
ATOM 10320 N N . SER E 2 583 ? 159.679 150.568 184.351 1.00 32.34 583 SER B N 1
ATOM 10321 C CA . SER E 2 583 ? 159.666 151.837 185.054 1.00 32.34 583 SER B CA 1
ATOM 10322 C C . SER E 2 583 ? 161.013 152.543 185.004 1.00 31.34 583 SER B C 1
ATOM 10323 O O . SER E 2 583 ? 162.058 151.896 185.017 1.00 33.36 583 SER B O 1
ATOM 10326 N N . MET E 2 584 ? 160.975 153.876 184.964 1.00 30.35 584 MET B N 1
ATOM 10327 C CA . MET E 2 584 ? 162.156 154.716 184.933 1.00 29.38 584 MET B CA 1
ATOM 10328 C C . MET E 2 584 ? 162.275 155.631 186.144 1.00 30.35 584 MET B C 1
ATOM 10329 O O . MET E 2 584 ? 162.878 156.699 186.063 1.00 31.34 584 MET B O 1
ATOM 10334 N N . ARG E 2 585 ? 161.723 155.228 187.291 1.00 32.34 585 ARG B N 1
ATOM 10335 C CA . ARG E 2 585 ? 161.873 155.895 188.571 1.00 32.34 585 ARG B CA 1
ATOM 10336 C C . ARG E 2 585 ? 163.021 155.268 189.351 1.00 34.39 585 ARG B C 1
ATOM 10337 O O . ARG E 2 585 ? 163.245 154.066 189.226 1.00 36.51 585 ARG B O 1
ATOM 10345 N N . VAL E 2 586 ? 163.741 156.036 190.172 1.00 38.69 586 VAL B N 1
ATOM 10346 C CA . VAL E 2 586 ? 164.785 155.498 191.024 1.00 40.93 586 VAL B CA 1
ATOM 10347 C C . VAL E 2 586 ? 164.129 155.041 192.320 1.00 44.41 586 VAL B C 1
ATOM 10348 O O . VAL E 2 586 ? 163.657 155.859 193.107 1.00 46.81 586 VAL B O 1
ATOM 10352 N N . SER E 2 587 ? 164.108 153.732 192.580 1.00 45.60 587 SER B N 1
ATOM 10353 C CA . SER E 2 587 ? 163.464 153.148 193.740 1.00 49.27 587 SER B CA 1
ATOM 10354 C C . SER E 2 587 ? 163.991 153.624 195.087 1.00 50.53 587 SER B C 1
ATOM 10355 O O . SER E 2 587 ? 163.212 153.856 196.010 1.00 51.80 587 SER B O 1
ATOM 10358 N N . SER E 2 588 ? 165.306 153.813 195.211 1.00 48.03 588 SER B N 1
ATOM 10359 C CA . SER E 2 588 ? 165.984 154.224 196.426 1.00 48.03 588 SER B CA 1
ATOM 10360 C C . SER E 2 588 ? 166.006 155.722 196.702 1.00 46.81 588 SER B C 1
ATOM 10361 O O . SER E 2 588 ? 166.334 156.125 197.816 1.00 49.27 588 SER B O 1
ATOM 10364 N N . ARG E 2 589 ? 165.657 156.563 195.725 1.00 43.23 589 ARG B N 1
ATOM 10365 C CA . ARG E 2 589 ? 165.684 158.011 195.808 1.00 42.07 589 ARG B CA 1
ATOM 10366 C C . ARG E 2 589 ? 164.368 158.559 195.273 1.00 40.93 589 ARG B C 1
ATOM 10367 O O . ARG E 2 589 ? 164.348 159.044 194.144 1.00 43.23 589 ARG B O 1
ATOM 10375 N N . PRO E 2 590 ? 163.273 158.509 196.037 1.00 39.80 590 PRO B N 1
ATOM 10376 C CA . PRO E 2 590 ? 161.945 158.884 195.593 1.00 43.23 590 PRO B CA 1
ATOM 10377 C C . PRO E 2 590 ? 161.764 160.175 194.805 1.00 44.41 590 PRO B C 1
ATOM 10378 O O . PRO E 2 590 ? 160.893 160.221 193.939 1.00 49.27 590 PRO B O 1
ATOM 10382 N N . GLY E 2 591 ? 162.550 161.226 195.047 1.00 43.23 591 GLY B N 1
ATOM 10383 C CA . GLY E 2 591 ? 162.445 162.460 194.292 1.00 45.60 591 GLY B CA 1
ATOM 10384 C C . GLY E 2 591 ? 163.127 162.454 192.930 1.00 43.23 591 GLY B C 1
ATOM 10385 O O . GLY E 2 591 ? 162.977 163.420 192.185 1.00 44.41 591 GLY B O 1
ATOM 10386 N N . THR E 2 592 ? 163.846 161.388 192.567 1.00 42.07 592 THR B N 1
ATOM 10387 C CA . THR E 2 592 ? 164.620 161.269 191.346 1.00 40.93 592 THR B CA 1
ATOM 10388 C C . THR E 2 592 ? 164.183 160.123 190.444 1.00 40.93 592 THR B C 1
ATOM 10389 O O . THR E 2 592 ? 163.790 159.041 190.874 1.00 40.93 592 THR B O 1
ATOM 10393 N N . CYS E 2 593 ? 164.284 160.376 189.137 1.00 39.80 593 CYS B N 1
ATOM 10394 C CA . CYS E 2 593 ? 163.912 159.511 188.035 1.00 36.51 593 CYS B CA 1
ATOM 10395 C C . CYS E 2 593 ? 165.000 159.515 186.970 1.00 35.44 593 CYS B C 1
ATOM 10396 O O . CYS E 2 593 ? 165.814 160.433 186.905 1.00 38.69 593 CYS B O 1
ATOM 10399 N N . TYR E 2 594 ? 165.074 158.476 186.135 1.00 33.36 594 TYR B N 1
ATOM 10400 C CA . TYR E 2 594 ? 166.019 158.417 185.038 1.00 32.34 594 TYR B CA 1
ATOM 10401 C C . TYR E 2 594 ? 165.509 159.278 183.891 1.00 30.35 594 TYR B C 1
ATOM 10402 O O . TYR E 2 594 ? 164.302 159.349 183.668 1.00 32.34 594 TYR B O 1
ATOM 10411 N N . SER E 2 595 ? 166.387 159.932 183.128 1.00 32.34 595 SER B N 1
ATOM 10412 C CA . SER E 2 595 ? 165.950 160.771 182.028 1.00 33.36 595 SER B CA 1
ATOM 10413 C C . SER E 2 595 ? 165.567 159.985 180.780 1.00 33.36 595 SER B C 1
ATOM 10414 O O . SER E 2 595 ? 164.745 160.447 179.992 1.00 35.44 595 SER B O 1
ATOM 10417 N N . ARG E 2 596 ? 166.142 158.794 180.597 1.00 31.34 596 ARG B N 1
ATOM 10418 C CA . ARG E 2 596 ? 165.915 157.885 179.490 1.00 29.38 596 ARG B CA 1
ATOM 10419 C C . ARG E 2 596 ? 165.693 156.466 179.996 1.00 28.42 596 ARG B C 1
ATOM 10420 O O . ARG E 2 596 ? 166.200 156.145 181.069 1.00 31.34 596 ARG B O 1
ATOM 10428 N N . PRO E 2 597 ? 164.972 155.611 179.265 1.00 28.42 597 PRO B N 1
ATOM 10429 C CA . PRO E 2 597 ? 164.614 154.276 179.702 1.00 27.48 597 PRO B CA 1
ATOM 10430 C C . PRO E 2 597 ? 165.759 153.352 180.088 1.00 28.42 597 PRO B C 1
ATOM 10431 O O . PRO E 2 597 ? 166.831 153.370 179.486 1.00 30.35 597 PRO B O 1
ATOM 10435 N N . LEU E 2 5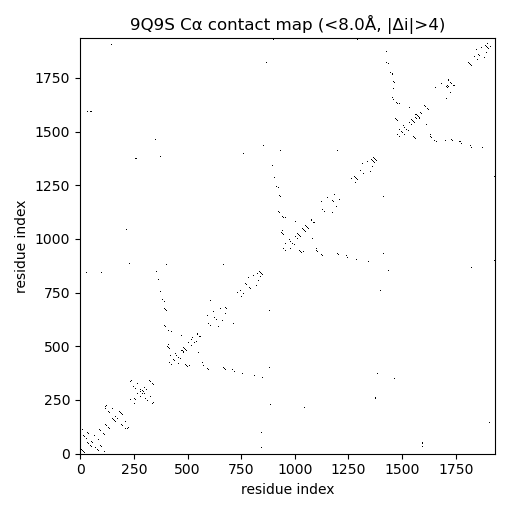98 ? 165.509 152.486 181.073 1.00 29.38 598 LEU B N 1
ATOM 10436 C CA . LEU E 2 598 ? 166.439 151.450 181.476 1.00 29.38 598 LEU B CA 1
ATOM 10437 C C . LEU E 2 598 ? 166.223 150.243 180.574 1.00 27.48 598 LEU B C 1
ATOM 10438 O O . LEU E 2 598 ? 165.092 149.937 180.202 1.00 29.38 598 LEU B O 1
ATOM 10443 N N . VAL E 2 599 ? 167.289 149.502 180.267 1.00 29.38 599 VAL B N 1
ATOM 10444 C CA . VAL E 2 599 ? 167.221 148.328 179.419 1.00 28.42 599 VAL B CA 1
ATOM 10445 C C . VAL E 2 599 ? 168.076 147.194 179.964 1.00 29.38 599 VAL B C 1
ATOM 10446 O O . VAL E 2 599 ? 168.875 147.374 180.881 1.00 33.36 599 VAL B O 1
ATOM 10450 N N . SER E 2 600 ? 167.890 146.017 179.364 1.00 31.34 600 SER B N 1
ATOM 10451 C CA . SER E 2 600 ? 168.624 144.791 179.612 1.00 32.34 600 SER B CA 1
ATOM 10452 C C . SER E 2 600 ? 168.872 144.167 178.247 1.00 32.34 600 SER B C 1
ATOM 10453 O O . SER E 2 600 ? 167.946 144.083 177.443 1.00 34.39 600 SER B O 1
ATOM 10456 N N . PHE E 2 601 ? 170.102 143.738 177.953 1.00 33.36 601 PHE B N 1
ATOM 10457 C CA . PHE E 2 601 ? 170.416 143.175 176.654 1.00 33.36 601 PHE B CA 1
ATOM 10458 C C . PHE E 2 601 ? 171.540 142.151 176.721 1.00 34.39 601 PHE B C 1
ATOM 10459 O O . PHE E 2 601 ? 172.158 141.962 177.766 1.00 36.51 601 PHE B O 1
ATOM 10467 N N . ARG E 2 602 ? 171.821 141.485 175.599 1.00 34.39 602 ARG B N 1
ATOM 10468 C CA . ARG E 2 602 ? 172.892 140.514 175.479 1.00 36.51 602 ARG B CA 1
ATOM 10469 C C . ARG E 2 602 ? 173.565 140.651 174.120 1.00 36.51 602 ARG B C 1
ATOM 10470 O O . ARG E 2 602 ? 172.871 140.882 173.133 1.00 36.51 602 ARG B O 1
ATOM 10478 N N . TYR E 2 603 ? 174.893 140.536 174.040 1.00 37.59 603 TYR B N 1
ATOM 10479 C CA . TYR E 2 603 ? 175.589 140.666 172.774 1.00 37.59 603 TYR B CA 1
ATOM 10480 C C . TYR E 2 603 ? 175.325 139.496 171.836 1.00 40.93 603 TYR B C 1
ATOM 10481 O O . TYR E 2 603 ? 175.247 139.677 170.623 1.00 43.23 603 TYR B O 1
ATOM 10490 N N . GLU E 2 604 ? 175.185 138.293 172.397 1.00 45.60 604 GLU B N 1
ATOM 10491 C CA . GLU E 2 604 ? 174.921 137.045 171.707 1.00 46.81 604 GLU B CA 1
ATOM 10492 C C . GLU E 2 604 ? 173.672 136.389 172.279 1.00 46.81 604 GLU B C 1
ATOM 10493 O O . GLU E 2 604 ? 173.416 136.492 173.477 1.00 44.41 604 GLU B O 1
ATOM 10499 N N . ASP E 2 605 ? 172.944 135.635 171.452 1.00 45.60 605 ASP B N 1
ATOM 10500 C CA . ASP E 2 605 ? 171.671 135.013 171.763 1.00 45.60 605 ASP B CA 1
ATOM 10501 C C . ASP E 2 605 ? 171.572 134.196 173.045 1.00 46.81 605 ASP B C 1
ATOM 10502 O O . ASP E 2 605 ? 170.471 134.048 173.571 1.00 49.27 605 ASP B O 1
ATOM 10507 N N . GLN E 2 606 ? 172.676 133.673 173.584 1.00 46.81 606 GLN B N 1
ATOM 10508 C CA . GLN E 2 606 ? 172.709 132.903 174.813 1.00 48.03 606 GLN B CA 1
ATOM 10509 C C . GLN E 2 606 ? 173.580 133.517 175.901 1.00 46.81 606 GLN B C 1
ATOM 10510 O O . GLN E 2 606 ? 173.771 132.913 176.955 1.00 49.27 606 GLN B O 1
ATOM 10516 N N . GLY E 2 607 ? 174.139 134.709 175.679 1.00 44.41 607 GLY B N 1
ATOM 10517 C CA . GLY E 2 607 ? 174.965 135.391 176.655 1.00 43.23 607 GLY B CA 1
ATOM 10518 C C . GLY E 2 607 ? 174.175 135.910 177.849 1.00 43.23 607 GLY B C 1
ATOM 10519 O O . GLY E 2 607 ? 172.949 135.992 177.791 1.00 45.60 607 GLY B O 1
ATOM 10520 N N . PRO E 2 608 ? 174.850 136.255 178.948 1.00 43.23 608 PRO B N 1
ATOM 10521 C CA . PRO E 2 608 ? 174.221 136.799 180.136 1.00 44.41 608 PRO B CA 1
ATOM 10522 C C . PRO E 2 608 ? 173.627 138.170 179.842 1.00 44.41 608 PRO B C 1
ATOM 10523 O O . PRO E 2 608 ? 174.082 138.859 178.932 1.00 44.41 608 PRO B O 1
ATOM 10527 N N . LEU E 2 609 ? 172.616 138.589 180.606 1.00 42.07 609 LEU B N 1
ATOM 10528 C CA . LEU E 2 609 ? 171.974 139.873 180.402 1.00 38.69 609 LEU B CA 1
ATOM 10529 C C . LEU E 2 609 ? 172.701 140.992 181.134 1.00 37.59 609 LEU B C 1
ATOM 10530 O O . LEU E 2 609 ? 172.837 140.977 182.356 1.00 39.80 609 LEU B O 1
ATOM 10535 N N . ILE E 2 610 ? 173.161 141.981 180.365 1.00 36.51 610 ILE B N 1
ATOM 10536 C CA . ILE E 2 610 ? 173.831 143.185 180.816 1.00 35.44 610 ILE B CA 1
ATOM 10537 C C . ILE E 2 610 ? 172.773 144.251 181.061 1.00 35.44 610 ILE B C 1
ATOM 10538 O O . ILE E 2 610 ? 171.876 144.440 180.242 1.00 37.59 610 ILE B O 1
ATOM 10543 N N . GLU E 2 611 ? 172.867 144.966 182.184 1.00 35.44 611 GLU B N 1
ATOM 10544 C CA . GLU E 2 611 ? 171.972 146.055 182.520 1.00 34.39 611 GLU B CA 1
ATOM 10545 C C . GLU E 2 611 ? 172.534 147.380 182.023 1.00 32.34 611 GLU B C 1
ATOM 10546 O O . GLU E 2 611 ? 173.699 147.682 182.272 1.00 35.44 611 GLU B O 1
ATOM 10552 N N . GLY E 2 612 ? 171.716 148.200 181.359 1.00 31.34 612 GLY B N 1
ATOM 10553 C CA . GLY E 2 612 ? 172.140 149.482 180.830 1.00 29.38 612 GLY B CA 1
ATOM 10554 C C . GLY E 2 612 ? 171.023 150.511 180.744 1.00 29.38 612 GLY B C 1
ATOM 10555 O O . GLY E 2 612 ? 169.970 150.363 181.361 1.00 31.34 612 GLY B O 1
ATOM 10556 N N . GLN E 2 613 ? 171.261 151.575 179.975 1.00 28.42 613 GLN B N 1
ATOM 10557 C CA . GLN E 2 613 ? 170.321 152.653 179.741 1.00 28.42 613 GLN B CA 1
ATOM 10558 C C . GLN E 2 613 ? 170.279 152.998 178.259 1.00 27.48 613 GLN B C 1
ATOM 10559 O O . GLN E 2 613 ? 171.288 152.929 177.561 1.00 29.38 613 GLN B O 1
ATOM 10565 N N . LEU E 2 614 ? 169.092 153.350 177.761 1.00 27.48 614 LEU B N 1
ATOM 10566 C CA . LEU E 2 614 ? 168.877 153.705 176.372 1.00 26.56 614 LEU B CA 1
ATOM 10567 C C . LEU E 2 614 ? 169.430 155.092 176.075 1.00 28.42 614 LEU B C 1
ATOM 10568 O O . LEU E 2 614 ? 168.966 156.092 176.617 1.00 30.35 614 LEU B O 1
ATOM 10573 N N . GLY E 2 615 ? 170.446 155.173 175.213 1.00 29.38 615 GLY B N 1
ATOM 10574 C CA . GLY E 2 615 ? 171.042 156.418 174.771 1.00 28.42 615 GLY B CA 1
ATOM 10575 C C . GLY E 2 615 ? 170.258 157.001 173.604 1.00 28.42 615 GLY B C 1
ATOM 10576 O O . GLY E 2 615 ? 169.089 156.676 173.403 1.00 30.35 615 GLY B O 1
ATOM 10577 N N . GLU E 2 616 ? 170.873 157.895 172.827 1.00 30.35 616 GLU B N 1
ATOM 10578 C CA . GLU E 2 616 ? 170.225 158.472 171.665 1.00 32.34 616 GLU B CA 1
ATOM 10579 C C . GLU E 2 616 ? 170.403 157.615 170.420 1.00 30.35 616 GLU B C 1
ATOM 10580 O O . GLU E 2 616 ? 171.454 157.009 170.225 1.00 32.34 616 GLU B O 1
ATOM 10586 N N . ASN E 2 617 ? 169.383 157.576 169.559 1.00 31.34 617 ASN B N 1
ATOM 10587 C CA . ASN E 2 617 ? 169.403 156.859 168.299 1.00 31.34 617 ASN B CA 1
ATOM 10588 C C . ASN E 2 617 ? 169.940 155.438 168.413 1.00 30.35 617 ASN B C 1
ATOM 10589 O O . ASN E 2 617 ? 170.993 155.105 167.873 1.00 32.34 617 ASN B O 1
ATOM 10594 N N . ASN E 2 618 ? 169.234 154.574 169.145 1.00 31.34 618 ASN B N 1
ATOM 10595 C CA . ASN E 2 618 ? 169.569 153.179 169.361 1.00 30.35 618 ASN B CA 1
ATOM 10596 C C . ASN E 2 618 ? 170.888 152.878 170.060 1.00 29.38 618 ASN B C 1
ATOM 10597 O O . ASN E 2 618 ? 171.313 151.725 170.096 1.00 31.34 618 ASN B O 1
ATOM 10602 N N . GLU E 2 619 ? 171.584 153.870 170.620 1.00 30.35 619 GLU B N 1
ATOM 10603 C CA . GLU E 2 619 ? 172.787 153.613 171.388 1.00 30.35 619 GLU B CA 1
ATOM 10604 C C . GLU E 2 619 ? 172.422 152.975 172.722 1.00 30.35 619 GLU B C 1
ATOM 10605 O O . GLU E 2 619 ? 171.443 153.365 173.354 1.00 31.34 619 GLU B O 1
ATOM 10611 N N . LEU E 2 620 ? 173.199 151.997 173.192 1.00 29.38 620 LEU B N 1
ATOM 10612 C CA . LEU E 2 620 ? 173.027 151.344 174.474 1.00 28.42 620 LEU B CA 1
ATOM 10613 C C . LEU E 2 620 ? 174.195 151.751 175.362 1.00 29.38 620 LEU B C 1
ATOM 10614 O O . LEU E 2 620 ? 175.348 151.534 174.997 1.00 32.34 620 LEU B O 1
ATOM 10619 N N . ARG E 2 621 ? 173.924 152.350 176.524 1.00 30.35 621 ARG B N 1
ATOM 10620 C CA . ARG E 2 621 ? 174.936 152.786 177.466 1.00 31.34 621 ARG B CA 1
ATOM 10621 C C . ARG E 2 621 ? 174.997 151.816 178.638 1.00 32.34 621 ARG B C 1
ATOM 10622 O O . ARG E 2 621 ? 173.953 151.369 179.107 1.00 34.39 621 ARG B O 1
ATOM 10630 N N . LEU E 2 622 ? 176.191 151.505 179.147 1.00 34.39 622 LEU B N 1
ATOM 10631 C CA . LEU E 2 622 ? 176.352 150.556 180.232 1.00 34.39 622 LEU B CA 1
ATOM 10632 C C . LEU E 2 622 ? 176.175 151.147 181.624 1.00 37.59 622 LEU B C 1
ATOM 10633 O O . LEU E 2 622 ? 176.052 150.397 182.590 1.00 39.80 622 LEU B O 1
ATOM 10638 N N . THR E 2 623 ? 176.140 152.475 181.757 1.00 39.80 623 THR B N 1
ATOM 10639 C CA . THR E 2 623 ? 176.007 153.158 183.029 1.00 43.23 623 THR B CA 1
ATOM 10640 C C . THR E 2 623 ? 174.671 153.879 183.140 1.00 40.93 623 THR B C 1
ATOM 10641 O O . THR E 2 623 ? 174.383 154.821 182.405 1.00 42.07 623 THR B O 1
ATOM 10645 N N . ARG E 2 624 ? 173.832 153.439 184.080 1.00 38.69 624 ARG B N 1
ATOM 10646 C CA . ARG E 2 624 ? 172.529 154.007 184.368 1.00 37.59 624 ARG B CA 1
ATOM 10647 C C . ARG E 2 624 ? 172.695 155.295 185.164 1.00 37.59 624 ARG B C 1
ATOM 10648 O O . ARG E 2 624 ? 172.311 155.371 186.329 1.00 39.80 624 ARG B O 1
ATOM 10656 N N . ASP E 2 625 ? 173.300 156.312 184.548 1.00 40.93 625 ASP B N 1
ATOM 10657 C CA . ASP E 2 625 ? 173.656 157.566 185.184 1.00 42.07 625 ASP B CA 1
ATOM 10658 C C . ASP E 2 625 ? 172.901 158.816 184.749 1.00 42.07 625 ASP B C 1
ATOM 10659 O O . ASP E 2 625 ? 173.084 159.859 185.373 1.00 44.41 625 ASP B O 1
ATOM 10664 N N . ALA E 2 626 ? 172.058 158.773 183.714 1.00 40.93 626 ALA B N 1
ATOM 10665 C CA . ALA E 2 626 ? 171.299 159.935 183.294 1.00 38.69 626 ALA B CA 1
ATOM 10666 C C . ALA E 2 626 ? 170.048 160.060 184.154 1.00 38.69 626 ALA B C 1
ATOM 10667 O O . ALA E 2 626 ? 169.130 159.253 184.025 1.00 38.69 626 ALA B O 1
ATOM 10669 N N . LEU E 2 627 ? 170.007 161.069 185.027 1.00 38.69 627 LEU B N 1
ATOM 10670 C CA . LEU E 2 627 ? 168.961 161.319 186.000 1.00 38.69 627 LEU B CA 1
ATOM 10671 C C . LEU E 2 627 ? 168.345 162.709 185.925 1.00 39.80 627 LEU B C 1
ATOM 10672 O O . LEU E 2 627 ? 168.936 163.645 185.392 1.00 42.07 627 LEU B O 1
ATOM 10677 N N . GLU E 2 628 ? 167.159 162.854 186.522 1.00 39.80 628 GLU B N 1
ATOM 10678 C CA . GLU E 2 628 ? 166.339 164.046 186.615 1.00 40.93 628 GLU B CA 1
ATOM 10679 C C . GLU E 2 628 ? 165.440 164.026 187.844 1.00 39.80 628 GLU B C 1
ATOM 10680 O O . GLU E 2 628 ? 165.069 162.950 188.308 1.00 40.93 628 GLU B O 1
ATOM 10686 N N . PRO E 2 629 ? 165.025 165.178 188.378 1.00 38.69 629 PRO B N 1
ATOM 10687 C CA . PRO E 2 629 ? 164.025 165.216 189.426 1.00 39.80 629 PRO B CA 1
ATOM 10688 C C . PRO E 2 629 ? 162.684 164.854 188.802 1.00 38.69 629 PRO B C 1
ATOM 10689 O O . PRO E 2 629 ? 162.356 165.336 187.719 1.00 38.69 629 PRO B O 1
ATOM 10693 N N . CYS E 2 630 ? 161.876 164.013 189.451 1.00 39.80 630 CYS B N 1
ATOM 10694 C CA . CYS E 2 630 ? 160.598 163.590 188.912 1.00 39.80 630 CYS B CA 1
ATOM 10695 C C . CYS E 2 630 ? 159.609 164.745 188.815 1.00 40.93 630 CYS B C 1
ATOM 10696 O O . CYS E 2 630 ? 159.421 165.481 189.781 1.00 43.23 630 CYS B O 1
ATOM 10699 N N . THR E 2 631 ? 158.921 164.886 187.679 1.00 42.07 631 THR B N 1
ATOM 10700 C CA . THR E 2 631 ? 157.987 165.956 187.383 1.00 44.41 631 THR B CA 1
ATOM 10701 C C . THR E 2 631 ? 156.613 165.452 186.962 1.00 44.41 631 THR B C 1
ATOM 10702 O O . THR E 2 631 ? 156.496 164.435 186.281 1.00 43.23 631 THR B O 1
ATOM 10706 N N . VAL E 2 632 ? 155.543 166.155 187.340 1.00 44.41 632 VAL B N 1
ATOM 10707 C CA . VAL E 2 632 ? 154.181 165.796 186.996 1.00 45.60 632 VAL B CA 1
ATOM 10708 C C . VAL E 2 632 ? 153.900 166.023 185.517 1.00 45.60 632 VAL B C 1
ATOM 10709 O O . VAL E 2 632 ? 154.404 166.973 184.922 1.00 45.60 632 VAL B O 1
ATOM 10713 N N . GLY E 2 633 ? 153.081 165.163 184.905 1.00 43.23 633 GLY B N 1
ATOM 10714 C CA . GLY E 2 633 ? 152.702 165.267 183.509 1.00 39.80 633 GLY B CA 1
ATOM 10715 C C . GLY E 2 633 ? 153.755 164.815 182.507 1.00 37.59 633 GLY B C 1
ATOM 10716 O O . GLY E 2 633 ? 153.763 165.287 181.372 1.00 37.59 633 GLY B O 1
ATOM 10717 N N . HIS E 2 634 ? 154.676 163.932 182.901 1.00 36.51 634 HIS B N 1
ATOM 10718 C CA . HIS E 2 634 ? 155.720 163.413 182.039 1.00 32.34 634 HIS B CA 1
ATOM 10719 C C . HIS E 2 634 ? 155.170 162.510 180.943 1.00 31.34 634 HIS B C 1
ATOM 10720 O O . HIS E 2 634 ? 154.497 161.521 181.226 1.00 32.34 634 HIS B O 1
ATOM 10727 N N . ARG E 2 635 ? 155.509 162.797 179.684 1.00 30.35 635 ARG B N 1
ATOM 10728 C CA . ARG E 2 635 ? 155.170 162.044 178.492 1.00 27.48 635 ARG B CA 1
ATOM 10729 C C . ARG E 2 635 ? 156.385 162.062 177.576 1.00 26.56 635 ARG B C 1
ATOM 10730 O O . ARG E 2 635 ? 156.948 163.138 177.383 1.00 27.48 635 ARG B O 1
ATOM 10738 N N . ARG E 2 636 ? 156.819 160.927 177.023 1.00 26.56 636 ARG B N 1
ATOM 10739 C CA . ARG E 2 636 ? 157.990 160.860 176.171 1.00 25.65 636 ARG B CA 1
ATOM 10740 C C . ARG E 2 636 ? 157.914 159.724 175.162 1.00 24.76 636 ARG B C 1
ATOM 10741 O O . ARG E 2 636 ? 157.409 158.651 175.486 1.00 27.48 636 ARG B O 1
ATOM 10749 N N . TYR E 2 637 ? 158.466 159.944 173.967 1.00 24.76 637 TYR B N 1
ATOM 10750 C CA . TYR E 2 637 ? 158.597 158.951 172.919 1.00 24.76 637 TYR B CA 1
ATOM 10751 C C . TYR E 2 637 ? 160.089 158.802 172.663 1.00 23.88 637 TYR B C 1
ATOM 10752 O O . TYR E 2 637 ? 160.714 159.791 172.286 1.00 24.76 637 TYR B O 1
ATOM 10761 N N . PHE E 2 638 ? 160.687 157.623 172.843 1.00 25.65 638 PHE B N 1
ATOM 10762 C CA . PHE E 2 638 ? 162.101 157.423 172.589 1.00 24.76 638 PHE B CA 1
ATOM 10763 C C . PHE E 2 638 ? 162.313 156.520 171.382 1.00 26.56 638 PHE B C 1
ATOM 10764 O O . PHE E 2 638 ? 161.524 155.600 171.177 1.00 27.48 638 PHE B O 1
ATOM 10772 N N . ILE E 2 639 ? 163.343 156.767 170.571 1.00 27.48 639 ILE B N 1
ATOM 10773 C CA . ILE E 2 639 ? 163.646 155.937 169.422 1.00 27.48 639 ILE B CA 1
ATOM 10774 C C . ILE E 2 639 ? 164.092 154.572 169.928 1.00 27.48 639 ILE B C 1
ATOM 10775 O O . ILE E 2 639 ? 164.999 154.488 170.753 1.00 28.42 639 ILE B O 1
ATOM 10780 N N . PHE E 2 640 ? 163.490 153.501 169.405 1.00 27.48 640 PHE B N 1
ATOM 10781 C CA . PHE E 2 640 ? 163.796 152.151 169.836 1.00 26.56 640 PHE B CA 1
ATOM 10782 C C . PHE E 2 640 ? 163.566 151.132 168.728 1.00 26.56 640 PHE B C 1
ATOM 10783 O O . PHE E 2 640 ? 162.429 150.788 168.412 1.00 29.38 640 PHE B O 1
ATOM 10791 N N . GLY E 2 641 ? 164.650 150.674 168.099 1.00 28.42 641 GLY B N 1
ATOM 10792 C CA . GLY E 2 641 ? 164.672 149.647 167.076 1.00 29.38 641 GLY B CA 1
ATOM 10793 C C . GLY E 2 641 ? 163.718 149.829 165.904 1.00 31.34 641 GLY B C 1
ATOM 10794 O O . GLY E 2 641 ? 162.780 149.050 165.744 1.00 33.36 641 GLY B O 1
ATOM 10795 N N . GLY E 2 642 ? 163.926 150.845 165.063 1.00 31.34 642 GLY B N 1
ATOM 10796 C CA . GLY E 2 642 ? 163.095 151.056 163.894 1.00 31.34 642 GLY B CA 1
ATOM 10797 C C . GLY E 2 642 ? 161.677 151.536 164.175 1.00 31.34 642 GLY B C 1
ATOM 10798 O O . GLY E 2 642 ? 160.847 151.581 163.270 1.00 34.39 642 GLY B O 1
ATOM 10799 N N . GLY E 2 643 ? 161.383 151.909 165.422 1.00 30.35 643 GLY B N 1
ATOM 10800 C CA . GLY E 2 643 ? 160.113 152.435 165.882 1.00 28.42 643 GLY B CA 1
ATOM 10801 C C . GLY E 2 643 ? 160.345 153.333 167.089 1.00 26.56 643 GLY B C 1
ATOM 10802 O O . GLY E 2 643 ? 161.444 153.845 167.289 1.00 28.42 643 GLY B O 1
ATOM 10803 N N . TYR E 2 644 ? 159.309 153.515 167.910 1.00 26.56 644 TYR B N 1
ATOM 10804 C CA . TYR E 2 644 ? 159.369 154.306 169.123 1.00 25.65 644 TYR B CA 1
ATOM 10805 C C . TYR E 2 644 ? 158.834 153.506 170.301 1.00 25.65 644 TYR B C 1
ATOM 10806 O O . TYR E 2 644 ? 158.120 152.520 170.126 1.00 28.42 644 TYR B O 1
ATOM 10815 N N . VAL E 2 645 ? 159.134 153.971 171.515 1.00 25.65 645 VAL B N 1
ATOM 10816 C CA . VAL E 2 645 ? 158.653 153.399 172.757 1.00 26.56 645 VAL B CA 1
ATOM 10817 C C . VAL E 2 645 ? 158.080 154.540 173.586 1.00 26.56 645 VAL B C 1
ATOM 10818 O O . VAL E 2 645 ? 158.764 155.541 173.784 1.00 27.48 645 VAL B O 1
ATOM 10822 N N . TYR E 2 646 ? 156.819 154.446 174.017 1.00 26.56 646 TYR B N 1
ATOM 10823 C CA . TYR E 2 646 ? 156.133 155.499 174.739 1.00 25.65 646 TYR B CA 1
ATOM 10824 C C . TYR E 2 646 ? 156.063 155.273 176.243 1.00 25.65 646 TYR B C 1
ATOM 10825 O O . TYR E 2 646 ? 155.579 154.246 176.714 1.00 26.56 646 TYR B O 1
ATOM 10834 N N . PHE E 2 647 ? 156.514 156.280 176.995 1.00 26.56 647 PHE B N 1
ATOM 10835 C CA . PHE E 2 647 ? 156.540 156.333 178.443 1.00 25.65 647 PHE B CA 1
ATOM 10836 C C . PHE E 2 647 ? 155.658 157.469 178.940 1.00 25.65 647 PHE B C 1
ATOM 10837 O O . PHE E 2 647 ? 155.753 158.601 178.472 1.00 27.48 647 PHE B O 1
ATOM 10845 N N . GLU E 2 648 ? 154.851 157.189 179.965 1.00 26.56 648 GLU B N 1
ATOM 10846 C CA . GLU E 2 648 ? 153.935 158.136 180.569 1.00 27.48 648 GLU B CA 1
ATOM 10847 C C . GLU E 2 648 ? 154.061 158.047 182.084 1.00 29.38 648 GLU B C 1
ATOM 10848 O O . GLU E 2 648 ? 154.022 156.951 182.638 1.00 31.34 648 GLU B O 1
ATOM 10854 N N . GLU E 2 649 ? 154.275 159.177 182.763 1.00 32.34 649 GLU B N 1
ATOM 10855 C CA . GLU E 2 649 ? 154.449 159.245 184.201 1.00 33.36 649 GLU B CA 1
ATOM 10856 C C . GLU E 2 649 ? 155.528 158.291 184.694 1.00 33.36 649 GLU B C 1
ATOM 10857 O O . GLU E 2 649 ? 155.372 157.577 185.683 1.00 36.51 649 GLU B O 1
ATOM 10863 N N . TYR E 2 650 ? 156.651 158.276 183.971 1.00 32.34 650 TYR B N 1
ATOM 10864 C CA . TYR E 2 650 ? 157.820 157.450 184.202 1.00 30.35 650 TYR B CA 1
ATOM 10865 C C . TYR E 2 650 ? 157.582 155.949 184.109 1.00 30.35 650 TYR B C 1
ATOM 10866 O O . TYR E 2 650 ? 158.419 155.177 184.571 1.00 31.34 650 TYR B O 1
ATOM 10875 N N . ALA E 2 651 ? 156.497 155.495 183.478 1.00 31.34 651 ALA B N 1
ATOM 10876 C CA . ALA E 2 651 ? 156.180 154.092 183.295 1.00 30.35 651 ALA B CA 1
ATOM 10877 C C . ALA E 2 651 ? 155.998 153.738 181.826 1.00 30.35 651 ALA B C 1
ATOM 10878 O O . ALA E 2 651 ? 155.408 154.494 181.057 1.00 30.35 651 ALA B O 1
ATOM 10880 N N . TYR E 2 652 ? 156.510 152.576 181.415 1.00 30.35 652 TYR B N 1
ATOM 10881 C CA . TYR E 2 652 ? 156.421 152.074 180.058 1.00 29.38 652 TYR B CA 1
ATOM 10882 C C . TYR E 2 652 ? 154.990 151.695 179.706 1.00 28.42 652 TYR B C 1
ATOM 10883 O O . TYR E 2 652 ? 154.345 151.055 180.534 1.00 29.38 652 TYR B O 1
ATOM 10892 N N . SER E 2 653 ? 154.524 152.004 178.493 1.00 27.48 653 SER B N 1
ATOM 10893 C CA . SER E 2 653 ? 153.184 151.659 178.060 1.00 25.65 653 SER B CA 1
ATOM 10894 C C . SER E 2 653 ? 153.097 150.841 176.779 1.00 25.65 653 SER B C 1
ATOM 10895 O O . SER E 2 653 ? 152.429 149.810 176.799 1.00 25.65 653 SER B O 1
ATOM 10898 N N . HIS E 2 654 ? 153.732 151.227 175.670 1.00 25.65 654 HIS B N 1
ATOM 10899 C CA . HIS E 2 654 ? 153.682 150.482 174.427 1.00 25.65 654 HIS B CA 1
ATOM 10900 C C . HIS E 2 654 ? 154.746 150.921 173.431 1.00 25.65 654 HIS B C 1
ATOM 10901 O O . HIS E 2 654 ? 155.449 151.905 173.652 1.00 27.48 654 HIS B O 1
ATOM 10908 N N . GLN E 2 655 ? 154.874 150.180 172.328 1.00 27.48 655 GLN B N 1
ATOM 10909 C CA . GLN E 2 655 ? 155.748 150.475 171.210 1.00 27.48 655 GLN B CA 1
ATOM 10910 C C . GLN E 2 655 ? 154.941 150.879 169.984 1.00 26.56 655 GLN B C 1
ATOM 10911 O O . GLN E 2 655 ? 153.911 150.276 169.688 1.00 28.42 655 GLN B O 1
ATOM 10917 N N . LEU E 2 656 ? 155.456 151.843 169.218 1.00 26.56 656 LEU B N 1
ATOM 10918 C CA . LEU E 2 656 ? 154.848 152.345 168.002 1.00 26.56 656 LEU B CA 1
ATOM 10919 C C . LEU E 2 656 ? 155.692 152.042 166.772 1.00 27.48 656 LEU B C 1
ATOM 10920 O O . LEU E 2 656 ? 156.919 152.082 166.831 1.00 29.38 656 LEU B O 1
ATOM 10925 N N . SER E 2 657 ? 155.037 151.799 165.635 1.00 31.34 657 SER B N 1
ATOM 10926 C CA . SER E 2 657 ? 155.731 151.699 164.366 1.00 32.34 657 SER B CA 1
ATOM 10927 C C . SER E 2 657 ? 156.055 153.122 163.935 1.00 32.34 657 SER B C 1
ATOM 10928 O O . SER E 2 657 ? 155.293 154.042 164.229 1.00 34.39 657 SER B O 1
ATOM 10931 N N . ARG E 2 658 ? 157.139 153.346 163.188 1.00 32.34 658 ARG B N 1
ATOM 10932 C CA . ARG E 2 658 ? 157.500 154.678 162.741 1.00 31.34 658 ARG B CA 1
ATOM 10933 C C . ARG E 2 658 ? 156.414 155.340 161.903 1.00 31.34 658 ARG B C 1
ATOM 10934 O O . ARG E 2 658 ? 156.336 156.564 161.830 1.00 33.36 658 ARG B O 1
ATOM 10942 N N . ALA E 2 659 ? 155.536 154.539 161.295 1.00 34.39 659 ALA B N 1
ATOM 10943 C CA . ALA E 2 659 ? 154.401 154.980 160.509 1.00 35.44 659 ALA B CA 1
ATOM 10944 C C . ALA E 2 659 ? 153.225 155.490 161.331 1.00 35.44 659 ALA B C 1
ATOM 10945 O O . ALA E 2 659 ? 152.288 156.050 160.766 1.00 38.69 659 ALA B O 1
ATOM 10947 N N . ASP E 2 660 ? 153.224 155.326 162.656 1.00 34.39 660 ASP B N 1
ATOM 10948 C CA . ASP E 2 660 ? 152.149 155.752 163.532 1.00 32.34 660 ASP B CA 1
ATOM 10949 C C . ASP E 2 660 ? 152.243 157.212 163.956 1.00 32.34 660 ASP B C 1
ATOM 10950 O O . ASP E 2 660 ? 151.300 157.746 164.536 1.00 34.39 660 ASP B O 1
ATOM 10955 N N . VAL E 2 661 ? 153.376 157.869 163.697 1.00 31.34 661 VAL B N 1
ATOM 10956 C CA . VAL E 2 661 ? 153.641 159.260 164.011 1.00 31.34 661 VAL B CA 1
ATOM 10957 C C . VAL E 2 661 ? 153.535 160.099 162.745 1.00 32.34 661 VAL B C 1
ATOM 10958 O O . VAL E 2 661 ? 153.938 159.660 161.670 1.00 36.51 661 VAL B O 1
ATOM 10962 N N . THR E 2 662 ? 152.991 161.314 162.839 1.00 33.36 662 THR B N 1
ATOM 10963 C CA . THR E 2 662 ? 152.823 162.187 161.692 1.00 34.39 662 THR B CA 1
ATOM 10964 C C . THR E 2 662 ? 154.157 162.673 161.144 1.00 34.39 662 THR B C 1
ATOM 10965 O O . THR E 2 662 ? 155.036 163.058 161.912 1.00 35.44 662 THR B O 1
ATOM 10969 N N . THR E 2 663 ? 154.333 162.688 159.820 1.00 36.51 663 THR B N 1
ATOM 10970 C CA . THR E 2 663 ? 155.537 163.198 159.193 1.00 36.51 663 THR B CA 1
ATOM 10971 C C . THR E 2 663 ? 155.236 164.568 158.602 1.00 38.69 663 THR B C 1
ATOM 10972 O O . THR E 2 663 ? 154.316 164.724 157.801 1.00 40.93 663 THR B O 1
ATOM 10976 N N . VAL E 2 664 ? 156.003 165.579 159.015 1.00 38.69 664 VAL B N 1
ATOM 10977 C CA . VAL E 2 664 ? 155.847 166.956 158.586 1.00 38.69 664 VAL B CA 1
ATOM 10978 C C . VAL E 2 664 ? 156.332 167.176 157.160 1.00 43.23 664 VAL B C 1
ATOM 10979 O O . VAL E 2 664 ? 157.265 166.513 156.711 1.00 46.81 664 VAL B O 1
ATOM 10983 N N . SER E 2 665 ? 155.705 168.102 156.430 1.00 44.41 665 SER B N 1
ATOM 10984 C CA . SER E 2 665 ? 156.103 168.463 155.083 1.00 45.60 665 SER B CA 1
ATOM 10985 C C . SER E 2 665 ? 155.818 169.922 154.752 1.00 45.60 665 SER B C 1
ATOM 10986 O O . SER E 2 665 ? 156.752 170.667 154.461 1.00 48.03 665 SER B O 1
ATOM 10989 N N . THR E 2 666 ? 154.567 170.376 154.856 1.00 44.41 666 THR B N 1
ATOM 10990 C CA . THR E 2 666 ? 154.154 171.741 154.588 1.00 43.23 666 THR B CA 1
ATOM 10991 C C . THR E 2 666 ? 153.113 172.218 155.591 1.00 42.07 666 THR B C 1
ATOM 10992 O O . THR E 2 666 ? 152.505 171.407 156.286 1.00 43.23 666 THR B O 1
ATOM 10996 N N . PHE E 2 667 ? 152.843 173.524 155.653 1.00 42.07 667 PHE B N 1
ATOM 10997 C CA . PHE E 2 667 ? 151.816 174.039 156.538 1.00 42.07 667 PHE B CA 1
ATOM 10998 C C . PHE E 2 667 ? 150.436 173.490 156.201 1.00 42.07 667 PHE B C 1
ATOM 10999 O O . PHE E 2 667 ? 149.637 173.301 157.115 1.00 45.60 667 PHE B O 1
ATOM 11007 N N . ILE E 2 668 ? 150.143 173.157 154.942 1.00 43.23 668 ILE B N 1
ATOM 11008 C CA . ILE E 2 668 ? 148.859 172.602 154.558 1.00 45.60 668 ILE B CA 1
ATOM 11009 C C . ILE E 2 668 ? 148.645 171.256 155.237 1.00 44.41 668 ILE B C 1
ATOM 11010 O O . ILE E 2 668 ? 147.543 170.980 155.705 1.00 46.81 668 ILE B O 1
ATOM 11015 N N . ASP E 2 669 ? 149.691 170.437 155.369 1.00 43.23 669 ASP B N 1
ATOM 11016 C CA . ASP E 2 669 ? 149.624 169.148 156.031 1.00 44.41 669 ASP B CA 1
ATOM 11017 C C . ASP E 2 669 ? 149.384 169.270 157.530 1.00 43.23 669 ASP B C 1
ATOM 11018 O O . ASP E 2 669 ? 148.763 168.399 158.135 1.00 44.41 669 ASP B O 1
ATOM 11023 N N . LEU E 2 670 ? 149.870 170.348 158.149 1.00 38.69 670 LEU B N 1
ATOM 11024 C CA . LEU E 2 670 ? 149.684 170.576 159.569 1.00 35.44 670 LEU B CA 1
ATOM 11025 C C . LEU E 2 670 ? 148.434 171.368 159.922 1.00 36.51 670 LEU B C 1
ATOM 11026 O O . LEU E 2 670 ? 147.828 171.050 160.942 1.00 37.59 670 LEU B O 1
ATOM 11031 N N . ASN E 2 671 ? 148.000 172.356 159.138 1.00 42.07 671 ASN B N 1
ATOM 11032 C CA . ASN E 2 671 ? 146.842 173.170 159.460 1.00 45.60 671 ASN B CA 1
ATOM 11033 C C . ASN E 2 671 ? 145.578 172.336 159.645 1.00 42.07 671 ASN B C 1
ATOM 11034 O O . ASN E 2 671 ? 144.722 172.661 160.466 1.00 40.93 671 ASN B O 1
ATOM 11039 N N . ILE E 2 672 ? 145.477 171.220 158.920 1.00 39.80 672 ILE B N 1
ATOM 11040 C CA . ILE E 2 672 ? 144.380 170.275 159.003 1.00 39.80 672 ILE B CA 1
ATOM 11041 C C . ILE E 2 672 ? 144.482 169.337 160.198 1.00 37.59 672 ILE B C 1
ATOM 11042 O O . ILE E 2 672 ? 143.514 168.645 160.506 1.00 37.59 672 ILE B O 1
ATOM 11047 N N . THR E 2 673 ? 145.618 169.302 160.899 1.00 35.44 673 THR B N 1
ATOM 11048 C CA . THR E 2 673 ? 145.880 168.414 162.016 1.00 33.36 673 THR B CA 1
ATOM 11049 C C . THR E 2 673 ? 146.102 169.132 163.340 1.00 31.34 673 THR B C 1
ATOM 11050 O O . THR E 2 673 ? 145.525 168.708 164.339 1.00 30.35 673 THR B O 1
ATOM 11054 N N . MET E 2 674 ? 146.900 170.201 163.400 1.00 32.34 674 MET B N 1
ATOM 11055 C CA . MET E 2 674 ? 147.187 170.931 164.620 1.00 30.35 674 MET B CA 1
ATOM 11056 C C . MET E 2 674 ? 145.948 171.506 165.291 1.00 30.35 674 MET B C 1
ATOM 11057 O O . MET E 2 674 ? 144.968 171.864 164.642 1.00 33.36 674 MET B O 1
ATOM 11062 N N . LEU E 2 675 ? 146.060 171.667 166.611 1.00 29.38 675 LEU B N 1
ATOM 11063 C CA . LEU E 2 675 ? 145.061 172.224 167.502 1.00 28.42 675 LEU B CA 1
ATOM 11064 C C . LEU E 2 675 ? 145.687 173.342 168.323 1.00 28.42 675 LEU B C 1
ATOM 11065 O O . LEU E 2 675 ? 146.909 173.437 168.420 1.00 30.35 675 LEU B O 1
ATOM 11070 N N . GLU E 2 676 ? 144.865 174.213 168.911 1.00 30.35 676 GLU B N 1
ATOM 11071 C CA . GLU E 2 676 ? 145.351 175.238 169.813 1.00 31.34 676 GLU B CA 1
ATOM 11072 C C . GLU E 2 676 ? 145.448 174.569 171.178 1.00 31.34 676 GLU B C 1
ATOM 11073 O O . GLU E 2 676 ? 144.481 174.549 171.935 1.00 32.34 676 GLU B O 1
ATOM 11079 N N . ASP E 2 677 ? 146.589 173.935 171.463 1.00 31.34 677 ASP B N 1
ATOM 11080 C CA . ASP E 2 677 ? 146.818 173.185 172.683 1.00 30.35 677 ASP B CA 1
ATOM 11081 C C . ASP E 2 677 ? 146.528 174.005 173.933 1.00 30.35 677 ASP B C 1
ATOM 11082 O O . ASP E 2 677 ? 146.877 175.180 174.026 1.00 34.39 677 ASP B O 1
ATOM 11087 N N . HIS E 2 678 ? 145.906 173.359 174.922 1.00 31.34 678 HIS B N 1
ATOM 11088 C CA . HIS E 2 678 ? 145.446 173.978 176.150 1.00 33.36 678 HIS B CA 1
ATOM 11089 C C . HIS E 2 678 ? 145.808 173.139 177.367 1.00 34.39 678 HIS B C 1
ATOM 11090 O O . HIS E 2 678 ? 145.251 172.062 177.563 1.00 35.44 678 HIS B O 1
ATOM 11097 N N . GLU E 2 679 ? 146.745 173.609 178.194 1.00 39.80 679 GLU B N 1
ATOM 11098 C CA . GLU E 2 679 ? 147.204 172.876 179.359 1.00 40.93 679 GLU B CA 1
ATOM 11099 C C . GLU E 2 679 ? 146.124 172.602 180.396 1.00 42.07 679 GLU B C 1
ATOM 11100 O O . GLU E 2 679 ? 145.267 173.441 180.667 1.00 44.41 679 GLU B O 1
ATOM 11106 N N . PHE E 2 680 ? 146.209 171.425 181.021 1.00 42.07 680 PHE B N 1
ATOM 11107 C CA . PHE E 2 680 ? 145.256 170.949 182.005 1.00 40.93 680 PHE B CA 1
ATOM 11108 C C . PHE E 2 680 ? 145.735 171.000 183.450 1.00 48.03 680 PHE B C 1
ATOM 11109 O O . PHE E 2 680 ? 144.924 170.829 184.359 1.00 51.80 680 PHE B O 1
ATOM 11117 N N . VAL E 2 681 ? 147.030 171.234 183.675 1.00 53.09 681 VAL B N 1
ATOM 11118 C CA . VAL E 2 681 ? 147.705 171.356 184.954 1.00 55.71 681 VAL B CA 1
ATOM 11119 C C . VAL E 2 681 ? 147.266 170.353 186.013 1.00 57.04 681 VAL B C 1
ATOM 11120 O O . VAL E 2 681 ? 146.567 170.724 186.954 1.00 59.76 681 VAL B O 1
ATOM 11124 N N . PRO E 2 682 ? 147.655 169.079 185.908 1.00 58.39 682 PRO B N 1
ATOM 11125 C CA . PRO E 2 682 ? 147.287 168.049 186.860 1.00 58.39 682 PRO B CA 1
ATOM 11126 C C . PRO E 2 682 ? 147.689 168.339 188.300 1.00 63.95 682 PRO B C 1
ATOM 11127 O O . PRO E 2 682 ? 148.685 169.009 188.565 1.00 66.83 682 PRO B O 1
ATOM 11131 N N . LEU E 2 683 ? 146.911 167.803 189.244 1.00 68.29 683 LEU B N 1
ATOM 11132 C CA . LEU E 2 683 ? 147.064 167.948 190.679 1.00 72.76 683 LEU B CA 1
ATOM 11133 C C . LEU E 2 683 ? 148.153 167.054 191.257 1.00 80.54 683 LEU B C 1
ATOM 11134 O O . LEU E 2 683 ? 148.144 165.834 190.984 1.00 82.14 683 LEU B O 1
ATOM 11139 N N . ALA F 2 90 ? 212.795 155.003 150.254 1.00 69.76 90 ALA C N 1
ATOM 11140 C CA . ALA F 2 90 ? 213.636 155.560 151.326 1.00 71.25 90 ALA C CA 1
ATOM 11141 C C . ALA F 2 90 ? 213.697 157.082 151.307 1.00 66.83 90 ALA C C 1
ATOM 11142 O O . ALA F 2 90 ? 213.013 157.721 152.103 1.00 63.95 90 ALA C O 1
ATOM 11144 N N . THR F 2 91 ? 214.444 157.687 150.380 1.00 63.95 91 THR C N 1
ATOM 11145 C CA . THR F 2 91 ? 214.692 159.112 150.266 1.00 62.54 91 THR C CA 1
ATOM 11146 C C . THR F 2 91 ? 213.472 160.021 150.343 1.00 58.39 91 THR C C 1
ATOM 11147 O O . THR F 2 91 ? 213.558 161.086 150.951 1.00 55.71 91 THR C O 1
ATOM 11151 N N . LEU F 2 92 ? 212.318 159.630 149.798 1.00 53.09 92 LEU C N 1
ATOM 11152 C CA . LEU F 2 92 ? 211.120 160.446 149.840 1.00 49.27 92 LEU C CA 1
ATOM 11153 C C . LEU F 2 92 ? 210.708 160.782 151.268 1.00 49.27 92 LEU C C 1
ATOM 11154 O O . LEU F 2 92 ? 210.319 161.917 151.534 1.00 48.03 92 LEU C O 1
ATOM 11159 N N . ARG F 2 93 ? 210.832 159.845 152.212 1.00 48.03 93 ARG C N 1
ATOM 11160 C CA . ARG F 2 93 ? 210.488 160.094 153.598 1.00 46.81 93 ARG C CA 1
ATOM 11161 C C . ARG F 2 93 ? 211.383 161.167 154.201 1.00 50.53 93 ARG C C 1
ATOM 11162 O O . ARG F 2 93 ? 210.889 161.949 155.009 1.00 55.71 93 ARG C O 1
ATOM 11170 N N . ALA F 2 94 ? 212.650 161.262 153.790 1.00 53.09 94 ALA C N 1
ATOM 11171 C CA . ALA F 2 94 ? 213.543 162.301 154.265 1.00 54.39 94 ALA C CA 1
ATOM 11172 C C . ALA F 2 94 ? 213.033 163.669 153.831 1.00 57.04 94 ALA C C 1
ATOM 11173 O O . ALA F 2 94 ? 212.973 164.583 154.650 1.00 61.14 94 ALA C O 1
ATOM 11175 N N . HIS F 2 95 ? 212.599 163.812 152.576 1.00 54.39 95 HIS C N 1
ATOM 11176 C CA . HIS F 2 95 ? 212.026 165.045 152.072 1.00 55.71 95 HIS C CA 1
ATOM 11177 C C . HIS F 2 95 ? 210.725 165.380 152.789 1.00 54.39 95 HIS C C 1
ATOM 11178 O O . HIS F 2 95 ? 210.515 166.531 153.168 1.00 57.04 95 HIS C O 1
ATOM 11185 N N . LEU F 2 96 ? 209.861 164.389 153.021 1.00 51.80 96 LEU C N 1
ATOM 11186 C CA . LEU F 2 96 ? 208.604 164.573 153.719 1.00 51.80 96 LEU C CA 1
ATOM 11187 C C . LEU F 2 96 ? 208.840 165.012 155.158 1.00 55.71 96 LEU C C 1
ATOM 11188 O O . LEU F 2 96 ? 208.212 165.964 155.615 1.00 55.71 96 LEU C O 1
ATOM 11193 N N . ARG F 2 97 ? 209.776 164.374 155.865 1.00 61.14 97 ARG C N 1
ATOM 11194 C CA . ARG F 2 97 ? 210.166 164.703 157.223 1.00 65.38 97 ARG C CA 1
ATOM 11195 C C . ARG F 2 97 ? 210.701 166.126 157.306 1.00 68.29 97 ARG C C 1
ATOM 11196 O O . ARG F 2 97 ? 210.381 166.834 158.258 1.00 69.76 97 ARG C O 1
ATOM 11204 N N . GLU F 2 98 ? 211.479 166.550 156.308 1.00 71.25 98 GLU C N 1
ATOM 11205 C CA . GLU F 2 98 ? 212.034 167.885 156.204 1.00 78.95 98 GLU C CA 1
ATOM 11206 C C . GLU F 2 98 ? 210.947 168.923 155.952 1.00 74.29 98 GLU C C 1
ATOM 11207 O O . GLU F 2 98 ? 210.909 169.949 156.628 1.00 80.54 98 GLU C O 1
ATOM 11213 N N . ILE F 2 99 ? 210.010 168.657 155.039 1.00 63.95 99 ILE C N 1
ATOM 11214 C CA . ILE F 2 99 ? 208.902 169.539 154.727 1.00 59.76 99 ILE C CA 1
ATOM 11215 C C . ILE F 2 99 ? 207.930 169.646 155.894 1.00 59.76 99 ILE C C 1
ATOM 11216 O O . ILE F 2 99 ? 207.375 170.720 156.123 1.00 62.54 99 ILE C O 1
ATOM 11221 N N . LYS F 2 100 ? 207.756 168.586 156.687 1.00 59.76 100 LYS C N 1
ATOM 11222 C CA . LYS F 2 100 ? 206.910 168.561 157.865 1.00 61.14 100 LYS C CA 1
ATOM 11223 C C . LYS F 2 100 ? 207.330 169.549 158.946 1.00 68.29 100 LYS C C 1
ATOM 11224 O O . LYS F 2 100 ? 206.550 169.798 159.863 1.00 71.25 100 LYS C O 1
ATOM 11230 N N . VAL F 2 101 ? 208.526 170.134 158.849 1.00 74.29 101 VAL C N 1
ATOM 11231 C CA . VAL F 2 101 ? 209.029 171.161 159.741 1.00 78.95 101 VAL C CA 1
ATOM 11232 C C . VAL F 2 101 ? 208.471 172.533 159.385 1.00 83.76 101 VAL C C 1
ATOM 11233 O O . VAL F 2 101 ? 208.398 173.402 160.252 1.00 88.71 101 VAL C O 1
ATOM 11237 N N . GLU F 2 102 ? 208.034 172.766 158.144 1.00 83.76 102 GLU C N 1
ATOM 11238 C CA . GLU F 2 102 ? 207.466 174.027 157.708 1.00 87.04 102 GLU C CA 1
ATOM 11239 C C . GLU F 2 102 ? 206.072 174.256 158.276 1.00 90.39 102 GLU C C 1
ATOM 11240 O O . GLU F 2 102 ? 205.067 173.831 157.710 1.00 87.04 102 GLU C O 1
ATOM 11246 N N . ASN F 2 103 ? 206.004 174.939 159.422 1.00 97.28 103 ASN C N 1
ATOM 11247 C CA . ASN F 2 103 ? 204.765 175.306 160.080 1.00 102.61 103 ASN C CA 1
ATOM 11248 C C . ASN F 2 103 ? 204.096 176.479 159.375 1.00 99.04 103 ASN C C 1
ATOM 11249 O O . ASN F 2 103 ? 204.756 177.323 158.773 1.00 95.53 103 ASN C O 1
ATOM 11254 N N . ALA F 2 104 ? 202.767 176.554 159.472 1.00 92.09 104 ALA C N 1
ATOM 11255 C CA . ALA F 2 104 ? 201.976 177.630 158.907 1.00 87.04 104 ALA C CA 1
ATOM 11256 C C . ALA F 2 104 ? 202.241 178.961 159.597 1.00 78.95 104 ALA C C 1
ATOM 11257 O O . ALA F 2 104 ? 202.703 179.009 160.736 1.00 74.29 104 ALA C O 1
ATOM 11259 N N . ASP F 2 105 ? 201.907 180.070 158.934 1.00 72.76 105 ASP C N 1
ATOM 11260 C CA . ASP F 2 105 ? 202.067 181.419 159.444 1.00 69.76 105 ASP C CA 1
ATOM 11261 C C . ASP F 2 105 ? 200.953 181.832 160.398 1.00 65.38 105 ASP C C 1
ATOM 11262 O O . ASP F 2 105 ? 200.332 182.884 160.260 1.00 63.95 105 ASP C O 1
ATOM 11267 N N . ALA F 2 106 ? 200.627 180.961 161.357 1.00 57.04 106 ALA C N 1
ATOM 11268 C CA . ALA F 2 106 ? 199.612 181.167 162.372 1.00 48.03 106 ALA C CA 1
ATOM 11269 C C . ALA F 2 106 ? 200.095 182.100 163.474 1.00 42.07 106 ALA C C 1
ATOM 11270 O O . ALA F 2 106 ? 201.272 182.099 163.828 1.00 43.23 106 ALA C O 1
ATOM 11272 N N . GLN F 2 107 ? 199.171 182.867 164.056 1.00 37.59 107 GLN C N 1
ATOM 11273 C CA . GLN F 2 107 ? 199.424 183.847 165.094 1.00 34.39 107 GLN C CA 1
ATOM 11274 C C . GLN F 2 107 ? 198.400 183.775 166.217 1.00 32.34 107 GLN C C 1
ATOM 11275 O O . GLN F 2 107 ? 197.311 183.234 166.033 1.00 35.44 107 GLN C O 1
ATOM 11281 N N . PHE F 2 108 ? 198.753 184.320 167.382 1.00 30.35 108 PHE C N 1
ATOM 11282 C CA . PHE F 2 108 ? 197.856 184.403 168.518 1.00 30.35 108 PHE C CA 1
ATOM 11283 C C . PHE F 2 108 ? 197.102 185.724 168.471 1.00 30.35 108 PHE C C 1
ATOM 11284 O O . PHE F 2 108 ? 197.578 186.675 167.854 1.00 31.34 108 PHE C O 1
ATOM 11292 N N . TYR F 2 109 ? 195.950 185.810 169.139 1.00 29.38 109 TYR C N 1
ATOM 11293 C CA . TYR F 2 109 ? 195.139 187.012 169.150 1.00 28.42 109 TYR C CA 1
ATOM 11294 C C . TYR F 2 109 ? 194.602 187.335 170.537 1.00 28.42 109 TYR C C 1
ATOM 11295 O O . TYR F 2 109 ? 194.010 186.476 171.187 1.00 30.35 109 TYR C O 1
ATOM 11304 N N . VAL F 2 110 ? 194.783 188.572 171.004 1.00 29.38 110 VAL C N 1
ATOM 11305 C CA . VAL F 2 110 ? 194.226 189.032 172.260 1.00 30.35 110 VAL C CA 1
ATOM 11306 C C . VAL F 2 110 ? 192.923 189.729 171.896 1.00 31.34 110 VAL C C 1
ATOM 11307 O O . VAL F 2 110 ? 192.940 190.780 171.259 1.00 32.34 110 VAL C O 1
ATOM 11311 N N . CYS F 2 111 ? 191.783 189.124 172.237 1.00 33.36 111 CYS C N 1
ATOM 11312 C CA . CYS F 2 111 ? 190.476 189.662 171.914 1.00 32.34 111 CYS C CA 1
ATOM 11313 C C . CYS F 2 111 ? 189.828 190.229 173.170 1.00 33.36 111 CYS C C 1
ATOM 11314 O O . CYS F 2 111 ? 189.243 189.465 173.935 1.00 36.51 111 CYS C O 1
ATOM 11317 N N . PRO F 2 112 ? 189.936 191.533 173.439 1.00 32.34 112 PRO C N 1
ATOM 11318 C CA . PRO F 2 112 ? 189.329 192.142 174.607 1.00 32.34 112 PRO C CA 1
ATOM 11319 C C . PRO F 2 112 ? 187.812 192.143 174.481 1.00 31.34 112 PRO C C 1
ATOM 11320 O O . PRO F 2 112 ? 187.305 192.131 173.361 1.00 33.36 112 PRO C O 1
ATOM 11324 N N . PRO F 2 113 ? 187.054 192.157 175.580 1.00 31.34 113 PRO C N 1
ATOM 11325 C CA . PRO F 2 113 ? 185.604 192.135 175.548 1.00 30.35 113 PRO C CA 1
ATOM 11326 C C . PRO F 2 113 ? 185.015 193.428 175.000 1.00 30.35 113 PRO C C 1
ATOM 11327 O O . PRO F 2 113 ? 185.405 194.502 175.455 1.00 32.34 113 PRO C O 1
ATOM 11331 N N . PRO F 2 114 ? 184.069 193.382 174.058 1.00 30.35 114 PRO C N 1
ATOM 11332 C CA . PRO F 2 114 ? 183.443 194.568 173.506 1.00 30.35 114 PRO C CA 1
ATOM 11333 C C . PRO F 2 114 ? 182.636 195.335 174.545 1.00 32.34 114 PRO C C 1
ATOM 11334 O O . PRO F 2 114 ? 181.982 194.723 175.387 1.00 35.44 114 PRO C O 1
ATOM 11338 N N . THR F 2 115 ? 182.611 196.666 174.458 1.00 32.34 115 THR C N 1
ATOM 11339 C CA . THR F 2 115 ? 181.902 197.552 175.361 1.00 32.34 115 THR C CA 1
ATOM 11340 C C . THR F 2 115 ? 180.554 198.024 174.835 1.00 30.35 115 THR C C 1
ATOM 11341 O O . THR F 2 115 ? 179.791 198.640 175.576 1.00 32.34 115 THR C O 1
ATOM 11345 N N . GLY F 2 116 ? 180.219 197.727 173.578 1.00 29.38 116 GLY C N 1
ATOM 11346 C CA . GLY F 2 116 ? 178.980 198.160 172.962 1.00 27.48 116 GLY C CA 1
ATOM 11347 C C . GLY F 2 116 ? 179.108 199.474 172.204 1.00 27.48 116 GLY C C 1
ATOM 11348 O O . GLY F 2 116 ? 178.097 200.067 171.834 1.00 30.35 116 GLY C O 1
ATOM 11349 N N . ALA F 2 117 ? 180.323 199.974 171.967 1.00 25.65 117 ALA C N 1
ATOM 11350 C CA . ALA F 2 117 ? 180.539 201.177 171.187 1.00 24.76 117 ALA C CA 1
ATOM 11351 C C . ALA F 2 117 ? 180.227 200.956 169.713 1.00 24.76 117 ALA C C 1
ATOM 11352 O O . ALA F 2 117 ? 180.048 201.919 168.970 1.00 27.48 117 ALA C O 1
ATOM 11354 N N . THR F 2 118 ? 180.150 199.703 169.258 1.00 26.56 118 THR C N 1
ATOM 11355 C CA . THR F 2 118 ? 179.802 199.297 167.910 1.00 26.56 118 THR C CA 1
ATOM 11356 C C . THR F 2 118 ? 178.943 198.043 167.990 1.00 25.65 118 THR C C 1
ATOM 11357 O O . THR F 2 118 ? 179.431 197.008 168.438 1.00 27.48 118 THR C O 1
ATOM 11361 N N . VAL F 2 119 ? 177.675 198.120 167.582 1.00 26.56 119 VAL C N 1
ATOM 11362 C CA . VAL F 2 119 ? 176.759 196.997 167.559 1.00 25.65 119 VAL C CA 1
ATOM 11363 C C . VAL F 2 119 ? 176.272 196.780 166.134 1.00 26.56 119 VAL C C 1
ATOM 11364 O O . VAL F 2 119 ? 176.073 197.742 165.396 1.00 28.42 119 VAL C O 1
ATOM 11368 N N . VAL F 2 120 ? 176.068 195.517 165.755 1.00 26.56 120 VAL C N 1
ATOM 11369 C CA . VAL F 2 120 ? 175.600 195.135 164.437 1.00 27.48 120 VAL C CA 1
ATOM 11370 C C . VAL F 2 120 ? 174.444 194.153 164.547 1.00 28.42 120 VAL C C 1
ATOM 11371 O O . VAL F 2 120 ? 174.410 193.297 165.429 1.00 28.42 120 VAL C O 1
ATOM 11375 N N . GLN F 2 121 ? 173.474 194.295 163.642 1.00 30.35 121 GLN C N 1
ATOM 11376 C CA . GLN F 2 121 ? 172.331 193.407 163.570 1.00 30.35 121 GLN C CA 1
ATOM 11377 C C . GLN F 2 121 ? 172.540 192.341 162.503 1.00 31.34 121 GLN C C 1
ATOM 11378 O O . GLN F 2 121 ? 173.483 192.370 161.716 1.00 34.39 121 GLN C O 1
ATOM 11384 N N . PHE F 2 122 ? 171.584 191.411 162.463 1.00 33.36 122 PHE C N 1
ATOM 11385 C CA . PHE F 2 122 ? 171.544 190.290 161.546 1.00 34.39 122 PHE C CA 1
ATOM 11386 C C . PHE F 2 122 ? 170.099 189.982 161.178 1.00 35.44 122 PHE C C 1
ATOM 11387 O O . PHE F 2 122 ? 169.164 190.380 161.869 1.00 36.51 122 PHE C O 1
ATOM 11395 N N . GLU F 2 123 ? 169.905 189.299 160.048 1.00 36.51 123 GLU C N 1
ATOM 11396 C CA . GLU F 2 123 ? 168.584 188.971 159.551 1.00 36.51 123 GLU C CA 1
ATOM 11397 C C . GLU F 2 123 ? 167.851 187.915 160.367 1.00 37.59 123 GLU C C 1
ATOM 11398 O O . GLU F 2 123 ? 168.447 187.026 160.971 1.00 38.69 123 GLU C O 1
ATOM 11404 N N . GLN F 2 124 ? 166.520 188.016 160.357 1.00 37.59 124 GLN C N 1
ATOM 11405 C CA . GLN F 2 124 ? 165.607 187.092 161.000 1.00 38.69 124 GLN C CA 1
ATOM 11406 C C . GLN F 2 124 ? 164.813 186.371 159.918 1.00 39.80 124 GLN C C 1
ATOM 11407 O O . GLN F 2 124 ? 164.426 187.017 158.946 1.00 42.07 124 GLN C O 1
ATOM 11413 N N . PRO F 2 125 ? 164.557 185.065 160.029 1.00 38.69 125 PRO C N 1
ATOM 11414 C CA . PRO F 2 125 ? 163.770 184.350 159.044 1.00 38.69 125 PRO C CA 1
ATOM 11415 C C . PRO F 2 125 ? 162.378 184.962 158.959 1.00 42.07 125 PRO C C 1
ATOM 11416 O O . PRO F 2 125 ? 161.818 185.393 159.965 1.00 44.41 125 PRO C O 1
ATOM 11420 N N . ARG F 2 126 ? 161.813 184.994 157.750 1.00 43.23 126 ARG C N 1
ATOM 11421 C CA . ARG F 2 126 ? 160.556 185.642 157.427 1.00 44.41 126 ARG C CA 1
ATOM 11422 C C . ARG F 2 126 ? 159.489 184.731 156.835 1.00 46.81 126 ARG C C 1
ATOM 11423 O O . ARG F 2 126 ? 159.780 183.608 156.428 1.00 48.03 126 ARG C O 1
ATOM 11431 N N . ARG F 2 127 ? 158.249 185.219 156.755 1.00 50.53 127 ARG C N 1
ATOM 11432 C CA . ARG F 2 127 ? 157.133 184.529 156.138 1.00 53.09 127 ARG C CA 1
ATOM 11433 C C . ARG F 2 127 ? 157.443 184.364 154.656 1.00 53.09 127 ARG C C 1
ATOM 11434 O O . ARG F 2 127 ? 157.500 185.349 153.924 1.00 54.39 127 ARG C O 1
ATOM 11442 N N . CYS F 2 128 ? 157.664 183.126 154.207 1.00 50.53 128 CYS C N 1
ATOM 11443 C CA . CYS F 2 128 ? 157.967 182.873 152.812 1.00 50.53 128 CYS C CA 1
ATOM 11444 C C . CYS F 2 128 ? 156.691 182.831 151.981 1.00 53.09 128 CYS C C 1
ATOM 11445 O O . CYS F 2 128 ? 155.775 182.100 152.353 1.00 55.71 128 CYS C O 1
ATOM 11448 N N . PRO F 2 129 ? 156.566 183.591 150.890 1.00 53.09 129 PRO C N 1
ATOM 11449 C CA . PRO F 2 129 ? 155.365 183.613 150.078 1.00 55.71 129 PRO C CA 1
ATOM 11450 C C . PRO F 2 129 ? 155.188 182.341 149.260 1.00 59.76 129 PRO C C 1
ATOM 11451 O O . PRO F 2 129 ? 156.154 181.653 148.938 1.00 57.04 129 PRO C O 1
ATOM 11455 N N . THR F 2 130 ? 153.942 182.021 148.906 1.00 61.14 130 THR C N 1
ATOM 11456 C CA . THR F 2 130 ? 153.592 180.875 148.088 1.00 61.14 130 THR C CA 1
ATOM 11457 C C . THR F 2 130 ? 153.608 181.246 146.611 1.00 61.14 130 THR C C 1
ATOM 11458 O O . THR F 2 130 ? 153.316 182.381 146.242 1.00 61.14 130 THR C O 1
ATOM 11462 N N . ARG F 2 131 ? 153.929 180.290 145.735 1.00 62.54 131 ARG C N 1
ATOM 11463 C CA . ARG F 2 131 ? 154.044 180.484 144.302 1.00 63.95 131 ARG C CA 1
ATOM 11464 C C . ARG F 2 131 ? 152.856 181.145 143.614 1.00 62.54 131 ARG C C 1
ATOM 11465 O O . ARG F 2 131 ? 153.110 181.870 142.655 1.00 65.38 131 ARG C O 1
ATOM 11473 N N . PRO F 2 132 ? 151.602 180.969 144.040 1.00 62.54 132 PRO C N 1
ATOM 11474 C CA . PRO F 2 132 ? 150.473 181.656 143.443 1.00 63.95 132 PRO C CA 1
ATOM 11475 C C . PRO F 2 132 ? 150.504 183.171 143.591 1.00 63.95 132 PRO C C 1
ATOM 11476 O O . PRO F 2 132 ? 149.852 183.867 142.816 1.00 66.83 132 PRO C O 1
ATOM 11480 N N . GLU F 2 133 ? 151.222 183.711 144.579 1.00 62.54 133 GLU C N 1
ATOM 11481 C CA . GLU F 2 133 ? 151.352 185.136 144.812 1.00 62.54 133 GLU C CA 1
ATOM 11482 C C . GLU F 2 133 ? 152.330 185.804 143.855 1.00 59.76 133 GLU C C 1
ATOM 11483 O O . GLU F 2 133 ? 153.235 185.174 143.311 1.00 61.14 133 GLU C O 1
ATOM 11489 N N . GLY F 2 134 ? 152.177 187.118 143.674 1.00 58.39 134 GLY C N 1
ATOM 11490 C CA . GLY F 2 134 ? 153.023 187.933 142.824 1.00 58.39 134 GLY C CA 1
ATOM 11491 C C . GLY F 2 134 ? 152.659 187.905 141.346 1.00 55.71 134 GLY C C 1
ATOM 11492 O O . GLY F 2 134 ? 152.206 186.898 140.805 1.00 57.04 134 GLY C O 1
ATOM 11493 N N . GLN F 2 135 ? 152.871 189.039 140.676 1.00 55.71 135 GLN C N 1
ATOM 11494 C CA . GLN F 2 135 ? 152.585 189.280 139.275 1.00 54.39 135 GLN C CA 1
ATOM 11495 C C . GLN F 2 135 ? 153.686 190.109 138.627 1.00 50.53 135 GLN C C 1
ATOM 11496 O O . GLN F 2 135 ? 154.542 190.666 139.310 1.00 51.80 135 GLN C O 1
ATOM 11502 N N . ASN F 2 136 ? 153.682 190.209 137.295 1.00 46.81 136 ASN C N 1
ATOM 11503 C CA . ASN F 2 136 ? 154.655 190.957 136.516 1.00 46.81 136 ASN C CA 1
ATOM 11504 C C . ASN F 2 136 ? 156.106 190.610 136.832 1.00 45.60 136 ASN C C 1
ATOM 11505 O O . ASN F 2 136 ? 156.957 191.492 136.934 1.00 46.81 136 ASN C O 1
ATOM 11510 N N . TYR F 2 137 ? 156.414 189.322 137.004 1.00 42.07 137 TYR C N 1
ATOM 11511 C CA . TYR F 2 137 ? 157.768 188.881 137.275 1.00 39.80 137 TYR C CA 1
ATOM 11512 C C . TYR F 2 137 ? 158.724 189.205 136.135 1.00 39.80 137 TYR C C 1
ATOM 11513 O O . TYR F 2 137 ? 158.400 189.033 134.961 1.00 44.41 137 TYR C O 1
ATOM 11522 N N . THR F 2 138 ? 159.936 189.634 136.494 1.00 38.69 138 THR C N 1
ATOM 11523 C CA . THR F 2 138 ? 161.022 189.946 135.585 1.00 39.80 138 THR C CA 1
ATOM 11524 C C . THR F 2 138 ? 162.357 189.789 136.298 1.00 38.69 138 THR C C 1
ATOM 11525 O O . THR F 2 138 ? 162.440 189.936 137.515 1.00 39.80 138 THR C O 1
ATOM 11529 N N . GLU F 2 139 ? 163.409 189.485 135.535 1.00 39.80 139 GLU C N 1
ATOM 11530 C CA . GLU F 2 139 ? 164.772 189.405 136.021 1.00 42.07 139 GLU C CA 1
ATOM 11531 C C . GLU F 2 139 ? 165.532 190.650 135.583 1.00 43.23 139 GLU C C 1
ATOM 11532 O O . GLU F 2 139 ? 165.165 191.278 134.592 1.00 43.23 139 GLU C O 1
ATOM 11538 N N . GLY F 2 140 ? 166.589 191.033 136.302 1.00 43.23 140 GLY C N 1
ATOM 11539 C CA . GLY F 2 140 ? 167.383 192.202 135.976 1.00 42.07 140 GLY C CA 1
ATOM 11540 C C . GLY F 2 140 ? 168.618 192.371 136.849 1.00 40.93 140 GLY C C 1
ATOM 11541 O O . GLY F 2 140 ? 168.833 191.606 137.787 1.00 42.07 140 GLY C O 1
ATOM 11542 N N . ILE F 2 141 ? 169.455 193.356 136.513 1.00 39.80 141 ILE C N 1
ATOM 11543 C CA . ILE F 2 141 ? 170.645 193.711 137.261 1.00 38.69 141 ILE C CA 1
ATOM 11544 C C . ILE F 2 141 ? 170.251 194.794 138.256 1.00 39.80 141 ILE C C 1
ATOM 11545 O O . ILE F 2 141 ? 169.470 195.677 137.908 1.00 40.93 141 ILE C O 1
ATOM 11550 N N . ALA F 2 142 ? 170.786 194.757 139.478 1.00 39.80 142 ALA C N 1
ATOM 11551 C CA . ALA F 2 142 ? 170.500 195.747 140.498 1.00 38.69 142 ALA C CA 1
ATOM 11552 C C . ALA F 2 142 ? 171.756 196.238 141.204 1.00 39.80 142 ALA C C 1
ATOM 11553 O O . ALA F 2 142 ? 172.713 195.489 141.388 1.00 42.07 142 ALA C O 1
ATOM 11555 N N . VAL F 2 143 ? 171.752 197.498 141.644 1.00 39.80 143 VAL C N 1
ATOM 11556 C CA . VAL F 2 143 ? 172.834 198.101 142.397 1.00 38.69 143 VAL C CA 1
ATOM 11557 C C . VAL F 2 143 ? 172.202 198.801 143.592 1.00 38.69 143 VAL C C 1
ATOM 11558 O O . VAL F 2 143 ? 171.403 199.718 143.414 1.00 37.59 143 VAL C O 1
ATOM 11562 N N . VAL F 2 144 ? 172.516 198.333 144.802 1.00 38.69 144 VAL C N 1
ATOM 11563 C CA . VAL F 2 144 ? 171.954 198.848 146.035 1.00 36.51 144 VAL C CA 1
ATOM 11564 C C . VAL F 2 144 ? 172.886 199.845 146.707 1.00 37.59 144 VAL C C 1
ATOM 11565 O O . VAL F 2 144 ? 174.056 199.558 146.954 1.00 40.93 144 VAL C O 1
ATOM 11569 N N . PHE F 2 145 ? 172.331 201.010 147.045 1.00 36.51 145 PHE C N 1
ATOM 11570 C CA . PHE F 2 145 ? 173.000 202.087 147.748 1.00 35.44 145 PHE C CA 1
ATOM 11571 C C . PHE F 2 145 ? 172.333 202.285 149.103 1.00 36.51 145 PHE C C 1
ATOM 11572 O O . PHE F 2 145 ? 171.156 201.973 149.271 1.00 37.59 145 PHE C O 1
ATOM 11580 N N . LYS F 2 146 ? 173.071 202.841 150.066 1.00 37.59 146 LYS C N 1
ATOM 11581 C CA . LYS F 2 146 ? 172.585 203.170 151.393 1.00 37.59 146 LYS C CA 1
ATOM 11582 C C . LYS F 2 146 ? 173.131 204.523 151.829 1.00 38.69 146 LYS C C 1
ATOM 11583 O O . LYS F 2 146 ? 174.125 204.984 151.273 1.00 39.80 146 LYS C O 1
ATOM 11589 N N . GLU F 2 147 ? 172.489 205.150 152.817 1.00 38.69 147 GLU C N 1
ATOM 11590 C CA . GLU F 2 147 ? 172.898 206.448 153.315 1.00 37.59 147 GLU C CA 1
ATOM 11591 C C . GLU F 2 147 ? 174.348 206.451 153.778 1.00 36.51 147 GLU C C 1
ATOM 11592 O O . GLU F 2 147 ? 174.766 205.627 154.588 1.00 37.59 147 GLU C O 1
ATOM 11598 N N . ASN F 2 148 ? 175.129 207.403 153.261 1.00 35.44 148 ASN C N 1
ATOM 11599 C CA . ASN F 2 148 ? 176.525 207.556 153.618 1.00 33.36 148 ASN C CA 1
ATOM 11600 C C . ASN F 2 148 ? 176.639 208.400 154.880 1.00 33.36 148 ASN C C 1
ATOM 11601 O O . ASN F 2 148 ? 176.375 209.600 154.861 1.00 34.39 148 ASN C O 1
ATOM 11606 N N . ILE F 2 149 ? 177.026 207.769 155.991 1.00 33.36 149 ILE C N 1
ATOM 11607 C CA . ILE F 2 149 ? 177.209 208.428 157.270 1.00 31.34 149 ILE C CA 1
ATOM 11608 C C . ILE F 2 149 ? 178.631 208.926 157.489 1.00 31.34 149 ILE C C 1
ATOM 11609 O O . ILE F 2 149 ? 178.861 209.631 158.470 1.00 31.34 149 ILE C O 1
ATOM 11614 N N . ALA F 2 150 ? 179.571 208.569 156.611 1.00 33.36 150 ALA C N 1
ATOM 11615 C CA . ALA F 2 150 ? 180.961 208.983 156.616 1.00 32.34 150 ALA C CA 1
ATOM 11616 C C . ALA F 2 150 ? 181.594 209.040 158.000 1.00 31.34 150 ALA C C 1
ATOM 11617 O O . ALA F 2 150 ? 181.852 210.133 158.502 1.00 33.36 150 ALA C O 1
ATOM 11619 N N . PRO F 2 151 ? 181.853 207.902 158.649 1.00 29.38 151 PRO C N 1
ATOM 11620 C CA . PRO F 2 151 ? 182.420 207.874 159.982 1.00 28.42 151 PRO C CA 1
ATOM 11621 C C . PRO F 2 151 ? 183.755 208.598 160.070 1.00 29.38 151 PRO C C 1
ATOM 11622 O O . PRO F 2 151 ? 184.607 208.456 159.195 1.00 33.36 151 PRO C O 1
ATOM 11626 N N . TYR F 2 152 ? 183.948 209.352 161.155 1.00 29.38 152 TYR C N 1
ATOM 11627 C CA . TYR F 2 152 ? 185.147 210.110 161.451 1.00 28.42 152 TYR C CA 1
ATOM 11628 C C . TYR F 2 152 ? 185.761 209.564 162.732 1.00 28.42 152 TYR C C 1
ATOM 11629 O O . TYR F 2 152 ? 185.238 209.793 163.821 1.00 29.38 152 TYR C O 1
ATOM 11638 N N . LYS F 2 153 ? 186.830 208.775 162.609 1.00 28.42 153 LYS C N 1
ATOM 11639 C CA . LYS F 2 153 ? 187.548 208.183 163.722 1.00 27.48 153 LYS C CA 1
ATOM 11640 C C . LYS F 2 153 ? 188.713 209.077 164.121 1.00 27.48 153 LYS C C 1
ATOM 11641 O O . LYS F 2 153 ? 189.437 209.564 163.256 1.00 31.34 153 LYS C O 1
ATOM 11647 N N . PHE F 2 154 ? 188.925 209.277 165.424 1.00 28.42 154 PHE C N 1
ATOM 11648 C CA . PHE F 2 154 ? 189.997 210.092 165.961 1.00 28.42 154 PHE C CA 1
ATOM 11649 C C . PHE F 2 154 ? 190.445 209.586 167.325 1.00 29.38 154 PHE C C 1
ATOM 11650 O O . PHE F 2 154 ? 189.871 208.636 167.853 1.00 30.35 154 PHE C O 1
ATOM 11658 N N . LYS F 2 155 ? 191.507 210.162 167.893 1.00 30.35 155 LYS C N 1
ATOM 11659 C CA . LYS F 2 155 ? 192.042 209.804 169.193 1.00 29.38 155 LYS C CA 1
ATOM 11660 C C . LYS F 2 155 ? 191.677 210.842 170.244 1.00 27.48 155 LYS C C 1
ATOM 11661 O O . LYS F 2 155 ? 191.845 212.036 170.007 1.00 30.35 155 LYS C O 1
ATOM 11667 N N . ALA F 2 156 ? 191.250 210.372 171.418 1.00 25.65 156 ALA C N 1
ATOM 11668 C CA . ALA F 2 156 ? 190.864 211.192 172.549 1.00 24.76 156 ALA C CA 1
ATOM 11669 C C . ALA F 2 156 ? 191.516 210.672 173.822 1.00 24.76 156 ALA C C 1
ATOM 11670 O O . ALA F 2 156 ? 191.729 209.470 173.961 1.00 28.42 156 ALA C O 1
ATOM 11672 N N . THR F 2 157 ? 191.810 211.557 174.777 1.00 26.56 157 THR C N 1
ATOM 11673 C CA . THR F 2 157 ? 192.451 211.202 176.028 1.00 27.48 157 THR C CA 1
ATOM 11674 C C . THR F 2 157 ? 191.531 211.499 177.202 1.00 27.48 157 THR C C 1
ATOM 11675 O O . THR F 2 157 ? 191.010 212.610 177.278 1.00 28.42 157 THR C O 1
ATOM 11679 N N . MET F 2 158 ? 191.317 210.532 178.097 1.00 28.42 158 MET C N 1
ATOM 11680 C CA . MET F 2 158 ? 190.495 210.678 179.283 1.00 28.42 158 MET C CA 1
ATOM 11681 C C . MET F 2 158 ? 191.360 210.886 180.519 1.00 29.38 158 MET C C 1
ATOM 11682 O O . MET F 2 158 ? 192.346 210.170 180.678 1.00 32.34 158 MET C O 1
ATOM 11687 N N . TYR F 2 159 ? 190.979 211.786 181.428 1.00 31.34 159 TYR C N 1
ATOM 11688 C CA . TYR F 2 159 ? 191.704 212.060 182.654 1.00 30.35 159 TYR C CA 1
ATOM 11689 C C . TYR F 2 159 ? 190.762 211.972 183.846 1.00 31.34 159 TYR C C 1
ATOM 11690 O O . TYR F 2 159 ? 189.755 212.675 183.893 1.00 32.34 159 TYR C O 1
ATOM 11699 N N . TYR F 2 160 ? 191.075 211.133 184.836 1.00 32.34 160 TYR C N 1
ATOM 11700 C CA . TYR F 2 160 ? 190.239 210.974 186.010 1.00 31.34 160 TYR C CA 1
ATOM 11701 C C . TYR F 2 160 ? 191.014 210.501 187.233 1.00 32.34 160 TYR C C 1
ATOM 11702 O O . TYR F 2 160 ? 192.158 210.063 187.140 1.00 36.51 160 TYR C O 1
ATOM 11711 N N . LYS F 2 161 ? 190.386 210.626 188.404 1.00 33.36 161 LYS C N 1
ATOM 11712 C CA . LYS F 2 161 ? 190.896 210.258 189.711 1.00 32.34 161 LYS C CA 1
ATOM 11713 C C . LYS F 2 161 ? 190.007 209.190 190.333 1.00 34.39 161 LYS C C 1
ATOM 11714 O O . LYS F 2 161 ? 188.787 209.339 190.347 1.00 36.51 161 LYS C O 1
ATOM 11720 N N . ASP F 2 162 ? 190.613 208.116 190.843 1.00 37.59 162 ASP C N 1
ATOM 11721 C CA . ASP F 2 162 ? 189.958 207.076 191.612 1.00 40.93 162 ASP C CA 1
ATOM 11722 C C . ASP F 2 162 ? 190.169 207.383 193.088 1.00 43.23 162 ASP C C 1
ATOM 11723 O O . ASP F 2 162 ? 191.275 207.725 193.500 1.00 44.41 162 ASP C O 1
ATOM 11728 N N . VAL F 2 163 ? 189.124 207.237 193.905 1.00 46.81 163 VAL C N 1
ATOM 11729 C CA . VAL F 2 163 ? 189.153 207.481 195.334 1.00 48.03 163 VAL C CA 1
ATOM 11730 C C . VAL F 2 163 ? 188.542 206.281 196.044 1.00 53.09 163 VAL C C 1
ATOM 11731 O O . VAL F 2 163 ? 187.498 205.781 195.631 1.00 55.71 163 VAL C O 1
ATOM 11735 N N . THR F 2 164 ? 189.187 205.804 197.112 1.00 57.04 164 THR C N 1
ATOM 11736 C CA . THR F 2 164 ? 188.756 204.650 197.878 1.00 59.76 164 THR C CA 1
ATOM 11737 C C . THR F 2 164 ? 188.612 204.904 199.374 1.00 62.54 164 THR C C 1
ATOM 11738 O O . THR F 2 164 ? 188.176 204.020 200.108 1.00 68.29 164 THR C O 1
ATOM 11742 N N . VAL F 2 165 ? 188.949 206.123 199.804 1.00 63.95 165 VAL C N 1
ATOM 11743 C CA . VAL F 2 165 ? 188.980 206.654 201.154 1.00 66.83 165 VAL C CA 1
ATOM 11744 C C . VAL F 2 165 ? 190.023 205.956 202.016 1.00 72.76 165 VAL C C 1
ATOM 11745 O O . VAL F 2 165 ? 191.210 206.301 201.827 1.00 69.76 165 VAL C O 1
ATOM 11749 N N . ILE F 2 180 ? 187.234 201.114 200.743 1.00 80.54 180 ILE C N 1
ATOM 11750 C CA . ILE F 2 180 ? 186.204 201.359 201.766 1.00 85.39 180 ILE C CA 1
ATOM 11751 C C . ILE F 2 180 ? 184.997 202.019 201.114 1.00 85.39 180 ILE C C 1
ATOM 11752 O O . ILE F 2 180 ? 183.949 201.384 201.025 1.00 85.39 180 ILE C O 1
ATOM 11757 N N . PHE F 2 181 ? 185.121 203.265 200.649 1.00 82.14 181 PHE C N 1
ATOM 11758 C CA . PHE F 2 181 ? 184.084 203.985 199.934 1.00 80.54 181 PHE C CA 1
ATOM 11759 C C . PHE F 2 181 ? 184.645 204.347 198.565 1.00 77.38 181 PHE C C 1
ATOM 11760 O O . PHE F 2 181 ? 185.535 205.186 198.454 1.00 74.29 181 PHE C O 1
ATOM 11768 N N . GLU F 2 182 ? 184.161 203.673 197.519 1.00 75.83 182 GLU C N 1
ATOM 11769 C CA . GLU F 2 182 ? 184.648 203.817 196.160 1.00 69.76 182 GLU C CA 1
ATOM 11770 C C . GLU F 2 182 ? 183.996 204.966 195.402 1.00 66.83 182 GLU C C 1
ATOM 11771 O O . GLU F 2 182 ? 182.771 205.047 195.331 1.00 66.83 182 GLU C O 1
ATOM 11777 N N . ASP F 2 183 ? 184.799 205.839 194.788 1.00 61.14 183 ASP C N 1
ATOM 11778 C CA . ASP F 2 183 ? 184.360 206.973 193.997 1.00 57.04 183 ASP C CA 1
ATOM 11779 C C . ASP F 2 183 ? 185.304 207.307 192.848 1.00 51.80 183 ASP C C 1
ATOM 11780 O O . ASP F 2 183 ? 186.462 206.895 192.826 1.00 50.53 183 ASP C O 1
ATOM 11785 N N . ARG F 2 184 ? 184.814 208.086 191.881 1.00 46.81 184 ARG C N 1
ATOM 11786 C CA . ARG F 2 184 ? 185.450 208.492 190.642 1.00 40.93 184 ARG C CA 1
ATOM 11787 C C . ARG F 2 184 ? 185.230 209.976 190.387 1.00 38.69 184 ARG C C 1
ATOM 11788 O O . ARG F 2 184 ? 184.102 210.437 190.547 1.00 40.93 184 ARG C O 1
ATOM 11796 N N . ALA F 2 185 ? 186.245 210.720 189.941 1.00 35.44 185 ALA C N 1
ATOM 11797 C CA . ALA F 2 185 ? 186.130 212.144 189.693 1.00 34.39 185 ALA C CA 1
ATOM 11798 C C . ALA F 2 185 ? 186.970 212.659 188.531 1.00 33.36 185 ALA C C 1
ATOM 11799 O O . ALA F 2 185 ? 188.023 212.087 188.254 1.00 34.39 185 ALA C O 1
ATOM 11801 N N . PRO F 2 186 ? 186.562 213.722 187.832 1.00 32.34 186 PRO C N 1
ATOM 11802 C CA . PRO F 2 186 ? 187.304 214.303 186.730 1.00 31.34 186 PRO C CA 1
ATOM 11803 C C . PRO F 2 186 ? 188.481 215.164 187.167 1.00 31.34 186 PRO C C 1
ATOM 11804 O O . PRO F 2 186 ? 188.426 215.816 188.208 1.00 34.39 186 PRO C O 1
ATOM 11808 N N . VAL F 2 187 ? 189.545 215.219 186.362 1.00 29.38 187 VAL C N 1
ATOM 11809 C CA . VAL F 2 187 ? 190.712 216.045 186.605 1.00 29.38 187 VAL C CA 1
ATOM 11810 C C . VAL F 2 187 ? 190.492 217.424 185.996 1.00 29.38 187 VAL C C 1
ATOM 11811 O O . VAL F 2 187 ? 190.400 217.497 184.772 1.00 30.35 187 VAL C O 1
ATOM 11815 N N . PRO F 2 188 ? 190.437 218.526 186.748 1.00 31.34 188 PRO C N 1
ATOM 11816 C CA . PRO F 2 188 ? 190.184 219.845 186.202 1.00 33.36 188 PRO C CA 1
ATOM 11817 C C . PRO F 2 188 ? 191.235 220.322 185.208 1.00 34.39 188 PRO C C 1
ATOM 11818 O O . PRO F 2 188 ? 192.396 219.925 185.277 1.00 37.59 188 PRO C O 1
ATOM 11822 N N . PHE F 2 189 ? 190.861 221.242 184.316 1.00 35.44 189 PHE C N 1
ATOM 11823 C CA . PHE F 2 189 ? 191.722 221.757 183.269 1.00 36.51 189 PHE C CA 1
ATOM 11824 C C . PHE F 2 189 ? 193.064 222.295 183.746 1.00 40.93 189 PHE C C 1
ATOM 11825 O O . PHE F 2 189 ? 194.080 222.099 183.084 1.00 40.93 189 PHE C O 1
ATOM 11833 N N . GLU F 2 190 ? 193.087 222.970 184.898 1.00 43.23 190 GLU C N 1
ATOM 11834 C CA . GLU F 2 190 ? 194.299 223.538 185.454 1.00 44.41 190 GLU C CA 1
ATOM 11835 C C . GLU F 2 190 ? 195.305 222.446 185.791 1.00 43.23 190 GLU C C 1
ATOM 11836 O O . GLU F 2 190 ? 196.497 222.614 185.542 1.00 44.41 190 GLU C O 1
ATOM 11842 N N . GLU F 2 191 ? 194.848 221.300 186.302 1.00 38.69 191 GLU C N 1
ATOM 11843 C CA . GLU F 2 191 ? 195.711 220.177 186.609 1.00 37.59 191 GLU C CA 1
ATOM 11844 C C . GLU F 2 191 ? 196.198 219.508 185.330 1.00 36.51 191 GLU C C 1
ATOM 11845 O O . GLU F 2 191 ? 197.370 219.152 185.234 1.00 39.80 191 GLU C O 1
ATOM 11851 N N . VAL F 2 192 ? 195.348 219.388 184.307 1.00 34.39 192 VAL C N 1
ATOM 11852 C CA . VAL F 2 192 ? 195.741 218.794 183.043 1.00 33.36 192 VAL C CA 1
ATOM 11853 C C . VAL F 2 192 ? 196.794 219.639 182.340 1.00 34.39 192 VAL C C 1
ATOM 11854 O O . VAL F 2 192 ? 197.810 219.105 181.903 1.00 37.59 192 VAL C O 1
ATOM 11858 N N . ILE F 2 193 ? 196.603 220.957 182.246 1.00 36.51 193 ILE C N 1
ATOM 11859 C CA . ILE F 2 193 ? 197.526 221.831 181.548 1.00 38.69 193 ILE C CA 1
ATOM 11860 C C . ILE F 2 193 ? 198.783 222.141 182.349 1.00 44.41 193 ILE C C 1
ATOM 11861 O O . ILE F 2 193 ? 199.887 221.968 181.835 1.00 46.81 193 ILE C O 1
ATOM 11866 N N . ASP F 2 194 ? 198.648 222.550 183.612 1.00 46.81 194 ASP C N 1
ATOM 11867 C CA . ASP F 2 194 ? 199.761 222.996 184.429 1.00 49.27 194 ASP C CA 1
ATOM 11868 C C . ASP F 2 194 ? 200.561 221.914 185.140 1.00 45.60 194 ASP C C 1
ATOM 11869 O O . ASP F 2 194 ? 201.649 222.219 185.624 1.00 48.03 194 ASP C O 1
ATOM 11874 N N . LYS F 2 195 ? 200.085 220.668 185.212 1.00 42.07 195 LYS C N 1
ATOM 11875 C CA . LYS F 2 195 ? 200.809 219.589 185.856 1.00 40.93 195 LYS C CA 1
ATOM 11876 C C . LYS F 2 195 ? 200.946 218.339 185.000 1.00 38.69 195 LYS C C 1
ATOM 11877 O O . LYS F 2 195 ? 202.075 217.889 184.813 1.00 42.07 195 LYS C O 1
ATOM 11883 N N . ILE F 2 196 ? 199.870 217.823 184.402 1.00 35.44 196 ILE C N 1
ATOM 11884 C CA . ILE F 2 196 ? 199.981 216.633 183.580 1.00 34.39 196 ILE C CA 1
ATOM 11885 C C . ILE F 2 196 ? 200.748 216.920 182.296 1.00 36.51 196 ILE C C 1
ATOM 11886 O O . ILE F 2 196 ? 201.784 216.297 182.078 1.00 40.93 196 ILE C O 1
ATOM 11891 N N . ASN F 2 197 ? 200.332 217.869 181.454 1.00 37.59 197 ASN C N 1
ATOM 11892 C CA . ASN F 2 197 ? 201.066 218.152 180.236 1.00 37.59 197 ASN C CA 1
ATOM 11893 C C . ASN F 2 197 ? 202.389 218.860 180.492 1.00 43.23 197 ASN C C 1
ATOM 11894 O O . ASN F 2 197 ? 203.370 218.606 179.796 1.00 46.81 197 ASN C O 1
ATOM 11899 N N . ALA F 2 198 ? 202.455 219.750 181.485 1.00 45.60 198 ALA C N 1
ATOM 11900 C CA . ALA F 2 198 ? 203.669 220.493 181.761 1.00 45.60 198 ALA C CA 1
ATOM 11901 C C . ALA F 2 198 ? 204.802 219.672 182.364 1.00 46.81 198 ALA C C 1
ATOM 11902 O O . ALA F 2 198 ? 205.955 219.893 182.000 1.00 48.03 198 ALA C O 1
ATOM 11904 N N . LYS F 2 199 ? 204.499 218.720 183.251 1.00 45.60 199 LYS C N 1
ATOM 11905 C CA . LYS F 2 199 ? 205.488 217.971 184.002 1.00 45.60 199 LYS C CA 1
ATOM 11906 C C . LYS F 2 199 ? 205.293 216.465 184.104 1.00 45.60 199 LYS C C 1
ATOM 11907 O O . LYS F 2 199 ? 206.226 215.774 184.506 1.00 48.03 199 LYS C O 1
ATOM 11913 N N . GLY F 2 200 ? 204.131 215.916 183.742 1.00 43.23 200 GLY C N 1
ATOM 11914 C CA . GLY F 2 200 ? 203.846 214.497 183.834 1.00 43.23 200 GLY C CA 1
ATOM 11915 C C . GLY F 2 200 ? 203.486 214.027 185.237 1.00 43.23 200 GLY C C 1
ATOM 11916 O O . GLY F 2 200 ? 203.739 212.873 185.578 1.00 45.60 200 GLY C O 1
ATOM 11917 N N . VAL F 2 201 ? 202.900 214.910 186.049 1.00 42.07 201 VAL C N 1
ATOM 11918 C CA . VAL F 2 201 ? 202.525 214.641 187.424 1.00 43.23 201 VAL C CA 1
ATOM 11919 C C . VAL F 2 201 ? 201.112 215.093 187.765 1.00 43.23 201 VAL C C 1
ATOM 11920 O O . VAL F 2 201 ? 200.600 216.038 187.169 1.00 43.23 201 VAL C O 1
ATOM 11924 N N . CYS F 2 202 ? 200.482 214.437 188.741 1.00 42.07 202 CYS C N 1
ATOM 11925 C CA . CYS F 2 202 ? 199.165 214.759 189.255 1.00 42.07 202 CYS C CA 1
ATOM 11926 C C . CYS F 2 202 ? 199.250 215.159 190.722 1.00 43.23 202 CYS C C 1
ATOM 11927 O O . CYS F 2 202 ? 200.214 214.812 191.403 1.00 48.03 202 CYS C O 1
ATOM 11930 N N . ARG F 2 203 ? 198.239 215.847 191.257 1.00 44.41 203 ARG C N 1
ATOM 11931 C CA . ARG F 2 203 ? 198.178 216.168 192.670 1.00 45.60 203 ARG C CA 1
ATOM 11932 C C . ARG F 2 203 ? 197.671 214.970 193.461 1.00 48.03 203 ARG C C 1
ATOM 11933 O O . ARG F 2 203 ? 196.729 214.303 193.036 1.00 48.03 203 ARG C O 1
ATOM 11941 N N . SER F 2 204 ? 198.239 214.743 194.647 1.00 50.53 204 SER C N 1
ATOM 11942 C CA . SER F 2 204 ? 197.811 213.714 195.577 1.00 51.80 204 SER C CA 1
ATOM 11943 C C . SER F 2 204 ? 196.360 213.889 196.007 1.00 51.80 204 SER C C 1
ATOM 11944 O O . SER F 2 204 ? 195.689 212.919 196.353 1.00 51.80 204 SER C O 1
ATOM 11947 N N . THR F 2 205 ? 195.844 215.120 195.968 1.00 49.27 205 THR C N 1
ATOM 11948 C CA . THR F 2 205 ? 194.493 215.502 196.330 1.00 49.27 205 THR C CA 1
ATOM 11949 C C . THR F 2 205 ? 193.448 215.229 195.256 1.00 46.81 205 THR C C 1
ATOM 11950 O O . THR F 2 205 ? 193.724 215.258 194.059 1.00 44.41 205 THR C O 1
ATOM 11954 N N . ALA F 2 206 ? 192.210 214.991 195.695 1.00 44.41 206 ALA C N 1
ATOM 11955 C CA . ALA F 2 206 ? 191.075 214.735 194.831 1.00 43.23 206 ALA C CA 1
ATOM 11956 C C . ALA F 2 206 ? 189.746 215.117 195.471 1.00 45.60 206 ALA C C 1
ATOM 11957 O O . ALA F 2 206 ? 189.391 214.599 196.528 1.00 50.53 206 ALA C O 1
ATOM 11959 N N . LYS F 2 207 ? 188.992 216.026 194.848 1.00 48.03 207 LYS C N 1
ATOM 11960 C CA . LYS F 2 207 ? 187.671 216.414 195.304 1.00 50.53 207 LYS C CA 1
ATOM 11961 C C . LYS F 2 207 ? 186.650 215.361 194.898 1.00 53.09 207 LYS C C 1
ATOM 11962 O O . LYS F 2 207 ? 186.639 214.907 193.756 1.00 54.39 207 LYS C O 1
ATOM 11968 N N . TYR F 2 208 ? 185.769 214.993 195.831 1.00 57.04 208 TYR C N 1
ATOM 11969 C CA . TYR F 2 208 ? 184.704 214.026 195.656 1.00 59.76 208 TYR C CA 1
ATOM 11970 C C . TYR F 2 208 ? 183.490 214.442 196.475 1.00 63.95 208 TYR C C 1
ATOM 11971 O O . TYR F 2 208 ? 183.534 215.450 197.178 1.00 66.83 208 TYR C O 1
ATOM 11980 N N . VAL F 2 209 ? 182.381 213.706 196.376 1.00 66.83 209 VAL C N 1
ATOM 11981 C CA . VAL F 2 209 ? 181.149 214.008 197.080 1.00 69.76 209 VAL C CA 1
ATOM 11982 C C . VAL F 2 209 ? 180.644 212.800 197.858 1.00 75.83 209 VAL C C 1
ATOM 11983 O O . VAL F 2 209 ? 180.464 211.720 197.299 1.00 78.95 209 VAL C O 1
ATOM 11987 N N . ARG F 2 210 ? 180.374 212.998 199.151 1.00 82.14 210 ARG C N 1
ATOM 11988 C CA . ARG F 2 210 ? 179.855 212.008 200.076 1.00 90.39 210 ARG C CA 1
ATOM 11989 C C . ARG F 2 210 ? 178.671 212.619 200.812 1.00 93.80 210 ARG C C 1
ATOM 11990 O O . ARG F 2 210 ? 178.779 213.734 201.319 1.00 93.80 210 ARG C O 1
ATOM 11998 N N . ASN F 2 211 ? 177.534 211.920 200.853 1.00 102.61 211 ASN C N 1
ATOM 11999 C CA . ASN F 2 211 ? 176.308 212.374 201.481 1.00 111.80 211 ASN C CA 1
ATOM 12000 C C . ASN F 2 211 ? 175.891 213.757 200.994 1.00 109.93 211 ASN C C 1
ATOM 12001 O O . ASN F 2 211 ? 175.491 214.619 201.775 1.00 109.93 211 ASN C O 1
ATOM 12006 N N . ASN F 2 212 ? 176.020 213.992 199.686 1.00 106.24 212 ASN C N 1
ATOM 12007 C CA . ASN F 2 212 ? 175.741 215.221 198.968 1.00 106.24 212 ASN C CA 1
ATOM 12008 C C . ASN F 2 212 ? 176.609 216.423 199.320 1.00 100.81 212 ASN C C 1
ATOM 12009 O O . ASN F 2 212 ? 176.327 217.531 198.869 1.00 100.81 212 ASN C O 1
ATOM 12014 N N . MET F 2 213 ? 177.686 216.236 200.087 1.00 93.80 213 MET C N 1
ATOM 12015 C CA . MET F 2 213 ? 178.629 217.259 200.497 1.00 92.09 213 MET C CA 1
ATOM 12016 C C . MET F 2 213 ? 180.007 217.041 199.886 1.00 87.04 213 MET C C 1
ATOM 12017 O O . MET F 2 213 ? 180.463 215.907 199.760 1.00 80.54 213 MET C O 1
ATOM 12022 N N . GLU F 2 214 ? 180.688 218.124 199.503 1.00 82.14 214 GLU C N 1
ATOM 12023 C CA . GLU F 2 214 ? 182.032 218.054 198.963 1.00 80.54 214 GLU C CA 1
ATOM 12024 C C . GLU F 2 214 ? 183.053 217.715 200.041 1.00 75.83 214 GLU C C 1
ATOM 12025 O O . GLU F 2 214 ? 183.046 218.278 201.133 1.00 74.29 214 GLU C O 1
ATOM 12031 N N . THR F 2 215 ? 183.990 216.831 199.690 1.00 69.76 215 THR C N 1
ATOM 12032 C CA . THR F 2 215 ? 185.064 216.338 200.529 1.00 66.83 215 THR C CA 1
ATOM 12033 C C . THR F 2 215 ? 186.336 216.179 199.708 1.00 62.54 215 THR C C 1
ATOM 12034 O O . THR F 2 215 ? 186.270 215.826 198.532 1.00 61.14 215 THR C O 1
ATOM 12038 N N . THR F 2 216 ? 187.505 216.397 200.315 1.00 57.04 216 THR C N 1
ATOM 12039 C CA . THR F 2 216 ? 188.786 216.281 199.645 1.00 54.39 216 THR C CA 1
ATOM 12040 C C . THR F 2 216 ? 189.571 215.097 200.193 1.00 50.53 216 THR C C 1
ATOM 12041 O O . THR F 2 216 ? 189.877 215.048 201.382 1.00 53.09 216 THR C O 1
ATOM 12045 N N . ALA F 2 217 ? 189.864 214.118 199.334 1.00 49.27 217 ALA C N 1
ATOM 12046 C CA . ALA F 2 217 ? 190.662 212.953 199.664 1.00 49.27 217 ALA C CA 1
ATOM 12047 C C . ALA F 2 217 ? 192.143 213.250 199.466 1.00 50.53 217 ALA C C 1
ATOM 12048 O O . ALA F 2 217 ? 192.504 214.147 198.707 1.00 51.80 217 ALA C O 1
ATOM 12050 N N . PHE F 2 218 ? 193.005 212.461 200.111 1.00 50.53 218 PHE C N 1
ATOM 12051 C CA . PHE F 2 218 ? 194.450 212.571 200.046 1.00 51.80 218 PHE C CA 1
ATOM 12052 C C . PHE F 2 218 ? 195.088 211.190 199.970 1.00 53.09 218 PHE C C 1
ATOM 12053 O O . PHE F 2 218 ? 194.606 210.247 200.594 1.00 54.39 218 PHE C O 1
ATOM 12061 N N . HIS F 2 219 ? 196.191 211.042 199.232 1.00 54.39 219 HIS C N 1
ATOM 12062 C CA . HIS F 2 219 ? 196.888 209.775 199.127 1.00 57.04 219 HIS C CA 1
ATOM 12063 C C . HIS F 2 219 ? 197.513 209.417 200.470 1.00 62.54 219 HIS C C 1
ATOM 12064 O O . HIS F 2 219 ? 198.402 210.123 200.943 1.00 65.38 219 HIS C O 1
ATOM 12071 N N . ARG F 2 220 ? 197.040 208.345 201.112 1.00 68.29 220 ARG C N 1
ATOM 12072 C CA . ARG F 2 220 ? 197.482 207.860 202.406 1.00 71.25 220 ARG C CA 1
ATOM 12073 C C . ARG F 2 220 ? 197.431 208.919 203.501 1.00 69.76 220 ARG C C 1
ATOM 12074 O O . ARG F 2 220 ? 198.271 208.948 204.397 1.00 71.25 220 ARG C O 1
ATOM 12082 N N . ASP F 2 221 ? 196.440 209.811 203.425 1.00 69.76 221 ASP C N 1
ATOM 12083 C CA . ASP F 2 221 ? 196.191 210.913 204.335 1.00 71.25 221 ASP C CA 1
ATOM 12084 C C . ASP F 2 221 ? 197.321 211.925 204.476 1.00 68.29 221 ASP C C 1
ATOM 12085 O O . ASP F 2 221 ? 197.318 212.754 205.383 1.00 69.76 221 ASP C O 1
ATOM 12090 N N . ASP F 2 222 ? 198.309 211.882 203.578 1.00 65.38 222 ASP C N 1
ATOM 12091 C CA . ASP F 2 222 ? 199.437 212.791 203.513 1.00 65.38 222 ASP C CA 1
ATOM 12092 C C . ASP F 2 222 ? 199.022 214.143 202.945 1.00 66.83 222 ASP C C 1
ATOM 12093 O O . ASP F 2 222 ? 197.898 214.326 202.482 1.00 65.38 222 ASP C O 1
ATOM 12098 N N . HIS F 2 223 ? 199.908 215.141 202.968 1.00 68.29 223 HIS C N 1
ATOM 12099 C CA . HIS F 2 223 ? 199.664 216.462 202.421 1.00 72.76 223 HIS C CA 1
ATOM 12100 C C . HIS F 2 223 ? 199.663 216.475 200.898 1.00 74.29 223 HIS C C 1
ATOM 12101 O O . HIS F 2 223 ? 200.064 215.512 200.248 1.00 71.25 223 HIS C O 1
ATOM 12108 N N . GLU F 2 224 ? 199.209 217.574 200.290 1.00 74.29 224 GLU C N 1
ATOM 12109 C CA . GLU F 2 224 ? 199.226 217.721 198.848 1.00 75.83 224 GLU C CA 1
ATOM 12110 C C . GLU F 2 224 ? 200.664 217.706 198.346 1.00 72.76 224 GLU C C 1
ATOM 12111 O O . GLU F 2 224 ? 201.528 218.416 198.856 1.00 72.76 224 GLU C O 1
ATOM 12117 N N . THR F 2 225 ? 200.947 216.863 197.350 1.00 69.76 225 THR C N 1
ATOM 12118 C CA . THR F 2 225 ? 202.247 216.662 196.738 1.00 68.29 225 THR C CA 1
ATOM 12119 C C . THR F 2 225 ? 202.067 216.074 195.346 1.00 62.54 225 THR C C 1
ATOM 12120 O O . THR F 2 225 ? 201.059 215.424 195.074 1.00 61.14 225 THR C O 1
ATOM 12124 N N . ASP F 2 226 ? 203.019 216.329 194.446 1.00 58.39 226 ASP C N 1
ATOM 12125 C CA . ASP F 2 226 ? 203.015 215.822 193.087 1.00 54.39 226 ASP C CA 1
ATOM 12126 C C . ASP F 2 226 ? 203.366 214.341 193.021 1.00 53.09 226 ASP C C 1
ATOM 12127 O O . ASP F 2 226 ? 204.278 213.873 193.698 1.00 57.04 226 ASP C O 1
ATOM 12132 N N . MET F 2 227 ? 202.676 213.595 192.156 1.00 49.27 227 MET C N 1
ATOM 12133 C CA . MET F 2 227 ? 202.864 212.175 191.932 1.00 48.03 227 MET C CA 1
ATOM 12134 C C . MET F 2 227 ? 203.091 211.918 190.448 1.00 48.03 227 MET C C 1
ATOM 12135 O O . MET F 2 227 ? 202.313 212.395 189.626 1.00 48.03 227 MET C O 1
ATOM 12140 N N . GLU F 2 228 ? 204.135 211.172 190.079 1.00 50.53 228 GLU C N 1
ATOM 12141 C CA . GLU F 2 228 ? 204.436 210.895 188.688 1.00 51.80 228 GLU C CA 1
ATOM 12142 C C . GLU F 2 228 ? 203.575 209.799 188.074 1.00 50.53 228 GLU C C 1
ATOM 12143 O O . GLU F 2 228 ? 203.212 208.820 188.722 1.00 50.53 228 GLU C O 1
ATOM 12149 N N . LEU F 2 229 ? 203.251 209.966 186.790 1.00 46.81 229 LEU C N 1
ATOM 12150 C CA . LEU F 2 229 ? 202.484 209.016 186.008 1.00 44.41 229 LEU C CA 1
ATOM 12151 C C . LEU F 2 229 ? 203.424 207.995 185.380 1.00 45.60 229 LEU C C 1
ATOM 12152 O O . LEU F 2 229 ? 204.393 208.364 184.719 1.00 46.81 229 LEU C O 1
ATOM 12157 N N . LYS F 2 230 ? 203.111 206.709 185.554 1.00 48.03 230 LYS C N 1
ATOM 12158 C CA . LYS F 2 230 ? 203.880 205.583 185.059 1.00 49.27 230 LYS C CA 1
ATOM 12159 C C . LYS F 2 230 ? 203.035 204.747 184.107 1.00 46.81 230 LYS C C 1
ATOM 12160 O O . LYS F 2 230 ? 201.853 204.559 184.389 1.00 45.60 230 LYS C O 1
ATOM 12166 N N . PRO F 2 231 ? 203.578 204.259 182.989 1.00 43.23 231 PRO C N 1
ATOM 12167 C CA . PRO F 2 231 ? 202.821 203.492 182.020 1.00 43.23 231 PRO C CA 1
ATOM 12168 C C . PRO F 2 231 ? 202.236 202.207 182.592 1.00 45.60 231 PRO C C 1
ATOM 12169 O O . PRO F 2 231 ? 202.858 201.529 183.406 1.00 48.03 231 PRO C O 1
ATOM 12173 N N . ALA F 2 232 ? 201.024 201.867 182.148 1.00 48.03 232 ALA C N 1
ATOM 12174 C CA . ALA F 2 232 ? 200.316 200.672 182.564 1.00 50.53 232 ALA C CA 1
ATOM 12175 C C . ALA F 2 232 ? 200.986 199.413 182.030 1.00 55.71 232 ALA C C 1
ATOM 12176 O O . ALA F 2 232 ? 201.513 199.402 180.920 1.00 58.39 232 ALA C O 1
ATOM 12178 N N . LYS F 2 233 ? 200.924 198.325 182.802 1.00 59.76 233 LYS C N 1
ATOM 12179 C CA . LYS F 2 233 ? 201.571 197.068 182.475 1.00 62.54 233 LYS C CA 1
ATOM 12180 C C . LYS F 2 233 ? 200.906 196.307 181.335 1.00 58.39 233 LYS C C 1
ATOM 12181 O O . LYS F 2 233 ? 201.561 195.947 180.359 1.00 54.39 233 LYS C O 1
ATOM 12187 N N . VAL F 2 234 ? 199.597 196.072 181.452 1.00 50.53 234 VAL C N 1
ATOM 12188 C CA . VAL F 2 234 ? 198.790 195.290 180.534 1.00 48.03 234 VAL C CA 1
ATOM 12189 C C . VAL F 2 234 ? 198.328 196.004 179.270 1.00 45.60 234 VAL C C 1
ATOM 12190 O O . VAL F 2 234 ? 197.876 195.351 178.331 1.00 45.60 234 VAL C O 1
ATOM 12194 N N . ALA F 2 235 ? 198.445 197.332 179.203 1.00 44.41 235 ALA C N 1
ATOM 12195 C CA . ALA F 2 235 ? 197.996 198.110 178.065 1.00 44.41 235 ALA C CA 1
ATOM 12196 C C . ALA F 2 235 ? 198.698 197.780 176.754 1.00 44.41 235 ALA C C 1
ATOM 12197 O O . ALA F 2 235 ? 199.907 197.563 176.698 1.00 44.41 235 ALA C O 1
ATOM 12199 N N . THR F 2 236 ? 197.913 197.768 175.675 1.00 43.23 236 THR C N 1
ATOM 12200 C CA . THR F 2 236 ? 198.354 197.528 174.314 1.00 43.23 236 THR C CA 1
ATOM 12201 C C . THR F 2 236 ? 199.106 198.740 173.780 1.00 48.03 236 THR C C 1
ATOM 12202 O O . THR F 2 236 ? 198.851 199.857 174.224 1.00 53.09 236 THR C O 1
ATOM 12206 N N . ARG F 2 237 ? 199.984 198.564 172.789 1.00 51.80 237 ARG C N 1
ATOM 12207 C CA . ARG F 2 237 ? 200.726 199.646 172.170 1.00 57.04 237 ARG C CA 1
ATOM 12208 C C . ARG F 2 237 ? 199.828 200.770 171.668 1.00 55.71 237 ARG C C 1
ATOM 12209 O O . ARG F 2 237 ? 200.203 201.938 171.745 1.00 54.39 237 ARG C O 1
ATOM 12217 N N . THR F 2 238 ? 198.631 200.433 171.182 1.00 51.80 238 THR C N 1
ATOM 12218 C CA . THR F 2 238 ? 197.640 201.364 170.679 1.00 51.80 238 THR C CA 1
ATOM 12219 C C . THR F 2 238 ? 196.863 202.066 171.786 1.00 48.03 238 THR C C 1
ATOM 12220 O O . THR F 2 238 ? 196.941 203.288 171.885 1.00 46.81 238 THR C O 1
ATOM 12224 N N . SER F 2 239 ? 196.143 201.349 172.653 1.00 44.41 239 SER C N 1
ATOM 12225 C CA . SER F 2 239 ? 195.371 201.918 173.742 1.00 43.23 239 SER C CA 1
ATOM 12226 C C . SER F 2 239 ? 196.197 202.230 174.983 1.00 42.07 239 SER C C 1
ATOM 12227 O O . SER F 2 239 ? 195.826 201.889 176.104 1.00 44.41 239 SER C O 1
ATOM 12230 N N . ARG F 2 240 ? 197.363 202.852 174.787 1.00 39.80 240 ARG C N 1
ATOM 12231 C CA . ARG F 2 240 ? 198.320 203.243 175.804 1.00 39.80 240 ARG C CA 1
ATOM 12232 C C . ARG F 2 240 ? 197.712 204.071 176.927 1.00 39.80 240 ARG C C 1
ATOM 12233 O O . ARG F 2 240 ? 196.808 204.872 176.700 1.00 39.80 240 ARG C O 1
ATOM 12241 N N . GLY F 2 241 ? 198.215 203.886 178.150 1.00 39.80 241 GLY C N 1
ATOM 12242 C CA . GLY F 2 241 ? 197.737 204.565 179.339 1.00 38.69 241 GLY C CA 1
ATOM 12243 C C . GLY F 2 241 ? 198.763 204.628 180.461 1.00 39.80 241 GLY C C 1
ATOM 12244 O O . GLY F 2 241 ? 199.764 203.915 180.433 1.00 43.23 241 GLY C O 1
ATOM 12245 N N . TRP F 2 242 ? 198.500 205.458 181.473 1.00 38.69 242 TRP C N 1
ATOM 12246 C CA . TRP F 2 242 ? 199.371 205.708 182.604 1.00 37.59 242 TRP C CA 1
ATOM 12247 C C . TRP F 2 242 ? 198.601 205.929 183.899 1.00 37.59 242 TRP C C 1
ATOM 12248 O O . TRP F 2 242 ? 197.448 206.353 183.867 1.00 39.80 242 TRP C O 1
ATOM 12259 N N . HIS F 2 243 ? 199.239 205.687 185.046 1.00 40.93 243 HIS C N 1
ATOM 12260 C CA . HIS F 2 243 ? 198.674 205.898 186.365 1.00 40.93 243 HIS C CA 1
ATOM 12261 C C . HIS F 2 243 ? 199.743 206.190 187.409 1.00 43.23 243 HIS C C 1
ATOM 12262 O O . HIS F 2 243 ? 200.921 205.905 187.201 1.00 44.41 243 HIS C O 1
ATOM 12269 N N . THR F 2 244 ? 199.359 206.789 188.538 1.00 44.41 244 THR C N 1
ATOM 12270 C CA . THR F 2 244 ? 200.276 207.165 189.597 1.00 45.60 244 THR C CA 1
ATOM 12271 C C . THR F 2 244 ? 200.653 206.078 190.594 1.00 50.53 244 THR C C 1
ATOM 12272 O O . THR F 2 244 ? 201.645 206.241 191.301 1.00 54.39 244 THR C O 1
ATOM 12276 N N . THR F 2 245 ? 199.898 204.981 190.693 1.00 53.09 245 THR C N 1
ATOM 12277 C CA . THR F 2 245 ? 200.136 203.918 191.652 1.00 55.71 245 THR C CA 1
ATOM 12278 C C . THR F 2 245 ? 200.211 202.537 191.015 1.00 59.76 245 THR C C 1
ATOM 12279 O O . THR F 2 245 ? 199.798 202.367 189.870 1.00 59.76 245 THR C O 1
ATOM 12283 N N . ASP F 2 246 ? 200.740 201.559 191.754 1.00 65.38 246 ASP C N 1
ATOM 12284 C CA . ASP F 2 246 ? 200.893 200.160 191.402 1.00 72.76 246 ASP C CA 1
ATOM 12285 C C . ASP F 2 246 ? 201.523 199.895 190.040 1.00 80.54 246 ASP C C 1
ATOM 12286 O O . ASP F 2 246 ? 200.902 199.232 189.181 1.00 82.14 246 ASP C O 1
ATOM 12291 N N . THR F 2 263 ? 192.814 205.345 199.774 1.00 62.54 263 THR C N 1
ATOM 12292 C CA . THR F 2 263 ? 193.835 205.798 198.815 1.00 62.54 263 THR C CA 1
ATOM 12293 C C . THR F 2 263 ? 193.218 206.620 197.692 1.00 58.39 263 THR C C 1
ATOM 12294 O O . THR F 2 263 ? 191.999 206.758 197.620 1.00 55.71 263 THR C O 1
ATOM 12298 N N . VAL F 2 264 ? 194.058 207.195 196.827 1.00 51.80 264 VAL C N 1
ATOM 12299 C CA . VAL F 2 264 ? 193.711 208.010 195.678 1.00 46.81 264 VAL C CA 1
ATOM 12300 C C . VAL F 2 264 ? 194.665 207.691 194.535 1.00 44.41 264 VAL C C 1
ATOM 12301 O O . VAL F 2 264 ? 195.859 207.547 194.789 1.00 49.27 264 VAL C O 1
ATOM 12305 N N . ASN F 2 265 ? 194.185 207.600 193.292 1.00 42.07 265 ASN C N 1
ATOM 12306 C CA . ASN F 2 265 ? 194.996 207.292 192.130 1.00 42.07 265 ASN C CA 1
ATOM 12307 C C . ASN F 2 265 ? 194.592 208.080 190.891 1.00 39.80 265 ASN C C 1
ATOM 12308 O O . ASN F 2 265 ? 193.426 208.077 190.500 1.00 39.80 265 ASN C O 1
ATOM 12313 N N . CYS F 2 266 ? 195.546 208.764 190.254 1.00 39.80 266 CYS C N 1
ATOM 12314 C CA . CYS F 2 266 ? 195.348 209.518 189.032 1.00 38.69 266 CYS C CA 1
ATOM 12315 C C . CYS F 2 266 ? 195.539 208.602 187.832 1.00 38.69 266 CYS C C 1
ATOM 12316 O O . CYS F 2 266 ? 196.491 207.825 187.811 1.00 40.93 266 CYS C O 1
ATOM 12319 N N . ILE F 2 267 ? 194.672 208.698 186.821 1.00 36.51 267 ILE C N 1
ATOM 12320 C CA . ILE F 2 267 ? 194.688 207.866 185.633 1.00 35.44 267 ILE C CA 1
ATOM 12321 C C . ILE F 2 267 ? 194.559 208.709 184.372 1.00 34.39 267 ILE C C 1
ATOM 12322 O O . ILE F 2 267 ? 193.790 209.668 184.334 1.00 34.39 267 ILE C O 1
ATOM 12327 N N . VAL F 2 268 ? 195.295 208.333 183.324 1.00 33.36 268 VAL C N 1
ATOM 12328 C CA . VAL F 2 268 ? 195.291 208.966 182.019 1.00 30.35 268 VAL C CA 1
ATOM 12329 C C . VAL F 2 268 ? 195.273 207.873 180.960 1.00 32.34 268 VAL C C 1
ATOM 12330 O O . VAL F 2 268 ? 196.163 207.026 180.960 1.00 36.51 268 VAL C O 1
ATOM 12334 N N . GLU F 2 269 ? 194.303 207.875 180.044 1.00 33.36 269 GLU C N 1
ATOM 12335 C CA . GLU F 2 269 ? 194.166 206.844 179.033 1.00 32.34 269 GLU C CA 1
ATOM 12336 C C . GLU F 2 269 ? 193.847 207.410 177.658 1.00 32.34 269 GLU C C 1
ATOM 12337 O O . GLU F 2 269 ? 192.972 208.263 177.525 1.00 33.36 269 GLU C O 1
ATOM 12343 N N . GLU F 2 270 ? 194.541 206.930 176.623 1.00 33.36 270 GLU C N 1
ATOM 12344 C CA . GLU F 2 270 ? 194.320 207.328 175.247 1.00 32.34 270 GLU C CA 1
ATOM 12345 C C . GLU F 2 270 ? 193.425 206.288 174.587 1.00 31.34 270 GLU C C 1
ATOM 12346 O O . GLU F 2 270 ? 193.774 205.110 174.550 1.00 34.39 270 GLU C O 1
ATOM 12352 N N . VAL F 2 271 ? 192.262 206.685 174.064 1.00 30.35 271 VAL C N 1
ATOM 12353 C CA . VAL F 2 271 ? 191.268 205.803 173.483 1.00 28.42 271 VAL C CA 1
ATOM 12354 C C . VAL F 2 271 ? 190.761 206.265 172.125 1.00 27.48 271 VAL C C 1
ATOM 12355 O O . VAL F 2 271 ? 190.861 207.436 171.767 1.00 29.38 271 VAL C O 1
ATOM 12359 N N . ASP F 2 272 ? 190.219 205.324 171.348 1.00 29.38 272 ASP C N 1
ATOM 12360 C CA . ASP F 2 272 ? 189.594 205.617 170.073 1.00 30.35 272 ASP C CA 1
ATOM 12361 C C . ASP F 2 272 ? 188.251 206.299 170.297 1.00 28.42 272 ASP C C 1
ATOM 12362 O O . ASP F 2 272 ? 187.543 205.994 171.254 1.00 27.48 272 ASP C O 1
ATOM 12367 N N . ALA F 2 273 ? 187.854 207.182 169.379 1.00 27.48 273 ALA C N 1
ATOM 12368 C CA . ALA F 2 273 ? 186.580 207.874 169.397 1.00 24.76 273 ALA C CA 1
ATOM 12369 C C . ALA F 2 273 ? 186.015 207.906 167.984 1.00 24.76 273 ALA C C 1
ATOM 12370 O O . ALA F 2 273 ? 186.781 207.969 167.026 1.00 28.42 273 ALA C O 1
ATOM 12372 N N . ARG F 2 274 ? 184.690 207.878 167.820 1.00 24.76 274 ARG C N 1
ATOM 12373 C CA . ARG F 2 274 ? 184.041 207.902 166.523 1.00 23.88 274 ARG C CA 1
ATOM 12374 C C . ARG F 2 274 ? 182.848 208.845 166.501 1.00 23.88 274 ARG C C 1
ATOM 12375 O O . ARG F 2 274 ? 182.057 208.851 167.441 1.00 25.65 274 ARG C O 1
ATOM 12383 N N . SER F 2 275 ? 182.693 209.595 165.408 1.00 24.76 275 SER C N 1
ATOM 12384 C CA . SER F 2 275 ? 181.583 210.495 165.166 1.00 23.88 275 SER C CA 1
ATOM 12385 C C . SER F 2 275 ? 181.036 210.238 163.770 1.00 24.76 275 SER C C 1
ATOM 12386 O O . SER F 2 275 ? 181.824 210.013 162.855 1.00 27.48 275 SER C O 1
ATOM 12389 N N . VAL F 2 276 ? 179.717 210.248 163.563 1.00 26.56 276 VAL C N 1
ATOM 12390 C CA . VAL F 2 276 ? 179.087 210.010 162.279 1.00 25.65 276 VAL C CA 1
ATOM 12391 C C . VAL F 2 276 ? 178.162 211.166 161.928 1.00 26.56 276 VAL C C 1
ATOM 12392 O O . VAL F 2 276 ? 177.675 211.846 162.828 1.00 29.38 276 VAL C O 1
ATOM 12396 N N . TYR F 2 277 ? 177.905 211.403 160.639 1.00 28.42 277 TYR C N 1
ATOM 12397 C CA . TYR F 2 277 ? 177.078 212.499 160.174 1.00 29.38 277 TYR C CA 1
ATOM 12398 C C . TYR F 2 277 ? 175.772 212.607 160.951 1.00 30.35 277 TYR C C 1
ATOM 12399 O O . TYR F 2 277 ? 175.135 211.572 161.135 1.00 32.34 277 TYR C O 1
ATOM 12408 N N . PRO F 2 278 ? 175.305 213.785 161.374 1.00 28.42 278 PRO C N 1
ATOM 12409 C CA . PRO F 2 278 ? 175.826 215.125 161.176 1.00 27.48 278 PRO C CA 1
ATOM 12410 C C . PRO F 2 278 ? 177.020 215.556 162.016 1.00 27.48 278 PRO C C 1
ATOM 12411 O O . PRO F 2 278 ? 177.391 216.727 161.966 1.00 29.38 278 PRO C O 1
ATOM 12415 N N . TYR F 2 279 ? 177.630 214.658 162.791 1.00 28.42 279 TYR C N 1
ATOM 12416 C CA . TYR F 2 279 ? 178.736 214.943 163.684 1.00 26.56 279 TYR C CA 1
ATOM 12417 C C . TYR F 2 279 ? 178.366 215.823 164.870 1.00 26.56 279 TYR C C 1
ATOM 12418 O O . TYR F 2 279 ? 179.118 216.713 165.260 1.00 27.48 279 TYR C O 1
ATOM 12427 N N . ASP F 2 280 ? 177.186 215.611 165.457 1.00 27.48 280 ASP C N 1
ATOM 12428 C CA . ASP F 2 280 ? 176.721 216.338 166.623 1.00 27.48 280 ASP C CA 1
ATOM 12429 C C . ASP F 2 280 ? 177.223 215.766 167.942 1.00 26.56 280 ASP C C 1
ATOM 12430 O O . ASP F 2 280 ? 177.162 216.446 168.964 1.00 27.48 280 ASP C O 1
ATOM 12435 N N . GLU F 2 281 ? 177.697 214.518 167.944 1.00 26.56 281 GLU C N 1
ATOM 12436 C CA . GLU F 2 281 ? 178.203 213.786 169.089 1.00 23.88 281 GLU C CA 1
ATOM 12437 C C . GLU F 2 281 ? 179.346 212.863 168.689 1.00 23.02 281 GLU C C 1
ATOM 12438 O O . GLU F 2 281 ? 179.617 212.666 167.507 1.00 25.65 281 GLU C O 1
ATOM 12444 N N . PHE F 2 282 ? 179.976 212.221 169.675 1.00 22.18 282 PHE C N 1
ATOM 12445 C CA . PHE F 2 282 ? 180.952 211.174 169.452 1.00 22.18 282 PHE C CA 1
ATOM 12446 C C . PHE F 2 282 ? 180.879 210.134 170.561 1.00 22.18 282 PHE C C 1
ATOM 12447 O O . PHE F 2 282 ? 180.438 210.431 171.668 1.00 22.18 282 PHE C O 1
ATOM 12455 N N . VAL F 2 283 ? 181.267 208.893 170.257 1.00 23.02 283 VAL C N 1
ATOM 12456 C CA . VAL F 2 283 ? 181.304 207.790 171.197 1.00 22.18 283 VAL C CA 1
ATOM 12457 C C . VAL F 2 283 ? 182.755 207.411 171.452 1.00 23.02 283 VAL C C 1
ATOM 12458 O O . VAL F 2 283 ? 183.569 207.459 170.533 1.00 25.65 283 VAL C O 1
ATOM 12462 N N . LEU F 2 284 ? 183.099 207.080 172.699 1.00 23.88 284 LEU C N 1
ATOM 12463 C CA . LEU F 2 284 ? 184.425 206.659 173.107 1.00 22.18 284 LEU C CA 1
ATOM 12464 C C . LEU F 2 284 ? 184.524 205.141 173.096 1.00 23.02 284 LEU C C 1
ATOM 12465 O O . LEU F 2 284 ? 183.517 204.447 173.224 1.00 25.65 284 LEU C O 1
ATOM 12470 N N . ALA F 2 285 ? 185.730 204.572 173.037 1.00 24.76 285 ALA C N 1
ATOM 12471 C CA . ALA F 2 285 ? 185.914 203.134 173.080 1.00 24.76 285 ALA C CA 1
ATOM 12472 C C . ALA F 2 285 ? 185.369 202.479 174.343 1.00 26.56 285 ALA C C 1
ATOM 12473 O O . ALA F 2 285 ? 185.232 201.259 174.403 1.00 30.35 285 ALA C O 1
ATOM 12475 N N . THR F 2 286 ? 185.058 203.253 175.385 1.00 26.56 286 THR C N 1
ATOM 12476 C CA . THR F 2 286 ? 184.472 202.800 176.632 1.00 27.48 286 THR C CA 1
ATOM 12477 C C . THR F 2 286 ? 182.974 202.547 176.531 1.00 27.48 286 THR C C 1
ATOM 12478 O O . THR F 2 286 ? 182.385 202.002 177.462 1.00 30.35 286 THR C O 1
ATOM 12482 N N . GLY F 2 287 ? 182.337 202.936 175.425 1.00 26.56 287 GLY C N 1
ATOM 12483 C CA . GLY F 2 287 ? 180.909 202.832 175.195 1.00 25.65 287 GLY C CA 1
ATOM 12484 C C . GLY F 2 287 ? 180.148 204.084 175.608 1.00 25.65 287 GLY C C 1
ATOM 12485 O O . GLY F 2 287 ? 178.934 204.139 175.425 1.00 27.48 287 GLY C O 1
ATOM 12486 N N . ASP F 2 288 ? 180.816 205.097 176.166 1.00 26.56 288 ASP C N 1
ATOM 12487 C CA . ASP F 2 288 ? 180.209 206.345 176.586 1.00 25.65 288 ASP C CA 1
ATOM 12488 C C . ASP F 2 288 ? 180.098 207.361 175.459 1.00 24.76 288 ASP C C 1
ATOM 12489 O O . ASP F 2 288 ? 180.996 207.500 174.632 1.00 25.65 288 ASP C O 1
ATOM 12494 N N . PHE F 2 289 ? 178.998 208.117 175.454 1.00 23.88 289 PHE C N 1
ATOM 12495 C CA . PHE F 2 289 ? 178.745 209.180 174.501 1.00 21.35 289 PHE C CA 1
ATOM 12496 C C . PHE F 2 289 ? 179.118 210.539 175.076 1.00 19.74 289 PHE C C 1
ATOM 12497 O O . PHE F 2 289 ? 179.040 210.763 176.282 1.00 23.88 289 PHE C O 1
ATOM 12505 N N . VAL F 2 290 ? 179.453 211.471 174.182 1.00 18.96 290 VAL C N 1
ATOM 12506 C CA . VAL F 2 290 ? 179.765 212.850 174.501 1.00 15.99 290 VAL C CA 1
ATOM 12507 C C . VAL F 2 290 ? 178.900 213.711 173.592 1.00 16.71 290 VAL C C 1
ATOM 12508 O O . VAL F 2 290 ? 179.066 213.693 172.375 1.00 18.96 290 VAL C O 1
ATOM 12512 N N . TYR F 2 291 ? 177.945 214.459 174.150 1.00 21.35 291 TYR C N 1
ATOM 12513 C CA . TYR F 2 291 ? 176.982 215.252 173.411 1.00 22.18 291 TYR C CA 1
ATOM 12514 C C . TYR F 2 291 ? 177.497 216.620 172.985 1.00 23.88 291 TYR C C 1
ATOM 12515 O O . TYR F 2 291 ? 176.934 217.664 173.308 1.00 25.65 291 TYR C O 1
ATOM 12524 N N . MET F 2 292 ? 178.620 216.622 172.265 1.00 23.88 292 MET C N 1
ATOM 12525 C CA . MET F 2 292 ? 179.285 217.793 171.728 1.00 24.76 292 MET C CA 1
ATOM 12526 C C . MET F 2 292 ? 179.922 217.396 170.404 1.00 24.76 292 MET C C 1
ATOM 12527 O O . MET F 2 292 ? 180.479 216.306 170.300 1.00 25.65 292 MET C O 1
ATOM 12532 N N . SER F 2 293 ? 179.877 218.263 169.390 1.00 25.65 293 SER C N 1
ATOM 12533 C CA . SER F 2 293 ? 180.482 217.964 168.107 1.00 24.76 293 SER C CA 1
ATOM 12534 C C . SER F 2 293 ? 182.002 217.935 168.188 1.00 26.56 293 SER C C 1
ATOM 12535 O O . SER F 2 293 ? 182.563 218.860 168.771 1.00 28.42 293 SER C O 1
ATOM 12538 N N . PRO F 2 294 ? 182.713 216.992 167.564 1.00 24.76 294 PRO C N 1
ATOM 12539 C CA . PRO F 2 294 ? 184.162 216.976 167.589 1.00 24.76 294 PRO C CA 1
ATOM 12540 C C . PRO F 2 294 ? 184.792 218.225 166.989 1.00 25.65 294 PRO C C 1
ATOM 12541 O O . PRO F 2 294 ? 185.957 218.512 167.256 1.00 28.42 294 PRO C O 1
ATOM 12545 N N . PHE F 2 295 ? 184.035 218.962 166.172 1.00 27.48 295 PHE C N 1
ATOM 12546 C CA . PHE F 2 295 ? 184.442 220.173 165.488 1.00 27.48 295 PHE C CA 1
ATOM 12547 C C . PHE F 2 295 ? 184.112 221.455 166.240 1.00 30.35 295 PHE C C 1
ATOM 12548 O O . PHE F 2 295 ? 184.450 222.533 165.756 1.00 33.36 295 PHE C O 1
ATOM 12556 N N . TYR F 2 296 ? 183.458 221.381 167.403 1.00 31.34 296 TYR C N 1
ATOM 12557 C CA . TYR F 2 296 ? 183.128 222.541 168.207 1.00 31.34 296 TYR C CA 1
ATOM 12558 C C . TYR F 2 296 ? 184.388 223.255 168.676 1.00 31.34 296 TYR C C 1
ATOM 12559 O O . TYR F 2 296 ? 185.416 222.629 168.922 1.00 32.34 296 TYR C O 1
ATOM 12568 N N . GLY F 2 297 ? 184.322 224.579 168.830 1.00 33.36 297 GLY C N 1
ATOM 12569 C CA . GLY F 2 297 ? 185.428 225.409 169.265 1.00 33.36 297 GLY C CA 1
ATOM 12570 C C . GLY F 2 297 ? 185.074 226.888 169.212 1.00 35.44 297 GLY C C 1
ATOM 12571 O O . GLY F 2 297 ? 184.021 227.251 168.692 1.00 38.69 297 GLY C O 1
ATOM 12572 N N . TYR F 2 298 ? 185.946 227.763 169.718 1.00 37.59 298 TYR C N 1
ATOM 12573 C CA . TYR F 2 298 ? 185.713 229.195 169.726 1.00 38.69 298 TYR C CA 1
ATOM 12574 C C . TYR F 2 298 ? 185.960 229.881 168.389 1.00 42.07 298 TYR C C 1
ATOM 12575 O O . TYR F 2 298 ? 185.657 231.063 168.243 1.00 44.41 298 TYR C O 1
ATOM 12584 N N . ARG F 2 299 ? 186.511 229.170 167.402 1.00 46.81 299 ARG C N 1
ATOM 12585 C CA . ARG F 2 299 ? 186.792 229.680 166.074 1.00 51.80 299 ARG C CA 1
ATOM 12586 C C . ARG F 2 299 ? 185.526 230.121 165.352 1.00 57.04 299 ARG C C 1
ATOM 12587 O O . ARG F 2 299 ? 184.428 229.645 165.634 1.00 57.04 299 ARG C O 1
ATOM 12595 N N . GLU F 2 300 ? 185.675 231.000 164.359 1.00 62.54 300 GLU C N 1
ATOM 12596 C CA . GLU F 2 300 ? 184.587 231.573 163.591 1.00 68.29 300 GLU C CA 1
ATOM 12597 C C . GLU F 2 300 ? 183.611 230.560 163.006 1.00 61.14 300 GLU C C 1
ATOM 12598 O O . GLU F 2 300 ? 182.401 230.726 163.141 1.00 61.14 300 GLU C O 1
ATOM 12604 N N . GLY F 2 301 ? 184.105 229.482 162.394 1.00 53.09 301 GLY C N 1
ATOM 12605 C CA . GLY F 2 301 ? 183.273 228.442 161.819 1.00 50.53 301 GLY C CA 1
ATOM 12606 C C . GLY F 2 301 ? 182.920 227.302 162.765 1.00 49.27 301 GLY C C 1
ATOM 12607 O O . GLY F 2 301 ? 182.329 226.322 162.317 1.00 50.53 301 GLY C O 1
ATOM 12608 N N . SER F 2 302 ? 183.267 227.395 164.051 1.00 44.41 302 SER C N 1
ATOM 12609 C CA . SER F 2 302 ? 183.082 226.326 165.013 1.00 42.07 302 SER C CA 1
ATOM 12610 C C . SER F 2 302 ? 182.127 226.604 166.166 1.00 39.80 302 SER C C 1
ATOM 12611 O O . SER F 2 302 ? 181.489 225.667 166.641 1.00 38.69 302 SER C O 1
ATOM 12614 N N . HIS F 2 303 ? 181.957 227.849 166.616 1.00 42.07 303 HIS C N 1
ATOM 12615 C CA . HIS F 2 303 ? 181.062 228.134 167.721 1.00 42.07 303 HIS C CA 1
ATOM 12616 C C . HIS F 2 303 ? 179.591 227.916 167.393 1.00 40.93 303 HIS C C 1
ATOM 12617 O O . HIS F 2 303 ? 178.739 228.037 168.271 1.00 43.23 303 HIS C O 1
ATOM 12624 N N . THR F 2 304 ? 179.256 227.606 166.138 1.00 39.80 304 THR C N 1
ATOM 12625 C CA . THR F 2 304 ? 177.923 227.301 165.655 1.00 40.93 304 THR C CA 1
ATOM 12626 C C . THR F 2 304 ? 177.621 225.809 165.641 1.00 38.69 304 THR C C 1
ATOM 12627 O O . THR F 2 304 ? 176.489 225.421 165.361 1.00 40.93 304 THR C O 1
ATOM 12631 N N . GLU F 2 305 ? 178.599 224.942 165.916 1.00 35.44 305 GLU C N 1
ATOM 12632 C CA . GLU F 2 305 ? 178.413 223.506 165.990 1.00 34.39 305 GLU C CA 1
ATOM 12633 C C . GLU F 2 305 ? 177.589 223.124 167.214 1.00 33.36 305 GLU C C 1
ATOM 12634 O O . GLU F 2 305 ? 177.332 223.946 168.091 1.00 36.51 305 GLU C O 1
ATOM 12640 N N . HIS F 2 306 ? 177.164 221.863 167.320 1.00 32.34 306 HIS C N 1
ATOM 12641 C CA . HIS F 2 306 ? 176.356 221.413 168.436 1.00 31.34 306 HIS C CA 1
ATOM 12642 C C . HIS F 2 306 ? 177.113 221.176 169.736 1.00 30.35 306 HIS C C 1
ATOM 12643 O O . HIS F 2 306 ? 178.235 220.675 169.741 1.00 29.38 306 HIS C O 1
ATOM 12650 N N . THR F 2 307 ? 176.454 221.481 170.856 1.00 30.35 307 THR C N 1
ATOM 12651 C CA . THR F 2 307 ? 176.905 221.259 172.216 1.00 28.42 307 THR C CA 1
ATOM 12652 C C . THR F 2 307 ? 175.721 221.222 173.171 1.00 29.38 307 THR C C 1
ATOM 12653 O O . THR F 2 307 ? 174.780 222.001 173.030 1.00 31.34 307 THR C O 1
ATOM 12657 N N . SER F 2 308 ? 175.748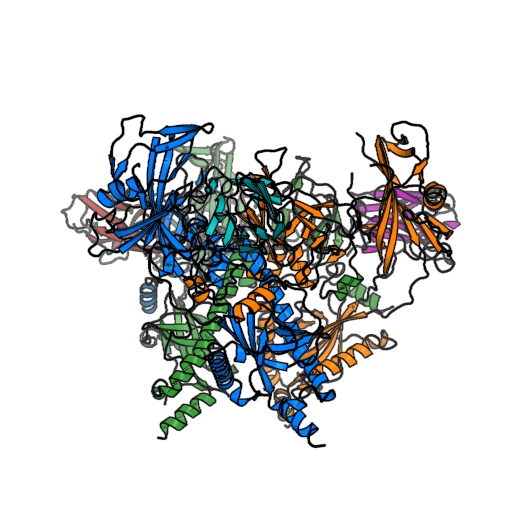 220.309 174.144 1.00 27.48 308 SER C N 1
ATOM 12658 C CA . SER F 2 308 ? 174.744 220.203 175.184 1.00 26.56 308 SER C CA 1
ATOM 12659 C C . SER F 2 308 ? 175.217 220.718 176.536 1.00 26.56 308 SER C C 1
ATOM 12660 O O . SER F 2 308 ? 174.394 220.834 177.442 1.00 28.42 308 SER C O 1
ATOM 12663 N N . TYR F 2 309 ? 176.498 221.057 176.693 1.00 27.48 309 TYR C N 1
ATOM 12664 C CA . TYR F 2 309 ? 177.107 221.474 177.941 1.00 26.56 309 TYR C CA 1
ATOM 12665 C C . TYR F 2 309 ? 177.262 222.979 178.112 1.00 27.48 309 TYR C C 1
ATOM 12666 O O . TYR F 2 309 ? 177.465 223.695 177.134 1.00 29.38 309 TYR C O 1
ATOM 12675 N N . ALA F 2 310 ? 177.214 223.469 179.353 1.00 30.35 310 ALA C N 1
ATOM 12676 C CA . ALA F 2 310 ? 177.431 224.871 179.650 1.00 30.35 310 ALA C CA 1
ATOM 12677 C C . ALA F 2 310 ? 178.843 225.291 179.266 1.00 32.34 310 ALA C C 1
ATOM 12678 O O . ALA F 2 310 ? 179.771 224.490 179.360 1.00 34.39 310 ALA C O 1
ATOM 12680 N N . ALA F 2 311 ? 179.044 226.565 178.923 1.00 33.36 311 ALA C N 1
ATOM 12681 C CA . ALA F 2 311 ? 180.334 227.097 178.528 1.00 33.36 311 ALA C CA 1
ATOM 12682 C C . ALA F 2 311 ? 181.435 226.863 179.553 1.00 34.39 311 ALA C C 1
ATOM 12683 O O . ALA F 2 311 ? 182.595 226.677 179.193 1.00 36.51 311 ALA C O 1
ATOM 12685 N N . ASP F 2 312 ? 181.094 226.815 180.843 1.00 35.44 312 ASP C N 1
ATOM 12686 C CA . ASP F 2 312 ? 182.020 226.577 181.933 1.00 35.44 312 ASP C CA 1
ATOM 12687 C C . ASP F 2 312 ? 182.629 225.181 181.934 1.00 33.36 312 ASP C C 1
ATOM 12688 O O . ASP F 2 312 ? 183.649 224.963 182.584 1.00 35.44 312 ASP C O 1
ATOM 12693 N N . ARG F 2 313 ? 182.029 224.222 181.226 1.00 30.35 313 ARG C N 1
ATOM 12694 C CA . ARG F 2 313 ? 182.502 222.855 181.124 1.00 28.42 313 ARG C CA 1
ATOM 12695 C C . ARG F 2 313 ? 183.425 222.600 179.942 1.00 27.48 313 ARG C C 1
ATOM 12696 O O . ARG F 2 313 ? 183.894 221.471 179.816 1.00 28.42 313 ARG C O 1
ATOM 12704 N N . PHE F 2 314 ? 183.707 223.589 179.091 1.00 28.42 314 PHE C N 1
ATOM 12705 C CA . PHE F 2 314 ? 184.559 223.435 177.929 1.00 26.56 314 PHE C CA 1
ATOM 12706 C C . PHE F 2 314 ? 185.642 224.504 177.880 1.00 27.48 314 PHE C C 1
ATOM 12707 O O . PHE F 2 314 ? 185.406 225.649 178.261 1.00 31.34 314 PHE C O 1
ATOM 12715 N N . LYS F 2 315 ? 186.827 224.132 177.391 1.00 28.42 315 LYS C N 1
ATOM 12716 C CA . LYS F 2 315 ? 187.979 225.000 177.246 1.00 29.38 315 LYS C CA 1
ATOM 12717 C C . LYS F 2 315 ? 188.766 224.604 176.005 1.00 28.42 315 LYS C C 1
ATOM 12718 O O . LYS F 2 315 ? 189.028 223.421 175.801 1.00 28.42 315 LYS C O 1
ATOM 12724 N N . GLN F 2 316 ? 189.166 225.587 175.196 1.00 29.38 316 GLN C N 1
ATOM 12725 C CA . GLN F 2 316 ? 189.968 225.387 174.005 1.00 29.38 316 GLN C CA 1
ATOM 12726 C C . GLN F 2 316 ? 191.279 226.143 174.165 1.00 30.35 316 GLN C C 1
ATOM 12727 O O . GLN F 2 316 ? 191.276 227.328 174.493 1.00 33.36 316 GLN C O 1
ATOM 12733 N N . VAL F 2 317 ? 192.399 225.458 173.921 1.00 32.34 317 VAL C N 1
ATOM 12734 C CA . VAL F 2 317 ? 193.743 225.990 174.039 1.00 32.34 317 VAL C CA 1
ATOM 12735 C C . VAL F 2 317 ? 194.413 226.042 172.673 1.00 34.39 317 VAL C C 1
ATOM 12736 O O . VAL F 2 317 ? 194.640 225.001 172.060 1.00 35.44 317 VAL C O 1
ATOM 12740 N N . ASP F 2 318 ? 194.709 227.248 172.183 1.00 37.59 318 ASP C N 1
ATOM 12741 C CA . ASP F 2 318 ? 195.454 227.452 170.956 1.00 38.69 318 ASP C CA 1
ATOM 12742 C C . ASP F 2 318 ? 196.944 227.485 171.267 1.00 39.80 318 ASP C C 1
ATOM 12743 O O . ASP F 2 318 ? 197.360 228.000 172.303 1.00 40.93 318 ASP C O 1
ATOM 12748 N N . GLY F 2 319 ? 197.777 226.962 170.365 1.00 40.93 319 GLY C N 1
ATOM 12749 C CA . GLY F 2 319 ? 199.212 226.942 170.570 1.00 39.80 319 GLY C CA 1
ATOM 12750 C C . GLY F 2 319 ? 199.658 225.947 171.633 1.00 42.07 319 GLY C C 1
ATOM 12751 O O . GLY F 2 319 ? 200.633 226.193 172.340 1.00 44.41 319 GLY C O 1
ATOM 12752 N N . PHE F 2 320 ? 198.923 224.846 171.798 1.00 40.93 320 PHE C N 1
ATOM 12753 C CA . PHE F 2 320 ? 199.219 223.789 172.745 1.00 40.93 320 PHE C CA 1
ATOM 12754 C C . PHE F 2 320 ? 200.325 222.876 172.233 1.00 42.07 320 PHE C C 1
ATOM 12755 O O . PHE F 2 320 ? 200.269 222.421 171.092 1.00 45.60 320 PHE C O 1
ATOM 12763 N N . TYR F 2 321 ? 201.309 222.580 173.085 1.00 42.07 321 TYR C N 1
ATOM 12764 C CA . TYR F 2 321 ? 202.427 221.701 172.802 1.00 42.07 321 TYR C CA 1
ATOM 12765 C C . TYR F 2 321 ? 202.364 220.486 173.717 1.00 40.93 321 TYR C C 1
ATOM 12766 O O . TYR F 2 321 ? 202.608 220.584 174.918 1.00 40.93 321 TYR C O 1
ATOM 12775 N N . ALA F 2 322 ? 202.026 219.331 173.140 1.00 39.80 322 ALA C N 1
ATOM 12776 C CA . ALA F 2 322 ? 201.907 218.076 173.858 1.00 38.69 322 ALA C CA 1
ATOM 12777 C C . ALA F 2 322 ? 203.243 217.554 174.368 1.00 39.80 322 ALA C C 1
ATOM 12778 O O . ALA F 2 322 ? 204.291 217.845 173.795 1.00 44.41 322 ALA C O 1
ATOM 12780 N N . ARG F 2 323 ? 203.215 216.725 175.415 1.00 39.80 323 ARG C N 1
ATOM 12781 C CA . ARG F 2 323 ? 204.367 216.085 176.020 1.00 42.07 323 ARG C CA 1
ATOM 12782 C C . ARG F 2 323 ? 204.024 214.635 176.331 1.00 42.07 323 ARG C C 1
ATOM 12783 O O . ARG F 2 323 ? 203.108 214.370 177.107 1.00 44.41 323 ARG C O 1
ATOM 12791 N N . ASP F 2 324 ? 204.759 213.689 175.744 1.00 43.23 324 ASP C N 1
ATOM 12792 C CA . ASP F 2 324 ? 204.491 212.277 175.939 1.00 44.41 324 ASP C CA 1
ATOM 12793 C C . ASP F 2 324 ? 204.768 211.823 177.366 1.00 43.23 324 ASP C C 1
ATOM 12794 O O . ASP F 2 324 ? 205.878 211.980 177.870 1.00 46.81 324 ASP C O 1
ATOM 12799 N N . LEU F 2 325 ? 203.795 211.166 178.001 1.00 43.23 325 LEU C N 1
ATOM 12800 C CA . LEU F 2 325 ? 203.932 210.647 179.348 1.00 44.41 325 LEU C CA 1
ATOM 12801 C C . LEU F 2 325 ? 204.920 209.494 179.471 1.00 49.27 325 LEU C C 1
ATOM 12802 O O . LEU F 2 325 ? 205.160 209.007 180.574 1.00 53.09 325 LEU C O 1
ATOM 12807 N N . THR F 2 326 ? 205.497 209.031 178.359 1.00 50.53 326 THR C N 1
ATOM 12808 C CA . THR F 2 326 ? 206.499 207.984 178.311 1.00 53.09 326 THR C CA 1
ATOM 12809 C C . THR F 2 326 ? 207.875 208.564 178.016 1.00 53.09 326 THR C C 1
ATOM 12810 O O . THR F 2 326 ? 208.706 208.642 178.918 1.00 57.04 326 THR C O 1
ATOM 12814 N N . THR F 2 327 ? 208.123 209.067 176.804 1.00 51.80 327 THR C N 1
ATOM 12815 C CA . THR F 2 327 ? 209.407 209.613 176.406 1.00 51.80 327 THR C CA 1
ATOM 12816 C C . THR F 2 327 ? 209.744 210.967 177.016 1.00 49.27 327 THR C C 1
ATOM 12817 O O . THR F 2 327 ? 210.901 211.379 176.960 1.00 51.80 327 THR C O 1
ATOM 12821 N N . LYS F 2 328 ? 208.766 211.674 177.588 1.00 50.53 328 LYS C N 1
ATOM 12822 C CA . LYS F 2 328 ? 208.883 213.003 178.159 1.00 51.80 328 LYS C CA 1
ATOM 12823 C C . LYS F 2 328 ? 209.304 214.065 177.152 1.00 50.53 328 LYS C C 1
ATOM 12824 O O . LYS F 2 328 ? 209.646 215.185 177.525 1.00 51.80 328 LYS C O 1
ATOM 12830 N N . ALA F 2 329 ? 209.249 213.731 175.861 1.00 46.81 329 ALA C N 1
ATOM 12831 C CA . ALA F 2 329 ? 209.574 214.616 174.760 1.00 45.60 329 ALA C CA 1
ATOM 12832 C C . ALA F 2 329 ? 208.404 215.536 174.437 1.00 44.41 329 ALA C C 1
ATOM 12833 O O . ALA F 2 329 ? 207.264 215.086 174.333 1.00 46.81 329 ALA C O 1
ATOM 12835 N N . ARG F 2 330 ? 208.674 216.834 174.281 1.00 44.41 330 ARG C N 1
ATOM 12836 C CA . ARG F 2 330 ? 207.688 217.828 173.903 1.00 44.41 330 ARG C CA 1
ATOM 12837 C C . ARG F 2 330 ? 207.590 217.916 172.386 1.00 45.60 330 ARG C C 1
ATOM 12838 O O . ARG F 2 330 ? 208.606 217.886 171.694 1.00 49.27 330 ARG C O 1
ATOM 12846 N N . ALA F 2 331 ? 206.364 218.031 171.870 1.00 48.03 331 ALA C N 1
ATOM 12847 C CA . ALA F 2 331 ? 206.077 218.117 170.452 1.00 53.09 331 ALA C CA 1
ATOM 12848 C C . ALA F 2 331 ? 206.745 219.315 169.791 1.00 57.04 331 ALA C C 1
ATOM 12849 O O . ALA F 2 331 ? 206.866 220.390 170.376 1.00 55.71 331 ALA C O 1
ATOM 12851 N N . THR F 2 332 ? 207.152 219.139 168.532 1.00 61.14 332 THR C N 1
ATOM 12852 C CA . THR F 2 332 ? 207.843 220.131 167.730 1.00 65.38 332 THR C CA 1
ATOM 12853 C C . THR F 2 332 ? 206.944 221.151 167.042 1.00 63.95 332 THR C C 1
ATOM 12854 O O . THR F 2 332 ? 207.461 222.083 166.431 1.00 65.38 332 THR C O 1
ATOM 12858 N N . SER F 2 333 ? 205.618 221.014 167.114 1.00 58.39 333 SER C N 1
ATOM 12859 C CA . SER F 2 333 ? 204.674 221.913 166.478 1.00 58.39 333 SER C CA 1
ATOM 12860 C C . SER F 2 333 ? 203.436 222.174 167.327 1.00 55.71 333 SER C C 1
ATOM 12861 O O . SER F 2 333 ? 202.999 221.288 168.059 1.00 55.71 333 SER C O 1
ATOM 12864 N N . PRO F 2 334 ? 202.868 223.381 167.266 1.00 51.80 334 PRO C N 1
ATOM 12865 C CA . PRO F 2 334 ? 201.688 223.748 168.024 1.00 49.27 334 PRO C CA 1
ATOM 12866 C C . PRO F 2 334 ? 200.429 223.108 167.455 1.00 46.81 334 PRO C C 1
ATOM 12867 O O . PRO F 2 334 ? 200.347 222.788 166.271 1.00 48.03 334 PRO C O 1
ATOM 12871 N N . THR F 2 335 ? 199.407 222.979 168.304 1.00 45.60 335 THR C N 1
ATOM 12872 C CA . THR F 2 335 ? 198.104 222.428 167.985 1.00 42.07 335 THR C CA 1
ATOM 12873 C C . THR F 2 335 ? 197.008 223.157 168.751 1.00 42.07 335 THR C C 1
ATOM 12874 O O . THR F 2 335 ? 197.300 223.901 169.685 1.00 42.07 335 THR C O 1
ATOM 12878 N N . THR F 2 336 ? 195.746 222.986 168.352 1.00 39.80 336 THR C N 1
ATOM 12879 C CA . THR F 2 336 ? 194.607 223.512 169.079 1.00 37.59 336 THR C CA 1
ATOM 12880 C C . THR F 2 336 ? 193.972 222.335 169.805 1.00 35.44 336 THR C C 1
ATOM 12881 O O . THR F 2 336 ? 193.522 221.400 169.146 1.00 35.44 336 THR C O 1
ATOM 12885 N N . ARG F 2 337 ? 193.932 222.348 171.140 1.00 32.34 337 ARG C N 1
ATOM 12886 C CA . ARG F 2 337 ? 193.378 221.263 171.926 1.00 29.38 337 ARG C CA 1
ATOM 12887 C C . ARG F 2 337 ? 192.094 221.658 172.643 1.00 29.38 337 ARG C C 1
ATOM 12888 O O . ARG F 2 337 ? 192.046 222.683 173.319 1.00 31.34 337 ARG C O 1
ATOM 12896 N N . ASN F 2 338 ? 191.061 220.827 172.489 1.00 29.38 338 ASN C N 1
ATOM 12897 C CA . ASN F 2 338 ? 189.775 220.954 173.145 1.00 27.48 338 ASN C CA 1
ATOM 12898 C C . ASN F 2 338 ? 189.794 220.130 174.425 1.00 26.56 338 ASN C C 1
ATOM 12899 O O . ASN F 2 338 ? 190.327 219.022 174.404 1.00 26.56 338 ASN C O 1
ATOM 12904 N N . LEU F 2 339 ? 189.191 220.623 175.509 1.00 27.48 339 LEU C N 1
ATOM 12905 C CA . LEU F 2 339 ? 189.038 219.947 176.783 1.00 26.56 339 LEU C CA 1
ATOM 12906 C C . LEU F 2 339 ? 187.594 220.103 177.239 1.00 25.65 339 LEU C C 1
ATOM 12907 O O . LEU F 2 339 ? 187.051 221.203 177.156 1.00 27.48 339 LEU C O 1
ATOM 12912 N N . LEU F 2 340 ? 186.977 219.042 177.764 1.00 25.65 340 LEU C N 1
ATOM 12913 C CA . LEU F 2 340 ? 185.601 219.025 178.219 1.00 24.76 340 LEU C CA 1
ATOM 12914 C C . LEU F 2 340 ? 185.473 218.267 179.533 1.00 25.65 340 LEU C C 1
ATOM 12915 O O . LEU F 2 340 ? 185.956 217.140 179.621 1.00 27.48 340 LEU C O 1
ATOM 12920 N N . THR F 2 341 ? 184.782 218.819 180.532 1.00 27.48 341 THR C N 1
ATOM 12921 C CA . THR F 2 341 ? 184.588 218.174 181.817 1.00 28.42 341 THR C CA 1
ATOM 12922 C C . THR F 2 341 ? 183.233 217.493 181.946 1.00 28.42 341 THR C C 1
ATOM 12923 O O . THR F 2 341 ? 182.199 218.146 182.057 1.00 31.34 341 THR C O 1
ATOM 12927 N N . THR F 2 342 ? 183.234 216.158 181.944 1.00 29.38 342 THR C N 1
ATOM 12928 C CA . THR F 2 342 ? 182.063 215.337 182.181 1.00 30.35 342 THR C CA 1
ATOM 12929 C C . THR F 2 342 ? 182.061 214.993 183.664 1.00 30.35 342 THR C C 1
ATOM 12930 O O . THR F 2 342 ? 183.144 214.864 184.231 1.00 32.34 342 THR C O 1
ATOM 12934 N N . PRO F 2 343 ? 180.932 214.770 184.342 1.00 30.35 343 PRO C N 1
ATOM 12935 C CA . PRO F 2 343 ? 180.899 214.435 185.753 1.00 32.34 343 PRO C CA 1
ATOM 12936 C C . PRO F 2 343 ? 181.661 213.197 186.209 1.00 33.36 343 PRO C C 1
ATOM 12937 O O . PRO F 2 343 ? 181.685 212.923 187.407 1.00 35.44 343 PRO C O 1
ATOM 12941 N N . LYS F 2 344 ? 182.292 212.430 185.317 1.00 34.39 344 LYS C N 1
ATOM 12942 C CA . LYS F 2 344 ? 183.072 211.247 185.629 1.00 35.44 344 LYS C CA 1
ATOM 12943 C C . LYS F 2 344 ? 184.500 211.258 185.102 1.00 34.39 344 LYS C C 1
ATOM 12944 O O . LYS F 2 344 ? 185.277 210.405 185.523 1.00 36.51 344 LYS C O 1
ATOM 12950 N N . PHE F 2 345 ? 184.875 212.182 184.215 1.00 32.34 345 PHE C N 1
ATOM 12951 C CA . PHE F 2 345 ? 186.203 212.301 183.644 1.00 30.35 345 PHE C CA 1
ATOM 12952 C C . PHE F 2 345 ? 186.285 213.535 182.757 1.00 29.38 345 PHE C C 1
ATOM 12953 O O . PHE F 2 345 ? 185.249 214.030 182.320 1.00 30.35 345 PHE C O 1
ATOM 12961 N N . THR F 2 346 ? 187.479 214.074 182.499 1.00 29.38 346 THR C N 1
ATOM 12962 C CA . THR F 2 346 ? 187.610 215.102 181.484 1.00 28.42 346 THR C CA 1
ATOM 12963 C C . THR F 2 346 ? 188.111 214.411 180.225 1.00 28.42 346 THR C C 1
ATOM 12964 O O . THR F 2 346 ? 188.826 213.415 180.309 1.00 31.34 346 THR C O 1
ATOM 12968 N N . VAL F 2 347 ? 187.682 214.892 179.057 1.00 27.48 347 VAL C N 1
ATOM 12969 C CA . VAL F 2 347 ? 188.090 214.365 177.769 1.00 25.65 347 VAL C CA 1
ATOM 12970 C C . VAL F 2 347 ? 188.799 215.485 177.023 1.00 25.65 347 VAL C C 1
ATOM 12971 O O . VAL F 2 347 ? 188.373 216.636 177.096 1.00 27.48 347 VAL C O 1
ATOM 12975 N N . ALA F 2 348 ? 189.860 215.146 176.288 1.00 25.65 348 ALA C N 1
ATOM 12976 C CA . ALA F 2 348 ? 190.554 216.108 175.457 1.00 24.76 348 ALA C CA 1
ATOM 12977 C C . ALA F 2 348 ? 190.878 215.486 174.107 1.00 24.76 348 ALA C C 1
ATOM 12978 O O . ALA F 2 348 ? 191.113 214.283 174.017 1.00 25.65 348 ALA C O 1
ATOM 12980 N N . TRP F 2 349 ? 190.865 216.304 173.052 1.00 25.65 349 TRP C N 1
ATOM 12981 C CA . TRP F 2 349 ? 191.145 215.881 171.694 1.00 26.56 349 TRP C CA 1
ATOM 12982 C C . TRP F 2 349 ? 191.687 217.049 170.883 1.00 28.42 349 TRP C C 1
ATOM 12983 O O . TRP F 2 349 ? 191.467 218.212 171.215 1.00 30.35 349 TRP C O 1
ATOM 12994 N N . ASP F 2 350 ? 192.445 216.750 169.826 1.00 31.34 350 ASP C N 1
ATOM 12995 C CA . ASP F 2 350 ? 192.997 217.783 168.972 1.00 32.34 350 ASP C CA 1
ATOM 12996 C C . ASP F 2 350 ? 191.927 218.253 167.997 1.00 32.34 350 ASP C C 1
ATOM 12997 O O . ASP F 2 350 ? 191.323 217.449 167.290 1.00 33.36 350 ASP C O 1
ATOM 13002 N N . TRP F 2 351 ? 191.680 219.564 167.957 1.00 32.34 351 TRP C N 1
ATOM 13003 C CA . TRP F 2 351 ? 190.707 220.147 167.054 1.00 31.34 351 TRP C CA 1
ATOM 13004 C C . TRP F 2 351 ? 191.283 220.317 165.655 1.00 33.36 351 TRP C C 1
ATOM 13005 O O . TRP F 2 351 ? 192.441 220.692 165.483 1.00 37.59 351 TRP C O 1
ATOM 13016 N N . VAL F 2 352 ? 190.444 220.074 164.645 1.00 34.39 352 VAL C N 1
ATOM 13017 C CA . VAL F 2 352 ? 190.734 220.208 163.231 1.00 35.44 352 VAL C CA 1
ATOM 13018 C C . VAL F 2 352 ? 189.472 220.706 162.539 1.00 35.44 352 VAL C C 1
ATOM 13019 O O . VAL F 2 352 ? 188.386 220.346 162.986 1.00 36.51 352 VAL C O 1
ATOM 13023 N N . PRO F 2 353 ? 189.552 221.515 161.479 1.00 37.59 353 PRO C N 1
ATOM 13024 C CA . PRO F 2 353 ? 188.372 221.998 160.789 1.00 38.69 353 PRO C CA 1
ATOM 13025 C C . PRO F 2 353 ? 187.591 220.848 160.168 1.00 38.69 353 PRO C C 1
ATOM 13026 O O . PRO F 2 353 ? 188.163 219.835 159.769 1.00 38.69 353 PRO C O 1
ATOM 13030 N N . LYS F 2 354 ? 186.269 221.006 160.064 1.00 36.51 354 LYS C N 1
ATOM 13031 C CA . LYS F 2 354 ? 185.373 219.994 159.540 1.00 35.44 354 LYS C CA 1
ATOM 13032 C C . LYS F 2 354 ? 185.754 219.551 158.134 1.00 37.59 354 LYS C C 1
ATOM 13033 O O . LYS F 2 354 ? 186.105 220.367 157.284 1.00 40.93 354 LYS C O 1
ATOM 13039 N N . ARG F 2 355 ? 185.662 218.243 157.887 1.00 39.80 355 ARG C N 1
ATOM 13040 C CA . ARG F 2 355 ? 185.929 217.621 156.604 1.00 44.41 355 ARG C CA 1
ATOM 13041 C C . ARG F 2 355 ? 184.939 218.113 155.556 1.00 46.81 355 ARG C C 1
ATOM 13042 O O . ARG F 2 355 ? 183.780 218.334 155.902 1.00 46.81 355 ARG C O 1
ATOM 13050 N N . PRO F 2 356 ? 185.327 218.297 154.291 1.00 44.41 356 PRO C N 1
ATOM 13051 C CA . PRO F 2 356 ? 184.415 218.731 153.250 1.00 44.41 356 PRO C CA 1
ATOM 13052 C C . PRO F 2 356 ? 183.360 217.669 152.969 1.00 45.60 356 PRO C C 1
ATOM 13053 O O . PRO F 2 356 ? 183.567 216.487 153.236 1.00 46.81 356 PRO C O 1
ATOM 13057 N N . ALA F 2 357 ? 182.211 218.075 152.424 1.00 45.60 357 ALA C N 1
ATOM 13058 C CA . ALA F 2 357 ? 181.106 217.184 152.126 1.00 46.81 357 ALA C CA 1
ATOM 13059 C C . ALA F 2 357 ? 181.431 216.114 151.092 1.00 48.03 357 ALA C C 1
ATOM 13060 O O . ALA F 2 357 ? 182.342 216.260 150.280 1.00 50.53 357 ALA C O 1
ATOM 13062 N N . VAL F 2 358 ? 180.645 215.034 151.093 1.00 48.03 358 VAL C N 1
ATOM 13063 C CA . VAL F 2 358 ? 180.750 213.883 150.217 1.00 48.03 358 VAL C CA 1
ATOM 13064 C C . VAL F 2 358 ? 179.374 213.416 149.761 1.00 49.27 358 VAL C C 1
ATOM 13065 O O . VAL F 2 358 ? 178.360 213.871 150.287 1.00 49.27 358 VAL C O 1
ATOM 13069 N N . CYS F 2 359 ? 179.321 212.510 148.781 1.00 46.81 359 CYS C N 1
ATOM 13070 C CA . CYS F 2 359 ? 178.088 211.973 148.240 1.00 46.81 359 CYS C CA 1
ATOM 13071 C C . CYS F 2 359 ? 177.194 211.403 149.333 1.00 42.07 359 CYS C C 1
ATOM 13072 O O . CYS F 2 359 ? 177.656 210.675 150.210 1.00 40.93 359 CYS C O 1
ATOM 13075 N N . THR F 2 360 ? 175.895 211.699 149.257 1.00 38.69 360 THR C N 1
ATOM 13076 C CA . THR F 2 360 ? 174.896 211.303 150.232 1.00 35.44 360 THR C CA 1
ATOM 13077 C C . THR F 2 360 ? 174.656 209.803 150.340 1.00 35.44 360 THR C C 1
ATOM 13078 O O . THR F 2 360 ? 174.185 209.351 151.381 1.00 36.51 360 THR C O 1
ATOM 13082 N N . MET F 2 361 ? 174.976 209.008 149.317 1.00 37.59 361 MET C N 1
ATOM 13083 C CA . MET F 2 361 ? 174.829 207.565 149.352 1.00 37.59 361 MET C CA 1
ATOM 13084 C C . MET F 2 361 ? 176.122 206.879 148.933 1.00 38.69 361 MET C C 1
ATOM 13085 O O . MET F 2 361 ? 176.922 207.427 148.179 1.00 39.80 361 MET C O 1
ATOM 13090 N N . THR F 2 362 ? 176.297 205.647 149.416 1.00 39.80 362 THR C N 1
ATOM 13091 C CA . THR F 2 362 ? 177.434 204.800 149.112 1.00 43.23 362 THR C CA 1
ATOM 13092 C C . THR F 2 362 ? 176.949 203.505 148.477 1.00 43.23 362 THR C C 1
ATOM 13093 O O . THR F 2 362 ? 175.893 202.991 148.841 1.00 43.23 362 THR C O 1
ATOM 13097 N N . LYS F 2 363 ? 177.682 202.998 147.483 1.00 43.23 363 LYS C N 1
ATOM 13098 C CA . LYS F 2 363 ? 177.361 201.775 146.772 1.00 43.23 363 LYS C CA 1
ATOM 13099 C C . LYS F 2 363 ? 177.647 200.580 147.670 1.00 42.07 363 LYS C C 1
ATOM 13100 O O . LYS F 2 363 ? 178.800 200.198 147.864 1.00 43.23 363 LYS C O 1
ATOM 13106 N N . TRP F 2 364 ? 176.585 199.990 148.222 1.00 42.07 364 TRP C N 1
ATOM 13107 C CA . TRP F 2 364 ? 176.667 198.883 149.154 1.00 43.23 364 TRP C CA 1
ATOM 13108 C C . TRP F 2 364 ? 176.777 197.510 148.506 1.00 45.60 364 TRP C C 1
ATOM 13109 O O . TRP F 2 364 ? 177.630 196.725 148.915 1.00 48.03 364 TRP C O 1
ATOM 13120 N N . GLN F 2 365 ? 175.955 197.212 147.497 1.00 45.60 365 GLN C N 1
ATOM 13121 C CA . GLN F 2 365 ? 175.931 195.927 146.825 1.00 44.41 365 GLN C CA 1
ATOM 13122 C C . GLN F 2 365 ? 175.726 196.033 145.320 1.00 44.41 365 GLN C C 1
ATOM 13123 O O . GLN F 2 365 ? 174.968 196.866 144.830 1.00 44.41 365 GLN C O 1
ATOM 13129 N N . GLU F 2 366 ? 176.366 195.121 144.584 1.00 45.60 366 GLU C N 1
ATOM 13130 C CA . GLU F 2 366 ? 176.236 194.934 143.152 1.00 44.41 366 GLU C CA 1
ATOM 13131 C C . GLU F 2 366 ? 175.611 193.554 142.998 1.00 44.41 366 GLU C C 1
ATOM 13132 O O . GLU F 2 366 ? 176.267 192.545 143.249 1.00 48.03 366 GLU C O 1
ATOM 13138 N N . VAL F 2 367 ? 174.325 193.485 142.647 1.00 43.23 367 VAL C N 1
ATOM 13139 C CA . VAL F 2 367 ? 173.574 192.247 142.559 1.00 42.07 367 VAL C CA 1
ATOM 13140 C C . VAL F 2 367 ? 173.510 191.736 141.127 1.00 45.60 367 VAL C C 1
ATOM 13141 O O . VAL F 2 367 ? 172.871 192.319 140.254 1.00 46.81 367 VAL C O 1
ATOM 13145 N N . ASP F 2 368 ? 174.179 190.598 140.925 1.00 48.03 368 ASP C N 1
ATOM 13146 C CA . ASP F 2 368 ? 174.367 189.906 139.665 1.00 49.27 368 ASP C CA 1
ATOM 13147 C C . ASP F 2 368 ? 173.078 189.486 138.971 1.00 45.60 368 ASP C C 1
ATOM 13148 O O . ASP F 2 368 ? 172.997 189.521 137.745 1.00 46.81 368 ASP C O 1
ATOM 13153 N N . GLU F 2 369 ? 172.052 189.089 139.725 1.00 46.81 369 GLU C N 1
ATOM 13154 C CA . GLU F 2 369 ? 170.736 188.738 139.227 1.00 46.81 369 GLU C CA 1
ATOM 13155 C C . GLU F 2 369 ? 169.716 189.059 140.310 1.00 43.23 369 GLU C C 1
ATOM 13156 O O . GLU F 2 369 ? 169.843 188.602 141.444 1.00 44.41 369 GLU C O 1
ATOM 13162 N N . MET F 2 370 ? 168.707 189.865 139.974 1.00 38.69 370 MET C N 1
ATOM 13163 C CA . MET F 2 370 ? 167.686 190.316 140.899 1.00 36.51 370 MET C CA 1
ATOM 13164 C C . MET F 2 370 ? 166.314 190.240 140.245 1.00 36.51 370 MET C C 1
ATOM 13165 O O . MET F 2 370 ? 166.053 190.881 139.230 1.00 39.80 370 MET C O 1
ATOM 13170 N N . LEU F 2 371 ? 165.425 189.436 140.833 1.00 35.44 371 LEU C N 1
ATOM 13171 C CA . LEU F 2 371 ? 164.064 189.263 140.367 1.00 34.39 371 LEU C CA 1
ATOM 13172 C C . LEU F 2 371 ? 163.173 190.302 141.033 1.00 33.36 371 LEU C C 1
ATOM 13173 O O . LEU F 2 371 ? 163.213 190.466 142.251 1.00 36.51 371 LEU C O 1
ATOM 13178 N N . ARG F 2 372 ? 162.357 190.986 140.229 1.00 35.44 372 ARG C N 1
ATOM 13179 C CA . ARG F 2 372 ? 161.382 191.969 140.660 1.00 36.51 372 ARG C CA 1
ATOM 13180 C C . ARG F 2 372 ? 159.991 191.437 140.348 1.00 37.59 372 ARG C C 1
ATOM 13181 O O . ARG F 2 372 ? 159.768 190.904 139.263 1.00 39.80 372 ARG C O 1
ATOM 13189 N N . ALA F 2 373 ? 159.055 191.615 141.282 1.00 39.80 373 ALA C N 1
ATOM 13190 C CA . ALA F 2 373 ? 157.672 191.206 141.131 1.00 43.23 373 ALA C CA 1
ATOM 13191 C C . ALA F 2 373 ? 156.739 192.167 141.855 1.00 46.81 373 ALA C C 1
ATOM 13192 O O . ALA F 2 373 ? 157.102 192.713 142.895 1.00 48.03 373 ALA C O 1
ATOM 13194 N N . GLU F 2 374 ? 155.547 192.407 141.305 1.00 51.80 374 GLU C N 1
ATOM 13195 C CA . GLU F 2 374 ? 154.535 193.222 141.948 1.00 54.39 374 GLU C CA 1
ATOM 13196 C C . GLU F 2 374 ? 153.728 192.328 142.879 1.00 55.71 374 GLU C C 1
ATOM 13197 O O . GLU F 2 374 ? 153.285 191.254 142.478 1.00 57.04 374 GLU C O 1
ATOM 13203 N N . TYR F 2 375 ? 153.543 192.751 144.132 1.00 58.39 375 TYR C N 1
ATOM 13204 C CA . TYR F 2 375 ? 152.804 192.014 145.138 1.00 61.14 375 TYR C CA 1
ATOM 13205 C C . TYR F 2 375 ? 152.150 192.974 146.122 1.00 63.95 375 TYR C C 1
ATOM 13206 O O . TYR F 2 375 ? 152.827 193.756 146.786 1.00 65.38 375 TYR C O 1
ATOM 13215 N N . GLY F 2 376 ? 150.818 192.940 146.216 1.00 65.38 376 GLY C N 1
ATOM 13216 C CA . GLY F 2 376 ? 150.053 193.788 147.110 1.00 68.29 376 GLY C CA 1
ATOM 13217 C C . GLY F 2 376 ? 150.167 195.283 146.844 1.00 69.76 376 GLY C C 1
ATOM 13218 O O . GLY F 2 376 ? 150.084 196.071 147.783 1.00 71.25 376 GLY C O 1
ATOM 13219 N N . GLY F 2 377 ? 150.390 195.704 145.596 1.00 65.38 377 GLY C N 1
ATOM 13220 C CA . GLY F 2 377 ? 150.533 197.099 145.224 1.00 63.95 377 GLY C CA 1
ATOM 13221 C C . GLY F 2 377 ? 151.904 197.682 145.538 1.00 62.54 377 GLY C C 1
ATOM 13222 O O . GLY F 2 377 ? 152.040 198.888 145.735 1.00 61.14 377 GLY C O 1
ATOM 13223 N N . SER F 2 378 ? 152.931 196.831 145.604 1.00 59.76 378 SER C N 1
ATOM 13224 C CA . SER F 2 378 ? 154.302 197.176 145.926 1.00 55.71 378 SER C CA 1
ATOM 13225 C C . SER F 2 378 ? 155.275 196.226 145.243 1.00 53.09 378 SER C C 1
ATOM 13226 O O . SER F 2 378 ? 154.956 195.056 145.039 1.00 54.39 378 SER C O 1
ATOM 13229 N N . PHE F 2 379 ? 156.444 196.712 144.820 1.00 48.03 379 PHE C N 1
ATOM 13230 C CA . PHE F 2 379 ? 157.460 195.859 144.234 1.00 44.41 379 PHE C CA 1
ATOM 13231 C C . PHE F 2 379 ? 158.237 195.164 145.344 1.00 44.41 379 PHE C C 1
ATOM 13232 O O . PHE F 2 379 ? 158.625 195.794 146.326 1.00 48.03 379 PHE C O 1
ATOM 13240 N N . ARG F 2 380 ? 158.508 193.871 145.150 1.00 44.41 380 ARG C N 1
ATOM 13241 C CA . ARG F 2 380 ? 159.316 193.033 146.014 1.00 44.41 380 ARG C CA 1
ATOM 13242 C C . ARG F 2 380 ? 160.481 192.511 145.185 1.00 43.23 380 ARG C C 1
ATOM 13243 O O . ARG F 2 380 ? 160.281 191.905 144.134 1.00 43.23 380 ARG C O 1
ATOM 13251 N N . PHE F 2 381 ? 161.701 192.788 145.649 1.00 39.80 381 PHE C N 1
ATOM 13252 C CA . PHE F 2 381 ? 162.947 192.389 145.025 1.00 36.51 381 PHE C CA 1
ATOM 13253 C C . PHE F 2 381 ? 163.558 191.207 145.766 1.00 35.44 381 PHE C C 1
ATOM 13254 O O . PHE F 2 381 ? 163.414 191.109 146.983 1.00 38.69 381 PHE C O 1
ATOM 13262 N N . SER F 2 382 ? 164.241 190.298 145.067 1.00 35.44 382 SER C N 1
ATOM 13263 C CA . SER F 2 382 ? 164.920 189.172 145.677 1.00 35.44 382 SER C CA 1
ATOM 13264 C C . SER F 2 382 ? 166.009 188.593 144.784 1.00 35.44 382 SER C C 1
ATOM 13265 O O . SER F 2 382 ? 165.969 188.715 143.561 1.00 38.69 382 SER C O 1
ATOM 13268 N N . SER F 2 383 ? 167.010 187.967 145.406 1.00 37.59 383 SER C N 1
ATOM 13269 C CA . SER F 2 383 ? 168.137 187.312 144.770 1.00 38.69 383 SER C CA 1
ATOM 13270 C C . SER F 2 383 ? 168.616 186.161 145.644 1.00 39.80 383 SER C C 1
ATOM 13271 O O . SER F 2 383 ? 168.178 186.018 146.783 1.00 42.07 383 SER C O 1
ATOM 13274 N N . ASP F 2 384 ? 169.516 185.325 145.123 1.00 44.41 384 ASP C N 1
ATOM 13275 C CA . ASP F 2 384 ? 170.089 184.206 145.845 1.00 46.81 384 ASP C CA 1
ATOM 13276 C C . ASP F 2 384 ? 171.098 184.646 146.897 1.00 50.53 384 ASP C C 1
ATOM 13277 O O . ASP F 2 384 ? 171.160 184.066 147.980 1.00 53.09 384 ASP C O 1
ATOM 13282 N N . ALA F 2 385 ? 171.891 185.676 146.592 1.00 51.80 385 ALA C N 1
ATOM 13283 C CA . ALA F 2 385 ? 172.943 186.198 147.442 1.00 54.39 385 ALA C CA 1
ATOM 13284 C C . ALA F 2 385 ? 172.463 187.127 148.548 1.00 54.39 385 ALA C C 1
ATOM 13285 O O . ALA F 2 385 ? 172.836 186.960 149.708 1.00 55.71 385 ALA C O 1
ATOM 13287 N N . ILE F 2 386 ? 171.645 188.126 148.208 1.00 51.80 386 ILE C N 1
ATOM 13288 C CA . ILE F 2 386 ? 171.164 189.111 149.157 1.00 50.53 386 ILE C CA 1
ATOM 13289 C C . ILE F 2 386 ? 170.015 188.541 149.977 1.00 49.27 386 ILE C C 1
ATOM 13290 O O . ILE F 2 386 ? 168.889 188.431 149.495 1.00 51.80 386 ILE C O 1
ATOM 13295 N N . SER F 2 387 ? 170.291 188.227 151.244 1.00 48.03 387 SER C N 1
ATOM 13296 C CA . SER F 2 387 ? 169.336 187.669 152.183 1.00 48.03 387 SER C CA 1
ATOM 13297 C C . SER F 2 387 ? 168.200 188.604 152.579 1.00 49.27 387 SER C C 1
ATOM 13298 O O . SER F 2 387 ? 167.306 188.194 153.316 1.00 50.53 387 SER C O 1
ATOM 13301 N N . THR F 2 388 ? 168.211 189.860 152.126 1.00 46.81 388 THR C N 1
ATOM 13302 C CA . THR F 2 388 ? 167.193 190.866 152.361 1.00 48.03 388 THR C CA 1
ATOM 13303 C C . THR F 2 388 ? 166.325 191.085 151.129 1.00 46.81 388 THR C C 1
ATOM 13304 O O . THR F 2 388 ? 166.823 191.402 150.051 1.00 46.81 388 THR C O 1
ATOM 13308 N N . THR F 2 389 ? 165.004 190.976 151.283 1.00 44.41 389 THR C N 1
ATOM 13309 C CA . THR F 2 389 ? 164.042 191.166 150.215 1.00 45.60 389 THR C CA 1
ATOM 13310 C C . THR F 2 389 ? 163.465 192.575 150.264 1.00 44.41 389 THR C C 1
ATOM 13311 O O . THR F 2 389 ? 162.501 192.844 150.977 1.00 48.03 389 THR C O 1
ATOM 13315 N N . PHE F 2 390 ? 164.074 193.503 149.523 1.00 43.23 390 PHE C N 1
ATOM 13316 C CA . PHE F 2 390 ? 163.669 194.895 149.497 1.00 43.23 390 PHE C CA 1
ATOM 13317 C C . PHE F 2 390 ? 162.241 195.108 149.014 1.00 45.60 390 PHE C C 1
ATOM 13318 O O . PHE F 2 390 ? 161.815 194.503 148.032 1.00 45.60 390 PHE C O 1
ATOM 13326 N N . THR F 2 391 ? 161.513 196.005 149.684 1.00 45.60 391 THR C N 1
ATOM 13327 C CA . THR F 2 391 ? 160.135 196.372 149.415 1.00 46.81 391 THR C CA 1
ATOM 13328 C C . THR F 2 391 ? 160.046 197.853 149.074 1.00 45.60 391 THR C C 1
ATOM 13329 O O . THR F 2 391 ? 160.630 198.663 149.791 1.00 46.81 391 THR C O 1
ATOM 13333 N N . THR F 2 392 ? 159.318 198.231 148.020 1.00 45.60 392 THR C N 1
ATOM 13334 C CA . THR F 2 392 ? 159.191 199.603 147.565 1.00 46.81 392 THR C CA 1
ATOM 13335 C C . THR F 2 392 ? 157.895 199.892 146.818 1.00 49.27 392 THR C C 1
ATOM 13336 O O . THR F 2 392 ? 157.138 198.982 146.489 1.00 51.80 392 THR C O 1
ATOM 13340 N N . ASN F 2 393 ? 157.577 201.167 146.577 1.00 53.09 393 ASN C N 1
ATOM 13341 C CA . ASN F 2 393 ? 156.407 201.582 145.822 1.00 57.04 393 ASN C CA 1
ATOM 13342 C C . ASN F 2 393 ? 156.611 201.339 144.329 1.00 57.04 393 ASN C C 1
ATOM 13343 O O . ASN F 2 393 ? 157.736 201.213 143.848 1.00 55.71 393 ASN C O 1
ATOM 13348 N N . LEU F 2 394 ? 155.516 201.286 143.567 1.00 55.71 394 LEU C N 1
ATOM 13349 C CA . LEU F 2 394 ? 155.537 201.016 142.142 1.00 55.71 394 LEU C CA 1
ATOM 13350 C C . LEU F 2 394 ? 155.999 202.171 141.263 1.00 54.39 394 LEU C C 1
ATOM 13351 O O . LEU F 2 394 ? 156.171 201.987 140.060 1.00 55.71 394 LEU C O 1
ATOM 13356 N N . THR F 2 395 ? 156.216 203.358 141.835 1.00 51.80 395 THR C N 1
ATOM 13357 C CA . THR F 2 395 ? 156.673 204.545 141.137 1.00 51.80 395 THR C CA 1
ATOM 13358 C C . THR F 2 395 ? 158.150 204.807 141.393 1.00 51.80 395 THR C C 1
ATOM 13359 O O . THR F 2 395 ? 158.627 204.680 142.519 1.00 53.09 395 THR C O 1
ATOM 13363 N N . GLN F 2 396 ? 158.879 205.185 140.341 1.00 51.80 396 GLN C N 1
ATOM 13364 C CA . GLN F 2 396 ? 160.290 205.510 140.422 1.00 51.80 396 GLN C CA 1
ATOM 13365 C C . GLN F 2 396 ? 160.534 206.813 141.172 1.00 53.09 396 GLN C C 1
ATOM 13366 O O . GLN F 2 396 ? 159.665 207.681 141.233 1.00 55.71 396 GLN C O 1
ATOM 13372 N N . TYR F 2 397 ? 161.737 206.971 141.728 1.00 53.09 397 TYR C N 1
ATOM 13373 C CA . TYR F 2 397 ? 162.170 208.169 142.420 1.00 53.09 397 TYR C CA 1
ATOM 13374 C C . TYR F 2 397 ? 162.835 209.155 141.469 1.00 53.09 397 TYR C C 1
ATOM 13375 O O . TYR F 2 397 ? 163.570 208.766 140.564 1.00 53.09 397 TYR C O 1
ATOM 13384 N N . SER F 2 398 ? 162.611 210.454 141.680 1.00 53.09 398 SER C N 1
ATOM 13385 C CA . SER F 2 398 ? 163.135 211.553 140.891 1.00 55.71 398 SER C CA 1
ATOM 13386 C C . SER F 2 398 ? 164.582 211.885 141.231 1.00 55.71 398 SER C C 1
ATOM 13387 O O . SER F 2 398 ? 164.912 213.019 141.573 1.00 58.39 398 SER C O 1
ATOM 13390 N N . LEU F 2 399 ? 165.470 210.893 141.131 1.00 53.09 399 LEU C N 1
ATOM 13391 C CA . LEU F 2 399 ? 166.874 210.986 141.481 1.00 53.09 399 LEU C CA 1
ATOM 13392 C C . LEU F 2 399 ? 167.615 212.173 140.881 1.00 58.39 399 LEU C C 1
ATOM 13393 O O . LEU F 2 399 ? 168.276 212.906 141.614 1.00 59.76 399 LEU C O 1
ATOM 13398 N N . SER F 2 400 ? 167.484 212.407 139.573 1.00 62.54 400 SER C N 1
ATOM 13399 C CA . SER F 2 400 ? 168.158 213.468 138.851 1.00 66.83 400 SER C CA 1
ATOM 13400 C C . SER F 2 400 ? 167.935 214.872 139.398 1.00 69.76 400 SER C C 1
ATOM 13401 O O . SER F 2 400 ? 168.788 215.737 139.208 1.00 72.76 400 SER C O 1
ATOM 13404 N N . ARG F 2 401 ? 166.828 215.123 140.101 1.00 68.29 401 ARG C N 1
ATOM 13405 C CA . ARG F 2 401 ? 166.516 216.406 140.702 1.00 68.29 401 ARG C CA 1
ATOM 13406 C C . ARG F 2 401 ? 167.381 216.731 141.912 1.00 66.83 401 ARG C C 1
ATOM 13407 O O . ARG F 2 401 ? 167.545 217.902 142.249 1.00 69.76 401 ARG C O 1
ATOM 13415 N N . VAL F 2 402 ? 167.912 215.699 142.571 1.00 63.95 402 VAL C N 1
ATOM 13416 C CA . VAL F 2 402 ? 168.698 215.805 143.785 1.00 62.54 402 VAL C CA 1
ATOM 13417 C C . VAL F 2 402 ? 170.145 215.374 143.591 1.00 62.54 402 VAL C C 1
ATOM 13418 O O . VAL F 2 402 ? 171.040 215.929 144.226 1.00 66.83 402 VAL C O 1
ATOM 13422 N N . ASP F 2 403 ? 170.414 214.432 142.684 1.00 62.54 403 ASP C N 1
ATOM 13423 C CA . ASP F 2 403 ? 171.725 213.901 142.365 1.00 63.95 403 ASP C CA 1
ATOM 13424 C C . ASP F 2 403 ? 172.554 214.811 141.467 1.00 65.38 403 ASP C C 1
ATOM 13425 O O . ASP F 2 403 ? 173.040 214.426 140.406 1.00 66.83 403 ASP C O 1
ATOM 13430 N N . LEU F 2 404 ? 172.695 216.077 141.867 1.00 68.29 404 LEU C N 1
ATOM 13431 C CA . LEU F 2 404 ? 173.472 217.066 141.146 1.00 72.76 404 LEU C CA 1
ATOM 13432 C C . LEU F 2 404 ? 174.931 216.631 141.137 1.00 72.76 404 LEU C C 1
ATOM 13433 O O . LEU F 2 404 ? 175.521 216.364 142.182 1.00 72.76 404 LEU C O 1
ATOM 13438 N N . GLY F 2 405 ? 175.521 216.545 139.942 1.00 72.76 405 GLY C N 1
ATOM 13439 C CA . GLY F 2 405 ? 176.874 216.067 139.735 1.00 72.76 405 GLY C CA 1
ATOM 13440 C C . GLY F 2 405 ? 176.973 214.562 139.525 1.00 71.25 405 GLY C C 1
ATOM 13441 O O . GLY F 2 405 ? 178.082 214.043 139.410 1.00 71.25 405 GLY C O 1
ATOM 13442 N N . ASP F 2 406 ? 175.846 213.849 139.466 1.00 63.95 406 ASP C N 1
ATOM 13443 C CA . ASP F 2 406 ? 175.720 212.420 139.254 1.00 61.14 406 ASP C CA 1
ATOM 13444 C C . ASP F 2 406 ? 176.549 211.546 140.186 1.00 57.04 406 ASP C C 1
ATOM 13445 O O . ASP F 2 406 ? 177.263 210.649 139.743 1.00 58.39 406 ASP C O 1
ATOM 13450 N N . CYS F 2 407 ? 176.477 211.781 141.498 1.00 54.39 407 CYS C N 1
ATOM 13451 C CA . CYS F 2 407 ? 177.142 210.950 142.483 1.00 54.39 407 CYS C CA 1
ATOM 13452 C C . CYS F 2 407 ? 176.638 209.516 142.379 1.00 51.80 407 CYS C C 1
ATOM 13453 O O . CYS F 2 407 ? 177.426 208.573 142.423 1.00 51.80 407 CYS C O 1
ATOM 13456 N N . ILE F 2 408 ? 175.321 209.348 142.244 1.00 46.81 408 ILE C N 1
ATOM 13457 C CA . ILE F 2 408 ? 174.650 208.064 142.182 1.00 45.60 408 ILE C CA 1
ATOM 13458 C C . ILE F 2 408 ? 174.537 207.560 140.750 1.00 45.60 408 ILE C C 1
ATOM 13459 O O . ILE F 2 408 ? 174.926 206.429 140.465 1.00 45.60 408 ILE C O 1
ATOM 13464 N N . GLY F 2 409 ? 174.074 208.407 139.827 1.00 48.03 409 GLY C N 1
ATOM 13465 C CA . GLY F 2 409 ? 173.899 208.066 138.429 1.00 46.81 409 GLY C CA 1
ATOM 13466 C C . GLY F 2 409 ? 175.152 207.511 137.765 1.00 49.27 409 GLY C C 1
ATOM 13467 O O . GLY F 2 409 ? 175.081 206.463 137.128 1.00 50.53 409 GLY C O 1
ATOM 13468 N N . ARG F 2 410 ? 176.316 208.138 137.955 1.00 51.80 410 ARG C N 1
ATOM 13469 C CA . ARG F 2 410 ? 177.565 207.701 137.360 1.00 55.71 410 ARG C CA 1
ATOM 13470 C C . ARG F 2 410 ? 177.964 206.294 137.783 1.00 54.39 410 ARG C C 1
ATOM 13471 O O . ARG F 2 410 ? 178.330 205.489 136.929 1.00 53.09 410 ARG C O 1
ATOM 13479 N N . ASP F 2 411 ? 177.856 205.982 139.076 1.00 49.27 411 ASP C N 1
ATOM 13480 C CA . ASP F 2 411 ? 178.185 204.673 139.606 1.00 49.27 411 ASP C CA 1
ATOM 13481 C C . ASP F 2 411 ? 177.150 203.621 139.229 1.00 46.81 411 ASP C C 1
ATOM 13482 O O . ASP F 2 411 ? 177.527 202.499 138.897 1.00 48.03 411 ASP C O 1
ATOM 13487 N N . ALA F 2 412 ? 175.858 203.959 139.240 1.00 43.23 412 ALA C N 1
ATOM 13488 C CA . ALA F 2 412 ? 174.799 203.043 138.865 1.00 42.07 412 ALA C CA 1
ATOM 13489 C C . ALA F 2 412 ? 174.951 202.609 137.413 1.00 42.07 412 ALA C C 1
ATOM 13490 O O . ALA F 2 412 ? 174.924 201.414 137.126 1.00 44.41 412 ALA C O 1
ATOM 13492 N N . ARG F 2 413 ? 175.174 203.552 136.495 1.00 44.41 413 ARG C N 1
ATOM 13493 C CA . ARG F 2 413 ? 175.371 203.268 135.086 1.00 45.60 413 ARG C CA 1
ATOM 13494 C C . ARG F 2 413 ? 176.631 202.448 134.844 1.00 48.03 413 ARG C C 1
ATOM 13495 O O . ARG F 2 413 ? 176.577 201.469 134.103 1.00 50.53 413 ARG C O 1
ATOM 13503 N N . GLU F 2 414 ? 177.747 202.796 135.489 1.00 46.81 414 GLU C N 1
ATOM 13504 C CA . GLU F 2 414 ? 179.005 202.089 135.348 1.00 46.81 414 GLU C CA 1
ATOM 13505 C C . GLU F 2 414 ? 178.912 200.639 135.804 1.00 46.81 414 GLU C C 1
ATOM 13506 O O . GLU F 2 414 ? 179.316 199.740 135.069 1.00 50.53 414 GLU C O 1
ATOM 13512 N N . ALA F 2 415 ? 178.339 200.395 136.985 1.00 44.41 415 ALA C N 1
ATOM 13513 C CA . ALA F 2 415 ? 178.202 199.062 137.539 1.00 44.41 415 ALA C CA 1
ATOM 13514 C C . ALA F 2 415 ? 177.255 198.193 136.724 1.00 43.23 415 ALA C C 1
ATOM 13515 O O . ALA F 2 415 ? 177.616 197.066 136.391 1.00 46.81 415 ALA C O 1
ATOM 13517 N N . ILE F 2 416 ? 176.077 198.695 136.344 1.00 43.23 416 ILE C N 1
ATOM 13518 C CA . ILE F 2 416 ? 175.115 197.947 135.557 1.00 42.07 416 ILE C CA 1
ATOM 13519 C C . ILE F 2 416 ? 175.727 197.515 134.231 1.00 43.23 416 ILE C C 1
ATOM 13520 O O . ILE F 2 416 ? 175.617 196.350 133.856 1.00 46.81 416 ILE C O 1
ATOM 13525 N N . ASP F 2 417 ? 176.432 198.410 133.534 1.00 46.81 417 ASP C N 1
ATOM 13526 C CA . ASP F 2 417 ? 177.079 198.076 132.280 1.00 50.53 417 ASP C CA 1
ATOM 13527 C C . ASP F 2 417 ? 178.205 197.067 132.455 1.00 53.09 417 ASP C C 1
ATOM 13528 O O . ASP F 2 417 ? 178.333 196.158 131.637 1.00 55.71 417 ASP C O 1
ATOM 13533 N N . ARG F 2 418 ? 178.999 197.173 133.523 1.00 51.80 418 ARG C N 1
ATOM 13534 C CA . ARG F 2 418 ? 180.080 196.250 133.810 1.00 54.39 418 ARG C CA 1
ATOM 13535 C C . ARG F 2 418 ? 179.560 194.846 134.084 1.00 51.80 418 ARG C C 1
ATOM 13536 O O . ARG F 2 418 ? 180.082 193.887 133.519 1.00 51.80 418 ARG C O 1
ATOM 13544 N N . MET F 2 419 ? 178.508 194.702 134.894 1.00 49.27 419 MET C N 1
ATOM 13545 C CA . MET F 2 419 ? 177.914 193.415 135.203 1.00 49.27 419 MET C CA 1
ATOM 13546 C C . MET F 2 419 ? 177.249 192.791 133.984 1.00 48.03 419 MET C C 1
ATOM 13547 O O . MET F 2 419 ? 177.343 191.583 133.781 1.00 50.53 419 MET C O 1
ATOM 13552 N N . PHE F 2 420 ? 176.599 193.600 133.144 1.00 48.03 420 PHE C N 1
ATOM 13553 C CA . PHE F 2 420 ? 175.977 193.121 131.925 1.00 48.03 420 PHE C CA 1
ATOM 13554 C C . PHE F 2 420 ? 177.027 192.572 130.968 1.00 51.80 420 PHE C C 1
ATOM 13555 O O . PHE F 2 420 ? 176.902 191.440 130.506 1.00 55.71 420 PHE C O 1
ATOM 13563 N N . ALA F 2 421 ? 178.101 193.331 130.737 1.00 53.09 421 ALA C N 1
ATOM 13564 C CA . ALA F 2 421 ? 179.200 192.944 129.874 1.00 55.71 421 ALA C CA 1
ATOM 13565 C C . ALA F 2 421 ? 179.891 191.669 130.341 1.00 55.71 421 ALA C C 1
ATOM 13566 O O . ALA F 2 421 ? 180.257 190.824 129.528 1.00 59.76 421 ALA C O 1
ATOM 13568 N N . ARG F 2 422 ? 180.042 191.502 131.658 1.00 54.39 422 ARG C N 1
ATOM 13569 C CA . ARG F 2 422 ? 180.678 190.367 132.299 1.00 55.71 422 ARG C CA 1
ATOM 13570 C C . ARG F 2 422 ? 179.930 189.050 132.142 1.00 54.39 422 ARG C C 1
ATOM 13571 O O . ARG F 2 422 ? 180.570 188.003 132.208 1.00 55.71 422 ARG C O 1
ATOM 13579 N N . LYS F 2 423 ? 178.617 189.070 131.902 1.00 53.09 423 LYS C N 1
ATOM 13580 C CA . LYS F 2 423 ? 177.805 187.873 131.794 1.00 53.09 423 LYS C CA 1
ATOM 13581 C C . LYS F 2 423 ? 176.733 187.894 130.712 1.00 54.39 423 LYS C C 1
ATOM 13582 O O . LYS F 2 423 ? 176.843 187.197 129.706 1.00 58.39 423 LYS C O 1
ATOM 13588 N N . TYR F 2 424 ? 175.683 188.690 130.924 1.00 53.09 424 TYR C N 1
ATOM 13589 C CA . TYR F 2 424 ? 174.500 188.795 130.093 1.00 54.39 424 TYR C CA 1
ATOM 13590 C C . TYR F 2 424 ? 174.698 189.182 128.634 1.00 61.14 424 TYR C C 1
ATOM 13591 O O . TYR F 2 424 ? 173.831 188.883 127.815 1.00 59.76 424 TYR C O 1
ATOM 13600 N N . ASN F 2 425 ? 175.838 189.798 128.313 1.00 66.83 425 ASN C N 1
ATOM 13601 C CA . ASN F 2 425 ? 176.243 190.300 127.013 1.00 72.76 425 ASN C CA 1
ATOM 13602 C C . ASN F 2 425 ? 175.821 189.479 125.799 1.00 69.76 425 ASN C C 1
ATOM 13603 O O . ASN F 2 425 ? 175.407 190.056 124.796 1.00 75.83 425 ASN C O 1
ATOM 13608 N N . ALA F 2 426 ? 175.924 188.149 125.869 1.00 65.38 426 ALA C N 1
ATOM 13609 C CA . ALA F 2 426 ? 175.606 187.247 124.780 1.00 66.83 426 ALA C CA 1
ATOM 13610 C C . ALA F 2 426 ? 174.306 186.464 124.913 1.00 65.38 426 ALA C C 1
ATOM 13611 O O . ALA F 2 426 ? 173.944 185.751 123.979 1.00 68.29 426 ALA C O 1
ATOM 13613 N N . THR F 2 427 ? 173.568 186.581 126.019 1.00 62.54 427 THR C N 1
ATOM 13614 C CA . THR F 2 427 ? 172.384 185.787 126.291 1.00 62.54 427 THR C CA 1
ATOM 13615 C C . THR F 2 427 ? 171.113 186.557 126.621 1.00 58.39 427 THR C C 1
ATOM 13616 O O . THR F 2 427 ? 170.031 185.973 126.599 1.00 55.71 427 THR C O 1
ATOM 13620 N N . HIS F 2 428 ? 171.210 187.852 126.932 1.00 54.39 428 HIS C N 1
ATOM 13621 C CA . HIS F 2 428 ? 170.079 188.690 127.278 1.00 51.80 428 HIS C CA 1
ATOM 13622 C C . HIS F 2 428 ? 170.147 190.061 126.619 1.00 53.09 428 HIS C C 1
ATOM 13623 O O . HIS F 2 428 ? 171.195 190.523 126.174 1.00 54.39 428 HIS C O 1
ATOM 13630 N N . ILE F 2 429 ? 168.992 190.730 126.611 1.00 51.80 429 ILE C N 1
ATOM 13631 C CA . ILE F 2 429 ? 168.731 192.045 126.060 1.00 51.80 429 ILE C CA 1
ATOM 13632 C C . ILE F 2 429 ? 168.223 192.958 127.167 1.00 51.80 429 ILE C C 1
ATOM 13633 O O . ILE F 2 429 ? 167.410 192.545 127.991 1.00 50.53 429 ILE C O 1
ATOM 13638 N N . LYS F 2 430 ? 168.709 194.201 127.202 1.00 49.27 430 LYS C N 1
ATOM 13639 C CA . LYS F 2 430 ? 168.290 195.220 128.146 1.00 46.81 430 LYS C CA 1
ATOM 13640 C C . LYS F 2 430 ? 166.915 195.743 127.754 1.00 45.60 430 LYS C C 1
ATOM 13641 O O . LYS F 2 430 ? 166.726 196.132 126.603 1.00 49.27 430 LYS C O 1
ATOM 13647 N N . VAL F 2 431 ? 165.958 195.794 128.684 1.00 45.60 431 VAL C N 1
ATOM 13648 C CA . VAL F 2 431 ? 164.626 196.291 128.393 1.00 45.60 431 VAL C CA 1
ATOM 13649 C C . VAL F 2 431 ? 164.639 197.786 128.104 1.00 49.27 431 VAL C C 1
ATOM 13650 O O . VAL F 2 431 ? 164.036 198.220 127.125 1.00 53.09 431 VAL C O 1
ATOM 13654 N N . GLY F 2 432 ? 165.342 198.578 128.917 1.00 51.80 432 GLY C N 1
ATOM 13655 C CA . GLY F 2 432 ? 165.438 200.018 128.775 1.00 54.39 432 GLY C CA 1
ATOM 13656 C C . GLY F 2 432 ? 166.483 200.634 129.696 1.00 53.09 432 GLY C C 1
ATOM 13657 O O . GLY F 2 432 ? 167.335 199.931 130.234 1.00 54.39 432 GLY C O 1
ATOM 13658 N N . GLN F 2 433 ? 166.437 201.955 129.887 1.00 53.09 433 GLN C N 1
ATOM 13659 C CA . GLN F 2 433 ? 167.363 202.665 130.748 1.00 53.09 433 GLN C CA 1
ATOM 13660 C C . GLN F 2 433 ? 167.167 202.330 132.221 1.00 51.80 433 GLN C C 1
ATOM 13661 O O . GLN F 2 433 ? 166.044 202.018 132.613 1.00 50.53 433 GLN C O 1
ATOM 13667 N N . PRO F 2 434 ? 168.203 202.397 133.062 1.00 46.81 434 PRO C N 1
ATOM 13668 C CA . PRO F 2 434 ? 168.084 202.113 134.479 1.00 44.41 434 PRO C CA 1
ATOM 13669 C C . PRO F 2 434 ? 167.037 202.965 135.182 1.00 43.23 434 PRO C C 1
ATOM 13670 O O . PRO F 2 434 ? 166.844 204.142 134.884 1.00 45.60 434 PRO C O 1
ATOM 13674 N N . GLN F 2 435 ? 166.354 202.336 136.140 1.00 43.23 435 GLN C N 1
ATOM 13675 C CA . GLN F 2 435 ? 165.296 202.876 136.972 1.00 45.60 435 GLN C CA 1
ATOM 13676 C C . GLN F 2 435 ? 165.784 203.017 138.408 1.00 46.81 435 GLN C C 1
ATOM 13677 O O . GLN F 2 435 ? 166.758 202.361 138.772 1.00 48.03 435 GLN C O 1
ATOM 13683 N N . TYR F 2 436 ? 165.109 203.802 139.250 1.00 44.41 436 TYR C N 1
ATOM 13684 C CA . TYR F 2 436 ? 165.494 204.009 140.633 1.00 42.07 436 TYR C CA 1
ATOM 13685 C C . TYR F 2 436 ? 164.302 203.947 141.579 1.00 42.07 436 TYR C C 1
ATOM 13686 O O . TYR F 2 436 ? 163.282 204.580 141.319 1.00 46.81 436 TYR C O 1
ATOM 13695 N N . TYR F 2 437 ? 164.438 203.241 142.704 1.00 42.07 437 TYR C N 1
ATOM 13696 C CA . TYR F 2 437 ? 163.393 203.053 143.692 1.00 42.07 437 TYR C CA 1
ATOM 13697 C C . TYR F 2 437 ? 163.916 203.166 145.117 1.00 42.07 437 TYR C C 1
ATOM 13698 O O . TYR F 2 437 ? 164.995 202.657 145.414 1.00 42.07 437 TYR C O 1
ATOM 13707 N N . LEU F 2 438 ? 163.176 203.812 146.022 1.00 43.23 438 LEU C N 1
ATOM 13708 C CA . LEU F 2 438 ? 163.537 203.933 147.421 1.00 42.07 438 LEU C CA 1
ATOM 13709 C C . LEU F 2 438 ? 162.818 202.850 148.213 1.00 42.07 438 LEU C C 1
ATOM 13710 O O . LEU F 2 438 ? 161.595 202.753 148.148 1.00 48.03 438 LEU C O 1
ATOM 13715 N N . ALA F 2 439 ? 163.552 202.035 148.974 1.00 40.93 439 ALA C N 1
ATOM 13716 C CA . ALA F 2 439 ? 162.984 200.948 149.747 1.00 42.07 439 ALA C CA 1
ATOM 13717 C C . ALA F 2 439 ? 162.958 201.210 151.246 1.00 43.23 439 ALA C C 1
ATOM 13718 O O . ALA F 2 439 ? 163.555 202.168 151.733 1.00 45.60 439 ALA C O 1
ATOM 13720 N N . THR F 2 440 ? 162.258 200.341 151.980 1.00 44.41 440 THR C N 1
ATOM 13721 C CA . THR F 2 440 ? 162.197 200.376 153.428 1.00 48.03 440 THR C CA 1
ATOM 13722 C C . THR F 2 440 ? 163.604 200.380 154.009 1.00 46.81 440 THR C C 1
ATOM 13723 O O . THR F 2 440 ? 164.516 199.778 153.444 1.00 48.03 440 THR C O 1
ATOM 13727 N N . GLY F 2 441 ? 163.804 201.024 155.161 1.00 48.03 441 GLY C N 1
ATOM 13728 C CA . GLY F 2 441 ? 165.127 201.219 155.721 1.00 46.81 441 GLY C CA 1
ATOM 13729 C C . GLY F 2 441 ? 165.816 202.374 155.007 1.00 46.81 441 GLY C C 1
ATOM 13730 O O . GLY F 2 441 ? 165.159 203.282 154.501 1.00 51.80 441 GLY C O 1
ATOM 13731 N N . GLY F 2 442 ? 167.150 202.382 154.948 1.00 44.41 442 GLY C N 1
ATOM 13732 C CA . GLY F 2 442 ? 167.910 203.439 154.309 1.00 48.03 442 GLY C CA 1
ATOM 13733 C C . GLY F 2 442 ? 168.359 203.171 152.879 1.00 45.60 442 GLY C C 1
ATOM 13734 O O . GLY F 2 442 ? 169.329 203.791 152.448 1.00 44.41 442 GLY C O 1
ATOM 13735 N N . PHE F 2 443 ? 167.716 202.258 152.147 1.00 40.93 443 PHE C N 1
ATOM 13736 C CA . PHE F 2 443 ? 168.152 201.839 150.830 1.00 37.59 443 PHE C CA 1
ATOM 13737 C C . PHE F 2 443 ? 167.523 202.513 149.618 1.00 36.51 443 PHE C C 1
ATOM 13738 O O . PHE F 2 443 ? 166.352 202.885 149.604 1.00 39.80 443 PHE C O 1
ATOM 13746 N N . LEU F 2 444 ? 168.321 202.576 148.549 1.00 35.44 444 LEU C N 1
ATOM 13747 C CA . LEU F 2 444 ? 167.980 203.027 147.214 1.00 34.39 444 LEU C CA 1
ATOM 13748 C C . LEU F 2 444 ? 168.428 201.918 146.273 1.00 34.39 444 LEU C C 1
ATOM 13749 O O . LEU F 2 444 ? 169.563 201.458 146.384 1.00 36.51 444 LEU C O 1
ATOM 13754 N N . ILE F 2 445 ? 167.568 201.484 145.349 1.00 35.44 445 ILE C N 1
ATOM 13755 C CA . ILE F 2 445 ? 167.863 200.435 144.393 1.00 34.39 445 ILE C CA 1
ATOM 13756 C C . ILE F 2 445 ? 167.816 200.970 142.969 1.00 35.44 445 ILE C C 1
ATOM 13757 O O . ILE F 2 445 ? 166.779 201.453 142.518 1.00 38.69 445 ILE C O 1
ATOM 13762 N N . ALA F 2 446 ? 168.953 200.896 142.273 1.00 36.51 446 ALA C N 1
ATOM 13763 C CA . ALA F 2 446 ? 169.024 201.155 140.849 1.00 37.59 446 ALA C CA 1
ATOM 13764 C C . ALA F 2 446 ? 168.721 199.813 140.197 1.00 38.69 446 ALA C C 1
ATOM 13765 O O . ALA F 2 446 ? 169.265 198.805 140.644 1.00 42.07 446 ALA C O 1
ATOM 13767 N N . TYR F 2 447 ? 167.887 199.749 139.156 1.00 40.93 447 TYR C N 1
ATOM 13768 C CA . TYR F 2 447 ? 167.503 198.497 138.534 1.00 39.80 447 TYR C CA 1
ATOM 13769 C C . TYR F 2 447 ? 167.379 198.578 137.019 1.00 40.93 447 TYR C C 1
ATOM 13770 O O . TYR F 2 447 ? 166.853 199.555 136.491 1.00 43.23 447 TYR C O 1
ATOM 13779 N N . GLN F 2 448 ? 167.834 197.540 136.312 1.00 39.80 448 GLN C N 1
ATOM 13780 C CA . GLN F 2 448 ? 167.704 197.426 134.873 1.00 39.80 448 GLN C CA 1
ATOM 13781 C C . GLN F 2 448 ? 167.132 196.056 134.536 1.00 39.80 448 GLN C C 1
ATOM 13782 O O . GLN F 2 448 ? 167.866 195.074 134.637 1.00 42.07 448 GLN C O 1
ATOM 13788 N N . PRO F 2 449 ? 165.853 195.953 134.164 1.00 39.80 449 PRO C N 1
ATOM 13789 C CA . PRO F 2 449 ? 165.261 194.685 133.788 1.00 39.80 449 PRO C CA 1
ATOM 13790 C C . PRO F 2 449 ? 165.835 194.171 132.474 1.00 39.80 449 PRO C C 1
ATOM 13791 O O . PRO F 2 449 ? 166.195 194.938 131.583 1.00 44.41 449 PRO C O 1
ATOM 13795 N N . LEU F 2 450 ? 165.905 192.843 132.358 1.00 39.80 450 LEU C N 1
ATOM 13796 C CA . LEU F 2 450 ? 166.418 192.111 131.217 1.00 42.07 450 LEU C CA 1
ATOM 13797 C C . LEU F 2 450 ? 165.415 191.099 130.680 1.00 44.41 450 LEU C C 1
ATOM 13798 O O . LEU F 2 450 ? 164.521 190.630 131.383 1.00 46.81 450 LEU C O 1
ATOM 13803 N N . LEU F 2 451 ? 165.607 190.722 129.414 1.00 46.81 451 LEU C N 1
ATOM 13804 C CA . LEU F 2 451 ? 164.862 189.693 128.717 1.00 48.03 451 LEU C CA 1
ATOM 13805 C C . LEU F 2 451 ? 165.880 188.754 128.087 1.00 49.27 451 LEU C C 1
ATOM 13806 O O . LEU F 2 451 ? 166.773 189.207 127.374 1.00 49.27 451 LEU C O 1
ATOM 13811 N N . SER F 2 452 ? 165.806 187.454 128.383 1.00 49.27 452 SER C N 1
ATOM 13812 C CA . SER F 2 452 ? 166.691 186.489 127.759 1.00 49.27 452 SER C CA 1
ATOM 13813 C C . SER F 2 452 ? 166.353 186.371 126.279 1.00 51.80 452 SER C C 1
ATOM 13814 O O . SER F 2 452 ? 165.186 186.503 125.915 1.00 51.80 452 SER C O 1
ATOM 13817 N N . ASN F 2 453 ? 167.332 186.074 125.420 1.00 51.80 453 ASN C N 1
ATOM 13818 C CA . ASN F 2 453 ? 167.126 185.946 123.990 1.00 51.80 453 ASN C CA 1
ATOM 13819 C C . ASN F 2 453 ? 165.948 185.045 123.646 1.00 54.39 453 ASN C C 1
ATOM 13820 O O . ASN F 2 453 ? 165.102 185.419 122.837 1.00 55.71 453 ASN C O 1
ATOM 13825 N N . THR F 2 454 ? 165.823 183.892 124.309 1.00 58.39 454 THR C N 1
ATOM 13826 C CA . THR F 2 454 ? 164.744 182.944 124.099 1.00 61.14 454 THR C CA 1
ATOM 13827 C C . THR F 2 454 ? 163.364 183.507 124.410 1.00 59.76 454 THR C C 1
ATOM 13828 O O . THR F 2 454 ? 162.394 183.164 123.738 1.00 61.14 454 THR C O 1
ATOM 13832 N N . LEU F 2 455 ? 163.254 184.395 125.402 1.00 54.39 455 LEU C N 1
ATOM 13833 C CA . LEU F 2 455 ? 162.011 185.042 125.774 1.00 51.80 455 LEU C CA 1
ATOM 13834 C C . LEU F 2 455 ? 161.712 186.201 124.833 1.00 50.53 455 LEU C C 1
ATOM 13835 O O . LEU F 2 455 ? 160.558 186.397 124.458 1.00 49.27 455 LEU C O 1
ATOM 13840 N N . ALA F 2 456 ? 162.734 186.940 124.392 1.00 50.53 456 ALA C N 1
ATOM 13841 C CA . ALA F 2 456 ? 162.581 188.048 123.470 1.00 50.53 456 ALA C CA 1
ATOM 13842 C C . ALA F 2 456 ? 161.905 187.615 122.176 1.00 51.80 456 ALA C C 1
ATOM 13843 O O . ALA F 2 456 ? 161.023 188.312 121.678 1.00 53.09 456 ALA C O 1
ATOM 13845 N N . GLU F 2 457 ? 162.244 186.432 121.656 1.00 53.09 457 GLU C N 1
ATOM 13846 C CA . GLU F 2 457 ? 161.646 185.879 120.456 1.00 53.09 457 GLU C CA 1
ATOM 13847 C C . GLU F 2 457 ? 160.138 185.701 120.578 1.00 54.39 457 GLU C C 1
ATOM 13848 O O . GLU F 2 457 ? 159.425 185.878 119.592 1.00 58.39 457 GLU C O 1
ATOM 13854 N N . LEU F 2 458 ? 159.623 185.394 121.771 1.00 51.80 458 LEU C N 1
ATOM 13855 C CA . LEU F 2 458 ? 158.200 185.227 121.996 1.00 51.80 458 LEU C CA 1
ATOM 13856 C C . LEU F 2 458 ? 157.468 186.547 121.797 1.00 53.09 458 LEU C C 1
ATOM 13857 O O . LEU F 2 458 ? 156.401 186.578 121.188 1.00 57.04 458 LEU C O 1
ATOM 13862 N N . TYR F 2 459 ? 158.050 187.652 122.268 1.00 53.09 459 TYR C N 1
ATOM 13863 C CA . TYR F 2 459 ? 157.485 188.974 122.078 1.00 54.39 459 TYR C CA 1
ATOM 13864 C C . TYR F 2 459 ? 157.533 189.369 120.608 1.00 57.04 459 TYR C C 1
ATOM 13865 O O . TYR F 2 459 ? 156.553 189.915 120.107 1.00 62.54 459 TYR C O 1
ATOM 13874 N N . VAL F 2 460 ? 158.608 189.043 119.886 1.00 58.39 460 VAL C N 1
ATOM 13875 C CA . VAL F 2 460 ? 158.752 189.329 118.471 1.00 62.54 460 VAL C CA 1
ATOM 13876 C C . VAL F 2 460 ? 157.660 188.645 117.659 1.00 65.38 460 VAL C C 1
ATOM 13877 O O . VAL F 2 460 ? 156.984 189.292 116.862 1.00 68.29 460 VAL C O 1
ATOM 13881 N N . ARG F 2 461 ? 157.438 187.348 117.891 1.00 62.54 461 ARG C N 1
ATOM 13882 C CA . ARG F 2 461 ? 156.429 186.572 117.196 1.00 65.38 461 ARG C CA 1
ATOM 13883 C C . ARG F 2 461 ? 154.999 186.977 117.527 1.00 65.38 461 ARG C C 1
ATOM 13884 O O . ARG F 2 461 ? 154.104 186.690 116.736 1.00 68.29 461 ARG C O 1
ATOM 13892 N N . GLU F 2 462 ? 154.749 187.653 118.651 1.00 65.38 462 GLU C N 1
ATOM 13893 C CA . GLU F 2 462 ? 153.438 188.166 118.998 1.00 69.76 462 GLU C CA 1
ATOM 13894 C C . GLU F 2 462 ? 153.224 189.587 118.493 1.00 72.76 462 GLU C C 1
ATOM 13895 O O . GLU F 2 462 ? 152.109 189.947 118.122 1.00 77.38 462 GLU C O 1
ATOM 13901 N N . TYR F 2 463 ? 154.284 190.396 118.404 1.00 74.29 463 TYR C N 1
ATOM 13902 C CA . TYR F 2 463 ? 154.255 191.760 117.914 1.00 78.95 463 TYR C CA 1
ATOM 13903 C C . TYR F 2 463 ? 153.950 191.860 116.425 1.00 83.76 463 TYR C C 1
ATOM 13904 O O . TYR F 2 463 ? 153.242 192.770 116.000 1.00 85.39 463 TYR C O 1
ATOM 13913 N N . MET F 2 464 ? 154.440 190.912 115.622 1.00 82.14 464 MET C N 1
ATOM 13914 C CA . MET F 2 464 ? 154.250 190.880 114.184 1.00 83.76 464 MET C CA 1
ATOM 13915 C C . MET F 2 464 ? 152.816 190.674 113.711 1.00 85.39 464 MET C C 1
ATOM 13916 O O . MET F 2 464 ? 152.554 190.836 112.521 1.00 88.71 464 MET C O 1
ATOM 13921 N N . ARG F 2 465 ? 151.875 190.337 114.597 1.00 82.14 465 ARG C N 1
ATOM 13922 C CA . ARG F 2 465 ? 150.473 190.127 114.291 1.00 87.04 465 ARG C CA 1
ATOM 13923 C C . ARG F 2 465 ? 149.745 191.421 113.955 1.00 93.80 465 ARG C C 1
ATOM 13924 O O . ARG F 2 465 ? 149.776 192.365 114.773 1.00 92.09 465 ARG C O 1
ATOM 13932 N N . PHE F 2 500 ? 160.367 199.285 122.372 1.00 57.04 500 PHE C N 1
ATOM 13933 C CA . PHE F 2 500 ? 159.877 197.914 122.589 1.00 59.76 500 PHE C CA 1
ATOM 13934 C C . PHE F 2 500 ? 159.512 197.587 124.031 1.00 57.04 500 PHE C C 1
ATOM 13935 O O . PHE F 2 500 ? 158.605 196.781 124.228 1.00 57.04 500 PHE C O 1
ATOM 13943 N N . ALA F 2 501 ? 160.125 198.195 125.050 1.00 53.09 501 ALA C N 1
ATOM 13944 C CA . ALA F 2 501 ? 159.872 197.921 126.452 1.00 54.39 501 ALA C CA 1
ATOM 13945 C C . ALA F 2 501 ? 158.415 197.822 126.885 1.00 55.71 501 ALA C C 1
ATOM 13946 O O . ALA F 2 501 ? 158.077 196.960 127.694 1.00 58.39 501 ALA C O 1
ATOM 13948 N N . ARG F 2 502 ? 157.528 198.652 126.328 1.00 57.04 502 ARG C N 1
ATOM 13949 C CA . ARG F 2 502 ? 156.110 198.697 126.632 1.00 58.39 502 ARG C CA 1
ATOM 13950 C C . ARG F 2 502 ? 155.386 197.362 126.517 1.00 59.76 502 ARG C C 1
ATOM 13951 O O . ARG F 2 502 ? 154.397 197.152 127.215 1.00 59.76 502 ARG C O 1
ATOM 13959 N N . LEU F 2 503 ? 155.857 196.463 125.650 1.00 57.04 503 LEU C N 1
ATOM 13960 C CA . LEU F 2 503 ? 155.255 195.169 125.394 1.00 57.04 503 LEU C CA 1
ATOM 13961 C C . LEU F 2 503 ? 155.353 194.169 126.538 1.00 57.04 503 LEU C C 1
ATOM 13962 O O . LEU F 2 503 ? 154.471 193.319 126.651 1.00 57.04 503 LEU C O 1
ATOM 13967 N N . GLN F 2 504 ? 156.362 194.279 127.406 1.00 55.71 504 GLN C N 1
ATOM 13968 C CA . GLN F 2 504 ? 156.678 193.321 128.448 1.00 55.71 504 GLN C CA 1
ATOM 13969 C C . GLN F 2 504 ? 155.511 192.699 129.205 1.00 55.71 504 GLN C C 1
ATOM 13970 O O . GLN F 2 504 ? 155.362 191.480 129.174 1.00 58.39 504 GLN C O 1
ATOM 13976 N N . PHE F 2 505 ? 154.643 193.491 129.840 1.00 54.39 505 PHE C N 1
ATOM 13977 C CA . PHE F 2 505 ? 153.534 192.980 130.623 1.00 55.71 505 PHE C CA 1
ATOM 13978 C C . PHE F 2 505 ? 152.184 193.004 129.916 1.00 57.04 505 PHE C C 1
ATOM 13979 O O . PHE F 2 505 ? 151.145 192.959 130.571 1.00 59.76 505 PHE C O 1
ATOM 13987 N N . THR F 2 506 ? 152.170 193.070 128.582 1.00 55.71 506 THR C N 1
ATOM 13988 C CA . THR F 2 506 ? 150.956 193.133 127.789 1.00 57.04 506 THR C CA 1
ATOM 13989 C C . THR F 2 506 ? 150.447 191.786 127.295 1.00 59.76 506 THR C C 1
ATOM 13990 O O . THR F 2 506 ? 149.239 191.558 127.309 1.00 61.14 506 THR C O 1
ATOM 13994 N N . TYR F 2 507 ? 151.325 190.866 126.886 1.00 57.04 507 TYR C N 1
ATOM 13995 C CA . TYR F 2 507 ? 150.949 189.548 126.411 1.00 59.76 507 TYR C CA 1
ATOM 13996 C C . TYR F 2 507 ? 150.679 188.609 127.579 1.00 61.14 507 TYR C C 1
ATOM 13997 O O . TYR F 2 507 ? 151.569 187.891 128.030 1.00 61.14 507 TYR C O 1
ATOM 14006 N N . ASN F 2 508 ? 149.431 188.587 128.053 1.00 63.95 508 ASN C N 1
ATOM 14007 C CA . ASN F 2 508 ? 148.976 187.805 129.187 1.00 65.38 508 ASN C CA 1
ATOM 14008 C C . ASN F 2 508 ? 149.411 186.345 129.156 1.00 68.29 508 ASN C C 1
ATOM 14009 O O . ASN F 2 508 ? 149.926 185.849 130.156 1.00 66.83 508 ASN C O 1
ATOM 14014 N N . HIS F 2 509 ? 149.290 185.659 128.017 1.00 69.76 509 HIS C N 1
ATOM 14015 C CA . HIS F 2 509 ? 149.692 184.271 127.895 1.00 74.29 509 HIS C CA 1
ATOM 14016 C C . HIS F 2 509 ? 151.195 184.062 128.030 1.00 68.29 509 HIS C C 1
ATOM 14017 O O . HIS F 2 509 ? 151.614 183.018 128.525 1.00 71.25 509 HIS C O 1
ATOM 14024 N N . ILE F 2 510 ? 152.023 185.029 127.629 1.00 61.14 510 ILE C N 1
ATOM 14025 C CA . ILE F 2 510 ? 153.464 184.968 127.785 1.00 59.76 510 ILE C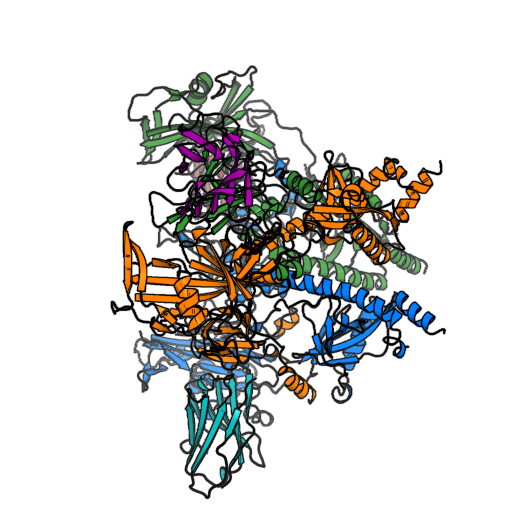 CA 1
ATOM 14026 C C . ILE F 2 510 ? 153.811 185.231 129.244 1.00 58.39 510 ILE C C 1
ATOM 14027 O O . ILE F 2 510 ? 154.552 184.467 129.859 1.00 58.39 510 ILE C O 1
ATOM 14032 N N . GLN F 2 511 ? 153.219 186.268 129.842 1.00 58.39 511 GLN C N 1
ATOM 14033 C CA . GLN F 2 511 ? 153.475 186.617 131.226 1.00 58.39 511 GLN C CA 1
ATOM 14034 C C . GLN F 2 511 ? 153.001 185.546 132.199 1.00 58.39 511 GLN C C 1
ATOM 14035 O O . GLN F 2 511 ? 153.663 185.325 133.210 1.00 57.04 511 GLN C O 1
ATOM 14041 N N . ARG F 2 512 ? 151.914 184.827 131.907 1.00 59.76 512 ARG C N 1
ATOM 14042 C CA . ARG F 2 512 ? 151.410 183.738 132.722 1.00 63.95 512 ARG C CA 1
ATOM 14043 C C . ARG F 2 512 ? 152.441 182.626 132.866 1.00 61.14 512 ARG C C 1
ATOM 14044 O O . ARG F 2 512 ? 152.569 182.047 133.942 1.00 61.14 512 ARG C O 1
ATOM 14052 N N . HIS F 2 513 ? 153.196 182.343 131.802 1.00 58.39 513 HIS C N 1
ATOM 14053 C CA . HIS F 2 513 ? 154.264 181.363 131.814 1.00 57.04 513 HIS C CA 1
ATOM 14054 C C . HIS F 2 513 ? 155.450 181.874 132.622 1.00 55.71 513 HIS C C 1
ATOM 14055 O O . HIS F 2 513 ? 155.980 181.158 133.469 1.00 51.80 513 HIS C O 1
ATOM 14062 N N . VAL F 2 514 ? 155.841 183.134 132.416 1.00 51.80 514 VAL C N 1
ATOM 14063 C CA . VAL F 2 514 ? 156.942 183.776 133.108 1.00 49.27 514 VAL C CA 1
ATOM 14064 C C . VAL F 2 514 ? 156.687 183.903 134.604 1.00 46.81 514 VAL C C 1
ATOM 14065 O O . VAL F 2 514 ? 157.592 183.621 135.387 1.00 45.60 514 VAL C O 1
ATOM 14069 N N . ASN F 2 515 ? 155.472 184.257 135.027 1.00 45.60 515 ASN C N 1
ATOM 14070 C CA . ASN F 2 515 ? 155.097 184.370 136.424 1.00 44.41 515 ASN C CA 1
ATOM 14071 C C . ASN F 2 515 ? 155.281 183.051 137.163 1.00 46.81 515 ASN C C 1
ATOM 14072 O O . ASN F 2 515 ? 155.669 183.047 138.329 1.00 48.03 515 ASN C O 1
ATOM 14077 N N . ASP F 2 516 ? 155.020 181.916 136.509 1.00 48.03 516 ASP C N 1
ATOM 14078 C CA . ASP F 2 516 ? 155.228 180.616 137.116 1.00 48.03 516 ASP C CA 1
ATOM 14079 C C . ASP F 2 516 ? 156.698 180.220 137.102 1.00 46.81 516 ASP C C 1
ATOM 14080 O O . ASP F 2 516 ? 157.216 179.757 138.116 1.00 49.27 516 ASP C O 1
ATOM 14085 N N . MET F 2 517 ? 157.388 180.445 135.982 1.00 44.41 517 MET C N 1
ATOM 14086 C CA . MET F 2 517 ? 158.788 180.115 135.797 1.00 43.23 517 MET C CA 1
ATOM 14087 C C . MET F 2 517 ? 159.691 180.814 136.805 1.00 44.41 517 MET C C 1
ATOM 14088 O O . MET F 2 517 ? 160.505 180.163 137.457 1.00 45.60 517 MET C O 1
ATOM 14093 N N . LEU F 2 518 ? 159.559 182.133 136.960 1.00 42.07 518 LEU C N 1
ATOM 14094 C CA . LEU F 2 518 ? 160.347 182.911 137.897 1.00 39.80 518 LEU C CA 1
ATOM 14095 C C . LEU F 2 518 ? 159.822 182.750 139.317 1.00 39.80 518 LEU C C 1
ATOM 14096 O O . LEU F 2 518 ? 160.625 182.720 140.247 1.00 42.07 518 LEU C O 1
ATOM 14101 N N . GLY F 2 519 ? 158.511 182.586 139.514 1.00 42.07 519 GLY C N 1
ATOM 14102 C CA . GLY F 2 519 ? 157.928 182.362 140.822 1.00 42.07 519 GLY C CA 1
ATOM 14103 C C . GLY F 2 519 ? 158.510 181.121 141.484 1.00 43.23 519 GLY C C 1
ATOM 14104 O O . GLY F 2 519 ? 158.796 181.123 142.680 1.00 44.41 519 GLY C O 1
ATOM 14105 N N . ARG F 2 520 ? 158.771 180.080 140.690 1.00 46.81 520 ARG C N 1
ATOM 14106 C CA . ARG F 2 520 ? 159.397 178.842 141.112 1.00 48.03 520 ARG C CA 1
ATOM 14107 C C . ARG F 2 520 ? 160.748 179.120 141.757 1.00 46.81 520 ARG C C 1
ATOM 14108 O O . ARG F 2 520 ? 161.010 178.637 142.857 1.00 48.03 520 ARG C O 1
ATOM 14116 N N . ILE F 2 521 ? 161.580 179.934 141.104 1.00 43.23 521 ILE C N 1
ATOM 14117 C CA . ILE F 2 521 ? 162.917 180.290 141.539 1.00 42.07 521 ILE C CA 1
ATOM 14118 C C . ILE F 2 521 ? 162.887 181.171 142.780 1.00 43.23 521 ILE C C 1
ATOM 14119 O O . ILE F 2 521 ? 163.595 180.901 143.749 1.00 44.41 521 ILE C O 1
ATOM 14124 N N . ALA F 2 522 ? 162.038 182.201 142.791 1.00 43.23 522 ALA C N 1
ATOM 14125 C CA . ALA F 2 522 ? 161.919 183.129 143.898 1.00 42.07 522 ALA C CA 1
ATOM 14126 C C . ALA F 2 522 ? 161.554 182.437 145.205 1.00 43.23 522 ALA C C 1
ATOM 14127 O O . ALA F 2 522 ? 162.159 182.705 146.241 1.00 44.41 522 ALA C O 1
ATOM 14129 N N . VAL F 2 523 ? 160.591 181.513 145.166 1.00 42.07 523 VAL C N 1
ATOM 14130 C CA . VAL F 2 523 ? 160.182 180.758 146.334 1.00 42.07 523 VAL C CA 1
ATOM 14131 C C . VAL F 2 523 ? 161.290 179.812 146.777 1.00 40.93 523 VAL C C 1
ATOM 14132 O O . VAL F 2 523 ? 161.557 179.717 147.973 1.00 42.07 523 VAL C O 1
ATOM 14136 N N . ALA F 2 524 ? 161.994 179.168 145.843 1.00 40.93 524 ALA C N 1
ATOM 14137 C CA . ALA F 2 524 ? 163.094 178.280 146.167 1.00 40.93 524 ALA C CA 1
ATOM 14138 C C . ALA F 2 524 ? 164.191 179.001 146.938 1.00 42.07 524 ALA C C 1
ATOM 14139 O O . ALA F 2 524 ? 164.638 178.507 147.971 1.00 43.23 524 ALA C O 1
ATOM 14141 N N . TRP F 2 525 ? 164.605 180.190 146.492 1.00 39.80 525 TRP C N 1
ATOM 14142 C CA . TRP F 2 525 ? 165.615 180.985 147.163 1.00 38.69 525 TRP C CA 1
ATOM 14143 C C . TRP F 2 525 ? 165.183 181.404 148.561 1.00 38.69 525 TRP C C 1
ATOM 14144 O O . TRP F 2 525 ? 165.972 181.323 149.500 1.00 39.80 525 TRP C O 1
ATOM 14155 N N . CYS F 2 526 ? 163.925 181.824 148.716 1.00 38.69 526 CYS C N 1
ATOM 14156 C CA . CYS F 2 526 ? 163.378 182.253 149.988 1.00 39.80 526 CYS C CA 1
ATOM 14157 C C . CYS F 2 526 ? 163.379 181.141 151.029 1.00 39.80 526 CYS C C 1
ATOM 14158 O O . CYS F 2 526 ? 163.797 181.357 152.165 1.00 43.23 526 CYS C O 1
ATOM 14161 N N . GLU F 2 527 ? 162.971 179.924 150.662 1.00 39.80 527 GLU C N 1
ATOM 14162 C CA . GLU F 2 527 ? 162.958 178.793 151.570 1.00 39.80 527 GLU C CA 1
ATOM 14163 C C . GLU F 2 527 ? 164.365 178.380 151.979 1.00 37.59 527 GLU C C 1
ATOM 14164 O O . GLU F 2 527 ? 164.588 178.005 153.128 1.00 38.69 527 GLU C O 1
ATOM 14170 N N . LEU F 2 528 ? 165.323 178.474 151.053 1.00 36.51 528 LEU C N 1
ATOM 14171 C CA . LEU F 2 528 ? 166.719 178.156 151.280 1.00 35.44 528 LEU C CA 1
ATOM 14172 C C . LEU F 2 528 ? 167.335 179.153 152.253 1.00 35.44 528 LEU C C 1
ATOM 14173 O O . LEU F 2 528 ? 167.923 178.762 153.259 1.00 36.51 528 LEU C O 1
ATOM 14178 N N . GLN F 2 529 ? 167.144 180.455 152.030 1.00 35.44 529 GLN C N 1
ATOM 14179 C CA . GLN F 2 529 ? 167.664 181.489 152.902 1.00 34.39 529 GLN C CA 1
ATOM 14180 C C . GLN F 2 529 ? 167.135 181.358 154.323 1.00 34.39 529 GLN C C 1
ATOM 14181 O O . GLN F 2 529 ? 167.912 181.498 155.265 1.00 36.51 529 GLN C O 1
ATOM 14187 N N . ASN F 2 530 ? 165.857 181.031 154.527 1.00 35.44 530 ASN C N 1
ATOM 14188 C CA . ASN F 2 530 ? 165.329 180.832 155.863 1.00 35.44 530 ASN C CA 1
ATOM 14189 C C . ASN F 2 530 ? 166.012 179.679 156.587 1.00 34.39 530 ASN C C 1
ATOM 14190 O O . ASN F 2 530 ? 166.198 179.739 157.800 1.00 35.44 530 ASN C O 1
ATOM 14195 N N . HIS F 2 531 ? 166.384 178.618 155.867 1.00 33.36 531 HIS C N 1
ATOM 14196 C CA . HIS F 2 531 ? 167.072 177.474 156.433 1.00 33.36 531 HIS C CA 1
ATOM 14197 C C . HIS F 2 531 ? 168.483 177.865 156.850 1.00 33.36 531 HIS C C 1
ATOM 14198 O O . HIS F 2 531 ? 168.900 177.564 157.967 1.00 34.39 531 HIS C O 1
ATOM 14205 N N . GLU F 2 532 ? 169.212 178.609 156.015 1.00 35.44 532 GLU C N 1
ATOM 14206 C CA . GLU F 2 532 ? 170.544 179.077 156.346 1.00 35.44 532 GLU C CA 1
ATOM 14207 C C . GLU F 2 532 ? 170.534 180.030 157.534 1.00 35.44 532 GLU C C 1
ATOM 14208 O O . GLU F 2 532 ? 171.334 179.863 158.451 1.00 34.39 532 GLU C O 1
ATOM 14214 N N . LEU F 2 533 ? 169.618 181.001 157.565 1.00 34.39 533 LEU C N 1
ATOM 14215 C CA . LEU F 2 533 ? 169.501 181.951 158.654 1.00 32.34 533 LEU C CA 1
ATOM 14216 C C . LEU F 2 533 ? 169.183 181.261 159.972 1.00 32.34 533 LEU C C 1
ATOM 14217 O O . LEU F 2 533 ? 169.742 181.625 161.004 1.00 33.36 533 LEU C O 1
ATOM 14222 N N . THR F 2 534 ? 168.305 180.255 159.956 1.00 32.34 534 THR C N 1
ATOM 14223 C CA . THR F 2 534 ? 167.934 179.533 161.157 1.00 30.35 534 THR C CA 1
ATOM 14224 C C . THR F 2 534 ? 169.140 178.833 161.766 1.00 28.42 534 THR C C 1
ATOM 14225 O O . THR F 2 534 ? 169.360 178.939 162.971 1.00 29.38 534 THR C O 1
ATOM 14229 N N . LEU F 2 535 ? 169.967 178.160 160.962 1.00 28.42 535 LEU C N 1
ATOM 14230 C CA . LEU F 2 535 ? 171.157 177.500 161.461 1.00 27.48 535 LEU C CA 1
ATOM 14231 C C . LEU F 2 535 ? 172.219 178.486 161.924 1.00 27.48 535 LEU C C 1
ATOM 14232 O O . LEU F 2 535 ? 172.795 178.313 162.996 1.00 30.35 535 LEU C O 1
ATOM 14237 N N . TRP F 2 536 ? 172.481 179.531 161.135 1.00 29.38 536 TRP C N 1
ATOM 14238 C CA . TRP F 2 536 ? 173.489 180.524 161.448 1.00 28.42 536 TRP C CA 1
ATOM 14239 C C . TRP F 2 536 ? 173.148 181.305 162.710 1.00 28.42 536 TRP C C 1
ATOM 14240 O O . TRP F 2 536 ? 174.020 181.514 163.551 1.00 29.38 536 TRP C O 1
ATOM 14251 N N . ASN F 2 537 ? 171.880 181.666 162.920 1.00 30.35 537 ASN C N 1
ATOM 14252 C CA . ASN F 2 537 ? 171.457 182.382 164.107 1.00 30.35 537 ASN C CA 1
ATOM 14253 C C . ASN F 2 537 ? 171.551 181.539 165.372 1.00 30.35 537 ASN C C 1
ATOM 14254 O O . ASN F 2 537 ? 171.869 182.089 166.424 1.00 31.34 537 ASN C O 1
ATOM 14259 N N . GLU F 2 538 ? 171.307 180.228 165.322 1.00 30.35 538 GLU C N 1
ATOM 14260 C CA . GLU F 2 538 ? 171.464 179.408 166.507 1.00 29.38 538 GLU C CA 1
ATOM 14261 C C . GLU F 2 538 ? 172.938 179.240 166.849 1.00 27.48 538 GLU C C 1
ATOM 14262 O O . GLU F 2 538 ? 173.310 179.364 168.014 1.00 30.35 538 GLU C O 1
ATOM 14268 N N . ALA F 2 539 ? 173.805 179.034 165.856 1.00 27.48 539 ALA C N 1
ATOM 14269 C CA . ALA F 2 539 ? 175.230 178.901 166.091 1.00 26.56 539 ALA C CA 1
ATOM 14270 C C . ALA F 2 539 ? 175.825 180.177 166.669 1.00 27.48 539 ALA C C 1
ATOM 14271 O O . ALA F 2 539 ? 176.669 180.113 167.561 1.00 27.48 539 ALA C O 1
ATOM 14273 N N . ARG F 2 540 ? 175.349 181.353 166.251 1.00 27.48 540 ARG C N 1
ATOM 14274 C CA . ARG F 2 540 ? 175.812 182.646 166.718 1.00 26.56 540 ARG C CA 1
ATOM 14275 C C . ARG F 2 540 ? 175.748 182.779 168.233 1.00 26.56 540 ARG C C 1
ATOM 14276 O O . ARG F 2 540 ? 176.634 183.401 168.815 1.00 28.42 540 ARG C O 1
ATOM 14284 N N . LYS F 2 541 ? 174.743 182.198 168.891 1.00 29.38 541 LYS C N 1
ATOM 14285 C CA . LYS F 2 541 ? 174.595 182.252 170.333 1.00 29.38 541 LYS C CA 1
ATOM 14286 C C . LYS F 2 541 ? 175.620 181.388 171.053 1.00 29.38 541 LYS C C 1
ATOM 14287 O O . LYS F 2 541 ? 175.988 181.709 172.181 1.00 31.34 541 LYS C O 1
ATOM 14293 N N . LEU F 2 542 ? 176.069 180.297 170.429 1.00 29.38 542 LEU C N 1
ATOM 14294 C CA . LEU F 2 542 ? 177.036 179.377 170.995 1.00 28.42 542 LEU C CA 1
ATOM 14295 C C . LEU F 2 542 ? 178.462 179.904 170.919 1.00 28.42 542 LEU C C 1
ATOM 14296 O O . LEU F 2 542 ? 179.239 179.689 171.847 1.00 31.34 542 LEU C O 1
ATOM 14301 N N . ASN F 2 543 ? 178.819 180.592 169.833 1.00 28.42 543 ASN C N 1
ATOM 14302 C CA . ASN F 2 543 ? 180.162 181.094 169.619 1.00 28.42 543 ASN C CA 1
ATOM 14303 C C . ASN F 2 543 ? 180.159 182.358 168.770 1.00 27.48 543 ASN C C 1
ATOM 14304 O O . ASN F 2 543 ? 180.424 182.294 167.571 1.00 29.38 543 ASN C O 1
ATOM 14309 N N . PRO F 2 544 ? 179.867 183.524 169.350 1.00 26.56 544 PRO C N 1
ATOM 14310 C CA . PRO F 2 544 ? 179.826 184.761 168.596 1.00 25.65 544 PRO C CA 1
ATOM 14311 C C . PRO F 2 544 ? 181.184 185.168 168.042 1.00 27.48 544 PRO C C 1
ATOM 14312 O O . PRO F 2 544 ? 181.219 185.741 166.955 1.00 28.42 544 PRO C O 1
ATOM 14316 N N . ASN F 2 545 ? 182.309 184.852 168.689 1.00 29.38 545 ASN C N 1
ATOM 14317 C CA . ASN F 2 545 ? 183.614 185.206 168.167 1.00 29.38 545 ASN C CA 1
ATOM 14318 C C . ASN F 2 545 ? 183.864 184.574 166.805 1.00 29.38 545 ASN C C 1
ATOM 14319 O O . ASN F 2 545 ? 184.288 185.256 165.875 1.00 31.34 545 ASN C O 1
ATOM 14324 N N . ALA F 2 546 ? 183.584 183.276 166.664 1.00 29.38 546 ALA C N 1
ATOM 14325 C CA . ALA F 2 546 ? 183.803 182.567 165.419 1.00 28.42 546 ALA C CA 1
ATOM 14326 C C . ALA F 2 546 ? 182.856 183.009 164.313 1.00 27.48 546 ALA C C 1
ATOM 14327 O O . ALA F 2 546 ? 183.271 183.157 163.166 1.00 31.34 546 ALA C O 1
ATOM 14329 N N . ILE F 2 547 ? 181.587 183.256 164.643 1.00 26.56 547 ILE C N 1
ATOM 14330 C CA . ILE F 2 547 ? 180.596 183.648 163.660 1.00 25.65 547 ILE C CA 1
ATOM 14331 C C . ILE F 2 547 ? 180.744 185.098 163.224 1.00 26.56 547 ILE C C 1
ATOM 14332 O O . ILE F 2 547 ? 180.562 185.391 162.044 1.00 30.35 547 ILE C O 1
ATOM 14337 N N . ALA F 2 548 ? 181.150 186.001 164.119 1.00 27.48 548 ALA C N 1
ATOM 14338 C CA . ALA F 2 548 ? 181.442 187.367 163.733 1.00 26.56 548 ALA C CA 1
ATOM 14339 C C . ALA F 2 548 ? 182.640 187.344 162.793 1.00 28.42 548 ALA C C 1
ATOM 14340 O O . ALA F 2 548 ? 182.578 187.897 161.697 1.00 32.34 548 ALA C O 1
ATOM 14342 N N . SER F 2 549 ? 183.696 186.614 163.157 1.00 29.38 549 SER C N 1
ATOM 14343 C CA . SER F 2 549 ? 184.898 186.500 162.353 1.00 29.38 549 SER C CA 1
ATOM 14344 C C . SER F 2 549 ? 184.636 185.881 160.988 1.00 30.35 549 SER C C 1
ATOM 14345 O O . SER F 2 549 ? 185.173 186.355 159.990 1.00 32.34 549 SER C O 1
ATOM 14348 N N . ALA F 2 550 ? 183.782 184.858 160.902 1.00 31.34 550 ALA C N 1
ATOM 14349 C CA . ALA F 2 550 ? 183.437 184.222 159.647 1.00 31.34 550 ALA C CA 1
ATOM 14350 C C . ALA F 2 550 ? 182.591 185.126 158.760 1.00 31.34 550 ALA C C 1
ATOM 14351 O O . ALA F 2 550 ? 182.752 185.118 157.542 1.00 34.39 550 ALA C O 1
ATOM 14353 N N . THR F 2 551 ? 181.696 185.922 159.348 1.00 32.34 551 THR C N 1
ATOM 14354 C CA . THR F 2 551 ? 180.842 186.842 158.620 1.00 32.34 551 THR C CA 1
ATOM 14355 C C . THR F 2 551 ? 181.655 187.977 158.013 1.00 32.34 551 THR C C 1
ATOM 14356 O O . THR F 2 551 ? 181.487 188.325 156.847 1.00 35.44 551 THR C O 1
ATOM 14360 N N . VAL F 2 552 ? 182.561 188.550 158.808 1.00 31.34 552 VAL C N 1
ATOM 14361 C CA . VAL F 2 552 ? 183.424 189.656 158.441 1.00 31.34 552 VAL C CA 1
ATOM 14362 C C . VAL F 2 552 ? 184.600 189.225 157.575 1.00 32.34 552 VAL C C 1
ATOM 14363 O O . VAL F 2 552 ? 185.053 189.994 156.730 1.00 36.51 552 VAL C O 1
ATOM 14367 N N . GLY F 2 553 ? 185.090 187.994 157.732 1.00 33.36 553 GLY C N 1
ATOM 14368 C CA . GLY F 2 553 ? 186.227 187.462 157.006 1.00 32.34 553 GLY C CA 1
ATOM 14369 C C . GLY F 2 553 ? 187.574 187.846 157.604 1.00 34.39 553 GLY C C 1
ATOM 14370 O O . GLY F 2 553 ? 188.570 187.862 156.884 1.00 38.69 553 GLY C O 1
ATOM 14371 N N . ARG F 2 554 ? 187.627 188.180 158.895 1.00 34.39 554 ARG C N 1
ATOM 14372 C CA . ARG F 2 554 ? 188.810 188.569 159.640 1.00 34.39 554 ARG C CA 1
ATOM 14373 C C . ARG F 2 554 ? 188.554 188.407 161.131 1.00 32.34 554 ARG C C 1
ATOM 14374 O O . ARG F 2 554 ? 187.402 188.519 161.544 1.00 32.34 554 ARG C O 1
ATOM 14382 N N . ARG F 2 555 ? 189.568 188.163 161.965 1.00 31.34 555 ARG C N 1
ATOM 14383 C CA . ARG F 2 555 ? 189.377 188.016 163.396 1.00 30.35 555 ARG C CA 1
ATOM 14384 C C . ARG F 2 555 ? 188.827 189.272 164.056 1.00 30.35 555 ARG C C 1
ATOM 14385 O O . ARG F 2 555 ? 189.407 190.349 163.934 1.00 33.36 555 ARG C O 1
ATOM 14393 N N . VAL F 2 556 ? 187.754 189.092 164.829 1.00 29.38 556 VAL C N 1
ATOM 14394 C CA . VAL F 2 556 ? 187.116 190.126 165.620 1.00 27.48 556 VAL C CA 1
ATOM 14395 C C . VAL F 2 556 ? 186.634 189.517 166.928 1.00 26.56 556 VAL C C 1
ATOM 14396 O O . VAL F 2 556 ? 186.356 188.322 167.012 1.00 28.42 556 VAL C O 1
ATOM 14400 N N . SER F 2 557 ? 186.576 190.344 167.974 1.00 26.56 557 SER C N 1
ATOM 14401 C CA . SER F 2 557 ? 186.044 189.990 169.274 1.00 26.56 557 SER C CA 1
ATOM 14402 C C . SER F 2 557 ? 184.557 190.315 169.239 1.00 25.65 557 SER C C 1
ATOM 14403 O O . SER F 2 557 ? 184.205 191.380 168.738 1.00 26.56 557 SER C O 1
ATOM 14406 N N . ALA F 2 558 ? 183.674 189.452 169.747 1.00 25.65 558 ALA C N 1
ATOM 14407 C CA . ALA F 2 558 ? 182.244 189.691 169.728 1.00 24.76 558 ALA C CA 1
ATOM 14408 C C . ALA F 2 558 ? 181.541 189.207 170.989 1.00 25.65 558 ALA C C 1
ATOM 14409 O O . ALA F 2 558 ? 181.982 188.274 171.656 1.00 27.48 558 ALA C O 1
ATOM 14411 N N . ARG F 2 559 ? 180.414 189.843 171.316 1.00 26.56 559 ARG C N 1
ATOM 14412 C CA . ARG F 2 559 ? 179.610 189.582 172.495 1.00 26.56 559 ARG C CA 1
ATOM 14413 C C . ARG F 2 559 ? 178.137 189.720 172.136 1.00 26.56 559 ARG C C 1
ATOM 14414 O O . ARG F 2 559 ? 177.798 190.569 171.315 1.00 27.48 559 ARG C O 1
ATOM 14422 N N . MET F 2 560 ? 177.250 188.923 172.736 1.00 27.48 560 MET C N 1
ATOM 14423 C CA . MET F 2 560 ? 175.868 188.879 172.300 1.00 27.48 560 MET C CA 1
ATOM 14424 C C . MET F 2 560 ? 174.920 189.990 172.731 1.00 28.42 560 MET C C 1
ATOM 14425 O O . MET F 2 560 ? 173.852 190.087 172.132 1.00 31.34 560 MET C O 1
ATOM 14430 N N . LEU F 2 561 ? 175.218 190.802 173.748 1.00 25.65 561 LEU C N 1
ATOM 14431 C CA . LEU F 2 561 ? 174.491 191.992 174.150 1.00 23.88 561 LEU C CA 1
ATOM 14432 C C . LEU F 2 561 ? 172.980 192.070 173.959 1.00 24.76 561 LEU C C 1
ATOM 14433 O O . LEU F 2 561 ? 172.438 193.124 173.635 1.00 24.76 561 LEU C O 1
ATOM 14438 N N . GLY F 2 562 ? 172.227 191.001 174.225 1.00 26.56 562 GLY C N 1
ATOM 14439 C CA . GLY F 2 562 ? 170.793 190.928 174.021 1.00 24.76 562 GLY C CA 1
ATOM 14440 C C . GLY F 2 562 ? 170.485 190.214 172.712 1.00 25.65 562 GLY C C 1
ATOM 14441 O O . GLY F 2 562 ? 170.834 189.045 172.558 1.00 28.42 562 GLY C O 1
ATOM 14442 N N . ASP F 2 563 ? 169.822 190.896 171.776 1.00 25.65 563 ASP C N 1
ATOM 14443 C CA . ASP F 2 563 ? 169.450 190.417 170.459 1.00 26.56 563 ASP C CA 1
ATOM 14444 C C . ASP F 2 563 ? 170.213 191.125 169.346 1.00 25.65 563 ASP C C 1
ATOM 14445 O O . ASP F 2 563 ? 169.797 191.117 168.190 1.00 28.42 563 ASP C O 1
ATOM 14450 N N . VAL F 2 564 ? 171.341 191.767 169.660 1.00 24.76 564 VAL C N 1
ATOM 14451 C CA . VAL F 2 564 ? 172.196 192.498 168.745 1.00 23.02 564 VAL C CA 1
ATOM 14452 C C . VAL F 2 564 ? 173.647 192.224 169.117 1.00 23.02 564 VAL C C 1
ATOM 14453 O O . VAL F 2 564 ? 173.969 192.198 170.302 1.00 25.65 564 VAL C O 1
ATOM 14457 N N . MET F 2 565 ? 174.560 192.037 168.161 1.00 24.76 565 MET C N 1
ATOM 14458 C CA . MET F 2 565 ? 175.928 191.662 168.461 1.00 25.65 565 MET C CA 1
ATOM 14459 C C . MET F 2 565 ? 176.891 192.834 168.578 1.00 25.65 565 MET C C 1
ATOM 14460 O O . MET F 2 565 ? 176.980 193.648 167.662 1.00 28.42 565 MET C O 1
ATOM 14465 N N . ALA F 2 566 ? 177.634 192.946 169.681 1.00 24.76 566 ALA C N 1
ATOM 14466 C CA . ALA F 2 566 ? 178.645 193.966 169.879 1.00 23.88 566 ALA C CA 1
ATOM 14467 C C . ALA F 2 566 ? 179.981 193.459 169.354 1.00 23.88 566 ALA C C 1
ATOM 14468 O O . ALA F 2 566 ? 180.314 192.309 169.631 1.00 26.56 566 ALA C O 1
ATOM 14470 N N . VAL F 2 567 ? 180.780 194.276 168.664 1.00 24.76 567 VAL C N 1
ATOM 14471 C CA . VAL F 2 567 ? 182.038 193.847 168.081 1.00 24.76 567 VAL C CA 1
ATOM 14472 C C . VAL F 2 567 ? 183.202 194.805 168.294 1.00 24.76 567 VAL C C 1
ATOM 14473 O O . VAL F 2 567 ? 183.012 196.005 168.478 1.00 26.56 567 VAL C O 1
ATOM 14477 N N . SER F 2 568 ? 184.428 194.277 168.249 1.00 25.65 568 SER C N 1
ATOM 14478 C CA . SER F 2 568 ? 185.667 195.014 168.399 1.00 25.65 568 SER C CA 1
ATOM 14479 C C . SER F 2 568 ? 186.848 194.289 167.770 1.00 26.56 568 SER C C 1
ATOM 14480 O O . SER F 2 568 ? 186.785 193.083 167.539 1.00 29.38 568 SER C O 1
ATOM 14483 N N . THR F 2 569 ? 187.955 194.977 167.479 1.00 28.42 569 THR C N 1
ATOM 14484 C CA . THR F 2 569 ? 189.133 194.369 166.892 1.00 29.38 569 THR C CA 1
ATOM 14485 C C . THR F 2 569 ? 189.953 193.563 167.890 1.00 30.35 569 THR C C 1
ATOM 14486 O O . THR F 2 569 ? 189.980 193.859 169.083 1.00 32.34 569 THR C O 1
ATOM 14490 N N . CYS F 2 570 ? 190.625 192.515 167.408 1.00 30.35 570 CYS C N 1
ATOM 14491 C CA . CYS F 2 570 ? 191.538 191.694 168.179 1.00 29.38 570 CYS C CA 1
ATOM 14492 C C . CYS F 2 570 ? 192.968 192.117 167.874 1.00 30.35 570 CYS C C 1
ATOM 14493 O O . CYS F 2 570 ? 193.281 192.476 166.741 1.00 32.34 570 CYS C O 1
ATOM 14496 N N . VAL F 2 571 ? 193.868 192.038 168.857 1.00 31.34 571 VAL C N 1
ATOM 14497 C CA . VAL F 2 571 ? 195.265 192.407 168.722 1.00 32.34 571 VAL C CA 1
ATOM 14498 C C . VAL F 2 571 ? 196.123 191.191 168.399 1.00 32.34 571 VAL C C 1
ATOM 14499 O O . VAL F 2 571 ? 196.136 190.265 169.207 1.00 33.36 571 VAL C O 1
ATOM 14503 N N . PRO F 2 572 ? 196.844 191.121 167.278 1.00 32.34 572 PRO C N 1
ATOM 14504 C CA . PRO F 2 572 ? 197.693 189.987 166.971 1.00 32.34 572 PRO C CA 1
ATOM 14505 C C . PRO F 2 572 ? 198.963 189.966 167.811 1.00 31.34 572 PRO C C 1
ATOM 14506 O O . PRO F 2 572 ? 199.543 191.008 168.110 1.00 34.39 572 PRO C O 1
ATOM 14510 N N . VAL F 2 573 ? 199.431 188.764 168.153 1.00 31.34 573 VAL C N 1
ATOM 14511 C CA . VAL F 2 573 ? 200.623 188.481 168.928 1.00 30.35 573 VAL C CA 1
ATOM 14512 C C . VAL F 2 573 ? 201.435 187.412 168.211 1.00 31.34 573 VAL C C 1
ATOM 14513 O O . VAL F 2 573 ? 200.906 186.355 167.875 1.00 33.36 573 VAL C O 1
ATOM 14517 N N . ALA F 2 574 ? 202.720 187.675 167.960 1.00 34.39 574 ALA C N 1
ATOM 14518 C CA . ALA F 2 574 ? 203.601 186.746 167.279 1.00 36.51 574 ALA C CA 1
ATOM 14519 C C . ALA F 2 574 ? 203.809 185.468 168.082 1.00 36.51 574 ALA C C 1
ATOM 14520 O O . ALA F 2 574 ? 203.982 185.541 169.297 1.00 37.59 574 ALA C O 1
ATOM 14522 N N . PRO F 2 575 ? 203.865 184.292 167.453 1.00 35.44 575 PRO C N 1
ATOM 14523 C CA . PRO F 2 575 ? 203.963 183.024 168.149 1.00 35.44 575 PRO C CA 1
ATOM 14524 C C . PRO F 2 575 ? 205.200 182.840 169.017 1.00 37.59 575 PRO C C 1
ATOM 14525 O O . PRO F 2 575 ? 205.140 182.109 170.004 1.00 39.80 575 PRO C O 1
ATOM 14529 N N . ASP F 2 576 ? 206.323 183.494 168.715 1.00 40.93 576 ASP C N 1
ATOM 14530 C CA . ASP F 2 576 ? 207.534 183.388 169.507 1.00 43.23 576 ASP C CA 1
ATOM 14531 C C . ASP F 2 576 ? 207.477 184.196 170.797 1.00 42.07 576 ASP C C 1
ATOM 14532 O O . ASP F 2 576 ? 208.320 184.006 171.671 1.00 44.41 576 ASP C O 1
ATOM 14537 N N . ASN F 2 577 ? 206.490 185.080 170.956 1.00 39.80 577 ASN C N 1
ATOM 14538 C CA . ASN F 2 577 ? 206.292 185.873 172.154 1.00 38.69 577 ASN C CA 1
ATOM 14539 C C . ASN F 2 577 ? 205.351 185.223 173.160 1.00 36.51 577 ASN C C 1
ATOM 14540 O O . ASN F 2 577 ? 205.004 185.856 174.155 1.00 36.51 577 ASN C O 1
ATOM 14545 N N . VAL F 2 578 ? 204.928 183.977 172.935 1.00 35.44 578 VAL C N 1
ATOM 14546 C CA . VAL F 2 578 ? 204.038 183.231 173.803 1.00 32.34 578 VAL C CA 1
ATOM 14547 C C . VAL F 2 578 ? 204.758 182.039 174.417 1.00 33.36 578 VAL C C 1
ATOM 14548 O O . VAL F 2 578 ? 205.479 181.319 173.729 1.00 36.51 578 VAL C O 1
ATOM 14552 N N . ILE F 2 579 ? 204.541 181.807 175.713 1.00 34.39 579 ILE C N 1
ATOM 14553 C CA . ILE F 2 579 ? 205.125 180.738 176.499 1.00 34.39 579 ILE C CA 1
ATOM 14554 C C . ILE F 2 579 ? 204.013 180.023 177.254 1.00 32.34 579 ILE C C 1
ATOM 14555 O O . ILE F 2 579 ? 203.149 180.679 177.832 1.00 33.36 579 ILE C O 1
ATOM 14560 N N . VAL F 2 580 ? 204.026 178.689 177.279 1.00 30.35 580 VAL C N 1
ATOM 14561 C CA . VAL F 2 580 ? 203.049 177.877 177.979 1.00 28.42 580 VAL C CA 1
ATOM 14562 C C . VAL F 2 580 ? 203.592 177.398 179.318 1.00 29.38 580 VAL C C 1
ATOM 14563 O O . VAL F 2 580 ? 204.734 176.949 179.397 1.00 32.34 580 VAL C O 1
ATOM 14567 N N . GLN F 2 581 ? 202.804 177.498 180.391 1.00 30.35 581 GLN C N 1
ATOM 14568 C CA . GLN F 2 581 ? 203.210 177.097 181.724 1.00 31.34 581 GLN C CA 1
ATOM 14569 C C . GLN F 2 581 ? 203.151 175.587 181.913 1.00 32.34 581 GLN C C 1
ATOM 14570 O O . GLN F 2 581 ? 202.233 174.935 181.420 1.00 33.36 581 GLN C O 1
ATOM 14576 N N . ASN F 2 582 ? 204.071 175.021 182.697 1.00 32.34 582 ASN C N 1
ATOM 14577 C CA . ASN F 2 582 ? 204.188 173.589 182.887 1.00 30.35 582 ASN C CA 1
ATOM 14578 C C . ASN F 2 582 ? 203.042 172.867 183.583 1.00 30.35 582 ASN C C 1
ATOM 14579 O O . ASN F 2 582 ? 202.972 171.646 183.463 1.00 32.34 582 ASN C O 1
ATOM 14584 N N . SER F 2 583 ? 202.140 173.545 184.296 1.00 29.38 583 SER C N 1
ATOM 14585 C CA . SER F 2 583 ? 201.054 172.891 185.000 1.00 29.38 583 SER C CA 1
ATOM 14586 C C . SER F 2 583 ? 199.764 173.697 184.992 1.00 28.42 583 SER C C 1
ATOM 14587 O O . SER F 2 583 ? 199.787 174.926 185.000 1.00 31.34 583 SER C O 1
ATOM 14590 N N . MET F 2 584 ? 198.633 172.988 184.987 1.00 28.42 584 MET C N 1
ATOM 14591 C CA . MET F 2 584 ? 197.305 173.570 185.011 1.00 28.42 584 MET C CA 1
ATOM 14592 C C . MET F 2 584 ? 196.525 173.230 186.274 1.00 31.34 584 MET C C 1
ATOM 14593 O O . MET F 2 584 ? 195.298 173.305 186.274 1.00 33.36 584 MET C O 1
ATOM 14598 N N . ARG F 2 585 ? 197.189 172.860 187.372 1.00 32.34 585 ARG C N 1
ATOM 14599 C CA . ARG F 2 585 ? 196.551 172.652 188.658 1.00 33.36 585 ARG C CA 1
ATOM 14600 C C . ARG F 2 585 ? 196.511 173.963 189.432 1.00 36.51 585 ARG C C 1
ATOM 14601 O O . ARG F 2 585 ? 197.449 174.751 189.325 1.00 38.69 585 ARG C O 1
ATOM 14609 N N . VAL F 2 586 ? 195.466 174.209 190.225 1.00 40.93 586 VAL C N 1
ATOM 14610 C CA . VAL F 2 586 ? 195.387 175.392 191.061 1.00 40.93 586 VAL C CA 1
ATOM 14611 C C . VAL F 2 586 ? 196.080 175.082 192.381 1.00 45.60 586 VAL C C 1
ATOM 14612 O O . VAL F 2 586 ? 195.581 174.292 193.180 1.00 48.03 586 VAL C O 1
ATOM 14616 N N . SER F 2 587 ? 197.223 175.718 192.646 1.00 48.03 587 SER C N 1
ATOM 14617 C CA . SER F 2 587 ? 198.023 175.480 193.832 1.00 50.53 587 SER C CA 1
ATOM 14618 C C . SER F 2 587 ? 197.319 175.752 195.155 1.00 53.09 587 SER C C 1
ATOM 14619 O O . SER F 2 587 ? 197.471 174.988 196.105 1.00 53.09 587 SER C O 1
ATOM 14622 N N . SER F 2 588 ? 196.511 176.813 195.228 1.00 51.80 588 SER C N 1
ATOM 14623 C CA . SER F 2 588 ? 195.793 177.235 196.416 1.00 51.80 588 SER C CA 1
ATOM 14624 C C . SER F 2 588 ? 194.464 176.538 196.672 1.00 49.27 588 SER C C 1
ATOM 14625 O O . SER F 2 588 ? 193.929 176.653 197.773 1.00 51.80 588 SER C O 1
ATOM 14628 N N . ARG F 2 589 ? 193.914 175.807 195.699 1.00 45.60 589 ARG C N 1
ATOM 14629 C CA . ARG F 2 589 ? 192.632 175.132 195.767 1.00 44.41 589 ARG C CA 1
ATOM 14630 C C . ARG F 2 589 ? 192.773 173.715 195.226 1.00 43.23 589 ARG C C 1
ATOM 14631 O O . ARG F 2 589 ? 192.247 173.449 194.147 1.00 45.60 589 ARG C O 1
ATOM 14639 N N . PRO F 2 590 ? 193.441 172.807 195.943 1.00 42.07 590 PRO C N 1
ATOM 14640 C CA . PRO F 2 590 ? 193.772 171.464 195.508 1.00 43.23 590 PRO C CA 1
ATOM 14641 C C . PRO F 2 590 ? 192.721 170.649 194.766 1.00 44.41 590 PRO C C 1
ATOM 14642 O O . PRO F 2 590 ? 193.086 169.859 193.897 1.00 48.03 590 PRO C O 1
ATOM 14646 N N . GLY F 2 591 ? 191.427 170.814 195.050 1.00 43.23 591 GLY C N 1
ATOM 14647 C CA . GLY F 2 591 ? 190.386 170.097 194.340 1.00 44.41 591 GLY C CA 1
ATOM 14648 C C . GLY F 2 591 ? 190.091 170.603 192.934 1.00 43.23 591 GLY C C 1
ATOM 14649 O O . GLY F 2 591 ? 189.363 169.936 192.202 1.00 44.41 591 GLY C O 1
ATOM 14650 N N . THR F 2 592 ? 190.643 171.747 192.524 1.00 43.23 592 THR C N 1
ATOM 14651 C CA . THR F 2 592 ? 190.399 172.376 191.240 1.00 42.07 592 THR C CA 1
ATOM 14652 C C . THR F 2 592 ? 191.643 172.595 190.390 1.00 42.07 592 THR C C 1
ATOM 14653 O O . THR F 2 592 ? 192.764 172.771 190.863 1.00 42.07 592 THR C O 1
ATOM 14657 N N . CYS F 2 593 ? 191.399 172.582 189.078 1.00 39.80 593 CYS C N 1
ATOM 14658 C CA . CYS F 2 593 ? 192.359 172.698 187.998 1.00 36.51 593 CYS C CA 1
ATOM 14659 C C . CYS F 2 593 ? 191.822 173.643 186.932 1.00 35.44 593 CYS C C 1
ATOM 14660 O O . CYS F 2 593 ? 190.613 173.833 186.811 1.00 37.59 593 CYS C O 1
ATOM 14663 N N . TYR F 2 594 ? 192.701 174.272 186.149 1.00 34.39 594 TYR C N 1
ATOM 14664 C CA . TYR F 2 594 ? 192.299 175.141 185.062 1.00 34.39 594 TYR C CA 1
ATOM 14665 C C . TYR F 2 594 ? 191.787 174.307 183.896 1.00 33.36 594 TYR C C 1
ATOM 14666 O O . TYR F 2 594 ? 192.314 173.240 183.589 1.00 35.44 594 TYR C O 1
ATOM 14675 N N . SER F 2 595 ? 190.759 174.803 183.203 1.00 34.39 595 SER C N 1
ATOM 14676 C CA . SER F 2 595 ? 190.150 174.109 182.086 1.00 33.36 595 SER C CA 1
ATOM 14677 C C . SER F 2 595 ? 191.009 174.088 180.829 1.00 33.36 595 SER C C 1
ATOM 14678 O O . SER F 2 595 ? 190.883 173.170 180.021 1.00 35.44 595 SER C O 1
ATOM 14681 N N . ARG F 2 596 ? 191.862 175.097 180.633 1.00 31.34 596 ARG C N 1
ATOM 14682 C CA . ARG F 2 596 ? 192.752 175.271 179.502 1.00 29.38 596 ARG C CA 1
ATOM 14683 C C . ARG F 2 596 ? 194.106 175.787 179.972 1.00 28.42 596 ARG C C 1
ATOM 14684 O O . ARG F 2 596 ? 194.155 176.389 181.042 1.00 31.34 596 ARG C O 1
ATOM 14692 N N . PRO F 2 597 ? 195.194 175.587 179.223 1.00 27.48 597 PRO C N 1
ATOM 14693 C CA . PRO F 2 597 ? 196.539 175.947 179.627 1.00 28.42 597 PRO C CA 1
ATOM 14694 C C . PRO F 2 597 ? 196.764 177.396 180.034 1.00 29.38 597 PRO C C 1
ATOM 14695 O O . PRO F 2 597 ? 196.218 178.323 179.440 1.00 31.34 597 PRO C O 1
ATOM 14699 N N . LEU F 2 598 ? 197.612 177.595 181.045 1.00 30.35 598 LEU C N 1
ATOM 14700 C CA . LEU F 2 598 ? 198.031 178.916 181.469 1.00 29.38 598 LEU C CA 1
ATOM 14701 C C . LEU F 2 598 ? 199.189 179.339 180.577 1.00 29.38 598 LEU C C 1
ATOM 14702 O O . LEU F 2 598 ? 200.024 178.518 180.204 1.00 30.35 598 LEU C O 1
ATOM 14707 N N . VAL F 2 599 ? 199.297 180.637 180.289 1.00 30.35 599 VAL C N 1
ATOM 14708 C CA . VAL F 2 599 ? 200.341 181.164 179.432 1.00 29.38 599 VAL C CA 1
ATOM 14709 C C . VAL F 2 599 ? 200.898 182.477 179.964 1.00 31.34 599 VAL C C 1
ATOM 14710 O O . VAL F 2 599 ? 200.330 183.091 180.865 1.00 33.36 599 VAL C O 1
ATOM 14714 N N . SER F 2 600 ? 202.026 182.885 179.380 1.00 32.34 600 SER C N 1
ATOM 14715 C CA . SER F 2 600 ? 202.725 184.132 179.623 1.00 32.34 600 SER C CA 1
ATOM 14716 C C . SER F 2 600 ? 203.119 184.679 178.258 1.00 32.34 600 SER C C 1
ATOM 14717 O O . SER F 2 600 ? 203.638 183.922 177.441 1.00 34.39 600 SER C O 1
ATOM 14720 N N . PHE F 2 601 ? 202.885 185.962 177.977 1.00 33.36 601 PHE C N 1
ATOM 14721 C CA . PHE F 2 601 ? 203.213 186.522 176.681 1.00 32.34 601 PHE C CA 1
ATOM 14722 C C . PHE F 2 601 ? 203.526 188.011 176.734 1.00 34.39 601 PHE C C 1
ATOM 14723 O O . PHE F 2 601 ? 203.392 188.646 177.778 1.00 37.59 601 PHE C O 1
ATOM 14731 N N . ARG F 2 602 ? 203.938 188.583 175.601 1.00 34.39 602 ARG C N 1
ATOM 14732 C CA . ARG F 2 602 ? 204.230 189.996 175.454 1.00 36.51 602 ARG C CA 1
ATOM 14733 C C . ARG F 2 602 ? 203.801 190.482 174.076 1.00 37.59 602 ARG C C 1
ATOM 14734 O O . ARG F 2 602 ? 203.955 189.746 173.104 1.00 37.59 602 ARG C O 1
ATOM 14742 N N . TYR F 2 603 ? 203.251 191.693 173.962 1.00 37.59 603 TYR C N 1
ATOM 14743 C CA . TYR F 2 603 ? 202.819 192.199 172.673 1.00 37.59 603 TYR C CA 1
ATOM 14744 C C . TYR F 2 603 ? 203.984 192.554 171.758 1.00 40.93 603 TYR C C 1
ATOM 14745 O O . TYR F 2 603 ? 203.897 192.377 170.545 1.00 42.07 603 TYR C O 1
ATOM 14754 N N . GLU F 2 604 ? 205.071 193.066 172.339 1.00 43.23 604 GLU C N 1
ATOM 14755 C CA . GLU F 2 604 ? 206.286 193.480 171.665 1.00 45.60 604 GLU C CA 1
ATOM 14756 C C . GLU F 2 604 ? 207.475 192.707 172.219 1.00 45.60 604 GLU C C 1
ATOM 14757 O O . GLU F 2 604 ? 207.514 192.410 173.411 1.00 45.60 604 GLU C O 1
ATOM 14763 N N . ASP F 2 605 ? 208.490 192.460 171.388 1.00 46.81 605 ASP C N 1
ATOM 14764 C CA . ASP F 2 605 ? 209.657 191.654 171.695 1.00 46.81 605 ASP C CA 1
ATOM 14765 C C . ASP F 2 605 ? 210.419 191.971 172.975 1.00 48.03 605 ASP C C 1
ATOM 14766 O O . ASP F 2 605 ? 211.089 191.087 173.505 1.00 49.27 605 ASP C O 1
ATOM 14771 N N . GLN F 2 606 ? 210.328 193.194 173.503 1.00 48.03 606 GLN C N 1
ATOM 14772 C CA . GLN F 2 606 ? 210.982 193.618 174.726 1.00 49.27 606 GLN C CA 1
ATOM 14773 C C . GLN F 2 606 ? 210.015 194.042 175.824 1.00 48.03 606 GLN C C 1
ATOM 14774 O O . GLN F 2 606 ? 210.446 194.507 176.877 1.00 49.27 606 GLN C O 1
ATOM 14780 N N . GLY F 2 607 ? 208.704 193.907 175.612 1.00 45.60 607 GLY C N 1
ATOM 14781 C CA . GLY F 2 607 ? 207.699 194.258 176.596 1.00 44.41 607 GLY C CA 1
ATOM 14782 C C . GLY F 2 607 ? 207.663 193.305 177.783 1.00 44.41 607 GLY C C 1
ATOM 14783 O O . GLY F 2 607 ? 208.217 192.209 177.715 1.00 46.81 607 GLY C O 1
ATOM 14784 N N . PRO F 2 608 ? 207.021 193.692 178.888 1.00 45.60 608 PRO C N 1
ATOM 14785 C CA . PRO F 2 608 ? 206.905 192.865 180.073 1.00 46.81 608 PRO C CA 1
ATOM 14786 C C . PRO F 2 608 ? 206.000 191.665 179.832 1.00 46.81 608 PRO C C 1
ATOM 14787 O O . PRO F 2 608 ? 205.068 191.733 179.033 1.00 48.03 608 PRO C O 1
ATOM 14791 N N . LEU F 2 609 ? 206.250 190.556 180.532 1.00 44.41 609 LEU C N 1
ATOM 14792 C CA . LEU F 2 609 ? 205.442 189.359 180.414 1.00 42.07 609 LEU C CA 1
ATOM 14793 C C . LEU F 2 609 ? 204.130 189.510 181.172 1.00 39.80 609 LEU C C 1
ATOM 14794 O O . LEU F 2 609 ? 204.106 189.812 182.364 1.00 43.23 609 LEU C O 1
ATOM 14799 N N . ILE F 2 610 ? 203.028 189.266 180.460 1.00 37.59 610 ILE C N 1
ATOM 14800 C CA . ILE F 2 610 ? 201.651 189.335 180.908 1.00 36.51 610 ILE C CA 1
ATOM 14801 C C . ILE F 2 610 ? 201.148 187.915 181.127 1.00 36.51 610 ILE C C 1
ATOM 14802 O O . ILE F 2 610 ? 201.311 187.063 180.256 1.00 37.59 610 ILE C O 1
ATOM 14807 N N . GLU F 2 611 ? 200.534 187.645 182.281 1.00 37.59 611 GLU C N 1
ATOM 14808 C CA . GLU F 2 611 ? 199.974 186.347 182.603 1.00 36.51 611 GLU C CA 1
ATOM 14809 C C . GLU F 2 611 ? 198.563 186.218 182.045 1.00 34.39 611 GLU C C 1
ATOM 14810 O O . GLU F 2 611 ? 197.740 187.107 182.249 1.00 36.51 611 GLU C O 1
ATOM 14816 N N . GLY F 2 612 ? 198.247 185.106 181.377 1.00 33.36 612 GLY C N 1
ATOM 14817 C CA . GLY F 2 612 ? 196.936 184.867 180.806 1.00 31.34 612 GLY C CA 1
ATOM 14818 C C . GLY F 2 612 ? 196.571 183.391 180.731 1.00 31.34 612 GLY C C 1
ATOM 14819 O O . GLY F 2 612 ? 197.203 182.547 181.364 1.00 33.36 612 GLY C O 1
ATOM 14820 N N . GLN F 2 613 ? 195.538 183.070 179.949 1.00 31.34 613 GLN C N 1
ATOM 14821 C CA . GLN F 2 613 ? 195.067 181.718 179.728 1.00 30.35 613 GLN C CA 1
ATOM 14822 C C . GLN F 2 613 ? 194.774 181.503 178.250 1.00 30.35 613 GLN C C 1
ATOM 14823 O O . GLN F 2 613 ? 194.305 182.407 177.561 1.00 31.34 613 GLN C O 1
ATOM 14829 N N . LEU F 2 614 ? 195.070 180.303 177.746 1.00 29.38 614 LEU C N 1
ATOM 14830 C CA . LEU F 2 614 ? 194.864 179.935 176.359 1.00 28.42 614 LEU C CA 1
ATOM 14831 C C . LEU F 2 614 ? 193.390 179.682 176.078 1.00 29.38 614 LEU C C 1
ATOM 14832 O O . LEU F 2 614 ? 192.788 178.759 176.623 1.00 30.35 614 LEU C O 1
ATOM 14837 N N . GLY F 2 615 ? 192.785 180.505 175.219 1.00 30.35 615 GLY C N 1
ATOM 14838 C CA . GLY F 2 615 ? 191.401 180.383 174.805 1.00 30.35 615 GLY C CA 1
ATOM 14839 C C . GLY F 2 615 ? 191.253 179.464 173.600 1.00 30.35 615 GLY C C 1
ATOM 14840 O O . GLY F 2 615 ? 192.127 178.654 173.300 1.00 31.34 615 GLY C O 1
ATOM 14841 N N . GLU F 2 616 ? 190.116 179.555 172.908 1.00 30.35 616 GLU C N 1
ATOM 14842 C CA . GLU F 2 616 ? 189.860 178.768 171.718 1.00 31.34 616 GLU C CA 1
ATOM 14843 C C . GLU F 2 616 ? 190.606 179.314 170.509 1.00 29.38 616 GLU C C 1
ATOM 14844 O O . GLU F 2 616 ? 190.761 180.525 170.368 1.00 31.34 616 GLU C O 1
ATOM 14850 N N . ASN F 2 617 ? 191.068 178.435 169.618 1.00 31.34 617 ASN C N 1
ATOM 14851 C CA . ASN F 2 617 ? 191.741 178.770 168.378 1.00 31.34 617 ASN C CA 1
ATOM 14852 C C . ASN F 2 617 ? 192.733 179.922 168.474 1.00 31.34 617 ASN C C 1
ATOM 14853 O O . ASN F 2 617 ? 192.512 180.994 167.914 1.00 34.39 617 ASN C O 1
ATOM 14858 N N . ASN F 2 618 ? 193.843 179.748 169.196 1.00 31.34 618 ASN C N 1
ATOM 14859 C CA . ASN F 2 618 ? 194.892 180.733 169.375 1.00 30.35 618 ASN C CA 1
ATOM 14860 C C . ASN F 2 618 ? 194.518 182.036 170.070 1.00 29.38 618 ASN C C 1
ATOM 14861 O O . ASN F 2 618 ? 195.312 182.974 170.082 1.00 31.34 618 ASN C O 1
ATOM 14866 N N . GLU F 2 619 ? 193.327 182.164 170.658 1.00 30.35 619 GLU C N 1
ATOM 14867 C CA . GLU F 2 619 ? 192.969 183.348 171.414 1.00 30.35 619 GLU C CA 1
ATOM 14868 C C . GLU F 2 619 ? 193.695 183.357 172.753 1.00 29.38 619 GLU C C 1
ATOM 14869 O O . GLU F 2 619 ? 193.821 182.320 173.400 1.00 32.34 619 GLU C O 1
ATOM 14875 N N . LEU F 2 620 ? 194.188 184.511 173.207 1.00 29.38 620 LEU C N 1
ATOM 14876 C CA . LEU F 2 620 ? 194.841 184.687 174.489 1.00 29.38 620 LEU C CA 1
ATOM 14877 C C . LEU F 2 620 ? 193.913 185.505 175.376 1.00 30.35 620 LEU C C 1
ATOM 14878 O O . LEU F 2 620 ? 193.534 186.614 175.004 1.00 33.36 620 LEU C O 1
ATOM 14883 N N . ARG F 2 621 ? 193.532 184.987 176.546 1.00 32.34 621 ARG C N 1
ATOM 14884 C CA . ARG F 2 621 ? 192.648 185.655 177.481 1.00 34.39 621 ARG C CA 1
ATOM 14885 C C . ARG F 2 621 ? 193.443 186.215 178.653 1.00 35.44 621 ARG C C 1
ATOM 14886 O O . ARG F 2 621 ? 194.337 185.536 179.155 1.00 36.51 621 ARG C O 1
ATOM 14894 N N . LEU F 2 622 ? 193.117 187.421 179.123 1.00 35.44 622 LEU C N 1
ATOM 14895 C CA . LEU F 2 622 ? 193.827 188.052 180.219 1.00 35.44 622 LEU C CA 1
ATOM 14896 C C . LEU F 2 622 ? 193.435 187.538 181.598 1.00 38.69 622 LEU C C 1
ATOM 14897 O O . LEU F 2 622 ? 194.170 187.763 182.556 1.00 39.80 622 LEU C O 1
ATOM 14902 N N . THR F 2 623 ? 192.300 186.848 181.734 1.00 42.07 623 THR C N 1
ATOM 14903 C CA . THR F 2 623 ? 191.807 186.348 183.003 1.00 44.41 623 THR C CA 1
ATOM 14904 C C . THR F 2 623 ? 191.865 184.830 183.102 1.00 42.07 623 THR C C 1
ATOM 14905 O O . THR F 2 623 ? 191.239 184.105 182.331 1.00 42.07 623 THR C O 1
ATOM 14909 N N . ARG F 2 624 ? 192.620 184.327 184.081 1.00 38.69 624 ARG C N 1
ATOM 14910 C CA . ARG F 2 624 ? 192.783 182.913 184.362 1.00 36.51 624 ARG C CA 1
ATOM 14911 C C . ARG F 2 624 ? 191.581 182.406 185.147 1.00 38.69 624 ARG C C 1
ATOM 14912 O O . ARG F 2 624 ? 191.710 182.052 186.317 1.00 39.80 624 ARG C O 1
ATOM 14920 N N . ASP F 2 625 ? 190.395 182.401 184.536 1.00 40.93 625 ASP C N 1
ATOM 14921 C CA . ASP F 2 625 ? 189.150 182.035 185.185 1.00 43.23 625 ASP C CA 1
ATOM 14922 C C . ASP F 2 625 ? 188.466 180.751 184.733 1.00 44.41 625 ASP C C 1
ATOM 14923 O O . ASP F 2 625 ? 187.503 180.344 185.379 1.00 45.60 625 ASP C O 1
ATOM 14928 N N . ALA F 2 626 ? 188.901 180.082 183.663 1.00 42.07 626 ALA C N 1
ATOM 14929 C CA . ALA F 2 626 ? 188.295 178.831 183.249 1.00 39.80 626 ALA C CA 1
ATOM 14930 C C . ALA F 2 626 ? 188.800 177.722 184.162 1.00 37.59 626 ALA C C 1
ATOM 14931 O O . ALA F 2 626 ? 189.982 177.386 184.112 1.00 38.69 626 ALA C O 1
ATOM 14933 N N . LEU F 2 627 ? 187.920 177.130 184.972 1.00 37.59 627 LEU C N 1
ATOM 14934 C CA . LEU F 2 627 ? 188.232 176.136 185.981 1.00 37.59 627 LEU C CA 1
ATOM 14935 C C . LEU F 2 627 ? 187.350 174.896 185.928 1.00 37.59 627 LEU C C 1
ATOM 14936 O O . LEU F 2 627 ? 186.253 174.914 185.373 1.00 39.80 627 LEU C O 1
ATOM 14941 N N . GLU F 2 628 ? 187.817 173.813 186.554 1.00 38.69 628 GLU C N 1
ATOM 14942 C CA . GLU F 2 628 ? 187.190 172.509 186.653 1.00 39.80 628 GLU C CA 1
ATOM 14943 C C . GLU F 2 628 ? 187.633 171.760 187.902 1.00 39.80 628 GLU C C 1
ATOM 14944 O O . GLU F 2 628 ? 188.703 172.049 188.435 1.00 40.93 628 GLU C O 1
ATOM 14950 N N . PRO F 2 629 ? 186.869 170.778 188.388 1.00 39.80 629 PRO C N 1
ATOM 14951 C CA . PRO F 2 629 ? 187.332 169.893 189.438 1.00 39.80 629 PRO C CA 1
ATOM 14952 C C . PRO F 2 629 ? 188.337 168.932 188.815 1.00 38.69 629 PRO C C 1
ATOM 14953 O O . PRO F 2 629 ? 188.106 168.418 187.722 1.00 38.69 629 PRO C O 1
ATOM 14957 N N . CYS F 2 630 ? 189.467 168.660 189.471 1.00 39.80 630 CYS C N 1
ATOM 14958 C CA . CYS F 2 630 ? 190.483 167.780 188.926 1.00 38.69 630 CYS C CA 1
ATOM 14959 C C . CYS F 2 630 ? 190.021 166.330 188.888 1.00 38.69 630 CYS C C 1
ATOM 14960 O O . CYS F 2 630 ? 189.749 165.743 189.934 1.00 39.80 630 CYS C O 1
ATOM 14963 N N . THR F 2 631 ? 189.968 165.719 187.702 1.00 39.80 631 THR C N 1
ATOM 14964 C CA . THR F 2 631 ? 189.554 164.347 187.480 1.00 40.93 631 THR C CA 1
ATOM 14965 C C . THR F 2 631 ? 190.701 163.465 187.005 1.00 40.93 631 THR C C 1
ATOM 14966 O O . THR F 2 631 ? 191.521 163.896 186.197 1.00 40.93 631 THR C O 1
ATOM 14970 N N . VAL F 2 632 ? 190.749 162.207 187.449 1.00 42.07 632 VAL C N 1
ATOM 14971 C CA . VAL F 2 632 ? 191.774 161.264 187.048 1.00 43.23 632 VAL C CA 1
ATOM 14972 C C . VAL F 2 632 ? 191.658 160.884 185.577 1.00 43.23 632 VAL C C 1
ATOM 14973 O O . VAL F 2 632 ? 190.570 160.910 185.007 1.00 43.23 632 VAL C O 1
ATOM 14977 N N . GLY F 2 633 ? 192.778 160.539 184.938 1.00 42.07 633 GLY C N 1
ATOM 14978 C CA . GLY F 2 633 ? 192.826 160.127 183.548 1.00 38.69 633 GLY C CA 1
ATOM 14979 C C . GLY F 2 633 ? 192.713 161.247 182.522 1.00 36.51 633 GLY C C 1
ATOM 14980 O O . GLY F 2 633 ? 192.300 161.006 181.390 1.00 37.59 633 GLY C O 1
ATOM 14981 N N . HIS F 2 634 ? 193.037 162.487 182.896 1.00 35.44 634 HIS C N 1
ATOM 14982 C CA . HIS F 2 634 ? 192.986 163.645 182.025 1.00 31.34 634 HIS C CA 1
ATOM 14983 C C . HIS F 2 634 ? 194.054 163.607 180.941 1.00 30.35 634 HIS C C 1
ATOM 14984 O O . HIS F 2 634 ? 195.241 163.474 181.229 1.00 31.34 634 HIS C O 1
ATOM 14991 N N . ARG F 2 635 ? 193.647 163.797 179.683 1.00 29.38 635 ARG C N 1
ATOM 14992 C CA . ARG F 2 635 ? 194.473 163.877 178.494 1.00 27.48 635 ARG C CA 1
ATOM 14993 C C . ARG F 2 635 ? 193.862 164.928 177.579 1.00 25.65 635 ARG C C 1
ATOM 14994 O O . ARG F 2 635 ? 192.651 164.884 177.377 1.00 27.48 635 ARG C O 1
ATOM 15002 N N . ARG F 2 636 ? 194.641 165.863 177.029 1.00 25.65 636 ARG C N 1
ATOM 15003 C CA . ARG F 2 636 ? 194.116 166.910 176.174 1.00 24.76 636 ARG C CA 1
ATOM 15004 C C . ARG F 2 636 ? 195.131 167.402 175.154 1.00 23.88 636 ARG C C 1
ATOM 15005 O O . ARG F 2 636 ? 196.315 167.508 175.466 1.00 26.56 636 ARG C O 1
ATOM 15013 N N . TYR F 2 637 ? 194.646 167.765 173.965 1.00 23.88 637 TYR C N 1
ATOM 15014 C CA . TYR F 2 637 ? 195.418 168.371 172.898 1.00 23.02 637 TYR C CA 1
ATOM 15015 C C . TYR F 2 637 ? 194.807 169.745 172.664 1.00 23.02 637 TYR C C 1
ATOM 15016 O O . TYR F 2 637 ? 193.634 169.802 172.303 1.00 23.88 637 TYR C O 1
ATOM 15025 N N . PHE F 2 638 ? 195.538 170.845 172.854 1.00 23.88 638 PHE C N 1
ATOM 15026 C CA . PHE F 2 638 ? 195.008 172.174 172.618 1.00 23.88 638 PHE C CA 1
ATOM 15027 C C . PHE F 2 638 ? 195.678 172.807 171.407 1.00 23.88 638 PHE C C 1
ATOM 15028 O O . PHE F 2 638 ? 196.868 172.585 171.197 1.00 25.65 638 PHE C O 1
ATOM 15036 N N . ILE F 2 639 ? 194.946 173.568 170.591 1.00 26.56 639 ILE C N 1
ATOM 15037 C CA . ILE F 2 639 ? 195.517 174.245 169.442 1.00 27.48 639 ILE C CA 1
ATOM 15038 C C . ILE F 2 639 ? 196.483 175.308 169.944 1.00 28.42 639 ILE C C 1
ATOM 15039 O O . ILE F 2 639 ? 196.110 176.128 170.780 1.00 28.42 639 ILE C O 1
ATOM 15044 N N . PHE F 2 640 ? 197.706 175.334 169.410 1.00 27.48 640 PHE C N 1
ATOM 15045 C CA . PHE F 2 640 ? 198.731 176.269 169.831 1.00 26.56 640 PHE C CA 1
ATOM 15046 C C . PHE F 2 640 ? 199.728 176.584 168.725 1.00 27.48 640 PHE C C 1
ATOM 15047 O O . PHE F 2 640 ? 200.624 175.793 168.439 1.00 30.35 640 PHE C O 1
ATOM 15055 N N . GLY F 2 641 ? 199.555 177.729 168.061 1.00 29.38 641 GLY C N 1
ATOM 15056 C CA . GLY F 2 641 ? 200.424 178.272 167.035 1.00 30.35 641 GLY C CA 1
ATOM 15057 C C . GLY F 2 641 ? 200.787 177.350 165.879 1.00 31.34 641 GLY C C 1
ATOM 15058 O O . GLY F 2 641 ? 201.944 176.958 165.742 1.00 34.39 641 GLY C O 1
ATOM 15059 N N . GLY F 2 642 ? 199.826 176.991 165.025 1.00 31.34 642 GLY C N 1
ATOM 15060 C CA . GLY F 2 642 ? 200.091 176.155 163.870 1.00 31.34 642 GLY C CA 1
ATOM 15061 C C . GLY F 2 642 ? 200.401 174.696 164.174 1.00 31.34 642 GLY C C 1
ATOM 15062 O O . GLY F 2 642 ? 200.899 173.968 163.318 1.00 34.39 642 GLY C O 1
ATOM 15063 N N . GLY F 2 643 ? 200.109 174.247 165.396 1.00 31.34 643 GLY C N 1
ATOM 15064 C CA . GLY F 2 643 ? 200.292 172.896 165.887 1.00 29.38 643 GLY C CA 1
ATOM 15065 C C . GLY F 2 643 ? 199.426 172.690 167.122 1.00 28.42 643 GLY C C 1
ATOM 15066 O O . GLY F 2 643 ? 198.458 173.420 167.324 1.00 29.38 643 GLY C O 1
ATOM 15067 N N . TYR F 2 644 ? 199.769 171.707 167.956 1.00 28.42 644 TYR C N 1
ATOM 15068 C CA . TYR F 2 644 ? 199.069 171.417 169.193 1.00 25.65 644 TYR C CA 1
ATOM 15069 C C . TYR F 2 644 ? 200.045 171.345 170.358 1.00 24.76 644 TYR C C 1
ATOM 15070 O O . TYR F 2 644 ? 201.251 171.202 170.166 1.00 27.48 644 TYR C O 1
ATOM 15079 N N . VAL F 2 645 ? 199.508 171.384 171.578 1.00 24.76 645 VAL C N 1
ATOM 15080 C CA . VAL F 2 645 ? 200.252 171.254 172.815 1.00 23.88 645 VAL C CA 1
ATOM 15081 C C . VAL F 2 645 ? 199.546 170.176 173.627 1.00 23.02 645 VAL C C 1
ATOM 15082 O O . VAL F 2 645 ? 198.335 170.264 173.814 1.00 24.76 645 VAL C O 1
ATOM 15086 N N . TYR F 2 646 ? 200.250 169.120 174.043 1.00 23.88 646 TYR C N 1
ATOM 15087 C CA . TYR F 2 646 ? 199.674 167.993 174.749 1.00 23.88 646 TYR C CA 1
ATOM 15088 C C . TYR F 2 646 ? 199.902 168.029 176.253 1.00 23.88 646 TYR C C 1
ATOM 15089 O O . TYR F 2 646 ? 201.037 168.092 176.721 1.00 24.76 646 TYR C O 1
ATOM 15098 N N . PHE F 2 647 ? 198.804 167.934 177.007 1.00 24.76 647 PHE C N 1
ATOM 15099 C CA . PHE F 2 647 ? 198.747 167.922 178.455 1.00 24.76 647 PHE C CA 1
ATOM 15100 C C . PHE F 2 647 ? 198.211 166.583 178.943 1.00 25.65 647 PHE C C 1
ATOM 15101 O O . PHE F 2 647 ? 197.176 166.108 178.482 1.00 27.48 647 PHE C O 1
ATOM 15109 N N . GLU F 2 648 ? 198.868 166.008 179.952 1.00 27.48 648 GLU C N 1
ATOM 15110 C CA . GLU F 2 648 ? 198.499 164.736 180.540 1.00 28.42 648 GLU C CA 1
ATOM 15111 C C . GLU F 2 648 ? 198.497 164.878 182.056 1.00 30.35 648 GLU C C 1
ATOM 15112 O O . GLU F 2 648 ? 199.469 165.361 182.631 1.00 32.34 648 GLU C O 1
ATOM 15118 N N . GLU F 2 649 ? 197.389 164.520 182.709 1.00 33.36 649 GLU C N 1
ATOM 15119 C CA . GLU F 2 649 ? 197.214 164.631 184.145 1.00 34.39 649 GLU C CA 1
ATOM 15120 C C . GLU F 2 649 ? 197.548 166.024 184.660 1.00 34.39 649 GLU C C 1
ATOM 15121 O O . GLU F 2 649 ? 198.271 166.206 185.637 1.00 36.51 649 GLU C O 1
ATOM 15127 N N . TYR F 2 650 ? 197.003 167.027 183.968 1.00 32.34 650 TYR C N 1
ATOM 15128 C CA . TYR F 2 650 ? 197.148 168.445 184.233 1.00 30.35 650 TYR C CA 1
ATOM 15129 C C . TYR F 2 650 ? 198.562 168.997 184.118 1.00 29.38 650 TYR C C 1
ATOM 15130 O O . TYR F 2 650 ? 198.796 170.124 184.549 1.00 30.35 650 TYR C O 1
ATOM 15139 N N . ALA F 2 651 ? 199.499 168.282 183.491 1.00 30.35 651 ALA C N 1
ATOM 15140 C CA . ALA F 2 651 ? 200.867 168.718 183.290 1.00 30.35 651 ALA C CA 1
ATOM 15141 C C . ALA F 2 651 ? 201.268 168.739 181.821 1.00 30.35 651 ALA C C 1
ATOM 15142 O O . ALA F 2 651 ? 200.937 167.837 181.055 1.00 30.35 651 ALA C O 1
ATOM 15144 N N . TYR F 2 652 ? 201.998 169.777 181.406 1.00 29.38 652 TYR C N 1
ATOM 15145 C CA . TYR F 2 652 ? 202.480 169.942 180.049 1.00 28.42 652 TYR C CA 1
ATOM 15146 C C . TYR F 2 652 ? 203.535 168.900 179.707 1.00 27.48 652 TYR C C 1
ATOM 15147 O O . TYR F 2 652 ? 204.423 168.689 180.530 1.00 28.42 652 TYR C O 1
ATOM 15156 N N . SER F 2 653 ? 203.499 168.325 178.502 1.00 26.56 653 SER C N 1
ATOM 15157 C CA . SER F 2 653 ? 204.469 167.338 178.069 1.00 25.65 653 SER C CA 1
ATOM 15158 C C . SER F 2 653 ? 205.233 167.671 176.795 1.00 26.56 653 SER C C 1
ATOM 15159 O O . SER F 2 653 ? 206.459 167.607 176.822 1.00 27.48 653 SER C O 1
ATOM 15162 N N . HIS F 2 654 ? 204.587 168.024 175.680 1.00 25.65 654 HIS C N 1
ATOM 15163 C CA . HIS F 2 654 ? 205.263 168.348 174.439 1.00 25.65 654 HIS C CA 1
ATOM 15164 C C . HIS F 2 654 ? 204.347 169.044 173.443 1.00 24.76 654 HIS C C 1
ATOM 15165 O O . HIS F 2 654 ? 203.142 169.155 173.663 1.00 25.65 654 HIS C O 1
ATOM 15172 N N . GLN F 2 655 ? 204.920 169.522 172.336 1.00 25.65 655 GLN C N 1
ATOM 15173 C CA . GLN F 2 655 ? 204.217 170.137 171.227 1.00 25.65 655 GLN C CA 1
ATOM 15174 C C . GLN F 2 655 ? 204.255 169.246 169.994 1.00 25.65 655 GLN C C 1
ATOM 15175 O O . GLN F 2 655 ? 205.287 168.663 169.671 1.00 28.42 655 GLN C O 1
ATOM 15181 N N . LEU F 2 656 ? 203.140 169.206 169.261 1.00 27.48 656 LEU C N 1
ATOM 15182 C CA . LEU F 2 656 ? 202.978 168.458 168.031 1.00 27.48 656 LEU C CA 1
ATOM 15183 C C . LEU F 2 656 ? 202.814 169.393 166.842 1.00 29.38 656 LEU C C 1
ATOM 15184 O O . LEU F 2 656 ? 202.219 170.461 166.969 1.00 31.34 656 LEU C O 1
ATOM 15189 N N . SER F 2 657 ? 203.295 168.975 165.669 1.00 31.34 657 SER C N 1
ATOM 15190 C CA . SER F 2 657 ? 203.005 169.694 164.445 1.00 31.34 657 SER C CA 1
ATOM 15191 C C . SER F 2 657 ? 201.623 169.241 163.996 1.00 31.34 657 SER C C 1
ATOM 15192 O O . SER F 2 657 ? 201.185 168.144 164.339 1.00 32.34 657 SER C O 1
ATOM 15195 N N . ARG F 2 658 ? 200.912 170.026 163.183 1.00 32.34 658 ARG C N 1
ATOM 15196 C CA . ARG F 2 658 ? 199.600 169.622 162.714 1.00 31.34 658 ARG C CA 1
ATOM 15197 C C . ARG F 2 658 ? 199.643 168.342 161.890 1.00 32.34 658 ARG C C 1
ATOM 15198 O O . ARG F 2 658 ? 198.624 167.668 161.753 1.00 34.39 658 ARG C O 1
ATOM 15206 N N . ALA F 2 659 ? 200.812 167.957 161.374 1.00 34.39 659 ALA C N 1
ATOM 15207 C CA . ALA F 2 659 ? 201.021 166.750 160.598 1.00 34.39 659 ALA C CA 1
ATOM 15208 C C . ALA F 2 659 ? 201.175 165.490 161.440 1.00 35.44 659 ALA C C 1
ATOM 15209 O O . ALA F 2 659 ? 201.127 164.391 160.891 1.00 38.69 659 ALA C O 1
ATOM 15211 N N . ASP F 2 660 ? 201.380 165.592 162.755 1.00 35.44 660 ASP C N 1
ATOM 15212 C CA . ASP F 2 660 ? 201.521 164.447 163.634 1.00 35.44 660 ASP C CA 1
ATOM 15213 C C . ASP F 2 660 ? 200.195 163.818 164.041 1.00 34.39 660 ASP C C 1
ATOM 15214 O O . ASP F 2 660 ? 200.186 162.746 164.642 1.00 36.51 660 ASP C O 1
ATOM 15219 N N . VAL F 2 661 ? 199.066 164.460 163.734 1.00 33.36 661 VAL C N 1
ATOM 15220 C CA . VAL F 2 661 ? 197.721 164.005 164.030 1.00 31.34 661 VAL C CA 1
ATOM 15221 C C . VAL F 2 661 ? 197.043 163.520 162.756 1.00 33.36 661 VAL C C 1
ATOM 15222 O O . VAL F 2 661 ? 197.237 164.099 161.689 1.00 37.59 661 VAL C O 1
ATOM 15226 N N . THR F 2 662 ? 196.235 162.460 162.835 1.00 34.39 662 THR C N 1
ATOM 15227 C CA . THR F 2 662 ? 195.557 161.897 161.683 1.00 34.39 662 THR C CA 1
ATOM 15228 C C . THR F 2 662 ? 194.429 162.777 161.163 1.00 34.39 662 THR C C 1
ATOM 15229 O O . THR F 2 662 ? 193.599 163.244 161.940 1.00 35.44 662 THR C O 1
ATOM 15233 N N . THR F 2 663 ? 194.353 162.983 159.846 1.00 37.59 663 THR C N 1
ATOM 15234 C CA . THR F 2 663 ? 193.276 163.721 159.213 1.00 38.69 663 THR C CA 1
ATOM 15235 C C . THR F 2 663 ? 192.322 162.720 158.578 1.00 40.93 663 THR C C 1
ATOM 15236 O O . THR F 2 663 ? 192.740 161.850 157.817 1.00 43.23 663 THR C O 1
ATOM 15240 N N . VAL F 2 664 ? 191.029 162.827 158.892 1.00 39.80 664 VAL C N 1
ATOM 15241 C CA . VAL F 2 664 ? 189.990 161.933 158.418 1.00 40.93 664 VAL C CA 1
ATOM 15242 C C . VAL F 2 664 ? 189.355 162.389 157.111 1.00 45.60 664 VAL C C 1
ATOM 15243 O O . VAL F 2 664 ? 189.164 163.586 156.903 1.00 49.27 664 VAL C O 1
ATOM 15247 N N . SER F 2 665 ? 189.003 161.447 156.233 1.00 45.60 665 SER C N 1
ATOM 15248 C CA . SER F 2 665 ? 188.327 161.720 154.979 1.00 48.03 665 SER C CA 1
ATOM 15249 C C . SER F 2 665 ? 187.303 160.668 154.572 1.00 48.03 665 SER C C 1
ATOM 15250 O O . SER F 2 665 ? 186.260 161.030 154.033 1.00 50.53 665 SER C O 1
ATOM 15253 N N . THR F 2 666 ? 187.541 159.383 154.850 1.00 46.81 666 THR C N 1
ATOM 15254 C CA . THR F 2 666 ? 186.660 158.274 154.535 1.00 45.60 666 THR C CA 1
ATOM 15255 C C . THR F 2 666 ? 186.733 157.175 155.586 1.00 43.23 666 THR C C 1
ATOM 15256 O O . THR F 2 666 ? 187.684 157.128 156.365 1.00 44.41 666 THR C O 1
ATOM 15260 N N . PHE F 2 667 ? 185.775 156.245 155.598 1.00 42.07 667 PHE C N 1
ATOM 15261 C CA . PHE F 2 667 ? 185.819 155.119 156.512 1.00 39.80 667 PHE C CA 1
ATOM 15262 C C . PHE F 2 667 ? 186.999 154.199 156.232 1.00 40.93 667 PHE C C 1
ATOM 15263 O O . PHE F 2 667 ? 187.495 153.584 157.172 1.00 43.23 667 PHE C O 1
ATOM 15271 N N . ILE F 2 668 ? 187.509 154.117 155.000 1.00 40.93 668 ILE C N 1
ATOM 15272 C CA . ILE F 2 668 ? 188.645 153.275 154.680 1.00 42.07 668 ILE C CA 1
ATOM 15273 C C . ILE F 2 668 ? 189.869 153.750 155.452 1.00 43.23 668 ILE C C 1
ATOM 15274 O O . ILE F 2 668 ? 190.572 152.917 156.021 1.00 45.60 668 ILE C O 1
ATOM 15279 N N . ASP F 2 669 ? 190.089 155.062 155.560 1.00 42.07 669 ASP C N 1
ATOM 15280 C CA . ASP F 2 669 ? 191.195 155.630 156.307 1.00 43.23 669 ASP C CA 1
ATOM 15281 C C . ASP F 2 669 ? 191.158 155.221 157.773 1.00 40.93 669 ASP C C 1
ATOM 15282 O O . ASP F 2 669 ? 192.189 154.996 158.403 1.00 42.07 669 ASP C O 1
ATOM 15287 N N . LEU F 2 670 ? 189.953 155.153 158.344 1.00 36.51 670 LEU C N 1
ATOM 15288 C CA . LEU F 2 670 ? 189.774 154.809 159.741 1.00 35.44 670 LEU C CA 1
ATOM 15289 C C . LEU F 2 670 ? 189.703 153.313 160.009 1.00 36.51 670 LEU C C 1
ATOM 15290 O O . LEU F 2 670 ? 190.262 152.876 161.012 1.00 36.51 670 LEU C O 1
ATOM 15295 N N . ASN F 2 671 ? 189.084 152.500 159.153 1.00 42.07 671 ASN C N 1
ATOM 15296 C CA . ASN F 2 671 ? 188.951 151.069 159.356 1.00 45.60 671 ASN C CA 1
ATOM 15297 C C . ASN F 2 671 ? 190.299 150.384 159.555 1.00 42.07 671 ASN C C 1
ATOM 15298 O O . ASN F 2 671 ? 190.411 149.432 160.324 1.00 40.93 671 ASN C O 1
ATOM 15303 N N . ILE F 2 672 ? 191.343 150.897 158.900 1.00 40.93 672 ILE C N 1
ATOM 15304 C CA . ILE F 2 672 ? 192.703 150.405 159.000 1.00 39.80 672 ILE C CA 1
ATOM 15305 C C . ILE F 2 672 ? 193.465 150.956 160.199 1.00 37.59 672 ILE C C 1
ATOM 15306 O O . ILE F 2 672 ? 194.553 150.466 160.492 1.00 36.51 672 ILE C O 1
ATOM 15311 N N . THR F 2 673 ? 192.926 151.947 160.913 1.00 34.39 673 THR C N 1
ATOM 15312 C CA . THR F 2 673 ? 193.576 152.617 162.024 1.00 32.34 673 THR C CA 1
ATOM 15313 C C . THR F 2 673 ? 192.860 152.463 163.358 1.00 31.34 673 THR C C 1
ATOM 15314 O O . THR F 2 673 ? 193.524 152.192 164.356 1.00 31.34 673 THR C O 1
ATOM 15318 N N . MET F 2 674 ? 191.535 152.620 163.427 1.00 31.34 674 MET C N 1
ATOM 15319 C CA . MET F 2 674 ? 190.752 152.513 164.642 1.00 30.35 674 MET C CA 1
ATOM 15320 C C . MET F 2 674 ? 190.868 151.159 165.327 1.00 30.35 674 MET C C 1
ATOM 15321 O O . MET F 2 674 ? 191.082 150.129 164.692 1.00 33.36 674 MET C O 1
ATOM 15326 N N . LEU F 2 675 ? 190.630 151.177 166.640 1.00 29.38 675 LEU C N 1
ATOM 15327 C CA . LEU F 2 675 ? 190.645 150.034 167.531 1.00 28.42 675 LEU C CA 1
ATOM 15328 C C . LEU F 2 675 ? 189.353 149.993 168.336 1.00 29.38 675 LEU C C 1
ATOM 15329 O O . LEU F 2 675 ? 188.576 150.946 168.346 1.00 31.34 675 LEU C O 1
ATOM 15334 N N . GLU F 2 676 ? 189.069 148.859 168.980 1.00 31.34 676 GLU C N 1
ATOM 15335 C CA . GLU F 2 676 ? 187.955 148.752 169.902 1.00 32.34 676 GLU C CA 1
ATOM 15336 C C . GLU F 2 676 ? 188.529 149.168 171.249 1.00 31.34 676 GLU C C 1
ATOM 15337 O O . GLU F 2 676 ? 189.085 148.346 171.974 1.00 33.36 676 GLU C O 1
ATOM 15343 N N . ASP F 2 677 ? 188.478 150.467 171.554 1.00 31.34 677 ASP C N 1
ATOM 15344 C CA . ASP F 2 677 ? 189.058 151.026 172.760 1.00 30.35 677 ASP C CA 1
ATOM 15345 C C . ASP F 2 677 ? 188.552 150.344 174.023 1.00 30.35 677 ASP C C 1
ATOM 15346 O O . ASP F 2 677 ? 187.363 150.061 174.160 1.00 32.34 677 ASP C O 1
ATOM 15351 N N . HIS F 2 678 ? 189.456 150.107 174.976 1.00 31.34 678 HIS C N 1
ATOM 15352 C CA . HIS F 2 678 ? 189.181 149.392 176.207 1.00 32.34 678 HIS C CA 1
ATOM 15353 C C . HIS F 2 678 ? 189.626 150.196 177.420 1.00 33.36 678 HIS C C 1
ATOM 15354 O O . HIS F 2 678 ? 190.819 150.294 177.699 1.00 33.36 678 HIS C O 1
ATOM 15361 N N . GLU F 2 679 ? 188.689 150.794 178.160 1.00 39.80 679 GLU C N 1
ATOM 15362 C CA . GLU F 2 679 ? 188.985 151.622 179.313 1.00 43.23 679 GLU C CA 1
ATOM 15363 C C . GLU F 2 679 ? 189.714 150.867 180.417 1.00 44.41 679 GLU C C 1
ATOM 15364 O O . GLU F 2 679 ? 189.268 149.807 180.850 1.00 46.81 679 GLU C O 1
ATOM 15370 N N . PHE F 2 680 ? 190.818 151.428 180.918 1.00 44.41 680 PHE C N 1
ATOM 15371 C CA . PHE F 2 680 ? 191.675 150.806 181.910 1.00 44.41 680 PHE C CA 1
ATOM 15372 C C . PHE F 2 680 ? 191.404 151.144 183.371 1.00 51.80 680 PHE C C 1
ATOM 15373 O O . PHE F 2 680 ? 192.034 150.557 184.248 1.00 55.71 680 PHE C O 1
ATOM 15381 N N . VAL F 2 681 ? 190.488 152.073 183.657 1.00 58.39 681 VAL C N 1
ATOM 15382 C CA . VAL F 2 681 ? 190.065 152.524 184.970 1.00 61.14 681 VAL C CA 1
ATOM 15383 C C . VAL F 2 681 ? 191.183 152.716 185.988 1.00 62.54 681 VAL C C 1
ATOM 15384 O O . VAL F 2 681 ? 191.318 151.916 186.912 1.00 63.95 681 VAL C O 1
ATOM 15388 N N . PRO F 2 682 ? 192.002 153.765 185.872 1.00 63.95 682 PRO C N 1
ATOM 15389 C CA . PRO F 2 682 ? 193.089 154.040 186.793 1.00 63.95 682 PRO C CA 1
ATOM 15390 C C . PRO F 2 682 ? 192.650 154.218 188.240 1.00 68.29 682 PRO C C 1
ATOM 15391 O O . PRO F 2 682 ? 191.542 154.670 188.521 1.00 72.76 682 PRO C O 1
ATOM 15395 N N . LEU F 2 683 ? 193.551 153.882 189.167 1.00 71.25 683 LEU C N 1
ATOM 15396 C CA . LEU F 2 683 ? 193.383 153.939 190.606 1.00 74.29 683 LEU C CA 1
ATOM 15397 C C . LEU F 2 683 ? 193.513 155.349 191.167 1.00 82.14 683 LEU C C 1
ATOM 15398 O O . LEU F 2 683 ? 194.541 156.011 190.906 1.00 83.76 683 LEU C O 1
#

Nearest PDB structures (foldseek):
  8rh2-assembly1_A  TM=4.054E-01  e=1.024E-79  Human herpesvirus 2 strain G
  8rh0-assembly1_C  TM=4.046E-01  e=2.742E-79  Human alphaherpesvirus 1
  3nwa-assembly2_A  TM=3.984E-01  e=7.905E-80  Human alphaherpesvirus 1 strain KOS
  7ui0-assembly1_A  TM=3.909E-01  e=5.874E-76  Human alphaherpesvirus 1 strain KOS
  7uhz-assembly1_A  TM=3.903E-01  e=3.499E-76  Human alphaherpesvirus 1 strain KOS

Organism: Human herpesvirus 2 (strain 333) (NCBI:txid10313)